Protein 7NH1 (pdb70)

Sequence (2138 aa):
PGKQISNTIKQLSNLPEEELPTYLNNIYEWRCAKTDLLYWVDVLDRFDEILKAVVTEYGLGQFQNKPMKESDKEMVYAILKFQKLLVENSSNKSMFSSFDVVEPFIYSFELDLAIEALYLVSFFASKIHIQRSIKTSMALMKMETLKTLIERVKEKPQSMYTYYDETTNNCKRVSIKKAVKKGIYQEIRRFIHAIRLHEMAEQHEKLKIIRMLAFSALVYYNYTDLPIDSEFISRDLPETLAIINTESYQMREAAVTMIDAIFRMRIRHSAVIAAMNAQSHEGMIMNLLKKVVNEDVPEHFAIVFFNFLSSCFASGPCVSALFSAGIVQYVCNTLRDQPDISYRKRMRLVMGANTFLFTLPAPFTWFISENGIRILSKELLLAVDVALGNIKDHDLLMYINSIMKIISQLFKNAGTAEAMRGFLEGEFPRAISLILFHSEEFTPSILAYLFSAVGDYIHNEPSNLPFIIEAGIFDGFVMCMKKELPESPDFLLELPNLIEAFFLNSELIKKIDEENILDRIFESFEIVNLSNIILMYDIGRAYGIFLENLVRHYPIISLTVKEKIYNTMKNLESMIPNTDPELMRLLLGNLFRMMHRAVYRKTTNNQLITDKGLLNNRIISMLMLIEIPTETELYTDVMNILMEVFDEDQTYVISYIAKVIDRVMKNKVTLENIEKIKRILLIVNYLIFKNEETCEEFIKHCTSKGFLQIVKRISQYFDNLKKDTALVSVAKNESLTNLYYSFTMGILKTVYRYSKTNAKEYLKIFGLLVEDLLSKTEQIDHLYYTQRMHGLKNYIMVDKSPQQYPQKNEFVVTQEYLMGINLSETLMEHAKNSVSMLKDEKITMDAHKKVVSSILEVLSIYVRGIKNLFVPVKEPKKKVCEIEEHVLIIVELLMDYIDKSSIEHLLNIVKTAFFVTLRKQITKEMDRENEGSAEYKRRNILGSFFISVFLNLPKEETEAVLKSDIFTILVKNKKTFKQVYNKNCFGLLQYAAIKESRVFSHLVSFIPKMTKQVGASTDPAFLKLYAVGLVFVAMRDTLKKTTVLSRFIGNIVFAESTCPAVVEAQGIVILAIVKLKIEYNLAITIEDPIIHLNRIYAIVETAEQKEGLVILANLLIRRVIESKEAAKEAVDTIIKNKHLGKSRMYTVHTVCSNLRNALFYSISSFLEYLSSNFECISAGWEEIRHKIKIYSGLNAELFRTLFVHRATGKMEQIVRIHSLCLLVVSFPQLISTLVPEDYSFFMYFLENHAAYSKSLKPSAFQQEDKTLAYWSGHFIMLIFNHTTYVEVKKYILEKVLELLPTSINATVIFSELIQEILTMRFSKNTFDENTALVKEMNCLEVMIRSTMQIDNRRKDYGSIMEILTKPMEYITRILAVDEKEAFYEEVTQQSSSEQSEKNEFLKSLCILPISKLIGKEMEIFNADERMPFVQKILEGSIISNLQIAEREAAASVPIDIVFGLIHMVLQCGNRRNLYRIIHNISANKEVRIFSVETLVNSIYQAVVEGVIAPEVITKRGFEALTYLCTKSSDFTTVFSYNTELINKILQATNKRTISESVKLLSTVGDCFNNDKVAEPENIEVRKYIGFLEYDMTDDTFKHFCEFIKKTDRFYRPMYLLYLMGGSKKSLEECLDKKAEFNSHTHHKGIIKLVRMLSLVNIMGITETYLDSLMELREMPFWEYYFNIILPKEKESLYASSILPLFKAFVIVHTIQMYIGRNENINEFSEIPNSDSSIYYSVVEKEKDLINTFIQADPDLLFHAFAGLQKKILDFDNKRIYFYKKIREDVQLRPTISLMVQRGAVFEDTFHQLMRLNGEQVRNAKFNIKFAGEEGVDAGGLTREWYSELSKEMFNANYALFTPIGSSYQPNHISHINPEHLVYFKFIGRIIGKAVYDEMTVDCHFTRAFYKRVLSIPVDLTDVEALDPEFHRSLVWILENDIENVLDMTFSIEQDRFGITEIIDLKENGRNIAVTNENKREYVELVCRFKLVRVIERQLSAFAEGFFEILDVDMLKMFNEKELELLISGLPEIDVDDWRNNTIYFGYTSDSQVIRWYWRAVRNFSMEERAKLLQFATGTSKLPLEGFAGLRCQNGNQKFQIHKASGGSSRLPTAHTCFNQLDLPEYDSYEQLVKALLFSLEE

Secondary structure (DSSP, 8-state):
--SHHHHHHHHHHHS-TTTHHHHHHT-----S----GGGGHHHHHHHHHHHHHHHHHH-SSS----S--HHHHHHHHHHHHHHHHHHTT-S-GGG--GGGG-HHHHT-S-HHHHHHHHHHHHHHHHGGGTT--THHHHTTS-SGGGGGG-SPP-SS--S-EEEEETTTTEEEEE--S--SSSS---HHHHHHHHHHHHT--TTHHHHHHHHHHHHHHHHHH-SSSS--SHHHHHHHHHHHHHHHHSS-HHHHHHHHHHHHHHHHS-SSHHHHHHHH--SSTT-HHHHHHHHHHHS---HHHHHHHHHHHHHHHHSHHHHHHHHHHTHHHHHHHHHHH-S-S-HHHHHHHHHHHHHHHHH-HHHHHHHHHHTHHHHHHHHHHHHHHHHTTS---HHHHHHHHHHHHHHHHHHHSGGGGGGGSSTTTTTHHHHHHHHHHTGGGS-HHHHHHHHHHHHHHHHH-GGGHHHHHTTTHHHHHHHHHHSPP-S-HHHHHHHHHHHHHHHTSHHHHHHHHHHT-HHHHHHGGG-HHHHHHHHHTTHHHHHHHHHHHHHHH--TTHHHHHHHHHHHHHHHHHTSTTS-HHHHHHHHHHHHHHHHHHSS-SSTTSGGG--HHHHHHHHHHHHHHS---SSSHHHHHHHHHHHHHHHH-HHHHHHHHHHHHHHHHTS---HHHHHHHHHHHHHHHHHHHH--S--HHHHHHHHSHHHHHHHHHHHHHHHHHTT-TTTS-HHHHHHHHHHHHHHHHHHHHHHHHSTT--HHHHHHHHHHHHHHHHHHHTSS--TTHHHHHHHHHHHHHHS-----STT----SSHHHHHHTTTHHHHHHHHHHHHHHHHHTT-S-HHHHHHHHHHHHHHHHHHHHS-TTTT---TTGGGTHHHHHHHHHHHHHHTTT---HHHHHHHHHHHHHHTHHHHTT-S-SSHHHHTTSSHHHHHHHHHHHHHHHHHHTS-HHHHHHTSS-TTHHHHTTSHHHHHHHHTTT-HHHHHHHHHH-HHHHHHHHHHHHHHSGGGTT---HHHHHHHHHHHHHHHHHHHTTT--TGGG-EEE------SSHHHHHHHHHHHHHHHHHHHHS--EEE---THHHHHHHHHHHTT-S-HHHHHHHHHHHHHHHH--HHHHHHHHHHHHHHHHTT------HHHHHHHTHHHHHH-HHHHHHHHHHS--S--TTSS----------S--HHHHHHHHT----SHHHHHHHHHHHHHHHHH-GGGGGGS-TTGGGGHHHHHHHHTT--SSS--SS--HHHHHHHHHHHHHHHHHHHT---SHHHHHHHHHHHHHGGG-HHHHHHHHHHHHHHHHS-S-HHHHHHHHHHHHHTTHHHHHHHHHHHT----TTHHHHHHHHHHHHHHHHHHHHS-HHHHTT--S---HHHHHHHHHHHHHH-----HHHHHHHHHHHHHTT-S--HHHHHHHHHHHHH-----------S-TTHHHHHHHHHHT-S-THHHHHHHHHHTTSHHHHHHHHHHHHHHHHHHHT-----HHHHHHHHHHHHHHHHHSSS-TTHHHHHHSSHHHHHHHS--TTTHHHHHHHHHHHTHHHHTTTTS-TT---THHHHHGGGS---HHHHHHHHHHHHHHHHHHHHHHHHHHHHHHHHHHHHHHHHGGG--TTTTHHHHHHHHHHHHHHHHH---STTHHHHHHHTT-THHHHIIIIIHHHHHHHS-HHHHHHHHHHHHHHHH--EE----SSS---EE----SS--HHHHHHHTHHHHHHHHHH-TTHHHHTGGGS-TTTS-HHHHHHHHHHHHHH------EEEEEEBTTBHHHHHHHHHSSS-HHHHHH-EEEEEESS---S-HHHHHHHHHHHHHHHHTSTTT-SEEE-SSSEEEPPTTTS-GGGHHHHHHHHHHHHHHHHTT------B-HHHHHHHTTPPPPHHHHHHH-HHHHHHHHHHHHTTGGGG---BSS-----TT------SSTT-TT-B--STTHHHHHHHHHHHHHTHHHHHHHHHHHHHHHTTS-HHHHTTS-HHHHHHHHT------HHHHHHTEEESSS-TT-HHHHHHHHHHHH--HHHHHHHHHHHHS-----SSGGGG-EETTEE--EEEEE----TTPPPEEETTTTEEEE---S-HHHHHHHHHHHHH-

Nearest PDB structures (foldseek):
  7nh3-assembly1_A  TM=9.073E-01  e=0.000E+00  Nematocida sp. ERTm5
  7bii-assembly1_A  TM=7.679E-01  e=0.000E+00  Nematocida sp. ERTm5
  7bii-assembly2_B  TM=7.652E-01  e=0.000E+00  Nematocida sp. ERTm5
  5c7m-assembly1_A  TM=9.321E-01  e=1.668E-23  Homo sapiens
  1zvd-assembly1_A  TM=6.441E-01  e=3.960E-22  Homo sapiens

Radius of gyration: 53.53 Å; Cα contacts (8 Å, |Δi|>4): 2107; chains: 1; bounding box: 110×142×131 Å

B-factor: mean 488.47, std 326.7, range [296.39, 1296.3]

Structure (mmCIF, N/CA/C/O backbone):
data_7NH1
#
_entry.id   7NH1
#
_cell.length_a   1.00
_cell.length_b   1.00
_cell.length_c   1.00
_cell.angle_alpha   90.00
_cell.angle_beta   90.00
_cell.angle_gamma   90.00
#
_symmetry.space_group_name_H-M   'P 1'
#
loop_
_atom_site.group_PDB
_atom_site.id
_atom_site.type_symbol
_atom_site.label_atom_id
_atom_site.label_alt_id
_atom_site.label_comp_id
_atom_site.label_asym_id
_atom_site.label_entity_id
_atom_site.label_seq_id
_atom_site.pdbx_PDB_ins_code
_atom_site.Cartn_x
_atom_site.Cartn_y
_atom_site.Cartn_z
_atom_site.occupancy
_atom_site.B_iso_or_equiv
_atom_site.auth_seq_id
_atom_site.auth_comp_id
_atom_site.auth_asym_id
_atom_site.auth_atom_id
_atom_site.pdbx_PDB_model_num
ATOM 1 N N . PRO A 1 14 ? 195.272 166.263 198.750 1.00 409.99 14 PRO A N 1
ATOM 2 C CA . PRO A 1 14 ? 196.731 166.375 198.667 1.00 409.99 14 PRO A CA 1
ATOM 3 C C . PRO A 1 14 ? 197.432 165.057 198.985 1.00 409.99 14 PRO A C 1
ATOM 4 O O . PRO A 1 14 ? 197.543 164.194 198.113 1.00 409.99 14 PRO A O 1
ATOM 8 N N . GLY A 1 15 ? 197.899 164.912 200.217 1.00 420.08 15 GLY A N 1
ATOM 9 C CA . GLY A 1 15 ? 198.541 163.702 200.673 1.00 420.08 15 GLY A CA 1
ATOM 10 C C . GLY A 1 15 ? 199.617 164.020 201.686 1.00 420.08 15 GLY A C 1
ATOM 11 O O . GLY A 1 15 ? 199.854 165.177 202.030 1.00 420.08 15 GLY A O 1
ATOM 12 N N . LYS A 1 16 ? 200.275 162.968 202.172 1.00 397.06 16 LYS A N 1
ATOM 13 C CA . LYS A 1 16 ? 201.356 163.114 203.141 1.00 397.06 16 LYS A CA 1
ATOM 14 C C . LYS A 1 16 ? 202.716 163.172 202.451 1.00 397.06 16 LYS A C 1
ATOM 15 O O . LYS A 1 16 ? 203.440 164.166 202.569 1.00 397.06 16 LYS A O 1
ATOM 21 N N . GLN A 1 17 ? 203.071 162.113 201.722 1.00 398.70 17 GLN A N 1
ATOM 22 C CA . GLN A 1 17 ? 204.256 162.161 200.874 1.00 398.70 17 GLN A CA 1
ATOM 23 C C . GLN A 1 17 ? 204.029 163.089 199.688 1.00 398.70 17 GLN A C 1
ATOM 24 O O . GLN A 1 17 ? 204.983 163.675 199.162 1.00 398.70 17 GLN A O 1
ATOM 30 N N . ILE A 1 18 ? 202.769 163.242 199.276 1.00 418.93 18 ILE A N 1
ATOM 31 C CA . ILE A 1 18 ? 202.417 164.200 198.231 1.00 418.93 18 ILE A CA 1
ATOM 32 C C . ILE A 1 18 ? 202.762 165.618 198.669 1.00 418.93 18 ILE A C 1
ATOM 33 O O . ILE A 1 18 ? 203.368 166.390 197.917 1.00 418.93 18 ILE A O 1
ATOM 38 N N . SER A 1 19 ? 202.377 165.982 199.895 1.00 415.77 19 SER A N 1
ATOM 39 C CA . SER A 1 19 ? 202.682 167.317 200.401 1.00 415.77 19 SER A CA 1
ATOM 40 C C . SER A 1 19 ? 204.184 167.521 200.544 1.00 415.77 19 SER A C 1
ATOM 41 O O . SER A 1 19 ? 204.700 168.613 200.272 1.00 415.77 19 SER A O 1
ATOM 44 N N . ASN A 1 20 ? 204.900 166.485 200.986 1.00 436.48 20 ASN A N 1
ATOM 45 C CA . ASN A 1 20 ? 206.351 166.581 201.095 1.00 436.48 20 ASN A CA 1
ATOM 46 C C . ASN A 1 20 ? 206.983 166.833 199.733 1.00 436.48 20 ASN A C 1
ATOM 47 O O . ASN A 1 20 ? 207.869 167.682 199.595 1.00 436.48 20 ASN A O 1
ATOM 52 N N . THR A 1 21 ? 206.530 166.106 198.708 1.00 441.85 21 THR A N 1
ATOM 53 C CA . THR A 1 21 ? 207.045 166.339 197.363 1.00 441.85 21 THR A CA 1
ATOM 54 C C . THR A 1 21 ? 206.712 167.743 196.879 1.00 441.85 21 THR A C 1
ATOM 55 O O . THR A 1 21 ? 207.548 168.403 196.253 1.00 441.85 21 THR A O 1
ATOM 59 N N . ILE A 1 22 ? 205.494 168.214 197.157 1.00 424.88 22 ILE A N 1
ATOM 60 C CA . ILE A 1 22 ? 205.095 169.552 196.726 1.00 424.88 22 ILE A CA 1
ATOM 61 C C . ILE A 1 22 ? 206.013 170.600 197.343 1.00 424.88 22 ILE A C 1
ATOM 62 O O . ILE A 1 22 ? 206.566 171.461 196.646 1.00 424.88 22 ILE A O 1
ATOM 67 N N . LYS A 1 23 ? 206.202 170.529 198.662 1.00 437.29 23 LYS A N 1
ATOM 68 C CA . LYS A 1 23 ? 207.015 171.533 199.339 1.00 437.29 23 LYS A CA 1
ATOM 69 C C . LYS A 1 23 ? 208.479 171.429 198.930 1.00 437.29 23 LYS A C 1
ATOM 70 O O . LYS A 1 23 ? 209.161 172.451 198.798 1.00 437.29 23 LYS A O 1
ATOM 76 N N . GLN A 1 24 ? 208.979 170.209 198.706 1.00 432.84 24 GLN A N 1
ATOM 77 C CA . GLN A 1 24 ? 210.369 170.055 198.289 1.00 432.84 24 GLN A CA 1
ATOM 78 C C . GLN A 1 24 ? 210.590 170.605 196.887 1.00 432.84 24 GLN A C 1
ATOM 79 O O . GLN A 1 24 ? 211.602 171.265 196.627 1.00 432.84 24 GLN A O 1
ATOM 85 N N . LEU A 1 25 ? 209.654 170.352 195.969 1.00 431.76 25 LEU A N 1
ATOM 86 C CA . LEU A 1 25 ? 209.746 170.948 194.643 1.00 431.76 25 LEU A CA 1
ATOM 87 C C . LEU A 1 25 ? 209.657 172.464 194.710 1.00 431.76 25 LEU A C 1
ATOM 88 O O . LEU A 1 25 ? 210.306 173.159 193.920 1.00 431.76 25 LEU A O 1
ATOM 93 N N . SER A 1 26 ? 208.858 172.993 195.638 1.00 451.71 26 SER A N 1
ATOM 94 C CA . SER A 1 26 ? 208.719 174.440 195.747 1.00 451.71 26 SER A CA 1
ATOM 95 C C . SER A 1 26 ? 209.983 175.090 196.301 1.00 451.71 26 SER A C 1
ATOM 96 O O . SER A 1 26 ? 210.408 176.142 195.811 1.00 451.71 26 SER A O 1
ATOM 99 N N . ASN A 1 27 ? 210.605 174.478 197.311 1.00 455.86 27 ASN A N 1
ATOM 100 C CA . ASN A 1 27 ? 211.646 175.155 198.079 1.00 455.86 27 ASN A CA 1
ATOM 101 C C . ASN A 1 27 ? 213.069 174.789 197.677 1.00 455.86 27 ASN A C 1
ATOM 102 O O . ASN A 1 27 ? 213.972 175.613 197.850 1.00 455.86 27 ASN A O 1
ATOM 107 N N . LEU A 1 28 ? 213.297 173.583 197.160 1.00 405.01 28 LEU A N 1
ATOM 108 C CA . LEU A 1 28 ? 214.658 173.129 196.921 1.00 405.01 28 LEU A CA 1
ATOM 109 C C . LEU A 1 28 ? 215.342 173.999 195.867 1.00 405.01 28 LEU A C 1
ATOM 110 O O . LEU A 1 28 ? 214.687 174.524 194.963 1.00 405.01 28 LEU A O 1
ATOM 115 N N . PRO A 1 29 ? 216.659 174.177 195.974 1.00 420.91 29 PRO A N 1
ATOM 116 C CA . PRO A 1 29 ? 217.372 174.999 194.990 1.00 420.91 29 PRO A CA 1
ATOM 117 C C . PRO A 1 29 ? 217.246 174.426 193.588 1.00 420.91 29 PRO A C 1
ATOM 118 O O . PRO A 1 29 ? 217.211 173.210 193.388 1.00 420.91 29 PRO A O 1
ATOM 122 N N . GLU A 1 30 ? 217.180 175.329 192.609 1.00 417.21 30 GLU A N 1
ATOM 123 C CA . GLU A 1 30 ? 216.976 174.923 191.224 1.00 417.21 30 GLU A CA 1
ATOM 124 C C . GLU A 1 30 ? 218.175 174.176 190.654 1.00 417.21 30 GLU A C 1
ATOM 125 O O . GLU A 1 30 ? 218.046 173.521 189.615 1.00 417.21 30 GLU A O 1
ATOM 131 N N . GLU A 1 31 ? 219.338 174.263 191.305 1.00 443.38 31 GLU A N 1
ATOM 132 C CA . GLU A 1 31 ? 220.458 173.411 190.921 1.00 443.38 31 GLU A CA 1
ATOM 133 C C . GLU A 1 31 ? 220.238 171.976 191.384 1.00 443.38 31 GLU A C 1
ATOM 134 O O . GLU A 1 31 ? 220.544 171.027 190.653 1.00 443.38 31 GLU A O 1
ATOM 140 N N . GLU A 1 32 ? 219.710 171.800 192.593 1.00 426.21 32 GLU A N 1
ATOM 141 C CA . GLU A 1 32 ? 219.417 170.483 193.142 1.00 426.21 32 GLU A CA 1
ATOM 142 C C . GLU A 1 32 ? 218.036 169.973 192.752 1.00 426.21 32 GLU A C 1
ATOM 143 O O . GLU A 1 32 ? 217.696 168.834 193.089 1.00 426.21 32 GLU A O 1
ATOM 149 N N . LEU A 1 33 ? 217.232 170.787 192.067 1.00 421.10 33 LEU A N 1
ATOM 150 C CA . LEU A 1 33 ? 215.918 170.325 191.624 1.00 421.10 33 LEU A CA 1
ATOM 151 C C . LEU A 1 33 ? 215.994 169.129 190.682 1.00 421.10 33 LEU A C 1
ATOM 152 O O . LEU A 1 33 ? 215.263 168.150 190.913 1.00 421.10 33 LEU A O 1
ATOM 157 N N . PRO A 1 34 ? 216.808 169.127 189.617 1.00 405.51 34 PRO A N 1
ATOM 158 C CA . PRO A 1 34 ? 216.859 167.929 188.762 1.00 405.51 34 PRO A CA 1
ATOM 159 C C . PRO A 1 34 ? 217.328 166.687 189.494 1.00 405.51 34 PRO A C 1
ATOM 160 O O . PRO A 1 34 ? 216.810 165.593 189.237 1.00 405.51 34 PRO A O 1
ATOM 164 N N . THR A 1 35 ? 218.280 166.826 190.418 1.00 402.87 35 THR A N 1
ATOM 165 C CA . THR A 1 35 ? 218.795 165.666 191.139 1.00 402.87 35 THR A CA 1
ATOM 166 C C . THR A 1 35 ? 217.715 165.037 192.010 1.00 402.87 35 THR A C 1
ATOM 167 O O . THR A 1 35 ? 217.518 163.817 191.991 1.00 402.87 35 THR A O 1
ATOM 171 N N . TYR A 1 36 ? 217.008 165.859 192.790 1.00 399.58 36 TYR A N 1
ATOM 172 C CA . TYR A 1 36 ? 215.916 165.341 193.607 1.00 399.58 36 TYR A CA 1
ATOM 173 C C . TYR A 1 36 ? 214.795 164.784 192.741 1.00 399.58 36 TYR A C 1
ATOM 174 O O . TYR A 1 36 ? 214.188 163.762 193.080 1.00 399.58 36 TYR A O 1
ATOM 183 N N . LEU A 1 37 ? 214.502 165.452 191.624 1.00 422.40 37 LEU A N 1
ATOM 184 C CA . LEU A 1 37 ? 213.453 164.984 190.728 1.00 422.40 37 LEU A CA 1
ATOM 185 C C . LEU A 1 37 ? 213.781 163.610 190.164 1.00 422.40 37 LEU A C 1
ATOM 186 O O . LEU A 1 37 ? 212.897 162.754 190.043 1.00 422.40 37 LEU A O 1
ATOM 191 N N . ASN A 1 38 ? 215.055 163.372 189.842 1.00 389.89 38 ASN A N 1
ATOM 192 C CA . ASN A 1 38 ? 215.458 162.131 189.192 1.00 389.89 38 ASN A CA 1
ATOM 193 C C . ASN A 1 38 ? 215.146 160.912 190.056 1.00 389.89 38 ASN A C 1
ATOM 194 O O . ASN A 1 38 ? 215.030 159.800 189.531 1.00 389.89 38 ASN A O 1
ATOM 199 N N . ASN A 1 39 ? 214.957 161.102 191.364 1.00 417.34 39 ASN A N 1
ATOM 200 C CA . ASN A 1 39 ? 214.647 159.983 192.245 1.00 417.34 39 ASN A CA 1
ATOM 201 C C . ASN A 1 39 ? 213.230 159.456 192.053 1.00 417.34 39 ASN A C 1
ATOM 202 O O . ASN A 1 39 ? 212.943 158.329 192.468 1.00 417.34 39 ASN A O 1
ATOM 207 N N . ILE A 1 40 ? 212.341 160.237 191.439 1.00 417.29 40 ILE A N 1
ATOM 208 C CA . ILE A 1 40 ? 210.953 159.829 191.244 1.00 417.29 40 ILE A CA 1
ATOM 209 C C . ILE A 1 40 ? 210.854 158.946 190.008 1.00 417.29 40 ILE A C 1
ATOM 210 O O . ILE A 1 40 ? 210.768 159.445 188.882 1.00 417.29 40 ILE A O 1
ATOM 215 N N . TYR A 1 41 ? 210.853 157.629 190.205 1.00 393.00 41 TYR A N 1
ATOM 216 C CA . TYR A 1 41 ? 210.933 156.705 189.081 1.00 393.00 41 TYR A CA 1
ATOM 217 C C . TYR A 1 41 ? 209.578 156.190 188.613 1.00 393.00 41 TYR A C 1
ATOM 218 O O . TYR A 1 41 ? 209.394 155.974 187.409 1.00 393.00 41 TYR A O 1
ATOM 227 N N . GLU A 1 42 ? 208.623 155.990 189.519 1.00 375.20 42 GLU A N 1
ATOM 228 C CA . GLU A 1 42 ? 207.343 155.413 189.136 1.00 375.20 42 GLU A CA 1
ATOM 229 C C . GLU A 1 42 ? 206.255 155.898 190.081 1.00 375.20 42 GLU A C 1
ATOM 230 O O . GLU A 1 42 ? 206.528 156.435 191.158 1.00 375.20 42 GLU A O 1
ATOM 236 N N . TRP A 1 43 ? 205.008 155.698 189.658 1.00 400.54 43 TRP A N 1
ATOM 237 C CA . TRP A 1 43 ? 203.828 156.167 190.383 1.00 400.54 43 TRP A CA 1
ATOM 238 C C . TRP A 1 43 ? 203.089 154.949 190.930 1.00 400.54 43 TRP A C 1
ATOM 239 O O . TRP A 1 43 ? 202.163 154.429 190.307 1.00 400.54 43 TRP A O 1
ATOM 250 N N . ARG A 1 44 ? 203.504 154.493 192.106 1.00 386.32 44 ARG A N 1
ATOM 251 C CA . ARG A 1 44 ? 202.809 153.412 192.806 1.00 386.32 44 ARG A CA 1
ATOM 252 C C . ARG A 1 44 ? 201.850 153.982 193.850 1.00 386.32 44 ARG A C 1
ATOM 253 O O . ARG A 1 44 ? 201.962 153.720 195.048 1.00 386.32 44 ARG A O 1
ATOM 261 N N . CYS A 1 45 ? 200.889 154.773 193.379 1.00 433.24 45 CYS A N 1
ATOM 262 C CA . CYS A 1 45 ? 199.960 155.444 194.279 1.00 433.24 45 CYS A CA 1
ATOM 263 C C . CYS A 1 45 ? 198.698 155.814 193.513 1.00 433.24 45 CYS A C 1
ATOM 264 O O . CYS A 1 45 ? 198.599 155.621 192.299 1.00 433.24 45 CYS A O 1
ATOM 267 N N . ALA A 1 46 ? 197.730 156.353 194.250 1.00 436.67 46 ALA A N 1
ATOM 268 C CA . ALA A 1 46 ? 196.431 156.697 193.698 1.00 436.67 46 ALA A CA 1
ATOM 269 C C . ALA A 1 46 ? 196.494 158.004 192.911 1.00 436.67 46 ALA A C 1
ATOM 270 O O . ALA A 1 46 ? 197.463 158.764 192.985 1.00 436.67 46 ALA A O 1
ATOM 272 N N . LYS A 1 47 ? 195.433 158.255 192.147 1.00 412.57 47 LYS A N 1
ATOM 273 C CA . LYS A 1 47 ? 195.344 159.470 191.350 1.00 412.57 47 LYS A CA 1
ATOM 274 C C . LYS A 1 47 ? 195.067 160.677 192.237 1.00 412.57 47 LYS A C 1
ATOM 275 O O . LYS A 1 47 ? 194.598 160.544 193.371 1.00 412.57 47 LYS A O 1
ATOM 281 N N . THR A 1 48 ? 195.362 161.860 191.712 1.00 420.55 48 THR A N 1
ATOM 282 C CA . THR A 1 48 ? 195.262 163.114 192.445 1.00 420.55 48 THR A CA 1
ATOM 283 C C . THR A 1 48 ? 194.637 164.192 191.563 1.00 420.55 48 THR A C 1
ATOM 284 O O . THR A 1 48 ? 194.164 163.928 190.455 1.00 420.55 48 THR A O 1
ATOM 288 N N . ASP A 1 49 ? 194.641 165.422 192.074 1.00 415.10 49 ASP A N 1
ATOM 289 C CA . ASP A 1 49 ? 194.182 166.593 191.343 1.00 415.10 49 ASP A CA 1
ATOM 290 C C . ASP A 1 49 ? 195.328 167.586 191.201 1.00 415.10 49 ASP A C 1
ATOM 291 O O . ASP A 1 49 ? 196.162 167.727 192.099 1.00 415.10 49 ASP A O 1
ATOM 296 N N . LEU A 1 50 ? 195.354 168.286 190.066 1.00 417.90 50 LEU A N 1
ATOM 297 C CA . LEU A 1 50 ? 196.451 169.200 189.765 1.00 417.90 50 LEU A CA 1
ATOM 298 C C . LEU A 1 50 ? 196.456 170.446 190.641 1.00 417.90 50 LEU A C 1
ATOM 299 O O . LEU A 1 50 ? 197.427 171.209 190.588 1.00 417.90 50 LEU A O 1
ATOM 304 N N . LEU A 1 51 ? 195.406 170.676 191.432 1.00 415.36 51 LEU A N 1
ATOM 305 C CA . LEU A 1 51 ? 195.332 171.896 192.230 1.00 415.36 51 LEU A CA 1
ATOM 306 C C . LEU A 1 51 ? 196.429 171.956 193.287 1.00 415.36 51 LEU A C 1
ATOM 307 O O . LEU A 1 51 ? 196.818 173.049 193.716 1.00 415.36 51 LEU A O 1
ATOM 312 N N . TYR A 1 52 ? 196.938 170.802 193.723 1.00 394.29 52 TYR A N 1
ATOM 313 C CA . TYR A 1 52 ? 197.956 170.788 194.768 1.00 394.29 52 TYR A CA 1
ATOM 314 C C . TYR A 1 52 ? 199.333 171.187 194.254 1.00 394.29 52 TYR A C 1
ATOM 315 O O . TYR A 1 52 ? 200.218 171.489 195.062 1.00 394.29 52 TYR A O 1
ATOM 324 N N . TRP A 1 53 ? 199.536 171.198 192.936 1.00 414.38 53 TRP A N 1
ATOM 325 C CA . TRP A 1 53 ? 200.816 171.550 192.335 1.00 414.38 53 TRP A CA 1
ATOM 326 C C . TRP A 1 53 ? 200.768 172.868 191.575 1.00 414.38 53 TRP A C 1
ATOM 327 O O . TRP A 1 53 ? 201.595 173.097 190.686 1.00 414.38 53 TRP A O 1
ATOM 338 N N . VAL A 1 54 ? 199.814 173.741 191.904 1.00 422.71 54 VAL A N 1
ATOM 339 C CA . VAL A 1 54 ? 199.768 175.052 191.263 1.00 422.71 54 VAL A CA 1
ATOM 340 C C . VAL A 1 54 ? 201.077 175.799 191.492 1.00 422.71 54 VAL A C 1
ATOM 341 O O . VAL A 1 54 ? 201.624 176.420 190.572 1.00 422.71 54 VAL A O 1
ATOM 345 N N . ASP A 1 55 ? 201.616 175.724 192.712 1.00 423.13 55 ASP A N 1
ATOM 346 C CA . ASP A 1 55 ? 202.904 176.348 192.996 1.00 423.13 55 ASP A CA 1
ATOM 347 C C . ASP A 1 55 ? 204.010 175.734 192.150 1.00 423.13 55 ASP A C 1
ATOM 348 O O . ASP A 1 55 ? 204.808 176.454 191.539 1.00 423.13 55 ASP A O 1
ATOM 353 N N . VAL A 1 56 ? 204.064 174.402 192.092 1.00 391.93 56 VAL A N 1
ATOM 354 C CA . VAL A 1 56 ? 205.120 173.729 191.345 1.00 391.93 56 VAL A CA 1
ATOM 355 C C . VAL A 1 56 ? 204.968 173.986 189.852 1.00 391.93 56 VAL A C 1
ATOM 356 O O . VAL A 1 56 ? 205.954 174.251 189.152 1.00 391.93 56 VAL A O 1
ATOM 360 N N . LEU A 1 57 ? 203.736 173.912 189.339 1.00 389.33 57 LEU A N 1
ATOM 361 C CA . LEU A 1 57 ? 203.505 174.180 187.923 1.00 389.33 57 LEU A CA 1
ATOM 362 C C . LEU A 1 57 ? 203.923 175.597 187.556 1.00 389.33 57 LEU A C 1
ATOM 363 O O . LEU A 1 57 ? 204.614 175.809 186.552 1.00 389.33 57 LEU A O 1
ATOM 368 N N . ASP A 1 58 ? 203.520 176.580 188.364 1.00 402.47 58 ASP A N 1
ATOM 369 C CA . ASP A 1 58 ? 203.871 177.965 188.072 1.00 402.47 58 ASP A CA 1
ATOM 370 C C . ASP A 1 58 ? 205.374 178.193 188.169 1.00 402.47 58 ASP A C 1
ATOM 371 O O . ASP A 1 58 ? 205.953 178.893 187.331 1.00 402.47 58 ASP A O 1
ATOM 376 N N . ARG A 1 59 ? 206.024 177.616 189.186 1.00 406.07 59 ARG A N 1
ATOM 377 C CA . ARG A 1 59 ? 207.467 177.779 189.327 1.00 406.07 59 ARG A CA 1
ATOM 378 C C . ARG A 1 59 ? 208.207 177.174 188.143 1.00 406.07 59 ARG A C 1
ATOM 379 O O . ARG A 1 59 ? 209.147 177.777 187.611 1.00 406.07 59 ARG A O 1
ATOM 387 N N . PHE A 1 60 ? 207.795 175.981 187.712 1.00 402.54 60 PHE A N 1
ATOM 388 C CA . PHE A 1 60 ? 208.443 175.361 186.564 1.00 402.54 60 PHE A CA 1
ATOM 389 C C . PHE A 1 60 ? 208.200 176.168 185.297 1.00 402.54 60 PHE A C 1
ATOM 390 O O . PHE A 1 60 ? 209.114 176.340 184.483 1.00 402.54 60 PHE A O 1
ATOM 398 N N . ASP A 1 61 ? 206.985 176.692 185.121 1.00 421.48 61 ASP A N 1
ATOM 399 C CA . ASP A 1 61 ? 206.705 177.504 183.942 1.00 421.48 61 ASP A CA 1
ATOM 400 C C . ASP A 1 61 ? 207.561 178.763 183.920 1.00 421.48 61 ASP A C 1
ATOM 401 O O . ASP A 1 61 ? 208.127 179.119 182.879 1.00 421.48 61 ASP A O 1
ATOM 406 N N . GLU A 1 62 ? 207.687 179.443 185.062 1.00 411.64 62 GLU A N 1
ATOM 407 C CA . GLU A 1 62 ? 208.454 180.684 185.076 1.00 411.64 62 GLU A CA 1
ATOM 408 C C . GLU A 1 62 ? 209.946 180.416 184.921 1.00 411.64 62 GLU A C 1
ATOM 409 O O . GLU A 1 62 ? 210.654 181.205 184.287 1.00 411.64 62 GLU A O 1
ATOM 415 N N . ILE A 1 63 ? 210.450 179.311 185.479 1.00 408.87 63 ILE A N 1
ATOM 416 C CA . ILE A 1 63 ? 211.868 179.015 185.296 1.00 408.87 63 ILE A CA 1
ATOM 417 C C . ILE A 1 63 ? 212.149 178.610 183.853 1.00 408.87 63 ILE A C 1
ATOM 418 O O . ILE A 1 63 ? 213.197 178.958 183.295 1.00 408.87 63 ILE A O 1
ATOM 423 N N . LEU A 1 64 ? 211.222 177.888 183.216 1.00 412.29 64 LEU A N 1
ATOM 424 C CA . LEU A 1 64 ? 211.382 177.586 181.798 1.00 412.29 64 LEU A CA 1
ATOM 425 C C . LEU A 1 64 ? 211.367 178.861 180.965 1.00 412.29 64 LEU A C 1
ATOM 426 O O . LEU A 1 64 ? 212.150 179.004 180.019 1.00 412.29 64 LEU A O 1
ATOM 431 N N . LYS A 1 65 ? 210.481 179.801 181.305 1.00 401.98 65 LYS A N 1
ATOM 432 C CA . LYS A 1 65 ? 210.452 181.081 180.604 1.00 401.98 65 LYS A CA 1
ATOM 433 C C . LYS A 1 65 ? 211.761 181.839 180.786 1.00 401.98 65 LYS A C 1
ATOM 434 O O . LYS A 1 65 ? 212.297 182.406 179.827 1.00 401.98 65 LYS A O 1
ATOM 440 N N . ALA A 1 66 ? 212.290 181.857 182.010 1.00 408.24 66 ALA A N 1
ATOM 441 C CA . ALA A 1 66 ? 213.555 182.539 182.261 1.00 408.24 66 ALA A CA 1
ATOM 442 C C . ALA A 1 66 ? 214.688 181.900 181.471 1.00 408.24 66 ALA A C 1
ATOM 443 O O . ALA A 1 66 ? 215.512 182.601 180.873 1.00 408.24 66 ALA A O 1
ATOM 445 N N . VAL A 1 67 ? 214.732 180.567 181.442 1.00 405.08 67 VAL A N 1
ATOM 446 C CA . VAL A 1 67 ? 215.782 179.870 180.704 1.00 405.08 67 VAL A CA 1
ATOM 447 C C . VAL A 1 67 ? 215.679 180.177 179.215 1.00 405.08 67 VAL A C 1
ATOM 448 O O . VAL A 1 67 ? 216.676 180.502 178.559 1.00 405.08 67 VAL A O 1
ATOM 452 N N . VAL A 1 68 ? 214.467 180.098 178.660 1.00 416.11 68 VAL A N 1
ATOM 453 C CA . VAL A 1 68 ? 214.313 180.296 177.223 1.00 416.11 68 VAL A CA 1
ATOM 454 C C . VAL A 1 68 ? 214.574 181.749 176.840 1.00 416.11 68 VAL A C 1
ATOM 455 O O . VAL A 1 68 ? 215.048 182.027 175.732 1.00 416.11 68 VAL A O 1
ATOM 459 N N . THR A 1 69 ? 214.276 182.697 177.733 1.00 417.61 69 THR A N 1
ATOM 460 C CA . THR A 1 69 ? 214.646 184.084 177.473 1.00 417.61 69 THR A CA 1
ATOM 461 C C . THR A 1 69 ? 216.155 184.267 177.552 1.00 417.61 69 THR A C 1
ATOM 462 O O . THR A 1 69 ? 216.729 185.075 176.813 1.00 417.61 69 THR A O 1
ATOM 466 N N . GLU A 1 70 ? 216.812 183.526 178.448 1.00 437.98 70 GLU A N 1
ATOM 467 C CA . GLU A 1 70 ? 218.270 183.496 178.454 1.00 437.98 70 GLU A CA 1
ATOM 468 C C . GLU A 1 70 ? 218.813 182.947 177.143 1.00 437.98 70 GLU A C 1
ATOM 469 O O . GLU A 1 70 ? 219.886 183.362 176.690 1.00 437.98 70 GLU A O 1
ATOM 475 N N . TYR A 1 71 ? 218.089 182.018 176.520 1.00 411.07 71 TYR A N 1
ATOM 476 C CA . TYR A 1 71 ? 218.481 181.483 175.222 1.00 411.07 71 TYR A CA 1
ATOM 477 C C . TYR A 1 71 ? 218.009 182.359 174.067 1.00 411.07 71 TYR A C 1
ATOM 478 O O . TYR A 1 71 ? 218.742 182.538 173.089 1.00 411.07 71 TYR A O 1
ATOM 487 N N . GLY A 1 72 ? 216.799 182.907 174.157 1.00 422.94 72 GLY A N 1
ATOM 488 C CA . GLY A 1 72 ? 216.318 183.842 173.158 1.00 422.94 72 GLY A CA 1
ATOM 489 C C . GLY A 1 72 ? 214.949 183.517 172.594 1.00 422.94 72 GLY A C 1
ATOM 490 O O . GLY A 1 72 ? 214.163 184.428 172.317 1.00 422.94 72 GLY A O 1
ATOM 491 N N . LEU A 1 73 ? 214.675 182.226 172.381 1.00 398.51 73 LEU A N 1
ATOM 492 C CA . LEU A 1 73 ? 213.365 181.722 171.970 1.00 398.51 73 LEU A CA 1
ATOM 493 C C . LEU A 1 73 ? 213.037 182.094 170.525 1.00 398.51 73 LEU A C 1
ATOM 494 O O . LEU A 1 73 ? 212.062 181.592 169.955 1.00 398.51 73 LEU A O 1
ATOM 499 N N . GLY A 1 74 ? 213.862 182.933 169.904 1.00 414.99 74 GLY A N 1
ATOM 500 C CA . GLY A 1 74 ? 213.558 183.408 168.569 1.00 414.99 74 GLY A CA 1
ATOM 501 C C . GLY A 1 74 ? 214.451 182.849 167.483 1.00 414.99 74 GLY A C 1
ATOM 502 O O . GLY A 1 74 ? 213.984 182.559 166.378 1.00 414.99 74 GLY A O 1
ATOM 503 N N . GLN A 1 75 ? 215.739 182.689 167.782 1.00 393.73 75 GLN A N 1
ATOM 504 C CA . GLN A 1 75 ? 216.696 182.196 166.804 1.00 393.73 75 GLN A CA 1
ATOM 505 C C . GLN A 1 75 ? 217.664 181.160 167.352 1.00 393.73 75 GLN A C 1
ATOM 506 O O . GLN A 1 75 ? 218.461 180.625 166.572 1.00 393.73 75 GLN A O 1
ATOM 512 N N . PHE A 1 76 ? 217.623 180.860 168.651 1.00 418.41 76 PHE A N 1
ATOM 513 C CA . PHE A 1 76 ? 218.539 179.913 169.284 1.00 418.41 76 PHE A CA 1
ATOM 514 C C . PHE A 1 76 ? 219.994 180.310 169.022 1.00 418.41 76 PHE A C 1
ATOM 515 O O . PHE A 1 76 ? 220.810 179.527 168.530 1.00 418.41 76 PHE A O 1
ATOM 523 N N . GLN A 1 77 ? 220.298 181.566 169.358 1.00 429.26 77 GLN A N 1
ATOM 524 C CA . GLN A 1 77 ? 221.650 182.083 169.176 1.00 429.26 77 GLN A CA 1
ATOM 525 C C . GLN A 1 77 ? 222.654 181.323 170.031 1.00 429.26 77 GLN A C 1
ATOM 526 O O . GLN A 1 77 ? 223.779 181.057 169.594 1.00 429.26 77 GLN A O 1
ATOM 532 N N . ASN A 1 78 ? 222.264 180.959 171.253 1.00 460.39 78 ASN A N 1
ATOM 533 C CA . ASN A 1 78 ? 223.160 180.277 172.187 1.00 460.39 78 ASN A CA 1
ATOM 534 C C . ASN A 1 78 ? 223.331 178.818 171.757 1.00 460.39 78 ASN A C 1
ATOM 535 O O . ASN A 1 78 ? 222.813 177.881 172.368 1.00 460.39 78 ASN A O 1
ATOM 540 N N . LYS A 1 79 ? 224.075 178.640 170.663 1.00 466.98 79 LYS A N 1
ATOM 541 C CA . LYS A 1 79 ? 224.379 177.288 170.195 1.00 466.98 79 LYS A CA 1
ATOM 542 C C . LYS A 1 79 ? 225.211 176.502 171.201 1.00 466.98 79 LYS A C 1
ATOM 543 O O . LYS A 1 79 ? 224.846 175.352 171.500 1.00 466.98 79 LYS A O 1
ATOM 549 N N . PRO A 1 80 ? 226.320 177.031 171.763 1.00 481.31 80 PRO A N 1
ATOM 550 C CA . PRO A 1 80 ? 226.947 176.355 172.908 1.00 481.31 80 PRO A CA 1
ATOM 551 C C . PRO A 1 80 ? 226.110 176.589 174.154 1.00 481.31 80 PRO A C 1
ATOM 552 O O . PRO A 1 80 ? 226.125 177.676 174.740 1.00 481.31 80 PRO A O 1
ATOM 556 N N . MET A 1 81 ? 225.376 175.563 174.566 1.00 452.02 81 MET A N 1
ATOM 557 C CA . MET A 1 81 ? 224.330 175.719 175.560 1.00 452.02 81 MET A CA 1
ATOM 558 C C . MET A 1 81 ? 224.686 174.954 176.826 1.00 452.02 81 MET A C 1
ATOM 559 O O . MET A 1 81 ? 225.381 173.934 176.783 1.00 452.02 81 MET A O 1
ATOM 564 N N . LYS A 1 82 ? 224.213 175.469 177.957 1.00 460.11 82 LYS A N 1
ATOM 565 C CA . LYS A 1 82 ? 224.578 174.905 179.248 1.00 460.11 82 LYS A CA 1
ATOM 566 C C . LYS A 1 82 ? 223.979 173.515 179.421 1.00 460.11 82 LYS A C 1
ATOM 567 O O . LYS A 1 82 ? 222.787 173.297 179.186 1.00 460.11 82 LYS A O 1
ATOM 573 N N . GLU A 1 83 ? 224.824 172.569 179.835 1.00 489.49 83 GLU A N 1
ATOM 574 C CA . GLU A 1 83 ? 224.357 171.210 180.091 1.00 489.49 83 GLU A CA 1
ATOM 575 C C . GLU A 1 83 ? 223.421 171.168 181.291 1.00 489.49 83 GLU A C 1
ATOM 576 O O . GLU A 1 83 ? 222.477 170.367 181.328 1.00 489.49 83 GLU A O 1
ATOM 582 N N . SER A 1 84 ? 223.668 172.026 182.282 1.00 514.94 84 SER A N 1
ATOM 583 C CA . SER A 1 84 ? 222.768 172.109 183.424 1.00 514.94 84 SER A CA 1
ATOM 584 C C . SER A 1 84 ? 221.371 172.528 182.987 1.00 514.94 84 SER A C 1
ATOM 585 O O . SER A 1 84 ? 220.374 172.005 183.493 1.00 514.94 84 SER A O 1
ATOM 588 N N . ASP A 1 85 ? 221.279 173.463 182.037 1.00 477.46 85 ASP A N 1
ATOM 589 C CA . ASP A 1 85 ? 219.973 173.914 181.563 1.00 477.46 85 ASP A CA 1
ATOM 590 C C . ASP A 1 85 ? 219.206 172.787 180.881 1.00 477.46 85 ASP A C 1
ATOM 591 O O . ASP A 1 85 ? 218.011 172.590 181.141 1.00 477.46 85 ASP A O 1
ATOM 596 N N . LYS A 1 86 ? 219.869 172.046 179.986 1.00 454.23 86 LYS A N 1
ATOM 597 C CA . LYS A 1 86 ? 219.169 170.967 179.296 1.00 454.23 86 LYS A CA 1
ATOM 598 C C . LYS A 1 86 ? 218.779 169.859 180.261 1.00 454.23 86 LYS A C 1
ATOM 599 O O . LYS A 1 86 ? 217.690 169.293 180.143 1.00 454.23 86 LYS A O 1
ATOM 605 N N . GLU A 1 87 ? 219.646 169.533 181.224 1.00 468.44 87 GLU A N 1
ATOM 606 C CA . GLU A 1 87 ? 219.267 168.541 182.226 1.00 468.44 87 GLU A CA 1
ATOM 607 C C . GLU A 1 87 ? 218.077 169.023 183.048 1.00 468.44 87 GLU A C 1
ATOM 608 O O . GLU A 1 87 ? 217.151 168.250 183.330 1.00 468.44 87 GLU A O 1
ATOM 614 N N . MET A 1 88 ? 218.075 170.307 183.415 1.00 497.73 88 MET A N 1
ATOM 615 C CA . MET A 1 88 ? 216.963 170.887 184.159 1.00 497.73 88 MET A CA 1
ATOM 616 C C . MET A 1 88 ? 215.654 170.728 183.402 1.00 497.73 88 MET A C 1
ATOM 617 O O . MET A 1 88 ? 214.686 170.168 183.926 1.00 497.73 88 MET A O 1
ATOM 622 N N . VAL A 1 89 ? 215.618 171.190 182.151 1.00 452.39 89 VAL A N 1
ATOM 623 C CA . VAL A 1 89 ? 214.364 171.157 181.403 1.00 452.39 89 VAL A CA 1
ATOM 624 C C . VAL A 1 89 ? 213.978 169.723 181.045 1.00 452.39 89 VAL A C 1
ATOM 625 O O . VAL A 1 89 ? 212.789 169.388 181.007 1.00 452.39 89 VAL A O 1
ATOM 629 N N . TYR A 1 90 ? 214.960 168.852 180.799 1.00 415.13 90 TYR A N 1
ATOM 630 C CA . TYR A 1 90 ? 214.671 167.450 180.523 1.00 415.13 90 TYR A CA 1
ATOM 631 C C . TYR A 1 90 ? 213.981 166.791 181.709 1.00 415.13 90 TYR A C 1
ATOM 632 O O . TYR A 1 90 ? 212.947 166.129 181.553 1.00 415.13 90 TYR A O 1
ATOM 641 N N . ALA A 1 91 ? 214.533 166.976 182.912 1.00 438.05 91 ALA A N 1
ATOM 642 C CA . ALA A 1 91 ? 213.889 166.434 184.103 1.00 438.05 91 ALA A CA 1
ATOM 643 C C . ALA A 1 91 ? 212.522 167.069 184.323 1.00 438.05 91 ALA A C 1
ATOM 644 O O . ALA A 1 91 ? 211.560 166.382 184.691 1.00 438.05 91 ALA A O 1
ATOM 646 N N . ILE A 1 92 ? 212.415 168.382 184.101 1.00 456.52 92 ILE A N 1
ATOM 647 C CA . ILE A 1 92 ? 211.138 169.063 184.287 1.00 456.52 92 ILE A CA 1
ATOM 648 C C . ILE A 1 92 ? 210.071 168.428 183.408 1.00 456.52 92 ILE A C 1
ATOM 649 O O . ILE A 1 92 ? 208.992 168.063 183.882 1.00 456.52 92 ILE A O 1
ATOM 654 N N . LEU A 1 93 ? 210.369 168.262 182.118 1.00 438.69 93 LEU A N 1
ATOM 655 C CA . LEU A 1 93 ? 209.398 167.675 181.200 1.00 438.69 93 LEU A CA 1
ATOM 656 C C . LEU A 1 93 ? 209.098 166.225 181.562 1.00 438.69 93 LEU A C 1
ATOM 657 O O . LEU A 1 93 ? 207.941 165.791 181.520 1.00 438.69 93 LEU A O 1
ATOM 662 N N . LYS A 1 94 ? 210.130 165.460 181.931 1.00 413.86 94 LYS A N 1
ATOM 663 C CA . LYS A 1 94 ? 209.928 164.048 182.243 1.00 413.86 94 LYS A CA 1
ATOM 664 C C . LYS A 1 94 ? 208.980 163.873 183.420 1.00 413.86 94 LYS A C 1
ATOM 665 O O . LYS A 1 94 ? 207.999 163.122 183.344 1.00 413.86 94 LYS A O 1
ATOM 671 N N . PHE A 1 95 ? 209.244 164.572 184.517 1.00 415.56 95 PHE A N 1
ATOM 672 C CA . PHE A 1 95 ? 208.402 164.382 185.686 1.00 415.56 95 PHE A CA 1
ATOM 673 C C . PHE A 1 95 ? 207.104 165.169 185.598 1.00 415.56 95 PHE A C 1
ATOM 674 O O . PHE A 1 95 ? 206.135 164.808 186.270 1.00 415.56 95 PHE A O 1
ATOM 682 N N . GLN A 1 96 ? 207.031 166.179 184.727 1.00 433.84 96 GLN A N 1
ATOM 683 C CA . GLN A 1 96 ? 205.739 166.751 184.374 1.00 433.84 96 GLN A CA 1
ATOM 684 C C . GLN A 1 96 ? 204.867 165.715 183.684 1.00 433.84 96 GLN A C 1
ATOM 685 O O . GLN A 1 96 ? 203.679 165.586 183.998 1.00 433.84 96 GLN A O 1
ATOM 691 N N . LYS A 1 97 ? 205.444 164.964 182.741 1.00 414.11 97 LYS A N 1
ATOM 692 C CA . LYS A 1 97 ? 204.714 163.867 182.115 1.00 414.11 97 LYS A CA 1
ATOM 693 C C . LYS A 1 97 ? 204.302 162.831 183.147 1.00 414.11 97 LYS A C 1
ATOM 694 O O . LYS A 1 97 ? 203.163 162.350 183.137 1.00 414.11 97 LYS A O 1
ATOM 700 N N . LEU A 1 98 ? 205.221 162.475 184.047 1.00 384.42 98 LEU A N 1
ATOM 701 C CA . LEU A 1 98 ? 204.904 161.494 185.080 1.00 384.42 98 LEU A CA 1
ATOM 702 C C . LEU A 1 98 ? 203.730 161.951 185.937 1.00 384.42 98 LEU A C 1
ATOM 703 O O . LEU A 1 98 ? 202.825 161.163 186.237 1.00 384.42 98 LEU A O 1
ATOM 708 N N . LEU A 1 99 ? 203.728 163.222 186.341 1.00 396.65 99 LEU A N 1
ATOM 709 C CA . LEU A 1 99 ? 202.654 163.728 187.189 1.00 396.65 99 LEU A CA 1
ATOM 710 C C . LEU A 1 99 ? 201.334 163.806 186.431 1.00 396.65 99 LEU A C 1
ATOM 711 O O . LEU A 1 99 ? 200.304 163.321 186.913 1.00 396.65 99 LEU A O 1
ATOM 716 N N . VAL A 1 100 ? 201.343 164.402 185.234 1.00 421.46 100 VAL A N 1
ATOM 717 C CA . VAL A 1 100 ? 200.094 164.610 184.510 1.00 421.46 100 VAL A CA 1
ATOM 718 C C . VAL A 1 100 ? 199.530 163.309 183.962 1.00 421.46 100 VAL A C 1
ATOM 719 O O . VAL A 1 100 ? 198.334 163.237 183.659 1.00 421.46 100 VAL A O 1
ATOM 723 N N . GLU A 1 101 ? 200.356 162.270 183.825 1.00 411.52 101 GLU A N 1
ATOM 724 C CA . GLU A 1 101 ? 199.857 161.000 183.319 1.00 411.52 101 GLU A CA 1
ATOM 725 C C . GLU A 1 101 ? 199.012 160.262 184.345 1.00 411.52 101 GLU A C 1
ATOM 726 O O . GLU A 1 101 ? 198.363 159.270 183.998 1.00 411.52 101 GLU A O 1
ATOM 732 N N . ASN A 1 102 ? 198.999 160.726 185.590 1.00 398.51 102 ASN A N 1
ATOM 733 C CA . ASN A 1 102 ? 198.222 160.107 186.657 1.00 398.51 102 ASN A CA 1
ATOM 734 C C . ASN A 1 102 ? 197.538 161.188 187.489 1.00 398.51 102 ASN A C 1
ATOM 735 O O . ASN A 1 102 ? 197.513 161.139 188.719 1.00 398.51 102 ASN A O 1
ATOM 740 N N . SER A 1 103 ? 196.968 162.183 186.813 1.00 441.63 103 SER A N 1
ATOM 741 C CA . SER A 1 103 ? 196.413 163.353 187.475 1.00 441.63 103 SER A CA 1
ATOM 742 C C . SER A 1 103 ? 195.005 163.631 186.965 1.00 441.63 103 SER A C 1
ATOM 743 O O . SER A 1 103 ? 194.505 162.977 186.046 1.00 441.63 103 SER A O 1
ATOM 746 N N . SER A 1 104 ? 194.368 164.619 187.589 1.00 441.18 104 SER A N 1
ATOM 747 C CA . SER A 1 104 ? 193.051 165.099 187.206 1.00 441.18 104 SER A CA 1
ATOM 748 C C . SER A 1 104 ? 193.069 166.621 187.142 1.00 441.18 104 SER A C 1
ATOM 749 O O . SER A 1 104 ? 193.970 167.273 187.677 1.00 441.18 104 SER A O 1
ATOM 752 N N . ASN A 1 105 ? 192.057 167.179 186.475 1.00 444.18 105 ASN A N 1
ATOM 753 C CA . ASN A 1 105 ? 191.971 168.615 186.204 1.00 444.18 105 ASN A CA 1
ATOM 754 C C . ASN A 1 105 ? 193.198 169.091 185.425 1.00 444.18 105 ASN A C 1
ATOM 755 O O . ASN A 1 105 ? 193.953 169.962 185.860 1.00 444.18 105 ASN A O 1
ATOM 760 N N . LYS A 1 106 ? 193.386 168.488 184.252 1.00 481.35 106 LYS A N 1
ATOM 761 C CA . LYS A 1 106 ? 194.516 168.819 183.395 1.00 481.35 106 LYS A CA 1
ATOM 762 C C . LYS A 1 106 ? 194.270 170.051 182.534 1.00 481.35 106 LYS A C 1
ATOM 763 O O . LYS A 1 106 ? 195.215 170.550 181.913 1.00 481.35 106 LYS A O 1
ATOM 769 N N . SER A 1 107 ? 193.034 170.551 182.478 1.00 460.03 107 SER A N 1
ATOM 770 C CA . SER A 1 107 ? 192.729 171.725 181.669 1.00 460.03 107 SER A CA 1
ATOM 771 C C . SER A 1 107 ? 193.382 172.994 182.197 1.00 460.03 107 SER A C 1
ATOM 772 O O . SER A 1 107 ? 193.456 173.984 181.461 1.00 460.03 107 SER A O 1
ATOM 775 N N . MET A 1 108 ? 193.856 172.990 183.440 1.00 435.27 108 MET A N 1
ATOM 776 C CA . MET A 1 108 ? 194.495 174.152 184.041 1.00 435.27 108 MET A CA 1
ATOM 777 C C . MET A 1 108 ? 195.999 174.200 183.806 1.00 435.27 108 MET A C 1
ATOM 778 O O . MET A 1 108 ? 196.660 175.111 184.315 1.00 435.27 108 MET A O 1
ATOM 783 N N . PHE A 1 109 ? 196.553 173.251 183.056 1.00 444.85 109 PHE A N 1
ATOM 784 C CA . PHE A 1 109 ? 197.993 173.199 182.816 1.00 444.85 109 PHE A CA 1
ATOM 785 C C . PHE A 1 109 ? 198.395 174.415 181.994 1.00 444.85 109 PHE A C 1
ATOM 786 O O . PHE A 1 109 ? 198.148 174.478 180.789 1.00 444.85 109 PHE A O 1
ATOM 794 N N . SER A 1 110 ? 199.022 175.390 182.649 1.00 418.83 110 SER A N 1
ATOM 795 C CA . SER A 1 110 ? 199.371 176.657 182.024 1.00 418.83 110 SER A CA 1
ATOM 796 C C . SER A 1 110 ? 200.833 176.730 181.603 1.00 418.83 110 SER A C 1
ATOM 797 O O . SER A 1 110 ? 201.276 177.778 181.123 1.00 418.83 110 SER A O 1
ATOM 800 N N . SER A 1 111 ? 201.590 175.647 181.762 1.00 423.02 111 SER A N 1
ATOM 801 C CA . SER A 1 111 ? 202.992 175.618 181.373 1.00 423.02 111 SER A CA 1
ATOM 802 C C . SER A 1 111 ? 203.186 175.247 179.908 1.00 423.02 111 SER A C 1
ATOM 803 O O . SER A 1 111 ? 204.328 175.172 179.445 1.00 423.02 111 SER A O 1
ATOM 806 N N . PHE A 1 112 ? 202.095 175.016 179.174 1.00 448.56 112 PHE A N 1
ATOM 807 C CA . PHE A 1 112 ? 202.187 174.691 177.756 1.00 448.56 112 PHE A CA 1
ATOM 808 C C . PHE A 1 112 ? 202.750 175.842 176.933 1.00 448.56 112 PHE A C 1
ATOM 809 O O . PHE A 1 112 ? 203.251 175.611 175.828 1.00 448.56 112 PHE A O 1
ATOM 817 N N . ASP A 1 113 ? 202.700 177.064 177.455 1.00 428.85 113 ASP A N 1
ATOM 818 C CA . ASP A 1 113 ? 203.009 178.271 176.697 1.00 428.85 113 ASP A CA 1
ATOM 819 C C . ASP A 1 113 ? 204.474 178.384 176.293 1.00 428.85 113 ASP A C 1
ATOM 820 O O . ASP A 1 113 ? 204.807 179.266 175.494 1.00 428.85 113 ASP A O 1
ATOM 825 N N . VAL A 1 114 ? 205.358 177.543 176.827 1.00 421.33 114 VAL A N 1
ATOM 826 C CA . VAL A 1 114 ? 206.788 177.672 176.586 1.00 421.33 114 VAL A CA 1
ATOM 827 C C . VAL A 1 114 ? 207.392 176.409 175.986 1.00 421.33 114 VAL A C 1
ATOM 828 O O . VAL A 1 114 ? 208.608 176.233 176.030 1.00 421.33 114 VAL A O 1
ATOM 832 N N . VAL A 1 115 ? 206.575 175.531 175.409 1.00 424.33 115 VAL A N 1
ATOM 833 C CA . VAL A 1 115 ? 207.054 174.198 175.060 1.00 424.33 115 VAL A CA 1
ATOM 834 C C . VAL A 1 115 ? 207.481 174.106 173.599 1.00 424.33 115 VAL A C 1
ATOM 835 O O . VAL A 1 115 ? 208.346 173.294 173.256 1.00 424.33 115 VAL A O 1
ATOM 839 N N . GLU A 1 116 ? 206.884 174.918 172.725 1.00 449.20 116 GLU A N 1
ATOM 840 C CA . GLU A 1 116 ? 207.288 174.886 171.321 1.00 449.20 116 GLU A CA 1
ATOM 841 C C . GLU A 1 116 ? 208.757 175.238 171.117 1.00 449.20 116 GLU A C 1
ATOM 842 O O . GLU A 1 116 ? 209.400 174.591 170.272 1.00 449.20 116 GLU A O 1
ATOM 848 N N . PRO A 1 117 ? 209.340 176.230 171.801 1.00 459.54 117 PRO A N 1
ATOM 849 C CA . PRO A 1 117 ? 210.800 176.386 171.719 1.00 459.54 117 PRO A CA 1
ATOM 850 C C . PRO A 1 117 ? 211.550 175.135 172.136 1.00 459.54 117 PRO A C 1
ATOM 851 O O . PRO A 1 117 ? 212.593 174.827 171.546 1.00 459.54 117 PRO A O 1
ATOM 855 N N . PHE A 1 118 ? 211.050 174.399 173.132 1.00 443.52 118 PHE A N 1
ATOM 856 C CA . PHE A 1 118 ? 211.621 173.090 173.432 1.00 443.52 118 PHE A CA 1
ATOM 857 C C . PHE A 1 118 ? 211.370 172.101 172.301 1.00 443.52 118 PHE A C 1
ATOM 858 O O . PHE A 1 118 ? 212.230 171.261 172.014 1.00 443.52 118 PHE A O 1
ATOM 866 N N . ILE A 1 119 ? 210.202 172.180 171.658 1.00 437.92 119 ILE A N 1
ATOM 867 C CA . ILE A 1 119 ? 209.906 171.296 170.533 1.00 437.92 119 ILE A CA 1
ATOM 868 C C . ILE A 1 119 ? 210.880 171.544 169.389 1.00 437.92 119 ILE A C 1
ATOM 869 O O . ILE A 1 119 ? 211.384 170.602 168.766 1.00 437.92 119 ILE A O 1
ATOM 874 N N . TYR A 1 120 ? 211.162 172.810 169.097 1.00 463.10 120 TYR A N 1
ATOM 875 C CA . TYR A 1 120 ? 212.067 173.173 168.018 1.00 463.10 120 TYR A CA 1
ATOM 876 C C . TYR A 1 120 ? 213.496 173.404 168.492 1.00 463.10 120 TYR A C 1
ATOM 877 O O . TYR A 1 120 ? 214.322 173.889 167.712 1.00 463.10 120 TYR A O 1
ATOM 886 N N . SER A 1 121 ? 213.805 173.070 169.742 1.00 452.23 121 SER A N 1
ATOM 887 C CA . SER A 1 121 ? 215.150 173.261 170.259 1.00 452.23 121 SER A CA 1
ATOM 888 C C . SER A 1 121 ? 216.140 172.342 169.551 1.00 452.23 121 SER A C 1
ATOM 889 O O . SER A 1 121 ? 215.801 171.250 169.087 1.00 452.23 121 SER A O 1
ATOM 892 N N . PHE A 1 122 ? 217.388 172.809 169.468 1.00 425.44 122 PHE A N 1
ATOM 893 C CA . PHE A 1 122 ? 218.452 171.994 168.897 1.00 425.44 122 PHE A CA 1
ATOM 894 C C . PHE A 1 122 ? 218.734 170.751 169.730 1.00 425.44 122 PHE A C 1
ATOM 895 O O . PHE A 1 122 ? 219.195 169.745 169.182 1.00 425.44 122 PHE A O 1
ATOM 903 N N . GLU A 1 123 ? 218.465 170.796 171.033 1.00 474.82 123 GLU A N 1
ATOM 904 C CA . GLU A 1 123 ? 218.668 169.649 171.908 1.00 474.82 123 GLU A CA 1
ATOM 905 C C . GLU A 1 123 ? 217.553 168.639 171.663 1.00 474.82 123 GLU A C 1
ATOM 906 O O . GLU A 1 123 ? 216.369 168.990 171.708 1.00 474.82 123 GLU A O 1
ATOM 912 N N . LEU A 1 124 ? 217.934 167.388 171.404 1.00 477.69 124 LEU A N 1
ATOM 913 C CA . LEU A 1 124 ? 216.955 166.381 171.016 1.00 477.69 124 LEU A CA 1
ATOM 914 C C . LEU A 1 124 ? 216.298 165.710 172.214 1.00 477.69 124 LEU A C 1
ATOM 915 O O . LEU A 1 124 ? 215.167 165.229 172.097 1.00 477.69 124 LEU A O 1
ATOM 920 N N . ASP A 1 125 ? 216.978 165.656 173.362 1.00 469.87 125 ASP A N 1
ATOM 921 C CA . ASP A 1 125 ? 216.313 165.200 174.579 1.00 469.87 125 ASP A CA 1
ATOM 922 C C . ASP A 1 125 ? 215.167 166.134 174.944 1.00 469.87 125 ASP A C 1
ATOM 923 O O . ASP A 1 125 ? 214.063 165.683 175.281 1.00 469.87 125 ASP A O 1
ATOM 928 N N . LEU A 1 126 ? 215.409 167.442 174.858 1.00 464.89 126 LEU A N 1
ATOM 929 C CA . LEU A 1 126 ? 214.356 168.420 175.097 1.00 464.89 126 LEU A CA 1
ATOM 930 C C . LEU A 1 126 ? 213.185 168.186 174.155 1.00 464.89 126 LEU A C 1
ATOM 931 O O . LEU A 1 126 ? 212.020 168.199 174.571 1.00 464.89 126 LEU A O 1
ATOM 936 N N . ALA A 1 127 ? 213.485 167.956 172.876 1.00 473.23 127 ALA A N 1
ATOM 937 C CA . ALA A 1 127 ? 212.435 167.797 171.880 1.00 473.23 127 ALA A CA 1
ATOM 938 C C . ALA A 1 127 ? 211.631 166.522 172.108 1.00 473.23 127 ALA A C 1
ATOM 939 O O . ALA A 1 127 ? 210.397 166.549 172.039 1.00 473.23 127 ALA A O 1
ATOM 941 N N . ILE A 1 128 ? 212.301 165.397 172.384 1.00 441.98 128 ILE A N 1
ATOM 942 C CA . ILE A 1 128 ? 211.567 164.154 172.618 1.00 441.98 128 ILE A CA 1
ATOM 943 C C . ILE A 1 128 ? 210.687 164.288 173.854 1.00 441.98 128 ILE A C 1
ATOM 944 O O . ILE A 1 128 ? 209.517 163.886 173.843 1.00 441.98 128 ILE A O 1
ATOM 949 N N . GLU A 1 129 ? 211.222 164.879 174.929 1.00 430.34 129 GLU A N 1
ATOM 950 C CA . GLU A 1 129 ? 210.436 165.036 176.148 1.00 430.34 129 GLU A CA 1
ATOM 951 C C . GLU A 1 129 ? 209.217 165.921 175.910 1.00 430.34 129 GLU A C 1
ATOM 952 O O . GLU A 1 129 ? 208.088 165.557 176.275 1.00 430.34 129 GLU A O 1
ATOM 958 N N . ALA A 1 130 ? 209.426 167.086 175.289 1.00 461.30 130 ALA A N 1
ATOM 959 C CA . ALA A 1 130 ? 208.328 168.016 175.060 1.00 461.30 130 ALA A CA 1
ATOM 960 C C . ALA A 1 130 ? 207.275 167.413 174.141 1.00 461.30 130 ALA A C 1
ATOM 961 O O . ALA A 1 130 ? 206.072 167.562 174.385 1.00 461.30 130 ALA A O 1
ATOM 963 N N . LEU A 1 131 ? 207.703 166.731 173.077 1.00 454.46 131 LEU A N 1
ATOM 964 C CA . LEU A 1 131 ? 206.734 166.157 172.155 1.00 454.46 131 LEU A CA 1
ATOM 965 C C . LEU A 1 131 ? 205.978 165.001 172.791 1.00 454.46 131 LEU A C 1
ATOM 966 O O . LEU A 1 131 ? 204.793 164.810 172.511 1.00 454.46 131 LEU A O 1
ATOM 971 N N . TYR A 1 132 ? 206.634 164.222 173.654 1.00 463.97 132 TYR A N 1
ATOM 972 C CA . TYR A 1 132 ? 205.919 163.171 174.368 1.00 463.97 132 TYR A CA 1
ATOM 973 C C . TYR A 1 132 ? 204.859 163.768 175.286 1.00 463.97 132 TYR A C 1
ATOM 974 O O . TYR A 1 132 ? 203.728 163.271 175.360 1.00 463.97 132 TYR A O 1
ATOM 983 N N . LEU A 1 133 ? 205.209 164.850 175.986 1.00 453.45 133 LEU A N 1
ATOM 984 C CA . LEU A 1 133 ? 204.233 165.515 176.847 1.00 453.45 133 LEU A CA 1
ATOM 985 C C . LEU A 1 133 ? 203.061 166.055 176.036 1.00 453.45 133 LEU A C 1
ATOM 986 O O . LEU A 1 133 ? 201.894 165.895 176.422 1.00 453.45 133 LEU A O 1
ATOM 991 N N . VAL A 1 134 ? 203.357 166.696 174.903 1.00 460.43 134 VAL A N 1
ATOM 992 C CA . VAL A 1 134 ? 202.306 167.262 174.063 1.00 460.43 134 VAL A CA 1
ATOM 993 C C . VAL A 1 134 ? 201.419 166.158 173.506 1.00 460.43 134 VAL A C 1
ATOM 994 O O . VAL A 1 134 ? 200.193 166.301 173.435 1.00 460.43 134 VAL A O 1
ATOM 998 N N . SER A 1 135 ? 202.024 165.041 173.097 1.00 475.70 135 SER A N 1
ATOM 999 C CA . SER A 1 135 ? 201.250 163.918 172.590 1.00 475.70 135 SER A CA 1
ATOM 1000 C C . SER A 1 135 ? 200.331 163.355 173.664 1.00 475.70 135 SER A C 1
ATOM 1001 O O . SER A 1 135 ? 199.160 163.068 173.396 1.00 475.70 135 SER A O 1
ATOM 1004 N N . PHE A 1 136 ? 200.835 163.198 174.891 1.00 448.51 136 PHE A N 1
ATOM 1005 C CA . PHE A 1 136 ? 199.968 162.703 175.954 1.00 448.51 136 PHE A CA 1
ATOM 1006 C C . PHE A 1 136 ? 198.811 163.660 176.208 1.00 448.51 136 PHE A C 1
ATOM 1007 O O . PHE A 1 136 ? 197.661 163.229 176.352 1.00 448.51 136 PHE A O 1
ATOM 1015 N N . PHE A 1 137 ? 199.096 164.963 176.274 1.00 444.47 137 PHE A N 1
ATOM 1016 C CA . PHE A 1 137 ? 198.030 165.930 176.516 1.00 444.47 137 PHE A CA 1
ATOM 1017 C C . PHE A 1 137 ? 196.992 165.904 175.403 1.00 444.47 137 PHE A C 1
ATOM 1018 O O . PHE A 1 137 ? 195.785 165.943 175.669 1.00 444.47 137 PHE A O 1
ATOM 1026 N N . ALA A 1 138 ? 197.440 165.830 174.149 1.00 464.92 138 ALA A N 1
ATOM 1027 C CA . ALA A 1 138 ? 196.516 165.838 173.024 1.00 464.92 138 ALA A CA 1
ATOM 1028 C C . ALA A 1 138 ? 195.828 164.494 172.825 1.00 464.92 138 ALA A C 1
ATOM 1029 O O . ALA A 1 138 ? 194.871 164.413 172.049 1.00 464.92 138 ALA A O 1
ATOM 1031 N N . SER A 1 139 ? 196.300 163.440 173.495 1.00 471.36 139 SER A N 1
ATOM 1032 C CA . SER A 1 139 ? 195.647 162.141 173.381 1.00 471.36 139 SER A CA 1
ATOM 1033 C C . SER A 1 139 ? 194.217 162.177 173.901 1.00 471.36 139 SER A C 1
ATOM 1034 O O . SER A 1 139 ? 193.332 161.538 173.320 1.00 471.36 139 SER A O 1
ATOM 1037 N N . LYS A 1 140 ? 193.968 162.912 174.984 1.00 449.01 140 LYS A N 1
ATOM 1038 C CA . LYS A 1 140 ? 192.648 162.985 175.591 1.00 449.01 140 LYS A CA 1
ATOM 1039 C C . LYS A 1 140 ? 191.806 164.122 175.024 1.00 449.01 140 LYS A C 1
ATOM 1040 O O . LYS A 1 140 ? 190.860 164.569 175.679 1.00 449.01 140 LYS A O 1
ATOM 1046 N N . ILE A 1 141 ? 192.137 164.604 173.823 1.00 481.97 141 ILE A N 1
ATOM 1047 C CA . ILE A 1 141 ? 191.316 165.631 173.187 1.00 481.97 141 ILE A CA 1
ATOM 1048 C C . ILE A 1 141 ? 189.917 165.097 172.915 1.00 481.97 141 ILE A C 1
ATOM 1049 O O . ILE A 1 141 ? 188.915 165.778 173.168 1.00 481.97 141 ILE A O 1
ATOM 1054 N N . HIS A 1 142 ? 189.823 163.867 172.410 1.00 473.79 142 HIS A N 1
ATOM 1055 C CA . HIS A 1 142 ? 188.530 163.280 172.082 1.00 473.79 142 HIS A CA 1
ATOM 1056 C C . HIS A 1 142 ? 187.707 162.921 173.314 1.00 473.79 142 HIS A C 1
ATOM 1057 O O . HIS A 1 142 ? 186.522 162.605 173.168 1.00 473.79 142 HIS A O 1
ATOM 1064 N N . ILE A 1 143 ? 188.292 162.959 174.511 1.00 462.10 143 ILE A N 1
ATOM 1065 C CA . ILE A 1 143 ? 187.572 162.568 175.719 1.00 462.10 143 ILE A CA 1
ATOM 1066 C C . ILE A 1 143 ? 187.284 163.789 176.583 1.00 462.10 143 ILE A C 1
ATOM 1067 O O . ILE A 1 143 ? 186.121 164.147 176.802 1.00 462.10 143 ILE A O 1
ATOM 1072 N N . GLN A 1 144 ? 188.339 164.437 177.078 1.00 486.24 144 GLN A N 1
ATOM 1073 C CA . GLN A 1 144 ? 188.188 165.559 177.997 1.00 486.24 144 GLN A CA 1
ATOM 1074 C C . GLN A 1 144 ? 187.697 166.825 177.306 1.00 486.24 144 GLN A C 1
ATOM 1075 O O . GLN A 1 144 ? 186.791 167.494 177.817 1.00 486.24 144 GLN A O 1
ATOM 1081 N N . ARG A 1 145 ? 188.289 167.177 176.164 1.00 499.05 145 ARG A N 1
ATOM 1082 C CA . ARG A 1 145 ? 187.903 168.297 175.309 1.00 499.05 145 ARG A CA 1
ATOM 1083 C C . ARG A 1 145 ? 188.089 169.660 175.968 1.00 499.05 145 ARG A C 1
ATOM 1084 O O . ARG A 1 145 ? 187.761 170.678 175.346 1.00 499.05 145 ARG A O 1
ATOM 1092 N N . SER A 1 146 ? 188.604 169.725 177.197 1.00 486.70 146 SER A N 1
ATOM 1093 C CA . SER A 1 146 ? 188.719 170.985 177.920 1.00 486.70 146 SER A CA 1
ATOM 1094 C C . SER A 1 146 ? 190.140 171.532 177.966 1.00 486.70 146 SER A C 1
ATOM 1095 O O . SER A 1 146 ? 190.325 172.691 178.353 1.00 486.70 146 SER A O 1
ATOM 1098 N N . ILE A 1 147 ? 191.143 170.736 177.582 1.00 516.11 147 ILE A N 1
ATOM 1099 C CA . ILE A 1 147 ? 192.532 171.185 177.600 1.00 516.11 147 ILE A CA 1
ATOM 1100 C C . ILE A 1 147 ? 192.863 172.054 176.390 1.00 516.11 147 ILE A C 1
ATOM 1101 O O . ILE A 1 147 ? 193.923 172.698 176.362 1.00 516.11 147 ILE A O 1
ATOM 1106 N N . LYS A 1 148 ? 191.963 172.128 175.406 1.00 506.15 148 LYS A N 1
ATOM 1107 C CA . LYS A 1 148 ? 192.240 172.885 174.188 1.00 506.15 148 LYS A CA 1
ATOM 1108 C C . LYS A 1 148 ? 192.486 174.360 174.485 1.00 506.15 148 LYS A C 1
ATOM 1109 O O . LYS A 1 148 ? 193.173 175.044 173.718 1.00 506.15 148 LYS A O 1
ATOM 1115 N N . THR A 1 149 ? 191.933 174.870 175.589 1.00 488.27 149 THR A N 1
ATOM 1116 C CA . THR A 1 149 ? 192.185 176.259 175.960 1.00 488.27 149 THR A CA 1
ATOM 1117 C C . THR A 1 149 ? 193.663 176.493 176.242 1.00 488.27 149 THR A C 1
ATOM 1118 O O . THR A 1 149 ? 194.243 177.483 175.780 1.00 488.27 149 THR A O 1
ATOM 1122 N N . SER A 1 150 ? 194.289 175.592 177.003 1.00 484.17 150 SER A N 1
ATOM 1123 C CA . SER A 1 150 ? 195.734 175.661 177.191 1.00 484.17 150 SER A CA 1
ATOM 1124 C C . SER A 1 150 ? 196.468 175.342 175.896 1.00 484.17 150 SER A C 1
ATOM 1125 O O . SER A 1 150 ? 197.493 175.958 175.584 1.00 484.17 150 SER A O 1
ATOM 1128 N N . MET A 1 151 ? 195.955 174.377 175.129 1.00 471.72 151 MET A N 1
ATOM 1129 C CA . MET A 1 151 ? 196.573 174.021 173.856 1.00 471.72 151 MET A CA 1
ATOM 1130 C C . MET A 1 151 ? 196.492 175.176 172.864 1.00 471.72 151 MET A C 1
ATOM 1131 O O . MET A 1 151 ? 197.426 175.387 172.082 1.00 471.72 151 MET A O 1
ATOM 1136 N N . ALA A 1 152 ? 195.422 175.973 172.925 1.00 484.96 152 ALA A N 1
ATOM 1137 C CA . ALA A 1 152 ? 195.210 177.049 171.962 1.00 484.96 152 ALA A CA 1
ATOM 1138 C C . ALA A 1 152 ? 196.241 178.164 172.070 1.00 484.96 152 ALA A C 1
ATOM 1139 O O . ALA A 1 152 ? 196.282 179.025 171.185 1.00 484.96 152 ALA A O 1
ATOM 1141 N N . LEU A 1 153 ? 197.060 178.179 173.125 1.00 478.80 153 LEU A N 1
ATOM 1142 C CA . LEU A 1 153 ? 198.101 179.194 173.238 1.00 478.80 153 LEU A CA 1
ATOM 1143 C C . LEU A 1 153 ? 199.079 179.150 172.072 1.00 478.80 153 LEU A C 1
ATOM 1144 O O . LEU A 1 153 ? 199.732 180.160 171.788 1.00 478.80 153 LEU A O 1
ATOM 1149 N N . MET A 1 154 ? 199.197 178.012 171.391 1.00 462.39 154 MET A N 1
ATOM 1150 C CA . MET A 1 154 ? 200.166 177.845 170.321 1.00 462.39 154 MET A CA 1
ATOM 1151 C C . MET A 1 154 ? 199.479 177.221 169.113 1.00 462.39 154 MET A C 1
ATOM 1152 O O . MET A 1 154 ? 198.516 176.460 169.244 1.00 462.39 154 MET A O 1
ATOM 1157 N N . LYS A 1 155 ? 199.987 177.553 167.929 1.00 450.98 155 LYS A N 1
ATOM 1158 C CA . LYS A 1 155 ? 199.355 177.140 166.682 1.00 450.98 155 LYS A CA 1
ATOM 1159 C C . LYS A 1 155 ? 199.747 175.706 166.345 1.00 450.98 155 LYS A C 1
ATOM 1160 O O . LYS A 1 155 ? 200.934 175.360 166.348 1.00 450.98 155 LYS A O 1
ATOM 1166 N N . MET A 1 156 ? 198.745 174.876 166.054 1.00 470.49 156 MET A N 1
ATOM 1167 C CA . MET A 1 156 ? 198.979 173.472 165.739 1.00 470.49 156 MET A CA 1
ATOM 1168 C C . MET A 1 156 ? 199.491 173.268 164.317 1.00 470.49 156 MET A C 1
ATOM 1169 O O . MET A 1 156 ? 200.267 172.339 164.073 1.00 470.49 156 MET A O 1
ATOM 1174 N N . GLU A 1 157 ? 199.070 174.116 163.374 1.00 491.82 157 GLU A N 1
ATOM 1175 C CA . GLU A 1 157 ? 199.432 173.925 161.972 1.00 491.82 157 GLU A CA 1
ATOM 1176 C C . GLU A 1 157 ? 200.931 174.081 161.747 1.00 491.82 157 GLU A C 1
ATOM 1177 O O . GLU A 1 157 ? 201.473 173.534 160.779 1.00 491.82 157 GLU A O 1
ATOM 1183 N N . THR A 1 158 ? 201.617 174.807 162.631 1.00 502.91 158 THR A N 1
ATOM 1184 C CA . THR A 1 158 ? 203.049 175.031 162.473 1.00 502.91 158 THR A CA 1
ATOM 1185 C C . THR A 1 158 ? 203.852 173.738 162.528 1.00 502.91 158 THR A C 1
ATOM 1186 O O . THR A 1 158 ? 204.975 173.698 162.015 1.00 502.91 158 THR A O 1
ATOM 1190 N N . LEU A 1 159 ? 203.304 172.682 163.132 1.00 528.23 159 LEU A N 1
ATOM 1191 C CA . LEU A 1 159 ? 204.023 171.417 163.237 1.00 528.23 159 LEU A CA 1
ATOM 1192 C C . LEU A 1 159 ? 203.982 170.604 161.950 1.00 528.23 159 LEU A C 1
ATOM 1193 O O . LEU A 1 159 ? 204.538 169.501 161.921 1.00 528.23 159 LEU A O 1
ATOM 1198 N N . LYS A 1 160 ? 203.340 171.110 160.895 1.00 535.35 160 LYS A N 1
ATOM 1199 C CA . LYS A 1 160 ? 203.377 170.429 159.606 1.00 535.35 160 LYS A CA 1
ATOM 1200 C C . LYS A 1 160 ? 204.765 170.455 158.983 1.00 535.35 160 LYS A C 1
ATOM 1201 O O . LYS A 1 160 ? 205.001 169.752 157.995 1.00 535.35 160 LYS A O 1
ATOM 1207 N N . THR A 1 161 ? 205.680 171.260 159.528 1.00 545.25 161 THR A N 1
ATOM 1208 C CA . THR A 1 161 ? 207.056 171.274 159.050 1.00 545.25 161 THR A CA 1
ATOM 1209 C C . THR A 1 161 ? 207.745 169.927 159.228 1.00 545.25 161 THR A C 1
ATOM 1210 O O . THR A 1 161 ? 208.621 169.583 158.429 1.00 545.25 161 THR A O 1
ATOM 1214 N N . LEU A 1 162 ? 207.359 169.157 160.243 1.00 564.36 162 LEU A N 1
ATOM 1215 C CA . LEU A 1 162 ? 207.994 167.887 160.567 1.00 564.36 162 LEU A CA 1
ATOM 1216 C C . LEU A 1 162 ? 207.340 166.697 159.877 1.00 564.36 162 LEU A C 1
ATOM 1217 O O . LEU A 1 162 ? 207.700 165.554 160.176 1.00 564.36 162 LEU A O 1
ATOM 1222 N N . ILE A 1 163 ? 206.385 166.935 158.974 1.00 527.42 163 ILE A N 1
ATOM 1223 C CA . ILE A 1 163 ? 205.707 165.834 158.296 1.00 527.42 163 ILE A CA 1
ATOM 1224 C C . ILE A 1 163 ? 206.667 165.069 157.395 1.00 527.42 163 ILE A C 1
ATOM 1225 O O . ILE A 1 163 ? 206.582 163.838 157.290 1.00 527.42 163 ILE A O 1
ATOM 1230 N N . GLU A 1 164 ? 207.588 165.768 156.734 1.00 503.65 164 GLU A N 1
ATOM 1231 C CA . GLU A 1 164 ? 208.549 165.107 155.861 1.00 503.65 164 GLU A CA 1
ATOM 1232 C C . GLU A 1 164 ? 209.378 164.097 156.646 1.00 503.65 164 GLU A C 1
ATOM 1233 O O . GLU A 1 164 ? 209.846 164.383 157.752 1.00 503.65 164 GLU A O 1
ATOM 1239 N N . ARG A 1 165 ? 209.552 162.911 156.069 1.00 512.31 165 ARG A N 1
ATOM 1240 C CA . ARG A 1 165 ? 210.275 161.848 156.749 1.00 512.31 165 ARG A CA 1
ATOM 1241 C C . ARG A 1 165 ? 211.751 162.199 156.895 1.00 512.31 165 ARG A C 1
ATOM 1242 O O . ARG A 1 165 ? 212.317 162.961 156.107 1.00 512.31 165 ARG A O 1
ATOM 1250 N N . VAL A 1 166 ? 212.370 161.634 157.925 1.00 502.22 166 VAL A N 1
ATOM 1251 C CA . VAL A 1 166 ? 213.780 161.876 158.204 1.00 502.22 166 VAL A CA 1
ATOM 1252 C C . VAL A 1 166 ? 214.624 160.926 157.369 1.00 502.22 166 VAL A C 1
ATOM 1253 O O . VAL A 1 166 ? 214.445 159.703 157.419 1.00 502.22 166 VAL A O 1
ATOM 1257 N N . LYS A 1 167 ? 215.548 161.488 156.598 1.00 557.17 167 LYS A N 1
ATOM 1258 C CA . LYS A 1 167 ? 216.451 160.712 155.768 1.00 557.17 167 LYS A CA 1
ATOM 1259 C C . LYS A 1 167 ? 217.881 161.141 156.060 1.00 557.17 167 LYS A C 1
ATOM 1260 O O . LYS A 1 167 ? 218.126 162.181 156.676 1.00 557.17 167 LYS A O 1
ATOM 1266 N N . GLU A 1 168 ? 218.829 160.322 155.611 1.00 573.67 168 GLU A N 1
ATOM 1267 C CA . GLU A 1 168 ? 220.239 160.631 155.807 1.00 573.67 168 GLU A CA 1
ATOM 1268 C C . GLU A 1 168 ? 220.676 161.746 154.861 1.00 573.67 168 GLU A C 1
ATOM 1269 O O . GLU A 1 168 ? 221.119 161.489 153.737 1.00 573.67 168 GLU A O 1
ATOM 1275 N N . LYS A 1 169 ? 220.551 162.997 155.322 1.00 560.16 169 LYS A N 1
ATOM 1276 C CA . LYS A 1 169 ? 220.832 164.189 154.529 1.00 560.16 169 LYS A CA 1
ATOM 1277 C C . LYS A 1 169 ? 220.056 164.136 153.218 1.00 560.16 169 LYS A C 1
ATOM 1278 O O . LYS A 1 169 ? 220.653 163.947 152.150 1.00 560.16 169 LYS A O 1
ATOM 1284 N N . PRO A 1 170 ? 218.730 164.291 153.256 1.00 545.64 170 PRO A N 1
ATOM 1285 C CA . PRO A 1 170 ? 217.933 164.122 152.032 1.00 545.64 170 PRO A CA 1
ATOM 1286 C C . PRO A 1 170 ? 218.190 165.212 151.004 1.00 545.64 170 PRO A C 1
ATOM 1287 O O . PRO A 1 170 ? 218.457 164.920 149.834 1.00 545.64 170 PRO A O 1
ATOM 1291 N N . GLN A 1 171 ? 218.111 166.471 151.428 1.00 525.64 171 GLN A N 1
ATOM 1292 C CA . GLN A 1 171 ? 218.349 167.602 150.543 1.00 525.64 171 GLN A CA 1
ATOM 1293 C C . GLN A 1 171 ? 219.169 168.651 151.274 1.00 525.64 171 GLN A C 1
ATOM 1294 O O . GLN A 1 171 ? 218.877 168.979 152.427 1.00 525.64 171 GLN A O 1
ATOM 1300 N N . SER A 1 172 ? 220.193 169.169 150.601 1.00 528.73 172 SER A N 1
ATOM 1301 C CA . SER A 1 172 ? 220.999 170.261 151.125 1.00 528.73 172 SER A CA 1
ATOM 1302 C C . SER A 1 172 ? 220.441 171.627 150.754 1.00 528.73 172 SER A C 1
ATOM 1303 O O . SER A 1 172 ? 220.985 172.645 151.195 1.00 528.73 172 SER A O 1
ATOM 1306 N N . MET A 1 173 ? 219.374 171.671 149.961 1.00 534.30 173 MET A N 1
ATOM 1307 C CA . MET A 1 173 ? 218.739 172.910 149.541 1.00 534.30 173 MET A CA 1
ATOM 1308 C C . MET A 1 173 ? 217.355 173.003 150.169 1.00 534.30 173 MET A C 1
ATOM 1309 O O . MET A 1 173 ? 216.635 172.004 150.269 1.00 534.30 173 MET A O 1
ATOM 1314 N N . TYR A 1 174 ? 217.001 174.206 150.614 1.00 521.81 174 TYR A N 1
ATOM 1315 C CA . TYR A 1 174 ? 215.751 174.463 151.318 1.00 521.81 174 TYR A CA 1
ATOM 1316 C C . TYR A 1 174 ? 215.085 175.698 150.734 1.00 521.81 174 TYR A C 1
ATOM 1317 O O . TYR A 1 174 ? 215.727 176.744 150.597 1.00 521.81 174 TYR A O 1
ATOM 1326 N N . THR A 1 175 ? 213.798 175.586 150.415 1.00 506.64 175 THR A N 1
ATOM 1327 C CA . THR A 1 175 ? 213.047 176.667 149.791 1.00 506.64 175 THR A CA 1
ATOM 1328 C C . THR A 1 175 ? 212.187 177.373 150.831 1.00 506.64 175 THR A C 1
ATOM 1329 O O . THR A 1 175 ? 211.475 176.722 151.602 1.00 506.64 175 THR A O 1
ATOM 1333 N N . TYR A 1 176 ? 212.253 178.702 150.844 1.00 463.95 176 TYR A N 1
ATOM 1334 C CA . TYR A 1 176 ? 211.462 179.524 151.746 1.00 463.95 176 TYR A CA 1
ATOM 1335 C C . TYR A 1 176 ? 210.508 180.391 150.938 1.00 463.95 176 TYR A C 1
ATOM 1336 O O . TYR A 1 176 ? 210.787 180.745 149.788 1.00 463.95 176 TYR A O 1
ATOM 1345 N N . TYR A 1 177 ? 209.378 180.733 151.549 1.00 460.94 177 TYR A N 1
ATOM 1346 C CA . TYR A 1 177 ? 208.342 181.529 150.905 1.00 460.94 177 TYR A CA 1
ATOM 1347 C C . TYR A 1 177 ? 208.313 182.917 151.531 1.00 460.94 177 TYR A C 1
ATOM 1348 O O . TYR A 1 177 ? 208.130 183.051 152.745 1.00 460.94 177 TYR A O 1
ATOM 1357 N N . ASP A 1 178 ? 208.495 183.942 150.701 1.00 474.79 178 ASP A N 1
ATOM 1358 C CA . ASP A 1 178 ? 208.394 185.330 151.121 1.00 474.79 178 ASP A CA 1
ATOM 1359 C C . ASP A 1 178 ? 207.420 186.066 150.209 1.00 474.79 178 ASP A C 1
ATOM 1360 O O . ASP A 1 178 ? 207.412 185.865 148.991 1.00 474.79 178 ASP A O 1
ATOM 1365 N N . GLU A 1 179 ? 206.598 186.921 150.812 1.00 479.41 179 GLU A N 1
ATOM 1366 C CA . GLU A 1 179 ? 205.537 187.604 150.090 1.00 479.41 179 GLU A CA 1
ATOM 1367 C C . GLU A 1 179 ? 206.111 188.710 149.205 1.00 479.41 179 GLU A C 1
ATOM 1368 O O . GLU A 1 179 ? 207.326 188.906 149.112 1.00 479.41 179 GLU A O 1
ATOM 1374 N N . THR A 1 180 ? 205.210 189.433 148.531 1.00 471.00 180 THR A N 1
ATOM 1375 C CA . THR A 1 180 ? 205.544 190.540 147.637 1.00 471.00 180 THR A CA 1
ATOM 1376 C C . THR A 1 180 ? 206.408 190.081 146.468 1.00 471.00 180 THR A C 1
ATOM 1377 O O . THR A 1 180 ? 206.000 190.194 145.308 1.00 471.00 180 THR A O 1
ATOM 1381 N N . THR A 1 181 ? 207.607 189.571 146.764 1.00 485.06 181 THR A N 1
ATOM 1382 C CA . THR A 1 181 ? 208.508 189.125 145.706 1.00 485.06 181 THR A CA 1
ATOM 1383 C C . THR A 1 181 ? 207.893 187.993 144.892 1.00 485.06 181 THR A C 1
ATOM 1384 O O . THR A 1 181 ? 208.159 187.869 143.690 1.00 485.06 181 THR A O 1
ATOM 1388 N N . ASN A 1 182 ? 207.073 187.156 145.531 1.00 475.38 182 ASN A N 1
ATOM 1389 C CA . ASN A 1 182 ? 206.378 186.048 144.874 1.00 475.38 182 ASN A CA 1
ATOM 1390 C C . ASN A 1 182 ? 207.373 185.066 144.251 1.00 475.38 182 ASN A C 1
ATOM 1391 O O . ASN A 1 182 ? 207.272 184.686 143.082 1.00 475.38 182 ASN A O 1
ATOM 1396 N N . ASN A 1 183 ? 208.346 184.658 145.063 1.00 467.56 183 ASN A N 1
ATOM 1397 C CA . ASN A 1 183 ? 209.363 183.707 144.641 1.00 467.56 183 ASN A CA 1
ATOM 1398 C C . ASN A 1 183 ? 209.737 182.815 145.816 1.00 467.56 183 ASN A C 1
ATOM 1399 O O . ASN A 1 183 ? 209.564 183.179 146.981 1.00 467.56 183 ASN A O 1
ATOM 1404 N N . CYS A 1 184 ? 210.250 181.630 145.491 1.00 487.54 184 CYS A N 1
ATOM 1405 C CA . CYS A 1 184 ? 210.747 180.683 146.483 1.00 487.54 184 CYS A CA 1
ATOM 1406 C C . CYS A 1 184 ? 212.047 180.089 145.966 1.00 487.54 184 CYS A C 1
ATOM 1407 O O . CYS A 1 184 ? 212.051 179.401 144.939 1.00 487.54 184 CYS A O 1
ATOM 1410 N N . LYS A 1 185 ? 213.145 180.350 146.672 1.00 501.94 185 LYS A N 1
ATOM 1411 C CA . LYS A 1 185 ? 214.461 179.917 146.227 1.00 501.94 185 LYS A CA 1
ATOM 1412 C C . LYS A 1 185 ? 215.236 179.329 147.397 1.00 501.94 185 LYS A C 1
ATOM 1413 O O . LYS A 1 185 ? 214.895 179.527 148.565 1.00 501.94 185 LYS A O 1
ATOM 1419 N N . ARG A 1 186 ? 216.292 178.597 147.056 1.00 509.20 186 ARG A N 1
ATOM 1420 C CA . ARG A 1 186 ? 217.114 177.923 148.046 1.00 509.20 186 ARG A CA 1
ATOM 1421 C C . ARG A 1 186 ? 217.846 178.928 148.930 1.00 509.20 186 ARG A C 1
ATOM 1422 O O . ARG A 1 186 ? 218.152 180.053 148.527 1.00 509.20 186 ARG A O 1
ATOM 1430 N N . VAL A 1 187 ? 218.115 178.503 150.161 1.00 499.24 187 VAL A N 1
ATOM 1431 C CA . VAL A 1 187 ? 218.886 179.275 151.125 1.00 499.24 187 VAL A CA 1
ATOM 1432 C C . VAL A 1 187 ? 220.150 178.484 151.436 1.00 499.24 187 VAL A C 1
ATOM 1433 O O . VAL A 1 187 ? 220.202 177.268 151.232 1.00 499.24 187 VAL A O 1
ATOM 1437 N N . SER A 1 188 ? 221.182 179.181 151.901 1.00 474.07 188 SER A N 1
ATOM 1438 C CA . SER A 1 188 ? 222.433 178.523 152.253 1.00 474.07 188 SER A CA 1
ATOM 1439 C C . SER A 1 188 ? 222.304 177.843 153.610 1.00 474.07 188 SER A C 1
ATOM 1440 O O . SER A 1 188 ? 221.991 178.492 154.613 1.00 474.07 188 SER A O 1
ATOM 1443 N N . ILE A 1 189 ? 222.544 176.534 153.639 1.00 490.56 189 ILE A N 1
ATOM 1444 C CA . ILE A 1 189 ? 222.559 175.765 154.873 1.00 490.56 189 ILE A CA 1
ATOM 1445 C C . ILE A 1 189 ? 223.969 175.318 155.236 1.00 490.56 189 ILE A C 1
ATOM 1446 O O . ILE A 1 189 ? 224.354 175.354 156.407 1.00 490.56 189 ILE A O 1
ATOM 1451 N N . LYS A 1 190 ? 224.763 174.917 154.240 1.00 492.50 190 LYS A N 1
ATOM 1452 C CA . LYS A 1 190 ? 226.099 174.386 154.485 1.00 492.50 190 LYS A CA 1
ATOM 1453 C C . LYS A 1 190 ? 227.078 175.431 155.004 1.00 492.50 190 LYS A C 1
ATOM 1454 O O . LYS A 1 190 ? 228.177 175.059 155.429 1.00 492.50 190 LYS A O 1
ATOM 1460 N N . LYS A 1 191 ? 226.721 176.715 154.970 1.00 449.04 191 LYS A N 1
ATOM 1461 C CA . LYS A 1 191 ? 227.618 177.762 155.444 1.00 449.04 191 LYS A CA 1
ATOM 1462 C C . LYS A 1 191 ? 227.947 177.570 156.918 1.00 449.04 191 LYS A C 1
ATOM 1463 O O . LYS A 1 191 ? 229.096 177.279 157.268 1.00 449.04 191 LYS A O 1
ATOM 1469 N N . ALA A 1 192 ? 226.939 177.716 157.782 1.00 449.96 192 ALA A N 1
ATOM 1470 C CA . ALA A 1 192 ? 227.078 177.508 159.227 1.00 449.96 192 ALA A CA 1
ATOM 1471 C C . ALA A 1 192 ? 228.268 178.269 159.810 1.00 449.96 192 ALA A C 1
ATOM 1472 O O . ALA A 1 192 ? 228.823 177.881 160.841 1.00 449.96 192 ALA A O 1
ATOM 1474 N N . VAL A 1 193 ? 228.672 179.358 159.153 1.00 437.40 193 VAL A N 1
ATOM 1475 C CA . VAL A 1 193 ? 229.816 180.127 159.630 1.00 437.40 193 VAL A CA 1
ATOM 1476 C C . VAL A 1 193 ? 229.489 180.803 160.954 1.00 437.40 193 VAL A C 1
ATOM 1477 O O . VAL A 1 193 ? 230.295 180.787 161.893 1.00 437.40 193 VAL A O 1
ATOM 1481 N N . LYS A 1 194 ? 228.303 181.395 161.058 1.00 438.91 194 LYS A N 1
ATOM 1482 C CA . LYS A 1 194 ? 227.858 182.039 162.282 1.00 438.91 194 LYS A CA 1
ATOM 1483 C C . LYS A 1 194 ? 226.529 181.439 162.716 1.00 438.91 194 LYS A C 1
ATOM 1484 O O . LYS A 1 194 ? 225.675 181.110 161.888 1.00 438.91 194 LYS A O 1
ATOM 1490 N N . LYS A 1 195 ? 226.367 181.299 164.032 1.00 419.69 195 LYS A N 1
ATOM 1491 C CA . LYS A 1 195 ? 225.178 180.675 164.598 1.00 419.69 195 LYS A CA 1
ATOM 1492 C C . LYS A 1 195 ? 223.939 181.557 164.506 1.00 419.69 195 LYS A C 1
ATOM 1493 O O . LYS A 1 195 ? 222.845 181.090 164.838 1.00 419.69 195 LYS A O 1
ATOM 1499 N N . GLY A 1 196 ? 224.080 182.808 164.075 1.00 415.55 196 GLY A N 1
ATOM 1500 C CA . GLY A 1 196 ? 222.939 183.690 163.928 1.00 415.55 196 GLY A CA 1
ATOM 1501 C C . GLY A 1 196 ? 222.334 183.669 162.540 1.00 415.55 196 GLY A C 1
ATOM 1502 O O . GLY A 1 196 ? 221.115 183.547 162.390 1.00 415.55 196 GLY A O 1
ATOM 1503 N N . ILE A 1 197 ? 223.175 183.787 161.516 1.00 422.06 197 ILE A N 1
ATOM 1504 C CA . ILE A 1 197 ? 222.739 183.802 160.126 1.00 422.06 197 ILE A CA 1
ATOM 1505 C C . ILE A 1 197 ? 223.375 182.621 159.408 1.00 422.06 197 ILE A C 1
ATOM 1506 O O . ILE A 1 197 ? 224.595 182.430 159.476 1.00 422.06 197 ILE A O 1
ATOM 1511 N N . TYR A 1 198 ? 222.552 181.836 158.722 1.00 444.39 198 TYR A N 1
ATOM 1512 C CA . TYR A 1 198 ? 223.040 180.670 157.997 1.00 444.39 198 TYR A CA 1
ATOM 1513 C C . TYR A 1 198 ? 222.830 180.830 156.496 1.00 444.39 198 TYR A C 1
ATOM 1514 O O . TYR A 1 198 ? 223.734 180.569 155.703 1.00 444.39 198 TYR A O 1
ATOM 1523 N N . GLN A 1 208 ? 207.312 183.047 159.973 1.00 435.73 208 GLN A N 1
ATOM 1524 C CA . GLN A 1 208 ? 206.854 181.702 160.303 1.00 435.73 208 GLN A CA 1
ATOM 1525 C C . GLN A 1 208 ? 207.773 180.646 159.700 1.00 435.73 208 GLN A C 1
ATOM 1526 O O . GLN A 1 208 ? 207.838 179.514 160.180 1.00 435.73 208 GLN A O 1
ATOM 1532 N N . GLU A 1 209 ? 208.487 181.029 158.641 1.00 506.38 209 GLU A N 1
ATOM 1533 C CA . GLU A 1 209 ? 209.403 180.116 157.970 1.00 506.38 209 GLU A CA 1
ATOM 1534 C C . GLU A 1 209 ? 210.653 179.825 158.788 1.00 506.38 209 GLU A C 1
ATOM 1535 O O . GLU A 1 209 ? 211.430 178.944 158.402 1.00 506.38 209 GLU A O 1
ATOM 1541 N N . ILE A 1 210 ? 210.871 180.544 159.891 1.00 524.57 210 ILE A N 1
ATOM 1542 C CA . ILE A 1 210 ? 212.093 180.363 160.669 1.00 524.57 210 ILE A CA 1
ATOM 1543 C C . ILE A 1 210 ? 212.125 178.981 161.314 1.00 524.57 210 ILE A C 1
ATOM 1544 O O . ILE A 1 210 ? 213.174 178.324 161.353 1.00 524.57 210 ILE A O 1
ATOM 1549 N N . ARG A 1 211 ? 210.983 178.511 161.821 1.00 504.48 211 ARG A N 1
ATOM 1550 C CA . ARG A 1 211 ? 210.936 177.177 162.410 1.00 504.48 211 ARG A CA 1
ATOM 1551 C C . ARG A 1 211 ? 211.182 176.102 161.359 1.00 504.48 211 ARG A C 1
ATOM 1552 O O . ARG A 1 211 ? 211.880 175.115 161.620 1.00 504.48 211 ARG A O 1
ATOM 1560 N N . ARG A 1 212 ? 210.620 176.279 160.161 1.00 530.22 212 ARG A N 1
ATOM 1561 C CA . ARG A 1 212 ? 210.851 175.326 159.080 1.00 530.22 212 ARG A CA 1
ATOM 1562 C C . ARG A 1 212 ? 212.319 175.307 158.666 1.00 530.22 212 ARG A C 1
ATOM 1563 O O . ARG A 1 212 ? 212.889 174.238 158.411 1.00 530.22 212 ARG A O 1
ATOM 1571 N N . PHE A 1 213 ? 212.950 176.482 158.600 1.00 526.57 213 PHE A N 1
ATOM 1572 C CA . PHE A 1 213 ? 214.371 176.544 158.267 1.00 526.57 213 PHE A CA 1
ATOM 1573 C C . PHE A 1 213 ? 215.218 175.873 159.343 1.00 526.57 213 PHE A C 1
ATOM 1574 O O . PHE A 1 213 ? 216.187 175.169 159.032 1.00 526.57 213 PHE A O 1
ATOM 1582 N N . ILE A 1 214 ? 214.871 176.083 160.615 1.00 547.87 214 ILE A N 1
ATOM 1583 C CA . ILE A 1 214 ? 215.591 175.427 161.704 1.00 547.87 214 ILE A CA 1
ATOM 1584 C C . ILE A 1 214 ? 215.421 173.915 161.616 1.00 547.87 214 ILE A C 1
ATOM 1585 O O . ILE A 1 214 ? 216.362 173.150 161.868 1.00 547.87 214 ILE A O 1
ATOM 1590 N N . HIS A 1 215 ? 214.221 173.460 161.247 1.00 557.98 215 HIS A N 1
ATOM 1591 C CA . HIS A 1 215 ? 213.994 172.033 161.050 1.00 557.98 215 HIS A CA 1
ATOM 1592 C C . HIS A 1 215 ? 214.861 171.484 159.923 1.00 557.98 215 HIS A C 1
ATOM 1593 O O . HIS A 1 215 ? 215.430 170.393 160.042 1.00 557.98 215 HIS A O 1
ATOM 1600 N N . ALA A 1 216 ? 214.967 172.225 158.818 1.00 535.25 216 ALA A N 1
ATOM 1601 C CA . ALA A 1 216 ? 215.823 171.791 157.717 1.00 535.25 216 ALA A CA 1
ATOM 1602 C C . ALA A 1 216 ? 217.283 171.724 158.149 1.00 535.25 216 ALA A C 1
ATOM 1603 O O . ALA A 1 216 ? 218.010 170.793 157.775 1.00 535.25 216 ALA A O 1
ATOM 1605 N N . ILE A 1 217 ? 217.731 172.709 158.930 1.00 539.47 217 ILE A N 1
ATOM 1606 C CA . ILE A 1 217 ? 219.101 172.698 159.438 1.00 539.47 217 ILE A CA 1
ATOM 1607 C C . ILE A 1 217 ? 219.332 171.479 160.321 1.00 539.47 217 ILE A C 1
ATOM 1608 O O . ILE A 1 217 ? 220.366 170.807 160.221 1.00 539.47 217 ILE A O 1
ATOM 1613 N N . ARG A 1 218 ? 218.376 171.174 161.200 1.00 503.57 218 ARG A N 1
ATOM 1614 C CA . ARG A 1 218 ? 218.526 170.013 162.072 1.00 503.57 218 ARG A CA 1
ATOM 1615 C C . ARG A 1 218 ? 218.519 168.717 161.272 1.00 503.57 218 ARG A C 1
ATOM 1616 O O . ARG A 1 218 ? 219.190 167.746 161.641 1.00 503.57 218 ARG A O 1
ATOM 1624 N N . LEU A 1 219 ? 217.760 168.679 160.175 1.00 514.53 219 LEU A N 1
ATOM 1625 C CA . LEU A 1 219 ? 217.785 167.511 159.301 1.00 514.53 219 LEU A CA 1
ATOM 1626 C C . LEU A 1 219 ? 219.144 167.345 158.635 1.00 514.53 219 LEU A C 1
ATOM 1627 O O . LEU A 1 219 ? 219.689 166.236 158.581 1.00 514.53 219 LEU A O 1
ATOM 1632 N N . HIS A 1 220 ? 219.709 168.440 158.126 1.00 537.58 220 HIS A N 1
ATOM 1633 C CA . HIS A 1 220 ? 220.855 168.361 157.224 1.00 537.58 220 HIS A CA 1
ATOM 1634 C C . HIS A 1 220 ? 222.196 168.383 157.956 1.00 537.58 220 HIS A C 1
ATOM 1635 O O . HIS A 1 220 ? 223.015 167.474 157.784 1.00 537.58 220 HIS A O 1
ATOM 1642 N N . GLU A 1 221 ? 222.434 169.419 158.764 1.00 545.97 221 GLU A N 1
ATOM 1643 C CA . GLU A 1 221 ? 223.780 169.673 159.275 1.00 545.97 221 GLU A CA 1
ATOM 1644 C C . GLU A 1 221 ? 224.285 168.526 160.141 1.00 545.97 221 GLU A C 1
ATOM 1645 O O . GLU A 1 221 ? 225.368 167.981 159.895 1.00 545.97 221 GLU A O 1
ATOM 1651 N N . MET A 1 222 ? 223.516 168.134 161.152 1.00 495.56 222 MET A N 1
ATOM 1652 C CA . MET A 1 222 ? 223.890 167.024 162.021 1.00 495.56 222 MET A CA 1
ATOM 1653 C C . MET A 1 222 ? 223.000 165.827 161.699 1.00 495.56 222 MET A C 1
ATOM 1654 O O . MET A 1 222 ? 221.772 165.949 161.638 1.00 495.56 222 MET A O 1
ATOM 1659 N N . ALA A 1 223 ? 223.634 164.682 161.442 1.00 466.14 223 ALA A N 1
ATOM 1660 C CA . ALA A 1 223 ? 222.932 163.441 161.160 1.00 466.14 223 ALA A CA 1
ATOM 1661 C C . ALA A 1 223 ? 223.395 162.276 162.020 1.00 466.14 223 ALA A C 1
ATOM 1662 O O . ALA A 1 223 ? 222.819 161.189 161.918 1.00 466.14 223 ALA A O 1
ATOM 1664 N N . GLU A 1 224 ? 224.428 162.468 162.843 1.00 469.98 224 GLU A N 1
ATOM 1665 C CA . GLU A 1 224 ? 224.859 161.413 163.754 1.00 469.98 224 GLU A CA 1
ATOM 1666 C C . GLU A 1 224 ? 223.747 161.057 164.733 1.00 469.98 224 GLU A C 1
ATOM 1667 O O . GLU A 1 224 ? 223.428 159.879 164.931 1.00 469.98 224 GLU A O 1
ATOM 1673 N N . GLN A 1 225 ? 223.146 162.066 165.354 1.00 484.71 225 GLN A N 1
ATOM 1674 C CA . GLN A 1 225 ? 221.980 161.872 166.215 1.00 484.71 225 GLN A CA 1
ATOM 1675 C C . GLN A 1 225 ? 220.697 162.141 165.431 1.00 484.71 225 GLN A C 1
ATOM 1676 O O . GLN A 1 225 ? 219.879 162.988 165.785 1.00 484.71 225 GLN A O 1
ATOM 1682 N N . HIS A 1 226 ? 220.529 161.409 164.331 1.00 476.60 226 HIS A N 1
ATOM 1683 C CA . HIS A 1 226 ? 219.331 161.567 163.519 1.00 476.60 226 HIS A CA 1
ATOM 1684 C C . HIS A 1 226 ? 218.176 160.700 163.995 1.00 476.60 226 HIS A C 1
ATOM 1685 O O . HIS A 1 226 ? 217.026 160.995 163.657 1.00 476.60 226 HIS A O 1
ATOM 1692 N N . GLU A 1 227 ? 218.453 159.652 164.775 1.00 491.46 227 GLU A N 1
ATOM 1693 C CA . GLU A 1 227 ? 217.384 158.792 165.274 1.00 491.46 227 GLU A CA 1
ATOM 1694 C C . GLU A 1 227 ? 216.433 159.561 166.183 1.00 491.46 227 GLU A C 1
ATOM 1695 O O . GLU A 1 227 ? 215.208 159.404 166.091 1.00 491.46 227 GLU A O 1
ATOM 1701 N N . LYS A 1 228 ? 216.978 160.399 167.068 1.00 464.04 228 LYS A N 1
ATOM 1702 C CA . LYS A 1 228 ? 216.123 161.181 167.954 1.00 464.04 228 LYS A CA 1
ATOM 1703 C C . LYS A 1 228 ? 215.236 162.131 167.161 1.00 464.04 228 LYS A C 1
ATOM 1704 O O . LYS A 1 228 ? 214.039 162.238 167.431 1.00 464.04 228 LYS A O 1
ATOM 1710 N N . LEU A 1 229 ? 215.789 162.809 166.156 1.00 485.15 229 LEU A N 1
ATOM 1711 C CA . LEU A 1 229 ? 214.938 163.636 165.305 1.00 485.15 229 LEU A CA 1
ATOM 1712 C C . LEU A 1 229 ? 214.100 162.784 164.354 1.00 485.15 229 LEU A C 1
ATOM 1713 O O . LEU A 1 229 ? 213.008 163.205 163.936 1.00 485.15 229 LEU A O 1
ATOM 1718 N N . LYS A 1 230 ? 214.570 161.572 164.038 1.00 489.48 230 LYS A N 1
ATOM 1719 C CA . LYS A 1 230 ? 213.754 160.629 163.279 1.00 489.48 230 LYS A CA 1
ATOM 1720 C C . LYS A 1 230 ? 212.493 160.244 164.041 1.00 489.48 230 LYS A C 1
ATOM 1721 O O . LYS A 1 230 ? 211.495 159.850 163.428 1.00 489.48 230 LYS A O 1
ATOM 1727 N N . ILE A 1 231 ? 212.516 160.330 165.372 1.00 513.71 231 ILE A N 1
ATOM 1728 C CA . ILE A 1 231 ? 211.281 160.137 166.125 1.00 513.71 231 ILE A CA 1
ATOM 1729 C C . ILE A 1 231 ? 210.636 161.458 166.538 1.00 513.71 231 ILE A C 1
ATOM 1730 O O . ILE A 1 231 ? 209.465 161.463 166.934 1.00 513.71 231 ILE A O 1
ATOM 1735 N N . ILE A 1 232 ? 211.360 162.577 166.453 1.00 519.37 232 ILE A N 1
ATOM 1736 C CA . ILE A 1 232 ? 210.719 163.888 166.588 1.00 519.37 232 ILE A CA 1
ATOM 1737 C C . ILE A 1 232 ? 209.711 164.112 165.472 1.00 519.37 232 ILE A C 1
ATOM 1738 O O . ILE A 1 232 ? 208.588 164.576 165.712 1.00 519.37 232 ILE A O 1
ATOM 1743 N N . ARG A 1 233 ? 210.102 163.814 164.232 1.00 508.99 233 ARG A N 1
ATOM 1744 C CA . ARG A 1 233 ? 209.137 163.912 163.139 1.00 508.99 233 ARG A CA 1
ATOM 1745 C C . ARG A 1 233 ? 207.932 163.020 163.408 1.00 508.99 233 ARG A C 1
ATOM 1746 O O . ARG A 1 233 ? 206.786 163.398 163.132 1.00 508.99 233 ARG A O 1
ATOM 1754 N N . MET A 1 234 ? 208.175 161.849 163.997 1.00 507.92 234 MET A N 1
ATOM 1755 C CA . MET A 1 234 ? 207.112 160.889 164.259 1.00 507.92 234 MET A CA 1
ATOM 1756 C C . MET A 1 234 ? 206.165 161.408 165.335 1.00 507.92 234 MET A C 1
ATOM 1757 O O . MET A 1 234 ? 204.940 161.300 165.204 1.00 507.92 234 MET A O 1
ATOM 1762 N N . LEU A 1 235 ? 206.720 161.991 166.401 1.00 500.48 235 LEU A N 1
ATOM 1763 C CA . LEU A 1 235 ? 205.905 162.557 167.471 1.00 500.48 235 LEU A CA 1
ATOM 1764 C C . LEU A 1 235 ? 205.112 163.764 166.988 1.00 500.48 235 LEU A C 1
ATOM 1765 O O . LEU A 1 235 ? 203.969 163.970 167.408 1.00 500.48 235 LEU A O 1
ATOM 1770 N N . ALA A 1 236 ? 205.707 164.587 166.121 1.00 508.42 236 ALA A N 1
ATOM 1771 C CA . ALA A 1 236 ? 204.968 165.712 165.555 1.00 508.42 236 ALA A CA 1
ATOM 1772 C C . ALA A 1 236 ? 203.828 165.228 164.667 1.00 508.42 236 ALA A C 1
ATOM 1773 O O . ALA A 1 236 ? 202.728 165.803 164.680 1.00 508.42 236 ALA A O 1
ATOM 1775 N N . PHE A 1 237 ? 204.073 164.171 163.889 1.00 483.90 237 PHE A N 1
ATOM 1776 C CA . PHE A 1 237 ? 202.997 163.557 163.121 1.00 483.90 237 PHE A CA 1
ATOM 1777 C C . PHE A 1 237 ? 201.893 163.057 164.045 1.00 483.90 237 PHE A C 1
ATOM 1778 O O . PHE A 1 237 ? 200.706 163.230 163.755 1.00 483.90 237 PHE A O 1
ATOM 1786 N N . SER A 1 238 ? 202.271 162.446 165.170 1.00 514.17 238 SER A N 1
ATOM 1787 C CA . SER A 1 238 ? 201.287 161.972 166.141 1.00 514.17 238 SER A CA 1
ATOM 1788 C C . SER A 1 238 ? 200.472 163.127 166.710 1.00 514.17 238 SER A C 1
ATOM 1789 O O . SER A 1 238 ? 199.257 163.010 166.913 1.00 514.17 238 SER A O 1
ATOM 1792 N N . ALA A 1 239 ? 201.136 164.245 167.004 1.00 525.68 239 ALA A N 1
ATOM 1793 C CA . ALA A 1 239 ? 200.435 165.410 167.532 1.00 525.68 239 ALA A CA 1
ATOM 1794 C C . ALA A 1 239 ? 199.431 165.950 166.524 1.00 525.68 239 ALA A C 1
ATOM 1795 O O . ALA A 1 239 ? 198.299 166.300 166.885 1.00 525.68 239 ALA A O 1
ATOM 1797 N N . LEU A 1 240 ? 199.827 166.027 165.252 1.00 533.16 240 LEU A N 1
ATOM 1798 C CA . LEU A 1 240 ? 198.889 166.480 164.229 1.00 533.16 240 LEU A CA 1
ATOM 1799 C C . LEU A 1 240 ? 197.759 165.478 164.024 1.00 533.16 240 LEU A C 1
ATOM 1800 O O . LEU A 1 240 ? 196.642 165.870 163.669 1.00 533.16 240 LEU A O 1
ATOM 1805 N N . VAL A 1 241 ? 198.026 164.189 164.244 1.00 515.69 241 VAL A N 1
ATOM 1806 C CA . VAL A 1 241 ? 196.953 163.199 164.289 1.00 515.69 241 VAL A CA 1
ATOM 1807 C C . VAL A 1 241 ? 195.969 163.540 165.399 1.00 515.69 241 VAL A C 1
ATOM 1808 O O . VAL A 1 241 ? 194.750 163.553 165.194 1.00 515.69 241 VAL A O 1
ATOM 1812 N N . TYR A 1 242 ? 196.493 163.832 166.589 1.00 515.88 242 TYR A N 1
ATOM 1813 C CA . TYR A 1 242 ? 195.637 164.096 167.741 1.00 515.88 242 TYR A CA 1
ATOM 1814 C C . TYR A 1 242 ? 194.797 165.353 167.552 1.00 515.88 242 TYR A C 1
ATOM 1815 O O . TYR A 1 242 ? 193.621 165.380 167.935 1.00 515.88 242 TYR A O 1
ATOM 1824 N N . TYR A 1 243 ? 195.382 166.407 166.979 1.00 492.17 243 TYR A N 1
ATOM 1825 C CA . TYR A 1 243 ? 194.642 167.656 166.816 1.00 492.17 243 TYR A CA 1
ATOM 1826 C C . TYR A 1 243 ? 193.395 167.450 165.966 1.00 492.17 243 TYR A C 1
ATOM 1827 O O . TYR A 1 243 ? 192.267 167.659 166.429 1.00 492.17 243 TYR A O 1
ATOM 1836 N N . ASN A 1 244 ? 193.581 167.047 164.712 1.00 508.67 244 ASN A N 1
ATOM 1837 C CA . ASN A 1 244 ? 192.458 166.840 163.804 1.00 508.67 244 ASN A CA 1
ATOM 1838 C C . ASN A 1 244 ? 192.922 165.914 162.690 1.00 508.67 244 ASN A C 1
ATOM 1839 O O . ASN A 1 244 ? 193.813 166.274 161.916 1.00 508.67 244 ASN A O 1
ATOM 1844 N N . TYR A 1 245 ? 192.314 164.729 162.609 1.00 505.39 245 TYR A N 1
ATOM 1845 C CA . TYR A 1 245 ? 192.700 163.761 161.591 1.00 505.39 245 TYR A CA 1
ATOM 1846 C C . TYR A 1 245 ? 192.258 164.180 160.195 1.00 505.39 245 TYR A C 1
ATOM 1847 O O . TYR A 1 245 ? 192.784 163.656 159.208 1.00 505.39 245 TYR A O 1
ATOM 1856 N N . THR A 1 246 ? 191.299 165.100 160.088 1.00 519.18 246 THR A N 1
ATOM 1857 C CA . THR A 1 246 ? 190.930 165.621 158.776 1.00 519.18 246 THR A CA 1
ATOM 1858 C C . THR A 1 246 ? 192.077 166.413 158.158 1.00 519.18 246 THR A C 1
ATOM 1859 O O . THR A 1 246 ? 192.388 166.247 156.973 1.00 519.18 246 THR A O 1
ATOM 1863 N N . ASP A 1 247 ? 192.722 167.269 158.949 1.00 510.94 247 ASP A N 1
ATOM 1864 C CA . ASP A 1 247 ? 193.883 168.033 158.496 1.00 510.94 247 ASP A CA 1
ATOM 1865 C C . ASP A 1 247 ? 195.156 167.205 158.667 1.00 510.94 247 ASP A C 1
ATOM 1866 O O . ASP A 1 247 ? 196.071 167.548 159.414 1.00 510.94 247 ASP A O 1
ATOM 1871 N N . LEU A 1 248 ? 195.191 166.088 157.951 1.00 530.06 248 LEU A N 1
ATOM 1872 C CA . LEU A 1 248 ? 196.263 165.114 158.059 1.00 530.06 248 LEU A CA 1
ATOM 1873 C C . LEU A 1 248 ? 196.502 164.494 156.691 1.00 530.06 248 LEU A C 1
ATOM 1874 O O . LEU A 1 248 ? 195.566 164.374 155.891 1.00 530.06 248 LEU A O 1
ATOM 1879 N N . PRO A 1 249 ? 197.745 164.094 156.391 1.00 520.26 249 PRO A N 1
ATOM 1880 C CA . PRO A 1 249 ? 198.042 163.542 155.060 1.00 520.26 249 PRO A CA 1
ATOM 1881 C C . PRO A 1 249 ? 197.677 162.073 154.903 1.00 520.26 249 PRO A C 1
ATOM 1882 O O . PRO A 1 249 ? 198.191 161.406 153.999 1.00 520.26 249 PRO A O 1
ATOM 1886 N N . ILE A 1 250 ? 196.819 161.550 155.781 1.00 518.56 250 ILE A N 1
ATOM 1887 C CA . ILE A 1 250 ? 196.433 160.143 155.727 1.00 518.56 250 ILE A CA 1
ATOM 1888 C C . ILE A 1 250 ? 195.815 159.808 154.377 1.00 518.56 250 ILE A C 1
ATOM 1889 O O . ILE A 1 250 ? 194.784 160.367 153.985 1.00 518.56 250 ILE A O 1
ATOM 1894 N N . ASP A 1 251 ? 196.459 158.898 153.656 1.00 488.53 251 ASP A N 1
ATOM 1895 C CA . ASP A 1 251 ? 195.968 158.387 152.386 1.00 488.53 251 ASP A CA 1
ATOM 1896 C C . ASP A 1 251 ? 196.468 156.956 152.243 1.00 488.53 251 ASP A C 1
ATOM 1897 O O . ASP A 1 251 ? 196.893 156.330 153.219 1.00 488.53 251 ASP A O 1
ATOM 1902 N N . SER A 1 252 ? 196.415 156.433 151.019 1.00 499.91 252 SER A N 1
ATOM 1903 C CA . SER A 1 252 ? 196.926 155.089 150.781 1.00 499.91 252 SER A CA 1
ATOM 1904 C C . SER A 1 252 ? 198.427 155.013 151.036 1.00 499.91 252 SER A C 1
ATOM 1905 O O . SER A 1 252 ? 198.914 154.027 151.602 1.00 499.91 252 SER A O 1
ATOM 1908 N N . GLU A 1 253 ? 199.173 156.048 150.638 1.00 506.07 253 GLU A N 1
ATOM 1909 C CA . GLU A 1 253 ? 200.629 155.989 150.741 1.00 506.07 253 GLU A CA 1
ATOM 1910 C C . GLU A 1 253 ? 201.093 155.984 152.195 1.00 506.07 253 GLU A C 1
ATOM 1911 O O . GLU A 1 253 ? 201.997 155.221 152.557 1.00 506.07 253 GLU A O 1
ATOM 1917 N N . PHE A 1 254 ? 200.486 156.814 153.047 1.00 525.21 254 PHE A N 1
ATOM 1918 C CA . PHE A 1 254 ? 200.909 156.865 154.443 1.00 525.21 254 PHE A CA 1
ATOM 1919 C C . PHE A 1 254 ? 200.639 155.540 155.141 1.00 525.21 254 PHE A C 1
ATOM 1920 O O . PHE A 1 254 ? 201.528 154.972 155.785 1.00 525.21 254 PHE A O 1
ATOM 1928 N N . ILE A 1 255 ? 199.417 155.021 155.000 1.00 517.08 255 ILE A N 1
ATOM 1929 C CA . ILE A 1 255 ? 199.063 153.746 155.617 1.00 517.08 255 ILE A CA 1
ATOM 1930 C C . ILE A 1 255 ? 199.931 152.622 155.072 1.00 517.08 255 ILE A C 1
ATOM 1931 O O . ILE A 1 255 ? 200.308 151.704 155.810 1.00 517.08 255 ILE A O 1
ATOM 1936 N N . SER A 1 256 ? 200.263 152.671 153.781 1.00 555.81 256 SER A N 1
ATOM 1937 C CA . SER A 1 256 ? 201.006 151.583 153.159 1.00 555.81 256 SER A CA 1
ATOM 1938 C C . SER A 1 256 ? 202.506 151.660 153.423 1.00 555.81 256 SER A C 1
ATOM 1939 O O . SER A 1 256 ? 203.208 150.660 153.240 1.00 555.81 256 SER A O 1
ATOM 1942 N N . ARG A 1 257 ? 203.025 152.820 153.828 1.00 552.61 257 ARG A N 1
ATOM 1943 C CA . ARG A 1 257 ? 204.461 152.952 154.049 1.00 552.61 257 ARG A CA 1
ATOM 1944 C C . ARG A 1 257 ? 204.837 153.182 155.504 1.00 552.61 257 ARG A C 1
ATOM 1945 O O . ARG A 1 257 ? 205.630 152.411 156.059 1.00 552.61 257 ARG A O 1
ATOM 1953 N N . ASP A 1 258 ? 204.299 154.221 156.145 1.00 543.91 258 ASP A N 1
ATOM 1954 C CA . ASP A 1 258 ? 204.774 154.580 157.477 1.00 543.91 258 ASP A CA 1
ATOM 1955 C C . ASP A 1 258 ? 204.316 153.569 158.519 1.00 543.91 258 ASP A C 1
ATOM 1956 O O . ASP A 1 258 ? 205.103 153.150 159.376 1.00 543.91 258 ASP A O 1
ATOM 1961 N N . LEU A 1 259 ? 203.047 153.164 158.461 1.00 492.39 259 LEU A N 1
ATOM 1962 C CA . LEU A 1 259 ? 202.560 152.133 159.376 1.00 492.39 259 LEU A CA 1
ATOM 1963 C C . LEU A 1 259 ? 203.386 150.855 159.296 1.00 492.39 259 LEU A C 1
ATOM 1964 O O . LEU A 1 259 ? 203.794 150.344 160.355 1.00 492.39 259 LEU A O 1
ATOM 1969 N N . PRO A 1 260 ? 203.681 150.294 158.113 1.00 500.57 260 PRO A N 1
ATOM 1970 C CA . PRO A 1 260 ? 204.634 149.174 158.075 1.00 500.57 260 PRO A CA 1
ATOM 1971 C C . PRO A 1 260 ? 205.998 149.531 158.629 1.00 500.57 260 PRO A C 1
ATOM 1972 O O . PRO A 1 260 ? 206.629 148.699 159.289 1.00 500.57 260 PRO A O 1
ATOM 1976 N N . GLU A 1 261 ? 206.469 150.757 158.392 1.00 500.20 261 GLU A N 1
ATOM 1977 C CA . GLU A 1 261 ? 207.775 151.152 158.907 1.00 500.20 261 GLU A CA 1
ATOM 1978 C C . GLU A 1 261 ? 207.758 151.225 160.430 1.00 500.20 261 GLU A C 1
ATOM 1979 O O . GLU A 1 261 ? 208.694 150.766 161.094 1.00 500.20 261 GLU A O 1
ATOM 1985 N N . THR A 1 262 ? 206.683 151.776 161.002 1.00 487.26 262 THR A N 1
ATOM 1986 C CA . THR A 1 262 ? 206.557 151.831 162.456 1.00 487.26 262 THR A CA 1
ATOM 1987 C C . THR A 1 262 ? 206.481 150.436 163.065 1.00 487.26 262 THR A C 1
ATOM 1988 O O . THR A 1 262 ? 207.114 150.160 164.093 1.00 487.26 262 THR A O 1
ATOM 1992 N N . LEU A 1 263 ? 205.700 149.541 162.455 1.00 468.62 263 LEU A N 1
ATOM 1993 C CA . LEU A 1 263 ? 205.592 148.198 163.015 1.00 468.62 263 LEU A CA 1
ATOM 1994 C C . LEU A 1 263 ? 206.896 147.421 162.853 1.00 468.62 263 LEU A C 1
ATOM 1995 O O . LEU A 1 263 ? 207.246 146.602 163.710 1.00 468.62 263 LEU A O 1
ATOM 2000 N N . ALA A 1 264 ? 207.646 147.683 161.780 1.00 469.38 264 ALA A N 1
ATOM 2001 C CA . ALA A 1 264 ? 208.978 147.100 161.654 1.00 469.38 264 ALA A CA 1
ATOM 2002 C C . ALA A 1 264 ? 209.913 147.633 162.732 1.00 469.38 264 ALA A C 1
ATOM 2003 O O . ALA A 1 264 ? 210.751 146.892 163.261 1.00 469.38 264 ALA A O 1
ATOM 2005 N N . ILE A 1 265 ? 209.794 148.924 163.059 1.00 438.41 265 ILE A N 1
ATOM 2006 C CA . ILE A 1 265 ? 210.554 149.483 164.175 1.00 438.41 265 ILE A CA 1
ATOM 2007 C C . ILE A 1 265 ? 210.226 148.740 165.460 1.00 438.41 265 ILE A C 1
ATOM 2008 O O . ILE A 1 265 ? 211.119 148.375 166.234 1.00 438.41 265 ILE A O 1
ATOM 2013 N N . ILE A 1 266 ? 208.936 148.515 165.706 1.00 428.68 266 ILE A N 1
ATOM 2014 C CA . ILE A 1 266 ? 208.517 147.766 166.887 1.00 428.68 266 ILE A CA 1
ATOM 2015 C C . ILE A 1 266 ? 209.127 146.370 166.868 1.00 428.68 266 ILE A C 1
ATOM 2016 O O . ILE A 1 266 ? 209.556 145.846 167.904 1.00 428.68 266 ILE A O 1
ATOM 2021 N N . ASN A 1 267 ? 209.184 145.754 165.687 1.00 425.70 267 ASN A N 1
ATOM 2022 C CA . ASN A 1 267 ? 209.737 144.409 165.569 1.00 425.70 267 ASN A CA 1
ATOM 2023 C C . ASN A 1 267 ? 211.221 144.372 165.915 1.00 425.70 267 ASN A C 1
ATOM 2024 O O . ASN A 1 267 ? 211.656 143.531 166.711 1.00 425.70 267 ASN A O 1
ATOM 2029 N N . THR A 1 268 ? 212.012 145.275 165.334 1.00 415.26 268 THR A N 1
ATOM 2030 C CA . THR A 1 268 ? 213.460 145.093 165.265 1.00 415.26 268 THR A CA 1
ATOM 2031 C C . THR A 1 268 ? 214.239 146.073 166.136 1.00 415.26 268 THR A C 1
ATOM 2032 O O . THR A 1 268 ? 215.070 145.657 166.948 1.00 415.26 268 THR A O 1
ATOM 2036 N N . GLU A 1 269 ? 213.989 147.370 165.978 1.00 404.01 269 GLU A N 1
ATOM 2037 C CA . GLU A 1 269 ? 214.860 148.400 166.530 1.00 404.01 269 GLU A CA 1
ATOM 2038 C C . GLU A 1 269 ? 214.827 148.392 168.059 1.00 404.01 269 GLU A C 1
ATOM 2039 O O . GLU A 1 269 ? 214.056 147.667 168.693 1.00 404.01 269 GLU A O 1
ATOM 2045 N N . SER A 1 270 ? 215.676 149.221 168.664 1.00 362.53 270 SER A N 1
ATOM 2046 C CA . SER A 1 270 ? 215.915 149.175 170.097 1.00 362.53 270 SER A CA 1
ATOM 2047 C C . SER A 1 270 ? 214.718 149.724 170.870 1.00 362.53 270 SER A C 1
ATOM 2048 O O . SER A 1 270 ? 213.792 150.318 170.311 1.00 362.53 270 SER A O 1
ATOM 2051 N N . TYR A 1 271 ? 214.763 149.524 172.189 1.00 372.64 271 TYR A N 1
ATOM 2052 C CA . TYR A 1 271 ? 213.634 149.868 173.046 1.00 372.64 271 TYR A CA 1
ATOM 2053 C C . TYR A 1 271 ? 213.344 151.364 173.028 1.00 372.64 271 TYR A C 1
ATOM 2054 O O . TYR A 1 271 ? 212.177 151.771 172.995 1.00 372.64 271 TYR A O 1
ATOM 2063 N N . GLN A 1 272 ? 214.391 152.192 173.037 1.00 375.22 272 GLN A N 1
ATOM 2064 C CA . GLN A 1 272 ? 214.212 153.625 173.254 1.00 375.22 272 GLN A CA 1
ATOM 2065 C C . GLN A 1 272 ? 213.304 154.249 172.202 1.00 375.22 272 GLN A C 1
ATOM 2066 O O . GLN A 1 272 ? 212.374 154.992 172.537 1.00 375.22 272 GLN A O 1
ATOM 2072 N N . MET A 1 273 ? 213.548 153.955 170.927 1.00 365.63 273 MET A N 1
ATOM 2073 C CA . MET A 1 273 ? 212.769 154.571 169.861 1.00 365.63 273 MET A CA 1
ATOM 2074 C C . MET A 1 273 ? 211.638 153.679 169.359 1.00 365.63 273 MET A C 1
ATOM 2075 O O . MET A 1 273 ? 210.656 154.187 168.797 1.00 365.63 273 MET A O 1
ATOM 2080 N N . ARG A 1 274 ? 211.714 152.366 169.585 1.00 384.20 274 ARG A N 1
ATOM 2081 C CA . ARG A 1 274 ? 210.515 151.566 169.381 1.00 384.20 274 ARG A CA 1
ATOM 2082 C C . ARG A 1 274 ? 209.433 151.922 170.392 1.00 384.20 274 ARG A C 1
ATOM 2083 O O . ARG A 1 274 ? 208.259 151.661 170.133 1.00 384.20 274 ARG A O 1
ATOM 2091 N N . GLU A 1 275 ? 209.797 152.534 171.524 1.00 380.37 275 GLU A N 1
ATOM 2092 C CA . GLU A 1 275 ? 208.791 153.084 172.430 1.00 380.37 275 GLU A CA 1
ATOM 2093 C C . GLU A 1 275 ? 207.989 154.188 171.748 1.00 380.37 275 GLU A C 1
ATOM 2094 O O . GLU A 1 275 ? 206.754 154.224 171.830 1.00 380.37 275 GLU A O 1
ATOM 2100 N N . ALA A 1 276 ? 208.684 155.106 171.072 1.00 421.53 276 ALA A N 1
ATOM 2101 C CA . ALA A 1 276 ? 207.997 156.144 170.313 1.00 421.53 276 ALA A CA 1
ATOM 2102 C C . ALA A 1 276 ? 207.182 155.538 169.179 1.00 421.53 276 ALA A C 1
ATOM 2103 O O . ALA A 1 276 ? 206.080 156.010 168.871 1.00 421.53 276 ALA A O 1
ATOM 2105 N N . ALA A 1 277 ? 207.715 154.495 168.540 1.00 410.45 277 ALA A N 1
ATOM 2106 C CA . ALA A 1 277 ? 206.947 153.800 167.511 1.00 410.45 277 ALA A CA 1
ATOM 2107 C C . ALA A 1 277 ? 205.660 153.216 168.084 1.00 410.45 277 ALA A C 1
ATOM 2108 O O . ALA A 1 277 ? 204.601 153.290 167.453 1.00 410.45 277 ALA A O 1
ATOM 2110 N N . VAL A 1 278 ? 205.737 152.632 169.280 1.00 407.63 278 VAL A N 1
ATOM 2111 C CA . VAL A 1 278 ? 204.555 152.089 169.944 1.00 407.63 278 VAL A CA 1
ATOM 2112 C C . VAL A 1 278 ? 203.555 153.195 170.248 1.00 407.63 278 VAL A C 1
ATOM 2113 O O . VAL A 1 278 ? 202.341 153.022 170.080 1.00 407.63 278 VAL A O 1
ATOM 2117 N N . THR A 1 279 ? 204.046 154.339 170.724 1.00 390.50 279 THR A N 1
ATOM 2118 C CA . THR A 1 279 ? 203.154 155.459 171.005 1.00 390.50 279 THR A CA 1
ATOM 2119 C C . THR A 1 279 ? 202.446 155.926 169.738 1.00 390.50 279 THR A C 1
ATOM 2120 O O . THR A 1 279 ? 201.239 156.203 169.751 1.00 390.50 279 THR A O 1
ATOM 2124 N N . MET A 1 280 ? 203.178 156.001 168.626 1.00 436.77 280 MET A N 1
ATOM 2125 C CA . MET A 1 280 ? 202.562 156.421 167.373 1.00 436.77 280 MET A CA 1
ATOM 2126 C C . MET A 1 280 ? 201.577 155.369 166.875 1.00 436.77 280 MET A C 1
ATOM 2127 O O . MET A 1 280 ? 200.564 155.703 166.254 1.00 436.77 280 MET A O 1
ATOM 2132 N N . ILE A 1 281 ? 201.865 154.091 167.131 1.00 420.31 281 ILE A N 1
ATOM 2133 C CA . ILE A 1 281 ? 200.938 153.021 166.772 1.00 420.31 281 ILE A CA 1
ATOM 2134 C C . ILE A 1 281 ? 199.641 153.152 167.556 1.00 420.31 281 ILE A C 1
ATOM 2135 O O . ILE A 1 281 ? 198.545 152.960 167.015 1.00 420.31 281 ILE A O 1
ATOM 2140 N N . ASP A 1 282 ? 199.748 153.456 168.850 1.00 415.74 282 ASP A N 1
ATOM 2141 C CA . ASP A 1 282 ? 198.560 153.734 169.650 1.00 415.74 282 ASP A CA 1
ATOM 2142 C C . ASP A 1 282 ? 197.786 154.914 169.075 1.00 415.74 282 ASP A C 1
ATOM 2143 O O . ASP A 1 282 ? 196.554 154.863 168.948 1.00 415.74 282 ASP A O 1
ATOM 2148 N N . ALA A 1 283 ? 198.504 155.978 168.708 1.00 415.53 283 ALA A N 1
ATOM 2149 C CA . ALA A 1 283 ? 197.873 157.136 168.083 1.00 415.53 283 ALA A CA 1
ATOM 2150 C C . ALA A 1 283 ? 197.121 156.735 166.820 1.00 415.53 283 ALA A C 1
ATOM 2151 O O . ALA A 1 283 ? 196.004 157.201 166.570 1.00 415.53 283 ALA A O 1
ATOM 2153 N N . ILE A 1 284 ? 197.729 155.868 166.012 1.00 422.27 284 ILE A N 1
ATOM 2154 C CA . ILE A 1 284 ? 197.120 155.435 164.759 1.00 422.27 284 ILE A CA 1
ATOM 2155 C C . ILE A 1 284 ? 195.870 154.609 165.022 1.00 422.27 284 ILE A C 1
ATOM 2156 O O . ILE A 1 284 ? 194.826 154.821 164.394 1.00 422.27 284 ILE A O 1
ATOM 2161 N N . PHE A 1 285 ? 195.951 153.648 165.941 1.00 398.24 285 PHE A N 1
ATOM 2162 C CA . PHE A 1 285 ? 194.857 152.694 166.061 1.00 398.24 285 PHE A CA 1
ATOM 2163 C C . PHE A 1 285 ? 193.715 153.258 166.897 1.00 398.24 285 PHE A C 1
ATOM 2164 O O . PHE A 1 285 ? 192.605 152.712 166.875 1.00 398.24 285 PHE A O 1
ATOM 2172 N N . ARG A 1 286 ? 193.958 154.344 167.635 1.00 389.90 286 ARG A N 1
ATOM 2173 C CA . ARG A 1 286 ? 192.852 155.009 168.317 1.00 389.90 286 ARG A CA 1
ATOM 2174 C C . ARG A 1 286 ? 192.019 155.836 167.342 1.00 389.90 286 ARG A C 1
ATOM 2175 O O . ARG A 1 286 ? 190.891 156.231 167.660 1.00 389.90 286 ARG A O 1
ATOM 2183 N N . MET A 1 287 ? 192.562 156.108 166.151 1.00 417.14 287 MET A N 1
ATOM 2184 C CA . MET A 1 287 ? 191.857 156.899 165.147 1.00 417.14 287 MET A CA 1
ATOM 2185 C C . MET A 1 287 ? 190.586 156.227 164.646 1.00 417.14 287 MET A C 1
ATOM 2186 O O . MET A 1 287 ? 189.601 156.924 164.384 1.00 417.14 287 MET A O 1
ATOM 2191 N N . ARG A 1 288 ? 190.593 154.900 164.494 1.00 428.99 288 ARG A N 1
ATOM 2192 C CA . ARG A 1 288 ? 189.458 154.145 163.952 1.00 428.99 288 ARG A CA 1
ATOM 2193 C C . ARG A 1 288 ? 189.057 154.659 162.567 1.00 428.99 288 ARG A C 1
ATOM 2194 O O . ARG A 1 288 ? 187.919 155.071 162.334 1.00 428.99 288 ARG A O 1
ATOM 2202 N N . ILE A 1 289 ? 190.016 154.644 161.646 1.00 443.62 289 ILE A N 1
ATOM 2203 C CA . ILE A 1 289 ? 189.777 154.902 160.229 1.00 443.62 289 ILE A CA 1
ATOM 2204 C C . ILE A 1 289 ? 190.601 153.902 159.431 1.00 443.62 289 ILE A C 1
ATOM 2205 O O . ILE A 1 289 ? 191.693 153.510 159.862 1.00 443.62 289 ILE A O 1
ATOM 2210 N N . ARG A 1 290 ? 190.069 153.469 158.285 1.00 442.28 290 ARG A N 1
ATOM 2211 C CA . ARG A 1 290 ? 190.678 152.390 157.503 1.00 442.28 290 ARG A CA 1
ATOM 2212 C C . ARG A 1 290 ? 190.866 151.148 158.371 1.00 442.28 290 ARG A C 1
ATOM 2213 O O . ARG A 1 290 ? 191.822 150.387 158.211 1.00 442.28 290 ARG A O 1
ATOM 2221 N N . HIS A 1 291 ? 189.923 150.941 159.296 1.00 420.59 291 HIS A N 1
ATOM 2222 C CA . HIS A 1 291 ? 190.137 150.012 160.402 1.00 420.59 291 HIS A CA 1
ATOM 2223 C C . HIS A 1 291 ? 190.323 148.581 159.914 1.00 420.59 291 HIS A C 1
ATOM 2224 O O . HIS A 1 291 ? 191.186 147.855 160.422 1.00 420.59 291 HIS A O 1
ATOM 2231 N N . SER A 1 292 ? 189.522 148.155 158.935 1.00 449.10 292 SER A N 1
ATOM 2232 C CA . SER A 1 292 ? 189.700 146.819 158.376 1.00 449.10 292 SER A CA 1
ATOM 2233 C C . SER A 1 292 ? 191.075 146.673 157.738 1.00 449.10 292 SER A C 1
ATOM 2234 O O . SER A 1 292 ? 191.759 145.663 157.943 1.00 449.10 292 SER A O 1
ATOM 2237 N N . ALA A 1 293 ? 191.498 147.679 156.968 1.00 459.54 293 ALA A N 1
ATOM 2238 C CA . ALA A 1 293 ? 192.821 147.641 156.355 1.00 459.54 293 ALA A CA 1
ATOM 2239 C C . ALA A 1 293 ? 193.919 147.638 157.411 1.00 459.54 293 ALA A C 1
ATOM 2240 O O . ALA A 1 293 ? 194.909 146.909 157.284 1.00 459.54 293 ALA A O 1
ATOM 2242 N N . VAL A 1 294 ? 193.759 148.444 158.464 1.00 477.31 294 VAL A N 1
ATOM 2243 C CA . VAL A 1 294 ? 194.759 148.488 159.527 1.00 477.31 294 VAL A CA 1
ATOM 2244 C C . VAL A 1 294 ? 194.888 147.126 160.198 1.00 477.31 294 VAL A C 1
ATOM 2245 O O . VAL A 1 294 ? 196.001 146.637 160.434 1.00 477.31 294 VAL A O 1
ATOM 2249 N N . ILE A 1 295 ? 193.757 146.491 160.515 1.00 470.97 295 ILE A N 1
ATOM 2250 C CA . ILE A 1 295 ? 193.804 145.186 161.169 1.00 470.97 295 ILE A CA 1
ATOM 2251 C C . ILE A 1 295 ? 194.424 144.146 160.245 1.00 470.97 295 ILE A C 1
ATOM 2252 O O . ILE A 1 295 ? 195.272 143.348 160.666 1.00 470.97 295 ILE A O 1
ATOM 2257 N N . ALA A 1 296 ? 194.021 144.137 158.972 1.00 461.49 296 ALA A N 1
ATOM 2258 C CA . ALA A 1 296 ? 194.568 143.169 158.031 1.00 461.49 296 ALA A CA 1
ATOM 2259 C C . ALA A 1 296 ? 196.050 143.394 157.756 1.00 461.49 296 ALA A C 1
ATOM 2260 O O . ALA A 1 296 ? 196.745 142.448 157.371 1.00 461.49 296 ALA A O 1
ATOM 2262 N N . ALA A 1 297 ? 196.548 144.618 157.940 1.00 466.85 297 ALA A N 1
ATOM 2263 C CA . ALA A 1 297 ? 197.950 144.897 157.651 1.00 466.85 297 ALA A CA 1
ATOM 2264 C C . ALA A 1 297 ? 198.842 144.635 158.859 1.00 466.85 297 ALA A C 1
ATOM 2265 O O . ALA A 1 297 ? 199.953 144.114 158.715 1.00 466.85 297 ALA A O 1
ATOM 2267 N N . MET A 1 298 ? 198.378 144.994 160.059 1.00 464.95 298 MET A N 1
ATOM 2268 C CA . MET A 1 298 ? 199.222 144.866 161.242 1.00 464.95 298 MET A CA 1
ATOM 2269 C C . MET A 1 298 ? 199.505 143.412 161.604 1.00 464.95 298 MET A C 1
ATOM 2270 O O . MET A 1 298 ? 200.509 143.144 162.274 1.00 464.95 298 MET A O 1
ATOM 2275 N N . ASN A 1 299 ? 198.649 142.479 161.179 1.00 447.10 299 ASN A N 1
ATOM 2276 C CA . ASN A 1 299 ? 198.975 141.051 161.113 1.00 447.10 299 ASN A CA 1
ATOM 2277 C C . ASN A 1 299 ? 199.292 140.437 162.475 1.00 447.10 299 ASN A C 1
ATOM 2278 O O . ASN A 1 299 ? 200.309 139.758 162.636 1.00 447.10 299 ASN A O 1
ATOM 2283 N N . ALA A 1 300 ? 198.435 140.661 163.472 1.00 410.15 300 ALA A N 1
ATOM 2284 C CA . ALA A 1 300 ? 198.506 139.840 164.675 1.00 410.15 300 ALA A CA 1
ATOM 2285 C C . ALA A 1 300 ? 197.596 138.624 164.596 1.00 410.15 300 ALA A C 1
ATOM 2286 O O . ALA A 1 300 ? 197.582 137.820 165.534 1.00 410.15 300 ALA A O 1
ATOM 2288 N N . GLN A 1 301 ? 196.841 138.474 163.503 1.00 419.58 301 GLN A N 1
ATOM 2289 C CA . GLN A 1 301 ? 195.909 137.358 163.379 1.00 419.58 301 GLN A CA 1
ATOM 2290 C C . GLN A 1 301 ? 196.628 136.015 163.342 1.00 419.58 301 GLN A C 1
ATOM 2291 O O . GLN A 1 301 ? 196.038 134.989 163.698 1.00 419.58 301 GLN A O 1
ATOM 2297 N N . SER A 1 302 ? 197.884 135.994 162.907 1.00 454.06 302 SER A N 1
ATOM 2298 C CA . SER A 1 302 ? 198.655 134.760 162.922 1.00 454.06 302 SER A CA 1
ATOM 2299 C C . SER A 1 302 ? 199.063 134.407 164.348 1.00 454.06 302 SER A C 1
ATOM 2300 O O . SER A 1 302 ? 199.171 135.273 165.220 1.00 454.06 302 SER A O 1
ATOM 2303 N N . HIS A 1 303 ? 199.287 133.111 164.582 1.00 487.98 303 HIS A N 1
ATOM 2304 C CA . HIS A 1 303 ? 199.740 132.667 165.896 1.00 487.98 303 HIS A CA 1
ATOM 2305 C C . HIS A 1 303 ? 201.123 133.205 166.234 1.00 487.98 303 HIS A C 1
ATOM 2306 O O . HIS A 1 303 ? 201.471 133.287 167.416 1.00 487.98 303 HIS A O 1
ATOM 2313 N N . GLU A 1 304 ? 201.912 133.571 165.227 1.00 474.79 304 GLU A N 1
ATOM 2314 C CA . GLU A 1 304 ? 203.178 134.268 165.418 1.00 474.79 304 GLU A CA 1
ATOM 2315 C C . GLU A 1 304 ? 203.029 135.741 165.052 1.00 474.79 304 GLU A C 1
ATOM 2316 O O . GLU A 1 304 ? 203.968 136.388 164.583 1.00 474.79 304 GLU A O 1
ATOM 2322 N N . GLY A 1 305 ? 201.833 136.282 165.282 1.00 417.97 305 GLY A N 1
ATOM 2323 C CA . GLY A 1 305 ? 201.563 137.692 165.086 1.00 417.97 305 GLY A CA 1
ATOM 2324 C C . GLY A 1 305 ? 202.428 138.564 165.969 1.00 417.97 305 GLY A C 1
ATOM 2325 O O . GLY A 1 305 ? 203.246 138.058 166.738 1.00 417.97 305 GLY A O 1
ATOM 2326 N N . MET A 1 306 ? 202.251 139.876 165.882 1.00 385.58 306 MET A N 1
ATOM 2327 C CA . MET A 1 306 ? 203.225 140.790 166.459 1.00 385.58 306 MET A CA 1
ATOM 2328 C C . MET A 1 306 ? 203.223 140.863 167.980 1.00 385.58 306 MET A C 1
ATOM 2329 O O . MET A 1 306 ? 204.252 140.606 168.611 1.00 385.58 306 MET A O 1
ATOM 2334 N N . ILE A 1 307 ? 202.095 141.242 168.581 1.00 371.17 307 ILE A N 1
ATOM 2335 C CA . ILE A 1 307 ? 202.123 141.619 169.991 1.00 371.17 307 ILE A CA 1
ATOM 2336 C C . ILE A 1 307 ? 202.356 140.404 170.884 1.00 371.17 307 ILE A C 1
ATOM 2337 O O . ILE A 1 307 ? 203.084 140.485 171.878 1.00 371.17 307 ILE A O 1
ATOM 2342 N N . MET A 1 308 ? 201.751 139.261 170.558 1.00 348.86 308 MET A N 1
ATOM 2343 C CA . MET A 1 308 ? 202.069 138.060 171.320 1.00 348.86 308 MET A CA 1
ATOM 2344 C C . MET A 1 308 ? 203.489 137.578 171.048 1.00 348.86 308 MET A C 1
ATOM 2345 O O . MET A 1 308 ? 204.095 136.945 171.915 1.00 348.86 308 MET A O 1
ATOM 2350 N N . ASN A 1 309 ? 204.048 137.871 169.871 1.00 353.87 309 ASN A N 1
ATOM 2351 C CA . ASN A 1 309 ? 205.472 137.616 169.661 1.00 353.87 309 ASN A CA 1
ATOM 2352 C C . ASN A 1 309 ? 206.323 138.459 170.604 1.00 353.87 309 ASN A C 1
ATOM 2353 O O . ASN A 1 309 ? 207.293 137.966 171.197 1.00 353.87 309 ASN A O 1
ATOM 2358 N N . LEU A 1 310 ? 205.971 139.735 170.756 1.00 369.93 310 LEU A N 1
ATOM 2359 C CA . LEU A 1 310 ? 206.678 140.594 171.697 1.00 369.93 310 LEU A CA 1
ATOM 2360 C C . LEU A 1 310 ? 206.511 140.087 173.122 1.00 369.93 310 LEU A C 1
ATOM 2361 O O . LEU A 1 310 ? 207.437 140.170 173.934 1.00 369.93 310 LEU A O 1
ATOM 2366 N N . LEU A 1 311 ? 205.326 139.566 173.442 1.00 334.18 311 LEU A N 1
ATOM 2367 C CA . LEU A 1 311 ? 205.100 138.968 174.753 1.00 334.18 311 LEU A CA 1
ATOM 2368 C C . LEU A 1 311 ? 205.971 137.734 174.953 1.00 334.18 311 LEU A C 1
ATOM 2369 O O . LEU A 1 311 ? 206.495 137.506 176.049 1.00 334.18 311 LEU A O 1
ATOM 2374 N N . LYS A 1 312 ? 206.113 136.911 173.911 1.00 324.96 312 LYS A N 1
ATOM 2375 C CA . LYS A 1 312 ? 207.008 135.761 173.985 1.00 324.96 312 LYS A CA 1
ATOM 2376 C C . LYS A 1 312 ? 208.437 136.207 174.247 1.00 324.96 312 LYS A C 1
ATOM 2377 O O . LYS A 1 312 ? 209.154 135.592 175.044 1.00 324.96 312 LYS A O 1
ATOM 2383 N N . LYS A 1 313 ? 208.869 137.274 173.577 1.00 368.42 313 LYS A N 1
ATOM 2384 C CA . LYS A 1 313 ? 210.178 137.846 173.876 1.00 368.42 313 LYS A CA 1
ATOM 2385 C C . LYS A 1 313 ? 210.265 138.259 175.340 1.00 368.42 313 LYS A C 1
ATOM 2386 O O . LYS A 1 313 ? 211.183 137.851 176.061 1.00 368.42 313 LYS A O 1
ATOM 2392 N N . VAL A 1 314 ? 209.285 139.033 175.806 1.00 343.97 314 VAL A N 1
ATOM 2393 C CA . VAL A 1 314 ? 209.337 139.597 177.153 1.00 343.97 314 VAL A CA 1
ATOM 2394 C C . VAL A 1 314 ? 209.419 138.488 178.194 1.00 343.97 314 VAL A C 1
ATOM 2395 O O . VAL A 1 314 ? 210.218 138.554 179.137 1.00 343.97 314 VAL A O 1
ATOM 2399 N N . VAL A 1 315 ? 208.597 137.448 178.038 1.00 350.12 315 VAL A N 1
ATOM 2400 C CA . VAL A 1 315 ? 208.651 136.333 178.978 1.00 350.12 315 VAL A CA 1
ATOM 2401 C C . VAL A 1 315 ? 209.962 135.569 178.830 1.00 350.12 315 VAL A C 1
ATOM 2402 O O . VAL A 1 315 ? 210.507 135.064 179.819 1.00 350.12 315 VAL A O 1
ATOM 2406 N N . ASN A 1 316 ? 210.498 135.480 177.612 1.00 363.68 316 ASN A N 1
ATOM 2407 C CA . ASN A 1 316 ? 211.720 134.712 177.400 1.00 363.68 316 ASN A CA 1
ATOM 2408 C C . ASN A 1 316 ? 212.966 135.544 177.685 1.00 363.68 316 ASN A C 1
ATOM 2409 O O . ASN A 1 316 ? 213.808 135.147 178.497 1.00 363.68 316 ASN A O 1
ATOM 2414 N N . GLU A 1 317 ? 213.103 136.698 177.036 1.00 394.14 317 GLU A N 1
ATOM 2415 C CA . GLU A 1 317 ? 214.256 137.565 177.237 1.00 394.14 317 GLU A CA 1
ATOM 2416 C C . GLU A 1 317 ? 213.881 138.736 178.136 1.00 394.14 317 GLU A C 1
ATOM 2417 O O . GLU A 1 317 ? 212.790 139.303 178.017 1.00 394.14 317 GLU A O 1
ATOM 2423 N N . ASP A 1 318 ? 214.792 139.078 179.044 1.00 425.16 318 ASP A N 1
ATOM 2424 C CA . ASP A 1 318 ? 214.544 140.135 180.015 1.00 425.16 318 ASP A CA 1
ATOM 2425 C C . ASP A 1 318 ? 214.412 141.487 179.326 1.00 425.16 318 ASP A C 1
ATOM 2426 O O . ASP A 1 318 ? 215.136 141.795 178.376 1.00 425.16 318 ASP A O 1
ATOM 2431 N N . VAL A 1 319 ? 213.484 142.300 179.821 1.00 388.24 319 VAL A N 1
ATOM 2432 C CA . VAL A 1 319 ? 213.215 143.616 179.247 1.00 388.24 319 VAL A CA 1
ATOM 2433 C C . VAL A 1 319 ? 213.232 144.643 180.371 1.00 388.24 319 VAL A C 1
ATOM 2434 O O . VAL A 1 319 ? 212.980 144.311 181.540 1.00 388.24 319 VAL A O 1
ATOM 2438 N N . PRO A 1 320 ? 213.547 145.900 180.053 1.00 363.68 320 PRO A N 1
ATOM 2439 C CA . PRO A 1 320 ? 213.534 146.943 181.087 1.00 363.68 320 PRO A CA 1
ATOM 2440 C C . PRO A 1 320 ? 212.152 147.095 181.705 1.00 363.68 320 PRO A C 1
ATOM 2441 O O . PRO A 1 320 ? 211.130 146.961 181.029 1.00 363.68 320 PRO A O 1
ATOM 2445 N N . GLU A 1 321 ? 212.134 147.376 183.011 1.00 347.27 321 GLU A N 1
ATOM 2446 C CA . GLU A 1 321 ? 210.874 147.440 183.745 1.00 347.27 321 GLU A CA 1
ATOM 2447 C C . GLU A 1 321 ? 209.967 148.536 183.200 1.00 347.27 321 GLU A C 1
ATOM 2448 O O . GLU A 1 321 ? 208.776 148.309 182.966 1.00 347.27 321 GLU A O 1
ATOM 2454 N N . HIS A 1 322 ? 210.513 149.737 182.995 1.00 372.84 322 HIS A N 1
ATOM 2455 C CA . HIS A 1 322 ? 209.714 150.815 182.421 1.00 372.84 322 HIS A CA 1
ATOM 2456 C C . HIS A 1 322 ? 209.304 150.489 180.990 1.00 372.84 322 HIS A C 1
ATOM 2457 O O . HIS A 1 322 ? 208.167 150.759 180.583 1.00 372.84 322 HIS A O 1
ATOM 2464 N N . PHE A 1 323 ? 210.220 149.909 180.212 1.00 360.12 323 PHE A N 1
ATOM 2465 C CA . PHE A 1 323 ? 209.880 149.488 178.858 1.00 360.12 323 PHE A CA 1
ATOM 2466 C C . PHE A 1 323 ? 208.799 148.417 178.876 1.00 360.12 323 PHE A C 1
ATOM 2467 O O . PHE A 1 323 ? 207.873 148.445 178.057 1.00 360.12 323 PHE A O 1
ATOM 2475 N N . ALA A 1 324 ? 208.899 147.464 179.805 1.00 355.94 324 ALA A N 1
ATOM 2476 C CA . ALA A 1 324 ? 207.870 146.438 179.926 1.00 355.94 324 ALA A CA 1
ATOM 2477 C C . ALA A 1 324 ? 206.526 147.048 180.298 1.00 355.94 324 ALA A C 1
ATOM 2478 O O . ALA A 1 324 ? 205.483 146.629 179.786 1.00 355.94 324 ALA A O 1
ATOM 2480 N N . ILE A 1 325 ? 206.531 148.034 181.196 1.00 351.57 325 ILE A N 1
ATOM 2481 C CA . ILE A 1 325 ? 205.287 148.686 181.594 1.00 351.57 325 ILE A CA 1
ATOM 2482 C C . ILE A 1 325 ? 204.666 149.415 180.411 1.00 351.57 325 ILE A C 1
ATOM 2483 O O . ILE A 1 325 ? 203.452 149.343 180.189 1.00 351.57 325 ILE A O 1
ATOM 2488 N N . VAL A 1 326 ? 205.485 150.129 179.635 1.00 339.44 326 VAL A N 1
ATOM 2489 C CA . VAL A 1 326 ? 204.975 150.819 178.451 1.00 339.44 326 VAL A CA 1
ATOM 2490 C C . VAL A 1 326 ? 204.396 149.815 177.464 1.00 339.44 326 VAL A C 1
ATOM 2491 O O . VAL A 1 326 ? 203.305 150.015 176.911 1.00 339.44 326 VAL A O 1
ATOM 2495 N N . PHE A 1 327 ? 205.113 148.712 177.242 1.00 348.16 327 PHE A N 1
ATOM 2496 C CA . PHE A 1 327 ? 204.642 147.672 176.336 1.00 348.16 327 PHE A CA 1
ATOM 2497 C C . PHE A 1 327 ? 203.308 147.100 176.795 1.00 348.16 327 PHE A C 1
ATOM 2498 O O . PHE A 1 327 ? 202.400 146.893 175.984 1.00 348.16 327 PHE A O 1
ATOM 2506 N N . PHE A 1 328 ? 203.166 146.842 178.094 1.00 343.99 328 PHE A N 1
ATOM 2507 C CA . PHE A 1 328 ? 201.945 146.210 178.576 1.00 343.99 328 PHE A CA 1
ATOM 2508 C C . PHE A 1 328 ? 200.781 147.191 178.624 1.00 343.99 328 PHE A C 1
ATOM 2509 O O . PHE A 1 328 ? 199.628 146.786 178.443 1.00 343.99 328 PHE A O 1
ATOM 2517 N N . ASN A 1 329 ? 201.053 148.477 178.849 1.00 347.02 329 ASN A N 1
ATOM 2518 C CA . ASN A 1 329 ? 200.005 149.480 178.691 1.00 347.02 329 ASN A CA 1
ATOM 2519 C C . ASN A 1 329 ? 199.543 149.552 177.242 1.00 347.02 329 ASN A C 1
ATOM 2520 O O . ASN A 1 329 ? 198.342 149.664 176.966 1.00 347.02 329 ASN A O 1
ATOM 2525 N N . PHE A 1 330 ? 200.485 149.473 176.300 1.00 368.11 330 PHE A N 1
ATOM 2526 C CA . PHE A 1 330 ? 200.113 149.394 174.892 1.00 368.11 330 PHE A CA 1
ATOM 2527 C C . PHE A 1 330 ? 199.261 148.163 174.620 1.00 368.11 330 PHE A C 1
ATOM 2528 O O . PHE A 1 330 ? 198.272 148.230 173.882 1.00 368.11 330 PHE A O 1
ATOM 2536 N N . LEU A 1 331 ? 199.641 147.025 175.202 1.00 367.52 331 LEU A N 1
ATOM 2537 C CA . LEU A 1 331 ? 198.854 145.807 175.041 1.00 367.52 331 LEU A CA 1
ATOM 2538 C C . LEU A 1 331 ? 197.436 145.998 175.558 1.00 367.52 331 LEU A C 1
ATOM 2539 O O . LEU A 1 331 ? 196.465 145.663 174.871 1.00 367.52 331 LEU A O 1
ATOM 2544 N N . SER A 1 332 ? 197.301 146.544 176.769 1.00 371.49 332 SER A N 1
ATOM 2545 C CA . SER A 1 332 ? 195.980 146.814 177.325 1.00 371.49 332 SER A CA 1
ATOM 2546 C C . SER A 1 332 ? 195.186 147.745 176.418 1.00 371.49 332 SER A C 1
ATOM 2547 O O . SER A 1 332 ? 193.962 147.618 176.302 1.00 371.49 332 SER A O 1
ATOM 2550 N N . SER A 1 333 ? 195.870 148.688 175.768 1.00 353.70 333 SER A N 1
ATOM 2551 C CA . SER A 1 333 ? 195.210 149.519 174.768 1.00 353.70 333 SER A CA 1
ATOM 2552 C C . SER A 1 333 ? 194.723 148.680 173.593 1.00 353.70 333 SER A C 1
ATOM 2553 O O . SER A 1 333 ? 193.650 148.942 173.035 1.00 353.70 333 SER A O 1
ATOM 2556 N N . CYS A 1 334 ? 195.504 147.672 173.197 1.00 352.89 334 CYS A N 1
ATOM 2557 C CA . CYS A 1 334 ? 195.108 146.823 172.076 1.00 352.89 334 CYS A CA 1
ATOM 2558 C C . CYS A 1 334 ? 193.833 146.046 172.384 1.00 352.89 334 CYS A C 1
ATOM 2559 O O . CYS A 1 334 ? 192.906 146.015 171.565 1.00 352.89 334 CYS A O 1
ATOM 2562 N N . PHE A 1 335 ? 193.763 145.411 173.558 1.00 379.79 335 PHE A N 1
ATOM 2563 C CA . PHE A 1 335 ? 192.599 144.588 173.871 1.00 379.79 335 PHE A CA 1
ATOM 2564 C C . PHE A 1 335 ? 191.337 145.426 174.031 1.00 379.79 335 PHE A C 1
ATOM 2565 O O . PHE A 1 335 ? 190.227 144.889 173.945 1.00 379.79 335 PHE A O 1
ATOM 2573 N N . ALA A 1 336 ? 191.482 146.732 174.265 1.00 383.29 336 ALA A N 1
ATOM 2574 C CA . ALA A 1 336 ? 190.321 147.588 174.476 1.00 383.29 336 ALA A CA 1
ATOM 2575 C C . ALA A 1 336 ? 189.431 147.684 173.243 1.00 383.29 336 ALA A C 1
ATOM 2576 O O . ALA A 1 336 ? 188.214 147.838 173.386 1.00 383.29 336 ALA A O 1
ATOM 2578 N N . SER A 1 337 ? 190.002 147.597 172.046 1.00 396.18 337 SER A N 1
ATOM 2579 C CA . SER A 1 337 ? 189.216 147.691 170.825 1.00 396.18 337 SER A CA 1
ATOM 2580 C C . SER A 1 337 ? 188.518 146.370 170.530 1.00 396.18 337 SER A C 1
ATOM 2581 O O . SER A 1 337 ? 189.077 145.293 170.752 1.00 396.18 337 SER A O 1
ATOM 2584 N N . GLY A 1 338 ? 187.292 146.464 170.019 1.00 406.96 338 GLY A N 1
ATOM 2585 C CA . GLY A 1 338 ? 186.479 145.305 169.730 1.00 406.96 338 GLY A CA 1
ATOM 2586 C C . GLY A 1 338 ? 187.056 144.399 168.658 1.00 406.96 338 GLY A C 1
ATOM 2587 O O . GLY A 1 338 ? 187.402 143.242 168.916 1.00 406.96 338 GLY A O 1
ATOM 2588 N N . PRO A 1 339 ? 187.143 144.899 167.422 1.00 420.96 339 PRO A N 1
ATOM 2589 C CA . PRO A 1 339 ? 187.722 144.075 166.346 1.00 420.96 339 PRO A CA 1
ATOM 2590 C C . PRO A 1 339 ? 189.160 143.659 166.608 1.00 420.96 339 PRO A C 1
ATOM 2591 O O . PRO A 1 339 ? 189.562 142.560 166.200 1.00 420.96 339 PRO A O 1
ATOM 2595 N N . CYS A 1 340 ? 189.948 144.499 167.284 1.00 428.35 340 CYS A N 1
ATOM 2596 C CA . CYS A 1 340 ? 191.325 144.132 167.597 1.00 428.35 340 CYS A CA 1
ATOM 2597 C C . CYS A 1 340 ? 191.374 142.897 168.487 1.00 428.35 340 CYS A C 1
ATOM 2598 O O . CYS A 1 340 ? 192.071 141.923 168.179 1.00 428.35 340 CYS A O 1
ATOM 2601 N N . VAL A 1 341 ? 190.627 142.914 169.594 1.00 417.68 341 VAL A N 1
ATOM 2602 C CA . VAL A 1 341 ? 190.634 141.763 170.489 1.00 417.68 341 VAL A CA 1
ATOM 2603 C C . VAL A 1 341 ? 189.959 140.569 169.824 1.00 417.68 341 VAL A C 1
ATOM 2604 O O . VAL A 1 341 ? 190.298 139.419 170.117 1.00 417.68 341 VAL A O 1
ATOM 2608 N N . SER A 1 342 ? 189.010 140.811 168.915 1.00 405.91 342 SER A N 1
ATOM 2609 C CA . SER A 1 342 ? 188.419 139.712 168.156 1.00 405.91 342 SER A CA 1
ATOM 2610 C C . SER A 1 342 ? 189.475 138.999 167.321 1.00 405.91 342 SER A C 1
ATOM 2611 O O . SER A 1 342 ? 189.565 137.764 167.326 1.00 405.91 342 SER A O 1
ATOM 2614 N N . ALA A 1 343 ? 190.295 139.769 166.603 1.00 412.33 343 ALA A N 1
ATOM 2615 C CA . ALA A 1 343 ? 191.376 139.178 165.820 1.00 412.33 343 ALA A CA 1
ATOM 2616 C C . ALA A 1 343 ? 192.388 138.477 166.718 1.00 412.33 343 ALA A C 1
ATOM 2617 O O . ALA A 1 343 ? 192.881 137.392 166.385 1.00 412.33 343 ALA A O 1
ATOM 2619 N N . LEU A 1 344 ? 192.714 139.086 167.861 1.00 416.98 344 LEU A N 1
ATOM 2620 C CA . LEU A 1 344 ? 193.674 138.477 168.777 1.00 416.98 344 LEU A CA 1
ATOM 2621 C C . LEU A 1 344 ? 193.167 137.141 169.304 1.00 416.98 344 LEU A C 1
ATOM 2622 O O . LEU A 1 344 ? 193.924 136.167 169.384 1.00 416.98 344 LEU A O 1
ATOM 2627 N N . PHE A 1 345 ? 191.887 137.081 169.675 1.00 363.81 345 PHE A N 1
ATOM 2628 C CA . PHE A 1 345 ? 191.294 135.825 170.117 1.00 363.81 345 PHE A CA 1
ATOM 2629 C C . PHE A 1 345 ? 191.277 134.799 168.991 1.00 363.81 345 PHE A C 1
ATOM 2630 O O . PHE A 1 345 ? 191.553 133.615 169.217 1.00 363.81 345 PHE A O 1
ATOM 2638 N N . SER A 1 346 ? 190.951 135.234 167.770 1.00 398.36 346 SER A N 1
ATOM 2639 C CA . SER A 1 346 ? 190.994 134.322 166.632 1.00 398.36 346 SER A CA 1
ATOM 2640 C C . SER A 1 346 ? 192.406 133.805 166.385 1.00 398.36 346 SER A C 1
ATOM 2641 O O . SER A 1 346 ? 192.580 132.721 165.815 1.00 398.36 346 SER A O 1
ATOM 2644 N N . ALA A 1 347 ? 193.423 134.562 166.804 1.00 405.09 347 ALA A N 1
ATOM 2645 C CA . ALA A 1 347 ? 194.799 134.096 166.661 1.00 405.09 347 ALA A CA 1
ATOM 2646 C C . ALA A 1 347 ? 195.105 132.935 167.599 1.00 405.09 347 ALA A C 1
ATOM 2647 O O . ALA A 1 347 ? 195.911 132.063 167.258 1.00 405.09 347 ALA A O 1
ATOM 2649 N N . GLY A 1 348 ? 194.483 132.903 168.775 1.00 346.33 348 GLY A N 1
ATOM 2650 C CA . GLY A 1 348 ? 194.721 131.831 169.721 1.00 346.33 348 GLY A CA 1
ATOM 2651 C C . GLY A 1 348 ? 195.476 132.271 170.958 1.00 346.33 348 GLY A C 1
ATOM 2652 O O . GLY A 1 348 ? 196.273 131.510 171.513 1.00 346.33 348 GLY A O 1
ATOM 2653 N N . ILE A 1 349 ? 195.233 133.508 171.395 1.00 304.57 349 ILE A N 1
ATOM 2654 C CA . ILE A 1 349 ? 195.894 134.018 172.591 1.00 304.57 349 ILE A CA 1
ATOM 2655 C C . ILE A 1 349 ? 195.417 133.279 173.834 1.00 304.57 349 ILE A C 1
ATOM 2656 O O . ILE A 1 349 ? 196.174 133.124 174.802 1.00 304.57 349 ILE A O 1
ATOM 2661 N N . VAL A 1 350 ? 194.159 132.833 173.841 1.00 296.39 350 VAL A N 1
ATOM 2662 C CA . VAL A 1 350 ? 193.619 132.130 175.002 1.00 296.39 350 VAL A CA 1
ATOM 2663 C C . VAL A 1 350 ? 194.409 130.857 175.265 1.00 296.39 350 VAL A C 1
ATOM 2664 O O . VAL A 1 350 ? 194.778 130.560 176.408 1.00 296.39 350 VAL A O 1
ATOM 2668 N N . GLN A 1 351 ? 194.685 130.087 174.212 1.00 297.19 351 GLN A N 1
ATOM 2669 C CA . GLN A 1 351 ? 195.500 128.890 174.374 1.00 297.19 351 GLN A CA 1
ATOM 2670 C C . GLN A 1 351 ? 196.894 129.245 174.870 1.00 297.19 351 GLN A C 1
ATOM 2671 O O . GLN A 1 351 ? 197.452 128.548 175.726 1.00 297.19 351 GLN A O 1
ATOM 2677 N N . TYR A 1 352 ? 197.472 130.328 174.344 1.00 296.39 352 TYR A N 1
ATOM 2678 C CA . TYR A 1 352 ? 198.803 130.735 174.782 1.00 296.39 352 TYR A CA 1
ATOM 2679 C C . TYR A 1 352 ? 198.828 131.016 176.276 1.00 296.39 352 TYR A C 1
ATOM 2680 O O . TYR A 1 352 ? 199.703 130.523 176.993 1.00 296.39 352 TYR A O 1
ATOM 2689 N N . VAL A 1 353 ? 197.879 131.816 176.765 1.00 296.39 353 VAL A N 1
ATOM 2690 C CA . VAL A 1 353 ? 197.899 132.173 178.179 1.00 296.39 353 VAL A CA 1
ATOM 2691 C C . VAL A 1 353 ? 197.593 130.955 179.042 1.00 296.39 353 VAL A C 1
ATOM 2692 O O . VAL A 1 353 ? 198.199 130.767 180.106 1.00 296.39 353 VAL A O 1
ATOM 2696 N N . CYS A 1 354 ? 196.671 130.098 178.596 1.00 296.39 354 CYS A N 1
ATOM 2697 C CA . CYS A 1 354 ? 196.365 128.894 179.358 1.00 296.39 354 CYS A CA 1
ATOM 2698 C C . CYS A 1 354 ? 197.600 128.017 179.508 1.00 296.39 354 CYS A C 1
ATOM 2699 O O . CYS A 1 354 ? 197.933 127.581 180.615 1.00 296.39 354 CYS A O 1
ATOM 2702 N N . ASN A 1 355 ? 198.302 127.760 178.400 1.00 296.39 355 ASN A N 1
ATOM 2703 C CA . ASN A 1 355 ? 199.513 126.948 178.462 1.00 296.39 355 ASN A CA 1
ATOM 2704 C C . ASN A 1 355 ? 200.587 127.623 179.302 1.00 296.39 355 ASN A C 1
ATOM 2705 O O . ASN A 1 355 ? 201.265 126.967 180.102 1.00 296.39 355 ASN A O 1
ATOM 2710 N N . THR A 1 356 ? 200.753 128.935 179.135 1.00 296.39 356 THR A N 1
ATOM 2711 C CA . THR A 1 356 ? 201.751 129.668 179.901 1.00 296.39 356 THR A CA 1
ATOM 2712 C C . THR A 1 356 ? 201.515 129.507 181.394 1.00 296.39 356 THR A C 1
ATOM 2713 O O . THR A 1 356 ? 202.464 129.339 182.169 1.00 296.39 356 THR A O 1
ATOM 2717 N N . LEU A 1 357 ? 200.252 129.548 181.814 1.00 296.39 357 LEU A N 1
ATOM 2718 C CA . LEU A 1 357 ? 199.948 129.367 183.228 1.00 296.39 357 LEU A CA 1
ATOM 2719 C C . LEU A 1 357 ? 200.143 127.920 183.666 1.00 296.39 357 LEU A C 1
ATOM 2720 O O . LEU A 1 357 ? 200.760 127.660 184.705 1.00 296.39 357 LEU A O 1
ATOM 2725 N N . ARG A 1 358 ? 199.639 126.962 182.886 1.00 296.39 358 ARG A N 1
ATOM 2726 C CA . ARG A 1 358 ? 199.541 125.585 183.356 1.00 296.39 358 ARG A CA 1
ATOM 2727 C C . ARG A 1 358 ? 200.784 124.748 183.090 1.00 296.39 358 ARG A C 1
ATOM 2728 O O . ARG A 1 358 ? 200.824 123.588 183.514 1.00 296.39 358 ARG A O 1
ATOM 2736 N N . ASP A 1 359 ? 201.792 125.284 182.411 1.00 305.30 359 ASP A N 1
ATOM 2737 C CA . ASP A 1 359 ? 202.964 124.487 182.071 1.00 305.30 359 ASP A CA 1
ATOM 2738 C C . ASP A 1 359 ? 204.219 124.880 182.831 1.00 305.30 359 ASP A C 1
ATOM 2739 O O . ASP A 1 359 ? 205.025 124.008 183.161 1.00 305.30 359 ASP A O 1
ATOM 2744 N N . GLN A 1 360 ? 204.417 126.161 183.125 1.00 296.39 360 GLN A N 1
ATOM 2745 C CA . GLN A 1 360 ? 205.615 126.598 183.830 1.00 296.39 360 GLN A CA 1
ATOM 2746 C C . GLN A 1 360 ? 205.245 127.521 184.983 1.00 296.39 360 GLN A C 1
ATOM 2747 O O . GLN A 1 360 ? 204.493 128.491 184.783 1.00 296.39 360 GLN A O 1
ATOM 2753 N N . PRO A 1 361 ? 205.698 127.240 186.204 1.00 296.39 361 PRO A N 1
ATOM 2754 C CA . PRO A 1 361 ? 205.498 128.167 187.329 1.00 296.39 361 PRO A CA 1
ATOM 2755 C C . PRO A 1 361 ? 206.680 129.082 187.626 1.00 296.39 361 PRO A C 1
ATOM 2756 O O . PRO A 1 361 ? 206.562 129.927 188.520 1.00 296.39 361 PRO A O 1
ATOM 2760 N N . ASP A 1 362 ? 207.797 128.938 186.910 1.00 296.39 362 ASP A N 1
ATOM 2761 C CA . ASP A 1 362 ? 208.990 129.722 187.207 1.00 296.39 362 ASP A CA 1
ATOM 2762 C C . ASP A 1 362 ? 208.889 131.156 186.707 1.00 296.39 362 ASP A C 1
ATOM 2763 O O . ASP A 1 362 ? 209.765 131.969 187.021 1.00 296.39 362 ASP A O 1
ATOM 2768 N N . ILE A 1 363 ? 207.854 131.480 185.932 1.00 296.39 363 ILE A N 1
ATOM 2769 C CA . ILE A 1 363 ? 207.668 132.843 185.454 1.00 296.39 363 ILE A CA 1
ATOM 2770 C C . ILE A 1 363 ? 207.480 133.786 186.637 1.00 296.39 363 ILE A C 1
ATOM 2771 O O . ILE A 1 363 ? 206.863 133.435 187.652 1.00 296.39 363 ILE A O 1
ATOM 2776 N N . SER A 1 364 ? 208.025 134.995 186.510 1.00 296.39 364 SER A N 1
ATOM 2777 C CA . SER A 1 364 ? 207.994 135.960 187.597 1.00 296.39 364 SER A CA 1
ATOM 2778 C C . SER A 1 364 ? 206.558 136.328 187.959 1.00 296.39 364 SER A C 1
ATOM 2779 O O . SER A 1 364 ? 205.640 136.276 187.135 1.00 296.39 364 SER A O 1
ATOM 2782 N N . TYR A 1 365 ? 206.376 136.696 189.229 1.00 296.39 365 TYR A N 1
ATOM 2783 C CA . TYR A 1 365 ? 205.042 136.997 189.736 1.00 296.39 365 TYR A CA 1
ATOM 2784 C C . TYR A 1 365 ? 204.442 138.207 189.030 1.00 296.39 365 TYR A C 1
ATOM 2785 O O . TYR A 1 365 ? 203.257 138.203 188.682 1.00 296.39 365 TYR A O 1
ATOM 2794 N N . ARG A 1 366 ? 205.245 139.250 188.812 1.00 296.39 366 ARG A N 1
ATOM 2795 C CA . ARG A 1 366 ? 204.744 140.445 188.141 1.00 296.39 366 ARG A CA 1
ATOM 2796 C C . ARG A 1 366 ? 204.407 140.162 186.683 1.00 296.39 366 ARG A C 1
ATOM 2797 O O . ARG A 1 366 ? 203.504 140.787 186.112 1.00 296.39 366 ARG A O 1
ATOM 2805 N N . LYS A 1 367 ? 205.130 139.235 186.056 1.00 296.39 367 LYS A N 1
ATOM 2806 C CA . LYS A 1 367 ? 204.790 138.856 184.690 1.00 296.39 367 LYS A CA 1
ATOM 2807 C C . LYS A 1 367 ? 203.429 138.177 184.640 1.00 296.39 367 LYS A C 1
ATOM 2808 O O . LYS A 1 367 ? 202.611 138.472 183.761 1.00 296.39 367 LYS A O 1
ATOM 2814 N N . ARG A 1 368 ? 203.161 137.278 185.589 1.00 296.39 368 ARG A N 1
ATOM 2815 C CA . ARG A 1 368 ? 201.833 136.685 185.676 1.00 296.39 368 ARG A CA 1
ATOM 2816 C C . ARG A 1 368 ? 200.786 137.736 186.019 1.00 296.39 368 ARG A C 1
ATOM 2817 O O . ARG A 1 368 ? 199.632 137.625 185.596 1.00 296.39 368 ARG A O 1
ATOM 2825 N N . MET A 1 369 ? 201.169 138.757 186.787 1.00 296.39 369 MET A N 1
ATOM 2826 C CA . MET A 1 369 ? 200.281 139.890 187.024 1.00 296.39 369 MET A CA 1
ATOM 2827 C C . MET A 1 369 ? 199.887 140.566 185.721 1.00 296.39 369 MET A C 1
ATOM 2828 O O . MET A 1 369 ? 198.709 140.846 185.478 1.00 296.39 369 MET A O 1
ATOM 2833 N N . ARG A 1 370 ? 200.872 140.875 184.887 1.00 296.39 370 ARG A N 1
ATOM 2834 C CA . ARG A 1 370 ? 200.570 141.501 183.607 1.00 296.39 370 ARG A CA 1
ATOM 2835 C C . ARG A 1 370 ? 199.710 140.579 182.754 1.00 296.39 370 ARG A C 1
ATOM 2836 O O . ARG A 1 370 ? 198.785 141.030 182.062 1.00 296.39 370 ARG A O 1
ATOM 2844 N N . LEU A 1 371 ? 199.971 139.274 182.837 1.00 296.39 371 LEU A N 1
ATOM 2845 C CA . LEU A 1 371 ? 199.110 138.292 182.189 1.00 296.39 371 LEU A CA 1
ATOM 2846 C C . LEU A 1 371 ? 197.668 138.420 182.666 1.00 296.39 371 LEU A C 1
ATOM 2847 O O . LEU A 1 371 ? 196.731 138.369 181.862 1.00 296.39 371 LEU A O 1
ATOM 2852 N N . VAL A 1 372 ? 197.467 138.580 183.972 1.00 296.39 372 VAL A N 1
ATOM 2853 C CA . VAL A 1 372 ? 196.095 138.570 184.466 1.00 296.39 372 VAL A CA 1
ATOM 2854 C C . VAL A 1 372 ? 195.405 139.913 184.237 1.00 296.39 372 VAL A C 1
ATOM 2855 O O . VAL A 1 372 ? 194.178 139.958 184.150 1.00 296.39 372 VAL A O 1
ATOM 2859 N N . MET A 1 373 ? 196.143 141.023 184.112 1.00 296.39 373 MET A N 1
ATOM 2860 C CA . MET A 1 373 ? 195.483 142.224 183.591 1.00 296.39 373 MET A CA 1
ATOM 2861 C C . MET A 1 373 ? 195.079 142.038 182.134 1.00 296.39 373 MET A C 1
ATOM 2862 O O . MET A 1 373 ? 194.002 142.489 181.718 1.00 296.39 373 MET A O 1
ATOM 2867 N N . GLY A 1 374 ? 195.928 141.386 181.338 1.00 296.39 374 GLY A N 1
ATOM 2868 C CA . GLY A 1 374 ? 195.515 141.048 179.987 1.00 296.39 374 GLY A CA 1
ATOM 2869 C C . GLY A 1 374 ? 194.245 140.218 179.978 1.00 296.39 374 GLY A C 1
ATOM 2870 O O . GLY A 1 374 ? 193.353 140.428 179.148 1.00 296.39 374 GLY A O 1
ATOM 2871 N N . ALA A 1 375 ? 194.150 139.268 180.908 1.00 296.39 375 ALA A N 1
ATOM 2872 C CA . ALA A 1 375 ? 192.926 138.490 181.069 1.00 296.39 375 ALA A CA 1
ATOM 2873 C C . ALA A 1 375 ? 191.753 139.387 181.443 1.00 296.39 375 ALA A C 1
ATOM 2874 O O . ALA A 1 375 ? 190.691 139.336 180.814 1.00 296.39 375 ALA A O 1
ATOM 2876 N N . ASN A 1 376 ? 191.946 140.246 182.447 1.00 296.39 376 ASN A N 1
ATOM 2877 C CA . ASN A 1 376 ? 190.905 141.159 182.901 1.00 296.39 376 ASN A CA 1
ATOM 2878 C C . ASN A 1 376 ? 190.381 142.019 181.768 1.00 296.39 376 ASN A C 1
ATOM 2879 O O . ASN A 1 376 ? 189.222 142.444 181.802 1.00 296.39 376 ASN A O 1
ATOM 2884 N N . THR A 1 377 ? 191.216 142.293 180.770 1.00 306.71 377 THR A N 1
ATOM 2885 C CA . THR A 1 377 ? 190.772 143.008 179.581 1.00 306.71 377 THR A CA 1
ATOM 2886 C C . THR A 1 377 ? 190.006 142.099 178.623 1.00 306.71 377 THR A C 1
ATOM 2887 O O . THR A 1 377 ? 188.817 142.322 178.362 1.00 306.71 377 THR A O 1
ATOM 2891 N N . PHE A 1 378 ? 190.664 141.058 178.104 1.00 330.15 378 PHE A N 1
ATOM 2892 C CA . PHE A 1 378 ? 190.085 140.357 176.962 1.00 330.15 378 PHE A CA 1
ATOM 2893 C C . PHE A 1 378 ? 188.943 139.424 177.349 1.00 330.15 378 PHE A C 1
ATOM 2894 O O . PHE A 1 378 ? 188.023 139.240 176.544 1.00 330.15 378 PHE A O 1
ATOM 2902 N N . LEU A 1 379 ? 188.977 138.823 178.543 1.00 313.81 379 LEU A N 1
ATOM 2903 C CA . LEU A 1 379 ? 187.883 137.961 178.974 1.00 313.81 379 LEU A CA 1
ATOM 2904 C C . LEU A 1 379 ? 186.548 138.687 178.999 1.00 313.81 379 LEU A C 1
ATOM 2905 O O . LEU A 1 379 ? 185.515 138.073 178.715 1.00 313.81 379 LEU A O 1
ATOM 2910 N N . PHE A 1 380 ? 186.546 139.978 179.330 1.00 299.18 380 PHE A N 1
ATOM 2911 C CA . PHE A 1 380 ? 185.320 140.754 179.382 1.00 299.18 380 PHE A CA 1
ATOM 2912 C C . PHE A 1 380 ? 185.081 141.603 178.145 1.00 299.18 380 PHE A C 1
ATOM 2913 O O . PHE A 1 380 ? 183.957 142.079 177.958 1.00 299.18 380 PHE A O 1
ATOM 2921 N N . THR A 1 381 ? 186.098 141.808 177.305 1.00 350.29 381 THR A N 1
ATOM 2922 C CA . THR A 1 381 ? 185.902 142.644 176.125 1.00 350.29 381 THR A CA 1
ATOM 2923 C C . THR A 1 381 ? 184.879 142.036 175.170 1.00 350.29 381 THR A C 1
ATOM 2924 O O . THR A 1 381 ? 184.035 142.753 174.619 1.00 350.29 381 THR A O 1
ATOM 2928 N N . LEU A 1 382 ? 184.930 140.722 174.963 1.00 373.61 382 LEU A N 1
ATOM 2929 C CA . LEU A 1 382 ? 184.033 140.059 174.028 1.00 373.61 382 LEU A CA 1
ATOM 2930 C C . LEU A 1 382 ? 183.517 138.749 174.607 1.00 373.61 382 LEU A C 1
ATOM 2931 O O . LEU A 1 382 ? 184.165 138.146 175.468 1.00 373.61 382 LEU A O 1
ATOM 2936 N N . PRO A 1 383 ? 182.340 138.285 174.149 1.00 371.61 383 PRO A N 1
ATOM 2937 C CA . PRO A 1 383 ? 181.767 137.047 174.697 1.00 371.61 383 PRO A CA 1
ATOM 2938 C C . PRO A 1 383 ? 182.307 135.772 174.064 1.00 371.61 383 PRO A C 1
ATOM 2939 O O . PRO A 1 383 ? 182.300 134.717 174.705 1.00 371.61 383 PRO A O 1
ATOM 2943 N N . ALA A 1 384 ? 182.741 135.839 172.805 1.00 368.05 384 ALA A N 1
ATOM 2944 C CA . ALA A 1 384 ? 183.278 134.648 172.147 1.00 368.05 384 ALA A CA 1
ATOM 2945 C C . ALA A 1 384 ? 184.523 134.102 172.839 1.00 368.05 384 ALA A C 1
ATOM 2946 O O . ALA A 1 384 ? 184.604 132.874 173.033 1.00 368.05 384 ALA A O 1
ATOM 2948 N N . PRO A 1 385 ? 185.524 134.915 173.211 1.00 365.52 385 PRO A N 1
ATOM 2949 C CA . PRO A 1 385 ? 186.623 134.362 174.019 1.00 365.52 385 PRO A CA 1
ATOM 2950 C C . PRO A 1 385 ? 186.147 133.785 175.338 1.00 365.52 385 PRO A C 1
ATOM 2951 O O . PRO A 1 385 ? 186.720 132.803 175.821 1.00 365.52 385 PRO A O 1
ATOM 2955 N N . PHE A 1 386 ? 185.107 134.372 175.934 1.00 353.94 386 PHE A N 1
ATOM 2956 C CA . PHE A 1 386 ? 184.550 133.826 177.168 1.00 353.94 386 PHE A CA 1
ATOM 2957 C C . PHE A 1 386 ? 183.989 132.427 176.949 1.00 353.94 386 PHE A C 1
ATOM 2958 O O . PHE A 1 386 ? 184.249 131.513 177.742 1.00 353.94 386 PHE A O 1
ATOM 2966 N N . THR A 1 387 ? 183.221 132.240 175.874 1.00 359.40 387 THR A N 1
ATOM 2967 C CA . THR A 1 387 ? 182.675 130.920 175.575 1.00 359.40 387 THR A CA 1
ATOM 2968 C C . THR A 1 387 ? 183.787 129.921 175.290 1.00 359.40 387 THR A C 1
ATOM 2969 O O . THR A 1 387 ? 183.724 128.767 175.731 1.00 359.40 387 THR A O 1
ATOM 2973 N N . TRP A 1 388 ? 184.813 130.345 174.549 1.00 334.98 388 TRP A N 1
ATOM 2974 C CA . TRP A 1 388 ? 185.932 129.450 174.268 1.00 334.98 388 TRP A CA 1
ATOM 2975 C C . TRP A 1 388 ? 186.663 129.055 175.546 1.00 334.98 388 TRP A C 1
ATOM 2976 O O . TRP A 1 388 ? 187.033 127.888 175.724 1.00 334.98 388 TRP A O 1
ATOM 2987 N N . PHE A 1 389 ? 186.886 130.017 176.443 1.00 349.61 389 PHE A N 1
ATOM 2988 C CA . PHE A 1 389 ? 187.556 129.729 177.705 1.00 349.61 389 PHE A CA 1
ATOM 2989 C C . PHE A 1 389 ? 186.736 128.770 178.557 1.00 349.61 389 PHE A C 1
ATOM 2990 O O . PHE A 1 389 ? 187.287 127.855 179.180 1.00 349.61 389 PHE A O 1
ATOM 2998 N N . ILE A 1 390 ? 185.416 128.971 178.604 1.00 326.58 390 ILE A N 1
ATOM 2999 C CA . ILE A 1 390 ? 184.550 128.033 179.312 1.00 326.58 390 ILE A CA 1
ATOM 3000 C C . ILE A 1 390 ? 184.666 126.645 178.698 1.00 326.58 390 ILE A C 1
ATOM 3001 O O . ILE A 1 390 ? 184.732 125.635 179.410 1.00 326.58 390 ILE A O 1
ATOM 3006 N N . SER A 1 391 ? 184.698 126.574 177.365 1.00 340.56 391 SER A N 1
ATOM 3007 C CA . SER A 1 391 ? 184.889 125.293 176.694 1.00 340.56 391 SER A CA 1
ATOM 3008 C C . SER A 1 391 ? 186.258 124.703 177.010 1.00 340.56 391 SER A C 1
ATOM 3009 O O . SER A 1 391 ? 186.393 123.487 177.191 1.00 340.56 391 SER A O 1
ATOM 3012 N N . GLU A 1 392 ? 187.286 125.548 177.082 1.00 319.08 392 GLU A N 1
ATOM 3013 C CA . GLU A 1 392 ? 188.644 125.088 177.341 1.00 319.08 392 GLU A CA 1
ATOM 3014 C C . GLU A 1 392 ? 188.877 124.690 178.792 1.00 319.08 392 GLU A C 1
ATOM 3015 O O . GLU A 1 392 ? 189.932 124.121 179.094 1.00 319.08 392 GLU A O 1
ATOM 3021 N N . ASN A 1 393 ? 187.927 124.971 179.686 1.00 331.96 393 ASN A N 1
ATOM 3022 C CA . ASN A 1 393 ? 188.030 124.600 181.099 1.00 331.96 393 ASN A CA 1
ATOM 3023 C C . ASN A 1 393 ? 189.287 125.182 181.743 1.00 331.96 393 ASN A C 1
ATOM 3024 O O . ASN A 1 393 ? 189.979 124.515 182.515 1.00 331.96 393 ASN A O 1
ATOM 3029 N N . GLY A 1 394 ? 189.591 126.440 181.421 1.00 310.23 394 GLY A N 1
ATOM 3030 C CA . GLY A 1 394 ? 190.695 127.113 182.080 1.00 310.23 394 GLY A CA 1
ATOM 3031 C C . GLY A 1 394 ? 190.393 127.520 183.505 1.00 310.23 394 GLY A C 1
ATOM 3032 O O . GLY A 1 394 ? 191.311 127.900 184.239 1.00 310.23 394 GLY A O 1
ATOM 3033 N N . ILE A 1 395 ? 189.123 127.449 183.910 1.00 296.39 395 ILE A N 1
ATOM 3034 C CA . ILE A 1 395 ? 188.748 127.790 185.279 1.00 296.39 395 ILE A CA 1
ATOM 3035 C C . ILE A 1 395 ? 189.405 126.836 186.267 1.00 296.39 395 ILE A C 1
ATOM 3036 O O . ILE A 1 395 ? 189.799 127.234 187.369 1.00 296.39 395 ILE A O 1
ATOM 3041 N N . ARG A 1 396 ? 189.520 125.559 185.898 1.00 296.39 396 ARG A N 1
ATOM 3042 C CA . ARG A 1 396 ? 190.190 124.598 186.768 1.00 296.39 396 ARG A CA 1
ATOM 3043 C C . ARG A 1 396 ? 191.667 124.936 186.920 1.00 296.39 396 ARG A C 1
ATOM 3044 O O . ARG A 1 396 ? 192.230 124.826 188.017 1.00 296.39 396 ARG A O 1
ATOM 3052 N N . ILE A 1 397 ? 192.309 125.346 185.825 1.00 296.39 397 ILE A N 1
ATOM 3053 C CA . ILE A 1 397 ? 193.692 125.805 185.893 1.00 296.39 397 ILE A CA 1
ATOM 3054 C C . ILE A 1 397 ? 193.803 127.013 186.811 1.00 296.39 397 ILE A C 1
ATOM 3055 O O . ILE A 1 397 ? 194.748 127.128 187.602 1.00 296.39 397 ILE A O 1
ATOM 3060 N N . LEU A 1 398 ? 192.846 127.939 186.706 1.00 296.39 398 LEU A N 1
ATOM 3061 C CA . LEU A 1 398 ? 192.839 129.101 187.587 1.00 296.39 398 LEU A CA 1
ATOM 3062 C C . LEU A 1 398 ? 192.719 128.680 189.043 1.00 296.39 398 LEU A C 1
ATOM 3063 O O . LEU A 1 398 ? 193.408 129.219 189.913 1.00 296.39 398 LEU A O 1
ATOM 3068 N N . SER A 1 399 ? 191.848 127.713 189.324 1.00 296.39 399 SER A N 1
ATOM 3069 C CA . SER A 1 399 ? 191.710 127.207 190.684 1.00 296.39 399 SER A CA 1
ATOM 3070 C C . SER A 1 399 ? 193.025 126.627 191.185 1.00 296.39 399 SER A C 1
ATOM 3071 O O . SER A 1 399 ? 193.456 126.907 192.309 1.00 296.39 399 SER A O 1
ATOM 3074 N N . LYS A 1 400 ? 193.680 125.814 190.355 1.00 296.39 400 LYS A N 1
ATOM 3075 C CA . LYS A 1 400 ? 194.928 125.183 190.771 1.00 296.39 400 LYS A CA 1
ATOM 3076 C C . LYS A 1 400 ? 196.001 126.224 191.063 1.00 296.39 400 LYS A C 1
ATOM 3077 O O . LYS A 1 400 ? 196.670 126.172 192.104 1.00 296.39 400 LYS A O 1
ATOM 3083 N N . GLU A 1 401 ? 196.177 127.186 190.154 1.00 296.39 401 GLU A N 1
ATOM 3084 C CA . GLU A 1 401 ? 197.202 128.198 190.377 1.00 296.39 401 GLU A CA 1
ATOM 3085 C C . GLU A 1 401 ? 196.852 129.088 191.559 1.00 296.39 401 GLU A C 1
ATOM 3086 O O . GLU A 1 401 ? 197.751 129.566 192.254 1.00 296.39 401 GLU A O 1
ATOM 3092 N N . LEU A 1 402 ? 195.562 129.321 191.805 1.00 296.39 402 LEU A N 1
ATOM 3093 C CA . LEU A 1 402 ? 195.166 130.069 192.989 1.00 296.39 402 LEU A CA 1
ATOM 3094 C C . LEU A 1 402 ? 195.542 129.319 194.257 1.00 296.39 402 LEU A C 1
ATOM 3095 O O . LEU A 1 402 ? 196.047 129.917 195.214 1.00 296.39 402 LEU A O 1
ATOM 3100 N N . LEU A 1 403 ? 195.294 128.007 194.284 1.00 296.39 403 LEU A N 1
ATOM 3101 C CA . LEU A 1 403 ? 195.710 127.206 195.430 1.00 296.39 403 LEU A CA 1
ATOM 3102 C C . LEU A 1 403 ? 197.215 127.293 195.636 1.00 296.39 403 LEU A C 1
ATOM 3103 O O . LEU A 1 403 ? 197.689 127.462 196.767 1.00 296.39 403 LEU A O 1
ATOM 3108 N N . LEU A 1 404 ? 197.981 127.182 194.550 1.00 296.39 404 LEU A N 1
ATOM 3109 C CA . LEU A 1 404 ? 199.433 127.272 194.670 1.00 296.39 404 LEU A CA 1
ATOM 3110 C C . LEU A 1 404 ? 199.858 128.637 195.197 1.00 296.39 404 LEU A C 1
ATOM 3111 O O . LEU A 1 404 ? 200.702 128.732 196.095 1.00 296.39 404 LEU A O 1
ATOM 3116 N N . ALA A 1 405 ? 199.267 129.706 194.666 1.00 296.39 405 ALA A N 1
ATOM 3117 C CA . ALA A 1 405 ? 199.628 131.045 195.112 1.00 296.39 405 ALA A CA 1
ATOM 3118 C C . ALA A 1 405 ? 199.312 131.239 196.588 1.00 296.39 405 ALA A C 1
ATOM 3119 O O . ALA A 1 405 ? 200.131 131.781 197.338 1.00 296.39 405 ALA A O 1
ATOM 3121 N N . VAL A 1 406 ? 198.134 130.794 197.029 1.00 296.39 406 VAL A N 1
ATOM 3122 C CA . VAL A 1 406 ? 197.743 131.047 198.411 1.00 296.39 406 VAL A CA 1
ATOM 3123 C C . VAL A 1 406 ? 198.571 130.204 199.374 1.00 296.39 406 VAL A C 1
ATOM 3124 O O . VAL A 1 406 ? 199.034 130.707 200.404 1.00 296.39 406 VAL A O 1
ATOM 3128 N N . ASP A 1 407 ? 198.794 128.922 199.063 1.00 296.39 407 ASP A N 1
ATOM 3129 C CA . ASP A 1 407 ? 199.556 128.109 200.002 1.00 296.39 407 ASP A CA 1
ATOM 3130 C C . ASP A 1 407 ? 201.048 128.409 199.945 1.00 296.39 407 ASP A C 1
ATOM 3131 O O . ASP A 1 407 ? 201.777 128.034 200.869 1.00 296.39 407 ASP A O 1
ATOM 3136 N N . VAL A 1 408 ? 201.518 129.076 198.887 1.00 296.39 408 VAL A N 1
ATOM 3137 C CA . VAL A 1 408 ? 202.831 129.706 198.950 1.00 296.39 408 VAL A CA 1
ATOM 3138 C C . VAL A 1 408 ? 202.786 130.922 199.867 1.00 296.39 408 VAL A C 1
ATOM 3139 O O . VAL A 1 408 ? 203.690 131.137 200.683 1.00 296.39 408 VAL A O 1
ATOM 3143 N N . ALA A 1 409 ? 201.735 131.736 199.749 1.00 296.39 409 ALA A N 1
ATOM 3144 C CA . ALA A 1 409 ? 201.570 132.865 200.657 1.00 296.39 409 ALA A CA 1
ATOM 3145 C C . ALA A 1 409 ? 201.301 132.394 202.080 1.00 296.39 409 ALA A C 1
ATOM 3146 O O . ALA A 1 409 ? 201.878 132.926 203.036 1.00 296.39 409 ALA A O 1
ATOM 3148 N N . LEU A 1 410 ? 200.430 131.401 202.240 1.00 296.39 410 LEU A N 1
ATOM 3149 C CA . LEU A 1 410 ? 200.127 130.876 203.564 1.00 296.39 410 LEU A CA 1
ATOM 3150 C C . LEU A 1 410 ? 201.323 130.125 204.133 1.00 296.39 410 LEU A C 1
ATOM 3151 O O . LEU A 1 410 ? 202.085 129.487 203.401 1.00 296.39 410 LEU A O 1
ATOM 3156 N N . GLY A 1 411 ? 201.483 130.205 205.451 1.00 296.39 411 GLY A N 1
ATOM 3157 C CA . GLY A 1 411 ? 202.634 129.619 206.102 1.00 296.39 411 GLY A CA 1
ATOM 3158 C C . GLY A 1 411 ? 203.938 130.323 205.819 1.00 296.39 411 GLY A C 1
ATOM 3159 O O . GLY A 1 411 ? 205.002 129.767 206.114 1.00 296.39 411 GLY A O 1
ATOM 3160 N N . ASN A 1 412 ? 203.890 131.530 205.259 1.00 296.39 412 ASN A N 1
ATOM 3161 C CA . ASN A 1 412 ? 205.081 132.254 204.843 1.00 296.39 412 ASN A CA 1
ATOM 3162 C C . ASN A 1 412 ? 204.847 133.745 205.035 1.00 296.39 412 ASN A C 1
ATOM 3163 O O . ASN A 1 412 ? 203.712 134.206 205.182 1.00 296.39 412 ASN A O 1
ATOM 3168 N N . ILE A 1 413 ? 205.947 134.504 205.032 1.00 296.39 413 ILE A N 1
ATOM 3169 C CA . ILE A 1 413 ? 205.874 135.928 205.345 1.00 296.39 413 ILE A CA 1
ATOM 3170 C C . ILE A 1 413 ? 205.142 136.681 204.239 1.00 296.39 413 ILE A C 1
ATOM 3171 O O . ILE A 1 413 ? 204.902 136.169 203.139 1.00 296.39 413 ILE A O 1
ATOM 3176 N N . LYS A 1 414 ? 204.787 137.927 204.543 1.00 296.39 414 LYS A N 1
ATOM 3177 C CA . LYS A 1 414 ? 204.063 138.758 203.592 1.00 296.39 414 LYS A CA 1
ATOM 3178 C C . LYS A 1 414 ? 204.978 139.192 202.454 1.00 296.39 414 LYS A C 1
ATOM 3179 O O . LYS A 1 414 ? 206.083 139.691 202.683 1.00 296.39 414 LYS A O 1
ATOM 3185 N N . ASP A 1 415 ? 204.511 138.999 201.224 1.00 296.39 415 ASP A N 1
ATOM 3186 C CA . ASP A 1 415 ? 205.194 139.476 200.032 1.00 296.39 415 ASP A CA 1
ATOM 3187 C C . ASP A 1 415 ? 204.292 140.478 199.329 1.00 296.39 415 ASP A C 1
ATOM 3188 O O . ASP A 1 415 ? 203.113 140.197 199.092 1.00 296.39 415 ASP A O 1
ATOM 3193 N N . HIS A 1 416 ? 204.851 141.645 199.006 1.00 296.39 416 HIS A N 1
ATOM 3194 C CA . HIS A 1 416 ? 204.073 142.689 198.349 1.00 296.39 416 HIS A CA 1
ATOM 3195 C C . HIS A 1 416 ? 203.521 142.210 197.012 1.00 296.39 416 HIS A C 1
ATOM 3196 O O . HIS A 1 416 ? 202.303 142.227 196.785 1.00 296.39 416 HIS A O 1
ATOM 3203 N N . ASP A 1 417 ? 204.405 141.744 196.127 1.00 296.39 417 ASP A N 1
ATOM 3204 C CA . ASP A 1 417 ? 203.975 141.336 194.794 1.00 296.39 417 ASP A CA 1
ATOM 3205 C C . ASP A 1 417 ? 203.036 140.141 194.858 1.00 296.39 417 ASP A C 1
ATOM 3206 O O . ASP A 1 417 ? 202.029 140.097 194.144 1.00 296.39 417 ASP A O 1
ATOM 3211 N N . LEU A 1 418 ? 203.347 139.165 195.713 1.00 296.39 418 LEU A N 1
ATOM 3212 C CA . LEU A 1 418 ? 202.478 138.003 195.854 1.00 296.39 418 LEU A CA 1
ATOM 3213 C C . LEU A 1 418 ? 201.093 138.409 196.337 1.00 296.39 418 LEU A C 1
ATOM 3214 O O . LEU A 1 418 ? 200.079 137.920 195.824 1.00 296.39 418 LEU A O 1
ATOM 3219 N N . LEU A 1 419 ? 201.029 139.306 197.324 1.00 296.39 419 LEU A N 1
ATOM 3220 C CA . LEU A 1 419 ? 199.736 139.730 197.844 1.00 296.39 419 LEU A CA 1
ATOM 3221 C C . LEU A 1 419 ? 198.928 140.468 196.785 1.00 296.39 419 LEU A C 1
ATOM 3222 O O . LEU A 1 419 ? 197.728 140.214 196.622 1.00 296.39 419 LEU A O 1
ATOM 3227 N N . MET A 1 420 ? 199.564 141.371 196.033 1.00 296.39 420 MET A N 1
ATOM 3228 C CA . MET A 1 420 ? 198.779 142.088 195.035 1.00 296.39 420 MET A CA 1
ATOM 3229 C C . MET A 1 420 ? 198.406 141.179 193.871 1.00 296.39 420 MET A C 1
ATOM 3230 O O . MET A 1 420 ? 197.386 141.405 193.213 1.00 296.39 420 MET A O 1
ATOM 3235 N N . TYR A 1 421 ? 199.195 140.136 193.610 1.00 296.39 421 TYR A N 1
ATOM 3236 C CA . TYR A 1 421 ? 198.807 139.181 192.577 1.00 296.39 421 TYR A CA 1
ATOM 3237 C C . TYR A 1 421 ? 197.620 138.340 193.027 1.00 296.39 421 TYR A C 1
ATOM 3238 O O . TYR A 1 421 ? 196.735 138.017 192.224 1.00 296.39 421 TYR A O 1
ATOM 3247 N N . ILE A 1 422 ? 197.585 137.975 194.308 1.00 296.39 422 ILE A N 1
ATOM 3248 C CA . ILE A 1 422 ? 196.396 137.330 194.857 1.00 296.39 422 ILE A CA 1
ATOM 3249 C C . ILE A 1 422 ? 195.199 138.264 194.736 1.00 296.39 422 ILE A C 1
ATOM 3250 O O . ILE A 1 422 ? 194.076 137.832 194.452 1.00 296.39 422 ILE A O 1
ATOM 3255 N N . ASN A 1 423 ? 195.428 139.563 194.940 1.00 296.39 423 ASN A N 1
ATOM 3256 C CA . ASN A 1 423 ? 194.373 140.550 194.729 1.00 296.39 423 ASN A CA 1
ATOM 3257 C C . ASN A 1 423 ? 193.894 140.537 193.282 1.00 296.39 423 ASN A C 1
ATOM 3258 O O . ASN A 1 423 ? 192.691 140.640 193.014 1.00 296.39 423 ASN A O 1
ATOM 3263 N N . SER A 1 424 ? 194.826 140.437 192.336 1.00 296.39 424 SER A N 1
ATOM 3264 C CA . SER A 1 424 ? 194.454 140.376 190.926 1.00 296.39 424 SER A CA 1
ATOM 3265 C C . SER A 1 424 ? 193.623 139.134 190.632 1.00 296.39 424 SER A C 1
ATOM 3266 O O . SER A 1 424 ? 192.658 139.185 189.860 1.00 296.39 424 SER A O 1
ATOM 3269 N N . ILE A 1 425 ? 193.991 138.004 191.233 1.00 296.39 425 ILE A N 1
ATOM 3270 C CA . ILE A 1 425 ? 193.197 136.787 191.081 1.00 296.39 425 ILE A CA 1
ATOM 3271 C C . ILE A 1 425 ? 191.794 137.000 191.635 1.00 296.39 425 ILE A C 1
ATOM 3272 O O . ILE A 1 425 ? 190.792 136.609 191.018 1.00 296.39 425 ILE A O 1
ATOM 3277 N N . MET A 1 426 ? 191.702 137.615 192.813 1.00 296.39 426 MET A N 1
ATOM 3278 C CA . MET A 1 426 ? 190.397 137.851 193.415 1.00 296.39 426 MET A CA 1
ATOM 3279 C C . MET A 1 426 ? 189.542 138.752 192.538 1.00 296.39 426 MET A C 1
ATOM 3280 O O . MET A 1 426 ? 188.347 138.500 192.360 1.00 296.39 426 MET A O 1
ATOM 3285 N N . LYS A 1 427 ? 190.134 139.802 191.969 1.00 296.39 427 LYS A N 1
ATOM 3286 C CA . LYS A 1 427 ? 189.333 140.695 191.141 1.00 296.39 427 LYS A CA 1
ATOM 3287 C C . LYS A 1 427 ? 188.915 140.016 189.842 1.00 296.39 427 LYS A C 1
ATOM 3288 O O . LYS A 1 427 ? 187.763 140.150 189.416 1.00 296.39 427 LYS A O 1
ATOM 3294 N N . ILE A 1 428 ? 189.815 139.263 189.202 1.00 296.39 428 ILE A N 1
ATOM 3295 C CA . ILE A 1 428 ? 189.410 138.583 187.974 1.00 296.39 428 ILE A CA 1
ATOM 3296 C C . ILE A 1 428 ? 188.263 137.620 188.250 1.00 296.39 428 ILE A C 1
ATOM 3297 O O . ILE A 1 428 ? 187.259 137.623 187.530 1.00 296.39 428 ILE A O 1
ATOM 3302 N N . ILE A 1 429 ? 188.350 136.833 189.327 1.00 296.39 429 ILE A N 1
ATOM 3303 C CA . ILE A 1 429 ? 187.258 135.898 189.587 1.00 296.39 429 ILE A CA 1
ATOM 3304 C C . ILE A 1 429 ? 185.984 136.642 189.980 1.00 296.39 429 ILE A C 1
ATOM 3305 O O . ILE A 1 429 ? 184.880 136.242 189.586 1.00 296.39 429 ILE A O 1
ATOM 3310 N N . SER A 1 430 ? 186.105 137.743 190.727 1.00 296.39 430 SER A N 1
ATOM 3311 C CA . SER A 1 430 ? 184.919 138.462 191.178 1.00 296.39 430 SER A CA 1
ATOM 3312 C C . SER A 1 430 ? 184.176 139.093 190.009 1.00 296.39 430 SER A C 1
ATOM 3313 O O . SER A 1 430 ? 182.960 138.918 189.873 1.00 296.39 430 SER A O 1
ATOM 3316 N N . GLN A 1 431 ? 184.883 139.832 189.148 1.00 296.39 431 GLN A N 1
ATOM 3317 C CA . GLN A 1 431 ? 184.200 140.391 187.987 1.00 296.39 431 GLN A CA 1
ATOM 3318 C C . GLN A 1 431 ? 183.790 139.329 186.975 1.00 296.39 431 GLN A C 1
ATOM 3319 O O . GLN A 1 431 ? 182.826 139.550 186.234 1.00 296.39 431 GLN A O 1
ATOM 3325 N N . LEU A 1 432 ? 184.475 138.183 186.923 1.00 296.39 432 LEU A N 1
ATOM 3326 C CA . LEU A 1 432 ? 183.980 137.092 186.092 1.00 296.39 432 LEU A CA 1
ATOM 3327 C C . LEU A 1 432 ? 182.637 136.590 186.598 1.00 296.39 432 LEU A C 1
ATOM 3328 O O . LEU A 1 432 ? 181.735 136.300 185.805 1.00 296.39 432 LEU A O 1
ATOM 3333 N N . PHE A 1 433 ? 182.486 136.483 187.916 1.00 296.39 433 PHE A N 1
ATOM 3334 C CA . PHE A 1 433 ? 181.207 136.066 188.476 1.00 296.39 433 PHE A CA 1
ATOM 3335 C C . PHE A 1 433 ? 180.178 137.189 188.451 1.00 296.39 433 PHE A C 1
ATOM 3336 O O . PHE A 1 433 ? 178.980 136.929 188.603 1.00 296.39 433 PHE A O 1
ATOM 3344 N N . LYS A 1 434 ? 180.622 138.434 188.260 1.00 296.39 434 LYS A N 1
ATOM 3345 C CA . LYS A 1 434 ? 179.724 139.578 188.387 1.00 296.39 434 LYS A CA 1
ATOM 3346 C C . LYS A 1 434 ? 178.624 139.550 187.332 1.00 296.39 434 LYS A C 1
ATOM 3347 O O . LYS A 1 434 ? 177.435 139.640 187.656 1.00 296.39 434 LYS A O 1
ATOM 3353 N N . ASN A 1 435 ? 179.001 139.421 186.064 1.00 331.44 435 ASN A N 1
ATOM 3354 C CA . ASN A 1 435 ? 178.042 139.559 184.977 1.00 331.44 435 ASN A CA 1
ATOM 3355 C C . ASN A 1 435 ? 177.277 138.258 184.772 1.00 331.44 435 ASN A C 1
ATOM 3356 O O . ASN A 1 435 ? 177.867 137.173 184.762 1.00 331.44 435 ASN A O 1
ATOM 3361 N N . ALA A 1 436 ? 175.955 138.372 184.613 1.00 344.68 436 ALA A N 1
ATOM 3362 C CA . ALA A 1 436 ? 175.138 137.197 184.325 1.00 344.68 436 ALA A CA 1
ATOM 3363 C C . ALA A 1 436 ? 175.483 136.595 182.970 1.00 344.68 436 ALA A C 1
ATOM 3364 O O . ALA A 1 436 ? 175.333 135.383 182.775 1.00 344.68 436 ALA A O 1
ATOM 3366 N N . GLY A 1 437 ? 175.932 137.418 182.021 1.00 373.35 437 GLY A N 1
ATOM 3367 C CA . GLY A 1 437 ? 176.443 136.889 180.770 1.00 373.35 437 GLY A CA 1
ATOM 3368 C C . GLY A 1 437 ? 177.758 136.157 180.921 1.00 373.35 437 GLY A C 1
ATOM 3369 O O . GLY A 1 437 ? 178.129 135.378 180.036 1.00 373.35 437 GLY A O 1
ATOM 3370 N N . THR A 1 438 ? 178.475 136.401 182.018 1.00 373.21 438 THR A N 1
ATOM 3371 C CA . THR A 1 438 ? 179.682 135.665 182.365 1.00 373.21 438 THR A CA 1
ATOM 3372 C C . THR A 1 438 ? 179.425 134.642 183.466 1.00 373.21 438 THR A C 1
ATOM 3373 O O . THR A 1 438 ? 180.373 134.115 184.056 1.00 373.21 438 THR A O 1
ATOM 3377 N N . ALA A 1 439 ? 178.156 134.351 183.751 1.00 358.48 439 ALA A N 1
ATOM 3378 C CA . ALA A 1 439 ? 177.779 133.456 184.838 1.00 358.48 439 ALA A CA 1
ATOM 3379 C C . ALA A 1 439 ? 177.808 131.987 184.443 1.00 358.48 439 ALA A C 1
ATOM 3380 O O . ALA A 1 439 ? 177.485 131.134 185.277 1.00 358.48 439 ALA A O 1
ATOM 3382 N N . GLU A 1 440 ? 178.178 131.669 183.201 1.00 368.40 440 GLU A N 1
ATOM 3383 C CA . GLU A 1 440 ? 178.231 130.276 182.770 1.00 368.40 440 GLU A CA 1
ATOM 3384 C C . GLU A 1 440 ? 179.301 129.481 183.508 1.00 368.40 440 GLU A C 1
ATOM 3385 O O . GLU A 1 440 ? 179.284 128.247 183.457 1.00 368.40 440 GLU A O 1
ATOM 3391 N N . ALA A 1 441 ? 180.227 130.156 184.191 1.00 340.43 441 ALA A N 1
ATOM 3392 C CA . ALA A 1 441 ? 181.294 129.469 184.907 1.00 340.43 441 ALA A CA 1
ATOM 3393 C C . ALA A 1 441 ? 180.860 128.948 186.270 1.00 340.43 441 ALA A C 1
ATOM 3394 O O . ALA A 1 441 ? 181.645 128.253 186.923 1.00 340.43 441 ALA A O 1
ATOM 3396 N N . MET A 1 442 ? 179.644 129.260 186.716 1.00 322.74 442 MET A N 1
ATOM 3397 C CA . MET A 1 442 ? 179.167 128.822 188.023 1.00 322.74 442 MET A CA 1
ATOM 3398 C C . MET A 1 442 ? 178.688 127.376 188.036 1.00 322.74 442 MET A C 1
ATOM 3399 O O . MET A 1 442 ? 178.059 126.959 189.014 1.00 322.74 442 MET A O 1
ATOM 3404 N N . ARG A 1 443 ? 178.962 126.606 186.983 1.00 344.55 443 ARG A N 1
ATOM 3405 C CA . ARG A 1 443 ? 178.595 125.195 186.985 1.00 344.55 443 ARG A CA 1
ATOM 3406 C C . ARG A 1 443 ? 179.675 124.347 187.648 1.00 344.55 443 ARG A C 1
ATOM 3407 O O . ARG A 1 443 ? 179.375 123.491 188.487 1.00 344.55 443 ARG A O 1
ATOM 3415 N N . GLY A 1 444 ? 180.934 124.573 187.282 1.00 328.56 444 GLY A N 1
ATOM 3416 C CA . GLY A 1 444 ? 182.035 123.809 187.834 1.00 328.56 444 GLY A CA 1
ATOM 3417 C C . GLY A 1 444 ? 182.687 124.461 189.035 1.00 328.56 444 GLY A C 1
ATOM 3418 O O . GLY A 1 444 ? 183.890 124.302 189.259 1.00 328.56 444 GLY A O 1
ATOM 3419 N N . PHE A 1 445 ? 181.901 125.198 189.820 1.00 296.39 445 PHE A N 1
ATOM 3420 C CA . PHE A 1 445 ? 182.441 125.882 190.990 1.00 296.39 445 PHE A CA 1
ATOM 3421 C C . PHE A 1 445 ? 182.804 124.893 192.091 1.00 296.39 445 PHE A C 1
ATOM 3422 O O . PHE A 1 445 ? 183.967 124.797 192.497 1.00 296.39 445 PHE A O 1
ATOM 3430 N N . LEU A 1 446 ? 181.812 124.151 192.589 1.00 301.34 446 LEU A N 1
ATOM 3431 C CA . LEU A 1 446 ? 182.063 123.207 193.672 1.00 301.34 446 LEU A CA 1
ATOM 3432 C C . LEU A 1 446 ? 182.948 122.054 193.222 1.00 301.34 446 LEU A C 1
ATOM 3433 O O . LEU A 1 446 ? 183.668 121.471 194.041 1.00 301.34 446 LEU A O 1
ATOM 3438 N N . GLU A 1 447 ? 182.904 121.712 191.932 1.00 317.44 447 GLU A N 1
ATOM 3439 C CA . GLU A 1 447 ? 183.701 120.601 191.425 1.00 317.44 447 GLU A CA 1
ATOM 3440 C C . GLU A 1 447 ? 185.188 120.849 191.634 1.00 317.44 447 GLU A C 1
ATOM 3441 O O . GLU A 1 447 ? 185.941 119.923 191.955 1.00 317.44 447 GLU A O 1
ATOM 3447 N N . GLY A 1 448 ? 185.629 122.092 191.461 1.00 304.31 448 GLY A N 1
ATOM 3448 C CA . GLY A 1 448 ? 187.010 122.443 191.696 1.00 304.31 448 GLY A CA 1
ATOM 3449 C C . GLY A 1 448 ? 187.313 122.624 193.170 1.00 304.31 448 GLY A C 1
ATOM 3450 O O . GLY A 1 448 ? 186.503 122.343 194.053 1.00 304.31 448 GLY A O 1
ATOM 3451 N N . GLU A 1 449 ? 188.525 123.111 193.434 1.00 296.39 449 GLU A N 1
ATOM 3452 C CA . GLU A 1 449 ? 188.996 123.339 194.791 1.00 296.39 449 GLU A CA 1
ATOM 3453 C C . GLU A 1 449 ? 188.879 124.799 195.215 1.00 296.39 449 GLU A C 1
ATOM 3454 O O . GLU A 1 449 ? 189.570 125.221 196.150 1.00 296.39 449 GLU A O 1
ATOM 3460 N N . PHE A 1 450 ? 188.030 125.577 194.544 1.00 296.39 450 PHE A N 1
ATOM 3461 C CA . PHE A 1 450 ? 187.723 126.932 195.001 1.00 296.39 450 PHE A CA 1
ATOM 3462 C C . PHE A 1 450 ? 187.311 126.988 196.467 1.00 296.39 450 PHE A C 1
ATOM 3463 O O . PHE A 1 450 ? 187.812 127.866 197.189 1.00 296.39 450 PHE A O 1
ATOM 3471 N N . PRO A 1 451 ? 186.411 126.124 196.966 1.00 296.39 451 PRO A N 1
ATOM 3472 C CA . PRO A 1 451 ? 186.038 126.223 198.387 1.00 296.39 451 PRO A CA 1
ATOM 3473 C C . PRO A 1 451 ? 187.214 126.096 199.334 1.00 296.39 451 PRO A C 1
ATOM 3474 O O . PRO A 1 451 ? 187.281 126.831 200.325 1.00 296.39 451 PRO A O 1
ATOM 3478 N N . ARG A 1 452 ? 188.157 125.196 199.052 1.00 296.39 452 ARG A N 1
ATOM 3479 C CA . ARG A 1 452 ? 189.297 125.033 199.946 1.00 296.39 452 ARG A CA 1
ATOM 3480 C C . ARG A 1 452 ? 190.136 126.303 200.003 1.00 296.39 452 ARG A C 1
ATOM 3481 O O . ARG A 1 452 ? 190.510 126.764 201.088 1.00 296.39 452 ARG A O 1
ATOM 3489 N N . ALA A 1 453 ? 190.417 126.897 198.842 1.00 296.39 453 ALA A N 1
ATOM 3490 C CA . ALA A 1 453 ? 191.224 128.112 198.811 1.00 296.39 453 ALA A CA 1
ATOM 3491 C C . ALA A 1 453 ? 190.516 129.268 199.502 1.00 296.39 453 ALA A C 1
ATOM 3492 O O . ALA A 1 453 ? 191.132 130.006 200.280 1.00 296.39 453 ALA A O 1
ATOM 3494 N N . ILE A 1 454 ? 189.223 129.451 199.226 1.00 296.39 454 ILE A N 1
ATOM 3495 C CA . ILE A 1 454 ? 188.520 130.581 199.822 1.00 296.39 454 ILE A CA 1
ATOM 3496 C C . ILE A 1 454 ? 188.389 130.390 201.328 1.00 296.39 454 ILE A C 1
ATOM 3497 O O . ILE A 1 454 ? 188.466 131.354 202.098 1.00 296.39 454 ILE A O 1
ATOM 3502 N N . SER A 1 455 ? 188.205 129.144 201.777 1.00 296.39 455 SER A N 1
ATOM 3503 C CA . SER A 1 455 ? 188.168 128.869 203.207 1.00 296.39 455 SER A CA 1
ATOM 3504 C C . SER A 1 455 ? 189.513 129.159 203.856 1.00 296.39 455 SER A C 1
ATOM 3505 O O . SER A 1 455 ? 189.570 129.704 204.963 1.00 296.39 455 SER A O 1
ATOM 3508 N N . LEU A 1 456 ? 190.607 128.791 203.186 1.00 296.39 456 LEU A N 1
ATOM 3509 C CA . LEU A 1 456 ? 191.929 129.124 203.706 1.00 296.39 456 LEU A CA 1
ATOM 3510 C C . LEU A 1 456 ? 192.106 130.631 203.811 1.00 296.39 456 LEU A C 1
ATOM 3511 O O . LEU A 1 456 ? 192.670 131.133 204.791 1.00 296.39 456 LEU A O 1
ATOM 3516 N N . ILE A 1 457 ? 191.633 131.366 202.804 1.00 296.39 457 ILE A N 1
ATOM 3517 C CA . ILE A 1 457 ? 191.728 132.822 202.835 1.00 296.39 457 ILE A CA 1
ATOM 3518 C C . ILE A 1 457 ? 190.946 133.380 204.016 1.00 296.39 457 ILE A C 1
ATOM 3519 O O . ILE A 1 457 ? 191.441 134.233 204.763 1.00 296.39 457 ILE A O 1
ATOM 3524 N N . LEU A 1 458 ? 189.714 132.904 204.205 1.00 296.39 458 LEU A N 1
ATOM 3525 C CA . LEU A 1 458 ? 188.877 133.409 205.290 1.00 296.39 458 LEU A CA 1
ATOM 3526 C C . LEU A 1 458 ? 189.475 133.087 206.652 1.00 296.39 458 LEU A C 1
ATOM 3527 O O . LEU A 1 458 ? 189.471 133.930 207.556 1.00 296.39 458 LEU A O 1
ATOM 3532 N N . PHE A 1 459 ? 190.000 131.873 206.816 1.00 296.39 459 PHE A N 1
ATOM 3533 C CA . PHE A 1 459 ? 190.583 131.462 208.085 1.00 296.39 459 PHE A CA 1
ATOM 3534 C C . PHE A 1 459 ? 191.921 132.133 208.357 1.00 296.39 459 PHE A C 1
ATOM 3535 O O . PHE A 1 459 ? 192.463 131.977 209.456 1.00 296.39 459 PHE A O 1
ATOM 3543 N N . HIS A 1 460 ? 192.463 132.872 207.389 1.00 296.39 460 HIS A N 1
ATOM 3544 C CA . HIS A 1 460 ? 193.762 133.517 207.525 1.00 296.39 460 HIS A CA 1
ATOM 3545 C C . HIS A 1 460 ? 193.729 134.935 206.969 1.00 296.39 460 HIS A C 1
ATOM 3546 O O . HIS A 1 460 ? 194.758 135.466 206.544 1.00 296.39 460 HIS A O 1
ATOM 3553 N N . SER A 1 461 ? 192.551 135.563 206.975 1.00 296.39 461 SER A N 1
ATOM 3554 C CA . SER A 1 461 ? 192.381 136.866 206.341 1.00 296.39 461 SER A CA 1
ATOM 3555 C C . SER A 1 461 ? 193.174 137.968 207.028 1.00 296.39 461 SER A C 1
ATOM 3556 O O . SER A 1 461 ? 193.315 139.056 206.460 1.00 296.39 461 SER A O 1
ATOM 3559 N N . GLU A 1 462 ? 193.694 137.713 208.230 1.00 296.39 462 GLU A N 1
ATOM 3560 C CA . GLU A 1 462 ? 194.435 138.728 208.969 1.00 296.39 462 GLU A CA 1
ATOM 3561 C C . GLU A 1 462 ? 195.664 139.224 208.219 1.00 296.39 462 GLU A C 1
ATOM 3562 O O . GLU A 1 462 ? 196.148 140.325 208.505 1.00 296.39 462 GLU A O 1
ATOM 3568 N N . GLU A 1 463 ? 196.178 138.447 207.268 1.00 296.39 463 GLU A N 1
ATOM 3569 C CA . GLU A 1 463 ? 197.418 138.767 206.577 1.00 296.39 463 GLU A CA 1
ATOM 3570 C C . GLU A 1 463 ? 197.198 139.315 205.173 1.00 296.39 463 GLU A C 1
ATOM 3571 O O . GLU A 1 463 ? 198.170 139.490 204.433 1.00 296.39 463 GLU A O 1
ATOM 3577 N N . PHE A 1 464 ? 195.956 139.587 204.785 1.00 296.39 464 PHE A N 1
ATOM 3578 C CA . PHE A 1 464 ? 195.636 139.884 203.398 1.00 296.39 464 PHE A CA 1
ATOM 3579 C C . PHE A 1 464 ? 195.126 141.312 203.249 1.00 296.39 464 PHE A C 1
ATOM 3580 O O . PHE A 1 464 ? 194.659 141.938 204.205 1.00 296.39 464 PHE A O 1
ATOM 3588 N N . THR A 1 465 ? 195.228 141.815 202.022 1.00 296.39 465 THR A N 1
ATOM 3589 C CA . THR A 1 465 ? 194.732 143.144 201.707 1.00 296.39 465 THR A CA 1
ATOM 3590 C C . THR A 1 465 ? 193.210 143.177 201.833 1.00 296.39 465 THR A C 1
ATOM 3591 O O . THR A 1 465 ? 192.536 142.207 201.472 1.00 296.39 465 THR A O 1
ATOM 3595 N N . PRO A 1 466 ? 192.643 144.263 202.362 1.00 296.39 466 PRO A N 1
ATOM 3596 C CA . PRO A 1 466 ? 191.176 144.351 202.449 1.00 296.39 466 PRO A CA 1
ATOM 3597 C C . PRO A 1 466 ? 190.468 144.243 201.108 1.00 296.39 466 PRO A C 1
ATOM 3598 O O . PRO A 1 466 ? 189.353 143.709 201.056 1.00 296.39 466 PRO A O 1
ATOM 3602 N N . SER A 1 467 ? 191.068 144.744 200.025 1.00 296.39 467 SER A N 1
ATOM 3603 C CA . SER A 1 467 ? 190.439 144.616 198.713 1.00 296.39 467 SER A CA 1
ATOM 3604 C C . SER A 1 467 ? 190.309 143.154 198.308 1.00 296.39 467 SER A C 1
ATOM 3605 O O . SER A 1 467 ? 189.329 142.763 197.660 1.00 296.39 467 SER A O 1
ATOM 3608 N N . ILE A 1 468 ? 191.296 142.334 198.678 1.00 296.39 468 ILE A N 1
ATOM 3609 C CA . ILE A 1 468 ? 191.196 140.893 198.469 1.00 296.39 468 ILE A CA 1
ATOM 3610 C C . ILE A 1 468 ? 189.933 140.358 199.124 1.00 296.39 468 ILE A C 1
ATOM 3611 O O . ILE A 1 468 ? 189.146 139.627 198.508 1.00 296.39 468 ILE A O 1
ATOM 3616 N N . LEU A 1 469 ? 189.719 140.730 200.387 1.00 296.39 469 LEU A N 1
ATOM 3617 C CA . LEU A 1 469 ? 188.551 140.259 201.117 1.00 296.39 469 LEU A CA 1
ATOM 3618 C C . LEU A 1 469 ? 187.268 140.751 200.467 1.00 296.39 469 LEU A C 1
ATOM 3619 O O . LEU A 1 469 ? 186.291 140.004 200.365 1.00 296.39 469 LEU A O 1
ATOM 3624 N N . ALA A 1 470 ? 187.255 142.007 200.019 1.00 296.39 470 ALA A N 1
ATOM 3625 C CA . ALA A 1 470 ? 186.058 142.561 199.396 1.00 296.39 470 ALA A CA 1
ATOM 3626 C C . ALA A 1 470 ? 185.696 141.799 198.129 1.00 296.39 470 ALA A C 1
ATOM 3627 O O . ALA A 1 470 ? 184.534 141.426 197.924 1.00 296.39 470 ALA A O 1
ATOM 3629 N N . TYR A 1 471 ? 186.683 141.560 197.263 1.00 296.39 471 TYR A N 1
ATOM 3630 C CA . TYR A 1 471 ? 186.419 140.800 196.045 1.00 296.39 471 TYR A CA 1
ATOM 3631 C C . TYR A 1 471 ? 185.958 139.386 196.369 1.00 296.39 471 TYR A C 1
ATOM 3632 O O . TYR A 1 471 ? 185.025 138.868 195.740 1.00 296.39 471 TYR A O 1
ATOM 3641 N N . LEU A 1 472 ? 186.601 138.747 197.350 1.00 296.39 472 LEU A N 1
ATOM 3642 C CA . LEU A 1 472 ? 186.201 137.402 197.751 1.00 296.39 472 LEU A CA 1
ATOM 3643 C C . LEU A 1 472 ? 184.749 137.372 198.200 1.00 296.39 472 LEU A C 1
ATOM 3644 O O . LEU A 1 472 ? 183.972 136.505 197.784 1.00 296.39 472 LEU A O 1
ATOM 3649 N N . PHE A 1 473 ? 184.368 138.316 199.056 1.00 296.39 473 PHE A N 1
ATOM 3650 C CA . PHE A 1 473 ? 183.010 138.338 199.579 1.00 296.39 473 PHE A CA 1
ATOM 3651 C C . PHE A 1 473 ? 182.003 138.621 198.476 1.00 296.39 473 PHE A C 1
ATOM 3652 O O . PHE A 1 473 ? 180.922 138.021 198.447 1.00 296.39 473 PHE A O 1
ATOM 3660 N N . SER A 1 474 ? 182.334 139.541 197.567 1.00 296.39 474 SER A N 1
ATOM 3661 C CA . SER A 1 474 ? 181.432 139.838 196.461 1.00 296.39 474 SER A CA 1
ATOM 3662 C C . SER A 1 474 ? 181.212 138.605 195.597 1.00 296.39 474 SER A C 1
ATOM 3663 O O . SER A 1 474 ? 180.076 138.288 195.223 1.00 296.39 474 SER A O 1
ATOM 3666 N N . ALA A 1 475 ? 182.292 137.886 195.284 1.00 296.39 475 ALA A N 1
ATOM 3667 C CA . ALA A 1 475 ? 182.158 136.673 194.485 1.00 296.39 475 ALA A CA 1
ATOM 3668 C C . ALA A 1 475 ? 181.333 135.620 195.214 1.00 296.39 475 ALA A C 1
ATOM 3669 O O . ALA A 1 475 ? 180.475 134.965 194.610 1.00 296.39 475 ALA A O 1
ATOM 3671 N N . VAL A 1 476 ? 181.578 135.446 196.516 1.00 296.39 476 VAL A N 1
ATOM 3672 C CA . VAL A 1 476 ? 180.840 134.450 197.289 1.00 296.39 476 VAL A CA 1
ATOM 3673 C C . VAL A 1 476 ? 179.352 134.771 197.281 1.00 296.39 476 VAL A C 1
ATOM 3674 O O . VAL A 1 476 ? 178.509 133.902 197.022 1.00 296.39 476 VAL A O 1
ATOM 3678 N N . GLY A 1 477 ? 179.011 136.031 197.554 1.00 296.39 477 GLY A N 1
ATOM 3679 C CA . GLY A 1 477 ? 177.612 136.419 197.575 1.00 296.39 477 GLY A CA 1
ATOM 3680 C C . GLY A 1 477 ? 176.945 136.278 196.221 1.00 296.39 477 GLY A C 1
ATOM 3681 O O . GLY A 1 477 ? 175.805 135.817 196.127 1.00 296.39 477 GLY A O 1
ATOM 3682 N N . ASP A 1 478 ? 177.645 136.673 195.154 1.00 318.71 478 ASP A N 1
ATOM 3683 C CA . ASP A 1 478 ? 177.064 136.556 193.822 1.00 318.71 478 ASP A CA 1
ATOM 3684 C C . ASP A 1 478 ? 176.826 135.098 193.450 1.00 318.71 478 ASP A C 1
ATOM 3685 O O . ASP A 1 478 ? 175.778 134.760 192.889 1.00 318.71 478 ASP A O 1
ATOM 3690 N N . TYR A 1 479 ? 177.782 134.218 193.761 1.00 303.64 479 TYR A N 1
ATOM 3691 C CA . TYR A 1 479 ? 177.587 132.802 193.466 1.00 303.64 479 TYR A CA 1
ATOM 3692 C C . TYR A 1 479 ? 176.436 132.221 194.276 1.00 303.64 479 TYR A C 1
ATOM 3693 O O . TYR A 1 479 ? 175.644 131.425 193.758 1.00 303.64 479 TYR A O 1
ATOM 3702 N N . ILE A 1 480 ? 176.330 132.599 195.552 1.00 296.39 480 ILE A N 1
ATOM 3703 C CA . ILE A 1 480 ? 175.239 132.092 196.380 1.00 296.39 480 ILE A CA 1
ATOM 3704 C C . ILE A 1 480 ? 173.896 132.551 195.827 1.00 296.39 480 ILE A C 1
ATOM 3705 O O . ILE A 1 480 ? 172.945 131.766 195.734 1.00 296.39 480 ILE A O 1
ATOM 3710 N N . HIS A 1 481 ? 173.799 133.826 195.443 1.00 307.29 481 HIS A N 1
ATOM 3711 C CA . HIS A 1 481 ? 172.557 134.332 194.866 1.00 307.29 481 HIS A CA 1
ATOM 3712 C C . HIS A 1 481 ? 172.270 133.719 193.501 1.00 307.29 481 HIS A C 1
ATOM 3713 O O . HIS A 1 481 ? 171.110 133.680 193.076 1.00 307.29 481 HIS A O 1
ATOM 3720 N N . ASN A 1 482 ? 173.304 133.251 192.799 1.00 314.20 482 ASN A N 1
ATOM 3721 C CA . ASN A 1 482 ? 173.081 132.620 191.502 1.00 314.20 482 ASN A CA 1
ATOM 3722 C C . ASN A 1 482 ? 172.243 131.355 191.644 1.00 314.20 482 ASN A C 1
ATOM 3723 O O . ASN A 1 482 ? 171.360 131.090 190.820 1.00 314.20 482 ASN A O 1
ATOM 3728 N N . GLU A 1 483 ? 172.503 130.566 192.685 1.00 304.95 483 GLU A N 1
ATOM 3729 C CA . GLU A 1 483 ? 171.723 129.359 192.956 1.00 304.95 483 GLU A CA 1
ATOM 3730 C C . GLU A 1 483 ? 171.868 129.010 194.429 1.00 304.95 483 GLU A C 1
ATOM 3731 O O . GLU A 1 483 ? 172.754 128.239 194.819 1.00 304.95 483 GLU A O 1
ATOM 3737 N N . PRO A 1 484 ? 171.000 129.559 195.285 1.00 301.70 484 PRO A N 1
ATOM 3738 C CA . PRO A 1 484 ? 171.085 129.260 196.724 1.00 301.70 484 PRO A CA 1
ATOM 3739 C C . PRO A 1 484 ? 170.790 127.811 197.078 1.00 301.70 484 PRO A C 1
ATOM 3740 O O . PRO A 1 484 ? 170.803 127.470 198.266 1.00 301.70 484 PRO A O 1
ATOM 3744 N N . SER A 1 485 ? 170.510 126.954 196.094 1.00 297.94 485 SER A N 1
ATOM 3745 C CA . SER A 1 485 ? 170.330 125.535 196.377 1.00 297.94 485 SER A CA 1
ATOM 3746 C C . SER A 1 485 ? 171.616 124.913 196.902 1.00 297.94 485 SER A C 1
ATOM 3747 O O . SER A 1 485 ? 171.585 124.065 197.800 1.00 297.94 485 SER A O 1
ATOM 3750 N N . ASN A 1 486 ? 172.757 125.321 196.354 1.00 305.98 486 ASN A N 1
ATOM 3751 C CA . ASN A 1 486 ? 174.044 124.783 196.769 1.00 305.98 486 ASN A CA 1
ATOM 3752 C C . ASN A 1 486 ? 174.562 125.414 198.053 1.00 305.98 486 ASN A C 1
ATOM 3753 O O . ASN A 1 486 ? 175.661 125.065 198.497 1.00 305.98 486 ASN A O 1
ATOM 3758 N N . LEU A 1 487 ? 173.804 126.339 198.640 1.00 299.90 487 LEU A N 1
ATOM 3759 C CA . LEU A 1 487 ? 174.256 127.019 199.850 1.00 299.90 487 LEU A CA 1
ATOM 3760 C C . LEU A 1 487 ? 174.639 126.075 200.984 1.00 299.90 487 LEU A C 1
ATOM 3761 O O . LEU A 1 487 ? 175.688 126.308 201.610 1.00 299.90 487 LEU A O 1
ATOM 3766 N N . PRO A 1 488 ? 173.870 125.028 201.312 1.00 303.14 488 PRO A N 1
ATOM 3767 C CA . PRO A 1 488 ? 174.332 124.107 202.365 1.00 303.14 488 PRO A CA 1
ATOM 3768 C C . PRO A 1 488 ? 175.687 123.487 202.078 1.00 303.14 488 PRO A C 1
ATOM 3769 O O . PRO A 1 488 ? 176.510 123.360 202.994 1.00 303.14 488 PRO A O 1
ATOM 3773 N N . PHE A 1 489 ? 175.961 123.133 200.821 1.00 307.04 489 PHE A N 1
ATOM 3774 C CA . PHE A 1 489 ? 177.259 122.553 200.488 1.00 307.04 489 PHE A CA 1
ATOM 3775 C C . PHE A 1 489 ? 178.392 123.459 200.947 1.00 307.04 489 PHE A C 1
ATOM 3776 O O . PHE A 1 489 ? 179.417 122.984 201.450 1.00 307.04 489 PHE A O 1
ATOM 3784 N N . ILE A 1 490 ? 178.215 124.770 200.793 1.00 331.16 490 ILE A N 1
ATOM 3785 C CA . ILE A 1 490 ? 179.142 125.726 201.382 1.00 331.16 490 ILE A CA 1
ATOM 3786 C C . ILE A 1 490 ? 179.040 125.706 202.904 1.00 331.16 490 ILE A C 1
ATOM 3787 O O . ILE A 1 490 ? 180.048 125.840 203.609 1.00 331.16 490 ILE A O 1
ATOM 3792 N N . ILE A 1 491 ? 177.825 125.535 203.436 1.00 296.39 491 ILE A N 1
ATOM 3793 C CA . ILE A 1 491 ? 177.608 125.716 204.872 1.00 296.39 491 ILE A CA 1
ATOM 3794 C C . ILE A 1 491 ? 178.383 124.681 205.682 1.00 296.39 491 ILE A C 1
ATOM 3795 O O . ILE A 1 491 ? 179.139 125.031 206.595 1.00 296.39 491 ILE A O 1
ATOM 3800 N N . GLU A 1 492 ? 178.229 123.395 205.354 1.00 304.23 492 GLU A N 1
ATOM 3801 C CA . GLU A 1 492 ? 179.032 122.400 206.066 1.00 304.23 492 GLU A CA 1
ATOM 3802 C C . GLU A 1 492 ? 180.493 122.385 205.629 1.00 304.23 492 GLU A C 1
ATOM 3803 O O . GLU A 1 492 ? 181.277 121.613 206.192 1.00 304.23 492 GLU A O 1
ATOM 3809 N N . ALA A 1 493 ? 180.884 123.207 204.655 1.00 296.39 493 ALA A N 1
ATOM 3810 C CA . ALA A 1 493 ? 182.297 123.285 204.301 1.00 296.39 493 ALA A CA 1
ATOM 3811 C C . ALA A 1 493 ? 183.116 124.067 205.318 1.00 296.39 493 ALA A C 1
ATOM 3812 O O . ALA A 1 493 ? 184.333 124.191 205.139 1.00 296.39 493 ALA A O 1
ATOM 3814 N N . GLY A 1 494 ? 182.492 124.592 206.371 1.00 296.39 494 GLY A N 1
ATOM 3815 C CA . GLY A 1 494 ? 183.208 125.358 207.369 1.00 296.39 494 GLY A CA 1
ATOM 3816 C C . GLY A 1 494 ? 183.543 126.773 206.966 1.00 296.39 494 GLY A C 1
ATOM 3817 O O . GLY A 1 494 ? 184.326 127.430 207.663 1.00 296.39 494 GLY A O 1
ATOM 3818 N N . ILE A 1 495 ? 182.976 127.263 205.862 1.00 296.39 495 ILE A N 1
ATOM 3819 C CA . ILE A 1 495 ? 183.302 128.598 205.373 1.00 296.39 495 ILE A CA 1
ATOM 3820 C C . ILE A 1 495 ? 182.800 129.669 206.333 1.00 296.39 495 ILE A C 1
ATOM 3821 O O . ILE A 1 495 ? 183.525 130.618 206.661 1.00 296.39 495 ILE A O 1
ATOM 3826 N N . PHE A 1 496 ? 181.555 129.541 206.799 1.00 296.39 496 PHE A N 1
ATOM 3827 C CA . PHE A 1 496 ? 181.008 130.552 207.698 1.00 296.39 496 PHE A CA 1
ATOM 3828 C C . PHE A 1 496 ? 181.784 130.617 209.004 1.00 296.39 496 PHE A C 1
ATOM 3829 O O . PHE A 1 496 ? 181.882 131.688 209.611 1.00 296.39 496 PHE A O 1
ATOM 3837 N N . ASP A 1 497 ? 182.347 129.493 209.451 1.00 296.39 497 ASP A N 1
ATOM 3838 C CA . ASP A 1 497 ? 183.213 129.532 210.623 1.00 296.39 497 ASP A CA 1
ATOM 3839 C C . ASP A 1 497 ? 184.424 130.420 210.371 1.00 296.39 497 ASP A C 1
ATOM 3840 O O . ASP A 1 497 ? 184.784 131.245 211.219 1.00 296.39 497 ASP A O 1
ATOM 3845 N N . GLY A 1 498 ? 185.053 130.275 209.203 1.00 296.39 498 GLY A N 1
ATOM 3846 C CA . GLY A 1 498 ? 186.160 131.151 208.857 1.00 296.39 498 GLY A CA 1
ATOM 3847 C C . GLY A 1 498 ? 185.738 132.603 208.759 1.00 296.39 498 GLY A C 1
ATOM 3848 O O . GLY A 1 498 ? 186.497 133.507 209.115 1.00 296.39 498 GLY A O 1
ATOM 3849 N N . PHE A 1 499 ? 184.518 132.846 208.276 1.00 296.39 499 PHE A N 1
ATOM 3850 C CA . PHE A 1 499 ? 183.996 134.208 208.263 1.00 296.39 499 PHE A CA 1
ATOM 3851 C C . PHE A 1 499 ? 183.869 134.753 209.679 1.00 296.39 499 PHE A C 1
ATOM 3852 O O . PHE A 1 499 ? 184.159 135.927 209.932 1.00 296.39 499 PHE A O 1
ATOM 3860 N N . VAL A 1 500 ? 183.432 133.910 210.614 1.00 296.39 500 VAL A N 1
ATOM 3861 C CA . VAL A 1 500 ? 183.358 134.321 212.013 1.00 296.39 500 VAL A CA 1
ATOM 3862 C C . VAL A 1 500 ? 184.743 134.675 212.538 1.00 296.39 500 VAL A C 1
ATOM 3863 O O . VAL A 1 500 ? 184.927 135.707 213.197 1.00 296.39 500 VAL A O 1
ATOM 3867 N N . MET A 1 501 ? 185.740 133.830 212.251 1.00 296.39 501 MET A N 1
ATOM 3868 C CA . MET A 1 501 ? 187.102 134.138 212.686 1.00 296.39 501 MET A CA 1
ATOM 3869 C C . MET A 1 501 ? 187.577 135.462 212.104 1.00 296.39 501 MET A C 1
ATOM 3870 O O . MET A 1 501 ? 188.224 136.257 212.795 1.00 296.39 501 MET A O 1
ATOM 3875 N N . CYS A 1 502 ? 187.267 135.715 210.831 1.00 296.39 502 CYS A N 1
ATOM 3876 C CA . CYS A 1 502 ? 187.612 136.999 210.229 1.00 296.39 502 CYS A CA 1
ATOM 3877 C C . CYS A 1 502 ? 186.930 138.147 210.961 1.00 296.39 502 CYS A C 1
ATOM 3878 O O . CYS A 1 502 ? 187.540 139.198 211.192 1.00 296.39 502 CYS A O 1
ATOM 3881 N N . MET A 1 503 ? 185.662 137.964 211.329 1.00 296.39 503 MET A N 1
ATOM 3882 C CA . MET A 1 503 ? 184.944 139.015 212.040 1.00 296.39 503 MET A CA 1
ATOM 3883 C C . MET A 1 503 ? 185.521 139.257 213.428 1.00 296.39 503 MET A C 1
ATOM 3884 O O . MET A 1 503 ? 185.393 140.365 213.960 1.00 296.39 503 MET A O 1
ATOM 3889 N N . LYS A 1 504 ? 186.145 138.241 214.036 1.00 296.39 504 LYS A N 1
ATOM 3890 C CA . LYS A 1 504 ? 186.850 138.479 215.294 1.00 296.39 504 LYS A CA 1
ATOM 3891 C C . LYS A 1 504 ? 187.873 139.595 215.140 1.00 296.39 504 LYS A C 1
ATOM 3892 O O . LYS A 1 504 ? 188.007 140.452 216.021 1.00 296.39 504 LYS A O 1
ATOM 3898 N N . LYS A 1 505 ? 188.603 139.601 214.029 1.00 296.39 505 LYS A N 1
ATOM 3899 C CA . LYS A 1 505 ? 189.447 140.739 213.707 1.00 296.39 505 LYS A CA 1
ATOM 3900 C C . LYS A 1 505 ? 188.577 141.946 213.383 1.00 296.39 505 LYS A C 1
ATOM 3901 O O . LYS A 1 505 ? 187.574 141.836 212.673 1.00 296.39 505 LYS A O 1
ATOM 3907 N N . GLU A 1 506 ? 188.961 143.101 213.915 1.00 296.39 506 GLU A N 1
ATOM 3908 C CA . GLU A 1 506 ? 188.190 144.312 213.683 1.00 296.39 506 GLU A CA 1
ATOM 3909 C C . GLU A 1 506 ? 188.357 144.786 212.245 1.00 296.39 506 GLU A C 1
ATOM 3910 O O . GLU A 1 506 ? 189.401 144.593 211.617 1.00 296.39 506 GLU A O 1
ATOM 3916 N N . LEU A 1 507 ? 187.303 145.409 211.726 1.00 296.39 507 LEU A N 1
ATOM 3917 C CA . LEU A 1 507 ? 187.278 145.796 210.327 1.00 296.39 507 LEU A CA 1
ATOM 3918 C C . LEU A 1 507 ? 188.352 146.843 210.033 1.00 296.39 507 LEU A C 1
ATOM 3919 O O . LEU A 1 507 ? 188.663 147.686 210.879 1.00 296.39 507 LEU A O 1
ATOM 3924 N N . PRO A 1 508 ? 188.943 146.798 208.841 1.00 296.39 508 PRO A N 1
ATOM 3925 C CA . PRO A 1 508 ? 189.971 147.781 208.484 1.00 296.39 508 PRO A CA 1
ATOM 3926 C C . PRO A 1 508 ? 189.389 149.043 207.872 1.00 296.39 508 PRO A C 1
ATOM 3927 O O . PRO A 1 508 ? 188.167 149.198 207.780 1.00 296.39 508 PRO A O 1
ATOM 3931 N N . GLU A 1 509 ? 190.264 149.947 207.444 1.00 296.39 509 GLU A N 1
ATOM 3932 C CA . GLU A 1 509 ? 189.861 151.216 206.840 1.00 296.39 509 GLU A CA 1
ATOM 3933 C C . GLU A 1 509 ? 189.580 151.056 205.349 1.00 296.39 509 GLU A C 1
ATOM 3934 O O . GLU A 1 509 ? 190.122 151.778 204.514 1.00 296.39 509 GLU A O 1
ATOM 3940 N N . SER A 1 510 ? 188.717 150.103 205.004 1.00 296.39 510 SER A N 1
ATOM 3941 C CA . SER A 1 510 ? 188.449 149.775 203.611 1.00 296.39 510 SER A CA 1
ATOM 3942 C C . SER A 1 510 ? 187.070 150.269 203.210 1.00 296.39 510 SER A C 1
ATOM 3943 O O . SER A 1 510 ? 186.071 149.850 203.813 1.00 296.39 510 SER A O 1
ATOM 3946 N N . PRO A 1 511 ? 186.962 151.146 202.215 1.00 296.39 511 PRO A N 1
ATOM 3947 C CA . PRO A 1 511 ? 185.638 151.592 201.763 1.00 296.39 511 PRO A CA 1
ATOM 3948 C C . PRO A 1 511 ? 184.801 150.468 201.169 1.00 296.39 511 PRO A C 1
ATOM 3949 O O . PRO A 1 511 ? 183.671 150.232 201.607 1.00 296.39 511 PRO A O 1
ATOM 3953 N N . ASP A 1 512 ? 185.353 149.760 200.181 1.00 296.39 512 ASP A N 1
ATOM 3954 C CA . ASP A 1 512 ? 184.556 148.802 199.420 1.00 296.39 512 ASP A CA 1
ATOM 3955 C C . ASP A 1 512 ? 184.212 147.569 200.248 1.00 296.39 512 ASP A C 1
ATOM 3956 O O . ASP A 1 512 ? 183.121 147.004 200.103 1.00 296.39 512 ASP A O 1
ATOM 3961 N N . PHE A 1 513 ? 185.136 147.124 201.101 1.00 296.39 513 PHE A N 1
ATOM 3962 C CA . PHE A 1 513 ? 184.851 145.992 201.977 1.00 296.39 513 PHE A CA 1
ATOM 3963 C C . PHE A 1 513 ? 183.648 146.280 202.863 1.00 296.39 513 PHE A C 1
ATOM 3964 O O . PHE A 1 513 ? 182.727 145.462 202.970 1.00 296.39 513 PHE A O 1
ATOM 3972 N N . LEU A 1 514 ? 183.637 147.451 203.498 1.00 296.39 514 LEU A N 1
ATOM 3973 C CA . LEU A 1 514 ? 182.503 147.832 204.327 1.00 296.39 514 LEU A CA 1
ATOM 3974 C C . LEU A 1 514 ? 181.255 148.063 203.487 1.00 296.39 514 LEU A C 1
ATOM 3975 O O . LEU A 1 514 ? 180.138 147.818 203.956 1.00 296.39 514 LEU A O 1
ATOM 3980 N N . LEU A 1 515 ? 181.425 148.529 202.248 1.00 296.39 515 LEU A N 1
ATOM 3981 C CA . LEU A 1 515 ? 180.282 148.734 201.366 1.00 296.39 515 LEU A CA 1
ATOM 3982 C C . LEU A 1 515 ? 179.592 147.417 201.039 1.00 296.39 515 LEU A C 1
ATOM 3983 O O . LEU A 1 515 ? 178.358 147.345 201.013 1.00 296.39 515 LEU A O 1
ATOM 3988 N N . GLU A 1 516 ? 180.370 146.370 200.783 1.00 296.39 516 GLU A N 1
ATOM 3989 C CA . GLU A 1 516 ? 179.824 145.114 200.290 1.00 296.39 516 GLU A CA 1
ATOM 3990 C C . GLU A 1 516 ? 179.527 144.112 201.401 1.00 296.39 516 GLU A C 1
ATOM 3991 O O . GLU A 1 516 ? 178.761 143.172 201.171 1.00 296.39 516 GLU A O 1
ATOM 3997 N N . LEU A 1 517 ? 180.076 144.306 202.600 1.00 296.39 517 LEU A N 1
ATOM 3998 C CA . LEU A 1 517 ? 179.785 143.405 203.713 1.00 296.39 517 LEU A CA 1
ATOM 3999 C C . LEU A 1 517 ? 178.294 143.160 203.939 1.00 296.39 517 LEU A C 1
ATOM 4000 O O . LEU A 1 517 ? 177.913 141.991 204.131 1.00 296.39 517 LEU A O 1
ATOM 4005 N N . PRO A 1 518 ? 177.412 144.164 203.921 1.00 296.39 518 PRO A N 1
ATOM 4006 C CA . PRO A 1 518 ? 175.979 143.855 204.038 1.00 296.39 518 PRO A CA 1
ATOM 4007 C C . PRO A 1 518 ? 175.472 142.934 202.944 1.00 296.39 518 PRO A C 1
ATOM 4008 O O . PRO A 1 518 ? 174.519 142.182 203.179 1.00 296.39 518 PRO A O 1
ATOM 4012 N N . ASN A 1 519 ? 176.078 142.961 201.756 1.00 296.39 519 ASN A N 1
ATOM 4013 C CA . ASN A 1 519 ? 175.646 142.059 200.693 1.00 296.39 519 ASN A CA 1
ATOM 4014 C C . ASN A 1 519 ? 175.903 140.604 201.069 1.00 296.39 519 ASN A C 1
ATOM 4015 O O . ASN A 1 519 ? 175.027 139.746 200.908 1.00 296.39 519 ASN A O 1
ATOM 4020 N N . LEU A 1 520 ? 177.102 140.304 201.578 1.00 296.39 520 LEU A N 1
ATOM 4021 C CA . LEU A 1 520 ? 177.376 138.936 202.006 1.00 296.39 520 LEU A CA 1
ATOM 4022 C C . LEU A 1 520 ? 176.499 138.563 203.189 1.00 296.39 520 LEU A C 1
ATOM 4023 O O . LEU A 1 520 ? 176.067 137.411 203.313 1.00 296.39 520 LEU A O 1
ATOM 4028 N N . ILE A 1 521 ? 176.231 139.523 204.075 1.00 296.39 521 ILE A N 1
ATOM 4029 C CA . ILE A 1 521 ? 175.380 139.228 205.222 1.00 296.39 521 ILE A CA 1
ATOM 4030 C C . ILE A 1 521 ? 173.975 138.859 204.758 1.00 296.39 521 ILE A C 1
ATOM 4031 O O . ILE A 1 521 ? 173.370 137.904 205.257 1.00 296.39 521 ILE A O 1
ATOM 4036 N N . GLU A 1 522 ? 173.443 139.595 203.781 1.00 299.69 522 GLU A N 1
ATOM 4037 C CA . GLU A 1 522 ? 172.137 139.259 203.220 1.00 299.69 522 GLU A CA 1
ATOM 4038 C C . GLU A 1 522 ? 172.166 137.902 202.524 1.00 299.69 522 GLU A C 1
ATOM 4039 O O . GLU A 1 522 ? 171.221 137.108 202.646 1.00 299.69 522 GLU A O 1
ATOM 4045 N N . ALA A 1 523 ? 173.240 137.621 201.782 1.00 296.39 523 ALA A N 1
ATOM 4046 C CA . ALA A 1 523 ? 173.387 136.304 201.172 1.00 296.39 523 ALA A CA 1
ATOM 4047 C C . ALA A 1 523 ? 173.377 135.207 202.226 1.00 296.39 523 ALA A C 1
ATOM 4048 O O . ALA A 1 523 ? 172.918 134.091 201.961 1.00 296.39 523 ALA A O 1
ATOM 4050 N N . PHE A 1 524 ? 173.896 135.500 203.419 1.00 303.53 524 PHE A N 1
ATOM 4051 C CA . PHE A 1 524 ? 173.740 134.574 204.535 1.00 303.53 524 PHE A CA 1
ATOM 4052 C C . PHE A 1 524 ? 172.287 134.495 204.983 1.00 303.53 524 PHE A C 1
ATOM 4053 O O . PHE A 1 524 ? 171.782 133.406 205.277 1.00 303.53 524 PHE A O 1
ATOM 4061 N N . PHE A 1 525 ? 171.591 135.635 205.023 1.00 299.93 525 PHE A N 1
ATOM 4062 C CA . PHE A 1 525 ? 170.170 135.600 205.364 1.00 299.93 525 PHE A CA 1
ATOM 4063 C C . PHE A 1 525 ? 169.358 134.784 204.372 1.00 299.93 525 PHE A C 1
ATOM 4064 O O . PHE A 1 525 ? 168.226 134.403 204.688 1.00 299.93 525 PHE A O 1
ATOM 4072 N N . LEU A 1 526 ? 169.899 134.514 203.181 1.00 308.54 526 LEU A N 1
ATOM 4073 C CA . LEU A 1 526 ? 169.219 133.595 202.273 1.00 308.54 526 LEU A CA 1
ATOM 4074 C C . LEU A 1 526 ? 168.936 132.250 202.933 1.00 308.54 526 LEU A C 1
ATOM 4075 O O . LEU A 1 526 ? 167.962 131.585 202.564 1.00 308.54 526 LEU A O 1
ATOM 4080 N N . ASN A 1 527 ? 169.759 131.838 203.893 1.00 318.81 527 ASN A N 1
ATOM 4081 C CA . ASN A 1 527 ? 169.503 130.661 204.711 1.00 318.81 527 ASN A CA 1
ATOM 4082 C C . ASN A 1 527 ? 169.007 131.106 206.079 1.00 318.81 527 ASN A C 1
ATOM 4083 O O . ASN A 1 527 ? 169.652 131.928 206.740 1.00 318.81 527 ASN A O 1
ATOM 4088 N N . SER A 1 528 ? 167.864 130.559 206.500 1.00 356.32 528 SER A N 1
ATOM 4089 C CA . SER A 1 528 ? 167.275 130.947 207.779 1.00 356.32 528 SER A CA 1
ATOM 4090 C C . SER A 1 528 ? 168.162 130.545 208.952 1.00 356.32 528 SER A C 1
ATOM 4091 O O . SER A 1 528 ? 168.269 131.286 209.938 1.00 356.32 528 SER A O 1
ATOM 4094 N N . GLU A 1 529 ? 168.791 129.369 208.876 1.00 328.02 529 GLU A N 1
ATOM 4095 C CA . GLU A 1 529 ? 169.684 128.951 209.950 1.00 328.02 529 GLU A CA 1
ATOM 4096 C C . GLU A 1 529 ? 170.858 129.907 210.097 1.00 328.02 529 GLU A C 1
ATOM 4097 O O . GLU A 1 529 ? 171.348 130.128 211.211 1.00 328.02 529 GLU A O 1
ATOM 4103 N N . LEU A 1 530 ? 171.321 130.487 208.989 1.00 338.37 530 LEU A N 1
ATOM 4104 C CA . LEU A 1 530 ? 172.362 131.503 209.079 1.00 338.37 530 LEU A CA 1
ATOM 4105 C C . LEU A 1 530 ? 171.852 132.749 209.793 1.00 338.37 530 LEU A C 1
ATOM 4106 O O . LEU A 1 530 ? 172.600 133.389 210.536 1.00 338.37 530 LEU A O 1
ATOM 4111 N N . ILE A 1 531 ? 170.583 133.108 209.579 1.00 325.13 531 ILE A N 1
ATOM 4112 C CA . ILE A 1 531 ? 169.977 134.195 210.347 1.00 325.13 531 ILE A CA 1
ATOM 4113 C C . ILE A 1 531 ? 169.993 133.861 211.832 1.00 325.13 531 ILE A C 1
ATOM 4114 O O . ILE A 1 531 ? 170.351 134.693 212.678 1.00 325.13 531 ILE A O 1
ATOM 4119 N N . LYS A 1 532 ? 169.603 132.629 212.165 1.00 327.65 532 LYS A N 1
ATOM 4120 C CA . LYS A 1 532 ? 169.611 132.190 213.556 1.00 327.65 532 LYS A CA 1
ATOM 4121 C C . LYS A 1 532 ? 171.000 132.306 214.166 1.00 327.65 532 LYS A C 1
ATOM 4122 O O . LYS A 1 532 ? 171.158 132.800 215.288 1.00 327.65 532 LYS A O 1
ATOM 4128 N N . LYS A 1 533 ? 172.024 131.871 213.433 1.00 302.88 533 LYS A N 1
ATOM 4129 C CA . LYS A 1 533 ? 173.374 131.881 213.984 1.00 302.88 533 LYS A CA 1
ATOM 4130 C C . LYS A 1 533 ? 173.935 133.296 214.081 1.00 302.88 533 LYS A C 1
ATOM 4131 O O . LYS A 1 533 ? 174.631 133.623 215.048 1.00 302.88 533 LYS A O 1
ATOM 4137 N N . ILE A 1 534 ? 173.650 134.151 213.095 1.00 307.29 534 ILE A N 1
ATOM 4138 C CA . ILE A 1 534 ? 174.171 135.513 213.143 1.00 307.29 534 ILE A CA 1
ATOM 4139 C C . ILE A 1 534 ? 173.511 136.295 214.271 1.00 307.29 534 ILE A C 1
ATOM 4140 O O . ILE A 1 534 ? 174.153 137.130 214.919 1.00 307.29 534 ILE A O 1
ATOM 4145 N N . ASP A 1 535 ? 172.225 136.043 214.530 1.00 302.35 535 ASP A N 1
ATOM 4146 C CA . ASP A 1 535 ? 171.622 136.594 215.738 1.00 302.35 535 ASP A CA 1
ATOM 4147 C C . ASP A 1 535 ? 172.265 135.992 216.979 1.00 302.35 535 ASP A C 1
ATOM 4148 O O . ASP A 1 535 ? 172.460 136.683 217.986 1.00 302.35 535 ASP A O 1
ATOM 4153 N N . GLU A 1 536 ? 172.598 134.702 216.922 1.00 296.39 536 GLU A N 1
ATOM 4154 C CA . GLU A 1 536 ? 173.269 134.048 218.038 1.00 296.39 536 GLU A CA 1
ATOM 4155 C C . GLU A 1 536 ? 174.645 134.652 218.293 1.00 296.39 536 GLU A C 1
ATOM 4156 O O . GLU A 1 536 ? 175.017 134.893 219.447 1.00 296.39 536 GLU A O 1
ATOM 4162 N N . GLU A 1 537 ? 175.412 134.907 217.234 1.00 296.39 537 GLU A N 1
ATOM 4163 C CA . GLU A 1 537 ? 176.776 135.392 217.393 1.00 296.39 537 GLU A CA 1
ATOM 4164 C C . GLU A 1 537 ? 176.880 136.911 217.398 1.00 296.39 537 GLU A C 1
ATOM 4165 O O . GLU A 1 537 ? 177.910 137.442 217.828 1.00 296.39 537 GLU A O 1
ATOM 4171 N N . ASN A 1 538 ? 175.846 137.615 216.933 1.00 296.39 538 ASN A N 1
ATOM 4172 C CA . ASN A 1 538 ? 175.757 139.073 217.028 1.00 296.39 538 ASN A CA 1
ATOM 4173 C C . ASN A 1 538 ? 176.921 139.763 216.310 1.00 296.39 538 ASN A C 1
ATOM 4174 O O . ASN A 1 538 ? 177.753 140.441 216.916 1.00 296.39 538 ASN A O 1
ATOM 4179 N N . ILE A 1 539 ? 176.962 139.575 214.990 1.00 296.39 539 ILE A N 1
ATOM 4180 C CA . ILE A 1 539 ? 177.954 140.261 214.168 1.00 296.39 539 ILE A CA 1
ATOM 4181 C C . ILE A 1 539 ? 177.520 141.682 213.822 1.00 296.39 539 ILE A C 1
ATOM 4182 O O . ILE A 1 539 ? 178.375 142.565 213.670 1.00 296.39 539 ILE A O 1
ATOM 4187 N N . LEU A 1 540 ? 176.212 141.939 213.738 1.00 296.39 540 LEU A N 1
ATOM 4188 C CA . LEU A 1 540 ? 175.687 143.263 213.410 1.00 296.39 540 LEU A CA 1
ATOM 4189 C C . LEU A 1 540 ? 176.188 144.349 214.356 1.00 296.39 540 LEU A C 1
ATOM 4190 O O . LEU A 1 540 ? 176.035 145.542 214.050 1.00 296.39 540 LEU A O 1
ATOM 4195 N N . ASP A 1 541 ? 176.769 143.963 215.495 1.00 296.39 541 ASP A N 1
ATOM 4196 C CA . ASP A 1 541 ? 177.404 144.928 216.383 1.00 296.39 541 ASP A CA 1
ATOM 4197 C C . ASP A 1 541 ? 178.459 145.741 215.646 1.00 296.39 541 ASP A C 1
ATOM 4198 O O . ASP A 1 541 ? 178.639 146.931 215.921 1.00 296.39 541 ASP A O 1
ATOM 4203 N N . ARG A 1 542 ? 179.172 145.112 214.709 1.00 296.39 542 ARG A N 1
ATOM 4204 C CA . ARG A 1 542 ? 180.200 145.827 213.960 1.00 296.39 542 ARG A CA 1
ATOM 4205 C C . ARG A 1 542 ? 179.595 146.923 213.092 1.00 296.39 542 ARG A C 1
ATOM 4206 O O . ARG A 1 542 ? 180.102 148.051 213.061 1.00 296.39 542 ARG A O 1
ATOM 4214 N N . ILE A 1 543 ? 178.506 146.617 212.383 1.00 296.39 543 ILE A N 1
ATOM 4215 C CA . ILE A 1 543 ? 177.846 147.638 211.574 1.00 296.39 543 ILE A CA 1
ATOM 4216 C C . ILE A 1 543 ? 177.314 148.752 212.461 1.00 296.39 543 ILE A C 1
ATOM 4217 O O . ILE A 1 543 ? 177.414 149.938 212.123 1.00 296.39 543 ILE A O 1
ATOM 4222 N N . PHE A 1 544 ? 176.740 148.393 213.611 1.00 296.39 544 PHE A N 1
ATOM 4223 C CA . PHE A 1 544 ? 176.222 149.416 214.514 1.00 296.39 544 PHE A CA 1
ATOM 4224 C C . PHE A 1 544 ? 177.335 150.318 215.036 1.00 296.39 544 PHE A C 1
ATOM 4225 O O . PHE A 1 544 ? 177.166 151.540 215.120 1.00 296.39 544 PHE A O 1
ATOM 4233 N N . GLU A 1 545 ? 178.484 149.738 215.382 1.00 296.39 545 GLU A N 1
ATOM 4234 C CA . GLU A 1 545 ? 179.597 150.496 215.937 1.00 296.39 545 GLU A CA 1
ATOM 4235 C C . GLU A 1 545 ? 180.436 151.191 214.874 1.00 296.39 545 GLU A C 1
ATOM 4236 O O . GLU A 1 545 ? 181.329 151.969 215.224 1.00 296.39 545 GLU A O 1
ATOM 4242 N N . SER A 1 546 ? 180.195 150.912 213.594 1.00 296.39 546 SER A N 1
ATOM 4243 C CA . SER A 1 546 ? 180.939 151.591 212.541 1.00 296.39 546 SER A CA 1
ATOM 4244 C C . SER A 1 546 ? 180.650 153.086 212.479 1.00 296.39 546 SER A C 1
ATOM 4245 O O . SER A 1 546 ? 181.457 153.835 211.920 1.00 296.39 546 SER A O 1
ATOM 4248 N N . PHE A 1 547 ? 179.529 153.538 213.040 1.00 296.39 547 PHE A N 1
ATOM 4249 C CA . PHE A 1 547 ? 179.047 154.885 212.763 1.00 296.39 547 PHE A CA 1
ATOM 4250 C C . PHE A 1 547 ? 179.643 155.956 213.667 1.00 296.39 547 PHE A C 1
ATOM 4251 O O . PHE A 1 547 ? 179.476 157.145 213.377 1.00 296.39 547 PHE A O 1
ATOM 4259 N N . GLU A 1 548 ? 180.332 155.582 214.743 1.00 296.39 548 GLU A N 1
ATOM 4260 C CA . GLU A 1 548 ? 180.897 156.558 215.665 1.00 296.39 548 GLU A CA 1
ATOM 4261 C C . GLU A 1 548 ? 182.392 156.769 215.463 1.00 296.39 548 GLU A C 1
ATOM 4262 O O . GLU A 1 548 ? 183.046 157.357 216.330 1.00 296.39 548 GLU A O 1
ATOM 4268 N N . ILE A 1 549 ? 182.944 156.320 214.342 1.00 296.39 549 ILE A N 1
ATOM 4269 C CA . ILE A 1 549 ? 184.382 156.355 214.107 1.00 296.39 549 ILE A CA 1
ATOM 4270 C C . ILE A 1 549 ? 184.717 157.597 213.293 1.00 296.39 549 ILE A C 1
ATOM 4271 O O . ILE A 1 549 ? 184.257 157.749 212.155 1.00 296.39 549 ILE A O 1
ATOM 4276 N N . VAL A 1 550 ? 185.528 158.481 213.879 1.00 296.39 550 VAL A N 1
ATOM 4277 C CA . VAL A 1 550 ? 185.947 159.695 213.185 1.00 296.39 550 VAL A CA 1
ATOM 4278 C C . VAL A 1 550 ? 186.781 159.352 211.959 1.00 296.39 550 VAL A C 1
ATOM 4279 O O . VAL A 1 550 ? 186.637 159.972 210.899 1.00 296.39 550 VAL A O 1
ATOM 4283 N N . ASN A 1 551 ? 187.676 158.371 212.088 1.00 296.39 551 ASN A N 1
ATOM 4284 C CA . ASN A 1 551 ? 188.512 157.971 210.962 1.00 296.39 551 ASN A CA 1
ATOM 4285 C C . ASN A 1 551 ? 187.659 157.528 209.781 1.00 296.39 551 ASN A C 1
ATOM 4286 O O . ASN A 1 551 ? 187.846 157.995 208.652 1.00 296.39 551 ASN A O 1
ATOM 4291 N N . LEU A 1 552 ? 186.706 156.632 210.028 1.00 296.39 552 LEU A N 1
ATOM 4292 C CA . LEU A 1 552 ? 185.793 156.192 208.984 1.00 296.39 552 LEU A CA 1
ATOM 4293 C C . LEU A 1 552 ? 184.742 157.235 208.645 1.00 296.39 552 LEU A C 1
ATOM 4294 O O . LEU A 1 552 ? 184.111 157.128 207.588 1.00 296.39 552 LEU A O 1
ATOM 4299 N N . SER A 1 553 ? 184.536 158.230 209.511 1.00 296.39 553 SER A N 1
ATOM 4300 C CA . SER A 1 553 ? 183.583 159.291 209.206 1.00 296.39 553 SER A CA 1
ATOM 4301 C C . SER A 1 553 ? 183.955 160.004 207.915 1.00 296.39 553 SER A C 1
ATOM 4302 O O . SER A 1 553 ? 183.079 160.393 207.134 1.00 296.39 553 SER A O 1
ATOM 4305 N N . ASN A 1 554 ? 185.254 160.180 207.673 1.00 296.39 554 ASN A N 1
ATOM 4306 C CA . ASN A 1 554 ? 185.697 160.790 206.426 1.00 296.39 554 ASN A CA 1
ATOM 4307 C C . ASN A 1 554 ? 185.233 159.976 205.227 1.00 296.39 554 ASN A C 1
ATOM 4308 O O . ASN A 1 554 ? 184.681 160.526 204.266 1.00 296.39 554 ASN A O 1
ATOM 4313 N N . ILE A 1 555 ? 185.432 158.658 205.275 1.00 296.39 555 ILE A N 1
ATOM 4314 C CA . ILE A 1 555 ? 185.023 157.799 204.168 1.00 296.39 555 ILE A CA 1
ATOM 4315 C C . ILE A 1 555 ? 183.512 157.836 203.995 1.00 296.39 555 ILE A C 1
ATOM 4316 O O . ILE A 1 555 ? 183.002 157.902 202.869 1.00 296.39 555 ILE A O 1
ATOM 4321 N N . ILE A 1 556 ? 182.772 157.799 205.105 1.00 296.39 556 ILE A N 1
ATOM 4322 C CA . ILE A 1 556 ? 181.316 157.859 205.026 1.00 296.39 556 ILE A CA 1
ATOM 4323 C C . ILE A 1 556 ? 180.876 159.163 204.377 1.00 296.39 556 ILE A C 1
ATOM 4324 O O . ILE A 1 556 ? 179.893 159.200 203.629 1.00 296.39 556 ILE A O 1
ATOM 4329 N N . LEU A 1 557 ? 181.596 160.251 204.648 1.00 296.39 557 LEU A N 1
ATOM 4330 C CA . LEU A 1 557 ? 181.356 161.488 203.915 1.00 296.39 557 LEU A CA 1
ATOM 4331 C C . LEU A 1 557 ? 181.648 161.314 202.430 1.00 296.39 557 LEU A C 1
ATOM 4332 O O . LEU A 1 557 ? 180.902 161.816 201.582 1.00 296.39 557 LEU A O 1
ATOM 4337 N N . MET A 1 558 ? 182.732 160.608 202.101 1.00 296.39 558 MET A N 1
ATOM 4338 C CA . MET A 1 558 ? 183.179 160.533 200.713 1.00 296.39 558 MET A CA 1
ATOM 4339 C C . MET A 1 558 ? 182.156 159.829 199.828 1.00 296.39 558 MET A C 1
ATOM 4340 O O . MET A 1 558 ? 181.859 160.289 198.719 1.00 296.39 558 MET A O 1
ATOM 4345 N N . TYR A 1 559 ? 181.607 158.712 200.295 1.00 296.39 559 TYR A N 1
ATOM 4346 C CA . TYR A 1 559 ? 180.723 157.884 199.485 1.00 296.39 559 TYR A CA 1
ATOM 4347 C C . TYR A 1 559 ? 179.353 157.766 200.148 1.00 296.39 559 TYR A C 1
ATOM 4348 O O . TYR A 1 559 ? 179.078 158.372 201.185 1.00 296.39 559 TYR A O 1
ATOM 4357 N N . ASP A 1 560 ? 178.487 156.969 199.530 1.00 296.39 560 ASP A N 1
ATOM 4358 C CA . ASP A 1 560 ? 177.096 156.829 199.967 1.00 296.39 560 ASP A CA 1
ATOM 4359 C C . ASP A 1 560 ? 176.923 155.596 200.854 1.00 296.39 560 ASP A C 1
ATOM 4360 O O . ASP A 1 560 ? 176.119 154.704 200.584 1.00 296.39 560 ASP A O 1
ATOM 4365 N N . ILE A 1 561 ? 177.697 155.562 201.939 1.00 296.39 561 ILE A N 1
ATOM 4366 C CA . ILE A 1 561 ? 177.649 154.422 202.849 1.00 296.39 561 ILE A CA 1
ATOM 4367 C C . ILE A 1 561 ? 176.340 154.400 203.629 1.00 296.39 561 ILE A C 1
ATOM 4368 O O . ILE A 1 561 ? 175.716 153.341 203.792 1.00 296.39 561 ILE A O 1
ATOM 4373 N N . GLY A 1 562 ? 175.908 155.558 204.133 1.00 296.39 562 GLY A N 1
ATOM 4374 C CA . GLY A 1 562 ? 174.718 155.592 204.967 1.00 296.39 562 GLY A CA 1
ATOM 4375 C C . GLY A 1 562 ? 173.479 155.115 204.236 1.00 296.39 562 GLY A C 1
ATOM 4376 O O . GLY A 1 562 ? 172.676 154.355 204.783 1.00 296.39 562 GLY A O 1
ATOM 4377 N N . ARG A 1 563 ? 173.315 155.547 202.985 1.00 296.39 563 ARG A N 1
ATOM 4378 C CA . ARG A 1 563 ? 172.180 155.104 202.184 1.00 296.39 563 ARG A CA 1
ATOM 4379 C C . ARG A 1 563 ? 172.209 153.596 201.977 1.00 296.39 563 ARG A C 1
ATOM 4380 O O . ARG A 1 563 ? 171.174 152.925 202.080 1.00 296.39 563 ARG A O 1
ATOM 4388 N N . ALA A 1 564 ? 173.391 153.044 201.692 1.00 296.39 564 ALA A N 1
ATOM 4389 C CA . ALA A 1 564 ? 173.503 151.607 201.469 1.00 296.39 564 ALA A CA 1
ATOM 4390 C C . ALA A 1 564 ? 173.148 150.818 202.723 1.00 296.39 564 ALA A C 1
ATOM 4391 O O . ALA A 1 564 ? 172.370 149.856 202.658 1.00 296.39 564 ALA A O 1
ATOM 4393 N N . TYR A 1 565 ? 173.704 151.208 203.874 1.00 296.39 565 TYR A N 1
ATOM 4394 C CA . TYR A 1 565 ? 173.367 150.506 205.110 1.00 296.39 565 TYR A CA 1
ATOM 4395 C C . TYR A 1 565 ? 171.888 150.634 205.435 1.00 296.39 565 TYR A C 1
ATOM 4396 O O . TYR A 1 565 ? 171.252 149.653 205.836 1.00 296.39 565 TYR A O 1
ATOM 4405 N N . GLY A 1 566 ? 171.318 151.828 205.269 1.00 296.39 566 GLY A N 1
ATOM 4406 C CA . GLY A 1 566 ? 169.894 151.972 205.507 1.00 296.39 566 GLY A CA 1
ATOM 4407 C C . GLY A 1 566 ? 169.084 151.014 204.658 1.00 296.39 566 GLY A C 1
ATOM 4408 O O . GLY A 1 566 ? 168.309 150.208 205.185 1.00 296.39 566 GLY A O 1
ATOM 4409 N N . ILE A 1 567 ? 169.319 151.038 203.340 1.00 296.39 567 ILE A N 1
ATOM 4410 C CA . ILE A 1 567 ? 168.566 150.194 202.416 1.00 296.39 567 ILE A CA 1
ATOM 4411 C C . ILE A 1 567 ? 168.703 148.728 202.798 1.00 296.39 567 ILE A C 1
ATOM 4412 O O . ILE A 1 567 ? 167.718 147.977 202.801 1.00 296.39 567 ILE A O 1
ATOM 4417 N N . PHE A 1 568 ? 169.921 148.302 203.138 1.00 296.39 568 PHE A N 1
ATOM 4418 C CA . PHE A 1 568 ? 170.117 146.923 203.569 1.00 296.39 568 PHE A CA 1
ATOM 4419 C C . PHE A 1 568 ? 169.303 146.619 204.819 1.00 296.39 568 PHE A C 1
ATOM 4420 O O . PHE A 1 568 ? 168.752 145.521 204.955 1.00 296.39 568 PHE A O 1
ATOM 4428 N N . LEU A 1 569 ? 169.217 147.577 205.745 1.00 296.39 569 LEU A N 1
ATOM 4429 C CA . LEU A 1 569 ? 168.406 147.367 206.940 1.00 296.39 569 LEU A CA 1
ATOM 4430 C C . LEU A 1 569 ? 166.935 147.166 206.601 1.00 296.39 569 LEU A C 1
ATOM 4431 O O . LEU A 1 569 ? 166.285 146.278 207.168 1.00 296.39 569 LEU A O 1
ATOM 4436 N N . GLU A 1 570 ? 166.377 147.981 205.698 1.00 296.39 570 GLU A N 1
ATOM 4437 C CA . GLU A 1 570 ? 164.957 147.770 205.406 1.00 296.39 570 GLU A CA 1
ATOM 4438 C C . GLU A 1 570 ? 164.748 146.456 204.673 1.00 296.39 570 GLU A C 1
ATOM 4439 O O . GLU A 1 570 ? 163.752 145.765 204.906 1.00 296.39 570 GLU A O 1
ATOM 4445 N N . ASN A 1 571 ? 165.675 146.088 203.785 1.00 296.39 571 ASN A N 1
ATOM 4446 C CA . ASN A 1 571 ? 165.547 144.796 203.117 1.00 296.39 571 ASN A CA 1
ATOM 4447 C C . ASN A 1 571 ? 165.570 143.658 204.129 1.00 296.39 571 ASN A C 1
ATOM 4448 O O . ASN A 1 571 ? 164.755 142.729 204.054 1.00 296.39 571 ASN A O 1
ATOM 4453 N N . LEU A 1 572 ? 166.480 143.733 205.103 1.00 296.39 572 LEU A N 1
ATOM 4454 C CA . LEU A 1 572 ? 166.557 142.708 206.137 1.00 296.39 572 LEU A CA 1
ATOM 4455 C C . LEU A 1 572 ? 165.263 142.631 206.937 1.00 296.39 572 LEU A C 1
ATOM 4456 O O . LEU A 1 572 ? 164.686 141.550 207.099 1.00 296.39 572 LEU A O 1
ATOM 4461 N N . VAL A 1 573 ? 164.792 143.769 207.449 1.00 296.39 573 VAL A N 1
ATOM 4462 C CA . VAL A 1 573 ? 163.630 143.734 208.331 1.00 296.39 573 VAL A CA 1
ATOM 4463 C C . VAL A 1 573 ? 162.380 143.319 207.562 1.00 296.39 573 VAL A C 1
ATOM 4464 O O . VAL A 1 573 ? 161.544 142.566 208.076 1.00 296.39 573 VAL A O 1
ATOM 4468 N N . ARG A 1 574 ? 162.234 143.784 206.318 1.00 296.39 574 ARG A N 1
ATOM 4469 C CA . ARG A 1 574 ? 161.073 143.429 205.515 1.00 296.39 574 ARG A CA 1
ATOM 4470 C C . ARG A 1 574 ? 161.070 141.957 205.132 1.00 296.39 574 ARG A C 1
ATOM 4471 O O . ARG A 1 574 ? 160.025 141.304 205.222 1.00 296.39 574 ARG A O 1
ATOM 4479 N N . HIS A 1 575 ? 162.210 141.416 204.708 1.00 296.39 575 HIS A N 1
ATOM 4480 C CA . HIS A 1 575 ? 162.213 140.027 204.275 1.00 296.39 575 HIS A CA 1
ATOM 4481 C C . HIS A 1 575 ? 162.375 139.066 205.445 1.00 296.39 575 HIS A C 1
ATOM 4482 O O . HIS A 1 575 ? 161.836 137.955 205.412 1.00 296.39 575 HIS A O 1
ATOM 4489 N N . TYR A 1 576 ? 163.101 139.476 206.484 1.00 296.39 576 TYR A N 1
ATOM 4490 C CA . TYR A 1 576 ? 163.368 138.642 207.655 1.00 296.39 576 TYR A CA 1
ATOM 4491 C C . TYR A 1 576 ? 163.116 139.454 208.917 1.00 296.39 576 TYR A C 1
ATOM 4492 O O . TYR A 1 576 ? 164.057 139.940 209.558 1.00 296.39 576 TYR A O 1
ATOM 4501 N N . PRO A 1 577 ? 161.851 139.624 209.304 1.00 296.39 577 PRO A N 1
ATOM 4502 C CA . PRO A 1 577 ? 161.531 140.345 210.539 1.00 296.39 577 PRO A CA 1
ATOM 4503 C C . PRO A 1 577 ? 161.622 139.506 211.803 1.00 296.39 577 PRO A C 1
ATOM 4504 O O . PRO A 1 577 ? 161.083 139.919 212.834 1.00 296.39 577 PRO A O 1
ATOM 4508 N N . ILE A 1 578 ? 162.280 138.346 211.748 1.00 296.39 578 ILE A N 1
ATOM 4509 C CA . ILE A 1 578 ? 162.272 137.419 212.877 1.00 296.39 578 ILE A CA 1
ATOM 4510 C C . ILE A 1 578 ? 162.936 138.045 214.097 1.00 296.39 578 ILE A C 1
ATOM 4511 O O . ILE A 1 578 ? 162.416 137.962 215.216 1.00 296.39 578 ILE A O 1
ATOM 4516 N N . ILE A 1 579 ? 164.086 138.681 213.905 1.00 296.39 579 ILE A N 1
ATOM 4517 C CA . ILE A 1 579 ? 164.847 139.258 215.004 1.00 296.39 579 ILE A CA 1
ATOM 4518 C C . ILE A 1 579 ? 164.679 140.777 215.066 1.00 296.39 579 ILE A C 1
ATOM 4519 O O . ILE A 1 579 ? 165.559 141.477 215.566 1.00 296.39 579 ILE A O 1
ATOM 4524 N N . SER A 1 580 ? 163.555 141.295 214.565 1.00 296.39 580 SER A N 1
ATOM 4525 C CA . SER A 1 580 ? 163.366 142.740 214.484 1.00 296.39 580 SER A CA 1
ATOM 4526 C C . SER A 1 580 ? 163.425 143.396 215.859 1.00 296.39 580 SER A C 1
ATOM 4527 O O . SER A 1 580 ? 163.846 144.552 215.982 1.00 296.39 580 SER A O 1
ATOM 4530 N N . LEU A 1 581 ? 163.000 142.682 216.905 1.00 296.39 581 LEU A N 1
ATOM 4531 C CA . LEU A 1 581 ? 163.047 143.249 218.250 1.00 296.39 581 LEU A CA 1
ATOM 4532 C C . LEU A 1 581 ? 164.483 143.519 218.684 1.00 296.39 581 LEU A C 1
ATOM 4533 O O . LEU A 1 581 ? 164.785 144.583 219.241 1.00 296.39 581 LEU A O 1
ATOM 4538 N N . THR A 1 582 ? 165.382 142.563 218.440 1.00 296.39 582 THR A N 1
ATOM 4539 C CA . THR A 1 582 ? 166.785 142.763 218.782 1.00 296.39 582 THR A CA 1
ATOM 4540 C C . THR A 1 582 ? 167.376 143.924 217.997 1.00 296.39 582 THR A C 1
ATOM 4541 O O . THR A 1 582 ? 168.141 144.727 218.543 1.00 296.39 582 THR A O 1
ATOM 4545 N N . VAL A 1 583 ? 167.028 144.029 216.714 1.00 296.39 583 VAL A N 1
ATOM 4546 C CA . VAL A 1 583 ? 167.525 145.123 215.886 1.00 296.39 583 VAL A CA 1
ATOM 4547 C C . VAL A 1 583 ? 167.044 146.462 216.429 1.00 296.39 583 VAL A C 1
ATOM 4548 O O . VAL A 1 583 ? 167.804 147.435 216.492 1.00 296.39 583 VAL A O 1
ATOM 4552 N N . LYS A 1 584 ? 165.769 146.532 216.817 1.00 296.39 584 LYS A N 1
ATOM 4553 C CA . LYS A 1 584 ? 165.215 147.750 217.398 1.00 296.39 584 LYS A CA 1
ATOM 4554 C C . LYS A 1 584 ? 165.957 148.128 218.674 1.00 296.39 584 LYS A C 1
ATOM 4555 O O . LYS A 1 584 ? 166.325 149.293 218.882 1.00 296.39 584 LYS A O 1
ATOM 4561 N N . GLU A 1 585 ? 166.195 147.139 219.537 1.00 296.39 585 GLU A N 1
ATOM 4562 C CA . GLU A 1 585 ? 166.945 147.378 220.764 1.00 296.39 585 GLU A CA 1
ATOM 4563 C C . GLU A 1 585 ? 168.326 147.942 220.461 1.00 296.39 585 GLU A C 1
ATOM 4564 O O . GLU A 1 585 ? 168.741 148.954 221.041 1.00 296.39 585 GLU A O 1
ATOM 4570 N N . LYS A 1 586 ? 169.050 147.300 219.540 1.00 296.39 586 LYS A N 1
ATOM 4571 C CA . LYS A 1 586 ? 170.407 147.734 219.228 1.00 296.39 586 LYS A CA 1
ATOM 4572 C C . LYS A 1 586 ? 170.424 149.133 218.627 1.00 296.39 586 LYS A C 1
ATOM 4573 O O . LYS A 1 586 ? 171.283 149.950 218.978 1.00 296.39 586 LYS A O 1
ATOM 4579 N N . ILE A 1 587 ? 169.493 149.432 217.719 1.00 296.39 587 ILE A N 1
ATOM 4580 C CA . ILE A 1 587 ? 169.521 150.740 217.074 1.00 296.39 587 ILE A CA 1
ATOM 4581 C C . ILE A 1 587 ? 169.190 151.837 218.077 1.00 296.39 587 ILE A C 1
ATOM 4582 O O . ILE A 1 587 ? 169.800 152.912 218.056 1.00 296.39 587 ILE A O 1
ATOM 4587 N N . TYR A 1 588 ? 168.244 151.588 218.988 1.00 296.39 588 TYR A N 1
ATOM 4588 C CA . TYR A 1 588 ? 167.936 152.616 219.980 1.00 296.39 588 TYR A CA 1
ATOM 4589 C C . TYR A 1 588 ? 169.090 152.791 220.961 1.00 296.39 588 TYR A C 1
ATOM 4590 O O . TYR A 1 588 ? 169.391 153.916 221.388 1.00 296.39 588 TYR A O 1
ATOM 4599 N N . ASN A 1 589 ? 169.759 151.691 221.316 1.00 296.39 589 ASN A N 1
ATOM 4600 C CA . ASN A 1 589 ? 170.949 151.795 222.151 1.00 296.39 589 ASN A CA 1
ATOM 4601 C C . ASN A 1 589 ? 172.021 152.632 221.468 1.00 296.39 589 ASN A C 1
ATOM 4602 O O . ASN A 1 589 ? 172.658 153.477 222.105 1.00 296.39 589 ASN A O 1
ATOM 4607 N N . THR A 1 590 ? 172.227 152.416 220.167 1.00 296.39 590 THR A N 1
ATOM 4608 C CA . THR A 1 590 ? 173.206 153.206 219.427 1.00 296.39 590 THR A CA 1
ATOM 4609 C C . THR A 1 590 ? 172.803 154.673 219.367 1.00 296.39 590 THR A C 1
ATOM 4610 O O . THR A 1 590 ? 173.661 155.562 219.436 1.00 296.39 590 THR A O 1
ATOM 4614 N N . MET A 1 591 ? 171.506 154.945 219.211 1.00 296.39 591 MET A N 1
ATOM 4615 C CA . MET A 1 591 ? 171.037 156.327 219.228 1.00 296.39 591 MET A CA 1
ATOM 4616 C C . MET A 1 591 ? 171.397 156.998 220.544 1.00 296.39 591 MET A C 1
ATOM 4617 O O . MET A 1 591 ? 171.938 158.110 220.563 1.00 296.39 591 MET A O 1
ATOM 4622 N N . LYS A 1 592 ? 171.112 156.324 221.661 1.00 296.39 592 LYS A N 1
ATOM 4623 C CA . LYS A 1 592 ? 171.446 156.892 222.963 1.00 296.39 592 LYS A CA 1
ATOM 4624 C C . LYS A 1 592 ? 172.952 157.073 223.115 1.00 296.39 592 LYS A C 1
ATOM 4625 O O . LYS A 1 592 ? 173.415 158.094 223.643 1.00 296.39 592 LYS A O 1
ATOM 4631 N N . ASN A 1 593 ? 173.731 156.091 222.659 1.00 296.39 593 ASN A N 1
ATOM 4632 C CA . ASN A 1 593 ? 175.182 156.199 222.742 1.00 296.39 593 ASN A CA 1
ATOM 4633 C C . ASN A 1 593 ? 175.677 157.435 222.007 1.00 296.39 593 ASN A C 1
ATOM 4634 O O . ASN A 1 593 ? 176.394 158.264 222.577 1.00 296.39 593 ASN A O 1
ATOM 4639 N N . LEU A 1 594 ? 175.273 157.594 220.745 1.00 296.39 594 LEU A N 1
ATOM 4640 C CA . LEU A 1 594 ? 175.727 158.746 219.975 1.00 296.39 594 LEU A CA 1
ATOM 4641 C C . LEU A 1 594 ? 175.218 160.046 220.580 1.00 296.39 594 LEU A C 1
ATOM 4642 O O . LEU A 1 594 ? 175.894 161.076 220.486 1.00 296.39 594 LEU A O 1
ATOM 4647 N N . GLU A 1 595 ? 174.042 160.017 221.209 1.00 296.39 595 GLU A N 1
ATOM 4648 C CA . GLU A 1 595 ? 173.584 161.171 221.973 1.00 296.39 595 GLU A CA 1
ATOM 4649 C C . GLU A 1 595 ? 174.549 161.521 223.095 1.00 296.39 595 GLU A C 1
ATOM 4650 O O . GLU A 1 595 ? 174.787 162.705 223.365 1.00 296.39 595 GLU A O 1
ATOM 4656 N N . SER A 1 596 ? 175.106 160.505 223.757 1.00 296.39 596 SER A N 1
ATOM 4657 C CA . SER A 1 596 ? 175.789 160.720 225.031 1.00 296.39 596 SER A CA 1
ATOM 4658 C C . SER A 1 596 ? 176.945 161.712 224.910 1.00 296.39 596 SER A C 1
ATOM 4659 O O . SER A 1 596 ? 177.023 162.679 225.676 1.00 296.39 596 SER A O 1
ATOM 4662 N N . MET A 1 597 ? 177.850 161.499 223.957 1.00 296.39 597 MET A N 1
ATOM 4663 C CA . MET A 1 597 ? 179.096 162.257 223.921 1.00 296.39 597 MET A CA 1
ATOM 4664 C C . MET A 1 597 ? 179.013 163.541 223.101 1.00 296.39 597 MET A C 1
ATOM 4665 O O . MET A 1 597 ? 180.054 164.131 222.797 1.00 296.39 597 MET A O 1
ATOM 4670 N N . ILE A 1 598 ? 177.812 163.988 222.734 1.00 296.39 598 ILE A N 1
ATOM 4671 C CA . ILE A 1 598 ? 177.688 165.238 221.979 1.00 296.39 598 ILE A CA 1
ATOM 4672 C C . ILE A 1 598 ? 178.190 166.449 222.759 1.00 296.39 598 ILE A C 1
ATOM 4673 O O . ILE A 1 598 ? 179.031 167.193 222.225 1.00 296.39 598 ILE A O 1
ATOM 4678 N N . PRO A 1 599 ? 177.735 166.719 223.991 1.00 296.39 599 PRO A N 1
ATOM 4679 C CA . PRO A 1 599 ? 178.046 168.022 224.608 1.00 296.39 599 PRO A CA 1
ATOM 4680 C C . PRO A 1 599 ? 179.526 168.281 224.833 1.00 296.39 599 PRO A C 1
ATOM 4681 O O . PRO A 1 599 ? 179.955 169.440 224.764 1.00 296.39 599 PRO A O 1
ATOM 4685 N N . ASN A 1 600 ? 180.322 167.250 225.095 1.00 296.39 600 ASN A N 1
ATOM 4686 C CA . ASN A 1 600 ? 181.727 167.409 225.454 1.00 296.39 600 ASN A CA 1
ATOM 4687 C C . ASN A 1 600 ? 182.644 167.183 224.254 1.00 296.39 600 ASN A C 1
ATOM 4688 O O . ASN A 1 600 ? 183.743 166.642 224.384 1.00 296.39 600 ASN A O 1
ATOM 4693 N N . THR A 1 601 ? 182.196 167.596 223.071 1.00 296.39 601 THR A N 1
ATOM 4694 C CA . THR A 1 601 ? 182.948 167.370 221.847 1.00 296.39 601 THR A CA 1
ATOM 4695 C C . THR A 1 601 ? 182.947 168.652 221.024 1.00 296.39 601 THR A C 1
ATOM 4696 O O . THR A 1 601 ? 182.104 169.532 221.214 1.00 296.39 601 THR A O 1
ATOM 4700 N N . ASP A 1 602 ? 183.915 168.751 220.117 1.00 296.39 602 ASP A N 1
ATOM 4701 C CA . ASP A 1 602 ? 183.997 169.900 219.228 1.00 296.39 602 ASP A CA 1
ATOM 4702 C C . ASP A 1 602 ? 182.719 170.015 218.398 1.00 296.39 602 ASP A C 1
ATOM 4703 O O . ASP A 1 602 ? 182.187 169.000 217.931 1.00 296.39 602 ASP A O 1
ATOM 4708 N N . PRO A 1 603 ? 182.193 171.229 218.210 1.00 296.39 603 PRO A N 1
ATOM 4709 C CA . PRO A 1 603 ? 180.909 171.374 217.502 1.00 296.39 603 PRO A CA 1
ATOM 4710 C C . PRO A 1 603 ? 180.906 170.835 216.082 1.00 296.39 603 PRO A C 1
ATOM 4711 O O . PRO A 1 603 ? 179.899 170.258 215.659 1.00 296.39 603 PRO A O 1
ATOM 4715 N N . GLU A 1 604 ? 181.993 171.005 215.328 1.00 296.39 604 GLU A N 1
ATOM 4716 C CA . GLU A 1 604 ? 181.978 170.621 213.919 1.00 296.39 604 GLU A CA 1
ATOM 4717 C C . GLU A 1 604 ? 181.933 169.108 213.755 1.00 296.39 604 GLU A C 1
ATOM 4718 O O . GLU A 1 604 ? 181.231 168.588 212.874 1.00 296.39 604 GLU A O 1
ATOM 4724 N N . LEU A 1 605 ? 182.694 168.388 214.585 1.00 296.39 605 LEU A N 1
ATOM 4725 C CA . LEU A 1 605 ? 182.673 166.931 214.539 1.00 296.39 605 LEU A CA 1
ATOM 4726 C C . LEU A 1 605 ? 181.264 166.400 214.747 1.00 296.39 605 LEU A C 1
ATOM 4727 O O . LEU A 1 605 ? 180.781 165.579 213.959 1.00 296.39 605 LEU A O 1
ATOM 4732 N N . MET A 1 606 ? 180.588 166.861 215.801 1.00 296.39 606 MET A N 1
ATOM 4733 C CA . MET A 1 606 ? 179.218 166.425 216.038 1.00 296.39 606 MET A CA 1
ATOM 4734 C C . MET A 1 606 ? 178.277 166.896 214.940 1.00 296.39 606 MET A C 1
ATOM 4735 O O . MET A 1 606 ? 177.362 166.163 214.561 1.00 296.39 606 MET A O 1
ATOM 4740 N N . ARG A 1 607 ? 178.487 168.098 214.403 1.00 296.39 607 ARG A N 1
ATOM 4741 C CA . ARG A 1 607 ? 177.638 168.556 213.309 1.00 296.39 607 ARG A CA 1
ATOM 4742 C C . ARG A 1 607 ? 177.672 167.570 212.149 1.00 296.39 607 ARG A C 1
ATOM 4743 O O . ARG A 1 607 ? 176.629 167.081 211.699 1.00 296.39 607 ARG A O 1
ATOM 4751 N N . LEU A 1 608 ? 178.873 167.221 211.689 1.00 296.39 608 LEU A N 1
ATOM 4752 C CA . LEU A 1 608 ? 178.975 166.343 210.526 1.00 296.39 608 LEU A CA 1
ATOM 4753 C C . LEU A 1 608 ? 178.563 164.913 210.862 1.00 296.39 608 LEU A C 1
ATOM 4754 O O . LEU A 1 608 ? 177.899 164.245 210.056 1.00 296.39 608 LEU A O 1
ATOM 4759 N N . LEU A 1 609 ? 178.947 164.422 212.043 1.00 296.39 609 LEU A N 1
ATOM 4760 C CA . LEU A 1 609 ? 178.583 163.065 212.430 1.00 296.39 609 LEU A CA 1
ATOM 4761 C C . LEU A 1 609 ? 177.074 162.912 212.546 1.00 296.39 609 LEU A C 1
ATOM 4762 O O . LEU A 1 609 ? 176.508 161.923 212.071 1.00 296.39 609 LEU A O 1
ATOM 4767 N N . LEU A 1 610 ? 176.407 163.883 213.173 1.00 296.39 610 LEU A N 1
ATOM 4768 C CA . LEU A 1 610 ? 174.955 163.873 213.243 1.00 296.39 610 LEU A CA 1
ATOM 4769 C C . LEU A 1 610 ? 174.339 164.002 211.861 1.00 296.39 610 LEU A C 1
ATOM 4770 O O . LEU A 1 610 ? 173.302 163.388 211.591 1.00 296.39 610 LEU A O 1
ATOM 4775 N N . GLY A 1 611 ? 174.954 164.793 210.978 1.00 296.39 611 GLY A N 1
ATOM 4776 C CA . GLY A 1 611 ? 174.459 164.871 209.616 1.00 296.39 611 GLY A CA 1
ATOM 4777 C C . GLY A 1 611 ? 174.437 163.518 208.938 1.00 296.39 611 GLY A C 1
ATOM 4778 O O . GLY A 1 611 ? 173.434 163.122 208.346 1.00 296.39 611 GLY A O 1
ATOM 4779 N N . ASN A 1 612 ? 175.534 162.772 209.052 1.00 296.39 612 ASN A N 1
ATOM 4780 C CA . ASN A 1 612 ? 175.587 161.449 208.432 1.00 296.39 612 ASN A CA 1
ATOM 4781 C C . ASN A 1 612 ? 174.628 160.478 209.118 1.00 296.39 612 ASN A C 1
ATOM 4782 O O . ASN A 1 612 ? 173.928 159.692 208.457 1.00 296.39 612 ASN A O 1
ATOM 4787 N N . LEU A 1 613 ? 174.577 160.525 210.451 1.00 296.39 613 LEU A N 1
ATOM 4788 C CA . LEU A 1 613 ? 173.710 159.618 211.191 1.00 296.39 613 LEU A CA 1
ATOM 4789 C C . LEU A 1 613 ? 172.250 159.828 210.821 1.00 296.39 613 LEU A C 1
ATOM 4790 O O . LEU A 1 613 ? 171.515 158.862 210.605 1.00 296.39 613 LEU A O 1
ATOM 4795 N N . PHE A 1 614 ? 171.809 161.083 210.738 1.00 296.39 614 PHE A N 1
ATOM 4796 C CA . PHE A 1 614 ? 170.439 161.349 210.323 1.00 296.39 614 PHE A CA 1
ATOM 4797 C C . PHE A 1 614 ? 170.245 161.136 208.831 1.00 296.39 614 PHE A C 1
ATOM 4798 O O . PHE A 1 614 ? 169.131 160.837 208.401 1.00 296.39 614 PHE A O 1
ATOM 4806 N N . ARG A 1 615 ? 171.310 161.249 208.035 1.00 296.39 615 ARG A N 1
ATOM 4807 C CA . ARG A 1 615 ? 171.227 160.862 206.632 1.00 296.39 615 ARG A CA 1
ATOM 4808 C C . ARG A 1 615 ? 170.817 159.404 206.497 1.00 296.39 615 ARG A C 1
ATOM 4809 O O . ARG A 1 615 ? 169.982 159.059 205.654 1.00 296.39 615 ARG A O 1
ATOM 4817 N N . MET A 1 616 ? 171.387 158.536 207.330 1.00 296.39 616 MET A N 1
ATOM 4818 C CA . MET A 1 616 ? 171.008 157.125 207.267 1.00 296.39 616 MET A CA 1
ATOM 4819 C C . MET A 1 616 ? 169.755 156.786 208.090 1.00 296.39 616 MET A C 1
ATOM 4820 O O . MET A 1 616 ? 169.037 155.843 207.737 1.00 296.39 616 MET A O 1
ATOM 4825 N N . MET A 1 617 ? 169.464 157.528 209.165 1.00 296.39 617 MET A N 1
ATOM 4826 C CA . MET A 1 617 ? 168.128 157.496 209.765 1.00 296.39 617 MET A CA 1
ATOM 4827 C C . MET A 1 617 ? 167.029 157.822 208.765 1.00 296.39 617 MET A C 1
ATOM 4828 O O . MET A 1 617 ? 165.943 157.236 208.835 1.00 296.39 617 MET A O 1
ATOM 4833 N N . HIS A 1 618 ? 167.282 158.751 207.837 1.00 296.39 618 HIS A N 1
ATOM 4834 C CA . HIS A 1 618 ? 166.247 159.179 206.899 1.00 296.39 618 HIS A CA 1
ATOM 4835 C C . HIS A 1 618 ? 165.629 157.985 206.192 1.00 296.39 618 HIS A C 1
ATOM 4836 O O . HIS A 1 618 ? 164.404 157.880 206.063 1.00 296.39 618 HIS A O 1
ATOM 4843 N N . ARG A 1 619 ? 166.473 157.074 205.720 1.00 296.39 619 ARG A N 1
ATOM 4844 C CA . ARG A 1 619 ? 165.975 155.805 205.225 1.00 296.39 619 ARG A CA 1
ATOM 4845 C C . ARG A 1 619 ? 165.554 154.873 206.349 1.00 296.39 619 ARG A C 1
ATOM 4846 O O . ARG A 1 619 ? 164.485 154.266 206.249 1.00 296.39 619 ARG A O 1
ATOM 4854 N N . ALA A 1 620 ? 166.334 154.810 207.437 1.00 296.39 620 ALA A N 1
ATOM 4855 C CA . ALA A 1 620 ? 166.283 153.677 208.361 1.00 296.39 620 ALA A CA 1
ATOM 4856 C C . ALA A 1 620 ? 164.864 153.361 208.822 1.00 296.39 620 ALA A C 1
ATOM 4857 O O . ALA A 1 620 ? 164.458 152.193 208.839 1.00 296.39 620 ALA A O 1
ATOM 4859 N N . VAL A 1 621 ? 164.095 154.377 209.201 1.00 296.39 621 VAL A N 1
ATOM 4860 C CA . VAL A 1 621 ? 162.738 154.188 209.683 1.00 296.39 621 VAL A CA 1
ATOM 4861 C C . VAL A 1 621 ? 161.791 155.025 208.829 1.00 296.39 621 VAL A C 1
ATOM 4862 O O . VAL A 1 621 ? 162.207 155.724 207.904 1.00 296.39 621 VAL A O 1
ATOM 4866 N N . TYR A 1 622 ? 160.500 154.933 209.151 1.00 296.39 622 TYR A N 1
ATOM 4867 C CA . TYR A 1 622 ? 159.451 155.714 208.491 1.00 296.39 622 TYR A CA 1
ATOM 4868 C C . TYR A 1 622 ? 159.416 155.458 206.986 1.00 296.39 622 TYR A C 1
ATOM 4869 O O . TYR A 1 622 ? 159.164 156.363 206.188 1.00 296.39 622 TYR A O 1
ATOM 4878 N N . ARG A 1 623 ? 159.668 154.214 206.594 1.00 309.46 623 ARG A N 1
ATOM 4879 C CA . ARG A 1 623 ? 159.546 153.790 205.208 1.00 309.46 623 ARG A CA 1
ATOM 4880 C C . ARG A 1 623 ? 158.116 153.366 204.903 1.00 309.46 623 ARG A C 1
ATOM 4881 O O . ARG A 1 623 ? 157.403 152.845 205.765 1.00 309.46 623 ARG A O 1
ATOM 4889 N N . LYS A 1 624 ? 157.704 153.598 203.657 1.00 351.33 624 LYS A N 1
ATOM 4890 C CA . LYS A 1 624 ? 156.382 153.186 203.208 1.00 351.33 624 LYS A CA 1
ATOM 4891 C C . LYS A 1 624 ? 156.248 151.673 203.103 1.00 351.33 624 LYS A C 1
ATOM 4892 O O . LYS A 1 624 ? 155.121 151.167 203.086 1.00 351.33 624 LYS A O 1
ATOM 4898 N N . THR A 1 625 ? 157.361 150.949 203.037 1.00 320.60 625 THR A N 1
ATOM 4899 C CA . THR A 1 625 ? 157.321 149.501 202.909 1.00 320.60 625 THR A CA 1
ATOM 4900 C C . THR A 1 625 ? 156.873 148.867 204.224 1.00 320.60 625 THR A C 1
ATOM 4901 O O . THR A 1 625 ? 157.124 149.393 205.312 1.00 320.60 625 THR A O 1
ATOM 4905 N N . THR A 1 626 ? 156.197 147.725 204.114 1.00 297.97 626 THR A N 1
ATOM 4906 C CA . THR A 1 626 ? 155.683 147.031 205.283 1.00 297.97 626 THR A CA 1
ATOM 4907 C C . THR A 1 626 ? 156.824 146.531 206.166 1.00 297.97 626 THR A C 1
ATOM 4908 O O . THR A 1 626 ? 157.969 146.383 205.730 1.00 297.97 626 THR A O 1
ATOM 4912 N N . ASN A 1 627 ? 156.491 146.293 207.435 1.00 296.39 627 ASN A N 1
ATOM 4913 C CA . ASN A 1 627 ? 157.384 145.869 208.511 1.00 296.39 627 ASN A CA 1
ATOM 4914 C C . ASN A 1 627 ? 158.367 146.957 208.922 1.00 296.39 627 ASN A C 1
ATOM 4915 O O . ASN A 1 627 ? 159.117 146.760 209.886 1.00 296.39 627 ASN A O 1
ATOM 4920 N N . ASN A 1 628 ? 158.389 148.101 208.234 1.00 296.39 628 ASN A N 1
ATOM 4921 C CA . ASN A 1 628 ? 159.191 149.222 208.706 1.00 296.39 628 ASN A CA 1
ATOM 4922 C C . ASN A 1 628 ? 158.548 149.888 209.912 1.00 296.39 628 ASN A C 1
ATOM 4923 O O . ASN A 1 628 ? 159.251 150.430 210.771 1.00 296.39 628 ASN A O 1
ATOM 4928 N N . GLN A 1 629 ? 157.217 149.852 209.993 1.00 296.39 629 GLN A N 1
ATOM 4929 C CA . GLN A 1 629 ? 156.517 150.396 211.148 1.00 296.39 629 GLN A CA 1
ATOM 4930 C C . GLN A 1 629 ? 156.892 149.676 212.435 1.00 296.39 629 GLN A C 1
ATOM 4931 O O . GLN A 1 629 ? 156.677 150.221 213.523 1.00 296.39 629 GLN A O 1
ATOM 4937 N N . LEU A 1 630 ? 157.445 148.466 212.335 1.00 296.39 630 LEU A N 1
ATOM 4938 C CA . LEU A 1 630 ? 157.873 147.732 213.518 1.00 296.39 630 LEU A CA 1
ATOM 4939 C C . LEU A 1 630 ? 159.032 148.410 214.236 1.00 296.39 630 LEU A C 1
ATOM 4940 O O . LEU A 1 630 ? 159.267 148.119 215.414 1.00 296.39 630 LEU A O 1
ATOM 4945 N N . ILE A 1 631 ? 159.756 149.300 213.564 1.00 296.39 631 ILE A N 1
ATOM 4946 C CA . ILE A 1 631 ? 160.921 149.955 214.143 1.00 296.39 631 ILE A CA 1
ATOM 4947 C C . ILE A 1 631 ? 160.739 151.472 214.204 1.00 296.39 631 ILE A C 1
ATOM 4948 O O . ILE A 1 631 ? 161.720 152.209 214.277 1.00 296.39 631 ILE A O 1
ATOM 4953 N N . THR A 1 632 ? 159.501 151.952 214.179 1.00 296.39 632 THR A N 1
ATOM 4954 C CA . THR A 1 632 ? 159.209 153.381 214.264 1.00 296.39 632 THR A CA 1
ATOM 4955 C C . THR A 1 632 ? 158.545 153.648 215.615 1.00 296.39 632 THR A C 1
ATOM 4956 O O . THR A 1 632 ? 157.318 153.667 215.729 1.00 296.39 632 THR A O 1
ATOM 4960 N N . ASP A 1 633 ? 159.369 153.860 216.639 1.00 296.39 633 ASP A N 1
ATOM 4961 C CA . ASP A 1 633 ? 158.899 154.178 217.982 1.00 296.39 633 ASP A CA 1
ATOM 4962 C C . ASP A 1 633 ? 158.819 155.692 218.124 1.00 296.39 633 ASP A C 1
ATOM 4963 O O . ASP A 1 633 ? 159.830 156.387 217.982 1.00 296.39 633 ASP A O 1
ATOM 4968 N N . LYS A 1 634 ? 157.618 156.197 218.402 1.00 296.39 634 LYS A N 1
ATOM 4969 C CA . LYS A 1 634 ? 157.459 157.635 218.584 1.00 296.39 634 LYS A CA 1
ATOM 4970 C C . LYS A 1 634 ? 158.062 158.100 219.906 1.00 296.39 634 LYS A C 1
ATOM 4971 O O . LYS A 1 634 ? 158.746 159.127 219.949 1.00 296.39 634 LYS A O 1
ATOM 4977 N N . GLY A 1 635 ? 157.859 157.342 220.981 1.00 296.39 635 GLY A N 1
ATOM 4978 C CA . GLY A 1 635 ? 158.241 157.790 222.306 1.00 296.39 635 GLY A CA 1
ATOM 4979 C C . GLY A 1 635 ? 159.731 157.930 222.541 1.00 296.39 635 GLY A C 1
ATOM 4980 O O . GLY A 1 635 ? 160.230 159.037 222.780 1.00 296.39 635 GLY A O 1
ATOM 4981 N N . LEU A 1 636 ? 160.449 156.807 222.494 1.00 296.39 636 LEU A N 1
ATOM 4982 C CA . LEU A 1 636 ? 161.877 156.829 222.789 1.00 296.39 636 LEU A CA 1
ATOM 4983 C C . LEU A 1 636 ? 162.627 157.709 221.799 1.00 296.39 636 LEU A C 1
ATOM 4984 O O . LEU A 1 636 ? 163.423 158.569 222.194 1.00 296.39 636 LEU A O 1
ATOM 4989 N N . LEU A 1 637 ? 162.375 157.511 220.503 1.00 296.39 637 LEU A N 1
ATOM 4990 C CA . LEU A 1 637 ? 163.068 158.294 219.487 1.00 296.39 637 LEU A CA 1
ATOM 4991 C C . LEU A 1 637 ? 162.716 159.770 219.594 1.00 296.39 637 LEU A C 1
ATOM 4992 O O . LEU A 1 637 ? 163.571 160.634 219.374 1.00 296.39 637 LEU A O 1
ATOM 4997 N N . ASN A 1 638 ? 161.460 160.079 219.921 1.00 296.39 638 ASN A N 1
ATOM 4998 C CA . ASN A 1 638 ? 161.069 161.468 220.113 1.00 296.39 638 ASN A CA 1
ATOM 4999 C C . ASN A 1 638 ? 161.844 162.096 221.260 1.00 296.39 638 ASN A C 1
ATOM 5000 O O . ASN A 1 638 ? 162.358 163.213 221.135 1.00 296.39 638 ASN A O 1
ATOM 5005 N N . ASN A 1 639 ? 161.948 161.387 222.385 1.00 296.39 639 ASN A N 1
ATOM 5006 C CA . ASN A 1 639 ? 162.709 161.919 223.510 1.00 296.39 639 ASN A CA 1
ATOM 5007 C C . ASN A 1 639 ? 164.167 162.131 223.130 1.00 296.39 639 ASN A C 1
ATOM 5008 O O . ASN A 1 639 ? 164.758 163.168 223.455 1.00 296.39 639 ASN A O 1
ATOM 5013 N N . ARG A 1 640 ? 164.756 161.166 222.419 1.00 296.39 640 ARG A N 1
ATOM 5014 C CA . ARG A 1 640 ? 166.157 161.292 222.029 1.00 296.39 640 ARG A CA 1
ATOM 5015 C C . ARG A 1 640 ? 166.373 162.480 221.098 1.00 296.39 640 ARG A C 1
ATOM 5016 O O . ARG A 1 640 ? 167.311 163.263 221.289 1.00 296.39 640 ARG A O 1
ATOM 5024 N N . ILE A 1 641 ? 165.516 162.636 220.087 1.00 296.39 641 ILE A N 1
ATOM 5025 C CA . ILE A 1 641 ? 165.706 163.715 219.123 1.00 296.39 641 ILE A CA 1
ATOM 5026 C C . ILE A 1 641 ? 165.456 165.069 219.775 1.00 296.39 641 ILE A C 1
ATOM 5027 O O . ILE A 1 641 ? 166.137 166.054 219.466 1.00 296.39 641 ILE A O 1
ATOM 5032 N N . ILE A 1 642 ? 164.487 165.144 220.690 1.00 296.39 642 ILE A N 1
ATOM 5033 C CA . ILE A 1 642 ? 164.234 166.402 221.382 1.00 296.39 642 ILE A CA 1
ATOM 5034 C C . ILE A 1 642 ? 165.415 166.769 222.267 1.00 296.39 642 ILE A C 1
ATOM 5035 O O . ILE A 1 642 ? 165.835 167.931 222.310 1.00 296.39 642 ILE A O 1
ATOM 5040 N N . SER A 1 643 ? 165.975 165.791 222.983 1.00 296.39 643 SER A N 1
ATOM 5041 C CA . SER A 1 643 ? 167.158 166.067 223.789 1.00 296.39 643 SER A CA 1
ATOM 5042 C C . SER A 1 643 ? 168.327 166.502 222.916 1.00 296.39 643 SER A C 1
ATOM 5043 O O . SER A 1 643 ? 169.077 167.416 223.279 1.00 296.39 643 SER A O 1
ATOM 5046 N N . MET A 1 644 ? 168.501 165.856 221.760 1.00 296.39 644 MET A N 1
ATOM 5047 C CA . MET A 1 644 ? 169.556 166.258 220.835 1.00 296.39 644 MET A CA 1
ATOM 5048 C C . MET A 1 644 ? 169.382 167.705 220.399 1.00 296.39 644 MET A C 1
ATOM 5049 O O . MET A 1 644 ? 170.319 168.507 220.486 1.00 296.39 644 MET A O 1
ATOM 5054 N N . LEU A 1 645 ? 168.187 168.053 219.922 1.00 296.39 645 LEU A N 1
ATOM 5055 C CA . LEU A 1 645 ? 167.935 169.416 219.469 1.00 296.39 645 LEU A CA 1
ATOM 5056 C C . LEU A 1 645 ? 168.103 170.410 220.607 1.00 296.39 645 LEU A C 1
ATOM 5057 O O . LEU A 1 645 ? 168.523 171.552 220.392 1.00 296.39 645 LEU A O 1
ATOM 5062 N N . MET A 1 646 ? 167.791 169.987 221.828 1.00 296.39 646 MET A N 1
ATOM 5063 C CA . MET A 1 646 ? 167.850 170.840 223.004 1.00 296.39 646 MET A CA 1
ATOM 5064 C C . MET A 1 646 ? 169.266 171.047 223.521 1.00 296.39 646 MET A C 1
ATOM 5065 O O . MET A 1 646 ? 169.461 171.865 224.426 1.00 296.39 646 MET A O 1
ATOM 5070 N N . LEU A 1 647 ? 170.255 170.339 222.976 1.00 296.39 647 LEU A N 1
ATOM 5071 C CA . LEU A 1 647 ? 171.629 170.443 223.448 1.00 296.39 647 LEU A CA 1
ATOM 5072 C C . LEU A 1 647 ? 172.586 171.079 222.452 1.00 296.39 647 LEU A C 1
ATOM 5073 O O . LEU A 1 647 ? 173.536 171.741 222.874 1.00 296.39 647 LEU A O 1
ATOM 5078 N N . ILE A 1 648 ? 172.368 170.903 221.152 1.00 296.39 648 ILE A N 1
ATOM 5079 C CA . ILE A 1 648 ? 173.291 171.402 220.142 1.00 296.39 648 ILE A CA 1
ATOM 5080 C C . ILE A 1 648 ? 172.570 172.392 219.237 1.00 296.39 648 ILE A C 1
ATOM 5081 O O . ILE A 1 648 ? 171.354 172.312 219.036 1.00 296.39 648 ILE A O 1
ATOM 5086 N N . GLU A 1 649 ? 173.332 173.345 218.707 1.00 296.39 649 GLU A N 1
ATOM 5087 C CA . GLU A 1 649 ? 172.843 174.291 217.717 1.00 296.39 649 GLU A CA 1
ATOM 5088 C C . GLU A 1 649 ? 173.083 173.730 216.323 1.00 296.39 649 GLU A C 1
ATOM 5089 O O . GLU A 1 649 ? 174.154 173.186 216.038 1.00 296.39 649 GLU A O 1
ATOM 5095 N N . ILE A 1 650 ? 172.081 173.865 215.453 1.00 296.39 650 ILE A N 1
ATOM 5096 C CA . ILE A 1 650 ? 172.105 173.263 214.129 1.00 296.39 650 ILE A CA 1
ATOM 5097 C C . ILE A 1 650 ? 171.900 174.334 213.066 1.00 296.39 650 ILE A C 1
ATOM 5098 O O . ILE A 1 650 ? 170.977 175.147 213.176 1.00 296.39 650 ILE A O 1
ATOM 5103 N N . PRO A 1 651 ? 172.749 174.408 212.044 1.00 296.39 651 PRO A N 1
ATOM 5104 C CA . PRO A 1 651 ? 172.511 175.357 210.954 1.00 296.39 651 PRO A CA 1
ATOM 5105 C C . PRO A 1 651 ? 171.283 174.978 210.142 1.00 296.39 651 PRO A C 1
ATOM 5106 O O . PRO A 1 651 ? 170.916 173.806 210.032 1.00 296.39 651 PRO A O 1
ATOM 5110 N N . THR A 1 652 ? 170.646 175.998 209.569 1.00 296.39 652 THR A N 1
ATOM 5111 C CA . THR A 1 652 ? 169.431 175.788 208.790 1.00 296.39 652 THR A CA 1
ATOM 5112 C C . THR A 1 652 ? 169.712 175.230 207.401 1.00 296.39 652 THR A C 1
ATOM 5113 O O . THR A 1 652 ? 168.936 174.408 206.900 1.00 296.39 652 THR A O 1
ATOM 5117 N N . GLU A 1 653 ? 170.805 175.655 206.766 1.00 296.39 653 GLU A N 1
ATOM 5118 C CA . GLU A 1 653 ? 171.012 175.351 205.355 1.00 296.39 653 GLU A CA 1
ATOM 5119 C C . GLU A 1 653 ? 171.392 173.896 205.106 1.00 296.39 653 GLU A C 1
ATOM 5120 O O . GLU A 1 653 ? 171.159 173.393 204.002 1.00 296.39 653 GLU A O 1
ATOM 5126 N N . THR A 1 654 ? 171.966 173.216 206.093 1.00 299.92 654 THR A N 1
ATOM 5127 C CA . THR A 1 654 ? 172.446 171.855 205.893 1.00 299.92 654 THR A CA 1
ATOM 5128 C C . THR A 1 654 ? 171.295 170.899 205.597 1.00 299.92 654 THR A C 1
ATOM 5129 O O . THR A 1 654 ? 170.168 171.077 206.067 1.00 299.92 654 THR A O 1
ATOM 5133 N N . GLU A 1 655 ? 171.591 169.875 204.792 1.00 296.39 655 GLU A N 1
ATOM 5134 C CA . GLU A 1 655 ? 170.593 168.850 204.500 1.00 296.39 655 GLU A CA 1
ATOM 5135 C C . GLU A 1 655 ? 170.268 168.019 205.734 1.00 296.39 655 GLU A C 1
ATOM 5136 O O . GLU A 1 655 ? 169.189 167.418 205.812 1.00 296.39 655 GLU A O 1
ATOM 5142 N N . LEU A 1 656 ? 171.201 167.943 206.687 1.00 298.10 656 LEU A N 1
ATOM 5143 C CA . LEU A 1 656 ? 170.886 167.400 208.003 1.00 298.10 656 LEU A CA 1
ATOM 5144 C C . LEU A 1 656 ? 169.661 168.090 208.580 1.00 298.10 656 LEU A C 1
ATOM 5145 O O . LEU A 1 656 ? 168.736 167.443 209.087 1.00 298.10 656 LEU A O 1
ATOM 5150 N N . TYR A 1 657 ? 169.637 169.417 208.496 1.00 296.39 657 TYR A N 1
ATOM 5151 C CA . TYR A 1 657 ? 168.456 170.145 208.929 1.00 296.39 657 TYR A CA 1
ATOM 5152 C C . TYR A 1 657 ? 167.231 169.693 208.149 1.00 296.39 657 TYR A C 1
ATOM 5153 O O . TYR A 1 657 ? 166.175 169.454 208.736 1.00 296.39 657 TYR A O 1
ATOM 5162 N N . THR A 1 658 ? 167.370 169.515 206.835 1.00 296.39 658 THR A N 1
ATOM 5163 C CA . THR A 1 658 ? 166.221 169.160 206.010 1.00 296.39 658 THR A CA 1
ATOM 5164 C C . THR A 1 658 ? 165.617 167.824 206.433 1.00 296.39 658 THR A C 1
ATOM 5165 O O . THR A 1 658 ? 164.408 167.726 206.686 1.00 296.39 658 THR A O 1
ATOM 5169 N N . ASP A 1 659 ? 166.440 166.778 206.519 1.00 296.39 659 ASP A N 1
ATOM 5170 C CA . ASP A 1 659 ? 165.872 165.463 206.793 1.00 296.39 659 ASP A CA 1
ATOM 5171 C C . ASP A 1 659 ? 165.434 165.342 208.249 1.00 296.39 659 ASP A C 1
ATOM 5172 O O . ASP A 1 659 ? 164.485 164.607 208.553 1.00 296.39 659 ASP A O 1
ATOM 5177 N N . VAL A 1 660 ? 166.095 166.056 209.171 1.00 296.39 660 VAL A N 1
ATOM 5178 C CA . VAL A 1 660 ? 165.597 166.037 210.542 1.00 296.39 660 VAL A CA 1
ATOM 5179 C C . VAL A 1 660 ? 164.241 166.734 210.620 1.00 296.39 660 VAL A C 1
ATOM 5180 O O . VAL A 1 660 ? 163.338 166.277 211.336 1.00 296.39 660 VAL A O 1
ATOM 5184 N N . MET A 1 661 ? 164.054 167.817 209.849 1.00 296.39 661 MET A N 1
ATOM 5185 C CA . MET A 1 661 ? 162.733 168.431 209.774 1.00 296.39 661 MET A CA 1
ATOM 5186 C C . MET A 1 661 ? 161.720 167.429 209.253 1.00 296.39 661 MET A C 1
ATOM 5187 O O . MET A 1 661 ? 160.610 167.318 209.785 1.00 296.39 661 MET A O 1
ATOM 5192 N N . ASN A 1 662 ? 162.096 166.680 208.215 1.00 296.39 662 ASN A N 1
ATOM 5193 C CA . ASN A 1 662 ? 161.175 165.706 207.640 1.00 296.39 662 ASN A CA 1
ATOM 5194 C C . ASN A 1 662 ? 160.743 164.681 208.680 1.00 296.39 662 ASN A C 1
ATOM 5195 O O . ASN A 1 662 ? 159.542 164.506 208.936 1.00 296.39 662 ASN A O 1
ATOM 5200 N N . ILE A 1 663 ? 161.716 164.040 209.331 1.00 296.39 663 ILE A N 1
ATOM 5201 C CA . ILE A 1 663 ? 161.397 162.953 210.249 1.00 296.39 663 ILE A CA 1
ATOM 5202 C C . ILE A 1 663 ? 160.587 163.470 211.429 1.00 296.39 663 ILE A C 1
ATOM 5203 O O . ILE A 1 663 ? 159.647 162.807 211.888 1.00 296.39 663 ILE A O 1
ATOM 5208 N N . LEU A 1 664 ? 160.907 164.669 211.927 1.00 296.39 664 LEU A N 1
ATOM 5209 C CA . LEU A 1 664 ? 160.100 165.212 213.012 1.00 296.39 664 LEU A CA 1
ATOM 5210 C C . LEU A 1 664 ? 158.693 165.541 212.534 1.00 296.39 664 LEU A C 1
ATOM 5211 O O . LEU A 1 664 ? 157.738 165.468 213.315 1.00 296.39 664 LEU A O 1
ATOM 5216 N N . MET A 1 665 ? 158.534 165.897 211.255 1.00 296.39 665 MET A N 1
ATOM 5217 C CA . MET A 1 665 ? 157.180 166.112 210.758 1.00 296.39 665 MET A CA 1
ATOM 5218 C C . MET A 1 665 ? 156.372 164.821 210.721 1.00 296.39 665 MET A C 1
ATOM 5219 O O . MET A 1 665 ? 155.202 164.833 211.116 1.00 296.39 665 MET A O 1
ATOM 5224 N N . GLU A 1 666 ? 156.953 163.701 210.275 1.00 296.39 666 GLU A N 1
ATOM 5225 C CA . GLU A 1 666 ? 156.181 162.457 210.375 1.00 296.39 666 GLU A CA 1
ATOM 5226 C C . GLU A 1 666 ? 155.893 162.116 211.833 1.00 296.39 666 GLU A C 1
ATOM 5227 O O . GLU A 1 666 ? 154.794 161.655 212.170 1.00 296.39 666 GLU A O 1
ATOM 5233 N N . VAL A 1 667 ? 156.871 162.339 212.715 1.00 296.39 667 VAL A N 1
ATOM 5234 C CA . VAL A 1 667 ? 156.685 162.020 214.128 1.00 296.39 667 VAL A CA 1
ATOM 5235 C C . VAL A 1 667 ? 155.508 162.800 214.702 1.00 296.39 667 VAL A C 1
ATOM 5236 O O . VAL A 1 667 ? 154.634 162.239 215.373 1.00 296.39 667 VAL A O 1
ATOM 5240 N N . PHE A 1 668 ? 155.463 164.107 214.436 1.00 296.39 668 PHE A N 1
ATOM 5241 C CA . PHE A 1 668 ? 154.381 164.926 214.969 1.00 296.39 668 PHE A CA 1
ATOM 5242 C C . PHE A 1 668 ? 153.054 164.623 214.288 1.00 296.39 668 PHE A C 1
ATOM 5243 O O . PHE A 1 668 ? 152.001 164.690 214.932 1.00 296.39 668 PHE A O 1
ATOM 5251 N N . ASP A 1 669 ? 153.078 164.296 212.994 1.00 300.28 669 ASP A N 1
ATOM 5252 C CA . ASP A 1 669 ? 151.844 163.984 212.290 1.00 300.28 669 ASP A CA 1
ATOM 5253 C C . ASP A 1 669 ? 151.234 162.672 212.758 1.00 300.28 669 ASP A C 1
ATOM 5254 O O . ASP A 1 669 ? 150.010 162.515 212.689 1.00 300.28 669 ASP A O 1
ATOM 5259 N N . GLU A 1 670 ? 152.054 161.729 213.225 1.00 296.39 670 GLU A N 1
ATOM 5260 C CA . GLU A 1 670 ? 151.510 160.488 213.769 1.00 296.39 670 GLU A CA 1
ATOM 5261 C C . GLU A 1 670 ? 150.664 160.755 215.008 1.00 296.39 670 GLU A C 1
ATOM 5262 O O . GLU A 1 670 ? 149.573 160.194 215.162 1.00 296.39 670 GLU A O 1
ATOM 5268 N N . ASP A 1 671 ? 151.151 161.614 215.906 1.00 296.39 671 ASP A N 1
ATOM 5269 C CA . ASP A 1 671 ? 150.424 161.918 217.138 1.00 296.39 671 ASP A CA 1
ATOM 5270 C C . ASP A 1 671 ? 150.820 163.328 217.575 1.00 296.39 671 ASP A C 1
ATOM 5271 O O . ASP A 1 671 ? 151.875 163.513 218.187 1.00 296.39 671 ASP A O 1
ATOM 5276 N N . GLN A 1 672 ? 149.968 164.301 217.262 1.00 296.39 672 GLN A N 1
ATOM 5277 C CA . GLN A 1 672 ? 150.221 165.690 217.622 1.00 296.39 672 GLN A CA 1
ATOM 5278 C C . GLN A 1 672 ? 150.158 165.899 219.131 1.00 296.39 672 GLN A C 1
ATOM 5279 O O . GLN A 1 672 ? 151.024 166.563 219.713 1.00 296.39 672 GLN A O 1
ATOM 5285 N N . THR A 1 673 ? 149.134 165.327 219.763 1.00 296.39 673 THR A N 1
ATOM 5286 C CA . THR A 1 673 ? 148.801 165.608 221.155 1.00 296.39 673 THR A CA 1
ATOM 5287 C C . THR A 1 673 ? 149.904 165.201 222.124 1.00 296.39 673 THR A C 1
ATOM 5288 O O . THR A 1 673 ? 150.330 166.002 222.963 1.00 296.39 673 THR A O 1
ATOM 5292 N N . TYR A 1 674 ? 150.360 163.951 222.033 1.00 296.39 674 TYR A N 1
ATOM 5293 C CA . TYR A 1 674 ? 151.387 163.493 222.959 1.00 296.39 674 TYR A CA 1
ATOM 5294 C C . TYR A 1 674 ? 152.690 164.250 222.753 1.00 296.39 674 TYR A C 1
ATOM 5295 O O . TYR A 1 674 ? 153.377 164.578 223.726 1.00 296.39 674 TYR A O 1
ATOM 5304 N N . VAL A 1 675 ? 153.038 164.544 221.500 1.00 296.39 675 VAL A N 1
ATOM 5305 C CA . VAL A 1 675 ? 154.267 165.279 221.218 1.00 296.39 675 VAL A CA 1
ATOM 5306 C C . VAL A 1 675 ? 154.207 166.677 221.821 1.00 296.39 675 VAL A C 1
ATOM 5307 O O . VAL A 1 675 ? 155.167 167.142 222.450 1.00 296.39 675 VAL A O 1
ATOM 5311 N N . ILE A 1 676 ? 153.084 167.375 221.629 1.00 296.39 676 ILE A N 1
ATOM 5312 C CA . ILE A 1 676 ? 153.001 168.732 222.158 1.00 296.39 676 ILE A CA 1
ATOM 5313 C C . ILE A 1 676 ? 152.964 168.709 223.681 1.00 296.39 676 ILE A C 1
ATOM 5314 O O . ILE A 1 676 ? 153.554 169.579 224.333 1.00 296.39 676 ILE A O 1
ATOM 5319 N N . SER A 1 677 ? 152.309 167.711 224.279 1.00 296.39 677 SER A N 1
ATOM 5320 C CA . SER A 1 677 ? 152.345 167.586 225.732 1.00 296.39 677 SER A CA 1
ATOM 5321 C C . SER A 1 677 ? 153.767 167.360 226.229 1.00 296.39 677 SER A C 1
ATOM 5322 O O . SER A 1 677 ? 154.188 167.952 227.233 1.00 296.39 677 SER A O 1
ATOM 5325 N N . TYR A 1 678 ? 154.521 166.503 225.538 1.00 296.39 678 TYR A N 1
ATOM 5326 C CA . TYR A 1 678 ? 155.889 166.218 225.951 1.00 296.39 678 TYR A CA 1
ATOM 5327 C C . TYR A 1 678 ? 156.764 167.458 225.853 1.00 296.39 678 TYR A C 1
ATOM 5328 O O . TYR A 1 678 ? 157.532 167.756 226.775 1.00 296.39 678 TYR A O 1
ATOM 5337 N N . ILE A 1 679 ? 156.661 168.197 224.748 1.00 296.39 679 ILE A N 1
ATOM 5338 C CA . ILE A 1 679 ? 157.488 169.392 224.620 1.00 296.39 679 ILE A CA 1
ATOM 5339 C C . ILE A 1 679 ? 157.067 170.439 225.641 1.00 296.39 679 ILE A C 1
ATOM 5340 O O . ILE A 1 679 ? 157.910 171.183 226.156 1.00 296.39 679 ILE A O 1
ATOM 5345 N N . ALA A 1 680 ? 155.774 170.510 225.967 1.00 296.39 680 ALA A N 1
ATOM 5346 C CA . ALA A 1 680 ? 155.320 171.453 226.982 1.00 296.39 680 ALA A CA 1
ATOM 5347 C C . ALA A 1 680 ? 155.912 171.123 228.347 1.00 296.39 680 ALA A C 1
ATOM 5348 O O . ALA A 1 680 ? 156.416 172.010 229.047 1.00 296.39 680 ALA A O 1
ATOM 5350 N N . LYS A 1 681 ? 155.862 169.850 228.751 1.00 296.39 681 LYS A N 1
ATOM 5351 C CA . LYS A 1 681 ? 156.432 169.521 230.053 1.00 296.39 681 LYS A CA 1
ATOM 5352 C C . LYS A 1 681 ? 157.945 169.694 230.051 1.00 296.39 681 LYS A C 1
ATOM 5353 O O . LYS A 1 681 ? 158.520 170.097 231.068 1.00 296.39 681 LYS A O 1
ATOM 5359 N N . VAL A 1 682 ? 158.601 169.420 228.921 1.00 296.39 682 VAL A N 1
ATOM 5360 C CA . VAL A 1 682 ? 160.040 169.644 228.833 1.00 296.39 682 VAL A CA 1
ATOM 5361 C C . VAL A 1 682 ? 160.367 171.119 229.017 1.00 296.39 682 VAL A C 1
ATOM 5362 O O . VAL A 1 682 ? 161.282 171.479 229.771 1.00 296.39 682 VAL A O 1
ATOM 5366 N N . ILE A 1 683 ? 159.632 171.997 228.330 1.00 296.39 683 ILE A N 1
ATOM 5367 C CA . ILE A 1 683 ? 159.926 173.422 228.427 1.00 296.39 683 ILE A CA 1
ATOM 5368 C C . ILE A 1 683 ? 159.623 173.932 229.829 1.00 296.39 683 ILE A C 1
ATOM 5369 O O . ILE A 1 683 ? 160.347 174.779 230.360 1.00 296.39 683 ILE A O 1
ATOM 5374 N N . ASP A 1 684 ? 158.579 173.401 230.470 1.00 296.39 684 ASP A N 1
ATOM 5375 C CA . ASP A 1 684 ? 158.306 173.790 231.850 1.00 296.39 684 ASP A CA 1
ATOM 5376 C C . ASP A 1 684 ? 159.437 173.361 232.778 1.00 296.39 684 ASP A C 1
ATOM 5377 O O . ASP A 1 684 ? 159.917 174.154 233.601 1.00 296.39 684 ASP A O 1
ATOM 5382 N N . ARG A 1 685 ? 159.883 172.109 232.653 1.00 296.39 685 ARG A N 1
ATOM 5383 C CA . ARG A 1 685 ? 160.937 171.610 233.528 1.00 296.39 685 ARG A CA 1
ATOM 5384 C C . ARG A 1 685 ? 162.224 172.402 233.349 1.00 296.39 685 ARG A C 1
ATOM 5385 O O . ARG A 1 685 ? 162.881 172.761 234.333 1.00 296.39 685 ARG A O 1
ATOM 5393 N N . VAL A 1 686 ? 162.600 172.695 232.101 1.00 296.39 686 VAL A N 1
ATOM 5394 C CA . VAL A 1 686 ? 163.803 173.489 231.885 1.00 296.39 686 VAL A CA 1
ATOM 5395 C C . VAL A 1 686 ? 163.592 174.938 232.303 1.00 296.39 686 VAL A C 1
ATOM 5396 O O . VAL A 1 686 ? 164.562 175.637 232.616 1.00 296.39 686 VAL A O 1
ATOM 5400 N N . MET A 1 687 ? 162.343 175.410 232.317 1.00 296.39 687 MET A N 1
ATOM 5401 C CA . MET A 1 687 ? 162.045 176.705 232.916 1.00 296.39 687 MET A CA 1
ATOM 5402 C C . MET A 1 687 ? 162.370 176.714 234.399 1.00 296.39 687 MET A C 1
ATOM 5403 O O . MET A 1 687 ? 162.939 177.685 234.913 1.00 296.39 687 MET A O 1
ATOM 5408 N N . LYS A 1 688 ? 162.015 175.641 235.107 1.00 296.39 688 LYS A N 1
ATOM 5409 C CA . LYS A 1 688 ? 162.271 175.597 236.542 1.00 296.39 688 LYS A CA 1
ATOM 5410 C C . LYS A 1 688 ? 163.757 175.581 236.878 1.00 296.39 688 LYS A C 1
ATOM 5411 O O . LYS A 1 688 ? 164.112 175.777 238.046 1.00 296.39 688 LYS A O 1
ATOM 5417 N N . ASN A 1 689 ? 164.626 175.356 235.896 1.00 296.39 689 ASN A N 1
ATOM 5418 C CA . ASN A 1 689 ? 166.060 175.324 236.131 1.00 296.39 689 ASN A CA 1
ATOM 5419 C C . ASN A 1 689 ? 166.599 176.738 236.359 1.00 296.39 689 ASN A C 1
ATOM 5420 O O . ASN A 1 689 ? 165.865 177.731 236.352 1.00 296.39 689 ASN A O 1
ATOM 5425 N N . LYS A 1 690 ? 167.911 176.818 236.564 1.00 296.39 690 LYS A N 1
ATOM 5426 C CA . LYS A 1 690 ? 168.574 178.087 236.828 1.00 296.39 690 LYS A CA 1
ATOM 5427 C C . LYS A 1 690 ? 168.548 178.984 235.594 1.00 296.39 690 LYS A C 1
ATOM 5428 O O . LYS A 1 690 ? 168.569 178.515 234.453 1.00 296.39 690 LYS A O 1
ATOM 5434 N N . VAL A 1 691 ? 168.497 180.291 235.837 1.00 296.39 691 VAL A N 1
ATOM 5435 C CA . VAL A 1 691 ? 168.487 181.287 234.769 1.00 296.39 691 VAL A CA 1
ATOM 5436 C C . VAL A 1 691 ? 169.895 181.378 234.186 1.00 296.39 691 VAL A C 1
ATOM 5437 O O . VAL A 1 691 ? 170.804 181.920 234.820 1.00 296.39 691 VAL A O 1
ATOM 5441 N N . THR A 1 692 ? 170.080 180.851 232.975 1.00 304.94 692 THR A N 1
ATOM 5442 C CA . THR A 1 692 ? 171.381 180.848 232.317 1.00 304.94 692 THR A CA 1
ATOM 5443 C C . THR A 1 692 ? 171.221 181.233 230.852 1.00 304.94 692 THR A C 1
ATOM 5444 O O . THR A 1 692 ? 170.156 181.064 230.255 1.00 304.94 692 THR A O 1
ATOM 5448 N N . LEU A 1 693 ? 172.311 181.753 230.278 1.00 307.11 693 LEU A N 1
ATOM 5449 C CA . LEU A 1 693 ? 172.293 182.193 228.885 1.00 307.11 693 LEU A CA 1
ATOM 5450 C C . LEU A 1 693 ? 172.049 181.027 227.933 1.00 307.11 693 LEU A C 1
ATOM 5451 O O . LEU A 1 693 ? 171.274 181.146 226.974 1.00 307.11 693 LEU A O 1
ATOM 5456 N N . GLU A 1 694 ? 172.718 179.896 228.170 1.00 319.77 694 GLU A N 1
ATOM 5457 C CA . GLU A 1 694 ? 172.490 178.722 227.336 1.00 319.77 694 GLU A CA 1
ATOM 5458 C C . GLU A 1 694 ? 171.044 178.259 227.426 1.00 319.77 694 GLU A C 1
ATOM 5459 O O . GLU A 1 694 ? 170.476 177.789 226.433 1.00 319.77 694 GLU A O 1
ATOM 5465 N N . ASN A 1 695 ? 170.421 178.415 228.595 1.00 296.39 695 ASN A N 1
ATOM 5466 C CA . ASN A 1 695 ? 168.991 178.160 228.689 1.00 296.39 695 ASN A CA 1
ATOM 5467 C C . ASN A 1 695 ? 168.222 179.090 227.762 1.00 296.39 695 ASN A C 1
ATOM 5468 O O . ASN A 1 695 ? 167.311 178.652 227.054 1.00 296.39 695 ASN A O 1
ATOM 5473 N N . ILE A 1 696 ? 168.597 180.372 227.736 1.00 310.82 696 ILE A N 1
ATOM 5474 C CA . ILE A 1 696 ? 167.931 181.326 226.852 1.00 310.82 696 ILE A CA 1
ATOM 5475 C C . ILE A 1 696 ? 168.037 180.869 225.406 1.00 310.82 696 ILE A C 1
ATOM 5476 O O . ILE A 1 696 ? 167.068 180.945 224.643 1.00 310.82 696 ILE A O 1
ATOM 5481 N N . GLU A 1 697 ? 169.211 180.378 225.010 1.00 302.70 697 GLU A N 1
ATOM 5482 C CA . GLU A 1 697 ? 169.357 179.844 223.660 1.00 302.70 697 GLU A CA 1
ATOM 5483 C C . GLU A 1 697 ? 168.457 178.631 223.448 1.00 302.70 697 GLU A C 1
ATOM 5484 O O . GLU A 1 697 ? 167.913 178.435 222.355 1.00 302.70 697 GLU A O 1
ATOM 5490 N N . LYS A 1 698 ? 168.290 177.807 224.485 1.00 296.39 698 LYS A N 1
ATOM 5491 C CA . LYS A 1 698 ? 167.420 176.636 224.379 1.00 296.39 698 LYS A CA 1
ATOM 5492 C C . LYS A 1 698 ? 165.971 177.040 224.117 1.00 296.39 698 LYS A C 1
ATOM 5493 O O . LYS A 1 698 ? 165.304 176.471 223.245 1.00 296.39 698 LYS A O 1
ATOM 5499 N N . ILE A 1 699 ? 165.461 178.006 224.885 1.00 296.39 699 ILE A N 1
ATOM 5500 C CA . ILE A 1 699 ? 164.132 178.552 224.598 1.00 296.39 699 ILE A CA 1
ATOM 5501 C C . ILE A 1 699 ? 164.080 179.163 223.202 1.00 296.39 699 ILE A C 1
ATOM 5502 O O . ILE A 1 699 ? 163.106 178.969 222.460 1.00 296.39 699 ILE A O 1
ATOM 5507 N N . LYS A 1 700 ? 165.124 179.890 222.811 1.00 296.39 700 LYS A N 1
ATOM 5508 C CA . LYS A 1 700 ? 165.162 180.457 221.467 1.00 296.39 700 LYS A CA 1
ATOM 5509 C C . LYS A 1 700 ? 164.930 179.380 220.416 1.00 296.39 700 LYS A C 1
ATOM 5510 O O . LYS A 1 700 ? 164.057 179.512 219.548 1.00 296.39 700 LYS A O 1
ATOM 5516 N N . ARG A 1 701 ? 165.666 178.276 220.515 1.00 296.39 701 ARG A N 1
ATOM 5517 C CA . ARG A 1 701 ? 165.565 177.254 219.481 1.00 296.39 701 ARG A CA 1
ATOM 5518 C C . ARG A 1 701 ? 164.280 176.442 219.595 1.00 296.39 701 ARG A C 1
ATOM 5519 O O . ARG A 1 701 ? 163.763 175.974 218.575 1.00 296.39 701 ARG A O 1
ATOM 5527 N N . ILE A 1 702 ? 163.750 176.246 220.806 1.00 296.39 702 ILE A N 1
ATOM 5528 C CA . ILE A 1 702 ? 162.516 175.472 220.909 1.00 296.39 702 ILE A CA 1
ATOM 5529 C C . ILE A 1 702 ? 161.349 176.249 220.307 1.00 296.39 702 ILE A C 1
ATOM 5530 O O . ILE A 1 702 ? 160.508 175.679 219.601 1.00 296.39 702 ILE A O 1
ATOM 5535 N N . LEU A 1 703 ? 161.286 177.565 220.524 1.00 296.39 703 LEU A N 1
ATOM 5536 C CA . LEU A 1 703 ? 160.284 178.310 219.763 1.00 296.39 703 LEU A CA 1
ATOM 5537 C C . LEU A 1 703 ? 160.622 178.397 218.278 1.00 296.39 703 LEU A C 1
ATOM 5538 O O . LEU A 1 703 ? 159.709 178.451 217.450 1.00 296.39 703 LEU A O 1
ATOM 5543 N N . LEU A 1 704 ? 161.901 178.376 217.905 1.00 296.39 704 LEU A N 1
ATOM 5544 C CA . LEU A 1 704 ? 162.219 178.282 216.483 1.00 296.39 704 LEU A CA 1
ATOM 5545 C C . LEU A 1 704 ? 161.576 177.045 215.858 1.00 296.39 704 LEU A C 1
ATOM 5546 O O . LEU A 1 704 ? 160.911 177.130 214.816 1.00 296.39 704 LEU A O 1
ATOM 5551 N N . ILE A 1 705 ? 161.736 175.889 216.503 1.00 296.39 705 ILE A N 1
ATOM 5552 C CA . ILE A 1 705 ? 161.207 174.655 215.929 1.00 296.39 705 ILE A CA 1
ATOM 5553 C C . ILE A 1 705 ? 159.683 174.632 215.979 1.00 296.39 705 ILE A C 1
ATOM 5554 O O . ILE A 1 705 ? 159.031 174.144 215.044 1.00 296.39 705 ILE A O 1
ATOM 5559 N N . VAL A 1 706 ? 159.078 175.152 217.051 1.00 296.39 706 VAL A N 1
ATOM 5560 C CA . VAL A 1 706 ? 157.618 175.136 217.086 1.00 296.39 706 VAL A CA 1
ATOM 5561 C C . VAL A 1 706 ? 157.050 176.079 216.030 1.00 296.39 706 VAL A C 1
ATOM 5562 O O . VAL A 1 706 ? 156.037 175.770 215.393 1.00 296.39 706 VAL A O 1
ATOM 5566 N N . ASN A 1 707 ? 157.698 177.226 215.805 1.00 296.39 707 ASN A N 1
ATOM 5567 C CA . ASN A 1 707 ? 157.264 178.112 214.732 1.00 296.39 707 ASN A CA 1
ATOM 5568 C C . ASN A 1 707 ? 157.388 177.426 213.383 1.00 296.39 707 ASN A C 1
ATOM 5569 O O . ASN A 1 707 ? 156.492 177.538 212.536 1.00 296.39 707 ASN A O 1
ATOM 5574 N N . TYR A 1 708 ? 158.491 176.706 213.165 1.00 296.39 708 TYR A N 1
ATOM 5575 C CA . TYR A 1 708 ? 158.637 175.959 211.922 1.00 296.39 708 TYR A CA 1
ATOM 5576 C C . TYR A 1 708 ? 157.484 174.983 211.733 1.00 296.39 708 TYR A C 1
ATOM 5577 O O . TYR A 1 708 ? 156.827 174.973 210.686 1.00 296.39 708 TYR A O 1
ATOM 5586 N N . LEU A 1 709 ? 157.219 174.153 212.744 1.00 296.39 709 LEU A N 1
ATOM 5587 C CA . LEU A 1 709 ? 156.218 173.106 212.576 1.00 296.39 709 LEU A CA 1
ATOM 5588 C C . LEU A 1 709 ? 154.813 173.681 212.443 1.00 296.39 709 LEU A C 1
ATOM 5589 O O . LEU A 1 709 ? 153.972 173.096 211.752 1.00 296.39 709 LEU A O 1
ATOM 5594 N N . ILE A 1 710 ? 154.535 174.814 213.089 1.00 296.39 710 ILE A N 1
ATOM 5595 C CA . ILE A 1 710 ? 153.227 175.444 212.931 1.00 296.39 710 ILE A CA 1
ATOM 5596 C C . ILE A 1 710 ? 153.083 176.034 211.534 1.00 296.39 710 ILE A C 1
ATOM 5597 O O . ILE A 1 710 ? 152.043 175.878 210.882 1.00 296.39 710 ILE A O 1
ATOM 5602 N N . PHE A 1 711 ? 154.121 176.722 211.052 1.00 303.76 711 PHE A N 1
ATOM 5603 C CA . PHE A 1 711 ? 154.034 177.360 209.742 1.00 303.76 711 PHE A CA 1
ATOM 5604 C C . PHE A 1 711 ? 153.874 176.329 208.631 1.00 303.76 711 PHE A C 1
ATOM 5605 O O . PHE A 1 711 ? 153.087 176.532 207.699 1.00 303.76 711 PHE A O 1
ATOM 5613 N N . LYS A 1 712 ? 154.609 175.219 208.711 1.00 296.39 712 LYS A N 1
ATOM 5614 C CA . LYS A 1 712 ? 154.497 174.181 207.694 1.00 296.39 712 LYS A CA 1
ATOM 5615 C C . LYS A 1 712 ? 153.164 173.448 207.757 1.00 296.39 712 LYS A C 1
ATOM 5616 O O . LYS A 1 712 ? 152.691 172.965 206.723 1.00 296.39 712 LYS A O 1
ATOM 5622 N N . ASN A 1 713 ? 152.563 173.341 208.941 1.00 323.54 713 ASN A N 1
ATOM 5623 C CA . ASN A 1 713 ? 151.337 172.570 209.093 1.00 323.54 713 ASN A CA 1
ATOM 5624 C C . ASN A 1 713 ? 150.220 173.167 208.248 1.00 323.54 713 ASN A C 1
ATOM 5625 O O . ASN A 1 713 ? 149.920 174.361 208.344 1.00 323.54 713 ASN A O 1
ATOM 5630 N N . GLU A 1 714 ? 149.605 172.329 207.413 1.00 340.74 714 GLU A N 1
ATOM 5631 C CA . GLU A 1 714 ? 148.521 172.760 206.536 1.00 340.74 714 GLU A CA 1
ATOM 5632 C C . GLU A 1 714 ? 147.154 172.503 207.159 1.00 340.74 714 GLU A C 1
ATOM 5633 O O . GLU A 1 714 ? 146.375 173.439 207.363 1.00 340.74 714 GLU A O 1
ATOM 5639 N N . GLU A 1 715 ? 146.847 171.248 207.471 1.00 333.28 715 GLU A N 1
ATOM 5640 C CA . GLU A 1 715 ? 145.609 170.895 208.146 1.00 333.28 715 GLU A CA 1
ATOM 5641 C C . GLU A 1 715 ? 145.895 170.588 209.609 1.00 333.28 715 GLU A C 1
ATOM 5642 O O . GLU A 1 715 ? 146.967 170.087 209.961 1.00 333.28 715 GLU A O 1
ATOM 5648 N N . THR A 1 716 ? 144.925 170.901 210.462 1.00 302.80 716 THR A N 1
ATOM 5649 C CA . THR A 1 716 ? 145.070 170.742 211.901 1.00 302.80 716 THR A CA 1
ATOM 5650 C C . THR A 1 716 ? 143.815 170.099 212.465 1.00 302.80 716 THR A C 1
ATOM 5651 O O . THR A 1 716 ? 142.699 170.481 212.100 1.00 302.80 716 THR A O 1
ATOM 5655 N N . CYS A 1 717 ? 143.998 169.114 213.338 1.00 296.39 717 CYS A N 1
ATOM 5656 C CA . CYS A 1 717 ? 142.877 168.566 214.081 1.00 296.39 717 CYS A CA 1
ATOM 5657 C C . CYS A 1 717 ? 142.418 169.558 215.144 1.00 296.39 717 CYS A C 1
ATOM 5658 O O . CYS A 1 717 ? 143.217 170.305 215.715 1.00 296.39 717 CYS A O 1
ATOM 5661 N N . GLU A 1 718 ? 141.108 169.567 215.400 1.00 321.62 718 GLU A N 1
ATOM 5662 C CA . GLU A 1 718 ? 140.567 170.450 216.428 1.00 321.62 718 GLU A CA 1
ATOM 5663 C C . GLU A 1 718 ? 141.137 170.124 217.802 1.00 321.62 718 GLU A C 1
ATOM 5664 O O . GLU A 1 718 ? 141.223 171.006 218.664 1.00 321.62 718 GLU A O 1
ATOM 5670 N N . GLU A 1 719 ? 141.540 168.871 218.021 1.00 326.89 719 GLU A N 1
ATOM 5671 C CA . GLU A 1 719 ? 142.127 168.490 219.302 1.00 326.89 719 GLU A CA 1
ATOM 5672 C C . GLU A 1 719 ? 143.439 169.226 219.549 1.00 326.89 719 GLU A C 1
ATOM 5673 O O . GLU A 1 719 ? 143.745 169.606 220.687 1.00 326.89 719 GLU A O 1
ATOM 5679 N N . PHE A 1 720 ? 144.232 169.433 218.496 1.00 296.39 720 PHE A N 1
ATOM 5680 C CA . PHE A 1 720 ? 145.453 170.215 218.645 1.00 296.39 720 PHE A CA 1
ATOM 5681 C C . PHE A 1 720 ? 145.136 171.645 219.060 1.00 296.39 720 PHE A C 1
ATOM 5682 O O . PHE A 1 720 ? 145.828 172.224 219.905 1.00 296.39 720 PHE A O 1
ATOM 5690 N N . ILE A 1 721 ? 144.094 172.233 218.468 1.00 296.39 721 ILE A N 1
ATOM 5691 C CA . ILE A 1 721 ? 143.674 173.575 218.858 1.00 296.39 721 ILE A CA 1
ATOM 5692 C C . ILE A 1 721 ? 143.210 173.584 220.308 1.00 296.39 721 ILE A C 1
ATOM 5693 O O . ILE A 1 721 ? 143.459 174.541 221.052 1.00 296.39 721 ILE A O 1
ATOM 5698 N N . LYS A 1 722 ? 142.531 172.517 220.733 1.00 308.05 722 LYS A N 1
ATOM 5699 C CA . LYS A 1 722 ? 142.116 172.408 222.128 1.00 308.05 722 LYS A CA 1
ATOM 5700 C C . LYS A 1 722 ? 143.322 172.378 223.054 1.00 308.05 722 LYS A C 1
ATOM 5701 O O . LYS A 1 722 ? 143.308 172.992 224.127 1.00 308.05 722 LYS A O 1
ATOM 5707 N N . HIS A 1 723 ? 144.373 171.660 222.659 1.00 312.60 723 HIS A N 1
ATOM 5708 C CA . HIS A 1 723 ? 145.614 171.695 223.427 1.00 312.60 723 HIS A CA 1
ATOM 5709 C C . HIS A 1 723 ? 146.223 173.090 223.431 1.00 312.60 723 HIS A C 1
ATOM 5710 O O . HIS A 1 723 ? 146.777 173.526 224.445 1.00 312.60 723 HIS A O 1
ATOM 5717 N N . CYS A 1 724 ? 146.138 173.801 222.306 1.00 296.39 724 CYS A N 1
ATOM 5718 C CA . CYS A 1 724 ? 146.594 175.187 222.282 1.00 296.39 724 CYS A CA 1
ATOM 5719 C C . CYS A 1 724 ? 145.807 176.038 223.269 1.00 296.39 724 CYS A C 1
ATOM 5720 O O . CYS A 1 724 ? 146.384 176.856 223.994 1.00 296.39 724 CYS A O 1
ATOM 5723 N N . THR A 1 725 ? 144.490 175.859 223.319 1.00 311.60 725 THR A N 1
ATOM 5724 C CA . THR A 1 725 ? 143.674 176.571 224.291 1.00 311.60 725 THR A CA 1
ATOM 5725 C C . THR A 1 725 ? 143.570 175.835 225.618 1.00 311.60 725 THR A C 1
ATOM 5726 O O . THR A 1 725 ? 142.902 176.329 226.533 1.00 311.60 725 THR A O 1
ATOM 5730 N N . SER A 1 726 ? 144.206 174.675 225.745 1.00 315.89 726 SER A N 1
ATOM 5731 C CA . SER A 1 726 ? 144.275 174.003 227.032 1.00 315.89 726 SER A CA 1
ATOM 5732 C C . SER A 1 726 ? 145.054 174.857 228.023 1.00 315.89 726 SER A C 1
ATOM 5733 O O . SER A 1 726 ? 145.908 175.664 227.644 1.00 315.89 726 SER A O 1
ATOM 5736 N N . LYS A 1 727 ? 144.739 174.680 229.309 1.00 338.22 727 LYS A N 1
ATOM 5737 C CA . LYS A 1 727 ? 145.351 175.510 230.341 1.00 338.22 727 LYS A CA 1
ATOM 5738 C C . LYS A 1 727 ? 146.869 175.388 230.331 1.00 338.22 727 LYS A C 1
ATOM 5739 O O . LYS A 1 727 ? 147.571 176.368 230.610 1.00 338.22 727 LYS A O 1
ATOM 5745 N N . GLY A 1 728 ? 147.391 174.207 229.997 1.00 308.60 728 GLY A N 1
ATOM 5746 C CA . GLY A 1 728 ? 148.834 174.032 229.966 1.00 308.60 728 GLY A CA 1
ATOM 5747 C C . GLY A 1 728 ? 149.512 174.919 228.940 1.00 308.60 728 GLY A C 1
ATOM 5748 O O . GLY A 1 728 ? 150.518 175.569 229.231 1.00 308.60 728 GLY A O 1
ATOM 5749 N N . PHE A 1 729 ? 148.971 174.959 227.721 1.00 296.39 729 PHE A N 1
ATOM 5750 C CA . PHE A 1 729 ? 149.602 175.755 226.673 1.00 296.39 729 PHE A CA 1
ATOM 5751 C C . PHE A 1 729 ? 149.551 177.241 227.000 1.00 296.39 729 PHE A C 1
ATOM 5752 O O . PHE A 1 729 ? 150.551 177.952 226.846 1.00 296.39 729 PHE A O 1
ATOM 5760 N N . LEU A 1 730 ? 148.397 177.732 227.448 1.00 309.29 730 LEU A N 1
ATOM 5761 C CA . LEU A 1 730 ? 148.306 179.146 227.786 1.00 309.29 730 LEU A CA 1
ATOM 5762 C C . LEU A 1 730 ? 149.207 179.497 228.964 1.00 309.29 730 LEU A C 1
ATOM 5763 O O . LEU A 1 730 ? 149.834 180.563 228.960 1.00 309.29 730 LEU A O 1
ATOM 5768 N N . GLN A 1 731 ? 149.307 178.617 229.965 1.00 307.76 731 GLN A N 1
ATOM 5769 C CA . GLN A 1 731 ? 150.153 178.935 231.109 1.00 307.76 731 GLN A CA 1
ATOM 5770 C C . GLN A 1 731 ? 151.630 178.898 230.733 1.00 307.76 731 GLN A C 1
ATOM 5771 O O . GLN A 1 731 ? 152.411 179.729 231.207 1.00 307.76 731 GLN A O 1
ATOM 5777 N N . ILE A 1 732 ? 152.038 177.968 229.866 1.00 296.39 732 ILE A N 1
ATOM 5778 C CA . ILE A 1 732 ? 153.440 177.956 229.461 1.00 296.39 732 ILE A CA 1
ATOM 5779 C C . ILE A 1 732 ? 153.752 179.173 228.600 1.00 296.39 732 ILE A C 1
ATOM 5780 O O . ILE A 1 732 ? 154.829 179.764 228.718 1.00 296.39 732 ILE A O 1
ATOM 5785 N N . VAL A 1 733 ? 152.816 179.587 227.741 1.00 296.39 733 VAL A N 1
ATOM 5786 C CA . VAL A 1 733 ? 153.046 180.781 226.933 1.00 296.39 733 VAL A CA 1
ATOM 5787 C C . VAL A 1 733 ? 153.153 182.020 227.817 1.00 296.39 733 VAL A C 1
ATOM 5788 O O . VAL A 1 733 ? 154.039 182.864 227.623 1.00 296.39 733 VAL A O 1
ATOM 5792 N N . LYS A 1 734 ? 152.259 182.153 228.801 1.00 296.39 734 LYS A N 1
ATOM 5793 C CA . LYS A 1 734 ? 152.324 183.315 229.679 1.00 296.39 734 LYS A CA 1
ATOM 5794 C C . LYS A 1 734 ? 153.583 183.294 230.538 1.00 296.39 734 LYS A C 1
ATOM 5795 O O . LYS A 1 734 ? 154.168 184.350 230.801 1.00 296.39 734 LYS A O 1
ATOM 5801 N N . ARG A 1 735 ? 154.030 182.111 230.968 1.00 296.39 735 ARG A N 1
ATOM 5802 C CA . ARG A 1 735 ? 155.288 182.033 231.699 1.00 296.39 735 ARG A CA 1
ATOM 5803 C C . ARG A 1 735 ? 156.463 182.405 230.806 1.00 296.39 735 ARG A C 1
ATOM 5804 O O . ARG A 1 735 ? 157.410 183.054 231.257 1.00 296.39 735 ARG A O 1
ATOM 5812 N N . ILE A 1 736 ? 156.420 182.000 229.536 1.00 296.39 736 ILE A N 1
ATOM 5813 C CA . ILE A 1 736 ? 157.454 182.408 228.589 1.00 296.39 736 ILE A CA 1
ATOM 5814 C C . ILE A 1 736 ? 157.491 183.923 228.472 1.00 296.39 736 ILE A C 1
ATOM 5815 O O . ILE A 1 736 ? 158.564 184.535 228.453 1.00 296.39 736 ILE A O 1
ATOM 5820 N N . SER A 1 737 ? 156.317 184.550 228.389 1.00 296.39 737 SER A N 1
ATOM 5821 C CA . SER A 1 737 ? 156.261 186.008 228.348 1.00 296.39 737 SER A CA 1
ATOM 5822 C C . SER A 1 737 ? 156.849 186.618 229.615 1.00 296.39 737 SER A C 1
ATOM 5823 O O . SER A 1 737 ? 157.593 187.605 229.554 1.00 296.39 737 SER A O 1
ATOM 5826 N N . GLN A 1 738 ? 156.520 186.045 230.775 1.00 296.39 738 GLN A N 1
ATOM 5827 C CA . GLN A 1 738 ? 157.061 186.547 232.036 1.00 296.39 738 GLN A CA 1
ATOM 5828 C C . GLN A 1 738 ? 158.579 186.438 232.064 1.00 296.39 738 GLN A C 1
ATOM 5829 O O . GLN A 1 738 ? 159.270 187.368 232.493 1.00 296.39 738 GLN A O 1
ATOM 5835 N N . TYR A 1 739 ? 159.110 185.305 231.609 1.00 296.39 739 TYR A N 1
ATOM 5836 C CA . TYR A 1 739 ? 160.554 185.114 231.545 1.00 296.39 739 TYR A CA 1
ATOM 5837 C C . TYR A 1 739 ? 161.194 186.115 230.594 1.00 296.39 739 TYR A C 1
ATOM 5838 O O . TYR A 1 739 ? 162.263 186.665 230.880 1.00 296.39 739 TYR A O 1
ATOM 5847 N N . PHE A 1 740 ? 160.548 186.360 229.455 1.00 296.39 740 PHE A N 1
ATOM 5848 C CA . PHE A 1 740 ? 161.060 187.330 228.495 1.00 296.39 740 PHE A CA 1
ATOM 5849 C C . PHE A 1 740 ? 161.119 188.722 229.109 1.00 296.39 740 PHE A C 1
ATOM 5850 O O . PHE A 1 740 ? 162.092 189.458 228.909 1.00 296.39 740 PHE A O 1
ATOM 5858 N N . ASP A 1 741 ? 160.083 189.097 229.863 1.00 325.96 741 ASP A N 1
ATOM 5859 C CA . ASP A 1 741 ? 160.108 190.372 230.573 1.00 325.96 741 ASP A CA 1
ATOM 5860 C C . ASP A 1 741 ? 161.223 190.403 231.609 1.00 325.96 741 ASP A C 1
ATOM 5861 O O . ASP A 1 741 ? 161.910 191.420 231.764 1.00 325.96 741 ASP A O 1
ATOM 5866 N N . ASN A 1 742 ? 161.412 189.297 232.334 1.00 307.59 742 ASN A N 1
ATOM 5867 C CA . ASN A 1 742 ? 162.489 189.224 233.316 1.00 307.59 742 ASN A CA 1
ATOM 5868 C C . ASN A 1 742 ? 163.851 189.384 232.658 1.00 307.59 742 ASN A C 1
ATOM 5869 O O . ASN A 1 742 ? 164.790 189.887 233.285 1.00 307.59 742 ASN A O 1
ATOM 5874 N N . LEU A 1 743 ? 163.977 188.949 231.405 1.00 315.33 743 LEU A N 1
ATOM 5875 C CA . LEU A 1 743 ? 165.236 189.101 230.685 1.00 315.33 743 LEU A CA 1
ATOM 5876 C C . LEU A 1 743 ? 165.629 190.562 230.509 1.00 315.33 743 LEU A C 1
ATOM 5877 O O . LEU A 1 743 ? 166.822 190.861 230.394 1.00 315.33 743 LEU A O 1
ATOM 5882 N N . LYS A 1 744 ? 164.659 191.478 230.485 1.00 304.59 744 LYS A N 1
ATOM 5883 C CA . LYS A 1 744 ? 164.976 192.898 230.400 1.00 304.59 744 LYS A CA 1
ATOM 5884 C C . LYS A 1 744 ? 165.506 193.466 231.709 1.00 304.59 744 LYS A C 1
ATOM 5885 O O . LYS A 1 744 ? 165.984 194.605 231.717 1.00 304.59 744 LYS A O 1
ATOM 5891 N N . LYS A 1 745 ? 165.429 192.711 232.808 1.00 304.48 745 LYS A N 1
ATOM 5892 C CA . LYS A 1 745 ? 165.860 193.240 234.099 1.00 304.48 745 LYS A CA 1
ATOM 5893 C C . LYS A 1 745 ? 167.360 193.507 234.126 1.00 304.48 745 LYS A C 1
ATOM 5894 O O . LYS A 1 745 ? 167.800 194.546 234.631 1.00 304.48 745 LYS A O 1
ATOM 5900 N N . ASP A 1 746 ? 168.160 192.589 233.588 1.00 369.33 746 ASP A N 1
ATOM 5901 C CA . ASP A 1 746 ? 169.616 192.696 233.624 1.00 369.33 746 ASP A CA 1
ATOM 5902 C C . ASP A 1 746 ? 170.141 192.868 232.204 1.00 369.33 746 ASP A C 1
ATOM 5903 O O . ASP A 1 746 ? 170.010 191.963 231.373 1.00 369.33 746 ASP A O 1
ATOM 5908 N N . THR A 1 747 ? 170.736 194.031 231.933 1.00 364.26 747 THR A N 1
ATOM 5909 C CA . THR A 1 747 ? 171.380 194.249 230.642 1.00 364.26 747 THR A CA 1
ATOM 5910 C C . THR A 1 747 ? 172.679 193.458 230.538 1.00 364.26 747 THR A C 1
ATOM 5911 O O . THR A 1 747 ? 173.050 193.001 229.450 1.00 364.26 747 THR A O 1
ATOM 5915 N N . ALA A 1 748 ? 173.381 193.285 231.661 1.00 400.99 748 ALA A N 1
ATOM 5916 C CA . ALA A 1 748 ? 174.663 192.586 231.635 1.00 400.99 748 ALA A CA 1
ATOM 5917 C C . ALA A 1 748 ? 174.496 191.125 231.236 1.00 400.99 748 ALA A C 1
ATOM 5918 O O . ALA A 1 748 ? 175.248 190.614 230.398 1.00 400.99 748 ALA A O 1
ATOM 5920 N N . LEU A 1 749 ? 173.520 190.433 231.827 1.00 381.59 749 LEU A N 1
ATOM 5921 C CA . LEU A 1 749 ? 173.317 189.024 231.505 1.00 381.59 749 LEU A CA 1
ATOM 5922 C C . LEU A 1 749 ? 172.742 188.858 230.104 1.00 381.59 749 LEU A C 1
ATOM 5923 O O . LEU A 1 749 ? 173.157 187.970 229.351 1.00 381.59 749 LEU A O 1
ATOM 5928 N N . VAL A 1 750 ? 171.780 189.703 229.739 1.00 411.13 750 VAL A N 1
ATOM 5929 C CA . VAL A 1 750 ? 171.156 189.680 228.421 1.00 411.13 750 VAL A CA 1
ATOM 5930 C C . VAL A 1 750 ? 171.165 191.099 227.872 1.00 411.13 750 VAL A C 1
ATOM 5931 O O . VAL A 1 750 ? 170.590 192.007 228.482 1.00 411.13 750 VAL A O 1
ATOM 5935 N N . SER A 1 751 ? 171.801 191.285 226.718 1.00 379.52 751 SER A N 1
ATOM 5936 C CA . SER A 1 751 ? 171.950 192.614 226.150 1.00 379.52 751 SER A CA 1
ATOM 5937 C C . SER A 1 751 ? 170.605 193.159 225.675 1.00 379.52 751 SER A C 1
ATOM 5938 O O . SER A 1 751 ? 169.655 192.415 225.416 1.00 379.52 751 SER A O 1
ATOM 5941 N N . VAL A 1 752 ? 170.541 194.488 225.564 1.00 330.55 752 VAL A N 1
ATOM 5942 C CA . VAL A 1 752 ? 169.304 195.149 225.154 1.00 330.55 752 VAL A CA 1
ATOM 5943 C C . VAL A 1 752 ? 168.924 194.752 223.733 1.00 330.55 752 VAL A C 1
ATOM 5944 O O . VAL A 1 752 ? 167.743 194.550 223.426 1.00 330.55 752 VAL A O 1
ATOM 5948 N N . ALA A 1 753 ? 169.912 194.641 222.842 1.00 332.85 753 ALA A N 1
ATOM 5949 C CA . ALA A 1 753 ? 169.631 194.181 221.486 1.00 332.85 753 ALA A CA 1
ATOM 5950 C C . ALA A 1 753 ? 169.099 192.754 221.495 1.00 332.85 753 ALA A C 1
ATOM 5951 O O . ALA A 1 753 ? 168.194 192.412 220.723 1.00 332.85 753 ALA A O 1
ATOM 5953 N N . LYS A 1 754 ? 169.655 191.907 222.363 1.00 362.29 754 LYS A N 1
ATOM 5954 C CA . LYS A 1 754 ? 169.127 190.558 222.523 1.00 362.29 754 LYS A CA 1
ATOM 5955 C C . LYS A 1 754 ? 167.689 190.594 223.024 1.00 362.29 754 LYS A C 1
ATOM 5956 O O . LYS A 1 754 ? 166.856 189.784 222.599 1.00 362.29 754 LYS A O 1
ATOM 5962 N N . ASN A 1 755 ? 167.382 191.527 223.930 1.00 331.72 755 ASN A N 1
ATOM 5963 C CA . ASN A 1 755 ? 166.006 191.691 224.384 1.00 331.72 755 ASN A CA 1
ATOM 5964 C C . ASN A 1 755 ? 165.089 192.077 223.232 1.00 331.72 755 ASN A C 1
ATOM 5965 O O . ASN A 1 755 ? 163.981 191.545 223.104 1.00 331.72 755 ASN A O 1
ATOM 5970 N N . GLU A 1 756 ? 165.536 192.999 222.378 1.00 315.02 756 GLU A N 1
ATOM 5971 C CA . GLU A 1 756 ? 164.729 193.392 221.228 1.00 315.02 756 GLU A CA 1
ATOM 5972 C C . GLU A 1 756 ? 164.487 192.210 220.301 1.00 315.02 756 GLU A C 1
ATOM 5973 O O . GLU A 1 756 ? 163.366 192.006 219.817 1.00 315.02 756 GLU A O 1
ATOM 5979 N N . SER A 1 757 ? 165.528 191.414 220.048 1.00 330.85 757 SER A N 1
ATOM 5980 C CA . SER A 1 757 ? 165.384 190.261 219.165 1.00 330.85 757 SER A CA 1
ATOM 5981 C C . SER A 1 757 ? 164.427 189.227 219.749 1.00 330.85 757 SER A C 1
ATOM 5982 O O . SER A 1 757 ? 163.595 188.660 219.027 1.00 330.85 757 SER A O 1
ATOM 5985 N N . LEU A 1 758 ? 164.534 188.958 221.053 1.00 323.42 758 LEU A N 1
ATOM 5986 C CA . LEU A 1 758 ? 163.640 187.983 221.668 1.00 323.42 758 LEU A CA 1
ATOM 5987 C C . LEU A 1 758 ? 162.200 188.478 221.671 1.00 323.42 758 LEU A C 1
ATOM 5988 O O . LEU A 1 758 ? 161.272 187.691 221.452 1.00 323.42 758 LEU A O 1
ATOM 5993 N N . THR A 1 759 ? 161.988 189.776 221.900 1.00 296.39 759 THR A N 1
ATOM 5994 C CA . THR A 1 759 ? 160.637 190.315 221.786 1.00 296.39 759 THR A CA 1
ATOM 5995 C C . THR A 1 759 ? 160.109 190.180 220.365 1.00 296.39 759 THR A C 1
ATOM 5996 O O . THR A 1 759 ? 158.939 189.836 220.163 1.00 296.39 759 THR A O 1
ATOM 6000 N N . ASN A 1 760 ? 160.956 190.444 219.369 1.00 296.39 760 ASN A N 1
ATOM 6001 C CA . ASN A 1 760 ? 160.524 190.315 217.983 1.00 296.39 760 ASN A CA 1
ATOM 6002 C C . ASN A 1 760 ? 160.109 188.885 217.667 1.00 296.39 760 ASN A C 1
ATOM 6003 O O . ASN A 1 760 ? 159.062 188.654 217.051 1.00 296.39 760 ASN A O 1
ATOM 6008 N N . LEU A 1 761 ? 160.914 187.909 218.091 1.00 296.39 761 LEU A N 1
ATOM 6009 C CA . LEU A 1 761 ? 160.584 186.519 217.790 1.00 296.39 761 LEU A CA 1
ATOM 6010 C C . LEU A 1 761 ? 159.353 186.061 218.564 1.00 296.39 761 LEU A C 1
ATOM 6011 O O . LEU A 1 761 ? 158.535 185.296 218.040 1.00 296.39 761 LEU A O 1
ATOM 6016 N N . TYR A 1 762 ? 159.202 186.513 219.813 1.00 296.39 762 TYR A N 1
ATOM 6017 C CA . TYR A 1 762 ? 158.004 186.181 220.575 1.00 296.39 762 TYR A CA 1
ATOM 6018 C C . TYR A 1 762 ? 156.764 186.748 219.904 1.00 296.39 762 TYR A C 1
ATOM 6019 O O . TYR A 1 762 ? 155.727 186.078 219.822 1.00 296.39 762 TYR A O 1
ATOM 6028 N N . TYR A 1 763 ? 156.854 187.986 219.417 1.00 296.39 763 TYR A N 1
ATOM 6029 C CA . TYR A 1 763 ? 155.736 188.589 218.706 1.00 296.39 763 TYR A CA 1
ATOM 6030 C C . TYR A 1 763 ? 155.421 187.823 217.431 1.00 296.39 763 TYR A C 1
ATOM 6031 O O . TYR A 1 763 ? 154.249 187.609 217.102 1.00 296.39 763 TYR A O 1
ATOM 6040 N N . SER A 1 764 ? 156.455 187.406 216.697 1.00 296.39 764 SER A N 1
ATOM 6041 C CA . SER A 1 764 ? 156.231 186.627 215.484 1.00 296.39 764 SER A CA 1
ATOM 6042 C C . SER A 1 764 ? 155.526 185.313 215.797 1.00 296.39 764 SER A C 1
ATOM 6043 O O . SER A 1 764 ? 154.563 184.938 215.120 1.00 296.39 764 SER A O 1
ATOM 6046 N N . PHE A 1 765 ? 155.989 184.607 216.829 1.00 296.39 765 PHE A N 1
ATOM 6047 C CA . PHE A 1 765 ? 155.341 183.366 217.243 1.00 296.39 765 PHE A CA 1
ATOM 6048 C C . PHE A 1 765 ? 153.886 183.594 217.629 1.00 296.39 765 PHE A C 1
ATOM 6049 O O . PHE A 1 765 ? 152.995 182.840 217.208 1.00 296.39 765 PHE A O 1
ATOM 6057 N N . THR A 1 766 ? 153.627 184.621 218.441 1.00 296.39 766 THR A N 1
ATOM 6058 C CA . THR A 1 766 ? 152.269 184.870 218.910 1.00 296.39 766 THR A CA 1
ATOM 6059 C C . THR A 1 766 ? 151.343 185.239 217.758 1.00 296.39 766 THR A C 1
ATOM 6060 O O . THR A 1 766 ? 150.212 184.745 217.679 1.00 296.39 766 THR A O 1
ATOM 6064 N N . MET A 1 767 ? 151.804 186.099 216.846 1.00 296.39 767 MET A N 1
ATOM 6065 C CA . MET A 1 767 ? 150.957 186.455 215.716 1.00 296.39 767 MET A CA 1
ATOM 6066 C C . MET A 1 767 ? 150.743 185.264 214.795 1.00 296.39 767 MET A C 1
ATOM 6067 O O . MET A 1 767 ? 149.654 185.109 214.238 1.00 296.39 767 MET A O 1
ATOM 6072 N N . GLY A 1 768 ? 151.751 184.406 214.636 1.00 296.39 768 GLY A N 1
ATOM 6073 C CA . GLY A 1 768 ? 151.566 183.221 213.817 1.00 296.39 768 GLY A CA 1
ATOM 6074 C C . GLY A 1 768 ? 150.521 182.282 214.387 1.00 296.39 768 GLY A C 1
ATOM 6075 O O . GLY A 1 768 ? 149.643 181.798 213.668 1.00 296.39 768 GLY A O 1
ATOM 6076 N N . ILE A 1 769 ? 150.593 182.019 215.694 1.00 309.55 769 ILE A N 1
ATOM 6077 C CA . ILE A 1 769 ? 149.629 181.099 216.292 1.00 309.55 769 ILE A CA 1
ATOM 6078 C C . ILE A 1 769 ? 148.235 181.716 216.294 1.00 309.55 769 ILE A C 1
ATOM 6079 O O . ILE A 1 769 ? 147.233 181.017 216.088 1.00 309.55 769 ILE A O 1
ATOM 6084 N N . LEU A 1 770 ? 148.143 183.030 216.518 1.00 305.55 770 LEU A N 1
ATOM 6085 C CA . LEU A 1 770 ? 146.846 183.694 216.441 1.00 305.55 770 LEU A CA 1
ATOM 6086 C C . LEU A 1 770 ? 146.278 183.624 215.030 1.00 305.55 770 LEU A C 1
ATOM 6087 O O . LEU A 1 770 ? 145.074 183.414 214.848 1.00 305.55 770 LEU A O 1
ATOM 6092 N N . LYS A 1 771 ? 147.130 183.795 214.018 1.00 296.39 771 LYS A N 1
ATOM 6093 C CA . LYS A 1 771 ? 146.679 183.674 212.637 1.00 296.39 771 LYS A CA 1
ATOM 6094 C C . LYS A 1 771 ? 146.192 182.264 212.343 1.00 296.39 771 LYS A C 1
ATOM 6095 O O . LYS A 1 771 ? 145.192 182.079 211.642 1.00 296.39 771 LYS A O 1
ATOM 6101 N N . THR A 1 772 ? 146.890 181.256 212.867 1.00 296.39 772 THR A N 1
ATOM 6102 C CA . THR A 1 772 ? 146.448 179.880 212.666 1.00 296.39 772 THR A CA 1
ATOM 6103 C C . THR A 1 772 ? 145.087 179.635 213.304 1.00 296.39 772 THR A C 1
ATOM 6104 O O . THR A 1 772 ? 144.188 179.074 212.667 1.00 296.39 772 THR A O 1
ATOM 6108 N N . VAL A 1 773 ? 144.913 180.050 214.561 1.00 296.39 773 VAL A N 1
ATOM 6109 C CA . VAL A 1 773 ? 143.663 179.748 215.254 1.00 296.39 773 VAL A CA 1
ATOM 6110 C C . VAL A 1 773 ? 142.505 180.539 214.652 1.00 296.39 773 VAL A C 1
ATOM 6111 O O . VAL A 1 773 ? 141.395 180.014 214.499 1.00 296.39 773 VAL A O 1
ATOM 6115 N N . TYR A 1 774 ? 142.736 181.805 214.297 1.00 296.39 774 TYR A N 1
ATOM 6116 C CA . TYR A 1 774 ? 141.682 182.605 213.682 1.00 296.39 774 TYR A CA 1
ATOM 6117 C C . TYR A 1 774 ? 141.331 182.078 212.297 1.00 296.39 774 TYR A C 1
ATOM 6118 O O . TYR A 1 774 ? 140.151 181.972 211.946 1.00 296.39 774 TYR A O 1
ATOM 6127 N N . ARG A 1 775 ? 142.346 181.738 211.499 1.00 296.39 775 ARG A N 1
ATOM 6128 C CA . ARG A 1 775 ? 142.108 181.190 210.170 1.00 296.39 775 ARG A CA 1
ATOM 6129 C C . ARG A 1 775 ? 141.468 179.811 210.245 1.00 296.39 775 ARG A C 1
ATOM 6130 O O . ARG A 1 775 ? 140.806 179.381 209.293 1.00 296.39 775 ARG A O 1
ATOM 6138 N N . TYR A 1 776 ? 141.649 179.109 211.362 1.00 296.39 776 TYR A N 1
ATOM 6139 C CA . TYR A 1 776 ? 140.989 177.826 211.552 1.00 296.39 776 TYR A CA 1
ATOM 6140 C C . TYR A 1 776 ? 139.479 178.011 211.474 1.00 296.39 776 TYR A C 1
ATOM 6141 O O . TYR A 1 776 ? 138.915 178.902 212.116 1.00 296.39 776 TYR A O 1
ATOM 6150 N N . SER A 1 777 ? 138.827 177.167 210.681 1.00 297.68 777 SER A N 1
ATOM 6151 C CA . SER A 1 777 ? 137.424 177.372 210.356 1.00 297.68 777 SER A CA 1
ATOM 6152 C C . SER A 1 777 ? 136.526 177.109 211.560 1.00 297.68 777 SER A C 1
ATOM 6153 O O . SER A 1 777 ? 136.737 176.170 212.333 1.00 297.68 777 SER A O 1
ATOM 6156 N N . LYS A 1 778 ? 135.508 177.961 211.704 1.00 296.39 778 LYS A N 1
ATOM 6157 C CA . LYS A 1 778 ? 134.459 177.810 212.713 1.00 296.39 778 LYS A CA 1
ATOM 6158 C C . LYS A 1 778 ? 135.024 177.719 214.127 1.00 296.39 778 LYS A C 1
ATOM 6159 O O . LYS A 1 778 ? 134.533 176.948 214.954 1.00 296.39 778 LYS A O 1
ATOM 6165 N N . THR A 1 779 ? 136.063 178.498 214.414 1.00 296.39 779 THR A N 1
ATOM 6166 C CA . THR A 1 779 ? 136.580 178.568 215.772 1.00 296.39 779 THR A CA 1
ATOM 6167 C C . THR A 1 779 ? 135.538 179.177 216.702 1.00 296.39 779 THR A C 1
ATOM 6168 O O . THR A 1 779 ? 134.766 180.056 216.308 1.00 296.39 779 THR A O 1
ATOM 6172 N N . ASN A 1 780 ? 135.494 178.679 217.936 1.00 296.39 780 ASN A N 1
ATOM 6173 C CA . ASN A 1 780 ? 134.626 179.284 218.935 1.00 296.39 780 ASN A CA 1
ATOM 6174 C C . ASN A 1 780 ? 135.058 180.722 219.179 1.00 296.39 780 ASN A C 1
ATOM 6175 O O . ASN A 1 780 ? 136.230 180.991 219.460 1.00 296.39 780 ASN A O 1
ATOM 6180 N N . ALA A 1 781 ? 134.104 181.646 219.055 1.00 296.39 781 ALA A N 1
ATOM 6181 C CA . ALA A 1 781 ? 134.425 183.064 219.164 1.00 296.39 781 ALA A CA 1
ATOM 6182 C C . ALA A 1 781 ? 135.051 183.384 220.514 1.00 296.39 781 ALA A C 1
ATOM 6183 O O . ALA A 1 781 ? 136.102 184.027 220.584 1.00 296.39 781 ALA A O 1
ATOM 6185 N N . LYS A 1 782 ? 134.440 182.901 221.598 1.00 296.39 782 LYS A N 1
ATOM 6186 C CA . LYS A 1 782 ? 134.966 183.180 222.930 1.00 296.39 782 LYS A CA 1
ATOM 6187 C C . LYS A 1 782 ? 136.301 182.481 223.153 1.00 296.39 782 LYS A C 1
ATOM 6188 O O . LYS A 1 782 ? 137.143 182.977 223.913 1.00 296.39 782 LYS A O 1
ATOM 6194 N N . GLU A 1 783 ? 136.508 181.338 222.496 1.00 296.39 783 GLU A N 1
ATOM 6195 C CA . GLU A 1 783 ? 137.792 180.651 222.575 1.00 296.39 783 GLU A CA 1
ATOM 6196 C C . GLU A 1 783 ? 138.909 181.527 222.026 1.00 296.39 783 GLU A C 1
ATOM 6197 O O . GLU A 1 783 ? 139.969 181.666 222.647 1.00 296.39 783 GLU A O 1
ATOM 6203 N N . TYR A 1 784 ? 138.687 182.128 220.855 1.00 296.39 784 TYR A N 1
ATOM 6204 C CA . TYR A 1 784 ? 139.647 183.082 220.311 1.00 296.39 784 TYR A CA 1
ATOM 6205 C C . TYR A 1 784 ? 139.768 184.309 221.204 1.00 296.39 784 TYR A C 1
ATOM 6206 O O . TYR A 1 784 ? 140.870 184.845 221.397 1.00 296.39 784 TYR A O 1
ATOM 6215 N N . LEU A 1 785 ? 138.636 184.774 221.743 1.00 296.39 785 LEU A N 1
ATOM 6216 C CA . LEU A 1 785 ? 138.625 185.998 222.536 1.00 296.39 785 LEU A CA 1
ATOM 6217 C C . LEU A 1 785 ? 139.465 185.883 223.791 1.00 296.39 785 LEU A C 1
ATOM 6218 O O . LEU A 1 785 ? 140.177 186.822 224.139 1.00 296.39 785 LEU A O 1
ATOM 6223 N N . LYS A 1 786 ? 139.359 184.774 224.518 1.00 296.39 786 LYS A N 1
ATOM 6224 C CA . LYS A 1 786 ? 140.108 184.686 225.767 1.00 296.39 786 LYS A CA 1
ATOM 6225 C C . LYS A 1 786 ? 141.600 184.868 225.512 1.00 296.39 786 LYS A C 1
ATOM 6226 O O . LYS A 1 786 ? 142.251 185.712 226.141 1.00 296.39 786 LYS A O 1
ATOM 6232 N N . ILE A 1 787 ? 142.135 184.154 224.521 1.00 296.39 787 ILE A N 1
ATOM 6233 C CA . ILE A 1 787 ? 143.551 184.271 224.191 1.00 296.39 787 ILE A CA 1
ATOM 6234 C C . ILE A 1 787 ? 143.875 185.685 223.730 1.00 296.39 787 ILE A C 1
ATOM 6235 O O . ILE A 1 787 ? 144.810 186.323 224.232 1.00 296.39 787 ILE A O 1
ATOM 6240 N N . PHE A 1 788 ? 143.102 186.201 222.770 1.00 296.39 788 PHE A N 1
ATOM 6241 C CA . PHE A 1 788 ? 143.443 187.485 222.171 1.00 296.39 788 PHE A CA 1
ATOM 6242 C C . PHE A 1 788 ? 143.328 188.617 223.181 1.00 296.39 788 PHE A C 1
ATOM 6243 O O . PHE A 1 788 ? 144.223 189.464 223.282 1.00 296.39 788 PHE A O 1
ATOM 6251 N N . GLY A 1 789 ? 142.225 188.654 223.926 1.00 296.39 789 GLY A N 1
ATOM 6252 C CA . GLY A 1 789 ? 142.043 189.682 224.929 1.00 296.39 789 GLY A CA 1
ATOM 6253 C C . GLY A 1 789 ? 143.069 189.604 226.038 1.00 296.39 789 GLY A C 1
ATOM 6254 O O . GLY A 1 789 ? 143.571 190.632 226.490 1.00 296.39 789 GLY A O 1
ATOM 6255 N N . LEU A 1 790 ? 143.398 188.391 226.495 1.00 296.39 790 LEU A N 1
ATOM 6256 C CA . LEU A 1 790 ? 144.444 188.251 227.499 1.00 296.39 790 LEU A CA 1
ATOM 6257 C C . LEU A 1 790 ? 145.760 188.820 226.988 1.00 296.39 790 LEU A C 1
ATOM 6258 O O . LEU A 1 790 ? 146.428 189.598 227.682 1.00 296.39 790 LEU A O 1
ATOM 6263 N N . LEU A 1 791 ? 146.132 188.464 225.756 1.00 296.39 791 LEU A N 1
ATOM 6264 C CA . LEU A 1 791 ? 147.377 188.964 225.185 1.00 296.39 791 LEU A CA 1
ATOM 6265 C C . LEU A 1 791 ? 147.370 190.485 225.095 1.00 296.39 791 LEU A C 1
ATOM 6266 O O . LEU A 1 791 ? 148.329 191.150 225.509 1.00 296.39 791 LEU A O 1
ATOM 6271 N N . VAL A 1 792 ? 146.286 191.055 224.566 1.00 309.73 792 VAL A N 1
ATOM 6272 C CA . VAL A 1 792 ? 146.268 192.493 224.325 1.00 309.73 792 VAL A CA 1
ATOM 6273 C C . VAL A 1 792 ? 146.229 193.259 225.641 1.00 309.73 792 VAL A C 1
ATOM 6274 O O . VAL A 1 792 ? 146.881 194.300 225.780 1.00 309.73 792 VAL A O 1
ATOM 6278 N N . GLU A 1 793 ? 145.483 192.762 226.633 1.00 309.65 793 GLU A N 1
ATOM 6279 C CA . GLU A 1 793 ? 145.431 193.463 227.910 1.00 309.65 793 GLU A CA 1
ATOM 6280 C C . GLU A 1 793 ? 146.770 193.375 228.625 1.00 309.65 793 GLU A C 1
ATOM 6281 O O . GLU A 1 793 ? 147.214 194.353 229.237 1.00 309.65 793 GLU A O 1
ATOM 6287 N N . ASP A 1 794 ? 147.442 192.223 228.539 1.00 313.97 794 ASP A N 1
ATOM 6288 C CA . ASP A 1 794 ? 148.777 192.118 229.110 1.00 313.97 794 ASP A CA 1
ATOM 6289 C C . ASP A 1 794 ? 149.728 193.108 228.455 1.00 313.97 794 ASP A C 1
ATOM 6290 O O . ASP A 1 794 ? 150.475 193.815 229.144 1.00 313.97 794 ASP A O 1
ATOM 6295 N N . LEU A 1 795 ? 149.699 193.189 227.124 1.00 296.39 795 LEU A N 1
ATOM 6296 C CA . LEU A 1 795 ? 150.619 194.083 226.431 1.00 296.39 795 LEU A CA 1
ATOM 6297 C C . LEU A 1 795 ? 150.327 195.539 226.776 1.00 296.39 795 LEU A C 1
ATOM 6298 O O . LEU A 1 795 ? 151.247 196.322 227.038 1.00 296.39 795 LEU A O 1
ATOM 6303 N N . LEU A 1 796 ? 149.048 195.924 226.790 1.00 327.37 796 LEU A N 1
ATOM 6304 C CA . LEU A 1 796 ? 148.724 197.316 227.085 1.00 327.37 796 LEU A CA 1
ATOM 6305 C C . LEU A 1 796 ? 149.025 197.663 228.536 1.00 327.37 796 LEU A C 1
ATOM 6306 O O . LEU A 1 796 ? 149.391 198.805 228.830 1.00 327.37 796 LEU A O 1
ATOM 6311 N N . SER A 1 797 ? 148.874 196.707 229.455 1.00 314.38 797 SER A N 1
ATOM 6312 C CA . SER A 1 797 ? 149.310 196.939 230.826 1.00 314.38 797 SER A CA 1
ATOM 6313 C C . SER A 1 797 ? 150.815 197.148 230.888 1.00 314.38 797 SER A C 1
ATOM 6314 O O . SER A 1 797 ? 151.302 198.019 231.617 1.00 314.38 797 SER A O 1
ATOM 6317 N N . LYS A 1 798 ? 151.569 196.359 230.120 1.00 337.71 798 LYS A N 1
ATOM 6318 C CA . LYS A 1 798 ? 153.021 196.502 230.120 1.00 337.71 798 LYS A CA 1
ATOM 6319 C C . LYS A 1 798 ? 153.471 197.772 229.407 1.00 337.71 798 LYS A C 1
ATOM 6320 O O . LYS A 1 798 ? 154.618 198.197 229.575 1.00 337.71 798 LYS A O 1
ATOM 6326 N N . THR A 1 799 ? 152.601 198.374 228.593 1.00 348.70 799 THR A N 1
ATOM 6327 C CA . THR A 1 799 ? 153.013 199.546 227.821 1.00 348.70 799 THR A CA 1
ATOM 6328 C C . THR A 1 799 ? 153.410 200.721 228.708 1.00 348.70 799 THR A C 1
ATOM 6329 O O . THR A 1 799 ? 154.365 201.438 228.388 1.00 348.70 799 THR A O 1
ATOM 6333 N N . GLU A 1 800 ? 152.705 200.941 229.816 1.00 335.13 800 GLU A N 1
ATOM 6334 C CA . GLU A 1 800 ? 152.882 202.144 230.625 1.00 335.13 800 GLU A CA 1
ATOM 6335 C C . GLU A 1 800 ? 153.808 201.902 231.813 1.00 335.13 800 GLU A C 1
ATOM 6336 O O . GLU A 1 800 ? 153.618 202.469 232.891 1.00 335.13 800 GLU A O 1
ATOM 6342 N N . GLN A 1 801 ? 154.820 201.059 231.635 1.00 367.09 801 GLN A N 1
ATOM 6343 C CA . GLN A 1 801 ? 155.774 200.785 232.695 1.00 367.09 801 GLN A CA 1
ATOM 6344 C C . GLN A 1 801 ? 157.008 201.668 232.528 1.00 367.09 801 GLN A C 1
ATOM 6345 O O . GLN A 1 801 ? 157.080 202.531 231.649 1.00 367.09 801 GLN A O 1
ATOM 6351 N N . ILE A 1 802 ? 157.994 201.443 233.397 1.00 361.03 802 ILE A N 1
ATOM 6352 C CA . ILE A 1 802 ? 159.242 202.195 233.327 1.00 361.03 802 ILE A CA 1
ATOM 6353 C C . ILE A 1 802 ? 160.000 201.854 232.049 1.00 361.03 802 ILE A C 1
ATOM 6354 O O . ILE A 1 802 ? 160.648 202.717 231.445 1.00 361.03 802 ILE A O 1
ATOM 6359 N N . ASP A 1 803 ? 159.918 200.599 231.609 1.00 345.18 803 ASP A N 1
ATOM 6360 C CA . ASP A 1 803 ? 160.671 200.137 230.450 1.00 345.18 803 ASP A CA 1
ATOM 6361 C C . ASP A 1 803 ? 160.081 200.688 229.158 1.00 345.18 803 ASP A C 1
ATOM 6362 O O . ASP A 1 803 ? 159.336 199.992 228.460 1.00 345.18 803 ASP A O 1
ATOM 6367 N N . HIS A 1 804 ? 160.413 201.935 228.833 1.00 296.39 804 HIS A N 1
ATOM 6368 C CA . HIS A 1 804 ? 159.941 202.575 227.613 1.00 296.39 804 HIS A CA 1
ATOM 6369 C C . HIS A 1 804 ? 160.848 202.319 226.418 1.00 296.39 804 HIS A C 1
ATOM 6370 O O . HIS A 1 804 ? 160.511 202.733 225.304 1.00 296.39 804 HIS A O 1
ATOM 6377 N N . LEU A 1 805 ? 161.990 201.658 226.622 1.00 322.44 805 LEU A N 1
ATOM 6378 C CA . LEU A 1 805 ? 162.856 201.317 225.498 1.00 322.44 805 LEU A CA 1
ATOM 6379 C C . LEU A 1 805 ? 162.146 200.380 224.532 1.00 322.44 805 LEU A C 1
ATOM 6380 O O . LEU A 1 805 ? 162.190 200.573 223.311 1.00 322.44 805 LEU A O 1
ATOM 6385 N N . TYR A 1 806 ? 161.480 199.359 225.062 1.00 310.22 806 TYR A N 1
ATOM 6386 C CA . TYR A 1 806 ? 160.722 198.414 224.257 1.00 310.22 806 TYR A CA 1
ATOM 6387 C C . TYR A 1 806 ? 159.262 198.816 224.104 1.00 310.22 806 TYR A C 1
ATOM 6388 O O . TYR A 1 806 ? 158.487 198.070 223.499 1.00 310.22 806 TYR A O 1
ATOM 6397 N N . TYR A 1 807 ? 158.875 199.979 224.635 1.00 299.38 807 TYR A N 1
ATOM 6398 C CA . TYR A 1 807 ? 157.501 200.445 224.489 1.00 299.38 807 TYR A CA 1
ATOM 6399 C C . TYR A 1 807 ? 157.111 200.597 223.026 1.00 299.38 807 TYR A C 1
ATOM 6400 O O . TYR A 1 807 ? 156.017 200.180 222.629 1.00 299.38 807 TYR A O 1
ATOM 6409 N N . THR A 1 808 ? 157.987 201.190 222.212 1.00 296.39 808 THR A N 1
ATOM 6410 C CA . THR A 1 808 ? 157.715 201.280 220.782 1.00 296.39 808 THR A CA 1
ATOM 6411 C C . THR A 1 808 ? 157.591 199.894 220.166 1.00 296.39 808 THR A C 1
ATOM 6412 O O . THR A 1 808 ? 156.707 199.650 219.338 1.00 296.39 808 THR A O 1
ATOM 6416 N N . GLN A 1 809 ? 158.467 198.971 220.564 1.00 299.10 809 GLN A N 1
ATOM 6417 C CA . GLN A 1 809 ? 158.376 197.601 220.071 1.00 299.10 809 GLN A CA 1
ATOM 6418 C C . GLN A 1 809 ? 157.075 196.941 220.508 1.00 299.10 809 GLN A C 1
ATOM 6419 O O . GLN A 1 809 ? 156.433 196.239 219.720 1.00 299.10 809 GLN A O 1
ATOM 6425 N N . ARG A 1 810 ? 156.667 197.155 221.760 1.00 296.39 810 ARG A N 1
ATOM 6426 C CA . ARG A 1 810 ? 155.418 196.566 222.232 1.00 296.39 810 ARG A CA 1
ATOM 6427 C C . ARG A 1 810 ? 154.220 197.116 221.468 1.00 296.39 810 ARG A C 1
ATOM 6428 O O . ARG A 1 810 ? 153.285 196.372 221.140 1.00 296.39 810 ARG A O 1
ATOM 6436 N N . MET A 1 811 ? 154.222 198.415 221.173 1.00 296.39 811 MET A N 1
ATOM 6437 C CA . MET A 1 811 ? 153.070 198.963 220.471 1.00 296.39 811 MET A CA 1
ATOM 6438 C C . MET A 1 811 ? 153.098 198.575 218.997 1.00 296.39 811 MET A C 1
ATOM 6439 O O . MET A 1 811 ? 152.046 198.441 218.367 1.00 296.39 811 MET A O 1
ATOM 6444 N N . HIS A 1 812 ? 154.287 198.362 218.432 1.00 296.39 812 HIS A N 1
ATOM 6445 C CA . HIS A 1 812 ? 154.357 197.739 217.114 1.00 296.39 812 HIS A CA 1
ATOM 6446 C C . HIS A 1 812 ? 153.818 196.317 217.162 1.00 296.39 812 HIS A C 1
ATOM 6447 O O . HIS A 1 812 ? 153.216 195.836 216.196 1.00 296.39 812 HIS A O 1
ATOM 6454 N N . GLY A 1 813 ? 154.029 195.628 218.283 1.00 296.39 813 GLY A N 1
ATOM 6455 C CA . GLY A 1 813 ? 153.453 194.304 218.444 1.00 296.39 813 GLY A CA 1
ATOM 6456 C C . GLY A 1 813 ? 151.938 194.331 218.457 1.00 296.39 813 GLY A C 1
ATOM 6457 O O . GLY A 1 813 ? 151.287 193.509 217.809 1.00 296.39 813 GLY A O 1
ATOM 6458 N N . LEU A 1 814 ? 151.352 195.276 219.194 1.00 296.39 814 LEU A N 1
ATOM 6459 C CA . LEU A 1 814 ? 149.895 195.385 219.148 1.00 296.39 814 LEU A CA 1
ATOM 6460 C C . LEU A 1 814 ? 149.423 195.857 217.777 1.00 296.39 814 LEU A C 1
ATOM 6461 O O . LEU A 1 814 ? 148.316 195.515 217.352 1.00 296.39 814 LEU A O 1
ATOM 6466 N N . LYS A 1 815 ? 150.245 196.640 217.075 1.00 296.39 815 LYS A N 1
ATOM 6467 C CA . LYS A 1 815 ? 149.925 197.011 215.702 1.00 296.39 815 LYS A CA 1
ATOM 6468 C C . LYS A 1 815 ? 149.853 195.780 214.811 1.00 296.39 815 LYS A C 1
ATOM 6469 O O . LYS A 1 815 ? 148.948 195.654 213.983 1.00 296.39 815 LYS A O 1
ATOM 6475 N N . ASN A 1 816 ? 150.803 194.860 214.966 1.00 296.39 816 ASN A N 1
ATOM 6476 C CA . ASN A 1 816 ? 150.749 193.611 214.214 1.00 296.39 816 ASN A CA 1
ATOM 6477 C C . ASN A 1 816 ? 149.573 192.747 214.654 1.00 296.39 816 ASN A C 1
ATOM 6478 O O . ASN A 1 816 ? 149.013 192.000 213.844 1.00 296.39 816 ASN A O 1
ATOM 6483 N N . TYR A 1 817 ? 149.198 192.827 215.930 1.00 296.39 817 TYR A N 1
ATOM 6484 C CA . TYR A 1 817 ? 147.981 192.161 216.383 1.00 296.39 817 TYR A CA 1
ATOM 6485 C C . TYR A 1 817 ? 146.761 192.717 215.664 1.00 296.39 817 TYR A C 1
ATOM 6486 O O . TYR A 1 817 ? 145.854 191.968 215.288 1.00 296.39 817 TYR A O 1
ATOM 6495 N N . ILE A 1 818 ? 146.718 194.037 215.486 1.00 296.39 818 ILE A N 1
ATOM 6496 C CA . ILE A 1 818 ? 145.667 194.659 214.691 1.00 296.39 818 ILE A CA 1
ATOM 6497 C C . ILE A 1 818 ? 145.778 194.221 213.237 1.00 296.39 818 ILE A C 1
ATOM 6498 O O . ILE A 1 818 ? 144.768 194.105 212.531 1.00 296.39 818 ILE A O 1
ATOM 6503 N N . MET A 1 819 ? 147.000 193.980 212.765 1.00 296.39 819 MET A N 1
ATOM 6504 C CA . MET A 1 819 ? 147.182 193.498 211.402 1.00 296.39 819 MET A CA 1
ATOM 6505 C C . MET A 1 819 ? 146.516 192.141 211.222 1.00 296.39 819 MET A C 1
ATOM 6506 O O . MET A 1 819 ? 145.767 191.926 210.262 1.00 296.39 819 MET A O 1
ATOM 6511 N N . VAL A 1 820 ? 146.772 191.216 212.152 1.00 296.39 820 VAL A N 1
ATOM 6512 C CA . VAL A 1 820 ? 146.399 189.819 211.943 1.00 296.39 820 VAL A CA 1
ATOM 6513 C C . VAL A 1 820 ? 144.898 189.613 212.117 1.00 296.39 820 VAL A C 1
ATOM 6514 O O . VAL A 1 820 ? 144.273 188.872 211.350 1.00 296.39 820 VAL A O 1
ATOM 6518 N N . ASP A 1 821 ? 144.287 190.259 213.114 1.00 296.39 821 ASP A N 1
ATOM 6519 C CA . ASP A 1 821 ? 142.865 190.043 213.394 1.00 296.39 821 ASP A CA 1
ATOM 6520 C C . ASP A 1 821 ? 142.039 190.815 212.364 1.00 296.39 821 ASP A C 1
ATOM 6521 O O . ASP A 1 821 ? 141.215 191.676 212.677 1.00 296.39 821 ASP A O 1
ATOM 6526 N N . LYS A 1 822 ? 142.267 190.470 211.103 1.00 296.39 822 LYS A N 1
ATOM 6527 C CA . LYS A 1 822 ? 141.721 191.206 209.979 1.00 296.39 822 LYS A CA 1
ATOM 6528 C C . LYS A 1 822 ? 140.570 190.436 209.353 1.00 296.39 822 LYS A C 1
ATOM 6529 O O . LYS A 1 822 ? 140.576 189.202 209.302 1.00 296.39 822 LYS A O 1
ATOM 6535 N N . SER A 1 823 ? 139.576 191.184 208.889 1.00 296.39 823 SER A N 1
ATOM 6536 C CA . SER A 1 823 ? 138.495 190.594 208.127 1.00 296.39 823 SER A CA 1
ATOM 6537 C C . SER A 1 823 ? 139.037 190.043 206.810 1.00 296.39 823 SER A C 1
ATOM 6538 O O . SER A 1 823 ? 140.038 190.540 206.288 1.00 296.39 823 SER A O 1
ATOM 6541 N N . PRO A 1 824 ? 138.404 189.002 206.261 1.00 296.39 824 PRO A N 1
ATOM 6542 C CA . PRO A 1 824 ? 138.934 188.408 205.021 1.00 296.39 824 PRO A CA 1
ATOM 6543 C C . PRO A 1 824 ? 139.064 189.402 203.883 1.00 296.39 824 PRO A C 1
ATOM 6544 O O . PRO A 1 824 ? 140.049 189.347 203.136 1.00 296.39 824 PRO A O 1
ATOM 6548 N N . GLN A 1 825 ? 138.106 190.321 203.742 1.00 296.39 825 GLN A N 1
ATOM 6549 C CA . GLN A 1 825 ? 138.120 191.314 202.668 1.00 296.39 825 GLN A CA 1
ATOM 6550 C C . GLN A 1 825 ? 138.283 190.639 201.310 1.00 296.39 825 GLN A C 1
ATOM 6551 O O . GLN A 1 825 ? 139.026 191.102 200.442 1.00 296.39 825 GLN A O 1
ATOM 6557 N N . GLN A 1 826 ? 137.578 189.519 201.133 1.00 296.39 826 GLN A N 1
ATOM 6558 C CA . GLN A 1 826 ? 137.778 188.691 199.949 1.00 296.39 826 GLN A CA 1
ATOM 6559 C C . GLN A 1 826 ? 137.358 189.424 198.682 1.00 296.39 826 GLN A C 1
ATOM 6560 O O . GLN A 1 826 ? 138.002 189.287 197.635 1.00 296.39 826 GLN A O 1
ATOM 6566 N N . TYR A 1 827 ? 136.281 190.197 198.754 1.00 339.67 827 TYR A N 1
ATOM 6567 C CA . TYR A 1 827 ? 135.856 190.997 197.614 1.00 339.67 827 TYR A CA 1
ATOM 6568 C C . TYR A 1 827 ? 136.934 192.026 197.282 1.00 339.67 827 TYR A C 1
ATOM 6569 O O . TYR A 1 827 ? 137.450 192.689 198.191 1.00 339.67 827 TYR A O 1
ATOM 6578 N N . PRO A 1 828 ? 137.322 192.166 196.014 1.00 347.09 828 PRO A N 1
ATOM 6579 C CA . PRO A 1 828 ? 138.345 193.160 195.664 1.00 347.09 828 PRO A CA 1
ATOM 6580 C C . PRO A 1 828 ? 137.900 194.572 196.018 1.00 347.09 828 PRO A C 1
ATOM 6581 O O . PRO A 1 828 ? 136.722 194.917 195.909 1.00 347.09 828 PRO A O 1
ATOM 6585 N N . GLN A 1 829 ? 138.867 195.390 196.440 1.00 331.93 829 GLN A N 1
ATOM 6586 C CA . GLN A 1 829 ? 138.614 196.763 196.885 1.00 331.93 829 GLN A CA 1
ATOM 6587 C C . GLN A 1 829 ? 137.588 196.796 198.018 1.00 331.93 829 GLN A C 1
ATOM 6588 O O . GLN A 1 829 ? 136.621 197.560 197.990 1.00 331.93 829 GLN A O 1
ATOM 6594 N N . LYS A 1 830 ? 137.797 195.948 199.022 1.00 296.39 830 LYS A N 1
ATOM 6595 C CA . LYS A 1 830 ? 136.953 195.906 200.210 1.00 296.39 830 LYS A CA 1
ATOM 6596 C C . LYS A 1 830 ? 137.840 196.058 201.436 1.00 296.39 830 LYS A C 1
ATOM 6597 O O . LYS A 1 830 ? 138.754 195.255 201.645 1.00 296.39 830 LYS A O 1
ATOM 6603 N N . ASN A 1 831 ? 137.577 197.092 202.238 1.00 296.39 831 ASN A N 1
ATOM 6604 C CA . ASN A 1 831 ? 138.292 197.326 203.495 1.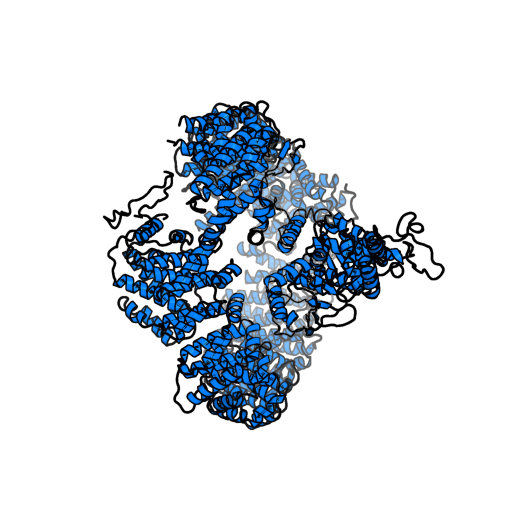00 296.39 831 ASN A CA 1
ATOM 6605 C C . ASN A 1 831 ? 137.247 197.576 204.581 1.00 296.39 831 ASN A C 1
ATOM 6606 O O . ASN A 1 831 ? 136.931 198.721 204.911 1.00 296.39 831 ASN A O 1
ATOM 6611 N N . GLU A 1 832 ? 136.725 196.492 205.149 1.00 296.39 832 GLU A N 1
ATOM 6612 C CA . GLU A 1 832 ? 135.690 196.577 206.169 1.00 296.39 832 GLU A CA 1
ATOM 6613 C C . GLU A 1 832 ? 135.811 195.377 207.094 1.00 296.39 832 GLU A C 1
ATOM 6614 O O . GLU A 1 832 ? 136.105 194.267 206.643 1.00 296.39 832 GLU A O 1
ATOM 6620 N N . PHE A 1 833 ? 135.587 195.607 208.384 1.00 296.39 833 PHE A N 1
ATOM 6621 C CA . PHE A 1 833 ? 135.544 194.507 209.336 1.00 296.39 833 PHE A CA 1
ATOM 6622 C C . PHE A 1 833 ? 134.329 193.631 209.067 1.00 296.39 833 PHE A C 1
ATOM 6623 O O . PHE A 1 833 ? 133.232 194.127 208.800 1.00 296.39 833 PHE A O 1
ATOM 6631 N N . VAL A 1 834 ? 134.529 192.321 209.135 1.00 296.39 834 VAL A N 1
ATOM 6632 C CA . VAL A 1 834 ? 133.449 191.358 208.970 1.00 296.39 834 VAL A CA 1
ATOM 6633 C C . VAL A 1 834 ? 132.872 190.940 210.312 1.00 296.39 834 VAL A C 1
ATOM 6634 O O . VAL A 1 834 ? 131.660 190.996 210.521 1.00 296.39 834 VAL A O 1
ATOM 6638 N N . VAL A 1 835 ? 133.729 190.524 211.241 1.00 296.39 835 VAL A N 1
ATOM 6639 C CA . VAL A 1 835 ? 133.263 190.081 212.551 1.00 296.39 835 VAL A CA 1
ATOM 6640 C C . VAL A 1 835 ? 133.933 190.807 213.707 1.00 296.39 835 VAL A C 1
ATOM 6641 O O . VAL A 1 835 ? 133.315 190.951 214.777 1.00 296.39 835 VAL A O 1
ATOM 6645 N N . THR A 1 836 ? 135.149 191.330 213.546 1.00 296.39 836 THR A N 1
ATOM 6646 C CA . THR A 1 836 ? 135.939 191.813 214.670 1.00 296.39 836 THR A CA 1
ATOM 6647 C C . THR A 1 836 ? 135.535 193.197 215.165 1.00 296.39 836 THR A C 1
ATOM 6648 O O . THR A 1 836 ? 135.981 193.592 216.245 1.00 296.39 836 THR A O 1
ATOM 6652 N N . GLN A 1 837 ? 134.716 193.939 214.416 1.00 296.39 837 GLN A N 1
ATOM 6653 C CA . GLN A 1 837 ? 134.392 195.313 214.797 1.00 296.39 837 GLN A CA 1
ATOM 6654 C C . GLN A 1 837 ? 133.699 195.373 216.154 1.00 296.39 837 GLN A C 1
ATOM 6655 O O . GLN A 1 837 ? 134.069 196.176 217.028 1.00 296.39 837 GLN A O 1
ATOM 6661 N N . GLU A 1 838 ? 132.670 194.540 216.337 1.00 296.39 838 GLU A N 1
ATOM 6662 C CA . GLU A 1 838 ? 131.938 194.555 217.595 1.00 296.39 838 GLU A CA 1
ATOM 6663 C C . GLU A 1 838 ? 132.838 194.117 218.737 1.00 296.39 838 GLU A C 1
ATOM 6664 O O . GLU A 1 838 ? 132.757 194.652 219.851 1.00 296.39 838 GLU A O 1
ATOM 6670 N N . TYR A 1 839 ? 133.731 193.166 218.463 1.00 296.39 839 TYR A N 1
ATOM 6671 C CA . TYR A 1 839 ? 134.678 192.737 219.479 1.00 296.39 839 TYR A CA 1
ATOM 6672 C C . TYR A 1 839 ? 135.553 193.906 219.899 1.00 296.39 839 TYR A C 1
ATOM 6673 O O . TYR A 1 839 ? 135.765 194.143 221.093 1.00 296.39 839 TYR A O 1
ATOM 6682 N N . LEU A 1 840 ? 136.050 194.663 218.917 1.00 296.39 840 LEU A N 1
ATOM 6683 C CA . LEU A 1 840 ? 136.996 195.735 219.195 1.00 296.39 840 LEU A CA 1
ATOM 6684 C C . LEU A 1 840 ? 136.360 196.839 220.024 1.00 296.39 840 LEU A C 1
ATOM 6685 O O . LEU A 1 840 ? 136.917 197.244 221.051 1.00 296.39 840 LEU A O 1
ATOM 6690 N N . MET A 1 841 ? 135.191 197.343 219.615 1.00 296.39 841 MET A N 1
ATOM 6691 C CA . MET A 1 841 ? 134.684 198.394 220.496 1.00 296.39 841 MET A CA 1
ATOM 6692 C C . MET A 1 841 ? 134.007 197.815 221.731 1.00 296.39 841 MET A C 1
ATOM 6693 O O . MET A 1 841 ? 133.581 198.580 222.602 1.00 296.39 841 MET A O 1
ATOM 6698 N N . GLY A 1 842 ? 133.909 196.486 221.832 1.00 296.39 842 GLY A N 1
ATOM 6699 C CA . GLY A 1 842 ? 133.593 195.875 223.110 1.00 296.39 842 GLY A CA 1
ATOM 6700 C C . GLY A 1 842 ? 134.746 195.901 224.092 1.00 296.39 842 GLY A C 1
ATOM 6701 O O . GLY A 1 842 ? 134.575 195.489 225.243 1.00 296.39 842 GLY A O 1
ATOM 6702 N N . ILE A 1 843 ? 135.920 196.377 223.660 1.00 296.39 843 ILE A N 1
ATOM 6703 C CA . ILE A 1 843 ? 137.081 196.468 224.538 1.00 296.39 843 ILE A CA 1
ATOM 6704 C C . ILE A 1 843 ? 137.341 197.896 225.002 1.00 296.39 843 ILE A C 1
ATOM 6705 O O . ILE A 1 843 ? 138.112 198.100 225.950 1.00 296.39 843 ILE A O 1
ATOM 6710 N N . ASN A 1 844 ? 136.704 198.888 224.376 1.00 296.39 844 ASN A N 1
ATOM 6711 C CA . ASN A 1 844 ? 136.864 200.301 224.727 1.00 296.39 844 ASN A CA 1
ATOM 6712 C C . ASN A 1 844 ? 138.308 200.757 224.505 1.00 296.39 844 ASN A C 1
ATOM 6713 O O . ASN A 1 844 ? 138.988 201.243 225.409 1.00 296.39 844 ASN A O 1
ATOM 6718 N N . LEU A 1 845 ? 138.768 200.580 223.266 1.00 296.39 845 LEU A N 1
ATOM 6719 C CA . LEU A 1 845 ? 140.141 200.936 222.930 1.00 296.39 845 LEU A CA 1
ATOM 6720 C C . LEU A 1 845 ? 140.347 202.444 222.948 1.00 296.39 845 LEU A C 1
ATOM 6721 O O . LEU A 1 845 ? 141.387 202.927 223.408 1.00 296.39 845 LEU A O 1
ATOM 6726 N N . SER A 1 846 ? 139.355 203.201 222.472 1.00 296.39 846 SER A N 1
ATOM 6727 C CA . SER A 1 846 ? 139.559 204.623 222.213 1.00 296.39 846 SER A CA 1
ATOM 6728 C C . SER A 1 846 ? 139.976 205.372 223.472 1.00 296.39 846 SER A C 1
ATOM 6729 O O . SER A 1 846 ? 140.811 206.281 223.409 1.00 296.39 846 SER A O 1
ATOM 6732 N N . GLU A 1 847 ? 139.391 205.024 224.620 1.00 296.39 847 GLU A N 1
ATOM 6733 C CA . GLU A 1 847 ? 139.761 205.699 225.859 1.00 296.39 847 GLU A CA 1
ATOM 6734 C C . GLU A 1 847 ? 141.211 205.415 226.232 1.00 296.39 847 GLU A C 1
ATOM 6735 O O . GLU A 1 847 ? 141.931 206.315 226.678 1.00 296.39 847 GLU A O 1
ATOM 6741 N N . THR A 1 848 ? 141.664 204.174 226.039 1.00 296.39 848 THR A N 1
ATOM 6742 C CA . THR A 1 848 ? 143.078 203.878 226.232 1.00 296.39 848 THR A CA 1
ATOM 6743 C C . THR A 1 848 ? 143.933 204.702 225.283 1.00 296.39 848 THR A C 1
ATOM 6744 O O . THR A 1 848 ? 144.992 205.210 225.669 1.00 296.39 848 THR A O 1
ATOM 6748 N N . LEU A 1 849 ? 143.494 204.835 224.031 1.00 296.39 849 LEU A N 1
ATOM 6749 C CA . LEU A 1 849 ? 144.274 205.602 223.069 1.00 296.39 849 LEU A CA 1
ATOM 6750 C C . LEU A 1 849 ? 144.370 207.070 223.465 1.00 296.39 849 LEU A C 1
ATOM 6751 O O . LEU A 1 849 ? 145.448 207.663 223.373 1.00 296.39 849 LEU A O 1
ATOM 6756 N N . MET A 1 850 ? 143.270 207.681 223.916 1.00 296.39 850 MET A N 1
ATOM 6757 C CA . MET A 1 850 ? 143.389 209.075 224.342 1.00 296.39 850 MET A CA 1
ATOM 6758 C C . MET A 1 850 ? 144.199 209.203 225.624 1.00 296.39 850 MET A C 1
ATOM 6759 O O . MET A 1 850 ? 144.893 210.209 225.815 1.00 296.39 850 MET A O 1
ATOM 6764 N N . GLU A 1 851 ? 144.126 208.213 226.515 1.00 296.39 851 GLU A N 1
ATOM 6765 C CA . GLU A 1 851 ? 144.968 208.244 227.705 1.00 296.39 851 GLU A CA 1
ATOM 6766 C C . GLU A 1 851 ? 146.440 208.229 227.320 1.00 296.39 851 GLU A C 1
ATOM 6767 O O . GLU A 1 851 ? 147.240 209.025 227.825 1.00 296.39 851 GLU A O 1
ATOM 6773 N N . HIS A 1 852 ? 146.812 207.340 226.400 1.00 296.39 852 HIS A N 1
ATOM 6774 C CA . HIS A 1 852 ? 148.196 207.290 225.946 1.00 296.39 852 HIS A CA 1
ATOM 6775 C C . HIS A 1 852 ? 148.566 208.553 225.180 1.00 296.39 852 HIS A C 1
ATOM 6776 O O . HIS A 1 852 ? 149.715 209.000 225.226 1.00 296.39 852 HIS A O 1
ATOM 6783 N N . ALA A 1 853 ? 147.597 209.155 224.491 1.00 296.39 853 ALA A N 1
ATOM 6784 C CA . ALA A 1 853 ? 147.855 210.397 223.772 1.00 296.39 853 ALA A CA 1
ATOM 6785 C C . ALA A 1 853 ? 148.187 211.529 224.735 1.00 296.39 853 ALA A C 1
ATOM 6786 O O . ALA A 1 853 ? 149.165 212.260 224.541 1.00 296.39 853 ALA A O 1
ATOM 6788 N N . LYS A 1 854 ? 147.377 211.694 225.781 1.00 296.39 854 LYS A N 1
ATOM 6789 C CA . LYS A 1 854 ? 147.659 212.748 226.748 1.00 296.39 854 LYS A CA 1
ATOM 6790 C C . LYS A 1 854 ? 148.918 212.443 227.547 1.00 296.39 854 LYS A C 1
ATOM 6791 O O . LYS A 1 854 ? 149.640 213.366 227.937 1.00 296.39 854 LYS A O 1
ATOM 6797 N N . ASN A 1 855 ? 149.216 211.161 227.774 1.00 296.39 855 ASN A N 1
ATOM 6798 C CA . ASN A 1 855 ? 150.486 210.804 228.395 1.00 296.39 855 ASN A CA 1
ATOM 6799 C C . ASN A 1 855 ? 151.660 211.207 227.513 1.00 296.39 855 ASN A C 1
ATOM 6800 O O . ASN A 1 855 ? 152.669 211.727 228.005 1.00 296.39 855 ASN A O 1
ATOM 6805 N N . SER A 1 856 ? 151.545 210.970 226.204 1.00 296.39 856 SER A N 1
ATOM 6806 C CA . SER A 1 856 ? 152.590 211.377 225.273 1.00 296.39 856 SER A CA 1
ATOM 6807 C C . SER A 1 856 ? 152.749 212.891 225.262 1.00 296.39 856 SER A C 1
ATOM 6808 O O . SER A 1 856 ? 153.873 213.407 225.250 1.00 296.39 856 SER A O 1
ATOM 6811 N N . VAL A 1 857 ? 151.630 213.617 225.284 1.00 296.39 857 VAL A N 1
ATOM 6812 C CA . VAL A 1 857 ? 151.683 215.075 225.332 1.00 296.39 857 VAL A CA 1
ATOM 6813 C C . VAL A 1 857 ? 152.399 215.539 226.592 1.00 296.39 857 VAL A C 1
ATOM 6814 O O . VAL A 1 857 ? 153.260 216.426 226.547 1.00 296.39 857 VAL A O 1
ATOM 6818 N N . SER A 1 858 ? 152.062 214.939 227.735 1.00 296.39 858 SER A N 1
ATOM 6819 C CA . SER A 1 858 ? 152.687 215.336 228.992 1.00 296.39 858 SER A CA 1
ATOM 6820 C C . SER A 1 858 ? 154.181 215.049 228.991 1.00 296.39 858 SER A C 1
ATOM 6821 O O . SER A 1 858 ? 154.980 215.884 229.431 1.00 296.39 858 SER A O 1
ATOM 6824 N N . MET A 1 859 ? 154.578 213.863 228.526 1.00 296.39 859 MET A N 1
ATOM 6825 C CA . MET A 1 859 ? 155.995 213.515 228.531 1.00 296.39 859 MET A CA 1
ATOM 6826 C C . MET A 1 859 ? 156.768 214.368 227.529 1.00 296.39 859 MET A C 1
ATOM 6827 O O . MET A 1 859 ? 157.952 214.663 227.736 1.00 296.39 859 MET A O 1
ATOM 6832 N N . LEU A 1 860 ? 156.110 214.792 226.445 1.00 296.39 860 LEU A N 1
ATOM 6833 C CA . LEU A 1 860 ? 156.655 215.867 225.622 1.00 296.39 860 LEU A CA 1
ATOM 6834 C C . LEU A 1 860 ? 156.851 217.139 226.436 1.00 296.39 860 LEU A C 1
ATOM 6835 O O . LEU A 1 860 ? 157.899 217.788 226.343 1.00 296.39 860 LEU A O 1
ATOM 6840 N N . LYS A 1 861 ? 155.849 217.514 227.236 1.00 296.39 861 LYS A N 1
ATOM 6841 C CA . LYS A 1 861 ? 155.986 218.684 228.097 1.00 296.39 861 LYS A CA 1
ATOM 6842 C C . LYS A 1 861 ? 157.082 218.473 229.132 1.00 296.39 861 LYS A C 1
ATOM 6843 O O . LYS A 1 861 ? 157.736 219.431 229.562 1.00 296.39 861 LYS A O 1
ATOM 6849 N N . ASP A 1 862 ? 157.291 217.228 229.548 1.00 302.76 862 ASP A N 1
ATOM 6850 C CA . ASP A 1 862 ? 158.293 216.900 230.552 1.00 302.76 862 ASP A CA 1
ATOM 6851 C C . ASP A 1 862 ? 159.702 216.830 229.967 1.00 302.76 862 ASP A C 1
ATOM 6852 O O . ASP A 1 862 ? 160.630 216.426 230.673 1.00 302.76 862 ASP A O 1
ATOM 6857 N N . GLU A 1 863 ? 159.856 217.208 228.694 1.00 296.39 863 GLU A N 1
ATOM 6858 C CA . GLU A 1 863 ? 161.150 217.325 228.005 1.00 296.39 863 GLU A CA 1
ATOM 6859 C C . GLU A 1 863 ? 162.060 216.118 228.239 1.00 296.39 863 GLU A C 1
ATOM 6860 O O . GLU A 1 863 ? 163.284 216.246 228.308 1.00 296.39 863 GLU A O 1
ATOM 6866 N N . LYS A 1 864 ? 161.473 214.928 228.334 1.00 296.39 864 LYS A N 1
ATOM 6867 C CA . LYS A 1 864 ? 162.245 213.696 228.389 1.00 296.39 864 LYS A CA 1
ATOM 6868 C C . LYS A 1 864 ? 162.252 212.944 227.067 1.00 296.39 864 LYS A C 1
ATOM 6869 O O . LYS A 1 864 ? 162.748 211.816 227.012 1.00 296.39 864 LYS A O 1
ATOM 6875 N N . ILE A 1 865 ? 161.710 213.537 226.006 1.00 296.39 865 ILE A N 1
ATOM 6876 C CA . ILE A 1 865 ? 161.627 212.898 224.699 1.00 296.39 865 ILE A CA 1
ATOM 6877 C C . ILE A 1 865 ? 162.247 213.810 223.654 1.00 296.39 865 ILE A C 1
ATOM 6878 O O . ILE A 1 865 ? 162.080 215.033 223.703 1.00 296.39 865 ILE A O 1
ATOM 6883 N N . THR A 1 866 ? 163.012 213.216 222.745 1.00 320.19 866 THR A N 1
ATOM 6884 C CA . THR A 1 866 ? 163.426 213.926 221.547 1.00 320.19 866 THR A CA 1
ATOM 6885 C C . THR A 1 866 ? 162.212 214.171 220.663 1.00 320.19 866 THR A C 1
ATOM 6886 O O . THR A 1 866 ? 161.308 213.335 220.581 1.00 320.19 866 THR A O 1
ATOM 6890 N N . MET A 1 867 ? 162.187 215.333 220.005 1.00 301.40 867 MET A N 1
ATOM 6891 C CA . MET A 1 867 ? 161.070 215.639 219.117 1.00 301.40 867 MET A CA 1
ATOM 6892 C C . MET A 1 867 ? 160.959 214.618 217.994 1.00 301.40 867 MET A C 1
ATOM 6893 O O . MET A 1 867 ? 159.860 214.368 217.491 1.00 301.40 867 MET A O 1
ATOM 6898 N N . ASP A 1 868 ? 162.077 214.002 217.603 1.00 311.24 868 ASP A N 1
ATOM 6899 C CA . ASP A 1 868 ? 162.037 212.968 216.574 1.00 311.24 868 ASP A CA 1
ATOM 6900 C C . ASP A 1 868 ? 161.339 211.712 217.084 1.00 311.24 868 ASP A C 1
ATOM 6901 O O . ASP A 1 868 ? 160.473 211.150 216.403 1.00 311.24 868 ASP A O 1
ATOM 6906 N N . ALA A 1 869 ? 161.714 211.251 218.280 1.00 315.94 869 ALA A N 1
ATOM 6907 C CA . ALA A 1 869 ? 161.084 210.063 218.847 1.00 315.94 869 ALA A CA 1
ATOM 6908 C C . ALA A 1 869 ? 159.616 210.314 219.161 1.00 315.94 869 ALA A C 1
ATOM 6909 O O . ALA A 1 869 ? 158.766 209.446 218.931 1.00 315.94 869 ALA A O 1
ATOM 6911 N N . HIS A 1 870 ? 159.298 211.497 219.687 1.00 296.39 870 HIS A N 1
ATOM 6912 C CA . HIS A 1 870 ? 157.901 211.851 219.904 1.00 296.39 870 HIS A CA 1
ATOM 6913 C C . HIS A 1 870 ? 157.134 211.867 218.589 1.00 296.39 870 HIS A C 1
ATOM 6914 O O . HIS A 1 870 ? 155.998 211.384 218.515 1.00 296.39 870 HIS A O 1
ATOM 6921 N N . LYS A 1 871 ? 157.747 212.415 217.537 1.00 296.39 871 LYS A N 1
ATOM 6922 C CA . LYS A 1 871 ? 157.106 212.459 216.229 1.00 296.39 871 LYS A CA 1
ATOM 6923 C C . LYS A 1 871 ? 156.828 211.055 215.708 1.00 296.39 871 LYS A C 1
ATOM 6924 O O . LYS A 1 871 ? 155.746 210.782 215.172 1.00 296.39 871 LYS A O 1
ATOM 6930 N N . LYS A 1 872 ? 157.800 210.151 215.852 1.00 296.39 872 LYS A N 1
ATOM 6931 C CA . LYS A 1 872 ? 157.604 208.784 215.380 1.00 296.39 872 LYS A CA 1
ATOM 6932 C C . LYS A 1 872 ? 156.539 208.067 216.203 1.00 296.39 872 LYS A C 1
ATOM 6933 O O . LYS A 1 872 ? 155.767 207.269 215.662 1.00 296.39 872 LYS A O 1
ATOM 6939 N N . VAL A 1 873 ? 156.470 208.352 217.506 1.00 296.39 873 VAL A N 1
ATOM 6940 C CA . VAL A 1 873 ? 155.412 207.779 218.333 1.00 296.39 873 VAL A CA 1
ATOM 6941 C C . VAL A 1 873 ? 154.051 208.264 217.855 1.00 296.39 873 VAL A C 1
ATOM 6942 O O . VAL A 1 873 ? 153.094 207.483 217.746 1.00 296.39 873 VAL A O 1
ATOM 6946 N N . VAL A 1 874 ? 153.947 209.560 217.559 1.00 296.39 874 VAL A N 1
ATOM 6947 C CA . VAL A 1 874 ? 152.699 210.117 217.047 1.00 296.39 874 VAL A CA 1
ATOM 6948 C C . VAL A 1 874 ? 152.308 209.433 215.745 1.00 296.39 874 VAL A C 1
ATOM 6949 O O . VAL A 1 874 ? 151.154 209.040 215.555 1.00 296.39 874 VAL A O 1
ATOM 6953 N N . SER A 1 875 ? 153.266 209.286 214.827 1.00 296.39 875 SER A N 1
ATOM 6954 C CA . SER A 1 875 ? 152.968 208.668 213.536 1.00 296.39 875 SER A CA 1
ATOM 6955 C C . SER A 1 875 ? 152.535 207.217 213.702 1.00 296.39 875 SER A C 1
ATOM 6956 O O . SER A 1 875 ? 151.613 206.749 213.021 1.00 296.39 875 SER A O 1
ATOM 6959 N N . SER A 1 876 ? 153.198 206.487 214.598 1.00 296.39 876 SER A N 1
ATOM 6960 C CA . SER A 1 876 ? 152.851 205.092 214.838 1.00 296.39 876 SER A CA 1
ATOM 6961 C C . SER A 1 876 ? 151.442 204.958 215.407 1.00 296.39 876 SER A C 1
ATOM 6962 O O . SER A 1 876 ? 150.648 204.125 214.948 1.00 296.39 876 SER A O 1
ATOM 6965 N N . ILE A 1 877 ? 151.106 205.782 216.401 1.00 296.39 877 ILE A N 1
ATOM 6966 C CA . ILE A 1 877 ? 149.755 205.742 216.953 1.00 296.39 877 ILE A CA 1
ATOM 6967 C C . ILE A 1 877 ? 148.742 206.161 215.896 1.00 296.39 877 ILE A C 1
ATOM 6968 O O . ILE A 1 877 ? 147.620 205.641 215.843 1.00 296.39 877 ILE A O 1
ATOM 6973 N N . LEU A 1 878 ? 149.123 207.107 215.039 1.00 296.39 878 LEU A N 1
ATOM 6974 C CA . LEU A 1 878 ? 148.238 207.539 213.966 1.00 296.39 878 LEU A CA 1
ATOM 6975 C C . LEU A 1 878 ? 147.930 206.392 213.018 1.00 296.39 878 LEU A C 1
ATOM 6976 O O . LEU A 1 878 ? 146.779 206.199 212.620 1.00 296.39 878 LEU A O 1
ATOM 6981 N N . GLU A 1 879 ? 148.952 205.621 212.644 1.00 296.39 879 GLU A N 1
ATOM 6982 C CA . GLU A 1 879 ? 148.726 204.439 211.818 1.00 296.39 879 GLU A CA 1
ATOM 6983 C C . GLU A 1 879 ? 147.837 203.431 212.533 1.00 296.39 879 GLU A C 1
ATOM 6984 O O . GLU A 1 879 ? 146.966 202.802 211.910 1.00 296.39 879 GLU A O 1
ATOM 6990 N N . VAL A 1 880 ? 148.057 203.255 213.838 1.00 296.39 880 VAL A N 1
ATOM 6991 C CA . VAL A 1 880 ? 147.237 202.328 214.612 1.00 296.39 880 VAL A CA 1
ATOM 6992 C C . VAL A 1 880 ? 145.769 202.717 214.509 1.00 296.39 880 VAL A C 1
ATOM 6993 O O . VAL A 1 880 ? 144.910 201.895 214.166 1.00 296.39 880 VAL A O 1
ATOM 6997 N N . LEU A 1 881 ? 145.468 203.990 214.770 1.00 296.39 881 LEU A N 1
ATOM 6998 C CA . LEU A 1 881 ? 144.090 204.463 214.664 1.00 296.39 881 LEU A CA 1
ATOM 6999 C C . LEU A 1 881 ? 143.573 204.347 213.239 1.00 296.39 881 LEU A C 1
ATOM 7000 O O . LEU A 1 881 ? 142.407 203.997 213.022 1.00 296.39 881 LEU A O 1
ATOM 7005 N N . SER A 1 882 ? 144.419 204.655 212.256 1.00 296.39 882 SER A N 1
ATOM 7006 C CA . SER A 1 882 ? 143.989 204.631 210.865 1.00 296.39 882 SER A CA 1
ATOM 7007 C C . SER A 1 882 ? 143.487 203.251 210.477 1.00 296.39 882 SER A C 1
ATOM 7008 O O . SER A 1 882 ? 142.370 203.101 209.967 1.00 296.39 882 SER A O 1
ATOM 7011 N N . ILE A 1 883 ? 144.290 202.220 210.734 1.00 296.39 883 ILE A N 1
ATOM 7012 C CA . ILE A 1 883 ? 143.843 200.893 210.334 1.00 296.39 883 ILE A CA 1
ATOM 7013 C C . ILE A 1 883 ? 142.804 200.335 211.299 1.00 296.39 883 ILE A C 1
ATOM 7014 O O . ILE A 1 883 ? 142.018 199.463 210.909 1.00 296.39 883 ILE A O 1
ATOM 7019 N N . TYR A 1 884 ? 142.754 200.825 212.540 1.00 296.39 884 TYR A N 1
ATOM 7020 C CA . TYR A 1 884 ? 141.677 200.424 213.438 1.00 296.39 884 TYR A CA 1
ATOM 7021 C C . TYR A 1 884 ? 140.329 200.892 212.908 1.00 296.39 884 TYR A C 1
ATOM 7022 O O . TYR A 1 884 ? 139.349 200.139 212.914 1.00 296.39 884 TYR A O 1
ATOM 7031 N N . VAL A 1 885 ? 140.265 202.139 212.432 1.00 296.39 885 VAL A N 1
ATOM 7032 C CA . VAL A 1 885 ? 139.018 202.681 211.896 1.00 296.39 885 VAL A CA 1
ATOM 7033 C C . VAL A 1 885 ? 138.816 202.350 210.429 1.00 296.39 885 VAL A C 1
ATOM 7034 O O . VAL A 1 885 ? 137.752 202.662 209.880 1.00 296.39 885 VAL A O 1
ATOM 7038 N N . ARG A 1 886 ? 139.806 201.740 209.772 1.00 296.39 886 ARG A N 1
ATOM 7039 C CA . ARG A 1 886 ? 139.640 201.382 208.367 1.00 296.39 886 ARG A CA 1
ATOM 7040 C C . ARG A 1 886 ? 138.502 200.388 208.179 1.00 296.39 886 ARG A C 1
ATOM 7041 O O . ARG A 1 886 ? 137.706 200.514 207.242 1.00 296.39 886 ARG A O 1
ATOM 7049 N N . GLY A 1 887 ? 138.409 199.393 209.058 1.00 296.39 887 GLY A N 1
ATOM 7050 C CA . GLY A 1 887 ? 137.388 198.374 208.935 1.00 296.39 887 GLY A CA 1
ATOM 7051 C C . GLY A 1 887 ? 136.082 198.659 209.634 1.00 296.39 887 GLY A C 1
ATOM 7052 O O . GLY A 1 887 ? 135.116 197.915 209.441 1.00 296.39 887 GLY A O 1
ATOM 7053 N N . ILE A 1 888 ? 136.014 199.718 210.442 1.00 296.39 888 ILE A N 1
ATOM 7054 C CA . ILE A 1 888 ? 134.798 200.002 211.191 1.00 296.39 888 ILE A CA 1
ATOM 7055 C C . ILE A 1 888 ? 133.709 200.476 210.238 1.00 296.39 888 ILE A C 1
ATOM 7056 O O . ILE A 1 888 ? 133.914 201.397 209.437 1.00 296.39 888 ILE A O 1
ATOM 7061 N N . LYS A 1 889 ? 132.541 199.845 210.326 1.00 296.39 889 LYS A N 1
ATOM 7062 C CA . LYS A 1 889 ? 131.459 200.093 209.386 1.00 296.39 889 LYS A CA 1
ATOM 7063 C C . LYS A 1 889 ? 130.842 201.470 209.608 1.00 296.39 889 LYS A C 1
ATOM 7064 O O . LYS A 1 889 ? 131.028 202.096 210.654 1.00 296.39 889 LYS A O 1
ATOM 7070 N N . ASN A 1 890 ? 130.139 201.944 208.576 1.00 296.39 890 ASN A N 1
ATOM 7071 C CA . ASN A 1 890 ? 129.293 203.145 208.589 1.00 296.39 890 ASN A CA 1
ATOM 7072 C C . ASN A 1 890 ? 129.891 204.278 209.421 1.00 296.39 890 ASN A C 1
ATOM 7073 O O . ASN A 1 890 ? 129.212 204.942 210.209 1.00 296.39 890 ASN A O 1
ATOM 7078 N N . LEU A 1 891 ? 131.181 204.514 209.215 1.00 296.39 891 LEU A N 1
ATOM 7079 C CA . LEU A 1 891 ? 131.860 205.618 209.872 1.00 296.39 891 LEU A CA 1
ATOM 7080 C C . LEU A 1 891 ? 131.560 206.916 209.133 1.00 296.39 891 LEU A C 1
ATOM 7081 O O . LEU A 1 891 ? 131.641 206.977 207.902 1.00 296.39 891 LEU A O 1
ATOM 7086 N N . PHE A 1 892 ? 131.211 207.956 209.893 1.00 296.39 892 PHE A N 1
ATOM 7087 C CA . PHE A 1 892 ? 130.829 209.254 209.333 1.00 296.39 892 PHE A CA 1
ATOM 7088 C C . PHE A 1 892 ? 129.664 209.118 208.355 1.00 296.39 892 PHE A C 1
ATOM 7089 O O . PHE A 1 892 ? 129.615 209.791 207.324 1.00 296.39 892 PHE A O 1
ATOM 7097 N N . VAL A 1 893 ? 128.719 208.241 208.675 1.00 296.39 893 VAL A N 1
ATOM 7098 C CA . VAL A 1 893 ? 127.595 207.935 207.801 1.00 296.39 893 VAL A CA 1
ATOM 7099 C C . VAL A 1 893 ? 126.306 208.316 208.521 1.00 296.39 893 VAL A C 1
ATOM 7100 O O . VAL A 1 893 ? 125.895 207.627 209.457 1.00 296.39 893 VAL A O 1
ATOM 7104 N N . PRO A 1 894 ? 125.611 209.372 208.101 1.00 296.39 894 PRO A N 1
ATOM 7105 C CA . PRO A 1 894 ? 124.456 209.884 208.874 1.00 296.39 894 PRO A CA 1
ATOM 7106 C C . PRO A 1 894 ? 123.236 208.966 208.843 1.00 296.39 894 PRO A C 1
ATOM 7107 O O . PRO A 1 894 ? 122.277 209.142 208.091 1.00 296.39 894 PRO A O 1
ATOM 7111 N N . VAL A 1 895 ? 123.276 207.944 209.695 1.00 318.89 895 VAL A N 1
ATOM 7112 C CA . VAL A 1 895 ? 122.166 207.019 209.892 1.00 318.89 895 VAL A CA 1
ATOM 7113 C C . VAL A 1 895 ? 121.780 207.055 211.365 1.00 318.89 895 VAL A C 1
ATOM 7114 O O . VAL A 1 895 ? 122.641 207.214 212.238 1.00 318.89 895 VAL A O 1
ATOM 7118 N N . LYS A 1 896 ? 120.478 206.925 211.636 1.00 335.46 896 LYS A N 1
ATOM 7119 C CA . LYS A 1 896 ? 119.960 207.187 212.976 1.00 335.46 896 LYS A CA 1
ATOM 7120 C C . LYS A 1 896 ? 120.415 206.141 213.990 1.00 335.46 896 LYS A C 1
ATOM 7121 O O . LYS A 1 896 ? 120.789 206.490 215.116 1.00 335.46 896 LYS A O 1
ATOM 7127 N N . GLU A 1 897 ? 120.388 204.860 213.624 1.00 344.59 897 GLU A N 1
ATOM 7128 C CA . GLU A 1 897 ? 120.608 203.815 214.621 1.00 344.59 897 GLU A CA 1
ATOM 7129 C C . GLU A 1 897 ? 122.069 203.562 215.009 1.00 344.59 897 GLU A C 1
ATOM 7130 O O . GLU A 1 897 ? 122.341 203.386 216.204 1.00 344.59 897 GLU A O 1
ATOM 7136 N N . PRO A 1 898 ? 123.038 203.531 214.090 1.00 344.58 898 PRO A N 1
ATOM 7137 C CA . PRO A 1 898 ? 124.357 202.990 214.445 1.00 344.58 898 PRO A CA 1
ATOM 7138 C C . PRO A 1 898 ? 125.331 203.976 215.075 1.00 344.58 898 PRO A C 1
ATOM 7139 O O . PRO A 1 898 ? 126.447 203.566 215.416 1.00 344.58 898 PRO A O 1
ATOM 7143 N N . LYS A 1 899 ? 124.964 205.243 215.245 1.00 326.04 899 LYS A N 1
ATOM 7144 C CA . LYS A 1 899 ? 125.869 206.238 215.807 1.00 326.04 899 LYS A CA 1
ATOM 7145 C C . LYS A 1 899 ? 125.765 206.358 217.322 1.00 326.04 899 LYS A C 1
ATOM 7146 O O . LYS A 1 899 ? 126.178 207.381 217.879 1.00 326.04 899 LYS A O 1
ATOM 7152 N N . LYS A 1 900 ? 125.220 205.347 218.000 1.00 309.47 900 LYS A N 1
ATOM 7153 C CA . LYS A 1 900 ? 125.238 205.348 219.458 1.00 309.47 900 LYS A CA 1
ATOM 7154 C C . LYS A 1 900 ? 126.666 205.332 219.986 1.00 309.47 900 LYS A C 1
ATOM 7155 O O . LYS A 1 900 ? 126.991 206.037 220.948 1.00 309.47 900 LYS A O 1
ATOM 7161 N N . LYS A 1 901 ? 127.532 204.532 219.368 1.00 296.39 901 LYS A N 1
ATOM 7162 C CA . LYS A 1 901 ? 128.946 204.493 219.712 1.00 296.39 901 LYS A CA 1
ATOM 7163 C C . LYS A 1 901 ? 129.854 205.016 218.611 1.00 296.39 901 LYS A C 1
ATOM 7164 O O . LYS A 1 901 ? 130.920 205.559 218.912 1.00 296.39 901 LYS A O 1
ATOM 7170 N N . VAL A 1 902 ? 129.451 204.876 217.346 1.00 299.11 902 VAL A N 1
ATOM 7171 C CA . VAL A 1 902 ? 130.309 205.285 216.237 1.00 299.11 902 VAL A CA 1
ATOM 7172 C C . VAL A 1 902 ? 130.524 206.793 216.255 1.00 299.11 902 VAL A C 1
ATOM 7173 O O . VAL A 1 902 ? 131.632 207.279 216.000 1.00 299.11 902 VAL A O 1
ATOM 7177 N N . CYS A 1 903 ? 129.469 207.558 216.546 1.00 324.39 903 CYS A N 1
ATOM 7178 C CA . CYS A 1 903 ? 129.618 209.005 216.680 1.00 324.39 903 CYS A CA 1
ATOM 7179 C C . CYS A 1 903 ? 130.568 209.358 217.817 1.00 324.39 903 CYS A C 1
ATOM 7180 O O . CYS A 1 903 ? 131.372 210.294 217.705 1.00 324.39 903 CYS A O 1
ATOM 7183 N N . GLU A 1 904 ? 130.481 208.622 218.926 1.00 296.39 904 GLU A N 1
ATOM 7184 C CA . GLU A 1 904 ? 131.399 208.838 220.037 1.00 296.39 904 GLU A CA 1
ATOM 7185 C C . GLU A 1 904 ? 132.839 208.598 219.604 1.00 296.39 904 GLU A C 1
ATOM 7186 O O . GLU A 1 904 ? 133.741 209.371 219.951 1.00 296.39 904 GLU A O 1
ATOM 7192 N N . ILE A 1 905 ? 133.067 207.540 218.826 1.00 296.39 905 ILE A N 1
ATOM 7193 C CA . ILE A 1 905 ? 134.410 207.258 218.330 1.00 296.39 905 ILE A CA 1
ATOM 7194 C C . ILE A 1 905 ? 134.872 208.352 217.376 1.00 296.39 905 ILE A C 1
ATOM 7195 O O . ILE A 1 905 ? 136.051 208.722 217.362 1.00 296.39 905 ILE A O 1
ATOM 7200 N N . GLU A 1 906 ? 133.960 208.876 216.554 1.00 296.39 906 GLU A N 1
ATOM 7201 C CA . GLU A 1 906 ? 134.315 209.981 215.667 1.00 296.39 906 GLU A CA 1
ATOM 7202 C C . GLU A 1 906 ? 134.768 211.192 216.467 1.00 296.39 906 GLU A C 1
ATOM 7203 O O . GLU A 1 906 ? 135.764 211.843 216.125 1.00 296.39 906 GLU A O 1
ATOM 7209 N N . GLU A 1 907 ? 134.040 211.508 217.539 1.00 296.39 907 GLU A N 1
ATOM 7210 C CA . GLU A 1 907 ? 134.432 212.622 218.393 1.00 296.39 907 GLU A CA 1
ATOM 7211 C C . GLU A 1 907 ? 135.786 212.364 219.040 1.00 296.39 907 GLU A C 1
ATOM 7212 O O . GLU A 1 907 ? 136.619 213.274 219.138 1.00 296.39 907 GLU A O 1
ATOM 7218 N N . HIS A 1 908 ? 136.029 211.127 219.479 1.00 296.39 908 HIS A N 1
ATOM 7219 C CA . HIS A 1 908 ? 137.333 210.790 220.044 1.00 296.39 908 HIS A CA 1
ATOM 7220 C C . HIS A 1 908 ? 138.442 211.011 219.023 1.00 296.39 908 HIS A C 1
ATOM 7221 O O . HIS A 1 908 ? 139.496 211.572 219.343 1.00 296.39 908 HIS A O 1
ATOM 7228 N N . VAL A 1 909 ? 138.219 210.566 217.786 1.00 296.39 909 VAL A N 1
ATOM 7229 C CA . VAL A 1 909 ? 139.228 210.704 216.741 1.00 296.39 909 VAL A CA 1
ATOM 7230 C C . VAL A 1 909 ? 139.505 212.173 216.461 1.00 296.39 909 VAL A C 1
ATOM 7231 O O . VAL A 1 909 ? 140.661 212.583 216.292 1.00 296.39 909 VAL A O 1
ATOM 7235 N N . LEU A 1 910 ? 138.448 212.982 216.387 1.00 296.39 910 LEU A N 1
ATOM 7236 C CA . LEU A 1 910 ? 138.627 214.412 216.166 1.00 296.39 910 LEU A CA 1
ATOM 7237 C C . LEU A 1 910 ? 139.425 215.041 217.299 1.00 296.39 910 LEU A C 1
ATOM 7238 O O . LEU A 1 910 ? 140.327 215.854 217.064 1.00 296.39 910 LEU A O 1
ATOM 7243 N N . ILE A 1 911 ? 139.111 214.665 218.540 1.00 296.39 911 ILE A N 1
ATOM 7244 C CA . ILE A 1 911 ? 139.862 215.178 219.681 1.00 296.39 911 ILE A CA 1
ATOM 7245 C C . ILE A 1 911 ? 141.332 214.807 219.557 1.00 296.39 911 ILE A C 1
ATOM 7246 O O . ILE A 1 911 ? 142.218 215.646 219.753 1.00 296.39 911 ILE A O 1
ATOM 7251 N N . ILE A 1 912 ? 141.612 213.550 219.210 1.00 296.39 912 ILE A N 1
ATOM 7252 C CA . ILE A 1 912 ? 142.996 213.090 219.125 1.00 296.39 912 ILE A CA 1
ATOM 7253 C C . ILE A 1 912 ? 143.753 213.861 218.053 1.00 296.39 912 ILE A C 1
ATOM 7254 O O . ILE A 1 912 ? 144.857 214.366 218.291 1.00 296.39 912 ILE A O 1
ATOM 7259 N N . VAL A 1 913 ? 143.172 213.965 216.856 1.00 296.39 913 VAL A N 1
ATOM 7260 C CA . VAL A 1 913 ? 143.887 214.632 215.772 1.00 296.39 913 VAL A CA 1
ATOM 7261 C C . VAL A 1 913 ? 144.076 216.111 216.085 1.00 296.39 913 VAL A C 1
ATOM 7262 O O . VAL A 1 913 ? 145.117 216.693 215.752 1.00 296.39 913 VAL A O 1
ATOM 7266 N N . GLU A 1 914 ? 143.097 216.742 216.738 1.00 296.39 914 GLU A N 1
ATOM 7267 C CA . GLU A 1 914 ? 143.267 218.129 217.154 1.00 296.39 914 GLU A CA 1
ATOM 7268 C C . GLU A 1 914 ? 144.382 218.264 218.183 1.00 296.39 914 GLU A C 1
ATOM 7269 O O . GLU A 1 914 ? 145.133 219.246 218.167 1.00 296.39 914 GLU A O 1
ATOM 7275 N N . LEU A 1 915 ? 144.507 217.285 219.083 1.00 296.39 915 LEU A N 1
ATOM 7276 C CA . LEU A 1 915 ? 145.534 217.357 220.118 1.00 296.39 915 LEU A CA 1
ATOM 7277 C C . LEU A 1 915 ? 146.930 217.361 219.514 1.00 296.39 915 LEU A C 1
ATOM 7278 O O . LEU A 1 915 ? 147.824 218.063 220.000 1.00 296.39 915 LEU A O 1
ATOM 7283 N N . LEU A 1 916 ? 147.138 216.587 218.453 1.00 296.39 916 LEU A N 1
ATOM 7284 C CA . LEU A 1 916 ? 148.465 216.397 217.875 1.00 296.39 916 LEU A CA 1
ATOM 7285 C C . LEU A 1 916 ? 148.649 217.228 216.613 1.00 296.39 916 LEU A C 1
ATOM 7286 O O . LEU A 1 916 ? 149.222 216.763 215.625 1.00 296.39 916 LEU A O 1
ATOM 7291 N N . MET A 1 917 ? 148.157 218.468 216.627 1.00 296.39 917 MET A N 1
ATOM 7292 C CA . MET A 1 917 ? 148.254 219.320 215.448 1.00 296.39 917 MET A CA 1
ATOM 7293 C C . MET A 1 917 ? 149.704 219.613 215.083 1.00 296.39 917 MET A C 1
ATOM 7294 O O . MET A 1 917 ? 150.154 219.277 213.982 1.00 296.39 917 MET A O 1
ATOM 7299 N N . ASP A 1 918 ? 150.455 220.213 216.002 1.00 296.39 918 ASP A N 1
ATOM 7300 C CA . ASP A 1 918 ? 151.787 220.726 215.716 1.00 296.39 918 ASP A CA 1
ATOM 7301 C C . ASP A 1 918 ? 152.858 219.645 215.750 1.00 296.39 918 ASP A C 1
ATOM 7302 O O . ASP A 1 918 ? 154.045 219.965 215.869 1.00 296.39 918 ASP A O 1
ATOM 7307 N N . TYR A 1 919 ? 152.470 218.378 215.649 1.00 296.39 919 TYR A N 1
ATOM 7308 C CA . TYR A 1 919 ? 153.428 217.289 215.759 1.00 296.39 919 TYR A CA 1
ATOM 7309 C C . TYR A 1 919 ? 153.242 216.307 214.612 1.00 296.39 919 TYR A C 1
ATOM 7310 O O . TYR A 1 919 ? 153.255 215.089 214.816 1.00 296.39 919 TYR A O 1
ATOM 7319 N N . ILE A 1 920 ? 153.075 216.832 213.401 1.00 296.39 920 ILE A N 1
ATOM 7320 C CA . ILE A 1 920 ? 152.873 216.028 212.203 1.00 296.39 920 ILE A CA 1
ATOM 7321 C C . ILE A 1 920 ? 153.979 216.357 211.212 1.00 296.39 920 ILE A C 1
ATOM 7322 O O . ILE A 1 920 ? 154.247 217.534 210.942 1.00 296.39 920 ILE A O 1
ATOM 7327 N N . ASP A 1 921 ? 154.614 215.321 210.673 1.00 296.39 921 ASP A N 1
ATOM 7328 C CA . ASP A 1 921 ? 155.657 215.485 209.673 1.00 296.39 921 ASP A CA 1
ATOM 7329 C C . ASP A 1 921 ? 155.476 214.401 208.616 1.00 296.39 921 ASP A C 1
ATOM 7330 O O . ASP A 1 921 ? 154.434 213.743 208.543 1.00 296.39 921 ASP A O 1
ATOM 7335 N N . LYS A 1 922 ? 156.512 214.217 207.794 1.00 296.39 922 LYS A N 1
ATOM 7336 C CA . LYS A 1 922 ? 156.444 213.305 206.659 1.00 296.39 922 LYS A CA 1
ATOM 7337 C C . LYS A 1 922 ? 156.100 211.878 207.071 1.00 296.39 922 LYS A C 1
ATOM 7338 O O . LYS A 1 922 ? 155.529 211.133 206.267 1.00 296.39 922 LYS A O 1
ATOM 7344 N N . SER A 1 923 ? 156.412 211.485 208.307 1.00 296.39 923 SER A N 1
ATOM 7345 C CA . SER A 1 923 ? 156.167 210.109 208.725 1.00 296.39 923 SER A CA 1
ATOM 7346 C C . SER A 1 923 ? 154.701 209.860 209.058 1.00 296.39 923 SER A C 1
ATOM 7347 O O . SER A 1 923 ? 154.298 208.704 209.229 1.00 296.39 923 SER A O 1
ATOM 7350 N N . SER A 1 924 ? 153.892 210.914 209.157 1.00 296.39 924 SER A N 1
ATOM 7351 C CA . SER A 1 924 ? 152.498 210.777 209.560 1.00 296.39 924 SER A CA 1
ATOM 7352 C C . SER A 1 924 ? 151.514 211.073 208.439 1.00 296.39 924 SER A C 1
ATOM 7353 O O . SER A 1 924 ? 150.339 210.689 208.541 1.00 296.39 924 SER A O 1
ATOM 7356 N N . ILE A 1 925 ? 151.972 211.742 207.380 1.00 296.39 925 ILE A N 1
ATOM 7357 C CA . ILE A 1 925 ? 151.071 212.218 206.337 1.00 296.39 925 ILE A CA 1
ATOM 7358 C C . ILE A 1 925 ? 150.332 211.055 205.692 1.00 296.39 925 ILE A C 1
ATOM 7359 O O . ILE A 1 925 ? 149.131 211.143 205.418 1.00 296.39 925 ILE A O 1
ATOM 7364 N N . GLU A 1 926 ? 151.032 209.949 205.435 1.00 296.39 926 GLU A N 1
ATOM 7365 C CA . GLU A 1 926 ? 150.393 208.814 204.775 1.00 296.39 926 GLU A CA 1
ATOM 7366 C C . GLU A 1 926 ? 149.264 208.232 205.623 1.00 296.39 926 GLU A C 1
ATOM 7367 O O . GLU A 1 926 ? 148.163 207.989 205.114 1.00 296.39 926 GLU A O 1
ATOM 7373 N N . HIS A 1 927 ? 149.505 208.030 206.920 1.00 296.39 927 HIS A N 1
ATOM 7374 C CA . HIS A 1 927 ? 148.469 207.474 207.784 1.00 296.39 927 HIS A CA 1
ATOM 7375 C C . HIS A 1 927 ? 147.291 208.428 207.880 1.00 296.39 927 HIS A C 1
ATOM 7376 O O . HIS A 1 927 ? 146.125 208.011 207.872 1.00 296.39 927 HIS A O 1
ATOM 7383 N N . LEU A 1 928 ? 147.586 209.721 207.975 1.00 296.39 928 LEU A N 1
ATOM 7384 C CA . LEU A 1 928 ? 146.539 210.713 208.166 1.00 296.39 928 LEU A CA 1
ATOM 7385 C C . LEU A 1 928 ? 145.677 210.827 206.905 1.00 296.39 928 LEU A C 1
ATOM 7386 O O . LEU A 1 928 ? 144.443 210.936 206.978 1.00 296.39 928 LEU A O 1
ATOM 7391 N N . LEU A 1 929 ? 146.310 210.737 205.730 1.00 296.39 929 LEU A N 1
ATOM 7392 C CA . LEU A 1 929 ? 145.568 210.666 204.475 1.00 296.39 929 LEU A CA 1
ATOM 7393 C C . LEU A 1 929 ? 144.752 209.388 204.363 1.00 296.39 929 LEU A C 1
ATOM 7394 O O . LEU A 1 929 ? 143.658 209.409 203.793 1.00 296.39 929 LEU A O 1
ATOM 7399 N N . ASN A 1 930 ? 145.270 208.265 204.862 1.00 296.39 930 ASN A N 1
ATOM 7400 C CA . ASN A 1 930 ? 144.461 207.050 204.886 1.00 296.39 930 ASN A CA 1
ATOM 7401 C C . ASN A 1 930 ? 143.229 207.240 205.758 1.00 296.39 930 ASN A C 1
ATOM 7402 O O . ASN A 1 930 ? 142.146 206.729 205.444 1.00 296.39 930 ASN A O 1
ATOM 7407 N N . ILE A 1 931 ? 143.381 207.971 206.862 1.00 296.39 931 ILE A N 1
ATOM 7408 C CA . ILE A 1 931 ? 142.227 208.310 207.690 1.00 296.39 931 ILE A CA 1
ATOM 7409 C C . ILE A 1 931 ? 141.216 209.117 206.886 1.00 296.39 931 ILE A C 1
ATOM 7410 O O . ILE A 1 931 ? 140.005 208.872 206.962 1.00 296.39 931 ILE A O 1
ATOM 7415 N N . VAL A 1 932 ? 141.693 210.088 206.103 1.00 296.39 932 VAL A N 1
ATOM 7416 C CA . VAL A 1 932 ? 140.782 210.825 205.221 1.00 296.39 932 VAL A CA 1
ATOM 7417 C C . VAL A 1 932 ? 140.056 209.872 204.283 1.00 296.39 932 VAL A C 1
ATOM 7418 O O . VAL A 1 932 ? 138.827 209.916 204.150 1.00 296.39 932 VAL A O 1
ATOM 7422 N N . LYS A 1 933 ? 140.814 209.007 203.610 1.00 296.39 933 LYS A N 1
ATOM 7423 C CA . LYS A 1 933 ? 140.229 208.113 202.617 1.00 296.39 933 LYS A CA 1
ATOM 7424 C C . LYS A 1 933 ? 139.154 207.237 203.241 1.00 296.39 933 LYS A C 1
ATOM 7425 O O . LYS A 1 933 ? 138.107 206.994 202.630 1.00 296.39 933 LYS A O 1
ATOM 7431 N N . THR A 1 934 ? 139.395 206.760 204.463 1.00 296.39 934 THR A N 1
ATOM 7432 C CA . THR A 1 934 ? 138.357 206.037 205.188 1.00 296.39 934 THR A CA 1
ATOM 7433 C C . THR A 1 934 ? 137.160 206.934 205.470 1.00 296.39 934 THR A C 1
ATOM 7434 O O . THR A 1 934 ? 136.008 206.499 205.358 1.00 296.39 934 THR A O 1
ATOM 7438 N N . ALA A 1 935 ? 137.414 208.193 205.833 1.00 296.39 935 ALA A N 1
ATOM 7439 C CA . ALA A 1 935 ? 136.329 209.086 206.228 1.00 296.39 935 ALA A CA 1
ATOM 7440 C C . ALA A 1 935 ? 135.375 209.365 205.072 1.00 296.39 935 ALA A C 1
ATOM 7441 O O . ALA A 1 935 ? 134.164 209.502 205.280 1.00 296.39 935 ALA A O 1
ATOM 7443 N N . PHE A 1 936 ? 135.896 209.455 203.849 1.00 296.39 936 PHE A N 1
ATOM 7444 C CA . PHE A 1 936 ? 135.105 209.862 202.694 1.00 296.39 936 PHE A CA 1
ATOM 7445 C C . PHE A 1 936 ? 134.907 208.731 201.692 1.00 296.39 936 PHE A C 1
ATOM 7446 O O . PHE A 1 936 ? 134.858 208.982 200.484 1.00 296.39 936 PHE A O 1
ATOM 7454 N N . PHE A 1 937 ? 134.776 207.491 202.172 1.00 296.39 937 PHE A N 1
ATOM 7455 C CA . PHE A 1 937 ? 134.747 206.340 201.274 1.00 296.39 937 PHE A CA 1
ATOM 7456 C C . PHE A 1 937 ? 133.612 206.442 200.263 1.00 296.39 937 PHE A C 1
ATOM 7457 O O . PHE A 1 937 ? 133.816 206.234 199.062 1.00 296.39 937 PHE A O 1
ATOM 7465 N N . VAL A 1 938 ? 132.403 206.755 200.734 1.00 296.39 938 VAL A N 1
ATOM 7466 C CA . VAL A 1 938 ? 131.243 206.754 199.847 1.00 296.39 938 VAL A CA 1
ATOM 7467 C C . VAL A 1 938 ? 131.408 207.796 198.750 1.00 296.39 938 VAL A C 1
ATOM 7468 O O . VAL A 1 938 ? 131.078 207.548 197.584 1.00 296.39 938 VAL A O 1
ATOM 7472 N N . THR A 1 939 ? 131.923 208.973 199.101 1.00 296.39 939 THR A N 1
ATOM 7473 C CA . THR A 1 939 ? 132.117 210.021 198.107 1.00 296.39 939 THR A CA 1
ATOM 7474 C C . THR A 1 939 ? 133.174 209.621 197.086 1.00 296.39 939 THR A C 1
ATOM 7475 O O . THR A 1 939 ? 132.943 209.703 195.874 1.00 296.39 939 THR A O 1
ATOM 7479 N N . LEU A 1 940 ? 134.340 209.174 197.557 1.00 296.39 940 LEU A N 1
ATOM 7480 C CA . LEU A 1 940 ? 135.433 208.879 196.636 1.00 296.39 940 LEU A CA 1
ATOM 7481 C C . LEU A 1 940 ? 135.179 207.586 195.870 1.00 296.39 940 LEU A C 1
ATOM 7482 O O . LEU A 1 940 ? 135.666 207.421 194.745 1.00 296.39 940 LEU A O 1
ATOM 7487 N N . ARG A 1 941 ? 134.420 206.658 196.454 1.00 296.39 941 ARG A N 1
ATOM 7488 C CA . ARG A 1 941 ? 133.978 205.467 195.742 1.00 296.39 941 ARG A CA 1
ATOM 7489 C C . ARG A 1 941 ? 132.562 205.600 195.202 1.00 296.39 941 ARG A C 1
ATOM 7490 O O . ARG A 1 941 ? 131.924 204.581 194.914 1.00 296.39 941 ARG A O 1
ATOM 7498 N N . LYS A 1 942 ? 132.067 206.833 195.065 1.00 296.39 942 LYS A N 1
ATOM 7499 C CA . LYS A 1 942 ? 130.802 207.175 194.415 1.00 296.39 942 LYS A CA 1
ATOM 7500 C C . LYS A 1 942 ? 129.671 206.197 194.722 1.00 296.39 942 LYS A C 1
ATOM 7501 O O . LYS A 1 942 ? 128.897 205.835 193.831 1.00 296.39 942 LYS A O 1
ATOM 7507 N N . GLN A 1 943 ? 129.557 205.774 195.983 1.00 296.39 943 GLN A N 1
ATOM 7508 C CA . GLN A 1 943 ? 128.414 204.965 196.389 1.00 296.39 943 GLN A CA 1
ATOM 7509 C C . GLN A 1 943 ? 127.112 205.752 196.370 1.00 296.39 943 GLN A C 1
ATOM 7510 O O . GLN A 1 943 ? 126.038 205.147 196.458 1.00 296.39 943 GLN A O 1
ATOM 7516 N N . ILE A 1 944 ? 127.186 207.077 196.262 1.00 296.39 944 ILE A N 1
ATOM 7517 C CA . ILE A 1 944 ? 126.017 207.944 196.185 1.00 296.39 944 ILE A CA 1
ATOM 7518 C C . ILE A 1 944 ? 125.491 207.963 194.758 1.00 296.39 944 ILE A C 1
ATOM 7519 O O . ILE A 1 944 ? 126.166 207.509 193.828 1.00 296.39 944 ILE A O 1
ATOM 7524 N N . THR A 1 945 ? 124.280 208.490 194.576 1.00 296.39 945 THR A N 1
ATOM 7525 C CA . THR A 1 945 ? 123.748 208.779 193.253 1.00 296.39 945 THR A CA 1
ATOM 7526 C C . THR A 1 945 ? 123.808 210.267 192.933 1.00 296.39 945 THR A C 1
ATOM 7527 O O . THR A 1 945 ? 123.025 210.750 192.108 1.00 296.39 945 THR A O 1
ATOM 7531 N N . LYS A 1 946 ? 124.709 211.000 193.590 1.00 296.39 946 LYS A N 1
ATOM 7532 C CA . LYS A 1 946 ? 124.917 212.439 193.461 1.00 296.39 946 LYS A CA 1
ATOM 7533 C C . LYS A 1 946 ? 123.732 213.230 194.010 1.00 296.39 946 LYS A C 1
ATOM 7534 O O . LYS A 1 946 ? 123.673 214.451 193.824 1.00 296.39 946 LYS A O 1
ATOM 7540 N N . GLU A 1 947 ? 122.792 212.581 194.696 1.00 296.39 947 GLU A N 1
ATOM 7541 C CA . GLU A 1 947 ? 121.591 213.240 195.190 1.00 296.39 947 GL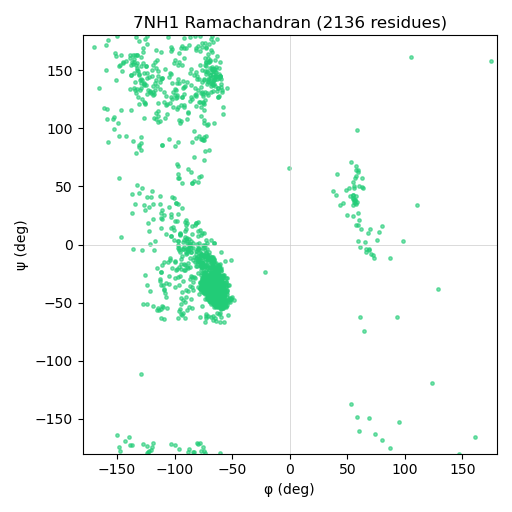U A CA 1
ATOM 7542 C C . GLU A 1 947 ? 121.469 213.207 196.707 1.00 296.39 947 GLU A C 1
ATOM 7543 O O . GLU A 1 947 ? 121.280 214.254 197.334 1.00 296.39 947 GLU A O 1
ATOM 7549 N N . MET A 1 948 ? 121.567 212.025 197.324 1.00 296.39 948 MET A N 1
ATOM 7550 C CA . MET A 1 948 ? 121.457 211.956 198.778 1.00 296.39 948 MET A CA 1
ATOM 7551 C C . MET A 1 948 ? 122.611 212.675 199.461 1.00 296.39 948 MET A C 1
ATOM 7552 O O . MET A 1 948 ? 122.444 213.208 200.564 1.00 296.39 948 MET A O 1
ATOM 7557 N N . ASP A 1 949 ? 123.789 212.693 198.835 1.00 296.39 949 ASP A N 1
ATOM 7558 C CA . ASP A 1 949 ? 124.887 213.487 199.373 1.00 296.39 949 ASP A CA 1
ATOM 7559 C C . ASP A 1 949 ? 124.546 214.969 199.341 1.00 296.39 949 ASP A C 1
ATOM 7560 O O . ASP A 1 949 ? 124.837 215.703 200.293 1.00 296.39 949 ASP A O 1
ATOM 7565 N N . ARG A 1 950 ? 123.919 215.427 198.255 1.00 296.39 950 ARG A N 1
ATOM 7566 C CA . ARG A 1 950 ? 123.447 216.803 198.177 1.00 296.39 950 ARG A CA 1
ATOM 7567 C C . ARG A 1 950 ? 122.239 217.055 199.069 1.00 296.39 950 ARG A C 1
ATOM 7568 O O . ARG A 1 950 ? 121.832 218.212 199.219 1.00 296.39 950 ARG A O 1
ATOM 7576 N N . GLU A 1 951 ? 121.649 216.008 199.642 1.00 296.39 951 GLU A N 1
ATOM 7577 C CA . GLU A 1 951 ? 120.608 216.177 200.648 1.00 296.39 951 GLU A CA 1
ATOM 7578 C C . GLU A 1 951 ? 121.157 216.252 202.065 1.00 296.39 951 GLU A C 1
ATOM 7579 O O . GLU A 1 951 ? 120.660 217.042 202.876 1.00 296.39 951 GLU A O 1
ATOM 7585 N N . ASN A 1 952 ? 122.167 215.446 202.377 1.00 296.39 952 ASN A N 1
ATOM 7586 C CA . ASN A 1 952 ? 122.556 215.171 203.754 1.00 296.39 952 ASN A CA 1
ATOM 7587 C C . ASN A 1 952 ? 123.588 216.145 204.312 1.00 296.39 952 ASN A C 1
ATOM 7588 O O . ASN A 1 952 ? 124.234 215.822 205.313 1.00 296.39 952 ASN A O 1
ATOM 7593 N N . GLU A 1 953 ? 123.760 217.321 203.703 1.00 298.69 953 GLU A N 1
ATOM 7594 C CA . GLU A 1 953 ? 124.709 218.289 204.250 1.00 298.69 953 GLU A CA 1
ATOM 7595 C C . GLU A 1 953 ? 124.339 218.709 205.666 1.00 298.69 953 GLU A C 1
ATOM 7596 O O . GLU A 1 953 ? 125.223 219.039 206.465 1.00 298.69 953 GLU A O 1
ATOM 7602 N N . GLY A 1 954 ? 123.051 218.705 205.997 1.00 296.39 954 GLY A N 1
ATOM 7603 C CA . GLY A 1 954 ? 122.620 219.051 207.337 1.00 296.39 954 GLY A CA 1
ATOM 7604 C C . GLY A 1 954 ? 122.786 217.915 208.326 1.00 296.39 954 GLY A C 1
ATOM 7605 O O . GLY A 1 954 ? 121.830 217.530 209.005 1.00 296.39 954 GLY A O 1
ATOM 7606 N N . SER A 1 955 ? 123.998 217.370 208.417 1.00 296.39 955 SER A N 1
ATOM 7607 C CA . SER A 1 955 ? 124.280 216.249 209.299 1.00 296.39 955 SER A CA 1
ATOM 7608 C C . SER A 1 955 ? 125.531 216.543 210.112 1.00 296.39 955 SER A C 1
ATOM 7609 O O . SER A 1 955 ? 126.434 217.251 209.659 1.00 296.39 955 SER A O 1
ATOM 7612 N N . ALA A 1 956 ? 125.570 215.988 211.325 1.00 296.39 956 ALA A N 1
ATOM 7613 C CA . ALA A 1 956 ? 126.725 216.187 212.193 1.00 296.39 956 ALA A CA 1
ATOM 7614 C C . ALA A 1 956 ? 127.968 215.519 211.622 1.00 296.39 956 ALA A C 1
ATOM 7615 O O . ALA A 1 956 ? 129.085 216.022 211.791 1.00 296.39 956 ALA A O 1
ATOM 7617 N N . GLU A 1 957 ? 127.796 214.381 210.946 1.00 296.39 957 GLU A N 1
ATOM 7618 C CA . GLU A 1 957 ? 128.931 213.722 210.310 1.00 296.39 957 GLU A CA 1
ATOM 7619 C C . GLU A 1 957 ? 129.566 214.628 209.265 1.00 296.39 957 GLU A C 1
ATOM 7620 O O . GLU A 1 957 ? 130.795 214.666 209.124 1.00 296.39 957 GLU A O 1
ATOM 7626 N N . TYR A 1 958 ? 128.738 215.360 208.516 1.00 296.39 958 TYR A N 1
ATOM 7627 C CA . TYR A 1 958 ? 129.256 216.273 207.506 1.00 296.39 958 TYR A CA 1
ATOM 7628 C C . TYR A 1 958 ? 130.100 217.373 208.135 1.00 296.39 958 TYR A C 1
ATOM 7629 O O . TYR A 1 958 ? 131.198 217.673 207.655 1.00 296.39 958 TYR A O 1
ATOM 7638 N N . LYS A 1 959 ? 129.614 217.980 209.219 1.00 296.39 959 LYS A N 1
ATOM 7639 C CA . LYS A 1 959 ? 130.398 219.025 209.867 1.00 296.39 959 LYS A CA 1
ATOM 7640 C C . LYS A 1 959 ? 131.674 218.461 210.480 1.00 296.39 959 LYS A C 1
ATOM 7641 O O . LYS A 1 959 ? 132.717 219.126 210.460 1.00 296.39 959 LYS A O 1
ATOM 7647 N N . ARG A 1 960 ? 131.622 217.234 211.003 1.00 296.39 960 ARG A N 1
ATOM 7648 C CA . ARG A 1 960 ? 132.813 216.631 211.589 1.00 296.39 960 ARG A CA 1
ATOM 7649 C C . ARG A 1 960 ? 133.871 216.365 210.525 1.00 296.39 960 ARG A C 1
ATOM 7650 O O . ARG A 1 960 ? 135.050 216.687 210.709 1.00 296.39 960 ARG A O 1
ATOM 7658 N N . ARG A 1 961 ? 133.465 215.786 209.395 1.00 296.39 961 ARG A N 1
ATOM 7659 C CA . ARG A 1 961 ? 134.427 215.549 208.325 1.00 296.39 961 ARG A CA 1
ATOM 7660 C C . ARG A 1 961 ? 134.930 216.859 207.730 1.00 296.39 961 ARG A C 1
ATOM 7661 O O . ARG A 1 961 ? 136.093 216.945 207.319 1.00 296.39 961 ARG A O 1
ATOM 7669 N N . ASN A 1 962 ? 134.090 217.897 207.707 1.00 296.39 962 ASN A N 1
ATOM 7670 C CA . ASN A 1 962 ? 134.524 219.185 207.180 1.00 296.39 962 ASN A CA 1
ATOM 7671 C C . ASN A 1 962 ? 135.567 219.831 208.085 1.00 296.39 962 ASN A C 1
ATOM 7672 O O . ASN A 1 962 ? 136.576 220.360 207.604 1.00 296.39 962 ASN A O 1
ATOM 7677 N N . ILE A 1 963 ? 135.343 219.806 209.400 1.00 296.39 963 ILE A N 1
ATOM 7678 C CA . ILE A 1 963 ? 136.353 220.358 210.298 1.00 296.39 963 ILE A CA 1
ATOM 7679 C C . ILE A 1 963 ? 137.617 219.509 210.263 1.00 296.39 963 ILE A C 1
ATOM 7680 O O . ILE A 1 963 ? 138.730 220.039 210.377 1.00 296.39 963 ILE A O 1
ATOM 7685 N N . LEU A 1 964 ? 137.478 218.191 210.093 1.00 296.39 964 LEU A N 1
ATOM 7686 C CA . LEU A 1 964 ? 138.654 217.349 209.905 1.00 296.39 964 LEU A CA 1
ATOM 7687 C C . LEU A 1 964 ? 139.460 217.797 208.695 1.00 296.39 964 LEU A C 1
ATOM 7688 O O . LEU A 1 964 ? 140.681 217.973 208.782 1.00 296.39 964 LEU A O 1
ATOM 7693 N N . GLY A 1 965 ? 138.790 218.002 207.560 1.00 296.39 965 GLY A N 1
ATOM 7694 C CA . GLY A 1 965 ? 139.477 218.493 206.380 1.00 296.39 965 GLY A CA 1
ATOM 7695 C C . GLY A 1 965 ? 140.081 219.868 206.572 1.00 296.39 965 GLY A C 1
ATOM 7696 O O . GLY A 1 965 ? 141.120 220.180 205.986 1.00 296.39 965 GLY A O 1
ATOM 7697 N N . SER A 1 966 ? 139.432 220.717 207.370 1.00 296.39 966 SER A N 1
ATOM 7698 C CA . SER A 1 966 ? 140.013 222.017 207.687 1.00 296.39 966 SER A CA 1
ATOM 7699 C C . SER A 1 966 ? 141.331 221.857 208.432 1.00 296.39 966 SER A C 1
ATOM 7700 O O . SER A 1 966 ? 142.332 222.504 208.092 1.00 296.39 966 SER A O 1
ATOM 7703 N N . PHE A 1 967 ? 141.352 220.984 209.444 1.00 296.39 967 PHE A N 1
ATOM 7704 C CA . PHE A 1 967 ? 142.603 220.689 210.140 1.00 296.39 967 PHE A CA 1
ATOM 7705 C C . PHE A 1 967 ? 143.642 220.164 209.164 1.00 296.39 967 PHE A C 1
ATOM 7706 O O . PHE A 1 967 ? 144.823 220.529 209.230 1.00 296.39 967 PHE A O 1
ATOM 7714 N N . PHE A 1 968 ? 143.206 219.305 208.245 1.00 296.39 968 PHE A N 1
ATOM 7715 C CA . PHE A 1 968 ? 144.113 218.725 207.265 1.00 296.39 968 PHE A CA 1
ATOM 7716 C C . PHE A 1 968 ? 144.757 219.797 206.404 1.00 296.39 968 PHE A C 1
ATOM 7717 O O . PHE A 1 968 ? 145.985 219.854 206.296 1.00 296.39 968 PHE A O 1
ATOM 7725 N N . ILE A 1 969 ? 143.945 220.677 205.819 1.00 296.39 969 ILE A N 1
ATOM 7726 C CA . ILE A 1 969 ? 144.469 221.713 204.935 1.00 296.39 969 ILE A CA 1
ATOM 7727 C C . ILE A 1 969 ? 145.371 222.664 205.708 1.00 296.39 969 ILE A C 1
ATOM 7728 O O . ILE A 1 969 ? 146.397 223.131 205.191 1.00 296.39 969 ILE A O 1
ATOM 7733 N N . SER A 1 970 ? 145.015 222.955 206.961 1.00 296.39 970 SER A N 1
ATOM 7734 C CA . SER A 1 970 ? 145.908 223.740 207.805 1.00 296.39 970 SER A CA 1
ATOM 7735 C C . SER A 1 970 ? 147.261 223.056 207.947 1.00 296.39 970 SER A C 1
ATOM 7736 O O . SER A 1 970 ? 148.307 223.712 207.886 1.00 296.39 970 SER A O 1
ATOM 7739 N N . VAL A 1 971 ? 147.258 221.735 208.131 1.00 296.39 971 VAL A N 1
ATOM 7740 C CA . VAL A 1 971 ? 148.514 220.995 208.242 1.00 296.39 971 VAL A CA 1
ATOM 7741 C C . VAL A 1 971 ? 149.298 221.066 206.934 1.00 296.39 971 VAL A C 1
ATOM 7742 O O . VAL A 1 971 ? 150.511 221.306 206.929 1.00 296.39 971 VAL A O 1
ATOM 7746 N N . PHE A 1 972 ? 148.615 220.852 205.806 1.00 296.39 972 PHE A N 1
ATOM 7747 C CA . PHE A 1 972 ? 149.310 220.830 204.519 1.00 296.39 972 PHE A CA 1
ATOM 7748 C C . PHE A 1 972 ? 149.947 222.172 204.201 1.00 296.39 972 PHE A C 1
ATOM 7749 O O . PHE A 1 972 ? 151.087 222.224 203.726 1.00 296.39 972 PHE A O 1
ATOM 7757 N N . LEU A 1 973 ? 149.230 223.270 204.442 1.00 296.39 973 LEU A N 1
ATOM 7758 C CA . LEU A 1 973 ? 149.793 224.573 204.115 1.00 296.39 973 LEU A CA 1
ATOM 7759 C C . LEU A 1 973 ? 150.949 224.943 205.034 1.00 296.39 973 LEU A C 1
ATOM 7760 O O . LEU A 1 973 ? 151.671 225.903 204.748 1.00 296.39 973 LEU A O 1
ATOM 7765 N N . ASN A 1 974 ? 151.141 224.203 206.128 1.00 296.39 974 ASN A N 1
ATOM 7766 C CA . ASN A 1 974 ? 152.311 224.352 206.983 1.00 296.39 974 ASN A CA 1
ATOM 7767 C C . ASN A 1 974 ? 153.459 223.444 206.561 1.00 296.39 974 ASN A C 1
ATOM 7768 O O . ASN A 1 974 ? 154.393 223.222 207.344 1.00 296.39 974 ASN A O 1
ATOM 7773 N N . LEU A 1 975 ? 153.415 222.911 205.342 1.00 296.39 975 LEU A N 1
ATOM 7774 C CA . LEU A 1 975 ? 154.449 222.024 204.845 1.00 296.39 975 LEU A CA 1
ATOM 7775 C C . LEU A 1 975 ? 155.217 222.685 203.708 1.00 296.39 975 LEU A C 1
ATOM 7776 O O . LEU A 1 975 ? 154.606 223.257 202.798 1.00 296.39 975 LEU A O 1
ATOM 7781 N N . PRO A 1 976 ? 156.549 222.624 203.728 1.00 299.86 976 PRO A N 1
ATOM 7782 C CA . PRO A 1 976 ? 157.327 223.190 202.618 1.00 299.86 976 PRO A CA 1
ATOM 7783 C C . PRO A 1 976 ? 157.139 222.407 201.328 1.00 299.86 976 PRO A C 1
ATOM 7784 O O . PRO A 1 976 ? 156.410 221.410 201.300 1.00 299.86 976 PRO A O 1
ATOM 7788 N N . LYS A 1 977 ? 157.803 222.848 200.257 1.00 328.11 977 LYS A N 1
ATOM 7789 C CA . LYS A 1 977 ? 157.553 222.274 198.938 1.00 328.11 977 LYS A CA 1
ATOM 7790 C C . LYS A 1 977 ? 157.909 220.793 198.891 1.00 328.11 977 LYS A C 1
ATOM 7791 O O . LYS A 1 977 ? 157.221 220.003 198.233 1.00 328.11 977 LYS A O 1
ATOM 7797 N N . GLU A 1 978 ? 158.983 220.399 199.580 1.00 354.68 978 GLU A N 1
ATOM 7798 C CA . GLU A 1 978 ? 159.419 219.006 199.549 1.00 354.68 978 GLU A CA 1
ATOM 7799 C C . GLU A 1 978 ? 158.318 218.071 200.035 1.00 354.68 978 GLU A C 1
ATOM 7800 O O . GLU A 1 978 ? 158.023 217.054 199.397 1.00 354.68 978 GLU A O 1
ATOM 7806 N N . GLU A 1 979 ? 157.697 218.402 201.168 1.00 343.26 979 GLU A N 1
ATOM 7807 C CA . GLU A 1 979 ? 156.635 217.558 201.702 1.00 343.26 979 GLU A CA 1
ATOM 7808 C C . GLU A 1 979 ? 155.381 217.608 200.838 1.00 343.26 979 GLU A C 1
ATOM 7809 O O . GLU A 1 979 ? 154.693 216.591 200.691 1.00 343.26 979 GLU A O 1
ATOM 7815 N N . THR A 1 980 ? 155.066 218.771 200.263 1.00 359.03 980 THR A N 1
ATOM 7816 C CA . THR A 1 980 ? 153.881 218.876 199.415 1.00 359.03 980 THR A CA 1
ATOM 7817 C C . THR A 1 980 ? 154.018 218.020 198.162 1.00 359.03 980 THR A C 1
ATOM 7818 O O . THR A 1 980 ? 153.041 217.411 197.712 1.00 359.03 980 THR A O 1
ATOM 7822 N N . GLU A 1 981 ? 155.222 217.964 197.584 1.00 366.75 981 GLU A N 1
ATOM 7823 C CA . GLU A 1 981 ? 155.422 217.196 196.359 1.00 366.75 981 GLU A CA 1
ATOM 7824 C C . GLU A 1 981 ? 155.168 215.707 196.552 1.00 366.75 981 GLU A C 1
ATOM 7825 O O . GLU A 1 981 ? 154.950 214.996 195.565 1.00 366.75 981 GLU A O 1
ATOM 7831 N N . ALA A 1 982 ? 155.195 215.217 197.793 1.00 308.43 982 ALA A N 1
ATOM 7832 C CA . ALA A 1 982 ? 155.016 213.788 198.029 1.00 308.43 982 ALA A CA 1
ATOM 7833 C C . ALA A 1 982 ? 153.622 213.322 197.627 1.00 308.43 982 ALA A C 1
ATOM 7834 O O . ALA A 1 982 ? 153.473 212.276 196.984 1.00 308.43 982 ALA A O 1
ATOM 7836 N N . VAL A 1 983 ? 152.590 214.080 197.992 1.00 296.39 983 VAL A N 1
ATOM 7837 C CA . VAL A 1 983 ? 151.212 213.672 197.749 1.00 296.39 983 VAL A CA 1
ATOM 7838 C C . VAL A 1 983 ? 150.570 214.711 196.837 1.00 296.39 983 VAL A C 1
ATOM 7839 O O . VAL A 1 983 ? 149.381 215.027 196.961 1.00 296.39 983 VAL A O 1
ATOM 7843 N N . LEU A 1 984 ? 151.366 215.263 195.918 1.00 296.39 984 LEU A N 1
ATOM 7844 C CA . LEU A 1 984 ? 150.880 216.328 195.047 1.00 296.39 984 LEU A CA 1
ATOM 7845 C C . LEU A 1 984 ? 149.717 215.881 194.170 1.00 296.39 984 LEU A C 1
ATOM 7846 O O . LEU A 1 984 ? 148.983 216.731 193.654 1.00 296.39 984 LEU A O 1
ATOM 7851 N N . LYS A 1 985 ? 149.529 214.577 193.987 1.00 296.39 985 LYS A N 1
ATOM 7852 C CA . LYS A 1 985 ? 148.433 214.054 193.174 1.00 296.39 985 LYS A CA 1
ATOM 7853 C C . LYS A 1 985 ? 147.684 212.999 193.983 1.00 296.39 985 LYS A C 1
ATOM 7854 O O . LYS A 1 985 ? 148.047 211.820 193.967 1.00 296.39 985 LYS A O 1
ATOM 7860 N N . SER A 1 986 ? 146.643 213.428 194.693 1.00 296.39 986 SER A N 1
ATOM 7861 C CA . SER A 1 986 ? 145.752 212.528 195.408 1.00 296.39 986 SER A CA 1
ATOM 7862 C C . SER A 1 986 ? 144.312 212.883 195.072 1.00 296.39 986 SER A C 1
ATOM 7863 O O . SER A 1 986 ? 143.975 214.052 194.866 1.00 296.39 986 SER A O 1
ATOM 7866 N N . ASP A 1 987 ? 143.463 211.855 195.023 1.00 296.39 987 ASP A N 1
ATOM 7867 C CA . ASP A 1 987 ? 142.093 212.043 194.557 1.00 296.39 987 ASP A CA 1
ATOM 7868 C C . ASP A 1 987 ? 141.285 212.939 195.487 1.00 296.39 987 ASP A C 1
ATOM 7869 O O . ASP A 1 987 ? 140.406 213.674 195.025 1.00 296.39 987 ASP A O 1
ATOM 7874 N N . ILE A 1 988 ? 141.560 212.889 196.792 1.00 296.39 988 ILE A N 1
ATOM 7875 C CA . ILE A 1 988 ? 140.738 213.613 197.754 1.00 296.39 988 ILE A CA 1
ATOM 7876 C C . ILE A 1 988 ? 140.819 215.123 197.567 1.00 296.39 988 ILE A C 1
ATOM 7877 O O . ILE A 1 988 ? 139.870 215.838 197.912 1.00 296.39 988 ILE A O 1
ATOM 7882 N N . PHE A 1 989 ? 141.924 215.634 197.021 1.00 296.39 989 PHE A N 1
ATOM 7883 C CA . PHE A 1 989 ? 142.041 217.072 196.811 1.00 296.39 989 PHE A CA 1
ATOM 7884 C C . PHE A 1 989 ? 140.974 217.604 195.867 1.00 296.39 989 PHE A C 1
ATOM 7885 O O . PHE A 1 989 ? 140.678 218.802 195.900 1.00 296.39 989 PHE A O 1
ATOM 7893 N N . THR A 1 990 ? 140.390 216.744 195.030 1.00 296.39 990 THR A N 1
ATOM 7894 C CA . THR A 1 990 ? 139.246 217.152 194.225 1.00 296.39 990 THR A CA 1
ATOM 7895 C C . THR A 1 990 ? 138.057 217.552 195.087 1.00 296.39 990 THR A C 1
ATOM 7896 O O . THR A 1 990 ? 137.179 218.284 194.618 1.00 296.39 990 THR A O 1
ATOM 7900 N N . ILE A 1 991 ? 138.011 217.086 196.333 1.00 296.39 991 ILE A N 1
ATOM 7901 C CA . ILE A 1 991 ? 136.926 217.412 197.238 1.00 296.39 991 ILE A CA 1
ATOM 7902 C C . ILE A 1 991 ? 137.356 218.382 198.333 1.00 296.39 991 ILE A C 1
ATOM 7903 O O . ILE A 1 991 ? 136.543 219.205 198.770 1.00 296.39 991 ILE A O 1
ATOM 7908 N N . LEU A 1 992 ? 138.610 218.313 198.783 1.00 296.39 992 LEU A N 1
ATOM 7909 C CA . LEU A 1 992 ? 139.056 219.158 199.885 1.00 296.39 992 LEU A CA 1
ATOM 7910 C C . LEU A 1 992 ? 138.946 220.637 199.540 1.00 296.39 992 LEU A C 1
ATOM 7911 O O . LEU A 1 992 ? 138.462 221.437 200.349 1.00 296.39 992 LEU A O 1
ATOM 7916 N N . VAL A 1 993 ? 139.381 221.017 198.343 1.00 296.39 993 VAL A N 1
ATOM 7917 C CA . VAL A 1 993 ? 139.489 222.424 197.975 1.00 296.39 993 VAL A CA 1
ATOM 7918 C C . VAL A 1 993 ? 138.185 222.864 197.318 1.00 296.39 993 VAL A C 1
ATOM 7919 O O . VAL A 1 993 ? 138.100 223.955 196.743 1.00 296.39 993 VAL A O 1
ATOM 7923 N N . LYS A 1 994 ? 137.153 222.021 197.411 1.00 296.39 994 LYS A N 1
ATOM 7924 C CA . LYS A 1 994 ? 135.889 222.329 196.750 1.00 296.39 994 LYS A CA 1
ATOM 7925 C C . LYS A 1 994 ? 135.291 223.638 197.252 1.00 296.39 994 LYS A C 1
ATOM 7926 O O . LYS A 1 994 ? 134.590 224.327 196.502 1.00 296.39 994 LYS A O 1
ATOM 7932 N N . ASN A 1 995 ? 135.560 224.003 198.502 1.00 296.39 995 ASN A N 1
ATOM 7933 C CA . ASN A 1 995 ? 135.135 225.297 199.014 1.00 296.39 995 ASN A CA 1
ATOM 7934 C C . ASN A 1 995 ? 136.008 226.390 198.414 1.00 296.39 995 ASN A C 1
ATOM 7935 O O . ASN A 1 995 ? 137.237 226.347 198.528 1.00 296.39 995 ASN A O 1
ATOM 7940 N N . LYS A 1 996 ? 135.370 227.373 197.774 1.00 296.39 996 LYS A N 1
ATOM 7941 C CA . LYS A 1 996 ? 136.118 228.458 197.152 1.00 296.39 996 LYS A CA 1
ATOM 7942 C C . LYS A 1 996 ? 136.891 229.285 198.169 1.00 296.39 996 LYS A C 1
ATOM 7943 O O . LYS A 1 996 ? 137.887 229.920 197.804 1.00 296.39 996 LYS A O 1
ATOM 7949 N N . LYS A 1 997 ? 136.460 229.296 199.431 1.00 296.39 997 LYS A N 1
ATOM 7950 C CA . LYS A 1 997 ? 137.272 229.915 200.471 1.00 296.39 997 LYS A CA 1
ATOM 7951 C C . LYS A 1 997 ? 138.610 229.201 200.593 1.00 296.39 997 LYS A C 1
ATOM 7952 O O . LYS A 1 997 ? 139.673 229.834 200.569 1.00 296.39 997 LYS A O 1
ATOM 7958 N N . THR A 1 998 ? 138.576 227.873 200.719 1.00 296.39 998 THR A N 1
ATOM 7959 C CA . THR A 1 998 ? 139.811 227.101 200.698 1.00 296.39 998 THR A CA 1
ATOM 7960 C C . THR A 1 998 ? 140.545 227.274 199.379 1.00 296.39 998 THR A C 1
ATOM 7961 O O . THR A 1 998 ? 141.779 227.231 199.346 1.00 296.39 998 THR A O 1
ATOM 7965 N N . PHE A 1 999 ? 139.805 227.479 198.286 1.00 296.39 999 PHE A N 1
ATOM 7966 C CA . PHE A 1 999 ? 140.438 227.708 196.992 1.00 296.39 999 PHE A CA 1
ATOM 7967 C C . PHE A 1 999 ? 141.321 228.947 197.021 1.00 296.39 999 PHE A C 1
ATOM 7968 O O . PHE A 1 999 ? 142.501 228.889 196.661 1.00 296.39 999 PHE A O 1
ATOM 7976 N N . LYS A 1 1000 ? 140.769 230.081 197.454 1.00 296.39 1000 LYS A N 1
ATOM 7977 C CA . LYS A 1 1000 ? 141.580 231.292 197.512 1.00 296.39 1000 LYS A CA 1
ATOM 7978 C C . LYS A 1 1000 ? 142.643 231.194 198.597 1.00 296.39 1000 LYS A C 1
ATOM 7979 O O . LYS A 1 1000 ? 143.719 231.789 198.464 1.00 296.39 1000 LYS A O 1
ATOM 7985 N N . GLN A 1 1001 ? 142.371 230.437 199.662 1.00 296.39 1001 GLN A N 1
ATOM 7986 C CA . GLN A 1 1001 ? 143.368 230.241 200.707 1.00 296.39 1001 GLN A CA 1
ATOM 7987 C C . GLN A 1 1001 ? 144.603 229.538 200.160 1.00 296.39 1001 GLN A C 1
ATOM 7988 O O . GLN A 1 1001 ? 145.735 229.987 200.375 1.00 296.39 1001 GLN A O 1
ATOM 7994 N N . VAL A 1 1002 ? 144.405 228.434 199.440 1.00 296.39 1002 VAL A N 1
ATOM 7995 C CA . VAL A 1 1002 ? 145.545 227.709 198.890 1.00 296.39 1002 VAL A CA 1
ATOM 7996 C C . VAL A 1 1002 ? 146.169 228.473 197.727 1.00 296.39 1002 VAL A C 1
ATOM 7997 O O . VAL A 1 1002 ? 147.385 228.396 197.515 1.00 296.39 1002 VAL A O 1
ATOM 8001 N N . TYR A 1 1003 ? 145.365 229.214 196.958 1.00 296.39 1003 TYR A N 1
ATOM 8002 C CA . TYR A 1 1003 ? 145.918 230.029 195.883 1.00 296.39 1003 TYR A CA 1
ATOM 8003 C C . TYR A 1 1003 ? 146.860 231.086 196.437 1.00 296.39 1003 TYR A C 1
ATOM 8004 O O . TYR A 1 1003 ? 147.930 231.338 195.870 1.00 296.39 1003 TYR A O 1
ATOM 8013 N N . ASN A 1 1004 ? 146.479 231.713 197.549 1.00 296.39 1004 ASN A N 1
ATOM 8014 C CA . ASN A 1 1004 ? 147.370 232.636 198.233 1.00 296.39 1004 ASN A CA 1
ATOM 8015 C C . ASN A 1 1004 ? 148.517 231.924 198.934 1.00 296.39 1004 ASN A C 1
ATOM 8016 O O . ASN A 1 1004 ? 149.448 232.592 199.396 1.00 296.39 1004 ASN A O 1
ATOM 8021 N N . LYS A 1 1005 ? 148.473 230.597 199.029 1.00 296.39 1005 LYS A N 1
ATOM 8022 C CA . LYS A 1 1005 ? 149.546 229.823 199.635 1.00 296.39 1005 LYS A CA 1
ATOM 8023 C C . LYS A 1 1005 ? 150.573 229.335 198.621 1.00 296.39 1005 LYS A C 1
ATOM 8024 O O . LYS A 1 1005 ? 151.572 228.726 199.019 1.00 296.39 1005 LYS A O 1
ATOM 8030 N N . ASN A 1 1006 ? 150.350 229.586 197.330 1.00 296.39 1006 ASN A N 1
ATOM 8031 C CA . ASN A 1 1006 ? 151.304 229.264 196.269 1.00 296.39 1006 ASN A CA 1
ATOM 8032 C C . ASN A 1 1006 ? 151.620 227.766 196.231 1.00 296.39 1006 ASN A C 1
ATOM 8033 O O . ASN A 1 1006 ? 152.753 227.329 196.439 1.00 296.39 1006 ASN A O 1
ATOM 8038 N N . CYS A 1 1007 ? 150.580 226.983 195.960 1.00 296.39 1007 CYS A N 1
ATOM 8039 C CA . CYS A 1 1007 ? 150.675 225.548 195.710 1.00 296.39 1007 CYS A CA 1
ATOM 8040 C C . CYS A 1 1007 ? 149.872 225.197 194.466 1.00 296.39 1007 CYS A C 1
ATOM 8041 O O . CYS A 1 1007 ? 149.039 224.288 194.458 1.00 296.39 1007 CYS A O 1
ATOM 8044 N N . PHE A 1 1008 ? 150.133 225.939 193.386 1.00 296.39 1008 PHE A N 1
ATOM 8045 C CA . PHE A 1 1008 ? 149.232 225.949 192.239 1.00 296.39 1008 PHE A CA 1
ATOM 8046 C C . PHE A 1 1008 ? 149.149 224.600 191.537 1.00 296.39 1008 PHE A C 1
ATOM 8047 O O . PHE A 1 1008 ? 148.175 224.346 190.825 1.00 296.39 1008 PHE A O 1
ATOM 8055 N N . GLY A 1 1009 ? 150.150 223.732 191.702 1.00 296.39 1009 GLY A N 1
ATOM 8056 C CA . GLY A 1 1009 ? 150.098 222.436 191.039 1.00 296.39 1009 GLY A CA 1
ATOM 8057 C C . GLY A 1 1009 ? 148.894 221.615 191.461 1.00 296.39 1009 GLY A C 1
ATOM 8058 O O . GLY A 1 1009 ? 148.254 220.953 190.633 1.00 296.39 1009 GLY A O 1
ATOM 8059 N N . LEU A 1 1010 ? 148.575 221.642 192.757 1.00 296.39 1010 LEU A N 1
ATOM 8060 C CA . LEU A 1 1010 ? 147.338 221.038 193.235 1.00 296.39 1010 LEU A CA 1
ATOM 8061 C C . LEU A 1 1010 ? 146.142 221.598 192.485 1.00 296.39 1010 LEU A C 1
ATOM 8062 O O . LEU A 1 1010 ? 145.230 220.856 192.104 1.00 296.39 1010 LEU A O 1
ATOM 8067 N N . LEU A 1 1011 ? 146.130 222.912 192.275 1.00 296.39 1011 LEU A N 1
ATOM 8068 C CA . LEU A 1 1011 ? 145.019 223.543 191.579 1.00 296.39 1011 LEU A CA 1
ATOM 8069 C C . LEU A 1 1011 ? 144.947 223.072 190.134 1.00 296.39 1011 LEU A C 1
ATOM 8070 O O . LEU A 1 1011 ? 143.856 222.866 189.592 1.00 296.39 1011 LEU A O 1
ATOM 8075 N N . GLN A 1 1012 ? 146.105 222.902 189.493 1.00 296.39 1012 GLN A N 1
ATOM 8076 C CA . GLN A 1 1012 ? 146.140 222.385 188.130 1.00 296.39 1012 GLN A CA 1
ATOM 8077 C C . GLN A 1 1012 ? 145.525 220.997 188.064 1.00 296.39 1012 GLN A C 1
ATOM 8078 O O . GLN A 1 1012 ? 144.686 220.717 187.202 1.00 296.39 1012 GLN A O 1
ATOM 8084 N N . TYR A 1 1013 ? 145.929 220.113 188.977 1.00 296.39 1013 TYR A N 1
ATOM 8085 C CA . TYR A 1 1013 ? 145.381 218.759 188.966 1.00 296.39 1013 TYR A CA 1
ATOM 8086 C C . TYR A 1 1013 ? 143.884 218.766 189.253 1.00 296.39 1013 TYR A C 1
ATOM 8087 O O . TYR A 1 1013 ? 143.121 218.006 188.642 1.00 296.39 1013 TYR A O 1
ATOM 8096 N N . ALA A 1 1014 ? 143.445 219.623 190.177 1.00 296.39 1014 ALA A N 1
ATOM 8097 C CA . ALA A 1 1014 ? 142.020 219.721 190.473 1.00 296.39 1014 ALA A CA 1
ATOM 8098 C C . ALA A 1 1014 ? 141.235 220.191 189.256 1.00 296.39 1014 ALA A C 1
ATOM 8099 O O . ALA A 1 1014 ? 140.165 219.653 188.952 1.00 296.39 1014 ALA A O 1
ATOM 8101 N N . ALA A 1 1015 ? 141.751 221.197 188.547 1.00 296.39 1015 ALA A N 1
ATOM 8102 C CA . ALA A 1 1015 ? 141.093 221.658 187.330 1.00 296.39 1015 ALA A CA 1
ATOM 8103 C C . ALA A 1 1015 ? 141.079 220.566 186.272 1.00 296.39 1015 ALA A C 1
ATOM 8104 O O . ALA A 1 1015 ? 140.121 220.450 185.499 1.00 296.39 1015 ALA A O 1
ATOM 8106 N N . ILE A 1 1016 ? 142.139 219.759 186.221 1.00 296.39 1016 ILE A N 1
ATOM 8107 C CA . ILE A 1 1016 ? 142.173 218.629 185.299 1.00 296.39 1016 ILE A CA 1
ATOM 8108 C C . ILE A 1 1016 ? 141.047 217.655 185.612 1.00 296.39 1016 ILE A C 1
ATOM 8109 O O . ILE A 1 1016 ? 140.345 217.181 184.711 1.00 296.39 1016 ILE A O 1
ATOM 8114 N N . LYS A 1 1017 ? 140.848 217.350 186.892 1.00 296.39 1017 LYS A N 1
ATOM 8115 C CA . LYS A 1 1017 ? 139.898 216.308 187.258 1.00 296.39 1017 LYS A CA 1
ATOM 8116 C C . LYS A 1 1017 ? 138.512 216.841 187.603 1.00 296.39 1017 LYS A C 1
ATOM 8117 O O . LYS A 1 1017 ? 137.526 216.115 187.438 1.00 296.39 1017 LYS A O 1
ATOM 8123 N N . GLU A 1 1018 ? 138.403 218.082 188.070 1.00 296.39 1018 GLU A N 1
ATOM 8124 C CA . GLU A 1 1018 ? 137.117 218.664 188.429 1.00 296.39 1018 GLU A CA 1
ATOM 8125 C C . GLU A 1 1018 ? 136.938 220.010 187.737 1.00 296.39 1018 GLU A C 1
ATOM 8126 O O . GLU A 1 1018 ? 137.883 220.796 187.617 1.00 296.39 1018 GLU A O 1
ATOM 8132 N N . SER A 1 1019 ? 135.709 220.270 187.290 1.00 296.39 1019 SER A N 1
ATOM 8133 C CA . SER A 1 1019 ? 135.409 221.444 186.483 1.00 296.39 1019 SER A CA 1
ATOM 8134 C C . SER A 1 1019 ? 134.970 222.658 187.293 1.00 296.39 1019 SER A C 1
ATOM 8135 O O . SER A 1 1019 ? 135.059 223.779 186.784 1.00 296.39 1019 SER A O 1
ATOM 8138 N N . ARG A 1 1020 ? 134.477 222.473 188.520 1.00 296.39 1020 ARG A N 1
ATOM 8139 C CA . ARG A 1 1020 ? 134.008 223.620 189.296 1.00 296.39 1020 ARG A CA 1
ATOM 8140 C C . ARG A 1 1020 ? 135.166 224.526 189.701 1.00 296.39 1020 ARG A C 1
ATOM 8141 O O . ARG A 1 1020 ? 135.065 225.760 189.618 1.00 296.39 1020 ARG A O 1
ATOM 8149 N N . VAL A 1 1021 ? 136.274 223.933 190.147 1.00 296.39 1021 VAL A N 1
ATOM 8150 C CA . VAL A 1 1021 ? 137.464 224.720 190.447 1.00 296.39 1021 VAL A CA 1
ATOM 8151 C C . VAL A 1 1021 ? 137.980 225.395 189.185 1.00 296.39 1021 VAL A C 1
ATOM 8152 O O . VAL A 1 1021 ? 138.505 226.513 189.236 1.00 296.39 1021 VAL A O 1
ATOM 8156 N N . PHE A 1 1022 ? 137.829 224.739 188.034 1.00 296.39 1022 PHE A N 1
ATOM 8157 C CA . PHE A 1 1022 ? 138.183 225.376 186.774 1.00 296.39 1022 PHE A CA 1
ATOM 8158 C C . PHE A 1 1022 ? 137.293 226.580 186.490 1.00 296.39 1022 PHE A C 1
ATOM 8159 O O . PHE A 1 1022 ? 137.770 227.599 185.981 1.00 296.39 1022 PHE A O 1
ATOM 8167 N N . SER A 1 1023 ? 136.002 226.483 186.814 1.00 296.39 1023 SER A N 1
ATOM 8168 C CA . SER A 1 1023 ? 135.111 227.627 186.659 1.00 296.39 1023 SER A CA 1
ATOM 8169 C C . SER A 1 1023 ? 135.535 228.776 187.565 1.00 296.39 1023 SER A C 1
ATOM 8170 O O . SER A 1 1023 ? 135.461 229.947 187.175 1.00 296.39 1023 SER A O 1
ATOM 8173 N N . HIS A 1 1024 ? 135.964 228.459 188.786 1.00 296.39 1024 HIS A N 1
ATOM 8174 C CA . HIS A 1 1024 ? 136.514 229.493 189.661 1.00 296.39 1024 HIS A CA 1
ATOM 8175 C C . HIS A 1 1024 ? 137.757 230.130 189.044 1.00 296.39 1024 HIS A C 1
ATOM 8176 O O . HIS A 1 1024 ? 137.921 231.358 189.064 1.00 296.39 1024 HIS A O 1
ATOM 8183 N N . LEU A 1 1025 ? 138.646 229.303 188.493 1.00 296.39 1025 LEU A N 1
ATOM 8184 C CA . LEU A 1 1025 ? 139.821 229.822 187.803 1.00 296.39 1025 LEU A CA 1
ATOM 8185 C C . LEU A 1 1025 ? 139.437 230.711 186.631 1.00 296.39 1025 LEU A C 1
ATOM 8186 O O . LEU A 1 1025 ? 140.187 231.623 186.271 1.00 296.39 1025 LEU A O 1
ATOM 8191 N N . VAL A 1 1026 ? 138.290 230.442 186.007 1.00 296.39 1026 VAL A N 1
ATOM 8192 C CA . VAL A 1 1026 ? 137.836 231.282 184.902 1.00 296.39 1026 VAL A CA 1
ATOM 8193 C C . VAL A 1 1026 ? 137.673 232.722 185.368 1.00 296.39 1026 VAL A C 1
ATOM 8194 O O . VAL A 1 1026 ? 138.136 233.661 184.710 1.00 296.39 1026 VAL A O 1
ATOM 8198 N N . SER A 1 1027 ? 137.023 232.919 186.515 1.00 296.39 1027 SER A N 1
ATOM 8199 C CA . SER A 1 1027 ? 136.935 234.257 187.087 1.00 296.39 1027 SER A CA 1
ATOM 8200 C C . SER A 1 1027 ? 138.306 234.759 187.521 1.00 296.39 1027 SER A C 1
ATOM 8201 O O . SER A 1 1027 ? 138.609 235.951 187.391 1.00 296.39 1027 SER A O 1
ATOM 8204 N N . PHE A 1 1028 ? 139.143 233.863 188.047 1.00 296.39 1028 PHE A N 1
ATOM 8205 C CA . PHE A 1 1028 ? 140.462 234.273 188.527 1.00 296.39 1028 PHE A CA 1
ATOM 8206 C C . PHE A 1 1028 ? 141.348 234.825 187.415 1.00 296.39 1028 PHE A C 1
ATOM 8207 O O . PHE A 1 1028 ? 142.169 235.714 187.670 1.00 296.39 1028 PHE A O 1
ATOM 8215 N N . ILE A 1 1029 ? 141.202 234.312 186.191 1.00 296.39 1029 ILE A N 1
ATOM 8216 C CA . ILE A 1 1029 ? 142.214 234.546 185.153 1.00 296.39 1029 ILE A CA 1
ATOM 8217 C C . ILE A 1 1029 ? 142.470 236.027 184.883 1.00 296.39 1029 ILE A C 1
ATOM 8218 O O . ILE A 1 1029 ? 143.640 236.443 184.924 1.00 296.39 1029 ILE A O 1
ATOM 8223 N N . PRO A 1 1030 ? 141.462 236.866 184.604 1.00 296.39 1030 PRO A N 1
ATOM 8224 C CA . PRO A 1 1030 ? 141.772 238.254 184.217 1.00 296.39 1030 PRO A CA 1
ATOM 8225 C C . PRO A 1 1030 ? 142.555 239.019 185.267 1.00 296.39 1030 PRO A C 1
ATOM 8226 O O . PRO A 1 1030 ? 143.389 239.862 184.914 1.00 296.39 1030 PRO A O 1
ATOM 8230 N N . LYS A 1 1031 ? 142.312 238.746 186.549 1.00 296.39 1031 LYS A N 1
ATOM 8231 C CA . LYS A 1 1031 ? 143.040 239.437 187.608 1.00 296.39 1031 LYS A CA 1
ATOM 8232 C C . LYS A 1 1031 ? 144.527 239.117 187.553 1.00 296.39 1031 LYS A C 1
ATOM 8233 O O . LYS A 1 1031 ? 145.369 239.999 187.759 1.00 296.39 1031 LYS A O 1
ATOM 8239 N N . MET A 1 1032 ? 144.868 237.864 187.276 1.00 296.39 1032 MET A N 1
ATOM 8240 C CA . MET A 1 1032 ? 146.252 237.414 187.227 1.00 296.39 1032 MET A CA 1
ATOM 8241 C C . MET A 1 1032 ? 146.860 237.475 185.832 1.00 296.39 1032 MET A C 1
ATOM 8242 O O . MET A 1 1032 ? 148.013 237.068 185.660 1.00 296.39 1032 MET A O 1
ATOM 8247 N N . THR A 1 1033 ? 146.117 237.966 184.836 1.00 296.39 1033 THR A N 1
ATOM 8248 C CA . THR A 1 1033 ? 146.679 238.105 183.496 1.00 296.39 1033 THR A CA 1
ATOM 8249 C C . THR A 1 1033 ? 147.880 239.042 183.476 1.00 296.39 1033 THR A C 1
ATOM 8250 O O . THR A 1 1033 ? 148.826 238.821 182.712 1.00 296.39 1033 THR A O 1
ATOM 8254 N N . LYS A 1 1034 ? 147.861 240.092 184.297 1.00 296.39 1034 LYS A N 1
ATOM 8255 C CA . LYS A 1 1034 ? 148.931 241.083 184.247 1.00 296.39 1034 LYS A CA 1
ATOM 8256 C C . LYS A 1 1034 ? 150.210 240.580 184.905 1.00 296.39 1034 LYS A C 1
ATOM 8257 O O . LYS A 1 1034 ? 151.309 240.926 184.458 1.00 296.39 1034 LYS A O 1
ATOM 8263 N N . GLN A 1 1035 ? 150.096 239.768 185.953 1.00 296.39 1035 GLN A N 1
ATOM 8264 C CA . GLN A 1 1035 ? 151.269 239.254 186.650 1.00 296.39 1035 GLN A CA 1
ATOM 8265 C C . GLN A 1 1035 ? 152.008 238.186 185.857 1.00 296.39 1035 GLN A C 1
ATOM 8266 O O . GLN A 1 1035 ? 153.019 237.669 186.345 1.00 296.39 1035 GLN A O 1
ATOM 8272 N N . VAL A 1 1036 ? 151.522 237.841 184.664 1.00 296.39 1036 VAL A N 1
ATOM 8273 C CA . VAL A 1 1036 ? 152.154 236.795 183.864 1.00 296.39 1036 VAL A CA 1
ATOM 8274 C C . VAL A 1 1036 ? 153.606 237.149 183.573 1.00 296.39 1036 VAL A C 1
ATOM 8275 O O . VAL A 1 1036 ? 154.514 236.330 183.762 1.00 296.39 1036 VAL A O 1
ATOM 8279 N N . GLY A 1 1037 ? 153.847 238.373 183.115 1.00 296.39 1037 GLY A N 1
ATOM 8280 C CA . GLY A 1 1037 ? 155.192 238.803 182.792 1.00 296.39 1037 GLY A CA 1
ATOM 8281 C C . GLY A 1 1037 ? 156.134 238.791 183.977 1.00 296.39 1037 GLY A C 1
ATOM 8282 O O . GLY A 1 1037 ? 155.828 239.361 185.029 1.00 296.39 1037 GLY A O 1
ATOM 8283 N N . ALA A 1 1038 ? 157.282 238.132 183.811 1.00 296.39 1038 ALA A N 1
ATOM 8284 C CA . ALA A 1 1038 ? 158.353 238.130 184.809 1.00 296.39 1038 ALA A CA 1
ATOM 8285 C C . ALA A 1 1038 ? 157.866 237.627 186.165 1.00 296.39 1038 ALA A C 1
ATOM 8286 O O . ALA A 1 1038 ? 158.299 238.096 187.219 1.00 296.39 1038 ALA A O 1
ATOM 8288 N N . SER A 1 1039 ? 156.951 236.658 186.140 1.00 296.39 1039 SER A N 1
ATOM 8289 C CA . SER A 1 1039 ? 156.479 236.074 187.389 1.00 296.39 1039 SER A CA 1
ATOM 8290 C C . SER A 1 1039 ? 157.514 235.142 188.006 1.00 296.39 1039 SER A C 1
ATOM 8291 O O . SER A 1 1039 ? 157.479 234.904 189.218 1.00 296.39 1039 SER A O 1
ATOM 8294 N N . THR A 1 1040 ? 158.426 234.608 187.193 1.00 296.39 1040 THR A N 1
ATOM 8295 C CA . THR A 1 1040 ? 159.509 233.727 187.632 1.00 296.39 1040 THR A CA 1
ATOM 8296 C C . THR A 1 1040 ? 159.002 232.487 188.360 1.00 296.39 1040 THR A C 1
ATOM 8297 O O . THR A 1 1040 ? 159.771 231.818 189.058 1.00 296.39 1040 THR A O 1
ATOM 8301 N N . ASP A 1 1041 ? 157.721 232.164 188.216 1.00 296.39 1041 ASP A N 1
ATOM 8302 C CA . ASP A 1 1041 ? 157.133 230.977 188.839 1.00 296.39 1041 ASP A CA 1
ATOM 8303 C C . ASP A 1 1041 ? 156.713 230.006 187.747 1.00 296.39 1041 ASP A C 1
ATOM 8304 O O . ASP A 1 1041 ? 155.705 230.243 187.058 1.00 296.39 1041 ASP A O 1
ATOM 8309 N N . PRO A 1 1042 ? 157.445 228.908 187.545 1.00 296.39 1042 PRO A N 1
ATOM 8310 C CA . PRO A 1 1042 ? 157.057 227.965 186.483 1.00 296.39 1042 PRO A CA 1
ATOM 8311 C C . PRO A 1 1042 ? 155.650 227.429 186.651 1.00 296.39 1042 PRO A C 1
ATOM 8312 O O . PRO A 1 1042 ? 154.895 227.347 185.672 1.00 296.39 1042 PRO A O 1
ATOM 8316 N N . ALA A 1 1043 ? 155.272 227.080 187.882 1.00 296.39 1043 ALA A N 1
ATOM 8317 C CA . ALA A 1 1043 ? 153.942 226.538 188.125 1.00 296.39 1043 ALA A CA 1
ATOM 8318 C C . ALA A 1 1043 ? 152.865 227.548 187.765 1.00 296.39 1043 ALA A C 1
ATOM 8319 O O . ALA A 1 1043 ? 151.858 227.196 187.143 1.00 296.39 1043 ALA A O 1
ATOM 8321 N N . PHE A 1 1044 ? 153.065 228.812 188.139 1.00 296.39 1044 PHE A N 1
ATOM 8322 C CA . PHE A 1 1044 ? 152.081 229.845 187.836 1.00 296.39 1044 PHE A CA 1
ATOM 8323 C C . PHE A 1 1044 ? 151.864 229.960 186.333 1.00 296.39 1044 PHE A C 1
ATOM 8324 O O . PHE A 1 1044 ? 150.724 230.003 185.854 1.00 296.39 1044 PHE A O 1
ATOM 8332 N N . LEU A 1 1045 ? 152.957 229.982 185.570 1.00 296.39 1045 LEU A N 1
ATOM 8333 C CA . LEU A 1 1045 ? 152.851 230.175 184.129 1.00 296.39 1045 LEU A CA 1
ATOM 8334 C C . LEU A 1 1045 ? 152.225 228.967 183.448 1.00 296.39 1045 LEU A C 1
ATOM 8335 O O . LEU A 1 1045 ? 151.368 229.121 182.566 1.00 296.39 1045 LEU A O 1
ATOM 8340 N N . LYS A 1 1046 ? 152.645 227.756 183.825 1.00 296.39 1046 LYS A N 1
ATOM 8341 C CA . LYS A 1 1046 ? 152.027 226.584 183.218 1.00 296.39 1046 LYS A CA 1
ATOM 8342 C C . LYS A 1 1046 ? 150.555 226.494 183.587 1.00 296.39 1046 LYS A C 1
ATOM 8343 O O . LYS A 1 1046 ? 149.734 226.094 182.753 1.00 296.39 1046 LYS A O 1
ATOM 8349 N N . LEU A 1 1047 ? 150.202 226.875 184.818 1.00 296.39 1047 LEU A N 1
ATOM 8350 C CA . LEU A 1 1047 ? 148.802 226.923 185.208 1.00 296.39 1047 LEU A CA 1
ATOM 8351 C C . LEU A 1 1047 ? 148.034 227.894 184.332 1.00 296.39 1047 LEU A C 1
ATOM 8352 O O . LEU A 1 1047 ? 146.925 227.591 183.882 1.00 296.39 1047 LEU A O 1
ATOM 8357 N N . TYR A 1 1048 ? 148.615 229.063 184.070 1.00 296.39 1048 TYR A N 1
ATOM 8358 C CA . TYR A 1 1048 ? 147.974 230.020 183.177 1.00 296.39 1048 TYR A CA 1
ATOM 8359 C C . TYR A 1 1048 ? 147.739 229.408 181.803 1.00 296.39 1048 TYR A C 1
ATOM 8360 O O . TYR A 1 1048 ? 146.625 229.452 181.269 1.00 296.39 1048 TYR A O 1
ATOM 8369 N N . ALA A 1 1049 ? 148.779 228.817 181.222 1.00 296.39 1049 ALA A N 1
ATOM 8370 C CA . ALA A 1 1049 ? 148.656 228.295 179.866 1.00 296.39 1049 ALA A CA 1
ATOM 8371 C C . ALA A 1 1049 ? 147.605 227.194 179.794 1.00 296.39 1049 ALA A C 1
ATOM 8372 O O . ALA A 1 1049 ? 146.751 227.184 178.897 1.00 296.39 1049 ALA A O 1
ATOM 8374 N N . VAL A 1 1050 ? 147.638 226.268 180.752 1.00 296.39 1050 VAL A N 1
ATOM 8375 C CA . VAL A 1 1050 ? 146.726 225.132 180.715 1.00 296.39 1050 VAL A CA 1
ATOM 8376 C C . VAL A 1 1050 ? 145.294 225.591 180.982 1.00 296.39 1050 VAL A C 1
ATOM 8377 O O . VAL A 1 1050 ? 144.335 225.086 180.378 1.00 296.39 1050 VAL A O 1
ATOM 8381 N N . GLY A 1 1051 ? 145.125 226.575 181.868 1.00 296.39 1051 GLY A N 1
ATOM 8382 C CA . GLY A 1 1051 ? 143.807 227.130 182.089 1.00 296.39 1051 GLY A CA 1
ATOM 8383 C C . GLY A 1 1051 ? 143.248 227.757 180.832 1.00 296.39 1051 GLY A C 1
ATOM 8384 O O . GLY A 1 1051 ? 142.079 227.559 180.499 1.00 296.39 1051 GLY A O 1
ATOM 8385 N N . LEU A 1 1052 ? 144.083 228.505 180.106 1.00 296.39 1052 LEU A N 1
ATOM 8386 C CA . LEU A 1 1052 ? 143.638 229.065 178.833 1.00 296.39 1052 LEU A CA 1
ATOM 8387 C C . LEU A 1 1052 ? 143.261 227.984 177.829 1.00 296.39 1052 LEU A C 1
ATOM 8388 O O . LEU A 1 1052 ? 142.243 228.109 177.140 1.00 296.39 1052 LEU A O 1
ATOM 8393 N N . VAL A 1 1053 ? 144.063 226.924 177.706 1.00 296.39 1053 VAL A N 1
ATOM 8394 C CA . VAL A 1 1053 ? 143.739 225.934 176.677 1.00 296.39 1053 VAL A CA 1
ATOM 8395 C C . VAL A 1 1053 ? 142.410 225.243 176.986 1.00 296.39 1053 VAL A C 1
ATOM 8396 O O . VAL A 1 1053 ? 141.542 225.119 176.105 1.00 296.39 1053 VAL A O 1
ATOM 8400 N N . PHE A 1 1054 ? 142.204 224.819 178.240 1.00 296.39 1054 PHE A N 1
ATOM 8401 C CA . PHE A 1 1054 ? 140.910 224.229 178.582 1.00 296.39 1054 PHE A CA 1
ATOM 8402 C C . PHE A 1 1054 ? 139.763 225.223 178.459 1.00 296.39 1054 PHE A C 1
ATOM 8403 O O . PHE A 1 1054 ? 138.686 224.856 177.980 1.00 296.39 1054 PHE A O 1
ATOM 8411 N N . VAL A 1 1055 ? 139.953 226.479 178.871 1.00 306.63 1055 VAL A N 1
ATOM 8412 C CA . VAL A 1 1055 ? 138.808 227.379 178.812 1.00 306.63 1055 VAL A CA 1
ATOM 8413 C C . VAL A 1 1055 ? 138.446 227.659 177.365 1.00 306.63 1055 VAL A C 1
ATOM 8414 O O . VAL A 1 1055 ? 137.263 227.722 177.019 1.00 306.63 1055 VAL A O 1
ATOM 8418 N N . ALA A 1 1056 ? 139.443 227.782 176.488 1.00 317.08 1056 ALA A N 1
ATOM 8419 C CA . ALA A 1 1056 ? 139.156 228.019 175.080 1.00 317.08 1056 ALA A CA 1
ATOM 8420 C C . ALA A 1 1056 ? 138.419 226.839 174.462 1.00 317.08 1056 ALA A C 1
ATOM 8421 O O . ALA A 1 1056 ? 137.380 227.018 173.809 1.00 317.08 1056 ALA A O 1
ATOM 8423 N N . MET A 1 1057 ? 138.918 225.616 174.674 1.00 338.10 1057 MET A N 1
ATOM 8424 C CA . MET A 1 1057 ? 138.261 224.496 174.011 1.00 338.10 1057 MET A CA 1
ATOM 8425 C C . MET A 1 1057 ? 136.945 224.112 174.679 1.00 338.10 1057 MET A C 1
ATOM 8426 O O . MET A 1 1057 ? 136.119 223.445 174.047 1.00 338.10 1057 MET A O 1
ATOM 8431 N N . ARG A 1 1058 ? 136.726 224.506 175.936 1.00 341.48 1058 ARG A N 1
ATOM 8432 C CA . ARG A 1 1058 ? 135.420 224.306 176.551 1.00 341.48 1058 ARG A CA 1
ATOM 8433 C C . ARG A 1 1058 ? 134.421 225.351 176.071 1.00 341.48 1058 ARG A C 1
ATOM 8434 O O . ARG A 1 1058 ? 133.243 225.040 175.869 1.00 341.48 1058 ARG A O 1
ATOM 8442 N N . ASP A 1 1059 ? 134.873 226.595 175.883 1.00 369.17 1059 ASP A N 1
ATOM 8443 C CA . ASP A 1 1059 ? 133.988 227.635 175.377 1.00 369.17 1059 ASP A CA 1
ATOM 8444 C C . ASP A 1 1059 ? 133.613 227.379 173.928 1.00 369.17 1059 ASP A C 1
ATOM 8445 O O . ASP A 1 1059 ? 132.515 227.752 173.499 1.00 369.17 1059 ASP A O 1
ATOM 8450 N N . THR A 1 1060 ? 134.506 226.738 173.166 1.00 376.46 1060 THR A N 1
ATOM 8451 C CA . THR A 1 1060 ? 134.137 226.302 171.824 1.00 376.46 1060 THR A CA 1
ATOM 8452 C C . THR A 1 1060 ? 132.861 225.474 171.856 1.00 376.46 1060 THR A C 1
ATOM 8453 O O . THR A 1 1060 ? 132.033 225.561 170.942 1.00 376.46 1060 THR A O 1
ATOM 8457 N N . LEU A 1 1061 ? 132.669 224.690 172.917 1.00 362.76 1061 LEU A N 1
ATOM 8458 C CA . LEU A 1 1061 ? 131.405 223.996 173.141 1.00 362.76 1061 LEU A CA 1
ATOM 8459 C C . LEU A 1 1061 ? 130.374 225.036 173.570 1.00 362.76 1061 LEU A C 1
ATOM 8460 O O . LEU A 1 1061 ? 130.280 225.431 174.734 1.00 362.76 1061 LEU A O 1
ATOM 8465 N N . LYS A 1 1062 ? 129.650 225.542 172.570 1.00 348.16 1062 LYS A N 1
ATOM 8466 C CA . LYS A 1 1062 ? 128.401 226.300 172.666 1.00 348.16 1062 LYS A CA 1
ATOM 8467 C C . LYS A 1 1062 ? 128.495 227.612 173.443 1.00 348.16 1062 LYS A C 1
ATOM 8468 O O . LYS A 1 1062 ? 127.494 228.327 173.543 1.00 348.16 1062 LYS A O 1
ATOM 8474 N N . LYS A 1 1063 ? 129.658 227.958 174.000 1.00 349.25 1063 LYS A N 1
ATOM 8475 C CA . LYS A 1 1063 ? 129.797 229.248 174.671 1.00 349.25 1063 LYS A CA 1
ATOM 8476 C C . LYS A 1 1063 ? 130.427 230.301 173.764 1.00 349.25 1063 LYS A C 1
ATOM 8477 O O . LYS A 1 1063 ? 129.796 231.320 173.465 1.00 349.25 1063 LYS A O 1
ATOM 8483 N N . THR A 1 1064 ? 131.675 230.080 173.343 1.00 395.96 1064 THR A N 1
ATOM 8484 C CA . THR A 1 1064 ? 132.337 230.850 172.291 1.00 395.96 1064 THR A CA 1
ATOM 8485 C C . THR A 1 1064 ? 132.570 232.309 172.694 1.00 395.96 1064 THR A C 1
ATOM 8486 O O . THR A 1 1064 ? 133.222 233.065 171.966 1.00 395.96 1064 THR A O 1
ATOM 8490 N N . THR A 1 1065 ? 132.084 232.713 173.871 1.00 340.75 1065 THR A N 1
ATOM 8491 C CA . THR A 1 1065 ? 132.063 234.136 174.200 1.00 340.75 1065 THR A CA 1
ATOM 8492 C C . THR A 1 1065 ? 133.030 234.512 175.317 1.00 340.75 1065 THR A C 1
ATOM 8493 O O . THR A 1 1065 ? 133.435 235.677 175.397 1.00 340.75 1065 THR A O 1
ATOM 8497 N N . VAL A 1 1066 ? 133.403 233.565 176.180 1.00 296.39 1066 VAL A N 1
ATOM 8498 C CA . VAL A 1 1066 ? 134.209 233.908 177.350 1.00 296.39 1066 VAL A CA 1
ATOM 8499 C C . VAL A 1 1066 ? 135.580 234.425 176.931 1.00 296.39 1066 VAL A C 1
ATOM 8500 O O . VAL A 1 1066 ? 136.079 235.417 177.478 1.00 296.39 1066 VAL A O 1
ATOM 8504 N N . LEU A 1 1067 ? 136.207 233.767 175.953 1.00 296.39 1067 LEU A N 1
ATOM 8505 C CA . LEU A 1 1067 ? 137.559 234.144 175.549 1.00 296.39 1067 LEU A CA 1
ATOM 8506 C C . LEU A 1 1067 ? 137.613 235.555 174.978 1.00 296.39 1067 LEU A C 1
ATOM 8507 O O . LEU A 1 1067 ? 138.645 236.226 175.089 1.00 296.39 1067 LEU A O 1
ATOM 8512 N N . SER A 1 1068 ? 136.522 236.018 174.366 1.00 296.39 1068 SER A N 1
ATOM 8513 C CA . SER A 1 1068 ? 136.525 237.332 173.733 1.00 296.39 1068 SER A CA 1
ATOM 8514 C C . SER A 1 1068 ? 136.759 238.443 174.749 1.00 296.39 1068 SER A C 1
ATOM 8515 O O . SER A 1 1068 ? 137.411 239.447 174.440 1.00 296.39 1068 SER A O 1
ATOM 8518 N N . ARG A 1 1069 ? 136.242 238.278 175.968 1.00 296.39 1069 ARG A N 1
ATOM 8519 C CA . ARG A 1 1069 ? 136.325 239.325 176.978 1.00 296.39 1069 ARG A CA 1
ATOM 8520 C C . ARG A 1 1069 ? 137.742 239.575 177.474 1.00 296.39 1069 ARG A C 1
ATOM 8521 O O . ARG A 1 1069 ? 137.968 240.578 178.160 1.00 296.39 1069 ARG A O 1
ATOM 8529 N N . PHE A 1 1070 ? 138.693 238.704 177.154 1.00 296.39 1070 PHE A N 1
ATOM 8530 C CA . PHE A 1 1070 ? 140.038 238.791 177.706 1.00 296.39 1070 PHE A CA 1
ATOM 8531 C C . PHE A 1 1070 ? 140.935 239.585 176.765 1.00 296.39 1070 PHE A C 1
ATOM 8532 O O . PHE A 1 1070 ? 141.019 239.277 175.571 1.00 296.39 1070 PHE A O 1
ATOM 8540 N N . ILE A 1 1071 ? 141.599 240.607 177.304 1.00 296.39 1071 ILE A N 1
ATOM 8541 C CA . ILE A 1 1071 ? 142.493 241.475 176.548 1.00 296.39 1071 ILE A CA 1
ATOM 8542 C C . ILE A 1 1071 ? 143.787 241.634 177.333 1.00 296.39 1071 ILE A C 1
ATOM 8543 O O . ILE A 1 1071 ? 143.817 241.458 178.555 1.00 296.39 1071 ILE A O 1
ATOM 8548 N N . GLY A 1 1072 ? 144.863 241.965 176.626 1.00 296.39 1072 GLY A N 1
ATOM 8549 C CA . GLY A 1 1072 ? 146.121 242.240 177.287 1.00 296.39 1072 GLY A CA 1
ATOM 8550 C C . GLY A 1 1072 ? 147.286 242.145 176.322 1.00 296.39 1072 GLY A C 1
ATOM 8551 O O . GLY A 1 1072 ? 147.112 242.130 175.101 1.00 296.39 1072 GLY A O 1
ATOM 8552 N N . ASN A 1 1073 ? 148.482 242.088 176.906 1.00 296.39 1073 ASN A N 1
ATOM 8553 C CA . ASN A 1 1073 ? 149.738 241.957 176.181 1.00 296.39 1073 ASN A CA 1
ATOM 8554 C C . ASN A 1 1073 ? 150.819 241.576 177.179 1.00 296.39 1073 ASN A C 1
ATOM 8555 O O . ASN A 1 1073 ? 150.902 242.161 178.261 1.00 296.39 1073 ASN A O 1
ATOM 8560 N N . ILE A 1 1074 ? 151.645 240.602 176.807 1.00 296.39 1074 ILE A N 1
ATOM 8561 C CA . ILE A 1 1074 ? 152.663 240.055 177.695 1.00 296.39 1074 ILE A CA 1
ATOM 8562 C C . ILE A 1 1074 ? 154.002 240.060 176.974 1.00 296.39 1074 ILE A C 1
ATOM 8563 O O . ILE A 1 1074 ? 154.087 239.668 175.806 1.00 296.39 1074 ILE A O 1
ATOM 8568 N N . VAL A 1 1075 ? 155.042 240.507 177.672 1.00 296.39 1075 VAL A N 1
ATOM 8569 C CA . VAL A 1 1075 ? 156.416 240.436 177.196 1.00 296.39 1075 VAL A CA 1
ATOM 8570 C C . VAL A 1 1075 ? 157.233 239.700 178.245 1.00 296.39 1075 VAL A C 1
ATOM 8571 O O . VAL A 1 1075 ? 156.877 239.697 179.429 1.00 296.39 1075 VAL A O 1
ATOM 8575 N N . PHE A 1 1076 ? 158.320 239.071 177.815 1.00 296.39 1076 PHE A N 1
ATOM 8576 C CA . PHE A 1 1076 ? 159.124 238.233 178.690 1.00 296.39 1076 PHE A CA 1
ATOM 8577 C C . PHE A 1 1076 ? 160.484 238.870 178.938 1.00 296.39 1076 PHE A C 1
ATOM 8578 O O . PHE A 1 1076 ? 161.071 239.481 178.039 1.00 296.39 1076 PHE A O 1
ATOM 8586 N N . ALA A 1 1077 ? 160.976 238.724 180.163 1.00 296.39 1077 ALA A N 1
ATOM 8587 C CA . ALA A 1 1077 ? 162.311 239.168 180.525 1.00 296.39 1077 ALA A CA 1
ATOM 8588 C C . ALA A 1 1077 ? 163.299 238.013 180.406 1.00 296.39 1077 ALA A C 1
ATOM 8589 O O . ALA A 1 1077 ? 162.919 236.851 180.247 1.00 296.39 1077 ALA A O 1
ATOM 8591 N N . GLU A 1 1078 ? 164.583 238.348 180.483 1.00 296.39 1078 GLU A N 1
ATOM 8592 C CA . GLU A 1 1078 ? 165.616 237.328 180.385 1.00 296.39 1078 GLU A CA 1
ATOM 8593 C C . GLU A 1 1078 ? 165.630 236.468 181.642 1.00 296.39 1078 GLU A C 1
ATOM 8594 O O . GLU A 1 1078 ? 165.430 236.960 182.755 1.00 296.39 1078 GLU A O 1
ATOM 8600 N N . SER A 1 1079 ? 165.869 235.173 181.456 1.00 296.39 1079 SER A N 1
ATOM 8601 C CA . SER A 1 1079 ? 165.971 234.241 182.566 1.00 296.39 1079 SER A CA 1
ATOM 8602 C C . SER A 1 1079 ? 167.131 233.288 182.328 1.00 296.39 1079 SER A C 1
ATOM 8603 O O . SER A 1 1079 ? 167.425 232.914 181.190 1.00 296.39 1079 SER A O 1
ATOM 8606 N N . THR A 1 1080 ? 167.788 232.899 183.419 1.00 296.39 1080 THR A N 1
ATOM 8607 C CA . THR A 1 1080 ? 168.839 231.894 183.363 1.00 296.39 1080 THR A CA 1
ATOM 8608 C C . THR A 1 1080 ? 168.357 230.509 183.770 1.00 296.39 1080 THR A C 1
ATOM 8609 O O . THR A 1 1080 ? 168.986 229.516 183.390 1.00 296.39 1080 THR A O 1
ATOM 8613 N N . CYS A 1 1081 ? 167.271 230.421 184.528 1.00 296.39 1081 CYS A N 1
ATOM 8614 C CA . CYS A 1 1081 ? 166.699 229.127 184.877 1.00 296.39 1081 CYS A CA 1
ATOM 8615 C C . CYS A 1 1081 ? 165.965 228.549 183.673 1.00 296.39 1081 CYS A C 1
ATOM 8616 O O . CYS A 1 1081 ? 165.057 229.196 183.140 1.00 296.39 1081 CYS A O 1
ATOM 8619 N N . PRO A 1 1082 ? 166.326 227.347 183.217 1.00 296.39 1082 PRO A N 1
ATOM 8620 C CA . PRO A 1 1082 ? 165.679 226.795 182.016 1.00 296.39 1082 PRO A CA 1
ATOM 8621 C C . PRO A 1 1082 ? 164.181 226.621 182.163 1.00 296.39 1082 PRO A C 1
ATOM 8622 O O . PRO A 1 1082 ? 163.445 226.783 181.179 1.00 296.39 1082 PRO A O 1
ATOM 8626 N N . ALA A 1 1083 ? 163.707 226.294 183.367 1.00 296.39 1083 ALA A N 1
ATOM 8627 C CA . ALA A 1 1083 ? 162.278 226.097 183.571 1.00 296.39 1083 ALA A CA 1
ATOM 8628 C C . ALA A 1 1083 ? 161.496 227.348 183.202 1.00 296.39 1083 ALA A C 1
ATOM 8629 O O . ALA A 1 1083 ? 160.436 227.264 182.572 1.00 296.39 1083 ALA A O 1
ATOM 8631 N N . VAL A 1 1084 ? 162.013 228.519 183.571 1.00 296.39 1084 VAL A N 1
ATOM 8632 C CA . VAL A 1 1084 ? 161.312 229.765 183.281 1.00 296.39 1084 VAL A CA 1
ATOM 8633 C C . VAL A 1 1084 ? 161.173 229.962 181.777 1.00 296.39 1084 VAL A C 1
ATOM 8634 O O . VAL A 1 1084 ? 160.088 230.272 181.271 1.00 296.39 1084 VAL A O 1
ATOM 8638 N N . VAL A 1 1085 ? 162.270 229.785 181.040 1.00 296.39 1085 VAL A N 1
ATOM 8639 C CA . VAL A 1 1085 ? 162.234 230.074 179.611 1.00 296.39 1085 VAL A CA 1
ATOM 8640 C C . VAL A 1 1085 ? 161.362 229.060 178.880 1.00 296.39 1085 VAL A C 1
ATOM 8641 O O . VAL A 1 1085 ? 160.624 229.417 177.953 1.00 296.39 1085 VAL A O 1
ATOM 8645 N N . GLU A 1 1086 ? 161.400 227.789 179.294 1.00 296.39 1086 GLU A N 1
ATOM 8646 C CA . GLU A 1 1086 ? 160.531 226.822 178.630 1.00 296.39 1086 GLU A CA 1
ATOM 8647 C C . GLU A 1 1086 ? 159.068 227.057 178.985 1.00 296.39 1086 GLU A C 1
ATOM 8648 O O . GLU A 1 1086 ? 158.189 226.838 178.146 1.00 296.39 1086 GLU A O 1
ATOM 8654 N N . ALA A 1 1087 ? 158.784 227.510 180.208 1.00 296.39 1087 ALA A N 1
ATOM 8655 C CA . ALA A 1 1087 ? 157.414 227.871 180.550 1.00 296.39 1087 ALA A CA 1
ATOM 8656 C C . ALA A 1 1087 ? 156.928 229.030 179.694 1.00 296.39 1087 ALA A C 1
ATOM 8657 O O . ALA A 1 1087 ? 155.789 229.024 179.212 1.00 296.39 1087 ALA A O 1
ATOM 8659 N N . GLN A 1 1088 ? 157.780 230.038 179.497 1.00 296.39 1088 GLN A N 1
ATOM 8660 C CA . GLN A 1 1088 ? 157.421 231.141 178.612 1.00 296.39 1088 GLN A CA 1
ATOM 8661 C C . GLN A 1 1088 ? 157.164 230.639 177.200 1.00 296.39 1088 GLN A C 1
ATOM 8662 O O . GLN A 1 1088 ? 156.219 231.081 176.534 1.00 296.39 1088 GLN A O 1
ATOM 8668 N N . GLY A 1 1089 ? 157.999 229.715 176.726 1.00 296.39 1089 GLY A N 1
ATOM 8669 C CA . GLY A 1 1089 ? 157.766 229.128 175.420 1.00 296.39 1089 GLY A CA 1
ATOM 8670 C C . GLY A 1 1089 ? 156.427 228.423 175.336 1.00 296.39 1089 GLY A C 1
ATOM 8671 O O . GLY A 1 1089 ? 155.722 228.532 174.334 1.00 296.39 1089 GLY A O 1
ATOM 8672 N N . ILE A 1 1090 ? 156.058 227.693 176.389 1.00 296.39 1090 ILE A N 1
ATOM 8673 C CA . ILE A 1 1090 ? 154.770 227.003 176.407 1.00 296.39 1090 ILE A CA 1
ATOM 8674 C C . ILE A 1 1090 ? 153.627 228.008 176.382 1.00 296.39 1090 ILE A C 1
ATOM 8675 O O . ILE A 1 1090 ? 152.591 227.786 175.740 1.00 296.39 1090 ILE A O 1
ATOM 8680 N N . VAL A 1 1091 ? 153.787 229.117 177.103 1.00 296.39 1091 VAL A N 1
ATOM 8681 C CA . VAL A 1 1091 ? 152.778 230.171 177.071 1.00 296.39 1091 VAL A CA 1
ATOM 8682 C C . VAL A 1 1091 ? 152.624 230.705 175.655 1.00 296.39 1091 VAL A C 1
ATOM 8683 O O . VAL A 1 1091 ? 151.504 230.916 175.168 1.00 296.39 1091 VAL A O 1
ATOM 8687 N N . ILE A 1 1092 ? 153.748 230.935 174.978 1.00 296.39 1092 ILE A N 1
ATOM 8688 C CA . ILE A 1 1092 ? 153.700 231.366 173.585 1.00 296.39 1092 ILE A CA 1
ATOM 8689 C C . ILE A 1 1092 ? 152.981 230.325 172.740 1.00 296.39 1092 ILE A C 1
ATOM 8690 O O . ILE A 1 1092 ? 152.180 230.661 171.861 1.00 296.39 1092 ILE A O 1
ATOM 8695 N N . LEU A 1 1093 ? 153.263 229.046 172.994 1.00 296.39 1093 LEU A N 1
ATOM 8696 C CA . LEU A 1 1093 ? 152.603 227.966 172.271 1.00 296.39 1093 LEU A CA 1
ATOM 8697 C C . LEU A 1 1093 ? 151.096 228.083 172.385 1.00 296.39 1093 LEU A C 1
ATOM 8698 O O . LEU A 1 1093 ? 150.377 228.092 171.380 1.00 296.39 1093 LEU A O 1
ATOM 8703 N N . ALA A 1 1094 ? 150.606 228.182 173.619 1.00 296.39 1094 ALA A N 1
ATOM 8704 C CA . ALA A 1 1094 ? 149.169 228.244 173.836 1.00 296.39 1094 ALA A CA 1
ATOM 8705 C C . ALA A 1 1094 ? 148.570 229.473 173.174 1.00 296.39 1094 ALA A C 1
ATOM 8706 O O . ALA A 1 1094 ? 147.544 229.380 172.486 1.00 296.39 1094 ALA A O 1
ATOM 8708 N N . ILE A 1 1095 ? 149.209 230.632 173.344 1.00 296.39 1095 ILE A N 1
ATOM 8709 C CA . ILE A 1 1095 ? 148.610 231.860 172.836 1.00 296.39 1095 ILE A CA 1
ATOM 8710 C C . ILE A 1 1095 ? 148.559 231.844 171.312 1.00 296.39 1095 ILE A C 1
ATOM 8711 O O . ILE A 1 1095 ? 147.539 232.206 170.717 1.00 296.39 1095 ILE A O 1
ATOM 8716 N N . VAL A 1 1096 ? 149.629 231.391 170.652 1.00 296.39 1096 VAL A N 1
ATOM 8717 C CA . VAL A 1 1096 ? 149.622 231.391 169.193 1.00 296.39 1096 VAL A CA 1
ATOM 8718 C C . VAL A 1 1096 ? 148.676 230.322 168.661 1.00 296.39 1096 VAL A C 1
ATOM 8719 O O . VAL A 1 1096 ? 147.982 230.536 167.659 1.00 296.39 1096 VAL A O 1
ATOM 8723 N N . LYS A 1 1097 ? 148.628 229.157 169.313 1.00 296.39 1097 LYS A N 1
ATOM 8724 C CA . LYS A 1 1097 ? 147.744 228.101 168.843 1.00 296.39 1097 LYS A CA 1
ATOM 8725 C C . LYS A 1 1097 ? 146.286 228.499 168.991 1.00 296.39 1097 LYS A C 1
ATOM 8726 O O . LYS A 1 1097 ? 145.444 228.076 168.191 1.00 296.39 1097 LYS A O 1
ATOM 8732 N N . LEU A 1 1098 ? 145.962 229.298 170.006 1.00 296.39 1098 LEU A N 1
ATOM 8733 C CA . LEU A 1 1098 ? 144.601 229.802 170.110 1.00 296.39 1098 LEU A CA 1
ATOM 8734 C C . LEU A 1 1098 ? 144.339 230.942 169.135 1.00 296.39 1098 LEU A C 1
ATOM 8735 O O . LEU A 1 1098 ? 143.245 231.022 168.566 1.00 296.39 1098 LEU A O 1
ATOM 8740 N N . LYS A 1 1099 ? 145.322 231.822 168.923 1.00 296.39 1099 LYS A N 1
ATOM 8741 C CA . LYS A 1 1099 ? 145.128 232.951 168.020 1.00 296.39 1099 LYS A CA 1
ATOM 8742 C C . LYS A 1 1099 ? 144.936 232.504 166.578 1.00 296.39 1099 LYS A C 1
ATOM 8743 O O . LYS A 1 1099 ? 144.113 233.081 165.860 1.00 296.39 1099 LYS A O 1
ATOM 8749 N N . ILE A 1 1100 ? 145.686 231.492 166.135 1.00 296.39 1100 ILE A N 1
ATOM 8750 C CA . ILE A 1 1100 ? 145.587 231.064 164.743 1.00 296.39 1100 ILE A CA 1
ATOM 8751 C C . ILE A 1 1100 ? 144.190 230.551 164.428 1.00 296.39 1100 ILE A C 1
ATOM 8752 O O . ILE A 1 1100 ? 143.722 230.662 163.289 1.00 296.39 1100 ILE A O 1
ATOM 8757 N N . GLU A 1 1101 ? 143.501 229.988 165.418 1.00 296.39 1101 GLU A N 1
ATOM 8758 C CA . GLU A 1 1101 ? 142.142 229.503 165.222 1.00 296.39 1101 GLU A CA 1
ATOM 8759 C C . GLU A 1 1101 ? 141.082 230.467 165.734 1.00 296.39 1101 GLU A C 1
ATOM 8760 O O . GLU A 1 1101 ? 140.025 230.603 165.110 1.00 296.39 1101 GLU A O 1
ATOM 8766 N N . TYR A 1 1102 ? 141.339 231.149 166.845 1.00 296.39 1102 TYR A N 1
ATOM 8767 C CA . TYR A 1 1102 ? 140.327 231.954 167.509 1.00 296.39 1102 TYR A CA 1
ATOM 8768 C C . TYR A 1 1102 ? 140.812 233.386 167.676 1.00 296.39 1102 TYR A C 1
ATOM 8769 O O . TYR A 1 1102 ? 142.014 233.656 167.750 1.00 296.39 1102 TYR A O 1
ATOM 87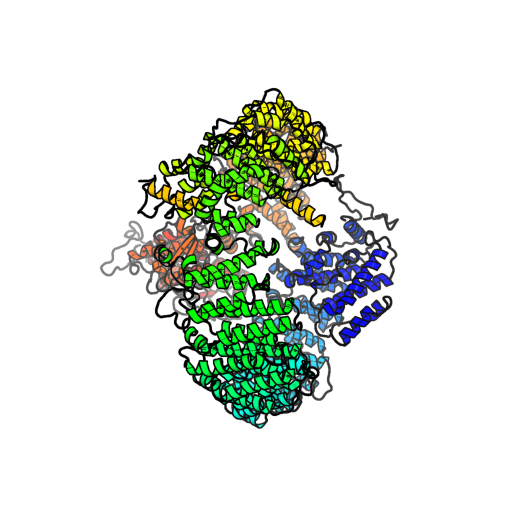78 N N . ASN A 1 1103 ? 139.854 234.307 167.736 1.00 296.39 1103 ASN A N 1
ATOM 8779 C CA . ASN A 1 1103 ? 140.156 235.725 167.888 1.00 296.39 1103 ASN A CA 1
ATOM 8780 C C . ASN A 1 1103 ? 140.527 235.998 169.340 1.00 296.39 1103 ASN A C 1
ATOM 8781 O O . ASN A 1 1103 ? 139.675 235.926 170.231 1.00 296.39 1103 ASN A O 1
ATOM 8786 N N . LEU A 1 1104 ? 141.797 236.308 169.580 1.00 296.39 1104 LEU A N 1
ATOM 8787 C CA . LEU A 1 1104 ? 142.291 236.632 170.908 1.00 296.39 1104 LEU A CA 1
ATOM 8788 C C . LEU A 1 1104 ? 142.787 238.070 170.930 1.00 296.39 1104 LEU A C 1
ATOM 8789 O O . LEU A 1 1104 ? 143.388 238.552 169.966 1.00 296.39 1104 LEU A O 1
ATOM 8794 N N . ALA A 1 1105 ? 142.531 238.751 172.043 1.00 296.39 1105 ALA A N 1
ATOM 8795 C CA . ALA A 1 1105 ? 142.877 240.156 172.192 1.00 296.39 1105 ALA A CA 1
ATOM 8796 C C . ALA A 1 1105 ? 144.215 240.360 172.886 1.00 296.39 1105 ALA A C 1
ATOM 8797 O O . ALA A 1 1105 ? 144.553 241.494 173.237 1.00 296.39 1105 ALA A O 1
ATOM 8799 N N . ILE A 1 1106 ? 144.979 239.295 173.094 1.00 296.39 1106 ILE A N 1
ATOM 8800 C CA . ILE A 1 1106 ? 146.319 239.404 173.655 1.00 296.39 1106 ILE A CA 1
ATOM 8801 C C . ILE A 1 1106 ? 147.310 239.458 172.501 1.00 296.39 1106 ILE A C 1
ATOM 8802 O O . ILE A 1 1106 ? 147.387 238.526 171.693 1.00 296.39 1106 ILE A O 1
ATOM 8807 N N . THR A 1 1107 ? 148.066 240.546 172.423 1.00 296.39 1107 THR A N 1
ATOM 8808 C CA . THR A 1 1107 ? 149.005 240.771 171.333 1.00 296.39 1107 THR A CA 1
ATOM 8809 C C . THR A 1 1107 ? 150.372 240.227 171.718 1.00 296.39 1107 THR A C 1
ATOM 8810 O O . THR A 1 1107 ? 150.836 240.438 172.843 1.00 296.39 1107 THR A O 1
ATOM 8814 N N . ILE A 1 1108 ? 151.006 239.521 170.787 1.00 296.39 1108 ILE A N 1
ATOM 8815 C CA . ILE A 1 1108 ? 152.311 238.912 171.003 1.00 296.39 1108 ILE A CA 1
ATOM 8816 C C . ILE A 1 1108 ? 153.190 239.212 169.798 1.00 296.39 1108 ILE A C 1
ATOM 8817 O O . ILE A 1 1108 ? 152.723 239.184 168.654 1.00 296.39 1108 ILE A O 1
ATOM 8822 N N . GLU A 1 1109 ? 154.461 239.504 170.058 1.00 296.39 1109 GLU A N 1
ATOM 8823 C CA . GLU A 1 1109 ? 155.406 239.826 169.003 1.00 296.39 1109 GLU A CA 1
ATOM 8824 C C . GLU A 1 1109 ? 155.865 238.549 168.298 1.00 296.39 1109 GLU A C 1
ATOM 8825 O O . GLU A 1 1109 ? 155.338 237.455 168.518 1.00 296.39 1109 GLU A O 1
ATOM 8831 N N . ASP A 1 1110 ? 156.863 238.694 167.439 1.00 296.39 1110 ASP A N 1
ATOM 8832 C CA . ASP A 1 1110 ? 157.394 237.548 166.712 1.00 296.39 1110 ASP A CA 1
ATOM 8833 C C . ASP A 1 1110 ? 158.254 236.707 167.646 1.00 296.39 1110 ASP A C 1
ATOM 8834 O O . ASP A 1 1110 ? 159.234 237.219 168.203 1.00 296.39 1110 ASP A O 1
ATOM 8839 N N . PRO A 1 1111 ? 157.937 235.425 167.843 1.00 296.39 1111 PRO A N 1
ATOM 8840 C CA . PRO A 1 1111 ? 158.635 234.639 168.873 1.00 296.39 1111 PRO A CA 1
ATOM 8841 C C . PRO A 1 1111 ? 160.070 234.282 168.528 1.00 296.39 1111 PRO A C 1
ATOM 8842 O O . PRO A 1 1111 ? 160.718 233.603 169.335 1.00 296.39 1111 PRO A O 1
ATOM 8846 N N . ILE A 1 1112 ? 160.589 234.717 167.377 1.00 296.39 1112 ILE A N 1
ATOM 8847 C CA . ILE A 1 1112 ? 161.925 234.303 166.951 1.00 296.39 1112 ILE A CA 1
ATOM 8848 C C . ILE A 1 1112 ? 162.975 234.713 167.973 1.00 296.39 1112 ILE A C 1
ATOM 8849 O O . ILE A 1 1112 ? 164.006 234.041 168.127 1.00 296.39 1112 ILE A O 1
ATOM 8854 N N . ILE A 1 1113 ? 162.740 235.818 168.682 1.00 296.39 1113 ILE A N 1
ATOM 8855 C CA . ILE A 1 1113 ? 163.644 236.224 169.753 1.00 296.39 1113 ILE A CA 1
ATOM 8856 C C . ILE A 1 1113 ? 163.711 235.139 170.818 1.00 296.39 1113 ILE A C 1
ATOM 8857 O O . ILE A 1 1113 ? 164.795 234.708 171.230 1.00 296.39 1113 ILE A O 1
ATOM 8862 N N . HIS A 1 1114 ? 162.548 234.663 171.260 1.00 296.39 1114 HIS A N 1
ATOM 8863 C CA . HIS A 1 1114 ? 162.525 233.575 172.227 1.00 296.39 1114 HIS A CA 1
ATOM 8864 C C . HIS A 1 1114 ? 163.127 232.307 171.644 1.00 296.39 1114 HIS A C 1
ATOM 8865 O O . HIS A 1 1114 ? 163.737 231.518 172.371 1.00 296.39 1114 HIS A O 1
ATOM 8872 N N . LEU A 1 1115 ? 162.975 232.097 170.337 1.00 296.39 1115 LEU A N 1
ATOM 8873 C CA . LEU A 1 1115 ? 163.539 230.903 169.720 1.00 296.39 1115 LEU A CA 1
ATOM 8874 C C . LEU A 1 1115 ? 165.058 230.911 169.800 1.00 296.39 1115 LEU A C 1
ATOM 8875 O O . LEU A 1 1115 ? 165.672 229.912 170.193 1.00 296.39 1115 LEU A O 1
ATOM 8880 N N . ASN A 1 1116 ? 165.682 232.033 169.441 1.00 296.39 1116 ASN A N 1
ATOM 8881 C CA . ASN A 1 1116 ? 167.135 232.104 169.550 1.00 296.39 1116 ASN A CA 1
ATOM 8882 C C . ASN A 1 1116 ? 167.581 232.123 171.006 1.00 296.39 1116 ASN A C 1
ATOM 8883 O O . ASN A 1 1116 ? 168.679 231.651 171.317 1.00 296.39 1116 ASN A O 1
ATOM 8888 N N . ARG A 1 1117 ? 166.744 232.632 171.914 1.00 296.39 1117 ARG A N 1
ATOM 8889 C CA . ARG A 1 1117 ? 167.029 232.464 173.336 1.00 296.39 1117 ARG A CA 1
ATOM 8890 C C . ARG A 1 1117 ? 167.091 230.990 173.711 1.00 296.39 1117 ARG A C 1
ATOM 8891 O O . ARG A 1 1117 ? 167.983 230.565 174.455 1.00 296.39 1117 ARG A O 1
ATOM 8899 N N . ILE A 1 1118 ? 166.140 230.201 173.214 1.00 296.39 1118 ILE A N 1
ATOM 8900 C CA . ILE A 1 1118 ? 166.146 228.764 173.468 1.00 296.39 1118 ILE A CA 1
ATOM 8901 C C . ILE A 1 1118 ? 167.405 228.135 172.896 1.00 296.39 1118 ILE A C 1
ATOM 8902 O O . ILE A 1 1118 ? 168.054 227.302 173.539 1.00 296.39 1118 ILE A O 1
ATOM 8907 N N . TYR A 1 1119 ? 167.758 228.513 171.669 1.00 296.39 1119 TYR A N 1
ATOM 8908 C CA . TYR A 1 1119 ? 168.934 227.934 171.030 1.00 296.39 1119 TYR A CA 1
ATOM 8909 C C . TYR A 1 1119 ? 170.208 228.299 171.777 1.00 296.39 1119 TYR A C 1
ATOM 8910 O O . TYR A 1 1119 ? 171.154 227.505 171.820 1.00 296.39 1119 TYR A O 1
ATOM 8919 N N . ALA A 1 1120 ? 170.257 229.494 172.362 1.00 296.39 1120 ALA A N 1
ATOM 8920 C CA . ALA A 1 1120 ? 171.407 229.867 173.174 1.00 296.39 1120 ALA A CA 1
ATOM 8921 C C . ALA A 1 1120 ? 171.441 229.078 174.476 1.00 296.39 1120 ALA A C 1
ATOM 8922 O O . ALA A 1 1120 ? 172.487 228.540 174.856 1.00 296.39 1120 ALA A O 1
ATOM 8924 N N . ILE A 1 1121 ? 170.305 228.993 175.170 1.00 296.39 1121 ILE A N 1
ATOM 8925 C CA . ILE A 1 1121 ? 170.286 228.367 176.487 1.00 296.39 1121 ILE A CA 1
ATOM 8926 C C . ILE A 1 1121 ? 170.487 226.857 176.423 1.00 296.39 1121 ILE A C 1
ATOM 8927 O O . ILE A 1 1121 ? 171.057 226.281 177.359 1.00 296.39 1121 ILE A O 1
ATOM 8932 N N . VAL A 1 1122 ? 170.048 226.194 175.350 1.00 296.39 1122 VAL A N 1
ATOM 8933 C CA . VAL A 1 1122 ? 170.243 224.749 175.265 1.00 296.39 1122 VAL A CA 1
ATOM 8934 C C . VAL A 1 1122 ? 171.723 224.415 175.170 1.00 296.39 1122 VAL A C 1
ATOM 8935 O O . VAL A 1 1122 ? 172.150 223.330 175.583 1.00 296.39 1122 VAL A O 1
ATOM 8939 N N . GLU A 1 1123 ? 172.527 225.330 174.623 1.00 296.39 1123 GLU A N 1
ATOM 8940 C CA . GLU A 1 1123 ? 173.971 225.132 174.589 1.00 296.39 1123 GLU A CA 1
ATOM 8941 C C . GLU A 1 1123 ? 174.542 224.973 175.991 1.00 296.39 1123 GLU A C 1
ATOM 8942 O O . GLU A 1 1123 ? 175.577 224.321 176.172 1.00 296.39 1123 GLU A O 1
ATOM 8948 N N . THR A 1 1124 ? 173.878 225.546 176.993 1.00 296.39 1124 THR A N 1
ATOM 8949 C CA . THR A 1 1124 ? 174.316 225.470 178.380 1.00 296.39 1124 THR A CA 1
ATOM 8950 C C . THR A 1 1124 ? 173.437 224.570 179.237 1.00 296.39 1124 THR A C 1
ATOM 8951 O O . THR A 1 1124 ? 173.957 223.801 180.052 1.00 296.39 1124 THR A O 1
ATOM 8955 N N . ALA A 1 1125 ? 172.120 224.644 179.072 1.00 296.39 1125 ALA A N 1
ATOM 8956 C CA . ALA A 1 1125 ? 171.208 223.939 179.958 1.00 296.39 1125 ALA A CA 1
ATOM 8957 C C . ALA A 1 1125 ? 171.234 222.436 179.687 1.00 296.39 1125 ALA A C 1
ATOM 8958 O O . ALA A 1 1125 ? 171.802 221.957 178.702 1.00 296.39 1125 ALA A O 1
ATOM 8960 N N . GLU A 1 1126 ? 170.614 221.689 180.596 1.00 296.39 1126 GLU A N 1
ATOM 8961 C CA . GLU A 1 1126 ? 170.467 220.247 180.498 1.00 296.39 1126 GLU A CA 1
ATOM 8962 C C . GLU A 1 1126 ? 169.042 219.901 180.063 1.00 296.39 1126 GLU A C 1
ATOM 8963 O O . GLU A 1 1126 ? 168.251 220.780 179.705 1.00 296.39 1126 GLU A O 1
ATOM 8969 N N . GLN A 1 1127 ? 168.714 218.608 180.100 1.00 296.39 1127 GLN A N 1
ATOM 8970 C CA . GLN A 1 1127 ? 167.405 218.056 179.726 1.00 296.39 1127 GLN A CA 1
ATOM 8971 C C . GLN A 1 1127 ? 166.852 218.733 178.471 1.00 296.39 1127 GLN A C 1
ATOM 8972 O O . GLN A 1 1127 ? 165.789 219.352 178.464 1.00 296.39 1127 GLN A O 1
ATOM 8978 N N . LYS A 1 1128 ? 167.612 218.586 177.387 1.00 296.39 1128 LYS A N 1
ATOM 8979 C CA . LYS A 1 1128 ? 167.303 219.246 176.127 1.00 296.39 1128 LYS A CA 1
ATOM 8980 C C . LYS A 1 1128 ? 166.025 218.728 175.481 1.00 296.39 1128 LYS A C 1
ATOM 8981 O O . LYS A 1 1128 ? 165.471 219.419 174.620 1.00 296.39 1128 LYS A O 1
ATOM 8987 N N . GLU A 1 1129 ? 165.549 217.543 175.875 1.00 296.39 1129 GLU A N 1
ATOM 8988 C CA . GLU A 1 1129 ? 164.475 216.879 175.141 1.00 296.39 1129 GLU A CA 1
ATOM 8989 C C . GLU A 1 1129 ? 163.226 217.746 175.068 1.00 296.39 1129 GLU A C 1
ATOM 8990 O O . GLU A 1 1129 ? 162.677 217.976 173.984 1.00 296.39 1129 GLU A O 1
ATOM 8996 N N . GLY A 1 1130 ? 162.764 218.242 176.216 1.00 296.39 1130 GLY A N 1
ATOM 8997 C CA . GLY A 1 1130 ? 161.603 219.114 176.210 1.00 296.39 1130 GLY A CA 1
ATOM 8998 C C . GLY A 1 1130 ? 161.833 220.371 175.397 1.00 296.39 1130 GLY A C 1
ATOM 8999 O O . GLY A 1 1130 ? 160.970 220.792 174.624 1.00 296.39 1130 GLY A O 1
ATOM 9000 N N . LEU A 1 1131 ? 163.011 220.974 175.545 1.00 296.39 1131 LEU A N 1
ATOM 9001 C CA . LEU A 1 1131 ? 163.317 222.204 174.824 1.00 296.39 1131 LEU A CA 1
ATOM 9002 C C . LEU A 1 1131 ? 163.291 221.979 173.317 1.00 296.39 1131 LEU A C 1
ATOM 9003 O O . LEU A 1 1131 ? 162.636 222.721 172.574 1.00 296.39 1131 LEU A O 1
ATOM 9008 N N . VAL A 1 1132 ? 163.995 220.950 172.847 1.00 296.39 1132 VAL A N 1
ATOM 9009 C CA . VAL A 1 1132 ? 164.063 220.712 171.411 1.00 296.39 1132 VAL A CA 1
ATOM 9010 C C . VAL A 1 1132 ? 162.696 220.320 170.865 1.00 296.39 1132 VAL A C 1
ATOM 9011 O O . VAL A 1 1132 ? 162.304 220.754 169.774 1.00 296.39 1132 VAL A O 1
ATOM 9015 N N . ILE A 1 1133 ? 161.940 219.507 171.609 1.00 296.39 1133 ILE A N 1
ATOM 9016 C CA . ILE A 1 1133 ? 160.644 219.077 171.101 1.00 296.39 1133 ILE A CA 1
ATOM 9017 C C . ILE A 1 1133 ? 159.690 220.260 171.021 1.00 296.39 1133 ILE A C 1
ATOM 9018 O O . ILE A 1 1133 ? 158.945 220.404 170.042 1.00 296.39 1133 ILE A O 1
ATOM 9023 N N . LEU A 1 1134 ? 159.710 221.141 172.027 1.00 296.39 1134 LEU A N 1
ATOM 9024 C CA . LEU A 1 1134 ? 158.854 222.315 171.967 1.00 296.39 1134 LEU A CA 1
ATOM 9025 C C . LEU A 1 1134 ? 159.265 223.226 170.821 1.00 296.39 1134 LEU A C 1
ATOM 9026 O O . LEU A 1 1134 ? 158.405 223.777 170.127 1.00 296.39 1134 LEU A O 1
ATOM 9031 N N . ALA A 1 1135 ? 160.570 223.381 170.590 1.00 296.39 1135 ALA A N 1
ATOM 9032 C CA . ALA A 1 1135 ? 161.024 224.212 169.480 1.00 296.39 1135 ALA A CA 1
ATOM 9033 C C . ALA A 1 1135 ? 160.527 223.666 168.146 1.00 296.39 1135 ALA A C 1
ATOM 9034 O O . ALA A 1 1135 ? 160.013 224.414 167.301 1.00 296.39 1135 ALA A O 1
ATOM 9036 N N . ASN A 1 1136 ? 160.669 222.357 167.940 1.00 296.39 1136 ASN A N 1
ATOM 9037 C CA . ASN A 1 1136 ? 160.236 221.765 166.678 1.00 296.39 1136 ASN A CA 1
ATOM 9038 C C . ASN A 1 1136 ? 158.729 221.892 166.496 1.00 296.39 1136 ASN A C 1
ATOM 9039 O O . ASN A 1 1136 ? 158.250 222.248 165.408 1.00 296.39 1136 ASN A O 1
ATOM 9044 N N . LEU A 1 1137 ? 157.961 221.610 167.548 1.00 296.39 1137 LEU A N 1
ATOM 9045 C CA . LEU A 1 1137 ? 156.514 221.681 167.404 1.00 296.39 1137 LEU A CA 1
ATOM 9046 C C . LEU A 1 1137 ? 156.060 223.116 167.178 1.00 296.39 1137 LEU A C 1
ATOM 9047 O O . LEU A 1 1137 ? 155.132 223.357 166.400 1.00 296.39 1137 LEU A O 1
ATOM 9052 N N . LEU A 1 1138 ? 156.721 224.089 167.815 1.00 296.39 1138 LEU A N 1
ATOM 9053 C CA . LEU A 1 1138 ? 156.325 225.476 167.601 1.00 296.39 1138 LEU A CA 1
ATOM 9054 C C . LEU A 1 1138 ? 156.648 225.927 166.188 1.00 296.39 1138 LEU A C 1
ATOM 9055 O O . LEU A 1 1138 ? 155.850 226.636 165.567 1.00 296.39 1138 LEU A O 1
ATOM 9060 N N . ILE A 1 1139 ? 157.814 225.545 165.660 1.00 296.39 1139 ILE A N 1
ATOM 9061 C CA . ILE A 1 1139 ? 158.137 225.996 164.312 1.00 296.39 1139 ILE A CA 1
ATOM 9062 C C . ILE A 1 1139 ? 157.183 225.364 163.308 1.00 296.39 1139 ILE A C 1
ATOM 9063 O O . ILE A 1 1139 ? 156.686 226.041 162.396 1.00 296.39 1139 ILE A O 1
ATOM 9068 N N . ARG A 1 1140 ? 156.866 224.076 163.481 1.00 296.39 1140 ARG A N 1
ATOM 9069 C CA . ARG A 1 1140 ? 155.907 223.465 162.568 1.00 296.39 1140 ARG A CA 1
ATOM 9070 C C . ARG A 1 1140 ? 154.540 224.125 162.688 1.00 296.39 1140 ARG A C 1
ATOM 9071 O O . ARG A 1 1140 ? 153.892 224.408 161.675 1.00 296.39 1140 ARG A O 1
ATOM 9079 N N . ARG A 1 1141 ? 154.093 224.398 163.918 1.00 296.39 1141 ARG A N 1
ATOM 9080 C CA . ARG A 1 1141 ? 152.797 225.040 164.110 1.00 296.39 1141 ARG A CA 1
ATOM 9081 C C . ARG A 1 1141 ? 152.756 226.406 163.442 1.00 296.39 1141 ARG A C 1
ATOM 9082 O O . ARG A 1 1141 ? 151.765 226.758 162.791 1.00 296.39 1141 ARG A O 1
ATOM 9090 N N . VAL A 1 1142 ? 153.824 227.190 163.595 1.00 296.39 1142 VAL A N 1
ATOM 9091 C CA . VAL A 1 1142 ? 153.868 228.513 162.982 1.00 296.39 1142 VAL A CA 1
ATOM 9092 C C . VAL A 1 1142 ? 153.806 228.397 161.466 1.00 296.39 1142 VAL A C 1
ATOM 9093 O O . VAL A 1 1142 ? 153.053 229.122 160.804 1.00 296.39 1142 VAL A O 1
ATOM 9097 N N . ILE A 1 1143 ? 154.586 227.481 160.891 1.00 296.39 1143 ILE A N 1
ATOM 9098 C CA . ILE A 1 1143 ? 154.580 227.341 159.439 1.00 296.39 1143 ILE A CA 1
ATOM 9099 C C . ILE A 1 1143 ? 153.264 226.741 158.957 1.00 296.39 1143 ILE A C 1
ATOM 9100 O O . ILE A 1 1143 ? 152.700 227.182 157.948 1.00 296.39 1143 ILE A O 1
ATOM 9105 N N . GLU A 1 1144 ? 152.749 225.742 159.668 1.00 296.39 1144 GLU A N 1
ATOM 9106 C CA . GLU A 1 1144 ? 151.573 225.020 159.203 1.00 296.39 1144 GLU A CA 1
ATOM 9107 C C . GLU A 1 1144 ? 150.320 225.887 159.295 1.00 296.39 1144 GLU A C 1
ATOM 9108 O O . GLU A 1 1144 ? 150.291 226.922 159.967 1.00 296.39 1144 GLU A O 1
ATOM 9114 N N . SER A 1 1145 ? 149.276 225.446 158.603 1.00 307.85 1145 SER A N 1
ATOM 9115 C CA . SER A 1 1145 ? 148.009 226.158 158.510 1.00 307.85 1145 SER A CA 1
ATOM 9116 C C . SER A 1 1145 ? 146.865 225.257 158.968 1.00 307.85 1145 SER A C 1
ATOM 9117 O O . SER A 1 1145 ? 147.063 224.102 159.355 1.00 307.85 1145 SER A O 1
ATOM 9120 N N . LYS A 1 1146 ? 145.650 225.809 158.914 1.00 313.59 1146 LYS A N 1
ATOM 9121 C CA . LYS A 1 1146 ? 144.481 225.116 159.447 1.00 313.59 1146 LYS A CA 1
ATOM 9122 C C . LYS A 1 1146 ? 144.093 223.915 158.591 1.00 313.59 1146 LYS A C 1
ATOM 9123 O O . LYS A 1 1146 ? 143.835 222.826 159.120 1.00 313.59 1146 LYS A O 1
ATOM 9129 N N . GLU A 1 1147 ? 144.036 224.096 157.269 1.00 328.72 1147 GLU A N 1
ATOM 9130 C CA . GLU A 1 1147 ? 143.646 223.000 156.387 1.00 328.72 1147 GLU A CA 1
ATOM 9131 C C . GLU A 1 1147 ? 144.641 221.849 156.467 1.00 328.72 1147 GLU A C 1
ATOM 9132 O O . GLU A 1 1147 ? 144.248 220.675 156.465 1.00 328.72 1147 GLU A O 1
ATOM 9138 N N . ALA A 1 1148 ? 145.935 222.169 156.537 1.00 320.97 1148 ALA A N 1
ATOM 9139 C CA . ALA A 1 1148 ? 146.948 221.133 156.687 1.00 320.97 1148 ALA A CA 1
ATOM 9140 C C . ALA A 1 1148 ? 146.737 220.346 157.970 1.00 320.97 1148 ALA A C 1
ATOM 9141 O O . ALA A 1 1148 ? 146.810 219.112 157.970 1.00 320.97 1148 ALA A O 1
ATOM 9143 N N . ALA A 1 1149 ? 146.471 221.047 159.074 1.00 352.85 1149 ALA A N 1
ATOM 9144 C CA . ALA A 1 1149 ? 146.244 220.368 160.343 1.00 352.85 1149 ALA A CA 1
ATOM 9145 C C . ALA A 1 1149 ? 145.023 219.464 160.273 1.00 352.85 1149 ALA A C 1
ATOM 9146 O O . ALA A 1 1149 ? 145.061 218.320 160.741 1.00 352.85 1149 ALA A O 1
ATOM 9148 N N . LYS A 1 1150 ? 143.932 219.956 159.682 1.00 369.48 1150 LYS A N 1
ATOM 9149 C CA . LYS A 1 1150 ? 142.721 219.146 159.586 1.00 369.48 1150 LYS A CA 1
ATOM 9150 C C . LYS A 1 1150 ? 142.958 217.896 158.746 1.00 369.48 1150 LYS A C 1
ATOM 9151 O O . LYS A 1 1150 ? 142.550 216.789 159.131 1.00 369.48 1150 LYS A O 1
ATOM 9157 N N . GLU A 1 1151 ? 143.626 218.050 157.601 1.00 393.77 1151 GLU A N 1
ATOM 9158 C CA . GLU A 1 1151 ? 143.899 216.900 156.747 1.00 393.77 1151 GLU A CA 1
ATOM 9159 C C . GLU A 1 1151 ? 144.806 215.896 157.449 1.00 393.77 1151 GLU A C 1
ATOM 9160 O O . GLU A 1 1151 ? 144.591 214.681 157.354 1.00 393.77 1151 GLU A O 1
ATOM 9166 N N . ALA A 1 1152 ? 145.825 216.385 158.160 1.00 397.78 1152 ALA A N 1
ATOM 9167 C CA . ALA A 1 1152 ? 146.717 215.485 158.882 1.00 397.78 1152 ALA A CA 1
ATOM 9168 C C . ALA A 1 1152 ? 145.971 214.725 159.970 1.00 397.78 1152 ALA A C 1
ATOM 9169 O O . ALA A 1 1152 ? 146.192 213.524 160.159 1.00 397.78 1152 ALA A O 1
ATOM 9171 N N . VAL A 1 1153 ? 145.083 215.409 160.696 1.00 416.47 1153 VAL A N 1
ATOM 9172 C CA . VAL A 1 1153 ? 144.301 214.738 161.731 1.00 416.47 1153 VAL A CA 1
ATOM 9173 C C . VAL A 1 1153 ? 143.425 213.653 161.119 1.00 416.47 1153 VAL A C 1
ATOM 9174 O O . VAL A 1 1153 ? 143.326 212.541 161.653 1.00 416.47 1153 VAL A O 1
ATOM 9178 N N . ASP A 1 1154 ? 142.778 213.955 159.991 1.00 422.28 1154 ASP A N 1
ATOM 9179 C CA . ASP A 1 1154 ? 141.958 212.943 159.330 1.00 422.28 1154 ASP A CA 1
ATOM 9180 C C . ASP A 1 1154 ? 142.802 211.747 158.899 1.00 422.28 1154 ASP A C 1
ATOM 9181 O O . ASP A 1 1154 ? 142.400 210.588 159.083 1.00 422.28 1154 ASP A O 1
ATOM 9186 N N . THR A 1 1155 ? 143.985 212.012 158.340 1.00 384.45 1155 THR A N 1
ATOM 9187 C CA . THR A 1 1155 ? 144.866 210.930 157.912 1.00 384.45 1155 THR A CA 1
ATOM 9188 C C . THR A 1 1155 ? 145.280 210.057 159.089 1.00 384.45 1155 THR A C 1
ATOM 9189 O O . THR A 1 1155 ? 145.326 208.827 158.974 1.00 384.45 1155 THR A O 1
ATOM 9193 N N . ILE A 1 1156 ? 145.591 210.677 160.229 1.00 419.63 1156 ILE A N 1
ATOM 9194 C CA . ILE A 1 1156 ? 145.973 209.907 161.410 1.00 419.63 1156 ILE A CA 1
ATOM 9195 C C . ILE A 1 1156 ? 144.805 209.062 161.902 1.00 419.63 1156 ILE A C 1
ATOM 9196 O O . ILE A 1 1156 ? 144.973 207.883 162.238 1.00 419.63 1156 ILE A O 1
ATOM 9201 N N . ILE A 1 1157 ? 143.604 209.646 161.956 1.00 445.24 1157 ILE A N 1
ATOM 9202 C CA . ILE A 1 1157 ? 142.443 208.890 162.424 1.00 445.24 1157 ILE A CA 1
ATOM 9203 C C . ILE A 1 1157 ? 142.154 207.714 161.501 1.00 445.24 1157 ILE A C 1
ATOM 9204 O O . ILE A 1 1157 ? 141.635 206.679 161.944 1.00 445.24 1157 ILE A O 1
ATOM 9209 N N . LYS A 1 1158 ? 142.500 207.837 160.214 1.00 450.11 1158 LYS A N 1
ATOM 9210 C CA . LYS A 1 1158 ? 142.273 206.729 159.288 1.00 450.11 1158 LYS A CA 1
ATOM 9211 C C . LYS A 1 1158 ? 142.971 205.450 159.745 1.00 450.11 1158 LYS A C 1
ATOM 9212 O O . LYS A 1 1158 ? 142.519 204.346 159.412 1.00 450.11 1158 LYS A O 1
ATOM 9218 N N . ASN A 1 1159 ? 144.056 205.578 160.516 1.00 486.96 1159 ASN A N 1
ATOM 9219 C CA . ASN A 1 1159 ? 144.788 204.404 160.985 1.00 486.96 1159 ASN A CA 1
ATOM 9220 C C . ASN A 1 1159 ? 143.894 203.486 161.810 1.00 486.96 1159 ASN A C 1
ATOM 9221 O O . ASN A 1 1159 ? 143.820 202.279 161.554 1.00 486.96 1159 ASN A O 1
ATOM 9226 N N . LYS A 1 1160 ? 143.211 204.038 162.813 1.00 502.89 1160 LYS A N 1
ATOM 9227 C CA . LYS A 1 1160 ? 142.260 203.242 163.578 1.00 502.89 1160 LYS A CA 1
ATOM 9228 C C . LYS A 1 1160 ? 140.919 203.104 162.872 1.00 502.89 1160 LYS A C 1
ATOM 9229 O O . LYS A 1 1160 ? 140.118 202.244 163.254 1.00 502.89 1160 LYS A O 1
ATOM 9235 N N . HIS A 1 1161 ? 140.658 203.931 161.857 1.00 499.44 1161 HIS A N 1
ATOM 9236 C CA . HIS A 1 1161 ? 139.424 203.784 161.095 1.00 499.44 1161 HIS A CA 1
ATOM 9237 C C . HIS A 1 1161 ? 139.437 202.510 160.261 1.00 499.44 1161 HIS A C 1
ATOM 9238 O O . HIS A 1 1161 ? 138.401 201.853 160.105 1.00 499.44 1161 HIS A O 1
ATOM 9245 N N . LEU A 1 1162 ? 140.599 202.139 159.722 1.00 493.80 1162 LEU A N 1
ATOM 9246 C CA . LEU A 1 1162 ? 140.687 200.959 158.870 1.00 493.80 1162 LEU A CA 1
ATOM 9247 C C . LEU A 1 1162 ? 140.701 199.650 159.652 1.00 493.80 1162 LEU A C 1
ATOM 9248 O O . LEU A 1 1162 ? 140.688 198.581 159.031 1.00 493.80 1162 LEU A O 1
ATOM 9253 N N . GLY A 1 1163 ? 140.729 199.701 160.985 1.00 488.37 1163 GLY A N 1
ATOM 9254 C CA . GLY A 1 1163 ? 140.871 198.490 161.777 1.00 488.37 1163 GLY A CA 1
ATOM 9255 C C . GLY A 1 1163 ? 139.639 197.608 161.820 1.00 488.37 1163 GLY A C 1
ATOM 9256 O O . GLY A 1 1163 ? 139.763 196.414 162.109 1.00 488.37 1163 GLY A O 1
ATOM 9257 N N . LYS A 1 1164 ? 138.456 198.175 161.555 1.00 470.38 1164 LYS A N 1
ATOM 9258 C CA . LYS A 1 1164 ? 137.169 197.477 161.537 1.00 470.38 1164 LYS A CA 1
ATOM 9259 C C . LYS A 1 1164 ? 136.993 196.511 162.709 1.00 470.38 1164 LYS A C 1
ATOM 9260 O O . LYS A 1 1164 ? 136.328 195.478 162.578 1.00 470.38 1164 LYS A O 1
ATOM 9266 N N . SER A 1 1165 ? 137.552 196.855 163.866 1.00 479.40 1165 SER A N 1
ATOM 9267 C CA . SER A 1 1165 ? 137.488 195.993 165.039 1.00 479.40 1165 SER A CA 1
ATOM 9268 C C . SER A 1 1165 ? 136.134 196.158 165.727 1.00 479.40 1165 SER A C 1
ATOM 9269 O O . SER A 1 1165 ? 135.212 196.787 165.199 1.00 479.40 1165 SER A O 1
ATOM 9272 N N . ARG A 1 1166 ? 135.997 195.583 166.924 1.00 493.63 1166 ARG A N 1
ATOM 9273 C CA . ARG A 1 1166 ? 134.761 195.739 167.684 1.00 493.63 1166 ARG A CA 1
ATOM 9274 C C . ARG A 1 1166 ? 134.596 197.179 168.154 1.00 493.63 1166 ARG A C 1
ATOM 9275 O O . ARG A 1 1166 ? 133.646 197.867 167.764 1.00 493.63 1166 ARG A O 1
ATOM 9283 N N . MET A 1 1167 ? 135.525 197.652 168.989 1.00 515.10 1167 MET A N 1
ATOM 9284 C CA . MET A 1 1167 ? 135.638 199.065 169.351 1.00 515.10 1167 MET A CA 1
ATOM 9285 C C . MET A 1 1167 ? 134.314 199.576 169.929 1.00 515.10 1167 MET A C 1
ATOM 9286 O O . MET A 1 1167 ? 133.757 200.593 169.509 1.00 515.10 1167 MET A O 1
ATOM 9291 N N . TYR A 1 1168 ? 133.803 198.824 170.907 1.00 554.84 1168 TYR A N 1
ATOM 9292 C CA . TYR A 1 1168 ? 132.457 199.075 171.413 1.00 554.84 1168 TYR A CA 1
ATOM 9293 C C . TYR A 1 1168 ? 132.398 200.309 172.306 1.00 554.84 1168 TYR A C 1
ATOM 9294 O O . TYR A 1 1168 ? 131.384 201.016 172.320 1.00 554.84 1168 TYR A O 1
ATOM 9303 N N . THR A 1 1169 ? 133.461 200.588 173.054 1.00 537.52 1169 THR A N 1
ATOM 9304 C CA . THR A 1 1169 ? 133.457 201.662 174.037 1.00 537.52 1169 THR A CA 1
ATOM 9305 C C . THR A 1 1169 ? 134.064 202.933 173.455 1.00 537.52 1169 THR A C 1
ATOM 9306 O O . THR A 1 1169 ? 135.052 202.886 172.716 1.00 537.52 1169 THR A O 1
ATOM 9310 N N . VAL A 1 1170 ? 133.438 204.069 173.770 1.00 507.37 1170 VAL A N 1
ATOM 9311 C CA . VAL A 1 1170 ? 133.975 205.361 173.355 1.00 507.37 1170 VAL A CA 1
ATOM 9312 C C . VAL A 1 1170 ? 135.249 205.680 174.127 1.00 507.37 1170 VAL A C 1
ATOM 9313 O O . VAL A 1 1170 ? 136.076 206.484 173.675 1.00 507.37 1170 VAL A O 1
ATOM 9317 N N . HIS A 1 1171 ? 135.431 205.060 175.297 1.00 494.90 1171 HIS A N 1
ATOM 9318 C CA . HIS A 1 1171 ? 136.609 205.335 176.114 1.00 494.90 1171 HIS A CA 1
ATOM 9319 C C . HIS A 1 1171 ? 137.891 204.976 175.375 1.00 494.90 1171 HIS A C 1
ATOM 9320 O O . HIS A 1 1171 ? 138.856 205.749 175.383 1.00 494.90 1171 HIS A O 1
ATOM 9327 N N . THR A 1 1172 ? 137.920 203.806 174.733 1.00 477.07 1172 THR A N 1
ATOM 9328 C CA . THR A 1 1172 ? 139.092 203.415 173.956 1.00 477.07 1172 THR A CA 1
ATOM 9329 C C . THR A 1 1172 ? 139.302 204.356 172.776 1.00 477.07 1172 THR A C 1
ATOM 9330 O O . THR A 1 1172 ? 140.440 204.735 172.466 1.00 477.07 1172 THR A O 1
ATOM 9334 N N . VAL A 1 1173 ? 138.210 204.752 172.116 1.00 467.55 1173 VAL A N 1
ATOM 9335 C CA . VAL A 1 1173 ? 138.300 205.684 170.995 1.00 467.55 1173 VAL A CA 1
ATOM 9336 C C . VAL A 1 1173 ? 138.989 206.968 171.432 1.00 467.55 1173 VAL A C 1
ATOM 9337 O O . VAL A 1 1173 ? 139.915 207.455 170.774 1.00 467.55 1173 VAL A O 1
ATOM 9341 N N . CYS A 1 1174 ? 138.547 207.532 172.556 1.00 456.56 1174 CYS A N 1
ATOM 9342 C CA . CYS A 1 1174 ? 139.136 208.778 173.031 1.00 456.56 1174 CYS A CA 1
ATOM 9343 C C . CYS A 1 1174 ? 140.578 208.577 173.479 1.00 456.56 1174 CYS A C 1
ATOM 9344 O O . CYS A 1 1174 ? 141.457 209.366 173.116 1.00 456.56 1174 CYS A O 1
ATOM 9347 N N . SER A 1 1175 ? 140.843 207.518 174.248 1.00 462.85 1175 SER A N 1
ATOM 9348 C CA . SER A 1 1175 ? 142.178 207.318 174.803 1.00 462.85 1175 SER A CA 1
ATOM 9349 C C . SER A 1 1175 ? 143.215 207.124 173.706 1.00 462.85 1175 SER A C 1
ATOM 9350 O O . SER A 1 1175 ? 144.291 207.732 173.745 1.00 462.85 1175 SER A O 1
ATOM 9353 N N . ASN A 1 1176 ? 142.911 206.285 172.713 1.00 438.52 1176 ASN A N 1
ATOM 9354 C CA . ASN A 1 1176 ? 143.866 206.062 171.635 1.00 438.52 1176 ASN A CA 1
ATOM 9355 C C . ASN A 1 1176 ? 143.950 207.245 170.681 1.00 438.52 1176 ASN A C 1
ATOM 9356 O O . ASN A 1 1176 ? 144.869 207.296 169.857 1.00 438.52 1176 ASN A O 1
ATOM 9361 N N . LEU A 1 1177 ? 143.019 208.194 170.772 1.00 402.63 1177 LEU A N 1
ATOM 9362 C CA . LEU A 1 1177 ? 143.000 209.359 169.897 1.00 402.63 1177 LEU A CA 1
ATOM 9363 C C . LEU A 1 1177 ? 142.970 210.658 170.697 1.00 402.63 1177 LEU A C 1
ATOM 9364 O O . LEU A 1 1177 ? 142.423 211.664 170.240 1.00 402.63 1177 LEU A O 1
ATOM 9369 N N . ARG A 1 1178 ? 143.552 210.645 171.899 1.00 381.43 1178 ARG A N 1
ATOM 9370 C CA . ARG A 1 1178 ? 143.631 211.864 172.697 1.00 381.43 1178 ARG A CA 1
ATOM 9371 C C . ARG A 1 1178 ? 144.457 212.934 171.996 1.00 381.43 1178 ARG A C 1
ATOM 9372 O O . ARG A 1 1178 ? 144.221 214.132 172.194 1.00 381.43 1178 ARG A O 1
ATOM 9380 N N . ASN A 1 1179 ? 145.427 212.522 171.177 1.00 334.28 1179 ASN A N 1
ATOM 9381 C CA . ASN A 1 1179 ? 146.208 213.483 170.406 1.00 334.28 1179 ASN A CA 1
ATOM 9382 C C . ASN A 1 1179 ? 145.320 214.274 169.455 1.00 334.28 1179 ASN A C 1
ATOM 9383 O O . ASN A 1 1179 ? 145.441 215.500 169.355 1.00 334.28 1179 ASN A O 1
ATOM 9388 N N . ALA A 1 1180 ? 144.421 213.588 168.747 1.00 341.73 1180 ALA A N 1
ATOM 9389 C CA . ALA A 1 1180 ? 143.482 214.282 167.874 1.00 341.73 1180 ALA A CA 1
ATOM 9390 C C . ALA A 1 1180 ? 142.518 215.141 168.681 1.00 341.73 1180 ALA A C 1
ATOM 9391 O O . ALA A 1 1180 ? 142.127 216.229 168.240 1.00 341.73 1180 ALA A O 1
ATOM 9393 N N . LEU A 1 1181 ? 142.117 214.662 169.860 1.00 368.98 1181 LEU A N 1
ATOM 9394 C CA . LEU A 1 1181 ? 141.258 215.451 170.736 1.00 368.98 1181 LEU A CA 1
ATOM 9395 C C . LEU A 1 1181 ? 141.904 216.789 171.068 1.00 368.98 1181 LEU A C 1
ATOM 9396 O O . LEU A 1 1181 ? 141.278 217.847 170.939 1.00 368.98 1181 LEU A O 1
ATOM 9401 N N . PHE A 1 1182 ? 143.166 216.760 171.492 1.00 361.12 1182 PHE A N 1
ATOM 9402 C CA . PHE A 1 1182 ? 143.834 217.979 171.928 1.00 361.12 1182 PHE A CA 1
ATOM 9403 C C . PHE A 1 1182 ? 144.260 218.862 170.761 1.00 361.12 1182 PHE A C 1
ATOM 9404 O O . PHE A 1 1182 ? 144.246 220.091 170.889 1.00 361.12 1182 PHE A O 1
ATOM 9412 N N . TYR A 1 1183 ? 144.646 218.265 169.629 1.00 304.60 1183 TYR A N 1
ATOM 9413 C CA . TYR A 1 1183 ? 145.174 219.052 168.518 1.00 304.60 1183 TYR A CA 1
ATOM 9414 C C . TYR A 1 1183 ? 144.131 220.017 167.972 1.00 304.60 1183 TYR A C 1
ATOM 9415 O O . TYR A 1 1183 ? 144.379 221.223 167.861 1.00 304.60 1183 TYR A O 1
ATOM 9424 N N . SER A 1 1184 ? 142.954 219.503 167.625 1.00 353.07 1184 SER A N 1
ATOM 9425 C CA . SER A 1 1184 ? 141.891 220.339 167.075 1.00 353.07 1184 SER A CA 1
ATOM 9426 C C . SER A 1 1184 ? 140.575 219.605 167.280 1.00 353.07 1184 SER A C 1
ATOM 9427 O O . SER A 1 1184 ? 140.319 218.600 166.611 1.00 353.07 1184 SER A O 1
ATOM 9430 N N . ILE A 1 1185 ? 139.750 220.104 168.201 1.00 373.95 1185 ILE A N 1
ATOM 9431 C CA . ILE A 1 1185 ? 138.478 219.446 168.475 1.00 373.95 1185 ILE A CA 1
ATOM 9432 C C . ILE A 1 1185 ? 137.542 219.550 167.279 1.00 373.95 1185 ILE A C 1
ATOM 9433 O O . ILE A 1 1185 ? 136.708 218.665 167.061 1.00 373.95 1185 ILE A O 1
ATOM 9438 N N . SER A 1 1186 ? 137.657 220.620 166.487 1.00 405.71 1186 SER A N 1
ATOM 9439 C CA . SER A 1 1186 ? 136.789 220.773 165.324 1.00 405.71 1186 SER A CA 1
ATOM 9440 C C . SER A 1 1186 ? 137.035 219.673 164.297 1.00 405.71 1186 SER A C 1
ATOM 9441 O O . SER A 1 1186 ? 136.084 219.078 163.774 1.00 405.71 1186 SER A O 1
ATOM 9444 N N . SER A 1 1187 ? 138.305 219.391 163.997 1.00 419.44 1187 SER A N 1
ATOM 9445 C CA . SER A 1 1187 ? 138.627 218.374 163.001 1.00 419.44 1187 SER A CA 1
ATOM 9446 C C . SER A 1 1187 ? 138.111 217.007 163.430 1.00 419.44 1187 SER A C 1
ATOM 9447 O O . SER A 1 1187 ? 137.450 216.307 162.654 1.00 419.44 1187 SER A O 1
ATOM 9450 N N . PHE A 1 1188 ? 138.402 216.615 164.671 1.00 486.57 1188 PHE A N 1
ATOM 9451 C CA . PHE A 1 1188 ? 137.971 215.310 165.160 1.00 486.57 1188 PHE A CA 1
ATOM 9452 C C . PHE A 1 1188 ? 136.452 215.229 165.235 1.00 486.57 1188 PHE A C 1
ATOM 9453 O O . PHE A 1 1188 ? 135.859 214.198 164.894 1.00 486.57 1188 PHE A O 1
ATOM 9461 N N . LEU A 1 1189 ? 135.805 216.313 165.669 1.00 469.13 1189 LEU A N 1
ATOM 9462 C CA . LEU A 1 1189 ? 134.350 216.334 165.765 1.00 469.13 1189 LEU A CA 1
ATOM 9463 C C . LEU A 1 1189 ? 133.703 216.156 164.397 1.00 469.13 1189 LEU A C 1
ATOM 9464 O O . LEU A 1 1189 ? 132.776 215.353 164.236 1.00 469.13 1189 LEU A O 1
ATOM 9469 N N . GLU A 1 1190 ? 134.182 216.893 163.392 1.00 448.81 1190 GLU A N 1
ATOM 9470 C CA . GLU A 1 1190 ? 133.592 216.752 162.066 1.00 448.81 1190 GLU A CA 1
ATOM 9471 C C . GLU A 1 1190 ? 133.924 215.400 161.448 1.00 448.81 1190 GLU A C 1
ATOM 9472 O O . GLU A 1 1190 ? 133.098 214.836 160.720 1.00 448.81 1190 GLU A O 1
ATOM 9478 N N . TYR A 1 1191 ? 135.109 214.855 161.738 1.00 490.75 1191 TYR A N 1
ATOM 9479 C CA . TYR A 1 1191 ? 135.445 213.528 161.238 1.00 490.75 1191 TYR A CA 1
ATOM 9480 C C . TYR A 1 1191 ? 134.514 212.472 161.817 1.00 490.75 1191 TYR A C 1
ATOM 9481 O O . TYR A 1 1191 ? 134.024 211.603 161.089 1.00 490.75 1191 TYR A O 1
ATOM 9490 N N . LEU A 1 1192 ? 134.249 212.533 163.124 1.00 499.24 1192 LEU A N 1
ATOM 9491 C CA . LEU A 1 1192 ? 133.372 211.535 163.728 1.00 499.24 1192 LEU A CA 1
ATOM 9492 C C . LEU A 1 1192 ? 131.918 211.748 163.331 1.00 499.24 1192 LEU A C 1
ATOM 9493 O O . LEU A 1 1192 ? 131.154 210.781 163.253 1.00 499.24 1192 LEU A O 1
ATOM 9498 N N . SER A 1 1193 ? 131.509 212.996 163.089 1.00 494.62 1193 SER A N 1
ATOM 9499 C CA . SER A 1 1193 ? 130.144 213.226 162.633 1.00 494.62 1193 SER A CA 1
ATOM 9500 C C . SER A 1 1193 ? 129.943 212.735 161.206 1.00 494.62 1193 SER A C 1
ATOM 9501 O O . SER A 1 1193 ? 128.873 212.210 160.879 1.00 494.62 1193 SER A O 1
ATOM 9504 N N . SER A 1 1194 ? 130.951 212.890 160.347 1.00 501.13 1194 SER A N 1
ATOM 9505 C CA . SER A 1 1194 ? 130.842 212.444 158.961 1.00 501.13 1194 SER A CA 1
ATOM 9506 C C . SER A 1 1194 ? 131.343 211.011 158.790 1.00 501.13 1194 SER A C 1
ATOM 9507 O O . SER A 1 1194 ? 130.574 210.118 158.419 1.00 501.13 1194 SER A O 1
ATOM 9510 N N . ASN A 1 1195 ? 132.626 210.779 159.056 1.00 512.35 1195 ASN A N 1
ATOM 9511 C CA . ASN A 1 1195 ? 133.208 209.440 158.968 1.00 512.35 1195 ASN A CA 1
ATOM 9512 C C . ASN A 1 1195 ? 133.256 208.811 160.360 1.00 512.35 1195 ASN A C 1
ATOM 9513 O O . ASN A 1 1195 ? 134.312 208.620 160.965 1.00 512.35 1195 ASN A O 1
ATOM 9518 N N . PHE A 1 1196 ? 132.067 208.494 160.862 1.00 485.15 1196 PHE A N 1
ATOM 9519 C CA . PHE A 1 1196 ? 131.937 207.866 162.167 1.00 485.15 1196 PHE A CA 1
ATOM 9520 C C . PHE A 1 1196 ? 132.578 206.482 162.184 1.00 485.15 1196 PHE A C 1
ATOM 9521 O O . PHE A 1 1196 ? 132.547 205.742 161.197 1.00 485.15 1196 PHE A O 1
ATOM 9529 N N . GLU A 1 1197 ? 133.167 206.144 163.328 1.00 469.93 1197 GLU A N 1
ATOM 9530 C CA . GLU A 1 1197 ? 133.924 204.915 163.494 1.00 469.93 1197 GLU A CA 1
ATOM 9531 C C . GLU A 1 1197 ? 132.995 203.748 163.820 1.00 469.93 1197 GLU A C 1
ATOM 9532 O O . GLU A 1 1197 ? 131.771 203.887 163.885 1.00 469.93 1197 GLU A O 1
ATOM 9538 N N . CYS A 1 1198 ? 133.590 202.578 164.031 1.00 514.94 1198 CYS A N 1
ATOM 9539 C CA . CYS A 1 1198 ? 132.851 201.384 164.442 1.00 514.94 1198 CYS A CA 1
ATOM 9540 C C . CYS A 1 1198 ? 132.628 201.367 165.951 1.00 514.94 1198 CYS A C 1
ATOM 9541 O O . CYS A 1 1198 ? 132.982 200.414 166.644 1.00 514.94 1198 CYS A O 1
ATOM 9544 N N . ILE A 1 1199 ? 132.034 202.435 166.470 1.00 537.14 1199 ILE A N 1
ATOM 9545 C CA . ILE A 1 1199 ? 131.804 202.578 167.902 1.00 537.14 1199 ILE A CA 1
ATOM 9546 C C . ILE A 1 1199 ? 130.371 202.166 168.208 1.00 537.14 1199 ILE A C 1
ATOM 9547 O O . ILE A 1 1199 ? 129.425 202.668 167.590 1.00 537.14 1199 ILE A O 1
ATOM 9552 N N . SER A 1 1200 ? 130.211 201.244 169.159 1.00 583.97 1200 SER A N 1
ATOM 9553 C CA . SER A 1 1200 ? 128.874 200.857 169.595 1.00 583.97 1200 SER A CA 1
ATOM 9554 C C . SER A 1 1200 ? 128.170 202.012 170.297 1.00 583.97 1200 SER A C 1
ATOM 9555 O O . SER A 1 1200 ? 126.943 202.146 170.212 1.00 583.97 1200 SER A O 1
ATOM 9558 N N . ALA A 1 1201 ? 128.933 202.849 171.004 1.00 599.08 1201 ALA A N 1
ATOM 9559 C CA . ALA A 1 1201 ? 128.433 204.034 171.702 1.00 599.08 1201 ALA A CA 1
ATOM 9560 C C . ALA A 1 1201 ? 127.391 203.693 172.761 1.00 599.08 1201 ALA A C 1
ATOM 9561 O O . ALA A 1 1201 ? 126.599 204.554 173.157 1.00 599.08 1201 ALA A O 1
ATOM 9563 N N . GLY A 1 1202 ? 127.375 202.448 173.233 1.00 621.88 1202 GLY A N 1
ATOM 9564 C CA . GLY A 1 1202 ? 126.426 202.034 174.243 1.00 621.88 1202 GLY A CA 1
ATOM 9565 C C . GLY A 1 1202 ? 125.019 201.807 173.746 1.00 621.88 1202 GLY A C 1
ATOM 9566 O O . GLY A 1 1202 ? 124.130 201.529 174.559 1.00 621.88 1202 GLY A O 1
ATOM 9567 N N . TRP A 1 1203 ? 124.783 201.917 172.437 1.00 604.20 1203 TRP A N 1
ATOM 9568 C CA . TRP A 1 1203 ? 123.450 201.736 171.854 1.00 604.20 1203 TRP A CA 1
ATOM 9569 C C . TRP A 1 1203 ? 123.624 201.015 170.518 1.00 604.20 1203 TRP A C 1
ATOM 9570 O O . TRP A 1 1203 ? 123.834 201.652 169.482 1.00 604.20 1203 TRP A O 1
ATOM 9581 N N . GLU A 1 1204 ? 123.525 199.685 170.555 1.00 570.33 1204 GLU A N 1
ATOM 9582 C CA . GLU A 1 1204 ? 123.644 198.814 169.376 1.00 570.33 1204 GLU A CA 1
ATOM 9583 C C . GLU A 1 1204 ? 124.960 199.148 168.672 1.00 570.33 1204 GLU A C 1
ATOM 9584 O O . GLU A 1 1204 ? 125.982 199.322 169.349 1.00 570.33 1204 GLU A O 1
ATOM 9590 N N . GLU A 1 1205 ? 124.985 199.248 167.345 1.00 552.23 1205 GLU A N 1
ATOM 9591 C CA . GLU A 1 1205 ? 126.185 199.631 166.619 1.00 552.23 1205 GLU A CA 1
ATOM 9592 C C . GLU A 1 1205 ? 125.785 200.520 165.453 1.00 552.23 1205 GLU A C 1
ATOM 9593 O O . GLU A 1 1205 ? 124.641 200.495 164.992 1.00 552.23 1205 GLU A O 1
ATOM 9599 N N . ILE A 1 1206 ? 126.738 201.310 164.983 1.00 549.11 1206 ILE A N 1
ATOM 9600 C CA . ILE A 1 1206 ? 126.506 202.211 163.861 1.00 549.11 1206 ILE A CA 1
ATOM 9601 C C . ILE A 1 1206 ? 126.923 201.497 162.581 1.00 549.11 1206 ILE A C 1
ATOM 9602 O O . ILE A 1 1206 ? 127.764 200.592 162.596 1.00 549.11 1206 ILE A O 1
ATOM 9607 N N . ARG A 1 1207 ? 126.323 201.905 161.458 1.00 537.22 1207 ARG A N 1
ATOM 9608 C CA . ARG A 1 1207 ? 126.463 201.152 160.213 1.00 537.22 1207 ARG A CA 1
ATOM 9609 C C . ARG A 1 1207 ? 127.902 201.115 159.707 1.00 537.22 1207 ARG A C 1
ATOM 9610 O O . ARG A 1 1207 ? 128.328 200.097 159.148 1.00 537.22 1207 ARG A O 1
ATOM 9618 N N . HIS A 1 1208 ? 128.653 202.198 159.881 1.00 500.94 1208 HIS A N 1
ATOM 9619 C CA . HIS A 1 1208 ? 130.033 202.312 159.387 1.00 500.94 1208 HIS A CA 1
ATOM 9620 C C . HIS A 1 1208 ? 130.017 202.117 157.867 1.00 500.94 1208 HIS A C 1
ATOM 9621 O O . HIS A 1 1208 ? 129.038 202.469 157.196 1.00 500.94 1208 HIS A O 1
ATOM 9628 N N . LYS A 1 1209 ? 131.089 201.562 157.312 1.00 489.20 1209 LYS A N 1
ATOM 9629 C CA . LYS A 1 1209 ? 131.172 201.334 155.873 1.00 489.20 1209 LYS A CA 1
ATOM 9630 C C . LYS A 1 1209 ? 131.582 199.897 155.566 1.00 489.20 1209 LYS A C 1
ATOM 9631 O O . LYS A 1 1209 ? 132.283 199.260 156.352 1.00 489.20 1209 LYS A O 1
ATOM 9637 N N . ILE A 1 1240 ? 151.113 211.410 148.240 1.00 350.82 1240 ILE A N 1
ATOM 9638 C CA . ILE A 1 1240 ? 150.762 212.664 147.586 1.00 350.82 1240 ILE A CA 1
ATOM 9639 C C . ILE A 1 1240 ? 149.976 213.568 148.527 1.00 350.82 1240 ILE A C 1
ATOM 9640 O O . ILE A 1 1240 ? 148.768 213.402 148.694 1.00 350.82 1240 ILE A O 1
ATOM 9645 N N . LYS A 1 1241 ? 150.666 214.525 149.141 1.00 349.70 1241 LYS A N 1
ATOM 9646 C CA . LYS A 1 1241 ? 150.043 215.502 150.028 1.00 349.70 1241 LYS A CA 1
ATOM 9647 C C . LYS A 1 1241 ? 150.182 216.884 149.398 1.00 349.70 1241 LYS A C 1
ATOM 9648 O O . LYS A 1 1241 ? 151.238 217.226 148.856 1.00 349.70 1241 LYS A O 1
ATOM 9654 N N . ILE A 1 1242 ? 149.107 217.662 149.439 1.00 368.29 1242 ILE A N 1
ATOM 9655 C CA . ILE A 1 1242 ? 149.124 219.056 149.015 1.00 368.29 1242 ILE A CA 1
ATOM 9656 C C . ILE A 1 1242 ? 148.590 219.887 150.172 1.00 368.29 1242 ILE A C 1
ATOM 9657 O O . ILE A 1 1242 ? 147.456 219.682 150.624 1.00 368.29 1242 ILE A O 1
ATOM 9662 N N . TYR A 1 1243 ? 149.398 220.830 150.646 1.00 337.56 1243 TYR A N 1
ATOM 9663 C CA . TYR A 1 1243 ? 149.031 221.696 151.755 1.00 337.56 1243 TYR A CA 1
ATOM 9664 C C . TYR A 1 1243 ? 149.201 223.155 151.357 1.00 337.56 1243 TYR A C 1
ATOM 9665 O O . TYR A 1 1243 ? 150.082 223.503 150.565 1.00 337.56 1243 TYR A O 1
ATOM 9674 N N . SER A 1 1244 ? 148.344 224.006 151.917 1.00 324.57 1244 SER A N 1
ATOM 9675 C CA . SER A 1 1244 ? 148.361 225.435 151.649 1.00 324.57 1244 SER A CA 1
ATOM 9676 C C . SER A 1 1244 ? 148.404 226.196 152.966 1.00 324.57 1244 SER A C 1
ATOM 9677 O O . SER A 1 1244 ? 148.216 225.627 154.044 1.00 324.57 1244 SER A O 1
ATOM 9680 N N . GLY A 1 1245 ? 148.651 227.500 152.865 1.00 304.57 1245 GLY A N 1
ATOM 9681 C CA . GLY A 1 1245 ? 148.753 228.336 154.043 1.00 304.57 1245 GLY A CA 1
ATOM 9682 C C . GLY A 1 1245 ? 150.081 228.272 154.759 1.00 304.57 1245 GLY A C 1
ATOM 9683 O O . GLY A 1 1245 ? 150.166 228.707 155.914 1.00 304.57 1245 GLY A O 1
ATOM 9684 N N . LEU A 1 1246 ? 151.118 227.742 154.118 1.00 296.39 1246 LEU A N 1
ATOM 9685 C CA . LEU A 1 1246 ? 152.421 227.636 154.752 1.00 296.39 1246 LEU A CA 1
ATOM 9686 C C . LEU A 1 1246 ? 153.153 228.974 154.703 1.00 296.39 1246 LEU A C 1
ATOM 9687 O O . LEU A 1 1246 ? 152.729 229.925 154.041 1.00 296.39 1246 LEU A O 1
ATOM 9692 N N . ASN A 1 1247 ? 154.269 229.038 155.423 1.00 296.39 1247 ASN A N 1
ATOM 9693 C CA . ASN A 1 1247 ? 155.049 230.264 155.574 1.00 296.39 1247 ASN A CA 1
ATOM 9694 C C . ASN A 1 1247 ? 156.503 229.947 155.234 1.00 296.39 1247 ASN A C 1
ATOM 9695 O O . ASN A 1 1247 ? 157.302 229.623 156.115 1.00 296.39 1247 ASN A O 1
ATOM 9700 N N . ALA A 1 1248 ? 156.845 230.052 153.950 1.00 296.39 1248 ALA A N 1
ATOM 9701 C CA . ALA A 1 1248 ? 158.197 229.751 153.498 1.00 296.39 1248 ALA A CA 1
ATOM 9702 C C . ALA A 1 1248 ? 159.189 230.865 153.800 1.00 296.39 1248 ALA A C 1
ATOM 9703 O O . ALA A 1 1248 ? 160.399 230.614 153.790 1.00 296.39 1248 ALA A O 1
ATOM 9705 N N . GLU A 1 1249 ? 158.707 232.080 154.065 1.00 296.39 1249 GLU A N 1
ATOM 9706 C CA . GLU A 1 1249 ? 159.604 233.198 154.330 1.00 296.39 1249 GLU A CA 1
ATOM 9707 C C . GLU A 1 1249 ? 160.437 232.947 155.579 1.00 296.39 1249 GLU A C 1
ATOM 9708 O O . GLU A 1 1249 ? 161.645 233.212 155.597 1.00 296.39 1249 GLU A O 1
ATOM 9714 N N . LEU A 1 1250 ? 159.805 232.431 156.634 1.00 296.39 1250 LEU A N 1
ATOM 9715 C CA . LEU A 1 1250 ? 160.539 232.094 157.847 1.00 296.39 1250 LEU A CA 1
ATOM 9716 C C . LEU A 1 1250 ? 161.556 230.994 157.591 1.00 296.39 1250 LEU A C 1
ATOM 9717 O O . LEU A 1 1250 ? 162.649 231.015 158.164 1.00 296.39 1250 LEU A O 1
ATOM 9722 N N . PHE A 1 1251 ? 161.210 230.022 156.745 1.00 296.39 1251 PHE A N 1
ATOM 9723 C CA . PHE A 1 1251 ? 162.173 229.002 156.347 1.00 296.39 1251 PHE A CA 1
ATOM 9724 C C . PHE A 1 1251 ? 163.381 229.635 155.672 1.00 296.39 1251 PHE A C 1
ATOM 9725 O O . PHE A 1 1251 ? 164.531 229.284 155.966 1.00 296.39 1251 PHE A O 1
ATOM 9733 N N . ARG A 1 1252 ? 163.134 230.581 154.765 1.00 296.39 1252 ARG A N 1
ATOM 9734 C CA . ARG A 1 1252 ? 164.227 231.264 154.083 1.00 296.39 1252 ARG A CA 1
ATOM 9735 C C . ARG A 1 1252 ? 165.103 232.021 155.072 1.00 296.39 1252 ARG A C 1
ATOM 9736 O O . ARG A 1 1252 ? 166.335 231.972 154.987 1.00 296.39 1252 ARG A O 1
ATOM 9744 N N . THR A 1 1253 ? 164.482 232.723 156.022 1.00 296.39 1253 THR A N 1
ATOM 9745 C CA . THR A 1 1253 ? 165.251 233.462 157.018 1.00 296.39 1253 THR A CA 1
ATOM 9746 C C . THR A 1 1253 ? 166.084 232.523 157.879 1.00 296.39 1253 THR A C 1
ATOM 9747 O O . THR A 1 1253 ? 167.258 232.797 158.157 1.00 296.39 1253 THR A O 1
ATOM 9751 N N . LEU A 1 1254 ? 165.492 231.410 158.311 1.00 296.39 1254 LEU A N 1
ATOM 9752 C CA . LEU A 1 1254 ? 166.205 230.450 159.141 1.00 296.39 1254 LEU A CA 1
ATOM 9753 C C . LEU A 1 1254 ? 167.370 229.820 158.395 1.00 296.39 1254 LEU A C 1
ATOM 9754 O O . LEU A 1 1254 ? 168.419 229.555 158.993 1.00 296.39 1254 LEU A O 1
ATOM 9759 N N . PHE A 1 1255 ? 167.201 229.576 157.094 1.00 296.39 1255 PHE A N 1
ATOM 9760 C CA . PHE A 1 1255 ? 168.166 228.780 156.347 1.00 296.39 1255 PHE A CA 1
ATOM 9761 C C . PHE A 1 1255 ? 169.549 229.417 156.323 1.00 296.39 1255 PHE A C 1
ATOM 9762 O O . PHE A 1 1255 ? 170.557 228.705 156.251 1.00 296.39 1255 PHE A O 1
ATOM 9770 N N . VAL A 1 1256 ? 169.625 230.744 156.390 1.00 296.39 1256 VAL A N 1
ATOM 9771 C CA . VAL A 1 1256 ? 170.891 231.441 156.195 1.00 296.39 1256 VAL A CA 1
ATOM 9772 C C . VAL A 1 1256 ? 171.327 232.041 157.528 1.00 296.39 1256 VAL A C 1
ATOM 9773 O O . VAL A 1 1256 ? 172.113 232.993 157.575 1.00 296.39 1256 VAL A O 1
ATOM 9777 N N . HIS A 1 1257 ? 170.820 231.486 158.630 1.00 296.39 1257 HIS A N 1
ATOM 9778 C CA . HIS A 1 1257 ? 171.170 232.024 159.941 1.00 296.39 1257 HIS A CA 1
ATOM 9779 C C . HIS A 1 1257 ? 172.666 231.912 160.203 1.00 296.39 1257 HIS A C 1
ATOM 9780 O O . HIS A 1 1257 ? 173.302 232.881 160.634 1.00 296.39 1257 HIS A O 1
ATOM 9787 N N . ARG A 1 1258 ? 173.241 230.735 159.954 1.00 296.39 1258 ARG A N 1
ATOM 9788 C CA . ARG A 1 1258 ? 174.677 230.499 160.098 1.00 296.39 1258 ARG A CA 1
ATOM 9789 C C . ARG A 1 1258 ? 175.153 230.817 161.517 1.00 296.39 1258 ARG A C 1
ATOM 9790 O O . ARG A 1 1258 ? 175.953 231.725 161.751 1.00 296.39 1258 ARG A O 1
ATOM 9798 N N . ALA A 1 1259 ? 174.637 230.046 162.470 1.00 296.39 1259 ALA A N 1
ATOM 9799 C CA . ALA A 1 1259 ? 175.018 230.207 163.863 1.00 296.39 1259 ALA A CA 1
ATOM 9800 C C . ALA A 1 1259 ? 176.474 229.788 164.069 1.00 296.39 1259 ALA A C 1
ATOM 9801 O O . ALA A 1 1259 ? 177.156 229.320 163.153 1.00 296.39 1259 ALA A O 1
ATOM 9803 N N . THR A 1 1260 ? 176.955 229.954 165.300 1.00 296.39 1260 THR A N 1
ATOM 9804 C CA . THR A 1 1260 ? 178.355 229.723 165.633 1.00 296.39 1260 THR A CA 1
ATOM 9805 C C . THR A 1 1260 ? 178.590 228.445 166.423 1.00 296.39 1260 THR A C 1
ATOM 9806 O O . THR A 1 1260 ? 179.399 227.607 166.014 1.00 296.39 1260 THR A O 1
ATOM 9810 N N . GLY A 1 1261 ? 177.904 228.269 167.548 1.00 296.39 1261 GLY A N 1
ATOM 9811 C CA . GLY A 1 1261 ? 178.184 227.150 168.424 1.00 296.39 1261 GLY A CA 1
ATOM 9812 C C . GLY A 1 1261 ? 177.682 225.828 167.875 1.00 296.39 1261 GLY A C 1
ATOM 9813 O O . GLY A 1 1261 ? 176.985 225.748 166.864 1.00 296.39 1261 GLY A O 1
ATOM 9814 N N . LYS A 1 1262 ? 178.049 224.759 168.580 1.00 296.39 1262 LYS A N 1
ATOM 9815 C CA . LYS A 1 1262 ? 177.769 223.408 168.103 1.00 296.39 1262 LYS A CA 1
ATOM 9816 C C . LYS A 1 1262 ? 176.286 223.072 168.220 1.00 296.39 1262 LYS A C 1
ATOM 9817 O O . LYS A 1 1262 ? 175.605 222.823 167.215 1.00 296.39 1262 LYS A O 1
ATOM 9823 N N . MET A 1 1263 ? 175.767 223.074 169.450 1.00 296.39 1263 MET A N 1
ATOM 9824 C CA . MET A 1 1263 ? 174.439 222.529 169.704 1.00 296.39 1263 MET A CA 1
ATOM 9825 C C . MET A 1 1263 ? 173.341 223.327 169.018 1.00 296.39 1263 MET A C 1
ATOM 9826 O O . MET A 1 1263 ? 172.363 222.740 168.546 1.00 296.39 1263 MET A O 1
ATOM 9831 N N . GLU A 1 1264 ? 173.465 224.653 168.953 1.00 296.39 1264 GLU A N 1
ATOM 9832 C CA . GLU A 1 1264 ? 172.414 225.422 168.295 1.00 296.39 1264 GLU A CA 1
ATOM 9833 C C . GLU A 1 1264 ? 172.425 225.206 166.786 1.00 296.39 1264 GLU A C 1
ATOM 9834 O O . GLU A 1 1264 ? 171.360 225.198 166.160 1.00 296.39 1264 GLU A O 1
ATOM 9840 N N . GLN A 1 1265 ? 173.601 225.006 166.184 1.00 296.39 1265 GLN A N 1
ATOM 9841 C CA . GLN A 1 1265 ? 173.635 224.597 164.784 1.00 296.39 1265 GLN A CA 1
ATOM 9842 C C . GLN A 1 1265 ? 172.972 223.240 164.601 1.00 296.39 1265 GLN A C 1
ATOM 9843 O O . GLN A 1 1265 ? 172.227 223.028 163.634 1.00 296.39 1265 GLN A O 1
ATOM 9849 N N . ILE A 1 1266 ? 173.241 222.306 165.517 1.00 296.39 1266 ILE A N 1
ATOM 9850 C CA . ILE A 1 1266 ? 172.585 221.004 165.459 1.00 296.39 1266 ILE A CA 1
ATOM 9851 C C . ILE A 1 1266 ? 171.074 221.171 165.515 1.00 296.39 1266 ILE A C 1
ATOM 9852 O O . ILE A 1 1266 ? 170.331 220.512 164.780 1.00 296.39 1266 ILE A O 1
ATOM 9857 N N . VAL A 1 1267 ? 170.599 222.055 166.389 1.00 296.39 1267 VAL A N 1
ATOM 9858 C CA . VAL A 1 1267 ? 169.164 222.282 166.526 1.00 296.39 1267 VAL A CA 1
ATOM 9859 C C . VAL A 1 1267 ? 168.589 222.867 165.244 1.00 296.39 1267 VAL A C 1
ATOM 9860 O O . VAL A 1 1267 ? 167.532 222.437 164.765 1.00 296.39 1267 VAL A O 1
ATOM 9864 N N . ARG A 1 1268 ? 169.271 223.861 164.672 1.00 296.39 1268 ARG A N 1
ATOM 9865 C CA . ARG A 1 1268 ? 168.801 224.467 163.431 1.00 296.39 1268 ARG A CA 1
ATOM 9866 C C . ARG A 1 1268 ? 168.686 223.428 162.327 1.00 296.39 1268 ARG A C 1
ATOM 9867 O O . ARG A 1 1268 ? 167.668 223.354 161.630 1.00 296.39 1268 ARG A O 1
ATOM 9875 N N . ILE A 1 1269 ? 169.720 222.605 162.160 1.00 296.39 1269 ILE A N 1
ATOM 9876 C CA . ILE A 1 1269 ? 169.708 221.646 161.062 1.00 296.39 1269 ILE A CA 1
ATOM 9877 C C . ILE A 1 1269 ? 168.708 220.524 161.321 1.00 296.39 1269 ILE A C 1
ATOM 9878 O O . ILE A 1 1269 ? 168.082 220.017 160.384 1.00 296.39 1269 ILE A O 1
ATOM 9883 N N . HIS A 1 1270 ? 168.525 220.125 162.581 1.00 296.39 1270 HIS A N 1
ATOM 9884 C CA . HIS A 1 1270 ? 167.502 219.136 162.897 1.00 296.39 1270 HIS A CA 1
ATOM 9885 C C . HIS A 1 1270 ? 166.113 219.670 162.577 1.00 296.39 1270 HIS A C 1
ATOM 9886 O O . HIS A 1 1270 ? 165.276 218.959 162.005 1.00 296.39 1270 HIS A O 1
ATOM 9893 N N . SER A 1 1271 ? 165.855 220.930 162.930 1.00 296.39 1271 SER A N 1
ATOM 9894 C CA . SER A 1 1271 ? 164.593 221.554 162.558 1.00 296.39 1271 SER A CA 1
ATOM 9895 C C . SER A 1 1271 ? 164.437 221.598 161.047 1.00 296.39 1271 SER A C 1
ATOM 9896 O O . SER A 1 1271 ? 163.352 221.335 160.518 1.00 296.39 1271 SER A O 1
ATOM 9899 N N . LEU A 1 1272 ? 165.511 221.936 160.335 1.00 296.39 1272 LEU A N 1
ATOM 9900 C CA . LEU A 1 1272 ? 165.456 221.932 158.880 1.00 296.39 1272 LEU A CA 1
ATOM 9901 C C . LEU A 1 1272 ? 165.050 220.562 158.358 1.00 296.39 1272 LEU A C 1
ATOM 9902 O O . LEU A 1 1272 ? 164.206 220.456 157.462 1.00 296.39 1272 LEU A O 1
ATOM 9907 N N . CYS A 1 1273 ? 165.641 219.504 158.916 1.00 296.39 1273 CYS A N 1
ATOM 9908 C CA . CYS A 1 1273 ? 165.305 218.151 158.487 1.00 296.39 1273 CYS A CA 1
ATOM 9909 C C . CYS A 1 1273 ? 163.833 217.848 158.727 1.00 296.39 1273 CYS A C 1
ATOM 9910 O O . CYS A 1 1273 ? 163.149 217.310 157.848 1.00 296.39 1273 CYS A O 1
ATOM 9913 N N . LEU A 1 1274 ? 163.327 218.190 159.912 1.00 296.39 1274 LEU A N 1
ATOM 9914 C CA . LEU A 1 1274 ? 161.924 217.909 160.206 1.00 296.39 1274 LEU A CA 1
ATOM 9915 C C . LEU A 1 1274 ? 160.989 218.666 159.271 1.00 296.39 1274 LEU A C 1
ATOM 9916 O O . LEU A 1 1274 ? 160.023 218.091 158.755 1.00 296.39 1274 LEU A O 1
ATOM 9921 N N . LEU A 1 1275 ? 161.253 219.953 159.036 1.00 296.39 1275 LEU A N 1
ATOM 9922 C CA . LEU A 1 1275 ? 160.392 220.706 158.126 1.00 296.39 1275 LEU A CA 1
ATOM 9923 C C . LEU A 1 1275 ? 160.466 220.181 156.697 1.00 296.39 1275 LEU A C 1
ATOM 9924 O O . LEU A 1 1275 ? 159.433 220.066 156.027 1.00 296.39 1275 LEU A O 1
ATOM 9929 N N . VAL A 1 1276 ? 161.663 219.861 156.202 1.00 296.39 1276 VAL A N 1
ATOM 9930 C CA . VAL A 1 1276 ? 161.737 219.385 154.824 1.00 296.39 1276 VAL A CA 1
ATOM 9931 C C . VAL A 1 1276 ? 161.057 218.029 154.692 1.00 296.39 1276 VAL A C 1
ATOM 9932 O O . VAL A 1 1276 ? 160.446 217.736 153.656 1.00 296.39 1276 VAL A O 1
ATOM 9936 N N . VAL A 1 1277 ? 161.140 217.183 155.721 1.00 296.39 1277 VAL A N 1
ATOM 9937 C CA . VAL A 1 1277 ? 160.396 215.927 155.701 1.00 296.39 1277 VAL A CA 1
ATOM 9938 C C . VAL A 1 1277 ? 158.899 216.202 155.678 1.00 296.39 1277 VAL A C 1
ATOM 9939 O O . VAL A 1 1277 ? 158.150 215.600 154.900 1.00 296.39 1277 VAL A O 1
ATOM 9943 N N . SER A 1 1278 ? 158.443 217.126 156.525 1.00 296.39 1278 SER A N 1
ATOM 9944 C CA . SER A 1 1278 ? 157.013 217.394 156.634 1.00 296.39 1278 SER A CA 1
ATOM 9945 C C . SER A 1 1278 ? 156.475 218.081 155.385 1.00 296.39 1278 SER A C 1
ATOM 9946 O O . SER A 1 1278 ? 155.450 217.668 154.832 1.00 296.39 1278 SER A O 1
ATOM 9949 N N . PHE A 1 1279 ? 157.151 219.131 154.923 1.00 296.39 1279 PHE A N 1
ATOM 9950 C CA . PHE A 1 1279 ? 156.694 219.925 153.783 1.00 296.39 1279 PHE A CA 1
ATOM 9951 C C . PHE A 1 1279 ? 157.825 220.063 152.776 1.00 296.39 1279 PHE A C 1
ATOM 9952 O O . PHE A 1 1279 ? 158.526 221.084 152.742 1.00 296.39 1279 PHE A O 1
ATOM 9960 N N . PRO A 1 1280 ? 158.038 219.046 151.941 1.00 296.39 1280 PRO A N 1
ATOM 9961 C CA . PRO A 1 1280 ? 159.060 219.162 150.890 1.00 296.39 1280 PRO A CA 1
ATOM 9962 C C . PRO A 1 1280 ? 158.766 220.252 149.876 1.00 296.39 1280 PRO A C 1
ATOM 9963 O O . PRO A 1 1280 ? 159.700 220.745 149.233 1.00 296.39 1280 PRO A O 1
ATOM 9967 N N . GLN A 1 1281 ? 157.502 220.645 149.709 1.00 296.39 1281 GLN A N 1
ATOM 9968 C CA . GLN A 1 1281 ? 157.158 221.632 148.693 1.00 296.39 1281 GLN A CA 1
ATOM 9969 C C . GLN A 1 1281 ? 157.731 223.010 148.996 1.00 296.39 1281 GLN A C 1
ATOM 9970 O O . GLN A 1 1281 ? 157.762 223.861 148.102 1.00 296.39 1281 GLN A O 1
ATOM 9976 N N . LEU A 1 1282 ? 158.177 223.251 150.230 1.00 296.39 1282 LEU A N 1
ATOM 9977 C CA . LEU A 1 1282 ? 158.847 224.511 150.536 1.00 296.39 1282 LEU A CA 1
ATOM 9978 C C . LEU A 1 1282 ? 160.137 224.652 149.739 1.00 296.39 1282 LEU A C 1
ATOM 9979 O O . LEU A 1 1282 ? 160.483 225.751 149.290 1.00 296.39 1282 LEU A O 1
ATOM 9984 N N . ILE A 1 1283 ? 160.863 223.547 149.562 1.00 296.39 1283 ILE A N 1
ATOM 9985 C CA . ILE A 1 1283 ? 162.113 223.579 148.808 1.00 296.39 1283 ILE A CA 1
ATOM 9986 C C . ILE A 1 1283 ? 161.854 223.983 147.364 1.00 296.39 1283 ILE A C 1
ATOM 9987 O O . ILE A 1 1283 ? 162.671 224.667 146.738 1.00 296.39 1283 ILE A O 1
ATOM 9992 N N . SER A 1 1284 ? 160.710 223.580 146.811 1.00 296.39 1284 SER A N 1
ATOM 9993 C CA . SER A 1 1284 ? 160.376 223.993 145.454 1.00 296.39 1284 SER A CA 1
ATOM 9994 C C . SER A 1 1284 ? 160.197 225.502 145.341 1.00 296.39 1284 SER A C 1
ATOM 9995 O O . SER A 1 1284 ? 160.207 226.036 144.226 1.00 296.39 1284 SER A O 1
ATOM 9998 N N . THR A 1 1285 ? 160.040 226.200 146.464 1.00 296.39 1285 THR A N 1
ATOM 9999 C CA . THR A 1 1285 ? 159.772 227.630 146.477 1.00 296.39 1285 THR A CA 1
ATOM 10000 C C . THR A 1 1285 ? 161.021 228.482 146.678 1.00 296.39 1285 THR A C 1
ATOM 10001 O O . THR A 1 1285 ? 160.914 229.712 146.707 1.00 296.39 1285 THR A O 1
ATOM 10005 N N . LEU A 1 1286 ? 162.195 227.871 146.819 1.00 296.39 1286 LEU A N 1
ATOM 10006 C CA . LEU A 1 1286 ? 163.383 228.645 147.150 1.00 296.39 1286 LEU A CA 1
ATOM 10007 C C . LEU A 1 1286 ? 163.821 229.521 145.981 1.00 296.39 1286 LEU A C 1
ATOM 10008 O O . LEU A 1 1286 ? 163.501 229.260 144.818 1.00 296.39 1286 LEU A O 1
ATOM 10013 N N . VAL A 1 1287 ? 164.554 230.578 146.313 1.00 296.39 1287 VAL A N 1
ATOM 10014 C CA . VAL A 1 1287 ? 165.074 231.516 145.311 1.00 296.39 1287 VAL A CA 1
ATOM 10015 C C . VAL A 1 1287 ? 166.093 230.800 144.435 1.00 296.39 1287 VAL A C 1
ATOM 10016 O O . VAL A 1 1287 ? 166.923 230.039 144.958 1.00 296.39 1287 VAL A O 1
ATOM 10020 N N . PRO A 1 1288 ? 166.084 231.007 143.116 1.00 296.39 1288 PRO A N 1
ATOM 10021 C CA . PRO A 1 1288 ? 167.048 230.299 142.258 1.00 296.39 1288 PRO A CA 1
ATOM 10022 C C . PRO A 1 1288 ? 168.502 230.604 142.575 1.00 296.39 1288 PRO A C 1
ATOM 10023 O O . PRO A 1 1288 ? 169.381 229.853 142.138 1.00 296.39 1288 PRO A O 1
ATOM 10027 N N . GLU A 1 1289 ? 168.788 231.681 143.306 1.00 296.39 1289 GLU A N 1
ATOM 10028 C CA . GLU A 1 1289 ? 170.161 232.054 143.617 1.00 296.39 1289 GLU A CA 1
ATOM 10029 C C . GLU A 1 1289 ? 170.661 231.488 144.940 1.00 296.39 1289 GLU A C 1
ATOM 10030 O O . GLU A 1 1289 ? 171.857 231.195 145.058 1.00 296.39 1289 GLU A O 1
ATOM 10036 N N . ASP A 1 1290 ? 169.780 231.314 145.927 1.00 296.39 1290 ASP A N 1
ATOM 10037 C CA . ASP A 1 1290 ? 170.199 231.034 147.297 1.00 296.39 1290 ASP A CA 1
ATOM 10038 C C . ASP A 1 1290 ? 171.004 229.748 147.441 1.00 296.39 1290 ASP A C 1
ATOM 10039 O O . ASP A 1 1290 ? 171.728 229.605 148.431 1.00 296.39 1290 ASP A O 1
ATOM 10044 N N . TYR A 1 1291 ? 170.903 228.818 146.489 1.00 296.39 1291 TYR A N 1
ATOM 10045 C CA . TYR A 1 1291 ? 171.521 227.504 146.635 1.00 296.39 1291 TYR A CA 1
ATOM 10046 C C . TYR A 1 1291 ? 173.034 227.567 146.804 1.00 296.39 1291 TYR A C 1
ATOM 10047 O O . TYR A 1 1291 ? 173.653 226.526 147.047 1.00 296.39 1291 TYR A O 1
ATOM 10056 N N . SER A 1 1292 ? 173.639 228.748 146.674 1.00 296.39 1292 SER A N 1
ATOM 10057 C CA . SER A 1 1292 ? 175.075 228.875 146.885 1.00 296.39 1292 SER A CA 1
ATOM 10058 C C . SER A 1 1292 ? 175.473 228.437 148.290 1.00 296.39 1292 SER A C 1
ATOM 10059 O O . SER A 1 1292 ? 176.567 227.901 148.493 1.00 296.39 1292 SER A O 1
ATOM 10062 N N . PHE A 1 1293 ? 174.593 228.645 149.271 1.00 296.39 1293 PHE A N 1
ATOM 10063 C CA . PHE A 1 1293 ? 174.945 228.396 150.664 1.00 296.39 1293 PHE A CA 1
ATOM 10064 C C . PHE A 1 1293 ? 175.096 226.917 150.998 1.00 296.39 1293 PHE A C 1
ATOM 10065 O O . PHE A 1 1293 ? 175.610 226.600 152.077 1.00 296.39 1293 PHE A O 1
ATOM 10073 N N . PHE A 1 1294 ? 174.672 226.008 150.118 1.00 296.39 1294 PHE A N 1
ATOM 10074 C CA . PHE A 1 1294 ? 174.847 224.586 150.390 1.00 296.39 1294 PHE A CA 1
ATOM 10075 C C . PHE A 1 1294 ? 176.311 224.186 150.507 1.00 296.39 1294 PHE A C 1
ATOM 10076 O O . PHE A 1 1294 ? 176.602 223.102 151.032 1.00 296.39 1294 PHE A O 1
ATOM 10084 N N . MET A 1 1295 ? 177.224 225.025 150.014 1.00 296.39 1295 MET A N 1
ATOM 10085 C CA . MET A 1 1295 ? 178.647 224.802 150.235 1.00 296.39 1295 MET A CA 1
ATOM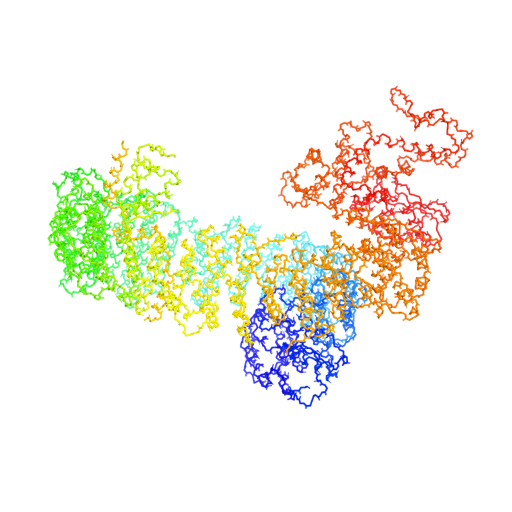 10086 C C . MET A 1 1295 ? 178.958 224.646 151.717 1.00 296.39 1295 MET A C 1
ATOM 10087 O O . MET A 1 1295 ? 179.832 223.858 152.093 1.00 296.39 1295 MET A O 1
ATOM 10092 N N . TYR A 1 1296 ? 178.240 225.375 152.575 1.00 296.39 1296 TYR A N 1
ATOM 10093 C CA . TYR A 1 1296 ? 178.428 225.218 154.013 1.00 296.39 1296 TYR A CA 1
ATOM 10094 C C . TYR A 1 1296 ? 178.159 223.787 154.454 1.00 296.39 1296 TYR A C 1
ATOM 10095 O O . TYR A 1 1296 ? 178.974 223.184 155.163 1.00 296.39 1296 TYR A O 1
ATOM 10104 N N . PHE A 1 1297 ? 177.009 223.235 154.062 1.00 296.39 1297 PHE A N 1
ATOM 10105 C CA . PHE A 1 1297 ? 176.670 221.872 154.456 1.00 296.39 1297 PHE A CA 1
ATOM 10106 C C . PHE A 1 1297 ? 177.673 220.881 153.889 1.00 296.39 1297 PHE A C 1
ATOM 10107 O O . PHE A 1 1297 ? 178.129 219.968 154.586 1.00 296.39 1297 PHE A O 1
ATOM 10115 N N . LEU A 1 1298 ? 178.039 221.055 152.620 1.00 296.39 1298 LEU A N 1
ATOM 10116 C CA . LEU A 1 1298 ? 178.981 220.126 152.008 1.00 296.39 1298 LEU A CA 1
ATOM 10117 C C . LEU A 1 1298 ? 180.334 220.147 152.706 1.00 296.39 1298 LEU A C 1
ATOM 10118 O O . LEU A 1 1298 ? 180.929 219.087 152.929 1.00 296.39 1298 LEU A O 1
ATOM 10123 N N . GLU A 1 1299 ? 180.827 221.329 153.075 1.00 296.39 1299 GLU A N 1
ATOM 10124 C CA . GLU A 1 1299 ? 182.150 221.412 153.679 1.00 296.39 1299 GLU A CA 1
ATOM 10125 C C . GLU A 1 1299 ? 182.135 220.958 155.132 1.00 296.39 1299 GLU A C 1
ATOM 10126 O O . GLU A 1 1299 ? 182.927 220.095 155.523 1.00 296.39 1299 GLU A O 1
ATOM 10132 N N . ASN A 1 1300 ? 181.250 221.531 155.953 1.00 296.39 1300 ASN A N 1
ATOM 10133 C CA . ASN A 1 1300 ? 181.217 221.128 157.353 1.00 296.39 1300 ASN A CA 1
ATOM 10134 C C . ASN A 1 1300 ? 180.821 219.667 157.512 1.00 296.39 1300 ASN A C 1
ATOM 10135 O O . ASN A 1 1300 ? 181.164 219.052 158.527 1.00 296.39 1300 ASN A O 1
ATOM 10140 N N . HIS A 1 1301 ? 180.111 219.098 156.534 1.00 296.39 1301 HIS A N 1
ATOM 10141 C CA . HIS A 1 1301 ? 179.929 217.654 156.516 1.00 296.39 1301 HIS A CA 1
ATOM 10142 C C . HIS A 1 1301 ? 181.232 216.934 156.200 1.00 296.39 1301 HIS A C 1
ATOM 10143 O O . HIS A 1 1301 ? 181.469 215.832 156.707 1.00 296.39 1301 HIS A O 1
ATOM 10150 N N . ALA A 1 1302 ? 182.085 217.538 155.377 1.00 296.39 1302 ALA A N 1
ATOM 10151 C CA . ALA A 1 1302 ? 183.365 216.949 155.013 1.00 296.39 1302 ALA A CA 1
ATOM 10152 C C . ALA A 1 1302 ? 184.413 217.092 156.107 1.00 296.39 1302 ALA A C 1
ATOM 10153 O O . ALA A 1 1302 ? 185.596 216.852 155.848 1.00 296.39 1302 ALA A O 1
ATOM 10155 N N . ALA A 1 1303 ? 184.009 217.483 157.316 1.00 296.39 1303 ALA A N 1
ATOM 10156 C CA . ALA A 1 1303 ? 184.969 217.642 158.401 1.00 296.39 1303 ALA A CA 1
ATOM 10157 C C . ALA A 1 1303 ? 185.409 216.296 158.962 1.00 296.39 1303 ALA A C 1
ATOM 10158 O O . ALA A 1 1303 ? 186.565 216.137 159.372 1.00 296.39 1303 ALA A O 1
ATOM 10160 N N . TYR A 1 1304 ? 184.508 215.316 158.995 1.00 296.39 1304 TYR A N 1
ATOM 10161 C CA . TYR A 1 1304 ? 184.787 214.027 159.610 1.00 296.39 1304 TYR A CA 1
ATOM 10162 C C . TYR A 1 1304 ? 184.400 212.898 158.668 1.00 296.39 1304 TYR A C 1
ATOM 10163 O O . TYR A 1 1304 ? 183.433 213.013 157.909 1.00 296.39 1304 TYR A O 1
ATOM 10172 N N . SER A 1 1305 ? 185.160 211.806 158.727 1.00 296.39 1305 SER A N 1
ATOM 10173 C CA . SER A 1 1305 ? 184.893 210.597 157.953 1.00 296.39 1305 SER A CA 1
ATOM 10174 C C . SER A 1 1305 ? 184.549 209.475 158.925 1.00 296.39 1305 SER A C 1
ATOM 10175 O O . SER A 1 1305 ? 185.418 208.999 159.664 1.00 296.39 1305 SER A O 1
ATOM 10178 N N . LYS A 1 1306 ? 183.281 209.057 158.926 1.00 296.39 1306 LYS A N 1
ATOM 10179 C CA . LYS A 1 1306 ? 182.850 208.011 159.849 1.00 296.39 1306 LYS A CA 1
ATOM 10180 C C . LYS A 1 1306 ? 183.504 206.673 159.524 1.00 296.39 1306 LYS A C 1
ATOM 10181 O O . LYS A 1 1306 ? 183.884 205.927 160.433 1.00 296.39 1306 LYS A O 1
ATOM 10187 N N . SER A 1 1307 ? 183.639 206.349 158.236 1.00 296.39 1307 SER A N 1
ATOM 10188 C CA . SER A 1 1307 ? 184.198 205.057 157.851 1.00 296.39 1307 SER A CA 1
ATOM 10189 C C . SER A 1 1307 ? 185.665 204.958 158.250 1.00 296.39 1307 SER A C 1
ATOM 10190 O O . SER A 1 1307 ? 186.048 204.100 159.055 1.00 296.39 1307 SER A O 1
ATOM 10193 N N . LEU A 1 1308 ? 186.500 205.833 157.701 1.00 296.39 1308 LEU A N 1
ATOM 10194 C CA . LEU A 1 1308 ? 187.900 205.918 158.105 1.00 296.39 1308 LEU A CA 1
ATOM 10195 C C . LEU A 1 1308 ? 187.954 206.652 159.437 1.00 296.39 1308 LEU A C 1
ATOM 10196 O O . LEU A 1 1308 ? 188.031 207.881 159.481 1.00 296.39 1308 LEU A O 1
ATOM 10201 N N . LYS A 1 1309 ? 187.894 205.901 160.529 1.00 296.39 1309 LYS A N 1
ATOM 10202 C CA . LYS A 1 1309 ? 187.770 206.509 161.850 1.00 296.39 1309 LYS A CA 1
ATOM 10203 C C . LYS A 1 1309 ? 189.106 207.068 162.316 1.00 296.39 1309 LYS A C 1
ATOM 10204 O O . LYS A 1 1309 ? 190.069 206.305 162.470 1.00 296.39 1309 LYS A O 1
ATOM 10210 N N . PRO A 1 1310 ? 189.216 208.375 162.545 1.00 296.39 1310 PRO A N 1
ATOM 10211 C CA . PRO A 1 1310 ? 190.435 208.922 163.149 1.00 296.39 1310 PRO A CA 1
ATOM 10212 C C . PRO A 1 1310 ? 190.301 209.094 164.654 1.00 296.39 1310 PRO A C 1
ATOM 10213 O O . PRO A 1 1310 ? 189.187 209.200 165.177 1.00 296.39 1310 PRO A O 1
ATOM 10217 N N . SER A 1 1311 ? 191.426 209.121 165.360 1.00 296.39 1311 SER A N 1
ATOM 10218 C CA . SER A 1 1311 ? 191.400 209.504 166.760 1.00 296.39 1311 SER A CA 1
ATOM 10219 C C . SER A 1 1311 ? 191.266 211.021 166.879 1.00 296.39 1311 SER A C 1
ATOM 10220 O O . SER A 1 1311 ? 191.151 211.741 165.883 1.00 296.39 1311 SER A O 1
ATOM 10223 N N . ALA A 1 1312 ? 191.281 211.506 168.123 1.00 296.39 1312 ALA A N 1
ATOM 10224 C CA . ALA A 1 1312 ? 191.092 212.928 168.418 1.00 296.39 1312 ALA A CA 1
ATOM 10225 C C . ALA A 1 1312 ? 189.780 213.439 167.828 1.00 296.39 1312 ALA A C 1
ATOM 10226 O O . ALA A 1 1312 ? 189.689 214.569 167.344 1.00 296.39 1312 ALA A O 1
ATOM 10228 N N . PHE A 1 1313 ? 188.759 212.592 167.865 1.00 296.39 1313 PHE A N 1
ATOM 10229 C CA . PHE A 1 1313 ? 187.451 212.901 167.311 1.00 296.39 1313 PHE A CA 1
ATOM 10230 C C . PHE A 1 1313 ? 186.512 213.418 168.395 1.00 296.39 1313 PHE A C 1
ATOM 10231 O O . PHE A 1 1313 ? 186.768 213.284 169.594 1.00 296.39 1313 PHE A O 1
ATOM 10239 N N . GLN A 1 1314 ? 185.409 214.016 167.952 1.00 296.39 1314 GLN A N 1
ATOM 10240 C CA . GLN A 1 1314 ? 184.379 214.524 168.845 1.00 296.39 1314 GLN A CA 1
ATOM 10241 C C . GLN A 1 1314 ? 183.035 213.940 168.440 1.00 296.39 1314 GLN A C 1
ATOM 10242 O O . GLN A 1 1314 ? 182.598 214.102 167.297 1.00 296.39 1314 GLN A O 1
ATOM 10248 N N . GLN A 1 1315 ? 182.379 213.263 169.387 1.00 309.20 1315 GLN A N 1
ATOM 10249 C CA . GLN A 1 1315 ? 181.115 212.598 169.083 1.00 309.20 1315 GLN A CA 1
ATOM 10250 C C . GLN A 1 1315 ? 180.053 213.601 168.654 1.00 309.20 1315 GLN A C 1
ATOM 10251 O O . GLN A 1 1315 ? 179.278 213.339 167.726 1.00 309.20 1315 GLN A O 1
ATOM 10257 N N . GLU A 1 1316 ? 179.999 214.753 169.324 1.00 296.39 1316 GLU A N 1
ATOM 10258 C CA . GLU A 1 1316 ? 179.083 215.807 168.907 1.00 296.39 1316 GLU A CA 1
ATOM 10259 C C . GLU A 1 1316 ? 179.423 216.302 167.508 1.00 296.39 1316 GLU A C 1
ATOM 10260 O O . GLU A 1 1316 ? 178.528 216.566 166.699 1.00 296.39 1316 GLU A O 1
ATOM 10266 N N . ASP A 1 1317 ? 180.714 216.419 167.197 1.00 296.39 1317 ASP A N 1
ATOM 10267 C CA . ASP A 1 1317 ? 181.106 216.758 165.834 1.00 296.39 1317 ASP A CA 1
ATOM 10268 C C . ASP A 1 1317 ? 180.677 215.672 164.857 1.00 296.39 1317 ASP A C 1
ATOM 10269 O O . ASP A 1 1317 ? 180.240 215.968 163.737 1.00 296.39 1317 ASP A O 1
ATOM 10274 N N . LYS A 1 1318 ? 180.803 214.407 165.263 1.00 296.39 1318 LYS A N 1
ATOM 10275 C CA . LYS A 1 1318 ? 180.403 213.307 164.393 1.00 296.39 1318 LYS A CA 1
ATOM 10276 C C . LYS A 1 1318 ? 178.917 213.376 164.071 1.00 296.39 1318 LYS A C 1
ATOM 10277 O O . LYS A 1 1318 ? 178.517 213.242 162.909 1.00 296.39 1318 LYS A O 1
ATOM 10283 N N . THR A 1 1319 ? 178.077 213.592 165.087 1.00 296.39 1319 THR A N 1
ATOM 10284 C CA . THR A 1 1319 ? 176.645 213.672 164.817 1.00 296.39 1319 THR A CA 1
ATOM 10285 C C . THR A 1 1319 ? 176.291 214.950 164.066 1.00 296.39 1319 THR A C 1
ATOM 10286 O O . THR A 1 1319 ? 175.338 214.956 163.279 1.00 296.39 1319 THR A O 1
ATOM 10290 N N . LEU A 1 1320 ? 177.051 216.028 164.271 1.00 296.39 1320 LEU A N 1
ATOM 10291 C CA . LEU A 1 1320 ? 176.861 217.228 163.465 1.00 296.39 1320 LEU A CA 1
ATOM 10292 C C . LEU A 1 1320 ? 177.078 216.924 161.990 1.00 296.39 1320 LEU A C 1
ATOM 10293 O O . LEU A 1 1320 ? 176.251 217.276 161.140 1.00 296.39 1320 LEU A O 1
ATOM 10298 N N . ALA A 1 1321 ? 178.192 216.266 161.670 1.00 296.39 1321 ALA A N 1
ATOM 10299 C CA . ALA A 1 1321 ? 178.469 215.913 160.282 1.00 296.39 1321 ALA A CA 1
ATOM 10300 C C . ALA A 1 1321 ? 177.426 214.942 159.745 1.00 296.39 1321 ALA A C 1
ATOM 10301 O O . ALA A 1 1321 ? 177.011 215.042 158.582 1.00 296.39 1321 ALA A O 1
ATOM 10303 N N . TYR A 1 1322 ? 176.997 213.990 160.575 1.00 296.39 1322 TYR A N 1
ATOM 10304 C CA . TYR A 1 1322 ? 175.990 213.033 160.136 1.00 296.39 1322 TYR A CA 1
ATOM 10305 C C . TYR A 1 1322 ? 174.688 213.734 159.783 1.00 296.39 1322 TYR A C 1
ATOM 10306 O O . TYR A 1 1322 ? 174.072 213.432 158.759 1.00 296.39 1322 TYR A O 1
ATOM 10315 N N . TRP A 1 1323 ? 174.260 214.683 160.613 1.00 296.39 1323 TRP A N 1
ATOM 10316 C CA . TRP A 1 1323 ? 173.033 215.415 160.322 1.00 296.39 1323 TRP A CA 1
ATOM 10317 C C . TRP A 1 1323 ? 173.203 216.315 159.105 1.00 296.39 1323 TRP A C 1
ATOM 10318 O O . TRP A 1 1323 ? 172.267 216.486 158.312 1.00 296.39 1323 TRP A O 1
ATOM 10329 N N . SER A 1 1324 ? 174.391 216.902 158.943 1.00 296.39 1324 SER A N 1
ATOM 10330 C CA . SER A 1 1324 ? 174.657 217.705 157.755 1.00 296.39 1324 SER A CA 1
ATOM 10331 C C . SER A 1 1324 ? 174.495 216.873 156.491 1.00 296.39 1324 SER A C 1
ATOM 10332 O O . SER A 1 1324 ? 173.832 217.297 155.537 1.00 296.39 1324 SER A O 1
ATOM 10335 N N . GLY A 1 1325 ? 175.087 215.679 156.470 1.00 296.39 1325 GLY A N 1
ATOM 10336 C CA . GLY A 1 1325 ? 174.895 214.790 155.336 1.00 296.39 1325 GLY A CA 1
ATOM 10337 C C . GLY A 1 1325 ? 173.460 214.316 155.209 1.00 296.39 1325 GLY A C 1
ATOM 10338 O O . GLY A 1 1325 ? 172.969 214.076 154.101 1.00 296.39 1325 GLY A O 1
ATOM 10339 N N . HIS A 1 1326 ? 172.776 214.158 156.343 1.00 296.39 1326 HIS A N 1
ATOM 10340 C CA . HIS A 1 1326 ? 171.383 213.735 156.330 1.00 296.39 1326 HIS A CA 1
ATOM 10341 C C . HIS A 1 1326 ? 170.515 214.754 155.613 1.00 296.39 1326 HIS A C 1
ATOM 10342 O O . HIS A 1 1326 ? 169.562 214.392 154.916 1.00 296.39 1326 HIS A O 1
ATOM 10349 N N . PHE A 1 1327 ? 170.826 216.036 155.789 1.00 296.39 1327 PHE A N 1
ATOM 10350 C CA . PHE A 1 1327 ? 170.102 217.085 155.079 1.00 296.39 1327 PHE A CA 1
ATOM 10351 C C . PHE A 1 1327 ? 170.165 216.860 153.571 1.00 296.39 1327 PHE A C 1
ATOM 10352 O O . PHE A 1 1327 ? 169.137 216.851 152.883 1.00 296.39 1327 PHE A O 1
ATOM 10360 N N . ILE A 1 1328 ? 171.372 216.639 153.049 1.00 296.39 1328 ILE A N 1
ATOM 10361 C CA . ILE A 1 1328 ? 171.545 216.432 151.616 1.00 296.39 1328 ILE A CA 1
ATOM 10362 C C . ILE A 1 1328 ? 170.856 215.151 151.165 1.00 296.39 1328 ILE A C 1
ATOM 10363 O O . ILE A 1 1328 ? 170.226 215.109 150.098 1.00 296.39 1328 ILE A O 1
ATOM 10368 N N . MET A 1 1329 ? 170.991 214.077 151.946 1.00 296.39 1329 MET A N 1
ATOM 10369 C CA . MET A 1 1329 ? 170.355 212.822 151.561 1.00 296.39 1329 MET A CA 1
ATOM 10370 C C . MET A 1 1329 ? 168.845 212.977 151.494 1.00 296.39 1329 MET A C 1
ATOM 10371 O O . MET A 1 1329 ? 168.200 212.437 150.590 1.00 296.39 1329 MET A O 1
ATOM 10376 N N . LEU A 1 1330 ? 168.263 213.709 152.444 1.00 296.39 1330 LEU A N 1
ATOM 10377 C CA . LEU A 1 1330 ? 166.831 213.976 152.394 1.00 296.39 1330 LEU A CA 1
ATOM 10378 C C . LEU A 1 1330 ? 166.471 214.795 151.164 1.00 296.39 1330 LEU A C 1
ATOM 10379 O O . LEU A 1 1330 ? 165.457 214.526 150.507 1.00 296.39 1330 LEU A O 1
ATOM 10384 N N . ILE A 1 1331 ? 167.301 215.789 150.832 1.00 296.39 1331 ILE A N 1
ATOM 10385 C CA . ILE A 1 1331 ? 167.067 216.588 149.631 1.00 296.39 1331 ILE A CA 1
ATOM 10386 C C . ILE A 1 1331 ? 166.973 215.686 148.411 1.00 296.39 1331 ILE A C 1
ATOM 10387 O O . ILE A 1 1331 ? 166.051 215.797 147.596 1.00 296.39 1331 ILE A O 1
ATOM 10392 N N . PHE A 1 1332 ? 167.932 214.776 148.271 1.00 296.39 1332 PHE A N 1
ATOM 10393 C CA . PHE A 1 1332 ? 167.947 213.898 147.106 1.00 296.39 1332 PHE A CA 1
ATOM 10394 C C . PHE A 1 1332 ? 166.823 212.873 147.133 1.00 296.39 1332 PHE A C 1
ATOM 10395 O O . PHE A 1 1332 ? 166.251 212.561 146.083 1.00 296.39 1332 PHE A O 1
ATOM 10403 N N . ASN A 1 1333 ? 166.487 212.342 148.305 1.00 296.39 1333 ASN A N 1
ATOM 10404 C CA . ASN A 1 1333 ? 165.602 211.191 148.388 1.00 296.39 1333 ASN A CA 1
ATOM 10405 C C . ASN A 1 1333 ? 164.137 211.569 148.564 1.00 296.39 1333 ASN A C 1
ATOM 10406 O O . ASN A 1 1333 ? 163.303 211.208 147.729 1.00 296.39 1333 ASN A O 1
ATOM 10411 N N . HIS A 1 1334 ? 163.800 212.291 149.628 1.00 296.39 1334 HIS A N 1
ATOM 10412 C CA . HIS A 1 1334 ? 162.404 212.567 149.933 1.00 296.39 1334 HIS A CA 1
ATOM 10413 C C . HIS A 1 1334 ? 161.827 213.706 149.104 1.00 296.39 1334 HIS A C 1
ATOM 10414 O O . HIS A 1 1334 ? 160.621 213.961 149.188 1.00 296.39 1334 HIS A O 1
ATOM 10421 N N . THR A 1 1335 ? 162.643 214.387 148.309 1.00 296.39 1335 THR A N 1
ATOM 10422 C CA . THR A 1 1335 ? 162.180 215.481 147.472 1.00 296.39 1335 THR A CA 1
ATOM 10423 C C . THR A 1 1335 ? 162.182 215.056 146.010 1.00 296.39 1335 THR A C 1
ATOM 10424 O O . THR A 1 1335 ? 162.980 214.217 145.584 1.00 296.39 1335 THR A O 1
ATOM 10428 N N . THR A 1 1336 ? 161.271 215.654 145.240 1.00 296.39 1336 THR A N 1
ATOM 10429 C CA . THR A 1 1336 ? 161.059 215.281 143.846 1.00 296.39 1336 THR A CA 1
ATOM 10430 C C . THR A 1 1336 ? 161.501 216.373 142.877 1.00 296.39 1336 THR A C 1
ATOM 10431 O O . THR A 1 1336 ? 161.141 216.330 141.697 1.00 296.39 1336 THR A O 1
ATOM 10435 N N . TYR A 1 1337 ? 162.267 217.353 143.347 1.00 296.39 1337 TYR A N 1
ATOM 10436 C CA . TYR A 1 1337 ? 162.766 218.416 142.488 1.00 296.39 1337 TYR A CA 1
ATOM 10437 C C . TYR A 1 1337 ? 163.943 217.899 141.671 1.00 296.39 1337 TYR A C 1
ATOM 10438 O O . TYR A 1 1337 ? 164.622 216.953 142.072 1.00 296.39 1337 TYR A O 1
ATOM 10447 N N . VAL A 1 1338 ? 164.175 218.517 140.520 1.00 296.39 1338 VAL A N 1
ATOM 10448 C CA . VAL A 1 1338 ? 165.203 218.069 139.588 1.00 296.39 1338 VAL A CA 1
ATOM 10449 C C . VAL A 1 1338 ? 166.376 219.040 139.527 1.00 296.39 1338 VAL A C 1
ATOM 10450 O O . VAL A 1 1338 ? 167.528 218.645 139.707 1.00 296.39 1338 VAL A O 1
ATOM 10454 N N . GLU A 1 1339 ? 166.097 220.318 139.263 1.00 296.39 1339 GLU A N 1
ATOM 10455 C CA . GLU A 1 1339 ? 167.166 221.267 138.965 1.00 296.39 1339 GLU A CA 1
ATOM 10456 C C . GLU A 1 1339 ? 168.074 221.502 140.166 1.00 296.39 1339 GLU A C 1
ATOM 10457 O O . GLU A 1 1339 ? 169.293 221.628 140.006 1.00 296.39 1339 GLU A O 1
ATOM 10463 N N . VAL A 1 1340 ? 167.508 221.585 141.372 1.00 296.39 1340 VAL A N 1
ATOM 10464 C CA . VAL A 1 1340 ? 168.349 221.787 142.549 1.00 296.39 1340 VAL A CA 1
ATOM 10465 C C . VAL A 1 1340 ? 169.255 220.582 142.757 1.00 296.39 1340 VAL A C 1
ATOM 10466 O O . VAL A 1 1340 ? 170.429 220.722 143.129 1.00 296.39 1340 VAL A O 1
ATOM 10470 N N . LYS A 1 1341 ? 168.731 219.379 142.505 1.00 296.39 1341 LYS A N 1
ATOM 10471 C CA . LYS A 1 1341 ? 169.565 218.188 142.569 1.00 296.39 1341 LYS A CA 1
ATOM 10472 C C . LYS A 1 1341 ? 170.672 218.245 141.529 1.00 296.39 1341 LYS A C 1
ATOM 10473 O O . LYS A 1 1341 ? 171.809 217.848 141.801 1.00 296.39 1341 LYS A O 1
ATOM 10479 N N . LYS A 1 1342 ? 170.361 218.753 140.334 1.00 296.39 1342 LYS A N 1
ATOM 10480 C CA . LYS A 1 1342 ? 171.391 218.908 139.313 1.00 296.39 1342 LYS A CA 1
ATOM 10481 C C . LYS A 1 1342 ? 172.490 219.855 139.780 1.00 296.39 1342 LYS A C 1
ATOM 10482 O O . LYS A 1 1342 ? 173.683 219.555 139.645 1.00 296.39 1342 LYS A O 1
ATOM 10488 N N . TYR A 1 1343 ? 172.103 220.997 140.349 1.00 296.39 1343 TYR A N 1
ATOM 10489 C CA . TYR A 1 1343 ? 173.098 221.948 140.834 1.00 296.39 1343 TYR A CA 1
ATOM 10490 C C . TYR A 1 1343 ? 173.970 221.326 141.913 1.00 296.39 1343 TYR A C 1
ATOM 10491 O O . TYR A 1 1343 ? 175.200 221.452 141.880 1.00 296.39 1343 TYR A O 1
ATOM 10500 N N . ILE A 1 1344 ? 173.351 220.648 142.879 1.00 296.39 1344 ILE A N 1
ATOM 10501 C CA . ILE A 1 1344 ? 174.121 220.136 144.006 1.00 296.39 1344 ILE A CA 1
ATOM 10502 C C . ILE A 1 1344 ? 175.012 218.974 143.576 1.00 296.39 1344 ILE A C 1
ATOM 10503 O O . ILE A 1 1344 ? 176.124 218.813 144.092 1.00 296.39 1344 ILE A O 1
ATOM 10508 N N . LEU A 1 1345 ? 174.559 218.149 142.626 1.00 296.39 1345 LEU A N 1
ATOM 10509 C CA . LEU A 1 1345 ? 175.449 217.107 142.124 1.00 296.39 1345 LEU A CA 1
ATOM 10510 C C . LEU A 1 1345 ? 176.615 217.718 141.362 1.00 296.39 1345 LEU A C 1
ATOM 10511 O O . LEU A 1 1345 ? 177.745 217.225 141.448 1.00 296.39 1345 LEU A O 1
ATOM 10516 N N . GLU A 1 1346 ? 176.361 218.789 140.607 1.00 296.39 1346 GLU A N 1
ATOM 10517 C CA . GLU A 1 1346 ? 177.455 219.515 139.974 1.00 296.39 1346 GLU A CA 1
ATOM 10518 C C . GLU A 1 1346 ? 178.469 219.977 141.013 1.00 296.39 1346 GLU A C 1
ATOM 10519 O O . GLU A 1 1346 ? 179.682 219.790 140.849 1.00 296.39 1346 GLU A O 1
ATOM 10525 N N . LYS A 1 1347 ? 177.980 220.573 142.100 1.00 296.39 1347 LYS A N 1
ATOM 10526 C CA . LYS A 1 1347 ? 178.874 221.042 143.154 1.00 296.39 1347 LYS A CA 1
ATOM 10527 C C . LYS A 1 1347 ? 179.675 219.893 143.754 1.00 296.39 1347 LYS A C 1
ATOM 10528 O O . LYS A 1 1347 ? 180.890 220.010 143.956 1.00 296.39 1347 LYS A O 1
ATOM 10534 N N . VAL A 1 1348 ? 179.011 218.775 144.052 1.00 296.39 1348 VAL A N 1
ATOM 10535 C CA . VAL A 1 1348 ? 179.694 217.690 144.746 1.00 296.39 1348 VAL A CA 1
ATOM 10536 C C . VAL A 1 1348 ? 180.720 217.032 143.833 1.00 296.39 1348 VAL A C 1
ATOM 10537 O O . VAL A 1 1348 ? 181.805 216.648 144.281 1.00 296.39 1348 VAL A O 1
ATOM 10541 N N . LEU A 1 1349 ? 180.415 216.909 142.537 1.00 296.39 1349 LEU A N 1
ATOM 10542 C CA . LEU A 1 1349 ? 181.408 216.355 141.624 1.00 296.39 1349 LEU A CA 1
ATOM 10543 C C . LEU A 1 1349 ? 182.577 217.311 141.437 1.00 296.39 1349 LEU A C 1
ATOM 10544 O O . LEU A 1 1349 ? 183.718 216.864 141.276 1.00 296.39 1349 LEU A O 1
ATOM 10549 N N . GLU A 1 1350 ? 182.320 218.622 141.453 1.00 296.39 1350 GLU A N 1
ATOM 10550 C CA . GLU A 1 1350 ? 183.421 219.578 141.403 1.00 296.39 1350 GLU A CA 1
ATOM 10551 C C . GLU A 1 1350 ? 184.319 219.451 142.626 1.00 296.39 1350 GLU A C 1
ATOM 10552 O O . GLU A 1 1350 ? 185.549 219.486 142.510 1.00 296.39 1350 GLU A O 1
ATOM 10558 N N . LEU A 1 1351 ? 183.723 219.304 143.808 1.00 296.39 1351 LEU A N 1
ATOM 10559 C CA . LEU A 1 1351 ? 184.496 219.223 145.043 1.00 296.39 1351 LEU A CA 1
ATOM 10560 C C . LEU A 1 1351 ? 185.108 217.850 145.288 1.00 296.39 1351 LEU A C 1
ATOM 10561 O O . LEU A 1 1351 ? 185.984 217.730 146.150 1.00 296.39 1351 LEU A O 1
ATOM 10566 N N . LEU A 1 1352 ? 184.664 216.821 144.570 1.00 296.39 1352 LEU A N 1
ATOM 10567 C CA . LEU A 1 1352 ? 185.152 215.469 144.835 1.00 296.39 1352 LEU A CA 1
ATOM 10568 C C . LEU A 1 1352 ? 186.657 215.309 144.655 1.00 296.39 1352 LEU A C 1
ATOM 10569 O O . LEU A 1 1352 ? 187.321 214.874 145.612 1.00 296.39 1352 LEU A O 1
ATOM 10574 N N . PRO A 1 1353 ? 187.266 215.653 143.517 1.00 296.39 1353 PRO A N 1
ATOM 10575 C CA . PRO A 1 1353 ? 188.676 215.308 143.301 1.00 296.39 1353 PRO A CA 1
ATOM 10576 C C . PRO A 1 1353 ? 189.665 216.148 144.093 1.00 296.39 1353 PRO A C 1
ATOM 10577 O O . PRO A 1 1353 ? 190.868 216.053 143.835 1.00 296.39 1353 PRO A O 1
ATOM 10581 N N . THR A 1 1354 ? 189.194 216.959 145.041 1.00 296.39 1354 THR A N 1
ATOM 10582 C CA . THR A 1 1354 ? 190.094 217.836 145.781 1.00 296.39 1354 THR A CA 1
ATOM 10583 C C . THR A 1 1354 ? 191.110 217.041 146.592 1.00 296.39 1354 THR A C 1
ATOM 10584 O O . THR A 1 1354 ? 192.299 217.379 146.611 1.00 296.39 1354 THR A O 1
ATOM 10588 N N . SER A 1 1355 ? 190.669 215.981 147.262 1.00 296.39 1355 SER A N 1
ATOM 10589 C CA . SER A 1 1355 ? 191.566 215.199 148.100 1.00 296.39 1355 SER A CA 1
ATOM 10590 C C . SER A 1 1355 ? 190.956 213.824 148.323 1.00 296.39 1355 SER A C 1
ATOM 10591 O O . SER A 1 1355 ? 189.801 213.569 147.974 1.00 296.39 1355 SER A O 1
ATOM 10594 N N . ILE A 1 1356 ? 191.756 212.939 148.924 1.00 296.39 1356 ILE A N 1
ATOM 10595 C CA . ILE A 1 1356 ? 191.334 211.555 149.124 1.00 296.39 1356 ILE A CA 1
ATOM 10596 C C . ILE A 1 1356 ? 190.087 211.490 149.997 1.00 296.39 1356 ILE A C 1
ATOM 10597 O O . ILE A 1 1356 ? 189.135 210.760 149.691 1.00 296.39 1356 ILE A O 1
ATOM 10602 N N . ASN A 1 1357 ? 190.068 212.252 151.093 1.00 296.39 1357 ASN A N 1
ATOM 10603 C CA . ASN A 1 1357 ? 188.931 212.202 152.003 1.00 296.39 1357 ASN A CA 1
ATOM 10604 C C . ASN A 1 1357 ? 187.670 212.726 151.331 1.00 296.39 1357 ASN A C 1
ATOM 10605 O O . ASN A 1 1357 ? 186.579 212.178 151.530 1.00 296.39 1357 ASN A O 1
ATOM 10610 N N . ALA A 1 1358 ? 187.798 213.788 150.533 1.00 296.39 1358 ALA A N 1
ATOM 10611 C CA . ALA A 1 1358 ? 186.648 214.303 149.798 1.00 296.39 1358 ALA A CA 1
ATOM 10612 C C . ALA A 1 1358 ? 186.110 213.264 148.825 1.00 296.39 1358 ALA A C 1
ATOM 10613 O O . ALA A 1 1358 ? 184.894 213.060 148.733 1.00 296.39 1358 ALA A O 1
ATOM 10615 N N . THR A 1 1359 ? 187.005 212.596 148.093 1.00 296.39 1359 THR A N 1
ATOM 10616 C CA . THR A 1 1359 ? 186.581 211.538 147.184 1.00 296.39 1359 THR A CA 1
ATOM 10617 C C . THR A 1 1359 ? 185.829 210.448 147.934 1.00 296.39 1359 THR A C 1
ATOM 10618 O O . THR A 1 1359 ? 184.737 210.037 147.525 1.00 296.39 1359 THR A O 1
ATOM 10622 N N . VAL A 1 1360 ? 186.402 209.974 149.043 1.00 296.39 1360 VAL A N 1
ATOM 10623 C CA . VAL A 1 1360 ? 185.790 208.883 149.798 1.00 296.39 1360 VAL A CA 1
ATOM 10624 C C . VAL A 1 1360 ? 184.412 209.292 150.297 1.00 296.39 1360 VAL A C 1
ATOM 10625 O O . VAL A 1 1360 ? 183.426 208.558 150.141 1.00 296.39 1360 VAL A O 1
ATOM 10629 N N . ILE A 1 1361 ? 184.321 210.483 150.890 1.00 296.39 1361 ILE A N 1
ATOM 10630 C CA . ILE A 1 1361 ? 183.074 210.894 151.515 1.00 296.39 1361 ILE A CA 1
ATOM 10631 C C . ILE A 1 1361 ? 182.002 211.146 150.463 1.00 296.39 1361 ILE A C 1
ATOM 10632 O O . ILE A 1 1361 ? 180.841 210.781 150.654 1.00 296.39 1361 ILE A O 1
ATOM 10637 N N . PHE A 1 1362 ? 182.368 211.734 149.322 1.00 296.39 1362 PHE A N 1
ATOM 10638 C CA . PHE A 1 1362 ? 181.356 211.985 148.304 1.00 296.39 1362 PHE A CA 1
ATOM 10639 C C . PHE A 1 1362 ? 180.932 210.699 147.611 1.00 296.39 1362 PHE A C 1
ATOM 10640 O O . PHE A 1 1362 ? 179.763 210.551 147.237 1.00 296.39 1362 PHE A O 1
ATOM 10648 N N . SER A 1 1363 ? 181.856 209.753 147.443 1.00 296.39 1363 SER A N 1
ATOM 10649 C CA . SER A 1 1363 ? 181.473 208.440 146.941 1.00 296.39 1363 SER A CA 1
ATOM 10650 C C . SER A 1 1363 ? 180.468 207.778 147.870 1.00 296.39 1363 SER A C 1
ATOM 10651 O O . SER A 1 1363 ? 179.447 207.243 147.418 1.00 296.39 1363 SER A O 1
ATOM 10654 N N . GLU A 1 1364 ? 180.736 207.807 149.176 1.00 296.39 1364 GLU A N 1
ATOM 10655 C CA . GLU A 1 1364 ? 179.755 207.303 150.129 1.00 296.39 1364 GLU A CA 1
ATOM 10656 C C . GLU A 1 1364 ? 178.423 208.016 149.945 1.00 296.39 1364 GLU A C 1
ATOM 10657 O O . GLU A 1 1364 ? 177.402 207.383 149.645 1.00 296.39 1364 GLU A O 1
ATOM 10663 N N . LEU A 1 1365 ? 178.451 209.352 149.980 1.00 296.39 1365 LEU A N 1
ATOM 10664 C CA . LEU A 1 1365 ? 177.231 210.133 149.822 1.00 296.39 1365 LEU A CA 1
ATOM 10665 C C . LEU A 1 1365 ? 176.424 209.666 148.626 1.00 296.39 1365 LEU A C 1
ATOM 10666 O O . LEU A 1 1365 ? 175.230 209.412 148.755 1.00 296.39 1365 LEU A O 1
ATOM 10671 N N . ILE A 1 1366 ? 177.066 209.480 147.474 1.00 296.39 1366 ILE A N 1
ATOM 10672 C CA . ILE A 1 1366 ? 176.332 208.988 146.310 1.00 296.39 1366 ILE A CA 1
ATOM 10673 C C . ILE A 1 1366 ? 175.781 207.588 146.569 1.00 296.39 1366 ILE A C 1
ATOM 10674 O O . ILE A 1 1366 ? 174.643 207.272 146.189 1.00 296.39 1366 ILE A O 1
ATOM 10679 N N . GLN A 1 1367 ? 176.566 206.730 147.228 1.00 296.39 1367 GLN A N 1
ATOM 10680 C CA . GLN A 1 1367 ? 176.098 205.373 147.507 1.00 296.39 1367 GLN A CA 1
ATOM 10681 C C . GLN A 1 1367 ? 174.792 205.384 148.291 1.00 296.39 1367 GLN A C 1
ATOM 10682 O O . GLN A 1 1367 ? 173.740 204.990 147.773 1.00 296.39 1367 GLN A O 1
ATOM 10688 N N . GLU A 1 1368 ? 174.832 205.849 149.538 1.00 296.39 1368 GLU A N 1
ATOM 10689 C CA . GLU A 1 1368 ? 173.579 205.872 150.292 1.00 296.39 1368 GLU A CA 1
ATOM 10690 C C . GLU A 1 1368 ? 172.588 206.936 149.829 1.00 296.39 1368 GLU A C 1
ATOM 10691 O O . GLU A 1 1368 ? 171.470 206.975 150.353 1.00 296.39 1368 GLU A O 1
ATOM 10697 N N . ILE A 1 1369 ? 172.945 207.786 148.870 1.00 296.39 1369 ILE A N 1
ATOM 10698 C CA . ILE A 1 1369 ? 171.930 208.501 148.106 1.00 296.39 1369 ILE A CA 1
ATOM 10699 C C . ILE A 1 1369 ? 171.109 207.511 147.299 1.00 296.39 1369 ILE A C 1
ATOM 10700 O O . ILE A 1 1369 ? 169.874 207.567 147.271 1.00 296.39 1369 ILE A O 1
ATOM 10705 N N . LEU A 1 1370 ? 171.793 206.577 146.640 1.00 296.39 1370 LEU A N 1
ATOM 10706 C CA . LEU A 1 1370 ? 171.093 205.615 145.799 1.00 296.39 1370 LEU A CA 1
ATOM 10707 C C . LEU A 1 1370 ? 170.406 204.526 146.616 1.00 296.39 1370 LEU A C 1
ATOM 10708 O O . LEU A 1 1370 ? 169.372 204.002 146.188 1.00 296.39 1370 LEU A O 1
ATOM 10713 N N . THR A 1 1371 ? 170.946 204.175 147.785 1.00 296.39 1371 THR A N 1
ATOM 10714 C CA . THR A 1 1371 ? 170.457 202.986 148.482 1.00 296.39 1371 THR A CA 1
ATOM 10715 C C . THR A 1 1371 ? 169.078 203.211 149.095 1.00 296.39 1371 THR A C 1
ATOM 10716 O O . THR A 1 1371 ? 168.103 202.560 148.708 1.00 296.39 1371 THR A O 1
ATOM 10720 N N . MET A 1 1372 ? 168.973 204.133 150.047 1.00 296.39 1372 MET A N 1
ATOM 10721 C CA . MET A 1 1372 ? 167.716 204.315 150.766 1.00 296.39 1372 MET A CA 1
ATOM 10722 C C . MET A 1 1372 ? 166.724 205.035 149.858 1.00 296.39 1372 MET A C 1
ATOM 10723 O O . MET A 1 1372 ? 166.968 206.160 149.411 1.00 296.39 1372 MET A O 1
ATOM 10728 N N . ARG A 1 1373 ? 165.633 204.349 149.518 1.00 296.39 1373 ARG A N 1
ATOM 10729 C CA . ARG A 1 1373 ? 164.697 204.803 148.495 1.00 296.39 1373 ARG A CA 1
ATOM 10730 C C . ARG A 1 1373 ? 163.355 205.118 149.147 1.00 296.39 1373 ARG A C 1
ATOM 10731 O O . ARG A 1 1373 ? 162.746 204.248 149.778 1.00 296.39 1373 ARG A O 1
ATOM 10739 N N . PHE A 1 1374 ? 162.898 206.361 148.998 1.00 296.39 1374 PHE A N 1
ATOM 10740 C CA . PHE A 1 1374 ? 161.595 206.737 149.535 1.00 296.39 1374 PHE A CA 1
ATOM 10741 C C . PHE A 1 1374 ? 160.462 206.288 148.619 1.00 296.39 1374 PHE A C 1
ATOM 10742 O O . PHE A 1 1374 ? 159.393 205.897 149.099 1.00 296.39 1374 PHE A O 1
ATOM 10750 N N . SER A 1 1375 ? 160.675 206.338 147.306 1.00 296.39 1375 SER A N 1
ATOM 10751 C CA . SER A 1 1375 ? 159.649 205.959 146.347 1.00 296.39 1375 SER A CA 1
ATOM 10752 C C . SER A 1 1375 ? 160.310 205.377 145.107 1.00 296.39 1375 SER A C 1
ATOM 10753 O O . SER A 1 1375 ? 161.456 205.702 144.786 1.00 296.39 1375 SER A O 1
ATOM 10756 N N . LYS A 1 1376 ? 159.570 204.511 144.412 1.00 296.39 1376 LYS A N 1
ATOM 10757 C CA . LYS A 1 1376 ? 160.123 203.850 143.235 1.00 296.39 1376 LYS A CA 1
ATOM 10758 C C . LYS A 1 1376 ? 160.273 204.819 142.070 1.00 296.39 1376 LYS A C 1
ATOM 10759 O O . LYS A 1 1376 ? 161.317 204.849 141.412 1.00 296.39 1376 LYS A O 1
ATOM 10765 N N . ASN A 1 1377 ? 159.235 205.611 141.789 1.00 296.39 1377 ASN A N 1
ATOM 10766 C CA . ASN A 1 1377 ? 159.306 206.550 140.673 1.00 296.39 1377 ASN A CA 1
ATOM 10767 C C . ASN A 1 1377 ? 160.373 207.609 140.912 1.00 296.39 1377 ASN A C 1
ATOM 10768 O O . ASN A 1 1377 ? 161.104 207.991 139.989 1.00 296.39 1377 ASN A O 1
ATOM 10773 N N . THR A 1 1378 ? 160.470 208.100 142.147 1.00 296.39 1378 THR A N 1
ATOM 10774 C CA . THR A 1 1378 ? 161.529 209.040 142.488 1.00 296.39 1378 THR A CA 1
ATOM 10775 C C . THR A 1 1378 ? 162.900 208.412 142.284 1.00 296.39 1378 THR A C 1
ATOM 10776 O O . THR A 1 1378 ? 163.820 209.061 141.775 1.00 296.39 1378 THR A O 1
ATOM 10780 N N . PHE A 1 1379 ? 163.055 207.146 142.675 1.00 296.39 1379 PHE A N 1
ATOM 10781 C CA . PHE A 1 1379 ? 164.334 206.474 142.481 1.00 296.39 1379 PHE A CA 1
ATOM 10782 C C . PHE A 1 1379 ? 164.645 206.293 141.001 1.00 296.39 1379 PHE A C 1
ATOM 10783 O O . PHE A 1 1379 ? 165.805 206.392 140.590 1.00 296.39 1379 PHE A O 1
ATOM 10791 N N . ASP A 1 1380 ? 163.627 206.008 140.187 1.00 296.39 1380 ASP A N 1
ATOM 10792 C CA . ASP A 1 1380 ? 163.843 205.888 138.749 1.00 296.39 1380 ASP A CA 1
ATOM 10793 C C . ASP A 1 1380 ? 164.283 207.217 138.152 1.00 296.39 1380 ASP A C 1
ATOM 10794 O O . ASP A 1 1380 ? 165.185 207.261 137.306 1.00 296.39 1380 ASP A O 1
ATOM 10799 N N . GLU A 1 1381 ? 163.654 208.311 138.582 1.00 296.39 1381 GLU A N 1
ATOM 10800 C CA . GLU A 1 1381 ? 164.095 209.633 138.151 1.00 296.39 1381 GLU A CA 1
ATOM 10801 C C . GLU A 1 1381 ? 165.535 209.890 138.572 1.00 296.39 1381 GLU A C 1
ATOM 10802 O O . GLU A 1 1381 ? 166.336 210.419 137.792 1.00 296.39 1381 GLU A O 1
ATOM 10808 N N . ASN A 1 1382 ? 165.879 209.514 139.805 1.00 296.39 1382 ASN A N 1
ATOM 10809 C CA . ASN A 1 1382 ? 167.242 209.690 140.293 1.00 296.39 1382 ASN A CA 1
ATOM 10810 C C . ASN A 1 1382 ? 168.233 208.901 139.449 1.00 296.39 1382 ASN A C 1
ATOM 10811 O O . ASN A 1 1382 ? 169.313 209.401 139.118 1.00 296.39 1382 ASN A O 1
ATOM 10816 N N . THR A 1 1383 ? 167.888 207.660 139.106 1.00 296.39 1383 THR A N 1
ATOM 10817 C CA . THR A 1 1383 ? 168.765 206.847 138.271 1.00 296.39 1383 THR A CA 1
ATOM 10818 C C . THR A 1 1383 ? 168.931 207.463 136.890 1.00 296.39 1383 THR A C 1
ATOM 10819 O O . THR A 1 1383 ? 170.042 207.502 136.347 1.00 296.39 1383 THR A O 1
ATOM 10823 N N . ALA A 1 1384 ? 167.834 207.949 136.306 1.00 296.39 1384 ALA A N 1
ATOM 10824 C CA . ALA A 1 1384 ? 167.921 208.594 135.003 1.00 296.39 1384 ALA A CA 1
ATOM 10825 C C . ALA A 1 1384 ? 168.842 209.804 135.058 1.00 296.39 1384 ALA A C 1
ATOM 10826 O O . ALA A 1 1384 ? 169.678 210.002 134.168 1.00 296.39 1384 ALA A O 1
ATOM 10828 N N . LEU A 1 1385 ? 168.717 210.613 136.110 1.00 296.39 1385 LEU A N 1
ATOM 10829 C CA . LEU A 1 1385 ? 169.581 211.778 136.251 1.00 296.39 1385 LEU A CA 1
ATOM 10830 C C . LEU A 1 1385 ? 171.039 211.368 136.415 1.00 296.39 1385 LEU A C 1
ATOM 10831 O O . LEU A 1 1385 ? 171.922 211.886 135.722 1.00 296.39 1385 LEU A O 1
ATOM 10836 N N . VAL A 1 1386 ? 171.310 210.426 137.320 1.00 296.39 1386 VAL A N 1
ATOM 10837 C CA . VAL A 1 1386 ? 172.692 210.083 137.632 1.00 296.39 1386 VAL A CA 1
ATOM 10838 C C . VAL A 1 1386 ? 173.372 209.440 136.431 1.00 296.39 1386 VAL A C 1
ATOM 10839 O O . VAL A 1 1386 ? 174.567 209.660 136.197 1.00 296.39 1386 VAL A O 1
ATOM 10843 N N . LYS A 1 1387 ? 172.639 208.644 135.650 1.00 296.39 1387 LYS A N 1
ATOM 10844 C CA . LYS A 1 1387 ? 173.182 208.158 134.388 1.00 296.39 1387 LYS A CA 1
ATOM 10845 C C . LYS A 1 1387 ? 173.402 209.307 133.414 1.00 296.39 1387 LYS A C 1
ATOM 10846 O O . LYS A 1 1387 ? 174.412 209.345 132.702 1.00 296.39 1387 LYS A O 1
ATOM 10852 N N . GLU A 1 1388 ? 172.466 210.258 133.379 1.00 296.39 1388 GLU A N 1
ATOM 10853 C CA . GLU A 1 1388 ? 172.545 211.375 132.449 1.00 296.39 1388 GLU A CA 1
ATOM 10854 C C . GLU A 1 1388 ? 173.725 212.295 132.732 1.00 296.39 1388 GLU A C 1
ATOM 10855 O O . GLU A 1 1388 ? 174.198 212.975 131.816 1.00 296.39 1388 GLU A O 1
ATOM 10861 N N . MET A 1 1389 ? 174.219 212.323 133.966 1.00 296.39 1389 MET A N 1
ATOM 10862 C CA . MET A 1 1389 ? 175.247 213.279 134.352 1.00 296.39 1389 MET A CA 1
ATOM 10863 C C . MET A 1 1389 ? 176.665 212.773 134.127 1.00 296.39 1389 MET A C 1
ATOM 10864 O O . MET A 1 1389 ? 177.611 213.551 134.291 1.00 296.39 1389 MET A O 1
ATOM 10869 N N . ASN A 1 1390 ? 176.835 211.502 133.759 1.00 296.39 1390 ASN A N 1
ATOM 10870 C CA . ASN A 1 1390 ? 178.153 210.919 133.511 1.00 296.39 1390 ASN A CA 1
ATOM 10871 C C . ASN A 1 1390 ? 179.058 211.032 134.733 1.00 296.39 1390 ASN A C 1
ATOM 10872 O O . ASN A 1 1390 ? 180.271 211.219 134.607 1.00 296.39 1390 ASN A O 1
ATOM 10877 N N . CYS A 1 1391 ? 178.471 210.928 135.926 1.00 296.39 1391 CYS A N 1
ATOM 10878 C CA . CYS A 1 1391 ? 179.255 211.043 137.151 1.00 296.39 1391 CYS A CA 1
ATOM 10879 C C . CYS A 1 1391 ? 180.251 209.901 137.276 1.00 296.39 1391 CYS A C 1
ATOM 10880 O O . CYS A 1 1391 ? 181.327 210.069 137.864 1.00 296.39 1391 CYS A O 1
ATOM 10883 N N . LEU A 1 1392 ? 179.893 208.724 136.756 1.00 296.39 1392 LEU A N 1
ATOM 10884 C CA . LEU A 1 1392 ? 180.783 207.572 136.833 1.00 296.39 1392 LEU A CA 1
ATOM 10885 C C . LEU A 1 1392 ? 182.149 207.901 136.253 1.00 296.39 1392 LEU A C 1
ATOM 10886 O O . LEU A 1 1392 ? 183.182 207.517 136.814 1.00 296.39 1392 LEU A O 1
ATOM 10891 N N . GLU A 1 1393 ? 182.170 208.649 135.148 1.00 296.39 1393 GLU A N 1
ATOM 10892 C CA . GLU A 1 1393 ? 183.429 208.998 134.503 1.00 296.39 1393 GLU A CA 1
ATOM 10893 C C . GLU A 1 1393 ? 184.337 209.765 135.451 1.00 296.39 1393 GLU A C 1
ATOM 10894 O O . GLU A 1 1393 ? 185.483 209.369 135.689 1.00 296.39 1393 GLU A O 1
ATOM 10900 N N . VAL A 1 1394 ? 183.827 210.852 136.030 1.00 296.39 1394 VAL A N 1
ATOM 10901 C CA . VAL A 1 1394 ? 184.673 211.712 136.851 1.00 296.39 1394 VAL A CA 1
ATOM 10902 C C . VAL A 1 1394 ? 185.055 211.008 138.146 1.00 296.39 1394 VAL A C 1
ATOM 10903 O O . VAL A 1 1394 ? 186.188 211.133 138.630 1.00 296.39 1394 VAL A O 1
ATOM 10907 N N . MET A 1 1395 ? 184.123 210.246 138.727 1.00 296.39 1395 MET A N 1
ATOM 10908 C CA . MET A 1 1395 ? 184.446 209.582 139.984 1.00 296.39 1395 MET A CA 1
ATOM 10909 C C . MET A 1 1395 ? 185.503 208.506 139.778 1.00 296.39 1395 MET A C 1
ATOM 10910 O O . MET A 1 1395 ? 186.438 208.394 140.576 1.00 296.39 1395 MET A O 1
ATOM 10915 N N . ILE A 1 1396 ? 185.402 207.725 138.699 1.00 296.39 1396 ILE A N 1
ATOM 10916 C CA . ILE A 1 1396 ? 186.419 206.707 138.471 1.00 296.39 1396 ILE A CA 1
ATOM 10917 C C . ILE A 1 1396 ? 187.738 207.351 138.066 1.00 296.39 1396 ILE A C 1
ATOM 10918 O O . ILE A 1 1396 ? 188.816 206.835 138.396 1.00 296.39 1396 ILE A O 1
ATOM 10923 N N . ARG A 1 1397 ? 187.686 208.487 137.361 1.00 296.39 1397 ARG A N 1
ATOM 10924 C CA . ARG A 1 1397 ? 188.910 209.203 137.025 1.00 296.39 1397 ARG A CA 1
ATOM 10925 C C . ARG A 1 1397 ? 189.642 209.630 138.286 1.00 296.39 1397 ARG A C 1
ATOM 10926 O O . ARG A 1 1397 ? 190.838 209.362 138.447 1.00 296.39 1397 ARG A O 1
ATOM 10934 N N . SER A 1 1398 ? 188.927 210.275 139.208 1.00 296.39 1398 SER A N 1
ATOM 10935 C CA . SER A 1 1398 ? 189.530 210.618 140.490 1.00 296.39 1398 SER A CA 1
ATOM 10936 C C . SER A 1 1398 ? 189.941 209.370 141.258 1.00 296.39 1398 SER A C 1
ATOM 10937 O O . SER A 1 1398 ? 190.860 209.422 142.082 1.00 296.39 1398 SER A O 1
ATOM 10940 N N . THR A 1 1399 ? 189.270 208.245 141.006 1.00 296.39 1399 THR A N 1
ATOM 10941 C CA . THR A 1 1399 ? 189.632 207.006 141.681 1.00 296.39 1399 THR A CA 1
ATOM 10942 C C . THR A 1 1399 ? 191.025 206.539 141.278 1.00 296.39 1399 THR A C 1
ATOM 10943 O O . THR A 1 1399 ? 191.874 206.293 142.141 1.00 296.39 1399 THR A O 1
ATOM 10947 N N . MET A 1 1400 ? 191.295 206.422 139.974 1.00 296.39 1400 MET A N 1
ATOM 10948 C CA . MET A 1 1400 ? 192.605 205.864 139.642 1.00 296.39 1400 MET A CA 1
ATOM 10949 C C . MET A 1 1400 ? 193.698 206.920 139.545 1.00 296.39 1400 MET A C 1
ATOM 10950 O O . MET A 1 1400 ? 194.878 206.566 139.638 1.00 296.39 1400 MET A O 1
ATOM 10955 N N . GLN A 1 1401 ? 193.355 208.198 139.358 1.00 296.39 1401 GLN A N 1
ATOM 10956 C CA . GLN A 1 1401 ? 194.398 209.218 139.331 1.00 296.39 1401 GLN A CA 1
ATOM 10957 C C . GLN A 1 1401 ? 195.090 209.373 140.678 1.00 296.39 1401 GLN A C 1
ATOM 10958 O O . GLN A 1 1401 ? 196.264 209.753 140.718 1.00 296.39 1401 GLN A O 1
ATOM 10964 N N . ILE A 1 1402 ? 194.393 209.082 141.778 1.00 296.39 1402 ILE A N 1
ATOM 10965 C CA . ILE A 1 1402 ? 194.937 209.274 143.116 1.00 296.39 1402 ILE A CA 1
ATOM 10966 C C . ILE A 1 1402 ? 195.543 208.002 143.689 1.00 296.39 1402 ILE A C 1
ATOM 10967 O O . ILE A 1 1402 ? 196.123 208.039 144.783 1.00 296.39 1402 ILE A O 1
ATOM 10972 N N . ASP A 1 1403 ? 195.435 206.876 142.982 1.00 296.39 1403 ASP A N 1
ATOM 10973 C CA . ASP A 1 1403 ? 195.904 205.597 143.501 1.00 296.39 1403 ASP A CA 1
ATOM 10974 C C . ASP A 1 1403 ? 197.387 205.639 143.845 1.00 296.39 1403 ASP A C 1
ATOM 10975 O O . ASP A 1 1403 ? 198.240 205.747 142.959 1.00 296.39 1403 ASP A O 1
ATOM 10980 N N . ASN A 1 1404 ? 197.696 205.549 145.136 1.00 296.39 1404 ASN A N 1
ATOM 10981 C CA . ASN A 1 1404 ? 199.064 205.558 145.627 1.00 296.39 1404 ASN A CA 1
ATOM 10982 C C . ASN A 1 1404 ? 199.377 204.205 146.248 1.00 296.39 1404 ASN A C 1
ATOM 10983 O O . ASN A 1 1404 ? 198.514 203.570 146.856 1.00 296.39 1404 ASN A O 1
ATOM 10988 N N . ARG A 1 1405 ? 200.623 203.771 146.093 1.00 296.39 1405 ARG A N 1
ATOM 10989 C CA . ARG A 1 1405 ? 201.071 202.506 146.670 1.00 296.39 1405 ARG A CA 1
ATOM 10990 C C . ARG A 1 1405 ? 201.257 202.714 148.168 1.00 296.39 1405 ARG A C 1
ATOM 10991 O O . ARG A 1 1405 ? 202.332 203.085 148.641 1.00 296.39 1405 ARG A O 1
ATOM 10999 N N . ARG A 1 1406 ? 200.186 202.476 148.925 1.00 307.29 1406 ARG A N 1
ATOM 11000 C CA . ARG A 1 1406 ? 200.182 202.722 150.360 1.00 307.29 1406 ARG A CA 1
ATOM 11001 C C . ARG A 1 1406 ? 199.506 201.555 151.069 1.00 307.29 1406 ARG A C 1
ATOM 11002 O O . ARG A 1 1406 ? 198.717 200.815 150.477 1.00 307.29 1406 ARG A O 1
ATOM 11010 N N . LYS A 1 1407 ? 199.841 201.389 152.353 1.00 342.84 1407 LYS A N 1
ATOM 11011 C CA . LYS A 1 1407 ? 199.335 200.254 153.124 1.00 342.84 1407 LYS A CA 1
ATOM 11012 C C . LYS A 1 1407 ? 197.825 200.336 153.321 1.00 342.84 1407 LYS A C 1
ATOM 11013 O O . LYS A 1 1407 ? 197.101 199.373 153.044 1.00 342.84 1407 LYS A O 1
ATOM 11019 N N . ASP A 1 1408 ? 197.329 201.479 153.800 1.00 354.19 1408 ASP A N 1
ATOM 11020 C CA . ASP A 1 1408 ? 195.892 201.655 153.970 1.00 354.19 1408 ASP A CA 1
ATOM 11021 C C . ASP A 1 1408 ? 195.193 202.002 152.664 1.00 354.19 1408 ASP A C 1
ATOM 11022 O O . ASP A 1 1408 ? 193.961 202.115 152.645 1.00 354.19 1408 ASP A O 1
ATOM 11027 N N . TYR A 1 1409 ? 195.956 202.185 151.585 1.00 338.67 1409 TYR A N 1
ATOM 11028 C CA . TYR A 1 1409 ? 195.359 202.390 150.272 1.00 338.67 1409 TYR A CA 1
ATOM 11029 C C . TYR A 1 1409 ? 194.473 201.214 149.885 1.00 338.67 1409 TYR A C 1
ATOM 11030 O O . TYR A 1 1409 ? 193.457 201.391 149.206 1.00 338.67 1409 TYR A O 1
ATOM 11039 N N . GLY A 1 1410 ? 194.835 200.004 150.317 1.00 332.70 1410 GLY A N 1
ATOM 11040 C CA . GLY A 1 1410 ? 193.988 198.852 150.051 1.00 332.70 1410 GLY A CA 1
ATOM 11041 C C . GLY A 1 1410 ? 192.639 198.942 150.741 1.00 332.70 1410 GLY A C 1
ATOM 11042 O O . GLY A 1 1410 ? 191.603 198.637 150.144 1.00 332.70 1410 GLY A O 1
ATOM 11043 N N . SER A 1 1411 ? 192.635 199.352 152.013 1.00 301.88 1411 SER A N 1
ATOM 11044 C CA . SER A 1 1411 ? 191.374 199.570 152.712 1.00 301.88 1411 SER A CA 1
ATOM 11045 C C . SER A 1 1411 ? 190.563 200.666 152.035 1.00 301.88 1411 SER A C 1
ATOM 11046 O O . SER A 1 1411 ? 189.340 200.547 151.879 1.00 301.88 1411 SER A O 1
ATOM 11049 N N . ILE A 1 1412 ? 191.236 201.736 151.612 1.00 312.72 1412 ILE A N 1
ATOM 11050 C CA . ILE A 1 1412 ? 190.548 202.808 150.900 1.00 312.72 1412 ILE A CA 1
ATOM 11051 C C . ILE A 1 1412 ? 189.886 202.268 149.640 1.00 312.72 1412 ILE A C 1
ATOM 11052 O O . ILE A 1 1412 ? 188.722 202.570 149.353 1.00 312.72 1412 ILE A O 1
ATOM 11057 N N . MET A 1 1413 ? 190.613 201.453 148.874 1.00 300.94 1413 MET A N 1
ATOM 11058 C CA . MET A 1 1413 ? 190.068 200.913 147.633 1.00 300.94 1413 MET A CA 1
ATOM 11059 C C . MET A 1 1413 ? 188.890 199.986 147.893 1.00 300.94 1413 MET A C 1
ATOM 11060 O O . MET A 1 1413 ? 187.876 200.055 147.192 1.00 300.94 1413 MET A O 1
ATOM 11065 N N . GLU A 1 1414 ? 189.011 199.091 148.877 1.00 296.39 1414 GLU A N 1
ATOM 11066 C CA . GLU A 1 1414 ? 187.898 198.183 149.133 1.00 296.39 1414 GLU A CA 1
ATOM 11067 C C . GLU A 1 1414 ? 186.673 198.928 149.637 1.00 296.39 1414 GLU A C 1
ATOM 11068 O O . GLU A 1 1414 ? 185.547 198.490 149.377 1.00 296.39 1414 GLU A O 1
ATOM 11074 N N . ILE A 1 1415 ? 186.862 200.040 150.348 1.00 296.39 1415 ILE A N 1
ATOM 11075 C CA . ILE A 1 1415 ? 185.726 200.889 150.689 1.00 296.39 1415 ILE A CA 1
ATOM 11076 C C . ILE A 1 1415 ? 185.143 201.522 149.431 1.00 296.39 1415 ILE A C 1
ATOM 11077 O O . ILE A 1 1415 ? 183.922 201.553 149.237 1.00 296.39 1415 ILE A O 1
ATOM 11082 N N . LEU A 1 1416 ? 186.012 202.020 148.550 1.00 296.39 1416 LEU A N 1
ATOM 11083 C CA . LEU A 1 1416 ? 185.585 202.680 147.322 1.00 296.39 1416 LEU A CA 1
ATOM 11084 C C . LEU A 1 1416 ? 184.859 201.750 146.362 1.00 296.39 1416 LEU A C 1
ATOM 11085 O O . LEU A 1 1416 ? 184.108 202.230 145.508 1.00 296.39 1416 LEU A O 1
ATOM 11090 N N . THR A 1 1417 ? 185.103 200.445 146.450 1.00 296.39 1417 THR A N 1
ATOM 11091 C CA . THR A 1 1417 ? 184.476 199.527 145.504 1.00 296.39 1417 THR A CA 1
ATOM 11092 C C . THR A 1 1417 ? 182.962 199.510 145.650 1.00 296.39 1417 THR A C 1
ATOM 11093 O O . THR A 1 1417 ? 182.242 199.540 144.646 1.00 296.39 1417 THR A O 1
ATOM 11097 N N . LYS A 1 1418 ? 182.463 199.476 146.885 1.00 296.39 1418 LYS A N 1
ATOM 11098 C CA . LYS A 1 1418 ? 181.024 199.348 147.112 1.00 296.39 1418 LYS A CA 1
ATOM 11099 C C . LYS A 1 1418 ? 180.195 200.369 146.343 1.00 296.39 1418 LYS A C 1
ATOM 11100 O O . LYS A 1 1418 ? 179.240 199.962 145.663 1.00 296.39 1418 LYS A O 1
ATOM 11106 N N . PRO A 1 1419 ? 180.501 201.672 146.368 1.00 296.39 1419 PRO A N 1
ATOM 11107 C CA . PRO A 1 1419 ? 179.667 202.607 145.594 1.00 296.39 1419 PRO A CA 1
ATOM 11108 C C . PRO A 1 1419 ? 179.749 202.392 144.094 1.00 296.39 1419 PRO A C 1
ATOM 11109 O O . PRO A 1 1419 ? 178.706 202.319 143.428 1.00 296.39 1419 PRO A O 1
ATOM 11113 N N . MET A 1 1420 ? 180.957 202.303 143.532 1.00 296.39 1420 MET A N 1
ATOM 11114 C CA . MET A 1 1420 ? 181.050 202.133 142.087 1.00 296.39 1420 MET A CA 1
ATOM 11115 C C . MET A 1 1420 ? 180.520 200.773 141.657 1.00 296.39 1420 MET A C 1
ATOM 11116 O O . MET A 1 1420 ? 179.851 200.666 140.625 1.00 296.39 1420 MET A O 1
ATOM 11121 N N . GLU A 1 1421 ? 180.789 199.726 142.439 1.00 296.39 1421 GLU A N 1
ATOM 11122 C CA . GLU A 1 1421 ? 180.200 198.428 142.131 1.00 296.39 1421 GLU A CA 1
ATOM 11123 C C . GLU A 1 1421 ? 178.683 198.518 142.092 1.00 296.39 1421 GLU A C 1
ATOM 11124 O O . GLU A 1 1421 ? 178.048 198.054 141.135 1.00 296.39 1421 GLU A O 1
ATOM 11130 N N . TYR A 1 1422 ? 178.084 199.124 143.120 1.00 296.39 1422 TYR A N 1
ATOM 11131 C CA . TYR A 1 1422 ? 176.630 199.207 143.182 1.00 296.39 1422 TYR A CA 1
ATOM 11132 C C . TYR A 1 1422 ? 176.076 199.981 141.995 1.00 296.39 1422 TYR A C 1
ATOM 11133 O O . TYR A 1 1422 ? 175.150 199.520 141.319 1.00 296.39 1422 TYR A O 1
ATOM 11142 N N . ILE A 1 1423 ? 176.636 201.161 141.721 1.00 296.39 1423 ILE A N 1
ATOM 11143 C CA . ILE A 1 1423 ? 176.083 201.990 140.655 1.00 296.39 1423 ILE A CA 1
ATOM 11144 C C . ILE A 1 1423 ? 176.255 201.309 139.304 1.00 296.39 1423 ILE A C 1
ATOM 11145 O O . ILE A 1 1423 ? 175.334 201.303 138.480 1.00 296.39 1423 ILE A O 1
ATOM 11150 N N . THR A 1 1424 ? 177.421 200.705 139.059 1.00 296.39 1424 THR A N 1
ATOM 11151 C CA . THR A 1 1424 ? 177.644 200.015 137.795 1.00 296.39 1424 THR A CA 1
ATOM 11152 C C . THR A 1 1424 ? 176.662 198.867 137.618 1.00 296.39 1424 THR A C 1
ATOM 11153 O O . THR A 1 1424 ? 176.109 198.678 136.528 1.00 296.39 1424 THR A O 1
ATOM 11157 N N . ARG A 1 1425 ? 176.429 198.092 138.679 1.00 296.39 1425 ARG A N 1
ATOM 11158 C CA . ARG A 1 1425 ? 175.441 197.024 138.596 1.00 296.39 1425 ARG A CA 1
ATOM 11159 C C . ARG A 1 1425 ? 174.054 197.585 138.314 1.00 296.39 1425 ARG A C 1
ATOM 11160 O O . ARG A 1 1425 ? 173.279 196.995 137.552 1.00 296.39 1425 ARG A O 1
ATOM 11168 N N . ILE A 1 1426 ? 173.725 198.728 138.920 1.00 296.39 1426 ILE A N 1
ATOM 11169 C CA . ILE A 1 1426 ? 172.443 199.372 138.649 1.00 296.39 1426 ILE A CA 1
ATOM 11170 C C . ILE A 1 1426 ? 172.344 199.772 137.183 1.00 296.39 1426 ILE A C 1
ATOM 11171 O O . ILE A 1 1426 ? 171.313 199.561 136.534 1.00 296.39 1426 ILE A O 1
ATOM 11176 N N . LEU A 1 1427 ? 173.415 200.347 136.637 1.00 296.39 1427 LEU A N 1
ATOM 11177 C CA . LEU A 1 1427 ? 173.390 200.834 135.264 1.00 296.39 1427 LEU A CA 1
ATOM 11178 C C . LEU A 1 1427 ? 173.373 199.715 134.233 1.00 296.39 1427 LEU A C 1
ATOM 11179 O O . LEU A 1 1427 ? 173.111 199.986 133.056 1.00 296.39 1427 LEU A O 1
ATOM 11184 N N . ALA A 1 1428 ? 173.644 198.477 134.638 1.00 296.39 1428 ALA A N 1
ATOM 11185 C CA . ALA A 1 1428 ? 173.592 197.348 133.721 1.00 296.39 1428 ALA A CA 1
ATOM 11186 C C . ALA A 1 1428 ? 172.205 196.716 133.681 1.00 296.39 1428 ALA A C 1
ATOM 11187 O O . ALA A 1 1428 ? 171.681 196.426 132.601 1.00 296.39 1428 ALA A O 1
ATOM 11189 N N . VAL A 1 1429 ? 171.603 196.505 134.844 1.00 296.39 1429 VAL A N 1
ATOM 11190 C CA . VAL A 1 1429 ? 170.282 195.896 134.934 1.00 296.39 1429 VAL A CA 1
ATOM 11191 C C . VAL A 1 1429 ? 169.241 196.867 134.391 1.00 296.39 1429 VAL A C 1
ATOM 11192 O O . VAL A 1 1429 ? 169.420 198.089 134.428 1.00 296.39 1429 VAL A O 1
ATOM 11196 N N . ASP A 1 1430 ? 168.146 196.318 133.869 1.00 296.39 1430 ASP A N 1
ATOM 11197 C CA . ASP A 1 1430 ? 167.063 197.143 133.357 1.00 296.39 1430 ASP A CA 1
ATOM 11198 C C . ASP A 1 1430 ? 166.443 197.975 134.476 1.00 296.39 1430 ASP A C 1
ATOM 11199 O O . ASP A 1 1430 ? 166.609 197.694 135.666 1.00 296.39 1430 ASP A O 1
ATOM 11204 N N . GLU A 1 1431 ? 165.710 199.015 134.073 1.00 296.39 1431 GLU A N 1
ATOM 11205 C CA . GLU A 1 1431 ? 165.169 199.966 135.038 1.00 296.39 1431 GLU A CA 1
ATOM 11206 C C . GLU A 1 1431 ? 164.147 199.322 135.968 1.00 296.39 1431 GLU A C 1
ATOM 11207 O O . GLU A 1 1431 ? 164.049 199.713 137.137 1.00 296.39 1431 GLU A O 1
ATOM 11213 N N . LYS A 1 1432 ? 163.382 198.344 135.480 1.00 296.39 1432 LYS A N 1
ATOM 11214 C CA . LYS A 1 1432 ? 162.323 197.758 136.297 1.00 296.39 1432 LYS A CA 1
ATOM 11215 C C . LYS A 1 1432 ? 162.893 197.001 137.490 1.00 296.39 1432 LYS A C 1
ATOM 11216 O O . LYS A 1 1432 ? 162.388 197.121 138.612 1.00 296.39 1432 LYS A O 1
ATOM 11222 N N . GLU A 1 1433 ? 163.948 196.218 137.270 1.00 296.39 1433 GLU A N 1
ATOM 11223 C CA . GLU A 1 1433 ? 164.523 195.416 138.340 1.00 296.39 1433 GLU A CA 1
ATOM 11224 C C . GLU A 1 1433 ? 165.607 196.148 139.117 1.00 296.39 1433 GLU A C 1
ATOM 11225 O O . GLU A 1 1433 ? 165.905 195.757 140.251 1.00 296.39 1433 GLU A O 1
ATOM 11231 N N . ALA A 1 1434 ? 166.190 197.203 138.543 1.00 296.39 1434 ALA A N 1
ATOM 11232 C CA . ALA A 1 1434 ? 167.257 197.924 139.229 1.00 296.39 1434 ALA A CA 1
ATOM 11233 C C . ALA A 1 1434 ? 166.791 198.484 140.565 1.00 296.39 1434 ALA A C 1
ATOM 11234 O O . ALA A 1 1434 ? 167.590 198.594 141.502 1.00 296.39 1434 ALA A O 1
ATOM 11236 N N . PHE A 1 1435 ? 165.508 198.840 140.674 1.00 296.39 1435 PHE A N 1
ATOM 11237 C CA . PHE A 1 1435 ? 164.988 199.373 141.929 1.00 296.39 1435 PHE A CA 1
ATOM 11238 C C . PHE A 1 1435 ? 165.101 198.360 143.060 1.00 296.39 1435 PHE A C 1
ATOM 11239 O O . PHE A 1 1435 ? 165.239 198.744 144.227 1.00 296.39 1435 PHE A O 1
ATOM 11247 N N . TYR A 1 1436 ? 165.050 197.071 142.738 1.00 296.39 1436 TYR A N 1
ATOM 11248 C CA . TYR A 1 1436 ? 165.054 196.024 143.748 1.00 296.39 1436 TYR A CA 1
ATOM 11249 C C . TYR A 1 1436 ? 166.448 195.504 144.072 1.00 296.39 1436 TYR A C 1
ATOM 11250 O O . TYR A 1 1436 ? 166.584 194.668 144.971 1.00 296.39 1436 TYR A O 1
ATOM 11259 N N . GLU A 1 1437 ? 167.477 195.972 143.371 1.00 296.39 1437 GLU A N 1
ATOM 11260 C CA . GLU A 1 1437 ? 168.836 195.552 143.679 1.00 296.39 1437 GLU A CA 1
ATOM 11261 C C . GLU A 1 1437 ? 169.252 196.084 145.043 1.00 296.39 1437 GLU A C 1
ATOM 11262 O O . GLU A 1 1437 ? 168.783 197.136 145.486 1.00 296.39 1437 GLU A O 1
ATOM 11268 N N . GLU A 1 1438 ? 170.138 195.352 145.712 1.00 296.39 1438 GLU A N 1
ATOM 11269 C CA . GLU A 1 1438 ? 170.504 195.659 147.086 1.00 296.39 1438 GLU A CA 1
ATOM 11270 C C . GLU A 1 1438 ? 172.008 195.482 147.277 1.00 296.39 1438 GLU A C 1
ATOM 11271 O O . GLU A 1 1438 ? 172.759 195.250 146.325 1.00 296.39 1438 GLU A O 1
ATOM 11277 N N . VAL A 1 1439 ? 172.438 195.589 148.532 1.00 296.39 1439 VAL A N 1
ATOM 11278 C CA . VAL A 1 1439 ? 173.854 195.662 148.875 1.00 296.39 1439 VAL A CA 1
ATOM 11279 C C . VAL A 1 1439 ? 174.465 194.266 148.896 1.00 296.39 1439 VAL A C 1
ATOM 11280 O O . VAL A 1 1439 ? 173.803 193.276 149.224 1.00 296.39 1439 VAL A O 1
ATOM 11284 N N . THR A 1 1440 ? 175.749 194.192 148.539 1.00 308.33 1440 THR A N 1
ATOM 11285 C CA . THR A 1 1440 ? 176.520 192.950 148.555 1.00 308.33 1440 THR A CA 1
ATOM 11286 C C . THR A 1 1440 ? 175.854 191.899 147.662 1.00 308.33 1440 THR A C 1
ATOM 11287 O O . THR A 1 1440 ? 175.306 190.894 148.122 1.00 308.33 1440 THR A O 1
ATOM 11291 N N . GLN A 1 1441 ? 175.881 192.174 146.363 1.00 302.51 1441 GLN A N 1
ATOM 11292 C CA . GLN A 1 1441 ? 175.269 191.289 145.381 1.00 302.51 1441 GLN A CA 1
ATOM 11293 C C . GLN A 1 1441 ? 176.291 190.836 144.346 1.00 302.51 1441 GLN A C 1
ATOM 11294 O O . GLN A 1 1441 ? 177.207 191.581 143.995 1.00 302.51 1441 GLN A O 1
ATOM 11300 N N . GLN A 1 1522 ? 180.964 214.291 188.247 1.00 775.21 1522 GLN A N 1
ATOM 11301 C CA . GLN A 1 1522 ? 180.718 213.184 187.330 1.00 775.21 1522 GLN A CA 1
ATOM 11302 C C . GLN A 1 1522 ? 180.829 213.628 185.875 1.00 775.21 1522 GLN A C 1
ATOM 11303 O O . GLN A 1 1522 ? 179.843 213.615 185.140 1.00 775.21 1522 GLN A O 1
ATOM 11309 N N . SER A 1 1523 ? 182.038 214.021 185.465 1.00 781.17 1523 SER A N 1
ATOM 11310 C CA . SER A 1 1523 ? 182.249 214.429 184.080 1.00 781.17 1523 SER A CA 1
ATOM 11311 C C . SER A 1 1523 ? 181.999 213.272 183.121 1.00 781.17 1523 SER A C 1
ATOM 11312 O O . SER A 1 1523 ? 181.399 213.456 182.055 1.00 781.17 1523 SER A O 1
ATOM 11315 N N . SER A 1 1524 ? 182.459 212.071 183.479 1.00 763.66 1524 SER A N 1
ATOM 11316 C CA . SER A 1 1524 ? 182.240 210.906 182.628 1.00 763.66 1524 SER A CA 1
ATOM 11317 C C . SER A 1 1524 ? 180.760 210.553 182.535 1.00 763.66 1524 SER A C 1
ATOM 11318 O O . SER A 1 1524 ? 180.270 210.188 181.459 1.00 763.66 1524 SER A O 1
ATOM 11321 N N . SER A 1 1525 ? 180.035 210.646 183.654 1.00 752.55 1525 SER A N 1
ATOM 11322 C CA . SER A 1 1525 ? 178.627 210.262 183.655 1.00 752.55 1525 SER A CA 1
ATOM 11323 C C . SER A 1 1525 ? 177.800 211.172 182.756 1.00 752.55 1525 SER A C 1
ATOM 11324 O O . SER A 1 1525 ? 176.983 210.693 181.962 1.00 752.55 1525 SER A O 1
ATOM 11327 N N . GLU A 1 1526 ? 178.002 212.488 182.856 1.00 714.73 1526 GLU A N 1
ATOM 11328 C CA . GLU A 1 1526 ? 177.270 213.406 181.989 1.00 714.73 1526 GLU A CA 1
ATOM 11329 C C . GLU A 1 1526 ? 177.710 213.273 180.538 1.00 714.73 1526 GLU A C 1
ATOM 11330 O O . GLU A 1 1526 ? 176.892 213.442 179.624 1.00 714.73 1526 GLU A O 1
ATOM 11336 N N . GLN A 1 1527 ? 178.990 212.972 180.307 1.00 644.83 1527 GLN A N 1
ATOM 11337 C CA . GLN A 1 1527 ? 179.460 212.726 178.948 1.00 644.83 1527 GLN A CA 1
ATOM 11338 C C . GLN A 1 1527 ? 178.733 211.538 178.332 1.00 644.83 1527 GLN A C 1
ATOM 11339 O O . GLN A 1 1527 ? 178.248 211.612 177.198 1.00 644.83 1527 GLN A O 1
ATOM 11345 N N . SER A 1 1528 ? 178.628 210.437 179.080 1.00 659.53 1528 SER A N 1
ATOM 11346 C CA . SER A 1 1528 ? 177.895 209.275 178.589 1.00 659.53 1528 SER A CA 1
ATOM 11347 C C . SER A 1 1528 ? 176.412 209.587 178.428 1.00 659.53 1528 SER A C 1
ATOM 11348 O O . SER A 1 1528 ? 175.768 209.104 177.488 1.00 659.53 1528 SER A O 1
ATOM 11351 N N . GLU A 1 1529 ? 175.855 210.390 179.337 1.00 647.69 1529 GLU A N 1
ATOM 11352 C CA . GLU A 1 1529 ? 174.447 210.759 179.249 1.00 647.69 1529 GLU A CA 1
ATOM 11353 C C . GLU A 1 1529 ? 174.156 211.509 177.956 1.00 647.69 1529 GLU A C 1
ATOM 11354 O O . GLU A 1 1529 ? 173.201 211.188 177.239 1.00 647.69 1529 GLU A O 1
ATOM 11360 N N . LYS A 1 1530 ? 174.983 212.504 177.629 1.00 592.29 1530 LYS A N 1
ATOM 11361 C CA . LYS A 1 1530 ? 174.765 213.242 176.390 1.00 592.29 1530 LYS A CA 1
ATOM 11362 C C . LYS A 1 1530 ? 175.096 212.393 175.167 1.00 592.29 1530 LYS A C 1
ATOM 11363 O O . LYS A 1 1530 ? 174.435 212.525 174.130 1.00 592.29 1530 LYS A O 1
ATOM 11369 N N . ASN A 1 1531 ? 176.087 211.499 175.275 1.00 509.12 1531 ASN A N 1
ATOM 11370 C CA . ASN A 1 1531 ? 176.396 210.598 174.171 1.00 509.12 1531 ASN A CA 1
ATOM 11371 C C . ASN A 1 1531 ? 175.200 209.718 173.838 1.00 509.12 1531 ASN A C 1
ATOM 11372 O O . ASN A 1 1531 ? 174.876 209.511 172.662 1.00 509.12 1531 ASN A O 1
ATOM 11377 N N . GLU A 1 1532 ? 174.531 209.191 174.865 1.00 469.35 1532 GLU A N 1
ATOM 11378 C CA . GLU A 1 1532 ? 173.348 208.371 174.634 1.00 469.35 1532 GLU A CA 1
ATOM 11379 C C . GLU A 1 1532 ? 172.158 209.210 174.184 1.00 469.35 1532 GLU A C 1
ATOM 11380 O O . GLU A 1 1532 ? 171.364 208.755 173.355 1.00 469.35 1532 GLU A O 1
ATOM 11386 N N . PHE A 1 1533 ? 172.012 210.426 174.719 1.00 389.74 1533 PHE A N 1
ATOM 11387 C CA . PHE A 1 1533 ? 170.880 211.265 174.337 1.00 389.74 1533 PHE A CA 1
ATOM 11388 C C . PHE A 1 1533 ? 170.952 211.664 172.870 1.00 389.74 1533 PHE A C 1
ATOM 11389 O O . PHE A 1 1533 ? 169.925 211.705 172.181 1.00 389.74 1533 PHE A O 1
ATOM 11397 N N . LEU A 1 1534 ? 172.151 211.984 172.378 1.00 395.97 1534 LEU A N 1
ATOM 11398 C CA . LEU A 1 1534 ? 172.285 212.376 170.979 1.00 395.97 1534 LEU A CA 1
ATOM 11399 C C . LEU A 1 1534 ? 171.797 211.270 170.053 1.00 395.97 1534 LEU A C 1
ATOM 11400 O O . LEU A 1 1534 ? 171.140 211.541 169.040 1.00 395.97 1534 LEU A O 1
ATOM 11405 N N . LYS A 1 1535 ? 172.098 210.015 170.390 1.00 381.40 1535 LYS A N 1
ATOM 11406 C CA . LYS A 1 1535 ? 171.570 208.899 169.614 1.00 381.40 1535 LYS A CA 1
ATOM 11407 C C . LYS A 1 1535 ? 170.088 208.676 169.891 1.00 381.40 1535 LYS A C 1
ATOM 11408 O O . LYS A 1 1535 ? 169.372 208.149 169.033 1.00 381.40 1535 LYS A O 1
ATOM 11414 N N . SER A 1 1536 ? 169.614 209.062 171.080 1.00 313.96 1536 SER A N 1
ATOM 11415 C CA . SER A 1 1536 ? 168.187 208.976 171.370 1.00 313.96 1536 SER A CA 1
ATOM 11416 C C . SER A 1 1536 ? 167.381 209.889 170.459 1.00 313.96 1536 SER A C 1
ATOM 11417 O O . SER A 1 1536 ? 166.284 209.518 170.024 1.00 313.96 1536 SER A O 1
ATOM 11420 N N . LEU A 1 1537 ? 167.896 211.081 170.173 1.00 296.39 1537 LEU A N 1
ATOM 11421 C CA . LEU A 1 1537 ? 167.271 211.942 169.182 1.00 296.39 1537 LEU A CA 1
ATOM 11422 C C . LEU A 1 1537 ? 167.213 211.232 167.837 1.00 296.39 1537 LEU A C 1
ATOM 11423 O O . LEU A 1 1537 ? 168.198 210.645 167.383 1.00 296.39 1537 LEU A O 1
ATOM 11428 N N . CYS A 1 1538 ? 166.048 211.284 167.202 1.00 296.39 1538 CYS A N 1
ATOM 11429 C CA . CYS A 1 1538 ? 165.824 210.582 165.948 1.00 296.39 1538 CYS A CA 1
ATOM 11430 C C . CYS A 1 1538 ? 164.844 211.387 165.107 1.00 296.39 1538 CYS A C 1
ATOM 11431 O O . CYS A 1 1538 ? 164.417 212.479 165.489 1.00 296.39 1538 CYS A O 1
ATOM 11434 N N . ILE A 1 1539 ? 164.501 210.847 163.942 1.00 296.39 1539 ILE A N 1
ATOM 11435 C CA . ILE A 1 1539 ? 163.481 211.455 163.095 1.00 296.39 1539 ILE A CA 1
ATOM 11436 C C . ILE A 1 1539 ? 162.115 211.041 163.622 1.00 296.39 1539 ILE A C 1
ATOM 11437 O O . ILE A 1 1539 ? 161.786 209.851 163.658 1.00 296.39 1539 ILE A O 1
ATOM 11442 N N . LEU A 1 1540 ? 161.317 212.023 164.027 1.00 296.39 1540 LEU A N 1
ATOM 11443 C CA . LEU A 1 1540 ? 160.013 211.754 164.606 1.00 296.39 1540 LEU A CA 1
ATOM 11444 C C . LEU A 1 1540 ? 158.940 211.920 163.546 1.00 296.39 1540 LEU A C 1
ATOM 11445 O O . LEU A 1 1540 ? 158.762 213.034 163.029 1.00 296.39 1540 LEU A O 1
ATOM 11450 N N . PRO A 1 1541 ? 158.216 210.864 163.184 1.00 296.39 1541 PRO A N 1
ATOM 11451 C CA . PRO A 1 1541 ? 157.040 211.033 162.325 1.00 296.39 1541 PRO A CA 1
ATOM 11452 C C . PRO A 1 1541 ? 155.973 211.871 163.013 1.00 296.39 1541 PRO A C 1
ATOM 11453 O O . PRO A 1 1541 ? 156.096 212.281 164.168 1.00 296.39 1541 PRO A O 1
ATOM 11457 N N . ILE A 1 1542 ? 154.895 212.122 162.270 1.00 296.39 1542 ILE A N 1
ATOM 11458 C CA . ILE A 1 1542 ? 153.879 213.068 162.720 1.00 296.39 1542 ILE A CA 1
ATOM 11459 C C . ILE A 1 1542 ? 153.129 212.534 163.936 1.00 296.39 1542 ILE A C 1
ATOM 11460 O O . ILE A 1 1542 ? 152.794 213.292 164.855 1.00 296.39 1542 ILE A O 1
ATOM 11465 N N . SER A 1 1543 ? 152.858 211.228 163.965 1.00 299.16 1543 SER A N 1
ATOM 11466 C CA . SER A 1 1543 ? 151.906 210.678 164.926 1.00 299.16 1543 SER A CA 1
ATOM 11467 C C . SER A 1 1543 ? 152.397 210.833 166.362 1.00 299.16 1543 SER A C 1
ATOM 11468 O O . SER A 1 1543 ? 151.765 211.515 167.180 1.00 299.16 1543 SER A O 1
ATOM 11471 N N . LYS A 1 1544 ? 153.524 210.195 166.693 1.00 296.39 1544 LYS A N 1
ATOM 11472 C CA . LYS A 1 1544 ? 154.002 210.258 168.069 1.00 296.39 1544 LYS A CA 1
ATOM 11473 C C . LYS A 1 1544 ? 154.473 211.658 168.432 1.00 296.39 1544 LYS A C 1
ATOM 11474 O O . LYS A 1 1544 ? 154.425 212.038 169.606 1.00 296.39 1544 LYS A O 1
ATOM 11480 N N . LEU A 1 1545 ? 154.913 212.441 167.447 1.00 296.39 1545 LEU A N 1
ATOM 11481 C CA . LEU A 1 1545 ? 155.260 213.831 167.720 1.00 296.39 1545 LEU A CA 1
ATOM 11482 C C . LEU A 1 1545 ? 154.045 214.610 168.209 1.00 296.39 1545 LEU A C 1
ATOM 11483 O O . LEU A 1 1545 ? 154.116 215.323 169.215 1.00 296.39 1545 LEU A O 1
ATOM 11488 N N . ILE A 1 1546 ? 152.912 214.471 167.516 1.00 296.39 1546 ILE A N 1
ATOM 11489 C CA . ILE A 1 1546 ? 151.688 215.137 167.957 1.00 296.39 1546 ILE A CA 1
ATOM 11490 C C . ILE A 1 1546 ? 151.253 214.604 169.316 1.00 296.39 1546 ILE A C 1
ATOM 11491 O O . ILE A 1 1546 ? 150.846 215.369 170.207 1.00 296.39 1546 ILE A O 1
ATOM 11496 N N . GLY A 1 1547 ? 151.328 213.284 169.496 1.00 299.46 1547 GLY A N 1
ATOM 11497 C CA . GLY A 1 1547 ? 150.932 212.703 170.769 1.00 299.46 1547 GLY A CA 1
ATOM 11498 C C . GLY A 1 1547 ? 151.729 213.265 171.931 1.00 299.46 1547 GLY A C 1
ATOM 11499 O O . GLY A 1 1547 ? 151.166 213.684 172.943 1.00 299.46 1547 GLY A O 1
ATOM 11500 N N . LYS A 1 1548 ? 153.051 213.322 171.782 1.00 303.03 1548 LYS A N 1
ATOM 11501 C CA . LYS A 1 1548 ? 153.886 213.838 172.858 1.00 303.03 1548 LYS A CA 1
ATOM 11502 C C . LYS A 1 1548 ? 153.775 215.350 173.004 1.00 303.03 1548 LYS A C 1
ATOM 11503 O O . LYS A 1 1548 ? 153.972 215.872 174.107 1.00 303.03 1548 LYS A O 1
ATOM 11509 N N . GLU A 1 1549 ? 153.462 216.074 171.925 1.00 307.14 1549 GLU A N 1
ATOM 11510 C CA . GLU A 1 1549 ? 153.330 217.521 172.048 1.00 307.14 1549 GLU A CA 1
ATOM 11511 C C . GLU A 1 1549 ? 152.063 217.888 172.808 1.00 307.14 1549 GLU A C 1
ATOM 11512 O O . GLU A 1 1549 ? 152.045 218.873 173.556 1.00 307.14 1549 GLU A O 1
ATOM 11518 N N . MET A 1 1550 ? 150.995 217.109 172.637 1.00 315.67 1550 MET A N 1
ATOM 11519 C CA . MET A 1 1550 ? 149.810 217.309 173.463 1.00 315.67 1550 MET A CA 1
ATOM 11520 C C . MET A 1 1550 ? 149.903 216.609 174.811 1.00 315.67 1550 MET A C 1
ATOM 11521 O O . MET A 1 1550 ? 149.094 216.896 175.700 1.00 315.67 1550 MET A O 1
ATOM 11526 N N . GLU A 1 1551 ? 150.870 215.707 174.983 1.00 313.18 1551 GLU A N 1
ATOM 11527 C CA . GLU A 1 1551 ? 151.117 215.135 176.300 1.00 313.18 1551 GLU A CA 1
ATOM 11528 C C . GLU A 1 1551 ? 151.437 216.210 177.329 1.00 313.18 1551 GLU A C 1
ATOM 11529 O O . GLU A 1 1551 ? 151.042 216.086 178.494 1.00 313.18 1551 GLU A O 1
ATOM 11535 N N . ILE A 1 1552 ? 152.148 217.265 176.923 1.00 296.39 1552 ILE A N 1
ATOM 11536 C CA . ILE A 1 1552 ? 152.568 218.293 177.872 1.00 296.39 1552 ILE A CA 1
ATOM 11537 C C . ILE A 1 1552 ? 151.360 218.945 178.529 1.00 296.39 1552 ILE A C 1
ATOM 11538 O O . ILE A 1 1552 ? 151.323 219.131 179.751 1.00 296.39 1552 ILE A O 1
ATOM 11543 N N . PHE A 1 1553 ? 150.353 219.299 177.735 1.00 296.39 1553 PHE A N 1
ATOM 11544 C CA . PHE A 1 1553 ? 149.126 219.840 178.300 1.00 296.39 1553 PHE A CA 1
ATOM 11545 C C . PHE A 1 1553 ? 148.251 218.766 178.929 1.00 296.39 1553 PHE A C 1
ATOM 11546 O O . PHE A 1 1553 ? 147.514 219.062 179.874 1.00 296.39 1553 PHE A O 1
ATOM 11554 N N . ASN A 1 1554 ? 148.315 217.530 178.431 1.00 372.46 1554 ASN A N 1
ATOM 11555 C CA . ASN A 1 1554 ? 147.545 216.451 179.037 1.00 372.46 1554 ASN A CA 1
ATOM 11556 C C . ASN A 1 1554 ? 148.124 216.016 180.375 1.00 372.46 1554 ASN A C 1
ATOM 11557 O O . ASN A 1 1554 ? 147.372 215.588 181.258 1.00 372.46 1554 ASN A O 1
ATOM 11562 N N . ALA A 1 1555 ? 149.446 216.115 180.539 1.00 390.42 1555 ALA A N 1
ATOM 11563 C CA . ALA A 1 1555 ? 150.129 215.744 181.781 1.00 390.42 1555 ALA A CA 1
ATOM 11564 C C . ALA A 1 1555 ? 149.814 214.306 182.189 1.00 390.42 1555 ALA A C 1
ATOM 11565 O O . ALA A 1 1555 ? 149.571 214.014 183.361 1.00 390.42 1555 ALA A O 1
ATOM 11567 N N . ASP A 1 1556 ? 149.808 213.405 181.206 1.00 405.22 1556 ASP A N 1
ATOM 11568 C CA . ASP A 1 1556 ? 149.608 211.970 181.411 1.00 405.22 1556 ASP A CA 1
ATOM 11569 C C . ASP A 1 1556 ? 148.269 211.646 182.067 1.00 405.22 1556 ASP A C 1
ATOM 11570 O O . ASP A 1 1556 ? 148.085 210.542 182.588 1.00 405.22 1556 ASP A O 1
ATOM 11575 N N . GLU A 1 1557 ? 147.327 212.584 182.059 1.00 411.28 1557 GLU A N 1
ATOM 11576 C CA . GLU A 1 1557 ? 146.022 212.320 182.647 1.00 411.28 1557 GLU A CA 1
ATOM 11577 C C . GLU A 1 1557 ? 145.268 211.288 181.821 1.00 411.28 1557 GLU A C 1
ATOM 11578 O O . GLU A 1 1557 ? 145.303 211.309 180.588 1.00 411.28 1557 GLU A O 1
ATOM 11584 N N . ARG A 1 1558 ? 144.586 210.374 182.510 1.00 421.97 1558 ARG A N 1
ATOM 11585 C CA . ARG A 1 1558 ? 143.811 209.347 181.828 1.00 421.97 1558 ARG A CA 1
ATOM 11586 C C . ARG A 1 1558 ? 142.397 209.802 181.486 1.00 421.97 1558 ARG A C 1
ATOM 11587 O O . ARG A 1 1558 ? 141.879 209.423 180.429 1.00 421.97 1558 ARG A O 1
ATOM 11595 N N . MET A 1 1559 ? 141.755 210.606 182.340 1.00 440.99 1559 MET A N 1
ATOM 11596 C CA . MET A 1 1559 ? 140.478 211.185 181.936 1.00 440.99 1559 MET A CA 1
ATOM 11597 C C . MET A 1 1559 ? 140.282 212.581 182.527 1.00 440.99 1559 MET A C 1
ATOM 11598 O O . MET A 1 1559 ? 140.239 212.751 183.752 1.00 440.99 1559 MET A O 1
ATOM 11603 N N . PRO A 1 1560 ? 140.207 213.609 181.690 1.00 407.22 1560 PRO A N 1
ATOM 11604 C CA . PRO A 1 1560 ? 139.821 214.939 182.163 1.00 407.22 1560 PRO A CA 1
ATOM 11605 C C . PRO A 1 1560 ? 138.320 215.169 182.017 1.00 407.22 1560 PRO A C 1
ATOM 11606 O O . PRO A 1 1560 ? 137.595 214.380 181.408 1.00 407.22 1560 PRO A O 1
ATOM 11610 N N . PHE A 1 1561 ? 137.865 216.282 182.598 1.00 373.93 1561 PHE A N 1
ATOM 11611 C CA . PHE A 1 1561 ? 136.459 216.658 182.481 1.00 373.93 1561 PHE A CA 1
ATOM 11612 C C . PHE A 1 1561 ? 136.093 217.018 181.047 1.00 373.93 1561 PHE A C 1
ATOM 11613 O O . PHE A 1 1561 ? 134.959 216.769 180.613 1.00 373.93 1561 PHE A O 1
ATOM 11621 N N . VAL A 1 1562 ? 137.031 217.612 180.305 1.00 410.60 1562 VAL A N 1
ATOM 11622 C CA . VAL A 1 1562 ? 136.779 217.928 178.904 1.00 410.60 1562 VAL A CA 1
ATOM 11623 C C . VAL A 1 1562 ? 136.501 216.656 178.119 1.00 410.60 1562 VAL A C 1
ATOM 11624 O O . VAL A 1 1562 ? 135.633 216.631 177.239 1.00 410.60 1562 VAL A O 1
ATOM 11628 N N . GLN A 1 1563 ? 137.215 215.573 178.435 1.00 461.69 1563 GLN A N 1
ATOM 11629 C CA . GLN A 1 1563 ? 136.946 214.304 177.768 1.00 461.69 1563 GLN A CA 1
ATOM 11630 C C . GLN A 1 1563 ? 135.525 213.831 178.042 1.00 461.69 1563 GLN A C 1
ATOM 11631 O O . GLN A 1 1563 ? 134.841 213.348 177.135 1.00 461.69 1563 GLN A O 1
ATOM 11637 N N . LYS A 1 1564 ? 135.057 213.971 179.284 1.00 477.08 1564 LYS A N 1
ATOM 11638 C CA . LYS A 1 1564 ? 133.709 213.521 179.621 1.00 477.08 1564 LYS A CA 1
ATOM 11639 C C . LYS A 1 1564 ? 132.647 214.352 178.907 1.00 477.08 1564 LYS A C 1
ATOM 11640 O O . LYS A 1 1564 ? 131.703 213.801 178.323 1.00 477.08 1564 LYS A O 1
ATOM 11646 N N . ILE A 1 1565 ? 132.778 215.681 178.944 1.00 511.55 1565 ILE A N 1
ATOM 11647 C CA . ILE A 1 1565 ? 131.776 216.520 178.291 1.00 511.55 1565 ILE A CA 1
ATOM 11648 C C . ILE A 1 1565 ? 131.810 216.310 176.781 1.00 511.55 1565 ILE A C 1
ATOM 11649 O O . ILE A 1 1565 ? 130.765 216.299 176.118 1.00 511.55 1565 ILE A O 1
ATOM 11654 N N . LEU A 1 1566 ? 133.000 216.100 176.215 1.00 520.23 1566 LEU A N 1
ATOM 11655 C CA . LEU A 1 1566 ? 133.096 215.848 174.785 1.00 520.23 1566 LEU A CA 1
ATOM 11656 C C . LEU A 1 1566 ? 132.500 214.495 174.420 1.00 520.23 1566 LEU A C 1
ATOM 11657 O O . LEU A 1 1566 ? 131.872 214.359 173.368 1.00 520.23 1566 LEU A O 1
ATOM 11662 N N . GLU A 1 1567 ? 132.683 213.482 175.272 1.00 529.58 1567 GLU A N 1
ATOM 11663 C CA . GLU A 1 1567 ? 132.054 212.188 175.028 1.00 529.58 1567 GLU A CA 1
ATOM 11664 C C . GLU A 1 1567 ? 130.537 212.301 175.061 1.00 529.58 1567 GLU A C 1
ATOM 11665 O O . GLU A 1 1567 ? 129.842 211.694 174.237 1.00 529.58 1567 GLU A O 1
ATOM 11671 N N . GLY A 1 1568 ? 130.006 213.059 176.022 1.00 570.94 1568 GLY A N 1
ATOM 11672 C CA . GLY A 1 1568 ? 128.576 213.327 176.023 1.00 570.94 1568 GLY A CA 1
ATOM 11673 C C . GLY A 1 1568 ? 128.126 214.028 174.755 1.00 570.94 1568 GLY A C 1
ATOM 11674 O O . GLY A 1 1568 ? 127.066 213.720 174.201 1.00 570.94 1568 GLY A O 1
ATOM 11675 N N . SER A 1 1569 ? 128.939 214.970 174.269 1.00 574.94 1569 SER A N 1
ATOM 11676 C CA . SER A 1 1569 ? 128.629 215.645 173.014 1.00 574.94 1569 SER A CA 1
ATOM 11677 C C . SER A 1 1569 ? 128.610 214.665 171.846 1.00 574.94 1569 SER A C 1
ATOM 11678 O O . SER A 1 1569 ? 127.743 214.751 170.972 1.00 574.94 1569 SER A O 1
ATOM 11681 N N . ILE A 1 1570 ? 129.564 213.732 171.810 1.00 545.11 1570 ILE A N 1
ATOM 11682 C CA . ILE A 1 1570 ? 129.597 212.743 170.731 1.00 545.11 1570 ILE A CA 1
ATOM 11683 C C . ILE A 1 1570 ? 128.365 211.853 170.793 1.00 545.11 1570 ILE A C 1
ATOM 11684 O O . ILE A 1 1570 ? 127.754 211.537 169.764 1.00 545.11 1570 ILE A O 1
ATOM 11689 N N . ILE A 1 1571 ? 127.989 211.425 172.000 1.00 556.29 1571 ILE A N 1
ATOM 11690 C CA . ILE A 1 1571 ? 126.812 210.576 172.155 1.00 556.29 1571 ILE A CA 1
ATOM 11691 C C . ILE A 1 1571 ? 125.562 211.308 171.683 1.00 556.29 1571 ILE A C 1
ATOM 11692 O O . ILE A 1 1571 ? 124.712 210.734 170.992 1.00 556.29 1571 ILE A O 1
ATOM 11697 N N . SER A 1 1572 ? 125.435 212.589 172.034 1.00 581.71 1572 SER A N 1
ATOM 11698 C CA . SER A 1 1572 ? 124.260 213.360 171.645 1.00 581.71 1572 SER A CA 1
ATOM 11699 C C . SER A 1 1572 ? 124.356 213.942 170.238 1.00 581.71 1572 SER A C 1
ATOM 11700 O O . SER A 1 1572 ? 123.397 214.574 169.783 1.00 581.71 1572 SER A O 1
ATOM 11703 N N . ASN A 1 1573 ? 125.478 213.748 169.542 1.00 582.60 1573 ASN A N 1
ATOM 11704 C CA . ASN A 1 1573 ? 125.660 214.359 168.229 1.00 582.60 1573 ASN A CA 1
ATOM 11705 C C . ASN A 1 1573 ? 125.174 213.448 167.106 1.00 582.60 1573 ASN A C 1
ATOM 11706 O O . ASN A 1 1573 ? 124.412 213.880 166.234 1.00 582.60 1573 ASN A O 1
ATOM 11711 N N . LEU A 1 1574 ? 125.601 212.185 167.112 1.00 548.98 1574 LEU A N 1
ATOM 11712 C CA . LEU A 1 1574 ? 125.284 211.253 166.028 1.00 548.98 1574 LEU A CA 1
ATOM 11713 C C . LEU A 1 1574 ? 123.857 210.718 166.174 1.00 548.98 1574 LEU A C 1
ATOM 11714 O O . LEU A 1 1574 ? 123.607 209.516 166.260 1.00 548.98 1574 LEU A O 1
ATOM 11719 N N . GLN A 1 1575 ? 122.910 211.650 166.196 1.00 587.26 1575 GLN A N 1
ATOM 11720 C CA . GLN A 1 1575 ? 121.497 211.313 166.299 1.00 587.26 1575 GLN A CA 1
ATOM 11721 C C . GLN A 1 1575 ? 120.828 211.381 164.930 1.00 587.26 1575 GLN A C 1
ATOM 11722 O O . GLN A 1 1575 ? 121.315 212.057 164.024 1.00 587.26 1575 GLN A O 1
ATOM 11728 N N . ILE A 1 1765 ? 173.072 183.662 131.225 1.00 396.32 1765 ILE A N 1
ATOM 11729 C CA . ILE A 1 1765 ? 173.107 182.592 130.238 1.00 396.32 1765 ILE A CA 1
ATOM 11730 C C . ILE A 1 1765 ? 172.538 183.102 128.916 1.00 396.32 1765 ILE A C 1
ATOM 11731 O O . ILE A 1 1765 ? 172.665 182.454 127.876 1.00 396.32 1765 ILE A O 1
ATOM 11736 N N . ALA A 1 1766 ? 171.914 184.274 128.966 1.00 385.16 1766 ALA A N 1
ATOM 11737 C CA . ALA A 1 1766 ? 171.371 184.942 127.794 1.00 385.16 1766 ALA A CA 1
ATOM 11738 C C . ALA A 1 1766 ? 172.052 186.291 127.606 1.00 385.16 1766 ALA A C 1
ATOM 11739 O O . ALA A 1 1766 ? 172.564 186.896 128.551 1.00 385.16 1766 ALA A O 1
ATOM 11741 N N . GLU A 1 1767 ? 172.059 186.756 126.360 1.00 349.48 1767 GLU A N 1
ATOM 11742 C CA . GLU A 1 1767 ? 172.679 188.035 126.047 1.00 349.48 1767 GLU A CA 1
ATOM 11743 C C . GLU A 1 1767 ? 171.910 189.174 126.705 1.00 349.48 1767 GLU A C 1
ATOM 11744 O O . GLU A 1 1767 ? 170.677 189.201 126.696 1.00 349.48 1767 GLU A O 1
ATOM 11750 N N . ARG A 1 1768 ? 172.649 190.121 127.276 1.00 310.90 1768 ARG A N 1
ATOM 11751 C CA . ARG A 1 1768 ? 172.070 191.266 127.964 1.00 310.90 1768 ARG A CA 1
ATOM 11752 C C . ARG A 1 1768 ? 172.464 192.545 127.242 1.00 310.90 1768 ARG A C 1
ATOM 11753 O O . ARG A 1 1768 ? 173.611 192.695 126.809 1.00 310.90 1768 ARG A O 1
ATOM 11761 N N . GLU A 1 1769 ? 171.510 193.465 127.112 1.00 335.39 1769 GLU A N 1
ATOM 11762 C CA . GLU A 1 1769 ? 171.727 194.723 126.408 1.00 335.39 1769 GLU A CA 1
ATOM 11763 C C . GLU A 1 1769 ? 171.167 195.871 127.233 1.00 335.39 1769 GLU A C 1
ATOM 11764 O O . GLU A 1 1769 ? 170.042 195.787 127.737 1.00 335.39 1769 GLU A O 1
ATOM 11770 N N . ALA A 1 1770 ? 171.954 196.935 127.370 1.00 334.55 1770 ALA A N 1
ATOM 11771 C CA . ALA A 1 1770 ? 171.543 198.164 128.034 1.00 334.55 1770 ALA A CA 1
ATOM 11772 C C . ALA A 1 1770 ? 172.265 199.338 127.381 1.00 334.55 1770 ALA A C 1
ATOM 11773 O O . ALA A 1 1770 ? 172.970 199.183 126.379 1.00 334.55 1770 ALA A O 1
ATOM 11775 N N . ALA A 1 1771 ? 172.086 200.524 127.955 1.00 331.78 1771 ALA A N 1
ATOM 11776 C CA . ALA A 1 1771 ? 172.729 201.716 127.420 1.00 331.78 1771 ALA A CA 1
ATOM 11777 C C . ALA A 1 1771 ? 174.234 201.670 127.656 1.00 331.78 1771 ALA A C 1
ATOM 11778 O O . ALA A 1 1771 ? 174.702 201.214 128.703 1.00 331.78 1771 ALA A O 1
ATOM 11780 N N . ALA A 1 1772 ? 174.994 202.150 126.672 1.00 315.09 1772 ALA A N 1
ATOM 11781 C CA . ALA A 1 1772 ? 176.444 202.219 126.805 1.00 315.09 1772 ALA A CA 1
ATOM 11782 C C . ALA A 1 1772 ? 176.825 203.360 127.739 1.00 315.09 1772 ALA A C 1
ATOM 11783 O O . ALA A 1 1772 ? 176.988 204.503 127.303 1.00 315.09 1772 ALA A O 1
ATOM 11785 N N . SER A 1 1773 ? 176.974 203.054 129.024 1.00 296.39 1773 SER A N 1
ATOM 11786 C CA . SER A 1 1773 ? 177.193 204.062 130.051 1.00 296.39 1773 SER A CA 1
ATOM 11787 C C . SER A 1 1773 ? 178.663 204.391 130.275 1.00 296.39 1773 SER A C 1
ATOM 11788 O O . SER A 1 1773 ? 178.966 205.284 131.071 1.00 296.39 1773 SER A O 1
ATOM 11791 N N . VAL A 1 1774 ? 179.578 203.703 129.601 1.00 296.39 1774 VAL A N 1
ATOM 11792 C CA . VAL A 1 1774 ? 181.002 203.863 129.880 1.00 296.39 1774 VAL A CA 1
ATOM 11793 C C . VAL A 1 1774 ? 181.728 204.240 128.595 1.00 296.39 1774 VAL A C 1
ATOM 11794 O O . VAL A 1 1774 ? 181.443 203.668 127.533 1.00 296.39 1774 VAL A O 1
ATOM 11798 N N . PRO A 1 1775 ? 182.655 205.192 128.634 1.00 296.39 1775 PRO A N 1
ATOM 11799 C CA . PRO A 1 1775 ? 183.457 205.492 127.447 1.00 296.39 1775 PRO A CA 1
ATOM 11800 C C . PRO A 1 1775 ? 184.595 204.501 127.271 1.00 296.39 1775 PRO A C 1
ATOM 11801 O O . PRO A 1 1775 ? 185.196 204.019 128.235 1.00 296.39 1775 PRO A O 1
ATOM 11805 N N . ILE A 1 1776 ? 184.889 204.208 126.003 1.00 296.39 1776 ILE A N 1
ATOM 11806 C CA . ILE A 1 1776 ? 185.879 203.193 125.667 1.00 296.39 1776 ILE A CA 1
ATOM 11807 C C . ILE A 1 1776 ? 187.284 203.587 126.099 1.00 296.39 1776 ILE A C 1
ATOM 11808 O O . ILE A 1 1776 ? 188.162 202.724 126.201 1.00 296.39 1776 ILE A O 1
ATOM 11813 N N . ASP A 1 1777 ? 187.532 204.874 126.334 1.00 296.39 1777 ASP A N 1
ATOM 11814 C CA . ASP A 1 1777 ? 188.872 205.305 126.715 1.00 296.39 1777 ASP A CA 1
ATOM 11815 C C . ASP A 1 1777 ? 189.237 204.863 128.130 1.00 296.39 1777 ASP A C 1
ATOM 11816 O O . ASP A 1 1777 ? 190.332 204.335 128.354 1.00 296.39 1777 ASP A O 1
ATOM 11821 N N . ILE A 1 1778 ? 188.335 205.061 129.095 1.00 296.39 1778 ILE A N 1
ATOM 11822 C CA . ILE A 1 1778 ? 188.687 204.823 130.492 1.00 296.39 1778 ILE A CA 1
ATOM 11823 C C . ILE A 1 1778 ? 188.902 203.349 130.809 1.00 296.39 1778 ILE A C 1
ATOM 11824 O O . ILE A 1 1778 ? 189.685 203.031 131.714 1.00 296.39 1778 ILE A O 1
ATOM 11829 N N . VAL A 1 1779 ? 188.223 202.441 130.104 1.00 296.39 1779 VAL A N 1
ATOM 11830 C CA . VAL A 1 1779 ? 188.352 201.025 130.415 1.00 296.39 1779 VAL A CA 1
ATOM 11831 C C . VAL A 1 1779 ? 189.768 200.533 130.181 1.00 296.39 1779 VAL A C 1
ATOM 11832 O O . VAL A 1 1779 ? 190.183 199.549 130.794 1.00 296.39 1779 VAL A O 1
ATOM 11836 N N . PHE A 1 1780 ? 190.533 201.204 129.319 1.00 296.39 1780 PHE A N 1
ATOM 11837 C CA . PHE A 1 1780 ? 191.927 200.826 129.116 1.00 296.39 1780 PHE A CA 1
ATOM 11838 C C . PHE A 1 1780 ? 192.726 200.997 130.404 1.00 296.39 1780 PHE A C 1
ATOM 11839 O O . PHE A 1 1780 ? 193.382 200.062 130.880 1.00 296.39 1780 PHE A O 1
ATOM 11847 N N . GLY A 1 1781 ? 192.654 202.185 131.003 1.00 296.39 1781 GLY A N 1
ATOM 11848 C CA . GLY A 1 1781 ? 193.307 202.392 132.282 1.00 296.39 1781 GLY A CA 1
ATOM 11849 C C . GLY A 1 1781 ? 192.711 201.545 133.386 1.00 296.39 1781 GLY A C 1
ATOM 11850 O O . GLY A 1 1781 ? 193.423 201.107 134.293 1.00 296.39 1781 GLY A O 1
ATOM 11851 N N . LEU A 1 1782 ? 191.401 201.303 133.329 1.00 296.39 1782 LEU A N 1
ATOM 11852 C CA . LEU A 1 1782 ? 190.761 200.484 134.352 1.00 296.39 1782 LEU A CA 1
ATOM 11853 C C . LEU A 1 1782 ? 191.280 199.051 134.321 1.00 296.39 1782 LEU A C 1
ATOM 11854 O O . LEU A 1 1782 ? 191.596 198.474 135.369 1.00 296.39 1782 LEU A O 1
ATOM 11859 N N . ILE A 1 1783 ? 191.368 198.458 133.129 1.00 296.39 1783 ILE A N 1
ATOM 11860 C CA . ILE A 1 1783 ? 191.894 197.105 133.015 1.00 296.39 1783 ILE A CA 1
ATOM 11861 C C . ILE A 1 1783 ? 193.378 197.088 133.354 1.00 296.39 1783 ILE A C 1
ATOM 11862 O O . ILE A 1 1783 ? 193.885 196.116 133.927 1.00 296.39 1783 ILE A O 1
ATOM 11867 N N . HIS A 1 1784 ? 194.096 198.168 133.029 1.00 296.39 1784 HIS A N 1
ATOM 11868 C CA . HIS A 1 1784 ? 195.477 198.282 133.485 1.00 296.39 1784 HIS A CA 1
ATOM 11869 C C . HIS A 1 1784 ? 195.561 198.185 135.000 1.00 296.39 1784 HIS A C 1
ATOM 11870 O O . HIS A 1 1784 ? 196.352 197.402 135.538 1.00 296.39 1784 HIS A O 1
ATOM 11877 N N . MET A 1 1785 ? 194.741 198.963 135.705 1.00 296.39 1785 MET A N 1
ATOM 11878 C CA . MET A 1 1785 ? 194.817 198.976 137.160 1.00 296.39 1785 MET A CA 1
ATOM 11879 C C . MET A 1 1785 ? 194.400 197.639 137.756 1.00 296.39 1785 MET A C 1
ATOM 11880 O O . MET A 1 1785 ? 195.040 197.152 138.694 1.00 296.39 1785 MET A O 1
ATOM 11885 N N . VAL A 1 1786 ? 193.328 197.032 137.239 1.00 296.39 1786 VAL A N 1
ATOM 11886 C CA . VAL A 1 1786 ? 192.920 195.742 137.790 1.00 296.39 1786 VAL A CA 1
ATOM 11887 C C . VAL A 1 1786 ? 194.002 194.700 137.546 1.00 296.39 1786 VAL A C 1
ATOM 11888 O O . VAL A 1 1786 ? 194.246 193.837 138.398 1.00 296.39 1786 VAL A O 1
ATOM 11892 N N . LEU A 1 1787 ? 194.675 194.763 136.396 1.00 296.39 1787 LEU A N 1
ATOM 11893 C CA . LEU A 1 1787 ? 195.841 193.916 136.191 1.00 296.39 1787 LEU A CA 1
ATOM 11894 C C . LEU A 1 1787 ? 196.961 194.290 137.153 1.00 296.39 1787 LEU A C 1
ATOM 11895 O O . LEU A 1 1787 ? 197.663 193.415 137.671 1.00 296.39 1787 LEU A O 1
ATOM 11900 N N . GLN A 1 1788 ? 197.143 195.582 137.404 1.00 296.39 1788 GLN A N 1
ATOM 11901 C CA . GLN A 1 1788 ? 198.190 196.062 138.303 1.00 296.39 1788 GLN A CA 1
ATOM 11902 C C . GLN A 1 1788 ? 197.674 196.248 139.728 1.00 296.39 1788 GLN A C 1
ATOM 11903 O O . GLN A 1 1788 ? 197.841 197.309 140.326 1.00 296.39 1788 GLN A O 1
ATOM 11909 N N . CYS A 1 1789 ? 197.050 195.212 140.286 1.00 296.39 1789 CYS A N 1
ATOM 11910 C CA . CYS A 1 1789 ? 196.510 195.280 141.639 1.00 296.39 1789 CYS A CA 1
ATOM 11911 C C . CYS A 1 1789 ? 196.086 193.887 142.080 1.00 296.39 1789 CYS A C 1
ATOM 11912 O O . CYS A 1 1789 ? 196.050 192.947 141.281 1.00 296.39 1789 CYS A O 1
ATOM 11915 N N . GLY A 1 1790 ? 195.761 193.773 143.369 1.00 296.39 1790 GLY A N 1
ATOM 11916 C CA . GLY A 1 1790 ? 195.238 192.559 143.947 1.00 296.39 1790 GLY A CA 1
ATOM 11917 C C . GLY A 1 1790 ? 193.884 192.778 144.608 1.00 296.39 1790 GLY A C 1
ATOM 11918 O O . GLY A 1 1790 ? 193.323 193.872 144.600 1.00 296.39 1790 GLY A O 1
ATOM 11919 N N . ASN A 1 1791 ? 193.373 191.696 145.198 1.00 296.39 1791 ASN A N 1
ATOM 11920 C CA . ASN A 1 1791 ? 192.048 191.685 145.822 1.00 296.39 1791 ASN A CA 1
ATOM 11921 C C . ASN A 1 1791 ? 190.995 192.215 144.853 1.00 296.39 1791 ASN A C 1
ATOM 11922 O O . ASN A 1 1791 ? 190.181 193.079 145.182 1.00 296.39 1791 ASN A O 1
ATOM 11927 N N . ARG A 1 1792 ? 191.025 191.678 143.636 1.00 296.39 1792 ARG A N 1
ATOM 11928 C CA . ARG A 1 1792 ? 190.275 192.204 142.505 1.00 296.39 1792 ARG A CA 1
ATOM 11929 C C . ARG A 1 1792 ? 188.932 191.514 142.302 1.00 296.39 1792 ARG A C 1
ATOM 11930 O O . ARG A 1 1792 ? 188.291 191.732 141.269 1.00 296.39 1792 ARG A O 1
ATOM 11938 N N . ARG A 1 1793 ? 188.503 190.676 143.248 1.00 296.39 1793 ARG A N 1
ATOM 11939 C CA . ARG A 1 1793 ? 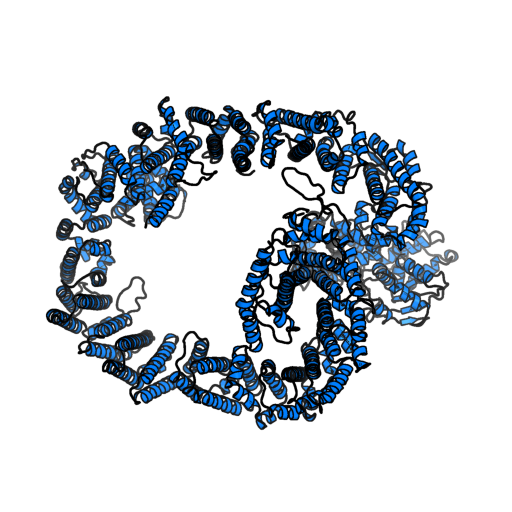187.172 190.079 143.173 1.00 296.39 1793 ARG A CA 1
ATOM 11940 C C . ARG A 1 1793 ? 186.109 191.152 142.975 1.00 296.39 1793 ARG A C 1
ATOM 11941 O O . ARG A 1 1793 ? 185.239 191.039 142.101 1.00 296.39 1793 ARG A O 1
ATOM 11949 N N . ASN A 1 1794 ? 186.176 192.208 143.781 1.00 296.39 1794 ASN A N 1
ATOM 11950 C CA . ASN A 1 1794 ? 185.331 193.376 143.569 1.00 296.39 1794 ASN A CA 1
ATOM 11951 C C . ASN A 1 1794 ? 185.569 193.982 142.193 1.00 296.39 1794 ASN A C 1
ATOM 11952 O O . ASN A 1 1794 ? 184.618 194.310 141.474 1.00 296.39 1794 ASN A O 1
ATOM 11957 N N . LEU A 1 1795 ? 186.836 194.138 141.809 1.00 296.39 1795 LEU A N 1
ATOM 11958 C CA . LEU A 1 1795 ? 187.146 194.651 140.480 1.00 296.39 1795 LEU A CA 1
ATOM 11959 C C . LEU A 1 1795 ? 186.664 193.693 139.400 1.00 296.39 1795 LEU A C 1
ATOM 11960 O O . LEU A 1 1795 ? 186.228 194.124 138.327 1.00 296.39 1795 LEU A O 1
ATOM 11965 N N . TYR A 1 1796 ? 186.757 192.387 139.660 1.00 296.39 1796 TYR A N 1
ATOM 11966 C CA . TYR A 1 1796 ? 186.185 191.407 138.743 1.00 296.39 1796 TYR A CA 1
ATOM 11967 C C . TYR A 1 1796 ? 184.705 191.674 138.518 1.00 296.39 1796 TYR A C 1
ATOM 11968 O O . TYR A 1 1796 ? 184.236 191.710 137.372 1.00 296.39 1796 TYR A O 1
ATOM 11977 N N . ARG A 1 1797 ? 183.956 191.857 139.607 1.00 296.39 1797 ARG A N 1
ATOM 11978 C CA . ARG A 1 1797 ? 182.537 192.168 139.492 1.00 296.39 1797 ARG A CA 1
ATOM 11979 C C . ARG A 1 1797 ? 182.328 193.463 138.723 1.00 296.39 1797 ARG A C 1
ATOM 11980 O O . ARG A 1 1797 ? 181.392 193.578 137.924 1.00 296.39 1797 ARG A O 1
ATOM 11988 N N . ILE A 1 1798 ? 183.191 194.449 138.962 1.00 296.39 1798 ILE A N 1
ATOM 11989 C CA . ILE A 1 1798 ? 183.077 195.732 138.276 1.00 296.39 1798 ILE A CA 1
ATOM 11990 C C . ILE A 1 1798 ? 183.193 195.540 136.770 1.00 296.39 1798 ILE A C 1
ATOM 11991 O O . ILE A 1 1798 ? 182.366 196.036 135.995 1.00 296.39 1798 ILE A O 1
ATOM 11996 N N . ILE A 1 1799 ? 184.224 194.815 136.337 1.00 296.39 1799 ILE A N 1
ATOM 11997 C CA . ILE A 1 1799 ? 184.436 194.613 134.906 1.00 296.39 1799 ILE A CA 1
ATOM 11998 C C . ILE A 1 1799 ? 183.289 193.812 134.308 1.00 296.39 1799 ILE A C 1
ATOM 11999 O O . ILE A 1 1799 ? 182.784 194.131 133.223 1.00 296.39 1799 ILE A O 1
ATOM 12004 N N . HIS A 1 1800 ? 182.857 192.761 135.008 1.00 296.39 1800 HIS A N 1
ATOM 12005 C CA . HIS A 1 1800 ? 181.761 191.943 134.503 1.00 296.39 1800 HIS A CA 1
ATOM 12006 C C . HIS A 1 1800 ? 180.494 192.769 134.335 1.00 296.39 1800 HIS A C 1
ATOM 12007 O O . HIS A 1 1800 ? 179.782 192.631 133.334 1.00 296.39 1800 HIS A O 1
ATOM 12014 N N . ASN A 1 1801 ? 180.200 193.638 135.304 1.00 296.39 1801 ASN A N 1
ATOM 12015 C CA . ASN A 1 1801 ? 179.002 194.462 135.221 1.00 296.39 1801 ASN A CA 1
ATOM 12016 C C . ASN A 1 1801 ? 179.107 195.485 134.099 1.00 296.39 1801 ASN A C 1
ATOM 12017 O O . ASN A 1 1801 ? 178.154 195.670 133.333 1.00 296.39 1801 ASN A O 1
ATOM 12022 N N . ILE A 1 1802 ? 180.253 196.161 133.983 1.00 296.39 1802 ILE A N 1
ATOM 12023 C CA . ILE A 1 1802 ? 180.379 197.196 132.961 1.00 296.39 1802 ILE A CA 1
ATOM 12024 C C . ILE A 1 1802 ? 180.361 196.585 131.568 1.00 296.39 1802 ILE A C 1
ATOM 12025 O O . ILE A 1 1802 ? 179.955 197.242 130.602 1.00 296.39 1802 ILE A O 1
ATOM 12030 N N . SER A 1 1803 ? 180.781 195.329 131.433 1.00 296.39 1803 SER A N 1
ATOM 12031 C CA . SER A 1 1803 ? 180.778 194.669 130.137 1.00 296.39 1803 SER A CA 1
ATOM 12032 C C . SER A 1 1803 ? 179.404 194.144 129.741 1.00 296.39 1803 SER A C 1
ATOM 12033 O O . SER A 1 1803 ? 179.320 193.266 128.876 1.00 296.39 1803 SER A O 1
ATOM 12036 N N . ALA A 1 1804 ? 178.335 194.652 130.358 1.00 296.39 1804 ALA A N 1
ATOM 12037 C CA . ALA A 1 1804 ? 176.999 194.129 130.088 1.00 296.39 1804 ALA A CA 1
ATOM 12038 C C . ALA A 1 1804 ? 176.608 194.323 128.629 1.00 296.39 1804 ALA A C 1
ATOM 12039 O O . ALA A 1 1804 ? 176.176 193.377 127.960 1.00 296.39 1804 ALA A O 1
ATOM 12041 N N . ASN A 1 1805 ? 176.750 195.542 128.117 1.00 296.39 1805 ASN A N 1
ATOM 12042 C CA . ASN A 1 1805 ? 176.379 195.809 126.738 1.00 296.39 1805 ASN A CA 1
ATOM 12043 C C . ASN A 1 1805 ? 177.397 195.195 125.780 1.00 296.39 1805 ASN A C 1
ATOM 12044 O O . ASN A 1 1805 ? 178.569 194.999 126.114 1.00 296.39 1805 ASN A O 1
ATOM 12049 N N . LYS A 1 1806 ? 176.922 194.891 124.570 1.00 296.39 1806 LYS A N 1
ATOM 12050 C CA . LYS A 1 1806 ? 177.705 194.094 123.629 1.00 296.39 1806 LYS A CA 1
ATOM 12051 C C . LYS A 1 1806 ? 179.007 194.787 123.249 1.00 296.39 1806 LYS A C 1
ATOM 12052 O O . LYS A 1 1806 ? 180.076 194.166 123.254 1.00 296.39 1806 LYS A O 1
ATOM 12058 N N . GLU A 1 1807 ? 178.936 196.075 122.909 1.00 296.39 1807 GLU A N 1
ATOM 12059 C CA . GLU A 1 1807 ? 180.117 196.777 122.416 1.00 296.39 1807 GLU A CA 1
ATOM 12060 C C . GLU A 1 1807 ? 181.214 196.806 123.469 1.00 296.39 1807 GLU A C 1
ATOM 12061 O O . GLU A 1 1807 ? 182.371 196.466 123.189 1.00 296.39 1807 GLU A O 1
ATOM 12067 N N . VAL A 1 1808 ? 180.863 197.206 124.693 1.00 296.39 1808 VAL A N 1
ATOM 12068 C CA . VAL A 1 1808 ? 181.844 197.260 125.771 1.00 296.39 1808 VAL A CA 1
ATOM 12069 C C . VAL A 1 1808 ? 182.389 195.870 126.059 1.00 296.39 1808 VAL A C 1
ATOM 12070 O O . VAL A 1 1808 ? 183.589 195.696 126.291 1.00 296.39 1808 VAL A O 1
ATOM 12074 N N . ARG A 1 1809 ? 181.515 194.862 126.053 1.00 296.39 1809 ARG A N 1
ATOM 12075 C CA . ARG A 1 1809 ? 181.963 193.486 126.238 1.00 296.39 1809 ARG A CA 1
ATOM 12076 C C . ARG A 1 1809 ? 183.045 193.122 125.231 1.00 296.39 1809 ARG A C 1
ATOM 12077 O O . ARG A 1 1809 ? 184.131 192.656 125.603 1.00 296.39 1809 ARG A O 1
ATOM 12085 N N . ILE A 1 1810 ? 182.769 193.352 123.946 1.00 296.39 1810 ILE A N 1
ATOM 12086 C CA . ILE A 1 1810 ? 183.700 192.964 122.891 1.00 296.39 1810 ILE A CA 1
ATOM 12087 C C . ILE A 1 1810 ? 185.013 193.720 123.035 1.00 296.39 1810 ILE A C 1
ATOM 12088 O O . ILE A 1 1810 ? 186.101 193.135 122.962 1.00 296.39 1810 ILE A O 1
ATOM 12093 N N . PHE A 1 1811 ? 184.932 195.036 123.242 1.00 296.39 1811 PHE A N 1
ATOM 12094 C CA . PHE A 1 1811 ? 186.153 195.830 123.324 1.00 296.39 1811 PHE A CA 1
ATOM 12095 C C . PHE A 1 1811 ? 186.984 195.431 124.534 1.00 296.39 1811 PHE A C 1
ATOM 12096 O O . PHE A 1 1811 ? 188.210 195.304 124.440 1.00 296.39 1811 PHE A O 1
ATOM 12104 N N . SER A 1 1812 ? 186.334 195.206 125.675 1.00 296.39 1812 SER A N 1
ATOM 12105 C CA . SER A 1 1812 ? 187.060 194.843 126.884 1.00 296.39 1812 SER A CA 1
ATOM 12106 C C . SER A 1 1812 ? 187.750 193.497 126.723 1.00 296.39 1812 SER A C 1
ATOM 12107 O O . SER A 1 1812 ? 188.926 193.341 127.078 1.00 296.39 1812 SER A O 1
ATOM 12110 N N . VAL A 1 1813 ? 187.038 192.508 126.177 1.00 296.39 1813 VAL A N 1
ATOM 12111 C CA . VAL A 1 1813 ? 187.640 191.186 126.057 1.00 296.39 1813 VAL A CA 1
ATOM 12112 C C . VAL A 1 1813 ? 188.772 191.204 125.037 1.00 296.39 1813 VAL A C 1
ATOM 12113 O O . VAL A 1 1813 ? 189.824 190.591 125.258 1.00 296.39 1813 VAL A O 1
ATOM 12117 N N . GLU A 1 1814 ? 188.594 191.915 123.918 1.00 296.39 1814 GLU A N 1
ATOM 12118 C CA . GLU A 1 1814 ? 189.669 191.972 122.934 1.00 296.39 1814 GLU A CA 1
ATOM 12119 C C . GLU A 1 1814 ? 190.887 192.693 123.498 1.00 296.39 1814 GLU A C 1
ATOM 12120 O O . GLU A 1 1814 ? 192.024 192.264 123.276 1.00 296.39 1814 GLU A O 1
ATOM 12126 N N . THR A 1 1815 ? 190.670 193.768 124.261 1.00 296.39 1815 THR A N 1
ATOM 12127 C CA . THR A 1 1815 ? 191.789 194.472 124.872 1.00 296.39 1815 THR A CA 1
ATOM 12128 C C . THR A 1 1815 ? 192.534 193.573 125.847 1.00 296.39 1815 THR A C 1
ATOM 12129 O O . THR A 1 1815 ? 193.770 193.505 125.824 1.00 296.39 1815 THR A O 1
ATOM 12133 N N . LEU A 1 1816 ? 191.798 192.861 126.703 1.00 296.39 1816 LEU A N 1
ATOM 12134 C CA . LEU A 1 1816 ? 192.448 192.003 127.686 1.00 296.39 1816 LEU A CA 1
ATOM 12135 C C . LEU A 1 1816 ? 193.218 190.872 127.017 1.00 296.39 1816 LEU A C 1
ATOM 12136 O O . LEU A 1 1816 ? 194.341 190.553 127.426 1.00 296.39 1816 LEU A O 1
ATOM 12141 N N . VAL A 1 1817 ? 192.638 190.251 125.987 1.00 296.39 1817 VAL A N 1
ATOM 12142 C CA . VAL A 1 1817 ? 193.337 189.143 125.346 1.00 296.39 1817 VAL A CA 1
ATOM 12143 C C . VAL A 1 1817 ? 194.551 189.638 124.571 1.00 296.39 1817 VAL A C 1
ATOM 12144 O O . VAL A 1 1817 ? 195.579 188.955 124.530 1.00 296.39 1817 VAL A O 1
ATOM 12148 N N . ASN A 1 1818 ? 194.468 190.812 123.938 1.00 296.39 1818 ASN A N 1
ATOM 12149 C CA . ASN A 1 1818 ? 195.650 191.361 123.281 1.00 296.39 1818 ASN A CA 1
ATOM 12150 C C . ASN A 1 1818 ? 196.740 191.669 124.296 1.00 296.39 1818 ASN A C 1
ATOM 12151 O O . ASN A 1 1818 ? 197.927 191.433 124.038 1.00 296.39 1818 ASN A O 1
ATOM 12156 N N . SER A 1 1819 ? 196.354 192.195 125.461 1.00 296.39 1819 SER A N 1
ATOM 12157 C CA . SER A 1 1819 ? 197.328 192.438 126.518 1.00 296.39 1819 SER A CA 1
ATOM 12158 C C . SER A 1 1819 ? 197.994 191.142 126.959 1.00 296.39 1819 SER A C 1
ATOM 12159 O O . SER A 1 1819 ? 199.218 191.086 127.117 1.00 296.39 1819 SER A O 1
ATOM 12162 N N . ILE A 1 1820 ? 197.205 190.085 127.149 1.00 296.39 1820 ILE A N 1
ATOM 12163 C CA . ILE A 1 1820 ? 197.774 188.807 127.572 1.00 296.39 1820 ILE A CA 1
ATOM 12164 C C . ILE A 1 1820 ? 198.684 188.245 126.488 1.00 296.39 1820 ILE A C 1
ATOM 12165 O O . ILE A 1 1820 ? 199.738 187.666 126.780 1.00 296.39 1820 ILE A O 1
ATOM 12170 N N . TYR A 1 1821 ? 198.293 188.408 125.223 1.00 296.39 1821 TYR A N 1
ATOM 12171 C CA . TYR A 1 1821 ? 199.144 187.993 124.113 1.00 296.39 1821 TYR A CA 1
ATOM 12172 C C . TYR A 1 1821 ? 200.491 188.697 124.170 1.00 296.39 1821 TYR A C 1
ATOM 12173 O O . TYR A 1 1821 ? 201.546 188.055 124.101 1.00 296.39 18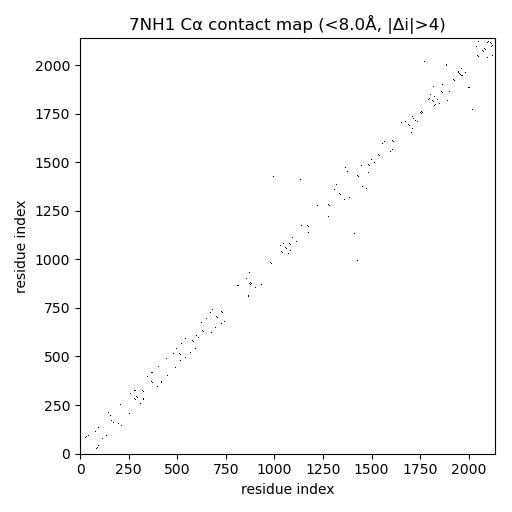21 TYR A O 1
ATOM 12182 N N . GLN A 1 1822 ? 200.472 190.022 124.313 1.00 296.39 1822 GLN A N 1
ATOM 12183 C CA . GLN A 1 1822 ? 201.719 190.772 124.416 1.00 296.39 1822 GLN A CA 1
ATOM 12184 C C . GLN A 1 1822 ? 202.496 190.400 125.673 1.00 296.39 1822 GLN A C 1
ATOM 12185 O O . GLN A 1 1822 ? 203.718 190.576 125.723 1.00 296.39 1822 GLN A O 1
ATOM 12191 N N . ALA A 1 1823 ? 201.806 189.889 126.694 1.00 296.39 1823 ALA A N 1
ATOM 12192 C CA . ALA A 1 1823 ? 202.464 189.592 127.962 1.00 296.39 1823 ALA A CA 1
ATOM 12193 C C . ALA A 1 1823 ? 203.420 188.410 127.861 1.00 296.39 1823 ALA A C 1
ATOM 12194 O O . ALA A 1 1823 ? 204.373 188.325 128.642 1.00 296.39 1823 ALA A O 1
ATOM 12196 N N . VAL A 1 1824 ? 203.195 187.490 126.926 1.00 296.39 1824 VAL A N 1
ATOM 12197 C CA . VAL A 1 1824 ? 203.970 186.253 126.840 1.00 296.39 1824 VAL A CA 1
ATOM 12198 C C . VAL A 1 1824 ? 204.853 186.230 125.597 1.00 296.39 1824 VAL A C 1
ATOM 12199 O O . VAL A 1 1824 ? 206.080 186.182 125.699 1.00 296.39 1824 VAL A O 1
ATOM 12203 N N . VAL A 1 1825 ? 204.246 186.258 124.408 1.00 296.39 1825 VAL A N 1
ATOM 12204 C CA . VAL A 1 1825 ? 205.043 186.202 123.189 1.00 296.39 1825 VAL A CA 1
ATOM 12205 C C . VAL A 1 1825 ? 205.844 187.482 122.994 1.00 296.39 1825 VAL A C 1
ATOM 12206 O O . VAL A 1 1825 ? 206.940 187.443 122.422 1.00 296.39 1825 VAL A O 1
ATOM 12210 N N . GLU A 1 1826 ? 205.332 188.619 123.467 1.00 300.91 1826 GLU A N 1
ATOM 12211 C CA . GLU A 1 1826 ? 206.053 189.880 123.395 1.00 300.91 1826 GLU A CA 1
ATOM 12212 C C . GLU A 1 1826 ? 206.624 190.328 124.731 1.00 300.91 1826 GLU A C 1
ATOM 12213 O O . GLU A 1 1826 ? 207.482 191.216 124.748 1.00 300.91 1826 GLU A O 1
ATOM 12219 N N . GLY A 1 1827 ? 206.177 189.744 125.838 1.00 316.50 1827 GLY A N 1
ATOM 12220 C CA . GLY A 1 1827 ? 206.681 190.106 127.150 1.00 316.50 1827 GLY A CA 1
ATOM 12221 C C . GLY A 1 1827 ? 205.939 191.268 127.779 1.00 316.50 1827 GLY A C 1
ATOM 12222 O O . GLY A 1 1827 ? 205.645 192.260 127.113 1.00 316.50 1827 GLY A O 1
ATOM 12223 N N . VAL A 1 1851 ? 208.437 197.137 138.348 1.00 361.37 1851 VAL A N 1
ATOM 12224 C CA . VAL A 1 1851 ? 207.118 197.121 137.729 1.00 361.37 1851 VAL A CA 1
ATOM 12225 C C . VAL A 1 1851 ? 206.505 195.724 137.797 1.00 361.37 1851 VAL A C 1
ATOM 12226 O O . VAL A 1 1851 ? 206.773 194.964 138.728 1.00 361.37 1851 VAL A O 1
ATOM 12230 N N . ILE A 1 1852 ? 205.681 195.392 136.809 1.00 338.44 1852 ILE A N 1
ATOM 12231 C CA . ILE A 1 1852 ? 204.957 194.128 136.788 1.00 338.44 1852 ILE A CA 1
ATOM 12232 C C . ILE A 1 1852 ? 205.690 193.140 135.890 1.00 338.44 1852 ILE A C 1
ATOM 12233 O O . ILE A 1 1852 ? 206.100 193.481 134.774 1.00 338.44 1852 ILE A O 1
ATOM 12238 N N . ALA A 1 1853 ? 205.873 191.919 136.387 1.00 310.13 1853 ALA A N 1
ATOM 12239 C CA . ALA A 1 1853 ? 206.485 190.874 135.587 1.00 310.13 1853 ALA A CA 1
ATOM 12240 C C . ALA A 1 1853 ? 205.481 190.333 134.569 1.00 310.13 1853 ALA A C 1
ATOM 12241 O O . ALA A 1 1853 ? 204.270 190.354 134.806 1.00 310.13 1853 ALA A O 1
ATOM 12243 N N . PRO A 1 1854 ? 205.958 189.857 133.417 1.00 296.39 1854 PRO A N 1
ATOM 12244 C CA . PRO A 1 1854 ? 205.031 189.296 132.422 1.00 296.39 1854 PRO A CA 1
ATOM 12245 C C . PRO A 1 1854 ? 204.265 188.083 132.919 1.00 296.39 1854 PRO A C 1
ATOM 12246 O O . PRO A 1 1854 ? 203.103 187.896 132.542 1.00 296.39 1854 PRO A O 1
ATOM 12250 N N . GLU A 1 1855 ? 204.880 187.258 133.766 1.00 296.39 1855 GLU A N 1
ATOM 12251 C CA . GLU A 1 1855 ? 204.248 186.012 134.189 1.00 296.39 1855 GLU A CA 1
ATOM 12252 C C . GLU A 1 1855 ? 203.078 186.274 135.130 1.00 296.39 1855 GLU A C 1
ATOM 12253 O O . GLU A 1 1855 ? 202.001 185.681 134.982 1.00 296.39 1855 GLU A O 1
ATOM 12259 N N . VAL A 1 1856 ? 203.273 187.154 136.113 1.00 320.81 1856 VAL A N 1
ATOM 12260 C CA . VAL A 1 1856 ? 202.201 187.450 137.057 1.00 320.81 1856 VAL A CA 1
ATOM 12261 C C . VAL A 1 1856 ? 201.065 188.187 136.359 1.00 320.81 1856 VAL A C 1
ATOM 12262 O O . VAL A 1 1856 ? 199.884 187.934 136.628 1.00 320.81 1856 VAL A O 1
ATOM 12266 N N . ILE A 1 1857 ? 201.395 189.101 135.444 1.00 298.04 1857 ILE A N 1
ATOM 12267 C CA . ILE A 1 1857 ? 200.341 189.783 134.705 1.00 298.04 1857 ILE A CA 1
ATOM 12268 C C . ILE A 1 1857 ? 199.596 188.790 133.821 1.00 298.04 1857 ILE A C 1
ATOM 12269 O O . ILE A 1 1857 ? 198.372 188.884 133.663 1.00 298.04 1857 ILE A O 1
ATOM 12274 N N . THR A 1 1858 ? 200.303 187.796 133.275 1.00 296.39 1858 THR A N 1
ATOM 12275 C CA . THR A 1 1858 ? 199.652 186.784 132.453 1.00 296.39 1858 THR A CA 1
ATOM 12276 C C . THR A 1 1858 ? 198.692 185.936 133.277 1.00 296.39 1858 THR A C 1
ATOM 12277 O O . THR A 1 1858 ? 197.561 185.674 132.852 1.00 296.39 1858 THR A O 1
ATOM 12281 N N . LYS A 1 1859 ? 199.127 185.491 134.460 1.00 296.39 1859 LYS A N 1
ATOM 12282 C CA . LYS A 1 1859 ? 198.243 184.676 135.290 1.00 296.39 1859 LYS A CA 1
ATOM 12283 C C . LYS A 1 1859 ? 197.040 185.483 135.768 1.00 296.39 1859 LYS A C 1
ATOM 12284 O O . LYS A 1 1859 ? 195.917 184.965 135.808 1.00 296.39 1859 LYS A O 1
ATOM 12290 N N . ARG A 1 1860 ? 197.250 186.755 136.119 1.00 296.39 1860 ARG A N 1
ATOM 12291 C CA . ARG A 1 1860 ? 196.132 187.605 136.514 1.00 296.39 1860 ARG A CA 1
ATOM 12292 C C . ARG A 1 1860 ? 195.134 187.760 135.373 1.00 296.39 1860 ARG A C 1
ATOM 12293 O O . ARG A 1 1860 ? 193.917 187.657 135.576 1.00 296.39 1860 ARG A O 1
ATOM 12301 N N . GLY A 1 1861 ? 195.632 188.008 134.161 1.00 296.39 1861 GLY A N 1
ATOM 12302 C CA . GLY A 1 1861 ? 194.737 188.156 133.027 1.00 296.39 1861 GLY A CA 1
ATOM 12303 C C . GLY A 1 1861 ? 193.999 186.874 132.695 1.00 296.39 1861 GLY A C 1
ATOM 12304 O O . GLY A 1 1861 ? 192.826 186.904 132.317 1.00 296.39 1861 GLY A O 1
ATOM 12305 N N . PHE A 1 1862 ? 194.675 185.732 132.825 1.00 296.39 1862 PHE A N 1
ATOM 12306 C CA . PHE A 1 1862 ? 194.003 184.455 132.609 1.00 296.39 1862 PHE A CA 1
ATOM 12307 C C . PHE A 1 1862 ? 192.899 184.238 133.633 1.00 296.39 1862 PHE A C 1
ATOM 12308 O O . PHE A 1 1862 ? 191.800 183.789 133.287 1.00 296.39 1862 PHE A O 1
ATOM 12316 N N . GLU A 1 1863 ? 193.173 184.554 134.901 1.00 296.39 1863 GLU A N 1
ATOM 12317 C CA . GLU A 1 1863 ? 192.141 184.430 135.924 1.00 296.39 1863 GLU A CA 1
ATOM 12318 C C . GLU A 1 1863 ? 190.963 185.345 135.622 1.00 296.39 1863 GLU A C 1
ATOM 12319 O O . GLU A 1 1863 ? 189.803 184.952 135.790 1.00 296.39 1863 GLU A O 1
ATOM 12325 N N . ALA A 1 1864 ? 191.242 186.569 135.170 1.00 296.39 1864 ALA A N 1
ATOM 12326 C CA . ALA A 1 1864 ? 190.166 187.485 134.808 1.00 296.39 1864 ALA A CA 1
ATOM 12327 C C . ALA A 1 1864 ? 189.344 186.940 133.648 1.00 296.39 1864 ALA A C 1
ATOM 12328 O O . ALA A 1 1864 ? 188.109 187.017 133.658 1.00 296.39 1864 ALA A O 1
ATOM 12330 N N . LEU A 1 1865 ? 190.014 186.391 132.634 1.00 296.39 1865 LEU A N 1
ATOM 12331 C CA . LEU A 1 1865 ? 189.302 185.840 131.488 1.00 296.39 1865 LEU A CA 1
ATOM 12332 C C . LEU A 1 1865 ? 188.417 184.676 131.904 1.00 296.39 1865 LEU A C 1
ATOM 12333 O O . LEU A 1 1865 ? 187.279 184.552 131.436 1.00 296.39 1865 LEU A O 1
ATOM 12338 N N . THR A 1 1866 ? 188.927 183.807 132.778 1.00 296.39 1866 THR A N 1
ATOM 12339 C CA . THR A 1 1866 ? 188.099 182.732 133.311 1.00 296.39 1866 THR A CA 1
ATOM 12340 C C . THR A 1 1866 ? 186.902 183.287 134.067 1.00 296.39 1866 THR A C 1
ATOM 12341 O O . THR A 1 1866 ? 185.771 182.827 133.877 1.00 296.39 1866 THR A O 1
ATOM 12345 N N . TYR A 1 1867 ? 187.130 184.289 134.918 1.00 296.39 1867 TYR A N 1
ATOM 12346 C CA . TYR A 1 1867 ? 186.041 184.846 135.710 1.00 296.39 1867 TYR A CA 1
ATOM 12347 C C . TYR A 1 1867 ? 184.950 185.418 134.816 1.00 296.39 1867 TYR A C 1
ATOM 12348 O O . TYR A 1 1867 ? 183.758 185.251 135.095 1.00 296.39 1867 TYR A O 1
ATOM 12357 N N . LEU A 1 1868 ? 185.339 186.097 133.737 1.00 296.39 1868 LEU A N 1
ATOM 12358 C CA . LEU A 1 1868 ? 184.351 186.532 132.755 1.00 296.39 1868 LEU A CA 1
ATOM 12359 C C . LEU A 1 1868 ? 183.630 185.341 132.137 1.00 296.39 1868 LEU A C 1
ATOM 12360 O O . LEU A 1 1868 ? 182.408 185.206 132.265 1.00 296.39 1868 LEU A O 1
ATOM 12365 N N . CYS A 1 1869 ? 184.381 184.447 131.491 1.00 296.39 1869 CYS A N 1
ATOM 12366 C CA . CYS A 1 1869 ? 183.773 183.408 130.667 1.00 296.39 1869 CYS A CA 1
ATOM 12367 C C . CYS A 1 1869 ? 182.858 182.486 131.465 1.00 296.39 1869 CYS A C 1
ATOM 12368 O O . CYS A 1 1869 ? 181.893 181.949 130.907 1.00 296.39 1869 CYS A O 1
ATOM 12371 N N . THR A 1 1870 ? 183.133 182.286 132.757 1.00 296.39 1870 THR A N 1
ATOM 12372 C CA . THR A 1 1870 ? 182.315 181.367 133.545 1.00 296.39 1870 THR A CA 1
ATOM 12373 C C . THR A 1 1870 ? 180.871 181.842 133.653 1.00 296.39 1870 THR A C 1
ATOM 12374 O O . THR A 1 1870 ? 179.938 181.071 133.400 1.00 296.39 1870 THR A O 1
ATOM 12378 N N . LYS A 1 1871 ? 180.663 183.102 134.022 1.00 301.02 1871 LYS A N 1
ATOM 12379 C CA . LYS A 1 1871 ? 179.328 183.588 134.335 1.00 301.02 1871 LYS A CA 1
ATOM 12380 C C . LYS A 1 1871 ? 178.649 184.195 133.114 1.00 301.02 1871 LYS A C 1
ATOM 12381 O O . LYS A 1 1871 ? 179.290 184.854 132.290 1.00 301.02 1871 LYS A O 1
ATOM 12387 N N . SER A 1 1872 ? 177.347 183.923 132.997 1.00 363.17 1872 SER A N 1
ATOM 12388 C CA . SER A 1 1872 ? 176.439 184.486 132.000 1.00 363.17 1872 SER A CA 1
ATOM 12389 C C . SER A 1 1872 ? 176.685 183.916 130.609 1.00 363.17 1872 SER A C 1
ATOM 12390 O O . SER A 1 1872 ? 175.902 184.168 129.688 1.00 363.17 1872 SER A O 1
ATOM 12393 N N . SER A 1 1873 ? 177.772 183.161 130.443 1.00 328.29 1873 SER A N 1
ATOM 12394 C CA . SER A 1 1873 ? 178.012 182.352 129.252 1.00 328.29 1873 SER A CA 1
ATOM 12395 C C . SER A 1 1873 ? 178.060 183.170 127.965 1.00 328.29 1873 SER A C 1
ATOM 12396 O O . SER A 1 1873 ? 178.204 182.605 126.876 1.00 328.29 1873 SER A O 1
ATOM 12399 N N . ASP A 1 1874 ? 177.941 184.495 128.067 1.00 314.10 1874 ASP A N 1
ATOM 12400 C CA . ASP A 1 1874 ? 177.909 185.348 126.888 1.00 314.10 1874 ASP A CA 1
ATOM 12401 C C . ASP A 1 1874 ? 179.272 185.912 126.519 1.00 314.10 1874 ASP A C 1
ATOM 12402 O O . ASP A 1 1874 ? 179.467 186.318 125.369 1.00 314.10 1874 ASP A O 1
ATOM 12407 N N . PHE A 1 1875 ? 180.211 185.953 127.463 1.00 296.39 1875 PHE A N 1
ATOM 12408 C CA . PHE A 1 1875 ? 181.557 186.406 127.145 1.00 296.39 1875 PHE A CA 1
ATOM 12409 C C . PHE A 1 1875 ? 182.351 185.340 126.407 1.00 296.39 1875 PHE A C 1
ATOM 12410 O O . PHE A 1 1875 ? 183.340 185.667 125.743 1.00 296.39 1875 PHE A O 1
ATOM 12418 N N . THR A 1 1876 ? 181.940 184.075 126.507 1.00 296.39 1876 THR A N 1
ATOM 12419 C CA . THR A 1 1876 ? 182.482 183.049 125.628 1.00 296.39 1876 THR A CA 1
ATOM 12420 C C . THR A 1 1876 ? 181.982 183.209 124.200 1.00 296.39 1876 THR A C 1
ATOM 12421 O O . THR A 1 1876 ? 182.674 182.801 123.262 1.00 296.39 1876 THR A O 1
ATOM 12425 N N . THR A 1 1877 ? 180.795 183.795 124.020 1.00 304.46 1877 THR A N 1
ATOM 12426 C CA . THR A 1 1877 ? 180.243 183.973 122.682 1.00 304.46 1877 THR A CA 1
ATOM 12427 C C . THR A 1 1877 ? 181.077 184.934 121.848 1.00 304.46 1877 THR A C 1
ATOM 12428 O O . THR A 1 1877 ? 181.068 184.847 120.616 1.00 304.46 1877 THR A O 1
ATOM 12432 N N . VAL A 1 1878 ? 181.797 185.855 122.489 1.00 296.39 1878 VAL A N 1
ATOM 12433 C CA . VAL A 1 1878 ? 182.644 186.773 121.734 1.00 296.39 1878 VAL A CA 1
ATOM 12434 C C . VAL A 1 1878 ? 183.759 186.014 121.033 1.00 296.39 1878 VAL A C 1
ATOM 12435 O O . VAL A 1 1878 ? 184.185 186.390 119.932 1.00 296.39 1878 VAL A O 1
ATOM 12439 N N . PHE A 1 1879 ? 184.250 184.939 121.652 1.00 296.39 1879 PHE A N 1
ATOM 12440 C CA . PHE A 1 1879 ? 185.244 184.099 120.996 1.00 296.39 1879 PHE A CA 1
ATOM 12441 C C . PHE A 1 1879 ? 184.700 183.536 119.691 1.00 296.39 1879 PHE A C 1
ATOM 12442 O O . PHE A 1 1879 ? 185.388 183.546 118.663 1.00 296.39 1879 PHE A O 1
ATOM 12450 N N . SER A 1 1880 ? 183.460 183.044 119.714 1.00 296.39 1880 SER A N 1
ATOM 12451 C CA . SER A 1 1880 ? 182.808 182.595 118.490 1.00 296.39 1880 SER A CA 1
ATOM 12452 C C . SER A 1 1880 ? 182.597 183.743 117.514 1.00 296.39 1880 SER A C 1
ATOM 12453 O O . SER A 1 1880 ? 182.643 183.539 116.296 1.00 296.39 1880 SER A O 1
ATOM 12456 N N . TYR A 1 1881 ? 182.341 184.944 118.028 1.00 296.39 1881 TYR A N 1
ATOM 12457 C CA . TYR A 1 1881 ? 182.135 186.090 117.150 1.00 296.39 1881 TYR A CA 1
ATOM 12458 C C . TYR A 1 1881 ? 183.412 186.443 116.397 1.00 296.39 1881 TYR A C 1
ATOM 12459 O O . TYR A 1 1881 ? 183.357 186.862 115.235 1.00 296.39 1881 TYR A O 1
ATOM 12468 N N . ASN A 1 1882 ? 184.569 186.281 117.037 1.00 296.39 1882 ASN A N 1
ATOM 12469 C CA . ASN A 1 1882 ? 185.838 186.651 116.419 1.00 296.39 1882 ASN A CA 1
ATOM 12470 C C . ASN A 1 1882 ? 186.542 185.481 115.740 1.00 296.39 1882 ASN A C 1
ATOM 12471 O O . ASN A 1 1882 ? 186.869 185.568 114.553 1.00 296.39 1882 ASN A O 1
ATOM 12476 N N . THR A 1 1883 ? 186.801 184.397 116.474 1.00 296.39 1883 THR A N 1
ATOM 12477 C CA . THR A 1 1883 ? 187.452 183.168 116.020 1.00 296.39 1883 THR A CA 1
ATOM 12478 C C . THR A 1 1883 ? 188.928 183.352 115.685 1.00 296.39 1883 THR A C 1
ATOM 12479 O O . THR A 1 1883 ? 189.597 182.368 115.350 1.00 296.39 1883 THR A O 1
ATOM 12483 N N . GLU A 1 1884 ? 189.461 184.568 115.759 1.00 296.39 1884 GLU A N 1
ATOM 12484 C CA . GLU A 1 1884 ? 190.889 184.791 115.590 1.00 296.39 1884 GLU A CA 1
ATOM 12485 C C . GLU A 1 1884 ? 191.582 185.074 116.911 1.00 296.39 1884 GLU A C 1
ATOM 12486 O O . GLU A 1 1884 ? 192.735 184.675 117.103 1.00 296.39 1884 GLU A O 1
ATOM 12492 N N . LEU A 1 1885 ? 190.886 185.751 117.824 1.00 296.39 1885 LEU A N 1
ATOM 12493 C CA . LEU A 1 1885 ? 191.366 185.884 119.192 1.00 296.39 1885 LEU A CA 1
ATOM 12494 C C . LEU A 1 1885 ? 191.603 184.520 119.823 1.00 296.39 1885 LEU A C 1
ATOM 12495 O O . LEU A 1 1885 ? 192.524 184.358 120.633 1.00 296.39 1885 LEU A O 1
ATOM 12500 N N . ILE A 1 1886 ? 190.796 183.525 119.448 1.00 296.39 1886 ILE A N 1
ATOM 12501 C CA . ILE A 1 1886 ? 191.052 182.153 119.874 1.00 296.39 1886 ILE A CA 1
ATOM 12502 C C . ILE A 1 1886 ? 192.404 181.686 119.358 1.00 296.39 1886 ILE A C 1
ATOM 12503 O O . ILE A 1 1886 ? 193.183 181.059 120.087 1.00 296.39 1886 ILE A O 1
ATOM 12508 N N . ASN A 1 1887 ? 192.698 181.973 118.089 1.00 296.39 1887 ASN A N 1
ATOM 12509 C CA . ASN A 1 1887 ? 193.991 181.604 117.525 1.00 296.39 1887 ASN A CA 1
ATOM 12510 C C . ASN A 1 1887 ? 195.123 182.269 118.291 1.00 296.39 1887 ASN A C 1
ATOM 12511 O O . ASN A 1 1887 ? 196.126 181.626 118.625 1.00 296.39 1887 ASN A O 1
ATOM 12516 N N . LYS A 1 1888 ? 194.967 183.558 118.594 1.00 296.39 1888 LYS A N 1
ATOM 12517 C CA . LYS A 1 1888 ? 195.996 184.275 119.337 1.00 296.39 1888 LYS A CA 1
ATOM 12518 C C . LYS A 1 1888 ? 196.219 183.657 120.710 1.00 296.39 1888 LYS A C 1
ATOM 12519 O O . LYS A 1 1888 ? 197.365 183.435 121.118 1.00 296.39 1888 LYS A O 1
ATOM 12525 N N . ILE A 1 1889 ? 195.139 183.363 121.434 1.00 296.39 1889 ILE A N 1
ATOM 12526 C CA . ILE A 1 1889 ? 195.290 182.871 122.800 1.00 296.39 1889 ILE A CA 1
ATOM 12527 C C . ILE A 1 1889 ? 195.884 181.467 122.800 1.00 296.39 1889 ILE A C 1
ATOM 12528 O O . ILE A 1 1889 ? 196.730 181.136 123.639 1.00 296.39 1889 ILE A O 1
ATOM 12533 N N . LEU A 1 1890 ? 195.460 180.618 121.858 1.00 296.39 1890 LEU A N 1
ATOM 12534 C CA . LEU A 1 1890 ? 196.046 179.285 121.794 1.00 296.39 1890 LEU A CA 1
ATOM 12535 C C . LEU A 1 1890 ? 197.515 179.347 121.405 1.00 296.39 1890 LEU A C 1
ATOM 12536 O O . LEU A 1 1890 ? 198.314 178.531 121.879 1.00 296.39 1890 LEU A O 1
ATOM 12541 N N . GLN A 1 1891 ? 197.891 180.304 120.553 1.00 296.39 1891 GLN A N 1
ATOM 12542 C CA . GLN A 1 1891 ? 199.300 180.468 120.216 1.00 296.39 1891 GLN A CA 1
ATOM 12543 C C . GLN A 1 1891 ? 200.116 180.842 121.446 1.00 296.39 1891 GLN A C 1
ATOM 12544 O O . GLN A 1 1891 ? 201.224 180.330 121.645 1.00 296.39 1891 GLN A O 1
ATOM 12550 N N . ALA A 1 1892 ? 199.582 181.724 122.287 1.00 296.39 1892 ALA A N 1
ATOM 12551 C CA . ALA A 1 1892 ? 200.261 182.141 123.512 1.00 296.39 1892 ALA A CA 1
ATOM 12552 C C . ALA A 1 1892 ? 200.002 181.083 124.573 1.00 296.39 1892 ALA A C 1
ATOM 12553 O O . ALA A 1 1892 ? 199.015 181.134 125.307 1.00 296.39 1892 ALA A O 1
ATOM 12555 N N . THR A 1 1893 ? 200.899 180.104 124.653 1.00 296.39 1893 THR A N 1
ATOM 12556 C CA . THR A 1 1893 ? 200.740 178.996 125.591 1.00 296.39 1893 THR A CA 1
ATOM 12557 C C . THR A 1 1893 ? 202.120 178.456 125.934 1.00 296.39 1893 THR A C 1
ATOM 12558 O O . THR A 1 1893 ? 202.760 177.817 125.094 1.00 296.39 1893 THR A O 1
ATOM 12562 N N . ASN A 1 1894 ? 202.577 178.712 127.154 1.00 296.39 1894 ASN A N 1
ATOM 12563 C CA . ASN A 1 1894 ? 203.825 178.156 127.645 1.00 296.39 1894 ASN A CA 1
ATOM 12564 C C . ASN A 1 1894 ? 203.529 176.948 128.531 1.00 296.39 1894 ASN A C 1
ATOM 12565 O O . ASN A 1 1894 ? 202.389 176.484 128.626 1.00 296.39 1894 ASN A O 1
ATOM 12570 N N . LYS A 1 1895 ? 204.569 176.427 129.185 1.00 296.39 1895 LYS A N 1
ATOM 12571 C CA . LYS A 1 1895 ? 204.390 175.275 130.063 1.00 296.39 1895 LYS A CA 1
ATOM 12572 C C . LYS A 1 1895 ? 203.447 175.597 131.214 1.00 296.39 1895 LYS A C 1
ATOM 12573 O O . LYS A 1 1895 ? 202.565 174.797 131.546 1.00 296.39 1895 LYS A O 1
ATOM 12579 N N . ARG A 1 1896 ? 203.618 176.762 131.836 1.00 296.39 1896 ARG A N 1
ATOM 12580 C CA . ARG A 1 1896 ? 202.757 177.139 132.951 1.00 296.39 1896 ARG A CA 1
ATOM 12581 C C . ARG A 1 1896 ? 201.363 177.531 132.484 1.00 296.39 1896 ARG A C 1
ATOM 12582 O O . ARG A 1 1896 ? 200.427 177.549 133.291 1.00 296.39 1896 ARG A O 1
ATOM 12590 N N . THR A 1 1897 ? 201.208 177.845 131.196 1.00 296.39 1897 THR A N 1
ATOM 12591 C CA . THR A 1 1897 ? 199.913 178.283 130.688 1.00 296.39 1897 THR A CA 1
ATOM 12592 C C . THR A 1 1897 ? 198.856 177.199 130.848 1.00 296.39 1897 THR A C 1
ATOM 12593 O O . THR A 1 1897 ? 197.728 177.483 131.268 1.00 296.39 1897 THR A O 1
ATOM 12597 N N . ILE A 1 1898 ? 199.215 175.948 130.550 1.00 296.39 1898 ILE A N 1
ATOM 12598 C CA . ILE A 1 1898 ? 198.221 174.888 130.396 1.00 296.39 1898 ILE A CA 1
ATOM 12599 C C . ILE A 1 1898 ? 197.426 174.667 131.675 1.00 296.39 1898 ILE A C 1
ATOM 12600 O O . ILE A 1 1898 ? 196.229 174.361 131.618 1.00 296.39 1898 ILE A O 1
ATOM 12605 N N . SER A 1 1899 ? 198.060 174.842 132.841 1.00 296.39 1899 SER A N 1
ATOM 12606 C CA . SER A 1 1899 ? 197.415 174.502 134.108 1.00 296.39 1899 SER A CA 1
ATOM 12607 C C . SER A 1 1899 ? 196.082 175.221 134.274 1.00 296.39 1899 SER A C 1
ATOM 12608 O O . SER A 1 1899 ? 195.153 174.688 134.892 1.00 296.39 1899 SER A O 1
ATOM 12611 N N . GLU A 1 1900 ? 195.967 176.430 133.729 1.00 296.39 1900 GLU A N 1
ATOM 12612 C CA . GLU A 1 1900 ? 194.698 177.142 133.710 1.00 296.39 1900 GLU A CA 1
ATOM 12613 C C . GLU A 1 1900 ? 194.160 177.353 132.303 1.00 296.39 1900 GLU A C 1
ATOM 12614 O O . GLU A 1 1900 ? 192.955 177.587 132.144 1.00 296.39 1900 GLU A O 1
ATOM 12620 N N . SER A 1 1901 ? 195.023 177.276 131.288 1.00 296.39 1901 SER A N 1
ATOM 12621 C CA . SER A 1 1901 ? 194.550 177.379 129.914 1.00 296.39 1901 SER A CA 1
ATOM 12622 C C . SER A 1 1901 ? 193.603 176.240 129.579 1.00 296.39 1901 SER A C 1
ATOM 12623 O O . SER A 1 1901 ? 192.692 176.405 128.764 1.00 296.39 1901 SER A O 1
ATOM 12626 N N . VAL A 1 1902 ? 193.801 175.073 130.192 1.00 296.39 1902 VAL A N 1
ATOM 12627 C CA . VAL A 1 1902 ? 192.891 173.962 129.943 1.00 296.39 1902 VAL A CA 1
ATOM 12628 C C . VAL A 1 1902 ? 191.487 174.302 130.436 1.00 296.39 1902 VAL A C 1
ATOM 12629 O O . VAL A 1 1902 ? 190.497 174.080 129.729 1.00 296.39 1902 VAL A O 1
ATOM 12633 N N . LYS A 1 1903 ? 191.380 174.876 131.638 1.00 296.39 1903 LYS A N 1
ATOM 12634 C CA . LYS A 1 1903 ? 190.079 175.299 132.141 1.00 296.39 1903 LYS A CA 1
ATOM 12635 C C . LYS A 1 1903 ? 189.491 176.394 131.267 1.00 296.39 1903 LYS A C 1
ATOM 12636 O O . LYS A 1 1903 ? 188.297 176.370 130.936 1.00 296.39 1903 LYS A O 1
ATOM 12642 N N . LEU A 1 1904 ? 190.325 177.358 130.874 1.00 296.39 1904 LEU A N 1
ATOM 12643 C CA . LEU A 1 1904 ? 189.848 178.457 130.046 1.00 296.39 1904 LEU A CA 1
ATOM 12644 C C . LEU A 1 1904 ? 189.289 177.941 128.728 1.00 296.39 1904 LEU A C 1
ATOM 12645 O O . LEU A 1 1904 ? 188.204 178.343 128.302 1.00 296.39 1904 LEU A O 1
ATOM 12650 N N . LEU A 1 1905 ? 190.010 177.030 128.077 1.00 296.39 1905 LEU A N 1
ATOM 12651 C CA . LEU A 1 1905 ? 189.563 176.507 126.793 1.00 296.39 1905 LEU A CA 1
ATOM 12652 C C . LEU A 1 1905 ? 188.349 175.605 126.942 1.00 296.39 1905 LEU A C 1
ATOM 12653 O O . LEU A 1 1905 ? 187.487 175.583 126.057 1.00 296.39 1905 LEU A O 1
ATOM 12658 N N . SER A 1 1906 ? 188.258 174.853 128.041 1.00 296.39 1906 SER A N 1
ATOM 12659 C CA . SER A 1 1906 ? 187.054 174.070 128.286 1.00 296.39 1906 SER A CA 1
ATOM 12660 C C . SER A 1 1906 ? 185.841 174.981 128.392 1.00 296.39 1906 SER A C 1
ATOM 12661 O O . SER A 1 1906 ? 184.776 174.689 127.836 1.00 296.39 1906 SER A O 1
ATOM 12664 N N . THR A 1 1907 ? 185.990 176.102 129.099 1.00 296.39 1907 THR A N 1
ATOM 12665 C CA . THR A 1 1907 ? 184.910 177.082 129.155 1.00 296.39 1907 THR A CA 1
ATOM 12666 C C . THR A 1 1907 ? 184.632 177.694 127.786 1.00 296.39 1907 THR A C 1
ATOM 12667 O O . THR A 1 1907 ? 183.470 177.933 127.440 1.00 296.39 1907 THR A O 1
ATOM 12671 N N . VAL A 1 1908 ? 185.683 177.961 127.007 1.00 297.55 1908 VAL A N 1
ATOM 12672 C CA . VAL A 1 1908 ? 185.512 178.542 125.677 1.00 297.55 1908 VAL A CA 1
ATOM 12673 C C . VAL A 1 1908 ? 184.707 177.608 124.786 1.00 297.55 1908 VAL A C 1
ATOM 12674 O O . VAL A 1 1908 ? 183.871 178.052 123.990 1.00 297.55 1908 VAL A O 1
ATOM 12678 N N . GLY A 1 1909 ? 184.934 176.303 124.917 1.00 308.03 1909 GLY A N 1
ATOM 12679 C CA . GLY A 1 1909 ? 184.269 175.307 124.098 1.00 308.03 1909 GLY A CA 1
ATOM 12680 C C . GLY A 1 1909 ? 182.758 175.417 124.044 1.00 308.03 1909 GLY A C 1
ATOM 12681 O O . GLY A 1 1909 ? 182.118 174.789 123.196 1.00 308.03 1909 GLY A O 1
ATOM 12682 N N . ASP A 1 1910 ? 182.175 176.211 124.948 1.00 335.15 1910 ASP A N 1
ATOM 12683 C CA . ASP A 1 1910 ? 180.746 176.491 124.891 1.00 335.15 1910 ASP A CA 1
ATOM 12684 C C . ASP A 1 1910 ? 180.334 177.117 123.568 1.00 335.15 1910 ASP A C 1
ATOM 12685 O O . ASP A 1 1910 ? 179.180 176.960 123.153 1.00 335.15 1910 ASP A O 1
ATOM 12690 N N . CYS A 1 1911 ? 181.245 177.826 122.897 1.00 345.43 1911 CYS A N 1
ATOM 12691 C CA . CYS A 1 1911 ? 180.945 178.348 121.570 1.00 345.43 1911 CYS A CA 1
ATOM 12692 C C . CYS A 1 1911 ? 180.706 177.234 120.563 1.00 345.43 1911 CYS A C 1
ATOM 12693 O O . CYS A 1 1911 ? 180.104 177.480 119.512 1.00 345.43 1911 CYS A O 1
ATOM 12696 N N . PHE A 1 1912 ? 181.175 176.019 120.853 1.00 296.39 1912 PHE A N 1
ATOM 12697 C CA . PHE A 1 1912 ? 180.869 174.873 120.010 1.00 296.39 1912 PHE A CA 1
ATOM 12698 C C . PHE A 1 1912 ? 179.616 174.137 120.457 1.00 296.39 1912 PHE A C 1
ATOM 12699 O O . PHE A 1 1912 ? 179.060 173.364 119.670 1.00 296.39 1912 PHE A O 1
ATOM 12707 N N . ASN A 1 1913 ? 179.165 174.350 121.697 1.00 348.33 1913 ASN A N 1
ATOM 12708 C CA . ASN A 1 1913 ? 177.958 173.679 122.170 1.00 348.33 1913 ASN A CA 1
ATOM 12709 C C . ASN A 1 1913 ? 176.754 174.064 121.324 1.00 348.33 1913 ASN A C 1
ATOM 12710 O O . ASN A 1 1913 ? 175.938 173.209 120.961 1.00 348.33 1913 ASN A O 1
ATOM 12715 N N . ASN A 1 1914 ? 176.630 175.347 121.001 1.00 356.57 1914 ASN A N 1
ATOM 12716 C CA . ASN A 1 1914 ? 175.611 175.822 120.078 1.00 356.57 1914 ASN A CA 1
ATOM 12717 C C . ASN A 1 1914 ? 176.056 175.738 118.626 1.00 356.57 1914 ASN A C 1
ATOM 12718 O O . ASN A 1 1914 ? 175.314 176.181 117.742 1.00 356.57 1914 ASN A O 1
ATOM 12723 N N . ASP A 1 1915 ? 177.250 175.197 118.367 1.00 320.17 1915 ASP A N 1
ATOM 12724 C CA . ASP A 1 1915 ? 177.818 175.063 117.027 1.00 320.17 1915 ASP A CA 1
ATOM 12725 C C . ASP A 1 1915 ? 178.030 176.411 116.349 1.00 320.17 1915 ASP A C 1
ATOM 12726 O O . ASP A 1 1915 ? 178.267 176.470 115.138 1.00 320.17 1915 ASP A O 1
ATOM 12731 N N . LYS A 1 1916 ? 177.953 177.499 117.110 1.00 337.99 1916 LYS A N 1
ATOM 12732 C CA . LYS A 1 1916 ? 178.118 178.850 116.579 1.00 337.99 1916 LYS A CA 1
ATOM 12733 C C . LYS A 1 1916 ? 179.608 179.075 116.350 1.00 337.99 1916 LYS A C 1
ATOM 12734 O O . LYS A 1 1916 ? 180.332 179.519 117.240 1.00 337.99 1916 LYS A O 1
ATOM 12740 N N . VAL A 1 1917 ? 180.071 178.745 115.147 1.00 325.08 1917 VAL A N 1
ATOM 12741 C CA . VAL A 1 1917 ? 181.445 179.043 114.760 1.00 325.08 1917 VAL A CA 1
ATOM 12742 C C . VAL A 1 1917 ? 181.451 179.801 113.436 1.00 325.08 1917 VAL A C 1
ATOM 12743 O O . VAL A 1 1917 ? 182.100 180.846 113.316 1.00 325.08 1917 VAL A O 1
ATOM 12747 N N . ALA A 1 1918 ? 180.750 179.266 112.432 1.00 347.82 1918 ALA A N 1
ATOM 12748 C CA . ALA A 1 1918 ? 180.568 179.883 111.120 1.00 347.82 1918 ALA A CA 1
ATOM 12749 C C . ALA A 1 1918 ? 181.874 179.972 110.337 1.00 347.82 1918 ALA A C 1
ATOM 12750 O O . ALA A 1 1918 ? 181.868 180.337 109.157 1.00 347.82 1918 ALA A O 1
ATOM 12752 N N . GLU A 1 1919 ? 182.993 179.619 110.973 1.00 340.50 1919 GLU A N 1
ATOM 12753 C CA . GLU A 1 1919 ? 184.306 179.577 110.339 1.00 340.50 1919 GLU A CA 1
ATOM 12754 C C . GLU A 1 1919 ? 185.156 178.480 110.971 1.00 340.50 1919 GLU A C 1
ATOM 12755 O O . GLU A 1 1919 ? 186.249 178.765 111.476 1.00 340.50 1919 GLU A O 1
ATOM 12761 N N . PRO A 1 1920 ? 184.706 177.221 110.965 1.00 336.66 1920 PRO A N 1
ATOM 12762 C CA . PRO A 1 1920 ? 185.466 176.172 111.657 1.00 336.66 1920 PRO A CA 1
ATOM 12763 C C . PRO A 1 1920 ? 186.690 175.691 110.901 1.00 336.66 1920 PRO A C 1
ATOM 12764 O O . PRO A 1 1920 ? 187.291 174.694 111.315 1.00 336.66 1920 PRO A O 1
ATOM 12768 N N . GLU A 1 1921 ? 187.072 176.345 109.805 1.00 331.23 1921 GLU A N 1
ATOM 12769 C CA . GLU A 1 1921 ? 188.168 175.850 108.982 1.00 331.23 1921 GLU A CA 1
ATOM 12770 C C . GLU A 1 1921 ? 189.531 176.362 109.426 1.00 331.23 1921 GLU A C 1
ATOM 12771 O O . GLU A 1 1921 ? 190.552 175.802 109.010 1.00 331.23 1921 GLU A O 1
ATOM 12777 N N . ASN A 1 1922 ? 189.577 177.404 110.253 1.00 297.98 1922 ASN A N 1
ATOM 12778 C CA . ASN A 1 1922 ? 190.839 178.057 110.577 1.00 297.98 1922 ASN A CA 1
ATOM 12779 C C . ASN A 1 1922 ? 191.043 178.182 112.080 1.00 297.98 1922 ASN A C 1
ATOM 12780 O O . ASN A 1 1922 ? 191.369 179.265 112.578 1.00 297.98 1922 ASN A O 1
ATOM 12785 N N . ILE A 1 1923 ? 190.846 177.088 112.817 1.00 296.39 1923 ILE A N 1
ATOM 12786 C CA . ILE A 1 1923 ? 190.964 177.124 114.271 1.00 296.39 1923 ILE A CA 1
ATOM 12787 C C . ILE A 1 1923 ? 192.380 176.800 114.744 1.00 296.39 1923 ILE A C 1
ATOM 12788 O O . ILE A 1 1923 ? 192.758 177.207 115.856 1.00 296.39 1923 ILE A O 1
ATOM 12793 N N . GLU A 1 1924 ? 193.185 176.117 113.924 1.00 296.39 1924 GLU A N 1
ATOM 12794 C CA . GLU A 1 1924 ? 194.602 175.875 114.214 1.00 296.39 1924 GLU A CA 1
ATOM 12795 C C . GLU A 1 1924 ? 194.774 175.016 115.467 1.00 296.39 1924 GLU A C 1
ATOM 12796 O O . GLU A 1 1924 ? 195.563 175.325 116.362 1.00 296.39 1924 GLU A O 1
ATOM 12802 N N . VAL A 1 1925 ? 194.022 173.914 115.517 1.00 296.39 1925 VAL A N 1
ATOM 12803 C CA . VAL A 1 1925 ? 193.968 173.076 116.713 1.00 296.39 1925 VAL A CA 1
ATOM 12804 C C . VAL A 1 1925 ? 195.168 172.167 116.906 1.00 296.39 1925 VAL A C 1
ATOM 12805 O O . VAL A 1 1925 ? 195.375 171.680 118.026 1.00 296.39 1925 VAL A O 1
ATOM 12809 N N . ARG A 1 1926 ? 195.953 171.904 115.859 1.00 296.39 1926 ARG A N 1
ATOM 12810 C CA . ARG A 1 1926 ? 196.999 170.896 115.996 1.00 296.39 1926 ARG A CA 1
ATOM 12811 C C . ARG A 1 1926 ? 198.026 171.282 117.052 1.00 296.39 1926 ARG A C 1
ATOM 12812 O O . ARG A 1 1926 ? 198.592 170.401 117.704 1.00 296.39 1926 ARG A O 1
ATOM 12820 N N . LYS A 1 1927 ? 198.256 172.579 117.268 1.00 296.39 1927 LYS A N 1
ATOM 12821 C CA . LYS A 1 1927 ? 199.103 172.979 118.388 1.00 296.39 1927 LYS A CA 1
ATOM 12822 C C . LYS A 1 1927 ? 198.497 172.537 119.714 1.00 296.39 1927 LYS A C 1
ATOM 12823 O O . LYS A 1 1927 ? 199.189 171.968 120.567 1.00 296.39 1927 LYS A O 1
ATOM 12829 N N . TYR A 1 1928 ? 197.199 172.783 119.899 1.00 296.39 1928 TYR A N 1
ATOM 12830 C CA . TYR A 1 1928 ? 196.541 172.399 121.141 1.00 296.39 1928 TYR A CA 1
ATOM 12831 C C . TYR A 1 1928 ? 196.601 170.893 121.347 1.00 296.39 1928 TYR A C 1
ATOM 12832 O O . TYR A 1 1928 ? 196.888 170.419 122.452 1.00 296.39 1928 TYR A O 1
ATOM 12841 N N . ILE A 1 1929 ? 196.341 170.125 120.289 1.00 296.39 1929 ILE A N 1
ATOM 12842 C CA . ILE A 1 1929 ? 196.368 168.674 120.417 1.00 296.39 1929 ILE A CA 1
ATOM 12843 C C . ILE A 1 1929 ? 197.791 168.173 120.641 1.00 296.39 1929 ILE A C 1
ATOM 12844 O O . ILE A 1 1929 ? 197.993 167.134 121.279 1.00 296.39 1929 ILE A O 1
ATOM 12849 N N . GLY A 1 1930 ? 198.796 168.891 120.134 1.00 296.39 1930 GLY A N 1
ATOM 12850 C CA . GLY A 1 1930 ? 200.174 168.530 120.408 1.00 296.39 1930 GLY A CA 1
ATOM 12851 C C . GLY A 1 1930 ? 200.612 168.843 121.819 1.00 296.39 1930 GLY A C 1
ATOM 12852 O O . GLY A 1 1930 ? 201.493 168.160 122.351 1.00 296.39 1930 GLY A O 1
ATOM 12853 N N . PHE A 1 1931 ? 200.013 169.858 122.441 1.00 296.39 1931 PHE A N 1
ATOM 12854 C CA . PHE A 1 1931 ? 200.294 170.114 123.851 1.00 296.39 1931 PHE A CA 1
ATOM 12855 C C . PHE A 1 1931 ? 199.796 169.001 124.764 1.00 296.39 1931 PHE A C 1
ATOM 12856 O O . PHE A 1 1931 ? 199.952 169.104 125.985 1.00 296.39 1931 PHE A O 1
ATOM 12864 N N . LEU A 1 1932 ? 199.204 167.942 124.206 1.00 296.39 1932 LEU A N 1
ATOM 12865 C CA . LEU A 1 1932 ? 198.941 166.745 124.997 1.00 296.39 1932 LEU A CA 1
ATOM 12866 C C . LEU A 1 1932 ? 200.225 166.153 125.558 1.00 296.39 1932 LEU A C 1
ATOM 12867 O O . LEU A 1 1932 ? 200.202 165.502 126.609 1.00 296.39 1932 LEU A O 1
ATOM 12872 N N . GLU A 1 1933 ? 201.352 166.372 124.878 1.00 296.39 1933 GLU A N 1
ATOM 12873 C CA . GLU A 1 1933 ? 202.618 165.795 125.311 1.00 296.39 1933 GLU A CA 1
ATOM 12874 C C . GLU A 1 1933 ? 203.121 166.402 126.614 1.00 296.39 1933 GLU A C 1
ATOM 12875 O O . GLU A 1 1933 ? 204.039 165.848 127.227 1.00 296.39 1933 GLU A O 1
ATOM 12881 N N . TYR A 1 1934 ? 202.543 167.516 127.052 1.00 296.39 1934 TYR A N 1
ATOM 12882 C CA . TYR A 1 1934 ? 202.984 168.167 128.273 1.00 296.39 1934 TYR A CA 1
ATOM 12883 C C . TYR A 1 1934 ? 202.490 167.395 129.494 1.00 296.39 1934 TYR A C 1
ATOM 12884 O O . TYR A 1 1934 ? 201.901 166.315 129.389 1.00 296.39 1934 TYR A O 1
ATOM 12893 N N . ASP A 1 1935 ? 202.736 167.960 130.671 1.00 296.39 1935 ASP A N 1
ATOM 12894 C CA . ASP A 1 1935 ? 202.373 167.323 131.928 1.00 296.39 1935 ASP A CA 1
ATOM 12895 C C . ASP A 1 1935 ? 201.100 167.954 132.476 1.00 296.39 1935 ASP A C 1
ATOM 12896 O O . ASP A 1 1935 ? 201.070 169.153 132.771 1.00 296.39 1935 ASP A O 1
ATOM 12901 N N . MET A 1 1936 ? 200.051 167.145 132.606 1.00 296.39 1936 MET A N 1
ATOM 12902 C CA . MET A 1 1936 ? 198.762 167.617 133.085 1.00 296.39 1936 MET A CA 1
ATOM 12903 C C . MET A 1 1936 ? 198.352 166.804 134.306 1.00 296.39 1936 MET A C 1
ATOM 12904 O O . MET A 1 1936 ? 199.086 165.930 134.774 1.00 296.39 1936 MET A O 1
ATOM 12909 N N . THR A 1 1937 ? 197.167 167.106 134.827 1.00 296.39 1937 THR A N 1
ATOM 12910 C CA . THR A 1 1937 ? 196.623 166.430 135.998 1.00 296.39 1937 THR A CA 1
ATOM 12911 C C . THR A 1 1937 ? 195.218 165.907 135.690 1.00 296.39 1937 THR A C 1
ATOM 12912 O O . THR A 1 1937 ? 194.749 165.947 134.548 1.00 296.39 1937 THR A O 1
ATOM 12916 N N . ASP A 1 1938 ? 194.547 165.414 136.733 1.00 296.39 1938 ASP A N 1
ATOM 12917 C CA . ASP A 1 1938 ? 193.242 164.779 136.566 1.00 296.39 1938 ASP A CA 1
ATOM 12918 C C . ASP A 1 1938 ? 192.182 165.777 136.113 1.00 296.39 1938 ASP A C 1
ATOM 12919 O O . ASP A 1 1938 ? 191.460 165.532 135.138 1.00 296.39 1938 ASP A O 1
ATOM 12924 N N . ASP A 1 1939 ? 192.064 166.904 136.818 1.00 296.39 1939 ASP A N 1
ATOM 12925 C CA . ASP A 1 1939 ? 191.073 167.910 136.450 1.00 296.39 1939 ASP A CA 1
ATOM 12926 C C . ASP A 1 1939 ? 191.359 168.483 135.069 1.00 296.39 1939 ASP A C 1
ATOM 12927 O O . ASP A 1 1939 ? 190.435 168.744 134.286 1.00 296.39 1939 ASP A O 1
ATOM 12932 N N . THR A 1 1940 ? 192.638 168.695 134.759 1.00 296.39 1940 THR A N 1
ATOM 12933 C CA . THR A 1 1940 ? 193.015 169.124 133.419 1.00 296.39 1940 THR A CA 1
ATOM 12934 C C . THR A 1 1940 ? 192.566 168.107 132.381 1.00 296.39 1940 THR A C 1
ATOM 12935 O O . THR A 1 1940 ? 192.087 168.474 131.303 1.00 296.39 1940 THR A O 1
ATOM 12939 N N . PHE A 1 1941 ? 192.714 166.819 132.691 1.00 296.39 1941 PHE A N 1
ATOM 12940 C CA . PHE A 1 1941 ? 192.226 165.784 131.789 1.00 296.39 1941 PHE A CA 1
ATOM 12941 C C . PHE A 1 1941 ? 190.715 165.843 131.620 1.00 296.39 1941 PHE A C 1
ATOM 12942 O O . PHE A 1 1941 ? 190.205 165.631 130.518 1.00 296.39 1941 PHE A O 1
ATOM 12950 N N . LYS A 1 1942 ? 189.980 166.100 132.701 1.00 296.39 1942 LYS A N 1
ATOM 12951 C CA . LYS A 1 1942 ? 188.528 166.204 132.583 1.00 296.39 1942 LYS A CA 1
ATOM 12952 C C . LYS A 1 1942 ? 188.135 167.371 131.685 1.00 296.39 1942 LYS A C 1
ATOM 12953 O O . LYS A 1 1942 ? 187.233 167.252 130.842 1.00 296.39 1942 LYS A O 1
ATOM 12959 N N . HIS A 1 1943 ? 188.808 168.510 131.853 1.00 296.39 1943 HIS A N 1
ATOM 12960 C CA . HIS A 1 1943 ? 188.545 169.656 130.991 1.00 296.39 1943 HIS A CA 1
ATOM 12961 C C . HIS A 1 1943 ? 188.898 169.343 129.541 1.00 296.39 1943 HIS A C 1
ATOM 12962 O O . HIS A 1 1943 ? 188.174 169.734 128.616 1.00 296.39 1943 HIS A O 1
ATOM 12969 N N . PHE A 1 1944 ? 190.003 168.630 129.323 1.00 296.39 1944 PHE A N 1
ATOM 12970 C CA . PHE A 1 1944 ? 190.365 168.233 127.969 1.00 296.39 1944 PHE A CA 1
ATOM 12971 C C . PHE A 1 1944 ? 189.309 167.313 127.371 1.00 296.39 1944 PHE A C 1
ATOM 12972 O O . PHE A 1 1944 ? 188.962 167.434 126.191 1.00 296.39 1944 PHE A O 1
ATOM 12980 N N . CYS A 1 1945 ? 188.792 166.383 128.175 1.00 296.39 1945 CYS A N 1
ATOM 12981 C CA . CYS A 1 1945 ? 187.760 165.471 127.698 1.00 296.39 1945 CYS A CA 1
ATOM 12982 C C . CYS A 1 1945 ? 186.505 166.222 127.291 1.00 296.39 1945 CYS A C 1
ATOM 12983 O O . CYS A 1 1945 ? 185.920 165.938 126.242 1.00 296.39 1945 CYS A O 1
ATOM 12986 N N . GLU A 1 1946 ? 186.065 167.175 128.114 1.00 296.39 1946 GLU A N 1
ATOM 12987 C CA . GLU A 1 1946 ? 184.858 167.909 127.747 1.00 296.39 1946 GLU A CA 1
ATOM 12988 C C . GLU A 1 1946 ? 185.096 168.795 126.529 1.00 296.39 1946 GLU A C 1
ATOM 12989 O O . GLU A 1 1946 ? 184.195 168.953 125.694 1.00 296.39 1946 GLU A O 1
ATOM 12995 N N . PHE A 1 1947 ? 186.304 169.346 126.381 1.00 298.34 1947 PHE A N 1
ATOM 12996 C CA . PHE A 1 1947 ? 186.616 170.093 125.166 1.00 298.34 1947 PHE A CA 1
ATOM 12997 C C . PHE A 1 1947 ? 186.565 169.192 123.937 1.00 298.34 1947 PHE A C 1
ATOM 12998 O O . PHE A 1 1947 ? 186.070 169.597 122.879 1.00 298.34 1947 PHE A O 1
ATOM 13006 N N . ILE A 1 1948 ? 187.083 167.969 124.055 1.00 296.39 1948 ILE A N 1
ATOM 13007 C CA . ILE A 1 1948 ? 187.034 167.032 122.937 1.00 296.39 1948 ILE A CA 1
ATOM 13008 C C . ILE A 1 1948 ? 185.594 166.647 122.628 1.00 296.39 1948 ILE A C 1
ATOM 13009 O O . ILE A 1 1948 ? 185.210 166.501 121.463 1.00 296.39 1948 ILE A O 1
ATOM 13014 N N . LYS A 1 1949 ? 184.776 166.476 123.666 1.00 298.65 1949 LYS A N 1
ATOM 13015 C CA . LYS A 1 1949 ? 183.360 166.199 123.453 1.00 298.65 1949 LYS A CA 1
ATOM 13016 C C . LYS A 1 1949 ? 182.689 167.341 122.704 1.00 298.65 1949 LYS A C 1
ATOM 13017 O O . LYS A 1 1949 ? 181.804 167.115 121.871 1.00 298.65 1949 LYS A O 1
ATOM 13023 N N . LYS A 1 1950 ? 183.082 168.579 123.005 1.00 311.44 1950 LYS A N 1
ATOM 13024 C CA . LYS A 1 1950 ? 182.529 169.721 122.285 1.00 311.44 1950 LYS A CA 1
ATOM 13025 C C . LYS A 1 1950 ? 183.011 169.775 120.839 1.00 311.44 1950 LYS A C 1
ATOM 13026 O O . LYS A 1 1950 ? 182.230 170.106 119.940 1.00 311.44 1950 LYS A O 1
ATOM 13032 N N . THR A 1 1951 ? 184.282 169.463 120.595 1.00 305.88 1951 THR A N 1
ATOM 13033 C CA . THR A 1 1951 ? 184.905 169.677 119.293 1.00 305.88 1951 THR A CA 1
ATOM 13034 C C . THR A 1 1951 ? 184.923 168.436 118.406 1.00 305.88 1951 THR A C 1
ATOM 13035 O O . THR A 1 1951 ? 185.507 168.480 117.315 1.00 305.88 1951 THR A O 1
ATOM 13039 N N . ASP A 1 1952 ? 184.329 167.329 118.858 1.00 302.88 1952 ASP A N 1
ATOM 13040 C CA . ASP A 1 1952 ? 184.355 166.099 118.074 1.00 302.88 1952 ASP A CA 1
ATOM 13041 C C . ASP A 1 1952 ? 183.617 166.262 116.751 1.00 302.88 1952 ASP A C 1
ATOM 13042 O O . ASP A 1 1952 ? 184.175 165.992 115.682 1.00 302.88 1952 ASP A O 1
ATOM 13047 N N . ARG A 1 1953 ? 182.373 166.738 116.804 1.00 310.55 1953 ARG A N 1
ATOM 13048 C CA . ARG A 1 1953 ? 181.558 166.887 115.604 1.00 310.55 1953 ARG A CA 1
ATOM 13049 C C . ARG A 1 1953 ? 182.189 167.814 114.579 1.00 310.55 1953 ARG A C 1
ATOM 13050 O O . ARG A 1 1953 ? 181.827 167.744 113.399 1.00 310.55 1953 ARG A O 1
ATOM 13058 N N . PHE A 1 1954 ? 183.117 168.671 114.994 1.00 296.39 1954 PHE A N 1
ATOM 13059 C CA . PHE A 1 1954 ? 183.776 169.599 114.088 1.00 296.39 1954 PHE A CA 1
ATOM 13060 C C . PHE A 1 1954 ? 185.099 169.072 113.550 1.00 296.39 1954 PHE A C 1
ATOM 13061 O O . PHE A 1 1954 ? 185.338 169.151 112.341 1.00 296.39 1954 PHE A O 1
ATOM 13069 N N . TYR A 1 1955 ? 185.960 168.518 114.403 1.00 309.10 1955 TYR A N 1
ATOM 13070 C CA . TYR A 1 1955 ? 187.289 168.082 113.978 1.00 309.10 1955 TYR A CA 1
ATOM 13071 C C . TYR A 1 1955 ? 187.547 166.617 114.285 1.00 309.10 1955 TYR A C 1
ATOM 13072 O O . TYR A 1 1955 ? 188.647 166.248 114.697 1.00 309.10 1955 TYR A O 1
ATOM 13081 N N . ARG A 1 1956 ? 186.562 165.747 114.077 1.00 320.12 1956 ARG A N 1
ATOM 13082 C CA . ARG A 1 1956 ? 186.853 164.315 114.125 1.00 320.12 1956 ARG A CA 1
ATOM 13083 C C . ARG A 1 1956 ? 187.974 163.892 113.181 1.00 320.12 1956 ARG A C 1
ATOM 13084 O O . ARG A 1 1956 ? 188.891 163.186 113.633 1.00 320.12 1956 ARG A O 1
ATOM 13092 N N . PRO A 1 1957 ? 187.990 164.290 111.899 1.00 296.59 1957 PRO A N 1
ATOM 13093 C CA . PRO A 1 1957 ? 189.066 163.805 111.014 1.00 296.59 1957 PRO A CA 1
ATOM 13094 C C . PRO A 1 1957 ? 190.462 164.177 111.483 1.00 296.59 1957 PRO A C 1
ATOM 13095 O O . PRO A 1 1957 ? 191.306 163.291 111.652 1.00 296.59 1957 PRO A O 1
ATOM 13099 N N . MET A 1 1958 ? 190.730 165.464 111.710 1.00 296.39 1958 MET A N 1
ATOM 13100 C CA . MET A 1 1958 ? 192.088 165.878 112.050 1.00 296.39 1958 MET A CA 1
ATOM 13101 C C . MET A 1 1958 ? 192.475 165.439 113.457 1.00 296.39 1958 MET A C 1
ATOM 13102 O O . MET A 1 1958 ? 193.630 165.062 113.701 1.00 296.39 1958 MET A O 1
ATOM 13107 N N . TYR A 1 1959 ? 191.529 165.484 114.400 1.00 305.38 1959 TYR A N 1
ATOM 13108 C CA . TYR A 1 1959 ? 191.832 164.996 115.740 1.00 305.38 1959 TYR A CA 1
ATOM 13109 C C . TYR A 1 1959 ? 192.224 163.529 115.704 1.00 305.38 1959 TYR A C 1
ATOM 13110 O O . TYR A 1 1959 ? 193.245 163.144 116.280 1.00 305.38 1959 TYR A O 1
ATOM 13119 N N . LEU A 1 1960 ? 191.442 162.698 115.012 1.00 322.71 1960 LEU A N 1
ATOM 13120 C CA . LEU A 1 1960 ? 191.799 161.288 114.906 1.00 322.71 1960 LEU A CA 1
ATOM 13121 C C . LEU A 1 1960 ? 193.095 161.103 114.129 1.00 322.71 1960 LEU A C 1
ATOM 13122 O O . LEU A 1 1960 ? 193.877 160.191 114.424 1.00 322.71 1960 LEU A O 1
ATOM 13127 N N . LEU A 1 1961 ? 193.349 161.970 113.147 1.00 296.39 1961 LEU A N 1
ATOM 13128 C CA . LEU A 1 1961 ? 194.585 161.887 112.380 1.00 296.39 1961 LEU A CA 1
ATOM 13129 C C . LEU A 1 1961 ? 195.799 162.099 113.271 1.00 296.39 1961 LEU A C 1
ATOM 13130 O O . LEU A 1 1961 ? 196.828 161.436 113.101 1.00 296.39 1961 LEU A O 1
ATOM 13135 N N . TYR A 1 1962 ? 195.709 163.035 114.214 1.00 298.41 1962 TYR A N 1
ATOM 13136 C CA . TYR A 1 1962 ? 196.823 163.213 115.140 1.00 298.41 1962 TYR A CA 1
ATOM 13137 C C . TYR A 1 1962 ? 196.849 162.111 116.193 1.00 298.41 1962 TYR A C 1
ATOM 13138 O O . TYR A 1 1962 ? 197.927 161.664 116.603 1.00 298.41 1962 TYR A O 1
ATOM 13147 N N . LEU A 1 1963 ? 195.674 161.675 116.656 1.00 307.44 1963 LEU A N 1
ATOM 13148 C CA . LEU A 1 1963 ? 195.623 160.707 117.747 1.00 307.44 1963 LEU A CA 1
ATOM 13149 C C . LEU A 1 1963 ? 196.156 159.349 117.322 1.00 307.44 1963 LEU A C 1
ATOM 13150 O O . LEU A 1 1963 ? 196.758 158.642 118.134 1.00 307.44 1963 LEU A O 1
ATOM 13155 N N . MET A 1 1964 ? 195.931 158.949 116.069 1.00 330.60 1964 MET A N 1
ATOM 13156 C CA . MET A 1 1964 ? 196.482 157.673 115.627 1.00 330.60 1964 MET A CA 1
ATOM 13157 C C . MET A 1 1964 ? 198.003 157.688 115.704 1.00 330.60 1964 MET A C 1
ATOM 13158 O O . MET A 1 1964 ? 198.614 156.749 116.226 1.00 330.60 1964 MET A O 1
ATOM 13163 N N . GLY A 1 1965 ? 198.629 158.771 115.235 1.00 329.57 1965 GLY A N 1
ATOM 13164 C CA . GLY A 1 1965 ? 200.075 158.881 115.337 1.00 329.57 1965 GLY A CA 1
ATOM 13165 C C . GLY A 1 1965 ? 200.558 158.970 116.772 1.00 329.57 1965 GLY A C 1
ATOM 13166 O O . GLY A 1 1965 ? 201.579 158.379 117.132 1.00 329.57 1965 GLY A O 1
ATOM 13167 N N . GLY A 1 1966 ? 199.834 159.714 117.610 1.00 311.92 1966 GLY A N 1
ATOM 13168 C CA . GLY A 1 1966 ? 200.231 159.828 119.005 1.00 311.92 1966 GLY A CA 1
ATOM 13169 C C . GLY A 1 1966 ? 200.166 158.500 119.734 1.00 311.92 1966 GLY A C 1
ATOM 13170 O O . GLY A 1 1966 ? 201.085 158.129 120.467 1.00 311.92 1966 GLY A O 1
ATOM 13171 N N . SER A 1 1967 ? 199.069 157.767 119.546 1.00 335.84 1967 SER A N 1
ATOM 13172 C CA . SER A 1 1967 ? 198.944 156.451 120.155 1.00 335.84 1967 SER A CA 1
ATOM 13173 C C . SER A 1 1967 ? 199.989 155.499 119.597 1.00 335.84 1967 SER A C 1
ATOM 13174 O O . SER A 1 1967 ? 200.551 154.682 120.335 1.00 335.84 1967 SER A O 1
ATOM 13177 N N . LYS A 1 1968 ? 200.268 155.598 118.295 1.00 346.88 1968 LYS A N 1
ATOM 13178 C CA . LYS A 1 1968 ? 201.289 154.759 117.684 1.00 346.88 1968 LYS A CA 1
ATOM 13179 C C . LYS A 1 1968 ? 202.645 154.995 118.332 1.00 346.88 1968 LYS A C 1
ATOM 13180 O O . LYS A 1 1968 ? 203.340 154.045 118.707 1.00 346.88 1968 LYS A O 1
ATOM 13186 N N . LYS A 1 1969 ? 203.031 156.262 118.492 1.00 353.04 1969 LYS A N 1
ATOM 13187 C CA . LYS A 1 1969 ? 204.336 156.550 119.076 1.00 353.04 1969 LYS A CA 1
ATOM 13188 C C . LYS A 1 1969 ? 204.369 156.182 120.555 1.00 353.04 1969 LYS A C 1
ATOM 13189 O O . LYS A 1 1969 ? 205.399 155.722 121.057 1.00 353.04 1969 LYS A O 1
ATOM 13195 N N . SER A 1 1970 ? 203.251 156.355 121.266 1.00 322.93 1970 SER A N 1
ATOM 13196 C CA . SER A 1 1970 ? 203.210 155.970 122.674 1.00 322.93 1970 SER A CA 1
ATOM 13197 C C . SER A 1 1970 ? 203.396 154.466 122.842 1.00 322.93 1970 SER A C 1
ATOM 13198 O O . SER A 1 1970 ? 204.209 154.018 123.663 1.00 322.93 1970 SER A O 1
ATOM 13201 N N . LEU A 1 1971 ? 202.651 153.669 122.071 1.00 338.20 1971 LEU A N 1
ATOM 13202 C CA . LEU A 1 1971 ? 202.800 152.223 122.167 1.00 338.20 1971 LEU A CA 1
ATOM 13203 C C . LEU A 1 1971 ? 204.166 151.770 121.677 1.00 338.20 1971 LEU A C 1
ATOM 13204 O O . LEU A 1 1971 ? 204.721 150.809 122.214 1.00 338.20 1971 LEU A O 1
ATOM 13209 N N . GLU A 1 1972 ? 204.727 152.442 120.668 1.00 356.46 1972 GLU A N 1
ATOM 13210 C CA . GLU A 1 1972 ? 206.073 152.102 120.222 1.00 356.46 1972 GLU A CA 1
ATOM 13211 C C . GLU A 1 1972 ? 207.102 152.389 121.308 1.00 356.46 1972 GLU A C 1
ATOM 13212 O O . GLU A 1 1972 ? 208.041 151.610 121.504 1.00 356.46 1972 GLU A O 1
ATOM 13218 N N . GLU A 1 1973 ? 206.946 153.508 122.020 1.00 348.82 1973 GLU A N 1
ATOM 13219 C CA . GLU A 1 1973 ? 207.848 153.813 123.124 1.00 348.82 1973 GLU A CA 1
ATOM 13220 C C . GLU A 1 1973 ? 207.728 152.778 124.231 1.00 348.82 1973 GLU A C 1
ATOM 13221 O O . GLU A 1 1973 ? 208.739 152.322 124.777 1.00 348.82 1973 GLU A O 1
ATOM 13227 N N . CYS A 1 1974 ? 206.498 152.389 124.573 1.00 314.50 1974 CYS A N 1
ATOM 13228 C CA . CYS A 1 1974 ? 206.316 151.348 125.581 1.00 314.50 1974 CYS A CA 1
ATOM 13229 C C . CYS A 1 1974 ? 206.919 150.026 125.120 1.00 314.50 1974 CYS A C 1
ATOM 13230 O O . CYS A 1 1974 ? 207.497 149.283 125.921 1.00 314.50 1974 CYS A O 1
ATOM 13233 N N . LEU A 1 1975 ? 206.791 149.720 123.827 1.00 382.30 1975 LEU A N 1
ATOM 13234 C CA . LEU A 1 1975 ? 207.349 148.492 123.272 1.00 382.30 1975 LEU A CA 1
ATOM 13235 C C . LEU A 1 1975 ? 208.872 148.492 123.325 1.00 382.30 1975 LEU A C 1
ATOM 13236 O O . LEU A 1 1975 ? 209.488 147.469 123.643 1.00 382.30 1975 LEU A O 1
ATOM 13241 N N . ASP A 1 1976 ? 209.497 149.625 123.000 1.00 402.78 1976 ASP A N 1
ATOM 13242 C CA . ASP A 1 1976 ? 210.954 149.678 122.947 1.00 402.78 1976 ASP A CA 1
ATOM 13243 C C . ASP A 1 1976 ? 211.570 149.524 124.332 1.00 402.78 1976 ASP A C 1
ATOM 13244 O O . ASP A 1 1976 ? 212.583 148.833 124.494 1.00 402.78 1976 ASP A O 1
ATOM 13249 N N . LYS A 1 1977 ? 210.975 150.153 125.343 1.00 361.24 1977 LYS A N 1
ATOM 13250 C CA . LYS A 1 1977 ? 211.518 150.135 126.693 1.00 361.24 1977 LYS A CA 1
ATOM 13251 C C . LYS A 1 1977 ? 211.010 148.964 127.522 1.00 361.24 1977 LYS A C 1
ATOM 13252 O O . LYS A 1 1977 ? 211.381 148.850 128.693 1.00 361.24 1977 LYS A O 1
ATOM 13258 N N . LYS A 1 1978 ? 210.182 148.089 126.943 1.00 373.48 1978 LYS A N 1
ATOM 13259 C CA . LYS A 1 1978 ? 209.568 147.018 127.722 1.00 373.48 1978 LYS A CA 1
ATOM 13260 C C . LYS A 1 1978 ? 210.596 146.061 128.312 1.00 373.48 1978 LYS A C 1
ATOM 13261 O O . LYS A 1 1978 ? 210.313 145.421 129.330 1.00 373.48 1978 LYS A O 1
ATOM 13267 N N . ALA A 1 1979 ? 211.784 145.957 127.712 1.00 358.69 1979 ALA A N 1
ATOM 13268 C CA . ALA A 1 1979 ? 212.821 145.106 128.287 1.00 358.69 1979 ALA A CA 1
ATOM 13269 C C . ALA A 1 1979 ? 213.211 145.581 129.681 1.00 358.69 1979 ALA A C 1
ATOM 13270 O O . ALA A 1 1979 ? 213.451 144.764 130.577 1.00 358.69 1979 ALA A O 1
ATOM 13272 N N . GLU A 1 1980 ? 213.275 146.896 129.883 1.00 345.16 1980 GLU A N 1
ATOM 13273 C CA . GLU A 1 1980 ? 213.608 147.488 131.172 1.00 345.16 1980 GLU A CA 1
ATOM 13274 C C . GLU A 1 1980 ? 212.556 148.505 131.606 1.00 345.16 1980 GLU A C 1
ATOM 13275 O O . GLU A 1 1980 ? 212.876 149.506 132.249 1.00 345.16 1980 GLU A O 1
ATOM 13281 N N . PHE A 1 1981 ? 211.297 148.257 131.256 1.00 327.17 1981 PHE A N 1
ATOM 13282 C CA . PHE A 1 1981 ? 210.226 149.188 131.583 1.00 327.17 1981 PHE A CA 1
ATOM 13283 C C . PHE A 1 1981 ? 209.954 149.209 133.081 1.00 327.17 1981 PHE A C 1
ATOM 13284 O O . PHE A 1 1981 ? 210.074 148.190 133.767 1.00 327.17 1981 PHE A O 1
ATOM 13292 N N . ASN A 1 1982 ? 209.584 150.383 133.585 1.00 349.94 1982 ASN A N 1
ATOM 13293 C CA . ASN A 1 1982 ? 209.154 150.549 134.966 1.00 349.94 1982 ASN A CA 1
ATOM 13294 C C . ASN A 1 1982 ? 207.734 151.089 134.970 1.00 349.94 1982 ASN A C 1
ATOM 13295 O O . ASN A 1 1982 ? 207.436 152.063 134.271 1.00 349.94 1982 ASN A O 1
ATOM 13300 N N . SER A 1 1983 ? 206.861 150.456 135.752 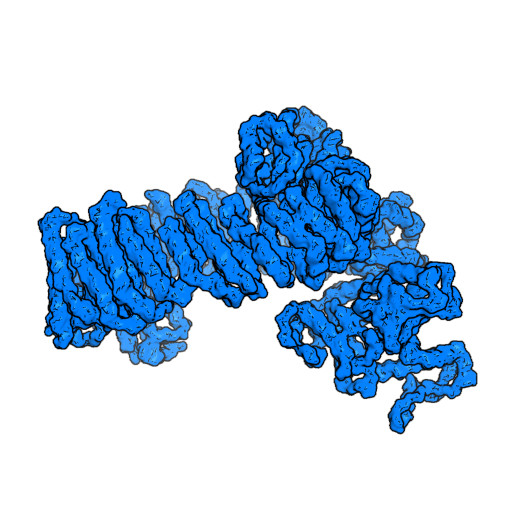1.00 361.70 1983 SER A N 1
ATOM 13301 C CA . SER A 1 1983 ? 205.467 150.872 135.825 1.00 361.70 1983 SER A CA 1
ATOM 13302 C C . SER A 1 1983 ? 205.255 152.092 136.710 1.00 361.70 1983 SER A C 1
ATOM 13303 O O . SER A 1 1983 ? 204.167 152.676 136.677 1.00 361.70 1983 SER A O 1
ATOM 13306 N N . HIS A 1 1984 ? 206.256 152.490 137.495 1.00 345.73 1984 HIS A N 1
ATOM 13307 C CA . HIS A 1 1984 ? 206.162 153.670 138.345 1.00 345.73 1984 HIS A CA 1
ATOM 13308 C C . HIS A 1 1984 ? 207.004 154.833 137.840 1.00 345.73 1984 HIS A C 1
ATOM 13309 O O . HIS A 1 1984 ? 206.532 155.973 137.830 1.00 345.73 1984 HIS A O 1
ATOM 13316 N N . THR A 1 1985 ? 208.250 154.574 137.434 1.00 379.87 1985 THR A N 1
ATOM 13317 C CA . THR A 1 1985 ? 209.065 155.632 136.845 1.00 379.87 1985 THR A CA 1
ATOM 13318 C C . THR A 1 1985 ? 208.451 156.130 135.543 1.00 379.87 1985 THR A C 1
ATOM 13319 O O . THR A 1 1985 ? 208.384 157.341 135.302 1.00 379.87 1985 THR A O 1
ATOM 13323 N N . HIS A 1 1986 ? 207.990 155.211 134.694 1.00 344.44 1986 HIS A N 1
ATOM 13324 C CA . HIS A 1 1986 ? 207.256 155.552 133.483 1.00 344.44 1986 HIS A CA 1
ATOM 13325 C C . HIS A 1 1986 ? 205.748 155.452 133.682 1.00 344.44 1986 HIS A C 1
ATOM 13326 O O . HIS A 1 1986 ? 205.008 155.217 132.720 1.00 344.44 1986 HIS A O 1
ATOM 13333 N N . HIS A 1 1987 ? 205.281 155.616 134.923 1.00 308.59 1987 HIS A N 1
ATOM 13334 C CA . HIS A 1 1987 ? 203.845 155.642 135.177 1.00 308.59 1987 HIS A CA 1
ATOM 13335 C C . HIS A 1 1987 ? 203.171 156.757 134.392 1.00 308.59 1987 HIS A C 1
ATOM 13336 O O . HIS A 1 1987 ? 202.002 156.633 134.009 1.00 308.59 1987 HIS A O 1
ATOM 13343 N N . LYS A 1 1988 ? 203.894 157.850 134.141 1.00 330.40 1988 LYS A N 1
ATOM 13344 C CA . LYS A 1 1988 ? 203.387 158.889 133.254 1.00 330.40 1988 LYS A CA 1
ATOM 13345 C C . LYS A 1 1988 ? 203.067 158.324 131.875 1.00 330.40 1988 LYS A C 1
ATOM 13346 O O . LYS A 1 1988 ? 202.071 158.711 131.253 1.00 330.40 1988 LYS A O 1
ATOM 13352 N N . GLY A 1 1989 ? 203.896 157.399 131.387 1.00 335.43 1989 GLY A N 1
ATOM 13353 C CA . GLY A 1 1989 ? 203.651 156.821 130.076 1.00 335.43 1989 GLY A CA 1
ATOM 13354 C C . GLY A 1 1989 ? 202.363 156.024 130.022 1.00 335.43 1989 GLY A C 1
ATOM 13355 O O . GLY A 1 1989 ? 201.561 156.176 129.096 1.00 335.43 1989 GLY A O 1
ATOM 13356 N N . ILE A 1 1990 ? 202.141 155.164 131.019 1.00 310.00 1990 ILE A N 1
ATOM 13357 C CA . ILE A 1 1990 ? 200.914 154.379 131.027 1.00 310.00 1990 ILE A CA 1
ATOM 13358 C C . ILE A 1 1990 ? 199.708 155.283 131.237 1.00 310.00 1990 ILE A C 1
ATOM 13359 O O . ILE A 1 1990 ? 198.649 155.063 130.630 1.00 310.00 1990 ILE A O 1
ATOM 13364 N N . ILE A 1 1991 ? 199.847 156.324 132.063 1.00 296.39 1991 ILE A N 1
ATOM 13365 C CA . ILE A 1 1991 ? 198.750 157.271 132.244 1.00 296.39 1991 ILE A CA 1
ATOM 13366 C C . ILE A 1 1991 ? 198.383 157.914 130.916 1.00 296.39 1991 ILE A C 1
ATOM 13367 O O . ILE A 1 1991 ? 197.215 157.918 130.515 1.00 296.39 1991 ILE A O 1
ATOM 13372 N N . LYS A 1 1992 ? 199.377 158.455 130.207 1.00 298.99 1992 LYS A N 1
ATOM 13373 C CA . LYS A 1 1992 ? 199.076 159.156 128.964 1.00 298.99 1992 LYS A CA 1
ATOM 13374 C C . LYS A 1 1992 ? 198.514 158.199 127.923 1.00 298.99 1992 LYS A C 1
ATOM 13375 O O . LYS A 1 1992 ? 197.582 158.550 127.190 1.00 298.99 1992 LYS A O 1
ATOM 13381 N N . LEU A 1 1993 ? 199.040 156.974 127.870 1.00 296.39 1993 LEU A N 1
ATOM 13382 C CA . LEU A 1 1993 ? 198.551 156.008 126.897 1.00 296.39 1993 LEU A CA 1
ATOM 13383 C C . LEU A 1 1993 ? 197.088 155.673 127.152 1.00 296.39 1993 LEU A C 1
ATOM 13384 O O . LEU A 1 1993 ? 196.251 155.777 126.247 1.00 296.39 1993 LEU A O 1
ATOM 13389 N N . VAL A 1 1994 ? 196.753 155.292 128.387 1.00 296.39 1994 VAL A N 1
ATOM 13390 C CA . VAL A 1 1994 ? 195.375 154.906 128.675 1.00 296.39 1994 VAL A CA 1
ATOM 13391 C C . VAL A 1 1994 ? 194.441 156.100 128.515 1.00 296.39 1994 VAL A C 1
ATOM 13392 O O . VAL A 1 1994 ? 193.331 155.968 127.986 1.00 296.39 1994 VAL A O 1
ATOM 13396 N N . ARG A 1 1995 ? 194.886 157.288 128.931 1.00 299.51 1995 ARG A N 1
ATOM 13397 C CA . ARG A 1 1995 ? 194.048 158.474 128.817 1.00 299.51 1995 ARG A CA 1
ATOM 13398 C C . ARG A 1 1995 ? 193.738 158.795 127.364 1.00 299.51 1995 ARG A C 1
ATOM 13399 O O . ARG A 1 1995 ? 192.576 159.019 127.003 1.00 299.51 1995 ARG A O 1
ATOM 13407 N N . MET A 1 1996 ? 194.758 158.817 126.508 1.00 296.39 1996 MET A N 1
ATOM 13408 C CA . MET A 1 1996 ? 194.502 159.224 125.137 1.00 296.39 1996 MET A CA 1
ATOM 13409 C C . MET A 1 1996 ? 193.818 158.117 124.348 1.00 296.39 1996 MET A C 1
ATOM 13410 O O . MET A 1 1996 ? 193.096 158.403 123.390 1.00 296.39 1996 MET A O 1
ATOM 13415 N N . LEU A 1 1997 ? 193.987 156.855 124.749 1.00 296.39 1997 LEU A N 1
ATOM 13416 C CA . LEU A 1 1997 ? 193.183 155.802 124.138 1.00 296.39 1997 LEU A CA 1
ATOM 13417 C C . LEU A 1 1997 ? 191.715 155.932 124.529 1.00 296.39 1997 LEU A C 1
ATOM 13418 O O . LEU A 1 1997 ? 190.825 155.717 123.697 1.00 296.39 1997 LEU A O 1
ATOM 13423 N N . SER A 1 1998 ? 191.440 156.293 125.784 1.00 296.39 1998 SER A N 1
ATOM 13424 C CA . SER A 1 1998 ? 190.065 156.582 126.177 1.00 296.39 1998 SER A CA 1
ATOM 13425 C C . SER A 1 1998 ? 189.510 157.756 125.380 1.00 296.39 1998 SER A C 1
ATOM 13426 O O . SER A 1 1998 ? 188.337 157.757 124.984 1.00 296.39 1998 SER A O 1
ATOM 13429 N N . LEU A 1 1999 ? 190.344 158.770 125.145 1.00 339.42 1999 LEU A N 1
ATOM 13430 C CA . LEU A 1 1999 ? 189.927 159.892 124.310 1.00 339.42 1999 LEU A CA 1
ATOM 13431 C C . LEU A 1 1999 ? 189.652 159.440 122.881 1.00 339.42 1999 LEU A C 1
ATOM 13432 O O . LEU A 1 1999 ? 188.757 159.971 122.217 1.00 339.42 1999 LEU A O 1
ATOM 13437 N N . VAL A 1 2000 ? 190.420 158.468 122.387 1.00 296.39 2000 VAL A N 1
ATOM 13438 C CA . VAL A 1 2000 ? 190.136 157.886 121.078 1.00 296.39 2000 VAL A CA 1
ATOM 13439 C C . VAL A 1 2000 ? 188.771 157.213 121.084 1.00 296.39 2000 VAL A C 1
ATOM 13440 O O . VAL A 1 2000 ? 187.985 157.358 120.139 1.00 296.39 2000 VAL A O 1
ATOM 13444 N N . ASN A 1 2001 ? 188.472 156.461 122.145 1.00 303.97 2001 ASN A N 1
ATOM 13445 C CA . ASN A 1 2001 ? 187.166 155.814 122.247 1.00 303.97 2001 ASN A CA 1
ATOM 13446 C C . ASN A 1 2001 ? 186.045 156.841 122.208 1.00 303.97 2001 ASN A C 1
ATOM 13447 O O . ASN A 1 2001 ? 185.067 156.680 121.469 1.00 303.97 2001 ASN A O 1
ATOM 13452 N N . ILE A 1 2002 ? 186.171 157.902 123.006 1.00 313.13 2002 ILE A N 1
ATOM 13453 C CA . ILE A 1 2002 ? 185.175 158.972 122.990 1.00 313.13 2002 ILE A CA 1
ATOM 13454 C C . ILE A 1 2002 ? 185.121 159.614 121.608 1.00 313.13 2002 ILE A C 1
ATOM 13455 O O . ILE A 1 2002 ? 184.079 160.117 121.170 1.00 313.13 2002 ILE A O 1
ATOM 13460 N N . MET A 1 2003 ? 186.250 159.602 120.902 1.00 308.86 2003 MET A N 1
ATOM 13461 C CA . MET A 1 2003 ? 186.305 160.170 119.562 1.00 308.86 2003 MET A CA 1
ATOM 13462 C C . MET A 1 2003 ? 185.698 159.228 118.530 1.00 308.86 2003 MET A C 1
ATOM 13463 O O . MET A 1 2003 ? 185.105 159.679 117.544 1.00 308.86 2003 MET A O 1
ATOM 13468 N N . GLY A 1 2004 ? 185.828 157.921 118.740 1.00 304.68 2004 GLY A N 1
ATOM 13469 C CA . GLY A 1 2004 ? 185.407 156.954 117.749 1.00 304.68 2004 GLY A CA 1
ATOM 13470 C C . GLY A 1 2004 ? 186.431 156.786 116.647 1.00 304.68 2004 GLY A C 1
ATOM 13471 O O . GLY A 1 2004 ? 187.569 157.255 116.723 1.00 304.68 2004 GLY A O 1
ATOM 13472 N N . ILE A 1 2005 ? 186.008 156.101 115.586 1.00 335.81 2005 ILE A N 1
ATOM 13473 C CA . ILE A 1 2005 ? 186.886 155.747 114.477 1.00 335.81 2005 ILE A CA 1
ATOM 13474 C C . ILE A 1 2005 ? 186.183 156.097 113.171 1.00 335.81 2005 ILE A C 1
ATOM 13475 O O . ILE A 1 2005 ? 184.949 156.142 113.116 1.00 335.81 2005 ILE A O 1
ATOM 13480 N N . THR A 1 2006 ? 186.969 156.389 112.135 1.00 370.98 2006 THR A N 1
ATOM 13481 C CA . THR A 1 2006 ? 186.432 156.601 110.800 1.00 370.98 2006 THR A CA 1
ATOM 13482 C C . THR A 1 2006 ? 186.736 155.399 109.907 1.00 370.98 2006 THR A C 1
ATOM 13483 O O . THR A 1 2006 ? 187.377 154.430 110.319 1.00 370.98 2006 THR A O 1
ATOM 13487 N N . GLU A 1 2007 ? 186.261 155.473 108.662 1.00 385.36 2007 GLU A N 1
ATOM 13488 C CA . GLU A 1 2007 ? 186.438 154.353 107.742 1.00 385.36 2007 GLU A CA 1
ATOM 13489 C C . GLU A 1 2007 ? 187.853 154.309 107.178 1.00 385.36 2007 GLU A C 1
ATOM 13490 O O . GLU A 1 2007 ? 188.423 153.226 106.997 1.00 385.36 2007 GLU A O 1
ATOM 13496 N N . THR A 1 2008 ? 188.436 155.475 106.888 1.00 357.57 2008 THR A N 1
ATOM 13497 C CA . THR A 1 2008 ? 189.738 155.508 106.228 1.00 357.57 2008 THR A CA 1
ATOM 13498 C C . THR A 1 2008 ? 190.853 155.057 107.164 1.00 357.57 2008 THR A C 1
ATOM 13499 O O . THR A 1 2008 ? 191.795 154.378 106.739 1.00 357.57 2008 THR A O 1
ATOM 13503 N N . TYR A 1 2009 ? 190.763 155.423 108.443 1.00 340.16 2009 TYR A N 1
ATOM 13504 C CA . TYR A 1 2009 ? 191.811 155.105 109.405 1.00 340.16 2009 TYR A CA 1
ATOM 13505 C C . TYR A 1 2009 ? 191.804 153.642 109.829 1.00 340.16 2009 TYR A C 1
ATOM 13506 O O . TYR A 1 2009 ? 192.674 153.244 110.613 1.00 340.16 2009 TYR A O 1
ATOM 13515 N N . LEU A 1 2010 ? 190.848 152.847 109.342 1.00 334.22 2010 LEU A N 1
ATOM 13516 C CA . LEU A 1 2010 ? 190.699 151.467 109.789 1.00 334.22 2010 LEU A CA 1
ATOM 13517 C C . LEU A 1 2010 ? 191.952 150.634 109.542 1.00 334.22 2010 LEU A C 1
ATOM 13518 O O . LEU A 1 2010 ? 192.259 149.720 110.311 1.00 334.22 2010 LEU A O 1
ATOM 13523 N N . ASP A 1 2011 ? 192.691 150.934 108.471 1.00 327.75 2011 ASP A N 1
ATOM 13524 C CA . ASP A 1 2011 ? 193.940 150.218 108.222 1.00 327.75 2011 ASP A CA 1
ATOM 13525 C C . ASP A 1 2011 ? 194.926 150.427 109.365 1.00 327.75 2011 ASP A C 1
ATOM 13526 O O . ASP A 1 2011 ? 195.457 149.460 109.930 1.00 327.75 2011 ASP A O 1
ATOM 13531 N N . SER A 1 2012 ? 195.170 151.687 109.729 1.00 320.66 2012 SER A N 1
ATOM 13532 C CA . SER A 1 2012 ? 196.061 151.973 110.845 1.00 320.66 2012 SER A CA 1
ATOM 13533 C C . SER A 1 2012 ? 195.514 151.395 112.143 1.00 320.66 2012 SER A C 1
ATOM 13534 O O . SER A 1 2012 ? 196.277 150.904 112.980 1.00 320.66 2012 SER A O 1
ATOM 13537 N N . LEU A 1 2013 ? 194.194 151.448 112.329 1.00 344.15 2013 LEU A N 1
ATOM 13538 C CA . LEU A 1 2013 ? 193.603 150.931 113.561 1.00 344.15 2013 LEU A CA 1
ATOM 13539 C C . LEU A 1 2013 ? 193.824 149.429 113.703 1.00 344.15 2013 LEU A C 1
ATOM 13540 O O . LEU A 1 2013 ? 194.228 148.951 114.771 1.00 344.15 2013 LEU A O 1
ATOM 13545 N N . MET A 1 2014 ? 193.560 148.665 112.641 1.00 344.20 2014 MET A N 1
ATOM 13546 C CA . MET A 1 2014 ? 193.797 147.228 112.706 1.00 344.20 2014 MET A CA 1
ATOM 13547 C C . MET A 1 2014 ? 195.280 146.922 112.843 1.00 344.20 2014 MET A C 1
ATOM 13548 O O . MET A 1 2014 ? 195.647 145.935 113.490 1.00 344.20 2014 MET A O 1
ATOM 13553 N N . GLU A 1 2015 ? 196.146 147.745 112.245 1.00 324.29 2015 GLU A N 1
ATOM 13554 C CA . GLU A 1 2015 ? 197.575 147.599 112.500 1.00 324.29 2015 GLU A CA 1
ATOM 13555 C C . GLU A 1 2015 ? 197.886 147.765 113.982 1.00 324.29 2015 GLU A C 1
ATOM 13556 O O . GLU A 1 2015 ? 198.640 146.974 114.560 1.00 324.29 2015 GLU A O 1
ATOM 13562 N N . LEU A 1 2016 ? 197.303 148.784 114.613 1.00 326.92 2016 LEU A N 1
ATOM 13563 C CA . LEU A 1 2016 ? 197.622 149.090 116.004 1.00 326.92 2016 LEU A CA 1
ATOM 13564 C C . LEU A 1 2016 ? 197.092 148.022 116.951 1.00 326.92 2016 LEU A C 1
ATOM 13565 O O . LEU A 1 2016 ? 197.743 147.694 117.950 1.00 326.92 2016 LEU A O 1
ATOM 13570 N N . ARG A 1 2017 ? 195.913 147.467 116.663 1.00 298.76 2017 ARG A N 1
ATOM 13571 C CA . ARG A 1 2017 ? 195.389 146.428 117.558 1.00 298.76 2017 ARG A CA 1
ATOM 13572 C C . ARG A 1 2017 ? 196.187 145.127 117.513 1.00 298.76 2017 ARG A C 1
ATOM 13573 O O . ARG A 1 2017 ? 195.771 144.170 118.177 1.00 298.76 2017 ARG A O 1
ATOM 13581 N N . GLU A 1 2018 ? 197.294 145.033 116.783 1.00 299.46 2018 GLU A N 1
ATOM 13582 C CA . GLU A 1 2018 ? 198.068 143.802 116.665 1.00 299.46 2018 GLU A CA 1
ATOM 13583 C C . GLU A 1 2018 ? 199.485 144.013 117.176 1.00 299.46 2018 GLU A C 1
ATOM 13584 O O . GLU A 1 2018 ? 200.469 143.622 116.545 1.00 299.46 2018 GLU A O 1
ATOM 13590 N N . MET A 1 2019 ? 199.604 144.646 118.339 1.00 296.39 2019 MET A N 1
ATOM 13591 C CA . MET A 1 2019 ? 200.906 144.867 118.952 1.00 296.39 2019 MET A CA 1
ATOM 13592 C C . MET A 1 2019 ? 201.241 143.719 119.892 1.00 296.39 2019 MET A C 1
ATOM 13593 O O . MET A 1 2019 ? 200.513 143.503 120.871 1.00 296.39 2019 MET A O 1
ATOM 13598 N N . PRO A 1 2020 ? 202.317 142.967 119.642 1.00 296.39 2020 PRO A N 1
ATOM 13599 C CA . PRO A 1 2020 ? 202.685 141.866 120.543 1.00 296.39 2020 PRO A CA 1
ATOM 13600 C C . PRO A 1 2020 ? 203.259 142.322 121.873 1.00 296.39 2020 PRO A C 1
ATOM 13601 O O . PRO A 1 2020 ? 203.678 141.472 122.667 1.00 296.39 2020 PRO A O 1
ATOM 13605 N N . PHE A 1 2021 ? 203.310 143.631 122.131 1.00 304.92 2021 PHE A N 1
ATOM 13606 C CA . PHE A 1 2021 ? 203.709 144.108 123.450 1.00 304.92 2021 PHE A CA 1
ATOM 13607 C C . PHE A 1 2021 ? 202.793 143.549 124.529 1.00 304.92 2021 PHE A C 1
ATOM 13608 O O . PHE A 1 2021 ? 203.247 143.225 125.633 1.00 304.92 2021 PHE A O 1
ATOM 13616 N N . TRP A 1 2022 ? 201.499 143.428 124.223 1.00 321.88 2022 TRP A N 1
ATOM 13617 C CA . TRP A 1 2022 ? 200.558 142.836 125.166 1.00 321.88 2022 TRP A CA 1
ATOM 13618 C C . TRP A 1 2022 ? 200.987 141.427 125.551 1.00 321.88 2022 TRP A C 1
ATOM 13619 O O . TRP A 1 2022 ? 201.093 141.097 126.739 1.00 321.88 2022 TRP A O 1
ATOM 13630 N N . GLU A 1 2023 ? 201.235 140.580 124.550 1.00 385.85 2023 GLU A N 1
ATOM 13631 C CA . GLU A 1 2023 ? 201.628 139.202 124.820 1.00 385.85 2023 GLU A CA 1
ATOM 13632 C C . GLU A 1 2023 ? 202.952 139.148 125.564 1.00 385.85 2023 GLU A C 1
ATOM 13633 O O . GLU A 1 2023 ? 203.105 138.385 126.526 1.00 385.85 2023 GLU A O 1
ATOM 13639 N N . TYR A 1 2024 ? 203.923 139.959 125.139 1.00 352.84 2024 TYR A N 1
ATOM 13640 C CA . TYR A 1 2024 ? 205.226 139.938 125.792 1.00 352.84 2024 TYR A CA 1
ATOM 13641 C C . TYR A 1 2024 ? 205.101 140.307 127.261 1.00 352.84 2024 TYR A C 1
ATOM 13642 O O . TYR A 1 2024 ? 205.667 139.636 128.131 1.00 352.84 2024 TYR A O 1
ATOM 13651 N N . TYR A 1 2025 ? 204.346 141.365 127.562 1.00 375.70 2025 TYR A N 1
ATOM 13652 C CA . TYR A 1 2025 ? 204.152 141.738 128.955 1.00 375.70 2025 TYR A CA 1
ATOM 13653 C C . TYR A 1 2025 ? 203.475 140.611 129.718 1.00 375.70 2025 TYR A C 1
ATOM 13654 O O . TYR A 1 2025 ? 204.048 140.059 130.661 1.00 375.70 2025 TYR A O 1
ATOM 13663 N N . PHE A 1 2026 ? 202.277 140.218 129.275 1.00 375.87 2026 PHE A N 1
ATOM 13664 C CA . PHE A 1 2026 ? 201.475 139.256 130.025 1.00 375.87 2026 PHE A CA 1
ATOM 13665 C C . PHE A 1 2026 ? 202.181 137.915 130.184 1.00 375.87 2026 PHE A C 1
ATOM 13666 O O . PHE A 1 2026 ? 201.843 137.145 131.090 1.00 375.87 2026 PHE A O 1
ATOM 13674 N N . ASN A 1 2027 ? 203.160 137.613 129.329 1.00 372.83 2027 ASN A N 1
ATOM 13675 C CA . ASN A 1 2027 ? 203.834 136.325 129.403 1.00 372.83 2027 ASN A CA 1
ATOM 13676 C C . ASN A 1 2027 ? 205.204 136.377 130.063 1.00 372.83 2027 ASN A C 1
ATOM 13677 O O . ASN A 1 2027 ? 205.689 135.333 130.512 1.00 372.83 2027 ASN A O 1
ATOM 13682 N N . ILE A 1 2028 ? 205.844 137.543 130.141 1.00 354.90 2028 ILE A N 1
ATOM 13683 C CA . ILE A 1 2028 ? 207.184 137.608 130.712 1.00 354.90 2028 ILE A CA 1
ATOM 13684 C C . ILE A 1 2028 ? 207.221 138.602 131.864 1.00 354.90 2028 ILE A C 1
ATOM 13685 O O . ILE A 1 2028 ? 207.675 138.275 132.967 1.00 354.90 2028 ILE A O 1
ATOM 13690 N N . ILE A 1 2029 ? 206.737 139.817 131.620 1.00 349.50 2029 ILE A N 1
ATOM 13691 C CA . ILE A 1 2029 ? 206.910 140.885 132.594 1.00 349.50 2029 ILE A CA 1
ATOM 13692 C C . ILE A 1 2029 ? 205.810 140.830 133.643 1.00 349.50 2029 ILE A C 1
ATOM 13693 O O . ILE A 1 2029 ? 206.046 141.109 134.823 1.00 349.50 2029 ILE A O 1
ATOM 13698 N N . LEU A 1 2030 ? 204.591 140.484 133.234 1.00 352.75 2030 LEU A N 1
ATOM 13699 C CA . LEU A 1 2030 ? 203.535 140.270 134.218 1.00 352.75 2030 LEU A CA 1
ATOM 13700 C C . LEU A 1 2030 ? 203.890 139.187 135.230 1.00 352.75 2030 LEU A C 1
ATOM 13701 O O . LEU A 1 2030 ? 203.668 139.416 136.431 1.00 352.75 2030 LEU A O 1
ATOM 13706 N N . PRO A 1 2031 ? 204.417 138.016 134.847 1.00 343.96 2031 PRO A N 1
ATOM 13707 C CA . PRO A 1 2031 ? 204.866 137.066 135.877 1.00 343.96 2031 PRO A CA 1
ATOM 13708 C C . PRO A 1 2031 ? 205.932 137.626 136.804 1.00 343.96 2031 PRO A C 1
ATOM 13709 O O . PRO A 1 2031 ? 205.907 137.327 138.005 1.00 343.96 2031 PRO A O 1
ATOM 13713 N N . LYS A 1 2032 ? 206.869 138.429 136.294 1.00 360.85 2032 LYS A N 1
ATOM 13714 C CA . LYS A 1 2032 ? 207.900 138.977 137.171 1.00 360.85 2032 LYS A CA 1
ATOM 13715 C C . LYS A 1 2032 ? 207.371 140.144 138.001 1.00 360.85 2032 LYS A C 1
ATOM 13716 O O . LYS A 1 2032 ? 207.732 140.284 139.175 1.00 360.85 2032 LYS A O 1
ATOM 13722 N N . GLU A 1 2033 ? 206.509 140.984 137.421 1.00 390.13 2033 GLU A N 1
ATOM 13723 C CA . GLU A 1 2033 ? 205.997 142.132 138.160 1.00 390.13 2033 GLU A CA 1
ATOM 13724 C C . GLU A 1 2033 ? 204.914 141.746 139.158 1.00 390.13 2033 GLU A C 1
ATOM 13725 O O . GLU A 1 2033 ? 204.634 142.522 140.077 1.00 390.13 2033 GLU A O 1
ATOM 13731 N N . LYS A 1 2034 ? 204.295 140.575 138.996 1.00 365.01 2034 LYS A N 1
ATOM 13732 C CA . LYS A 1 2034 ? 203.382 140.078 140.019 1.00 365.01 2034 LYS A CA 1
ATOM 13733 C C . LYS A 1 2034 ? 204.121 139.814 141.322 1.00 365.01 2034 LYS A C 1
ATOM 13734 O O . LYS A 1 2034 ? 203.623 140.132 142.408 1.00 365.01 2034 LYS A O 1
ATOM 13740 N N . GLU A 1 2035 ? 205.313 139.232 141.230 1.00 376.70 2035 GLU A N 1
ATOM 13741 C CA . GLU A 1 2035 ? 206.107 138.870 142.393 1.00 376.70 2035 GLU A CA 1
ATOM 13742 C C . GLU A 1 2035 ? 207.137 139.924 142.775 1.00 376.70 2035 GLU A C 1
ATOM 13743 O O . GLU A 1 2035 ? 207.785 139.779 143.818 1.00 376.70 2035 GLU A O 1
ATOM 13749 N N . SER A 1 2036 ? 207.312 140.971 141.969 1.00 411.75 2036 SER A N 1
ATOM 13750 C CA . SER A 1 2036 ? 208.303 142.001 142.255 1.00 411.75 2036 SER A CA 1
ATOM 13751 C C . SER A 1 2036 ? 207.696 143.366 142.549 1.00 411.75 2036 SER A C 1
ATOM 13752 O O . SER A 1 2036 ? 207.972 143.947 143.603 1.00 411.75 2036 SER A O 1
ATOM 13755 N N . LEU A 1 2037 ? 206.871 143.895 141.651 1.00 393.01 2037 LEU A N 1
ATOM 13756 C CA . LEU A 1 2037 ? 206.368 145.257 141.762 1.00 393.01 2037 LEU A CA 1
ATOM 13757 C C . LEU A 1 2037 ? 204.927 145.282 142.262 1.00 393.01 2037 LEU A C 1
ATOM 13758 O O . LEU A 1 2037 ? 204.232 144.263 142.294 1.00 393.01 2037 LEU A O 1
ATOM 13763 N N . TYR A 1 2038 ? 204.488 146.474 142.659 1.00 377.63 2038 TYR A N 1
ATOM 13764 C CA . TYR A 1 2038 ? 203.140 146.653 143.176 1.00 377.63 2038 TYR A CA 1
ATOM 13765 C C . TYR A 1 2038 ? 202.121 146.674 142.041 1.00 377.63 2038 TYR A C 1
ATOM 13766 O O . TYR A 1 2038 ? 202.316 147.322 141.010 1.00 377.63 2038 TYR A O 1
ATOM 13775 N N . ALA A 1 2039 ? 201.013 145.958 142.250 1.00 385.04 2039 ALA A N 1
ATOM 13776 C CA . ALA A 1 2039 ? 199.976 145.861 141.229 1.00 385.04 2039 ALA A CA 1
ATOM 13777 C C . ALA A 1 2039 ? 199.226 147.170 141.027 1.00 385.04 2039 ALA A C 1
ATOM 13778 O O . ALA A 1 2039 ? 198.466 147.287 140.059 1.00 385.04 2039 ALA A O 1
ATOM 13780 N N . SER A 1 2040 ? 199.414 148.148 141.916 1.00 368.49 2040 SER A N 1
ATOM 13781 C CA . SER A 1 2040 ? 198.714 149.422 141.776 1.00 368.49 2040 SER A CA 1
ATOM 13782 C C . SER A 1 2040 ? 199.088 150.116 140.473 1.00 368.49 2040 SER A C 1
ATOM 13783 O O . SER A 1 2040 ? 198.218 150.640 139.767 1.00 368.49 2040 SER A O 1
ATOM 13786 N N . SER A 1 2041 ? 200.376 150.129 140.135 1.00 387.89 2041 SER A N 1
ATOM 13787 C CA . SER A 1 2041 ? 200.823 150.680 138.863 1.00 387.89 2041 SER A CA 1
ATOM 13788 C C . SER A 1 2041 ? 200.646 149.706 137.706 1.00 387.89 2041 SER A C 1
ATOM 13789 O O . SER A 1 2041 ? 200.774 150.114 136.547 1.00 387.89 2041 SER A O 1
ATOM 13792 N N . ILE A 1 2042 ? 200.357 148.440 137.992 1.00 384.17 2042 ILE A N 1
ATOM 13793 C CA . ILE A 1 2042 ? 200.200 147.430 136.951 1.00 384.17 2042 ILE A CA 1
ATOM 13794 C C . ILE A 1 2042 ? 198.771 147.393 136.423 1.00 384.17 2042 ILE A C 1
ATOM 13795 O O . ILE A 1 2042 ? 198.541 147.063 135.256 1.00 384.17 2042 ILE A O 1
ATOM 13800 N N . LEU A 1 2043 ? 197.805 147.740 137.271 1.00 370.39 2043 LEU A N 1
ATOM 13801 C CA . LEU A 1 2043 ? 196.409 147.784 136.842 1.00 370.39 2043 LEU A CA 1
ATOM 13802 C C . LEU A 1 2043 ? 196.162 148.680 135.628 1.00 370.39 2043 LEU A C 1
ATOM 13803 O O . LEU A 1 2043 ? 195.342 148.295 134.773 1.00 370.39 2043 LEU A O 1
ATOM 13808 N N . PRO A 1 2044 ? 196.787 149.859 135.494 1.00 372.91 2044 PRO A N 1
ATOM 13809 C CA . PRO A 1 2044 ? 196.583 150.647 134.267 1.00 372.91 2044 PRO A CA 1
ATOM 13810 C C . PRO A 1 2044 ? 196.913 149.898 132.990 1.00 372.91 2044 PRO A C 1
ATOM 13811 O O . PRO A 1 2044 ? 196.275 150.146 131.962 1.00 372.91 2044 PRO A O 1
ATOM 13815 N N . LEU A 1 2045 ? 197.891 148.991 133.012 1.00 375.72 2045 LEU A N 1
ATOM 13816 C CA . LEU A 1 2045 ? 198.178 148.215 131.811 1.00 375.72 2045 LEU A CA 1
ATOM 13817 C C . LEU A 1 2045 ? 197.016 147.292 131.467 1.00 375.72 2045 LEU A C 1
ATOM 13818 O O . LEU A 1 2045 ? 196.696 147.100 130.289 1.00 375.72 2045 LEU A O 1
ATOM 13823 N N . PHE A 1 2046 ? 196.381 146.696 132.478 1.00 373.55 2046 PHE A N 1
ATOM 13824 C CA . PHE A 1 2046 ? 195.189 145.897 132.215 1.00 373.55 2046 PHE A CA 1
ATOM 13825 C C . PHE A 1 2046 ? 194.058 146.755 131.669 1.00 373.55 2046 PHE A C 1
ATOM 13826 O O . PHE A 1 2046 ? 193.347 146.336 130.745 1.00 373.55 2046 PHE A O 1
ATOM 13834 N N . LYS A 1 2047 ? 193.874 147.961 132.218 1.00 360.60 2047 LYS A N 1
ATOM 13835 C CA . LYS A 1 2047 ? 192.892 148.860 131.619 1.00 360.60 2047 LYS A CA 1
ATOM 13836 C C . LYS A 1 2047 ? 193.219 149.131 130.159 1.00 360.60 2047 LYS A C 1
ATOM 13837 O O . LYS A 1 2047 ? 192.329 149.102 129.307 1.00 360.60 2047 LYS A O 1
ATOM 13843 N N . ALA A 1 2048 ? 194.491 149.389 129.851 1.00 356.29 2048 ALA A N 1
ATOM 13844 C CA . ALA A 1 2048 ? 194.881 149.678 128.475 1.00 356.29 2048 ALA A CA 1
ATOM 13845 C C . ALA A 1 2048 ? 194.623 148.486 127.563 1.00 356.29 2048 ALA A C 1
ATOM 13846 O O . ALA A 1 2048 ? 194.197 148.653 126.414 1.00 356.29 2048 ALA A O 1
ATOM 13848 N N . PHE A 1 2049 ? 194.899 147.276 128.050 1.00 348.63 2049 PHE A N 1
ATOM 13849 C CA . PHE A 1 2049 ? 194.623 146.082 127.261 1.00 348.63 2049 PHE A CA 1
ATOM 13850 C C . PHE A 1 2049 ? 193.133 145.938 126.990 1.00 348.63 2049 PHE A C 1
ATOM 13851 O O . PHE A 1 2049 ? 192.730 145.539 125.892 1.00 348.63 2049 PHE A O 1
ATOM 13859 N N . VAL A 1 2050 ? 192.299 146.238 127.986 1.00 357.03 2050 VAL A N 1
ATOM 13860 C CA . VAL A 1 2050 ? 190.858 146.236 127.754 1.00 357.03 2050 VAL A CA 1
ATOM 13861 C C . VAL A 1 2050 ? 190.483 147.289 126.719 1.00 357.03 2050 VAL A C 1
ATOM 13862 O O . VAL A 1 2050 ? 189.699 147.027 125.799 1.00 357.03 2050 VAL A O 1
ATOM 13866 N N . ILE A 1 2051 ? 191.052 148.489 126.841 1.00 374.06 2051 ILE A N 1
ATOM 13867 C CA . ILE A 1 2051 ? 190.641 149.619 126.011 1.00 374.06 2051 ILE A CA 1
ATOM 13868 C C . ILE A 1 2051 ? 191.025 149.406 124.553 1.00 374.06 2051 ILE A C 1
ATOM 13869 O O . ILE A 1 2051 ? 190.251 149.728 123.642 1.00 374.06 2051 ILE A O 1
ATOM 13874 N N . VAL A 1 2052 ? 192.221 148.869 124.305 1.00 384.73 2052 VAL A N 1
ATOM 13875 C CA . VAL A 1 2052 ? 192.714 148.770 122.933 1.00 384.73 2052 VAL A CA 1
ATOM 13876 C C . VAL A 1 2052 ? 191.789 147.896 122.092 1.00 384.73 2052 VAL A C 1
ATOM 13877 O O . VAL A 1 2052 ? 191.647 148.101 120.881 1.00 384.73 2052 VAL A O 1
ATOM 13881 N N . HIS A 1 2053 ? 191.140 146.918 122.716 1.00 371.29 2053 HIS A N 1
ATOM 13882 C CA . HIS A 1 2053 ? 190.094 146.158 122.049 1.00 371.29 2053 HIS A CA 1
ATOM 13883 C C . HIS A 1 2053 ? 188.702 146.725 122.297 1.00 371.29 2053 HIS A C 1
ATOM 13884 O O . HIS A 1 2053 ? 187.749 146.297 121.638 1.00 371.29 2053 HIS A O 1
ATOM 13891 N N . THR A 1 2054 ? 188.567 147.677 123.223 1.00 363.25 2054 THR A N 1
ATOM 13892 C CA . THR A 1 2054 ? 187.292 148.347 123.441 1.00 363.25 2054 THR A CA 1
ATOM 13893 C C . THR A 1 2054 ? 187.042 149.439 122.407 1.00 363.25 2054 THR A C 1
ATOM 13894 O O . THR A 1 2054 ? 185.973 150.056 122.419 1.00 363.25 2054 THR A O 1
ATOM 13898 N N . ILE A 1 2055 ? 188.005 149.690 121.516 1.00 344.26 2055 ILE A N 1
ATOM 13899 C CA . ILE A 1 2055 ? 187.826 150.704 120.483 1.00 344.26 2055 ILE A CA 1
ATOM 13900 C C . ILE A 1 2055 ? 186.558 150.412 119.696 1.00 344.26 2055 ILE A C 1
ATOM 13901 O O . ILE A 1 2055 ? 186.295 149.266 119.312 1.00 344.26 2055 ILE A O 1
ATOM 13906 N N . GLN A 1 2056 ? 185.761 151.450 119.459 1.00 349.40 2056 GLN A N 1
ATOM 13907 C CA . GLN A 1 2056 ? 184.471 151.330 118.798 1.00 349.40 2056 GLN A CA 1
ATOM 13908 C C . GLN A 1 2056 ? 184.452 152.162 117.520 1.00 349.40 2056 GLN A C 1
ATOM 13909 O O . GLN A 1 2056 ? 185.459 152.740 117.105 1.00 349.40 2056 GLN A O 1
ATOM 13915 N N . MET A 1 2057 ? 183.280 152.219 116.898 1.00 322.19 2057 MET A N 1
ATOM 13916 C CA . MET A 1 2057 ? 183.089 152.875 115.608 1.00 322.19 2057 MET A CA 1
ATOM 13917 C C . MET A 1 2057 ? 181.950 153.882 115.738 1.00 322.19 2057 MET A C 1
ATOM 13918 O O . MET A 1 2057 ? 180.782 153.500 115.860 1.00 322.19 2057 MET A O 1
ATOM 13923 N N . TYR A 1 2058 ? 182.292 155.167 115.711 1.00 339.87 2058 TYR A N 1
ATOM 13924 C CA . TYR A 1 2058 ? 181.299 156.231 115.680 1.00 339.87 2058 TYR A CA 1
ATOM 13925 C C . TYR A 1 2058 ? 181.110 156.696 114.244 1.00 339.87 2058 TYR A C 1
ATOM 13926 O O . TYR A 1 2058 ? 182.087 157.005 113.553 1.00 339.87 2058 TYR A O 1
ATOM 13935 N N . ILE A 1 2059 ? 179.861 156.745 113.797 1.00 310.56 2059 ILE A N 1
ATOM 13936 C CA . ILE A 1 2059 ? 179.542 157.158 112.436 1.00 310.56 2059 ILE A CA 1
ATOM 13937 C C . ILE A 1 2059 ? 179.235 158.650 112.358 1.00 310.56 2059 ILE A C 1
ATOM 13938 O O . ILE A 1 2059 ? 179.655 159.325 111.418 1.00 310.56 2059 ILE A O 1
ATOM 13943 N N . GLY A 1 2060 ? 178.511 159.187 113.334 1.00 308.80 2060 GLY A N 1
ATOM 13944 C CA . GLY A 1 2060 ? 178.199 160.603 113.326 1.00 308.80 2060 GLY A CA 1
ATOM 13945 C C . GLY A 1 2060 ? 177.271 160.972 114.458 1.00 308.80 2060 GLY A C 1
ATOM 13946 O O . GLY A 1 2060 ? 176.546 160.129 114.998 1.00 308.80 2060 GLY A O 1
ATOM 13947 N N . ARG A 1 2061 ? 177.300 162.256 114.807 1.00 351.15 2061 ARG A N 1
ATOM 13948 C CA . ARG A 1 2061 ? 176.406 162.810 115.821 1.00 351.15 2061 ARG A CA 1
ATOM 13949 C C . ARG A 1 2061 ? 175.105 163.256 115.155 1.00 351.15 2061 ARG A C 1
ATOM 13950 O O . ARG A 1 2061 ? 174.764 164.439 115.099 1.00 351.15 2061 ARG A O 1
ATOM 13958 N N . ASN A 1 2062 ? 174.380 162.267 114.630 1.00 359.55 2062 ASN A N 1
ATOM 13959 C CA . ASN A 1 2062 ? 173.144 162.558 113.910 1.00 359.55 2062 ASN A CA 1
ATOM 13960 C C . ASN A 1 2062 ? 172.116 163.209 114.826 1.00 359.55 2062 ASN A C 1
ATOM 13961 O O . ASN A 1 2062 ? 171.427 164.157 114.434 1.00 359.55 2062 ASN A O 1
ATOM 13966 N N . GLU A 1 2063 ? 171.999 162.712 116.053 1.00 373.45 2063 GLU A N 1
ATOM 13967 C CA . GLU A 1 2063 ? 171.093 163.297 117.025 1.00 373.45 2063 GLU A CA 1
ATOM 13968 C C . GLU A 1 2063 ? 171.785 164.424 117.789 1.00 373.45 2063 GLU A C 1
ATOM 13969 O O . GLU A 1 2063 ? 172.992 164.652 117.664 1.00 373.45 2063 GLU A O 1
ATOM 13975 N N . ASN A 1 2064 ? 170.992 165.139 118.589 1.00 383.03 2064 ASN A N 1
ATOM 13976 C CA . ASN A 1 2064 ? 171.478 166.358 119.228 1.00 383.03 2064 ASN A CA 1
ATOM 13977 C C . ASN A 1 2064 ? 172.603 166.078 120.217 1.00 383.03 2064 ASN A C 1
ATOM 13978 O O . ASN A 1 2064 ? 173.583 166.829 120.276 1.00 383.03 2064 ASN A O 1
ATOM 13983 N N . ILE A 1 2065 ? 172.484 165.011 121.006 1.00 363.58 2065 ILE A N 1
ATOM 13984 C CA . ILE A 1 2065 ? 173.343 164.811 122.166 1.00 363.58 2065 ILE A CA 1
ATOM 13985 C C . ILE A 1 2065 ? 174.191 163.552 122.078 1.00 363.58 2065 ILE A C 1
ATOM 13986 O O . ILE A 1 2065 ? 175.024 163.324 122.962 1.00 363.58 2065 ILE A O 1
ATOM 13991 N N . ASN A 1 2066 ? 174.018 162.726 121.049 1.00 347.68 2066 ASN A N 1
ATOM 13992 C CA . ASN A 1 2066 ? 174.695 161.439 121.007 1.00 347.68 2066 ASN A CA 1
ATOM 13993 C C . ASN A 1 2066 ? 175.203 161.168 119.598 1.00 347.68 2066 ASN A C 1
ATOM 13994 O O . ASN A 1 2066 ? 174.755 161.774 118.622 1.00 347.68 2066 ASN A O 1
ATOM 13999 N N . GLU A 1 2067 ? 176.167 160.256 119.509 1.00 317.52 2067 GLU A N 1
ATOM 14000 C CA . GLU A 1 2067 ? 176.679 159.755 118.244 1.00 317.52 2067 GLU A CA 1
ATOM 14001 C C . GLU A 1 2067 ? 176.434 158.256 118.160 1.00 317.52 2067 GLU A C 1
ATOM 14002 O O . GLU A 1 2067 ? 176.651 157.529 119.134 1.00 317.52 2067 GLU A O 1
ATOM 14008 N N . PHE A 1 2068 ? 175.978 157.801 116.996 1.00 349.16 2068 PHE A N 1
ATOM 14009 C CA . PHE A 1 2068 ? 175.752 156.376 116.794 1.00 349.16 2068 PHE A CA 1
ATOM 14010 C C . PHE A 1 2068 ? 177.056 155.601 116.933 1.00 349.16 2068 PHE A C 1
ATOM 14011 O O . PHE A 1 2068 ? 178.094 155.989 116.390 1.00 349.16 2068 PHE A O 1
ATOM 14019 N N . SER A 1 2069 ? 176.993 154.494 117.668 1.00 337.91 2069 SER A N 1
ATOM 14020 C CA . SER A 1 2069 ? 178.153 153.662 117.945 1.00 337.91 2069 SER A CA 1
ATOM 14021 C C . SER A 1 2069 ? 177.889 152.243 117.469 1.00 337.91 2069 SER A C 1
ATOM 14022 O O . SER A 1 2069 ? 176.831 151.672 117.746 1.00 337.91 2069 SER A O 1
ATOM 14025 N N . GLU A 1 2070 ? 178.857 151.679 116.753 1.00 336.56 2070 GLU A N 1
ATOM 14026 C CA . GLU A 1 2070 ? 178.788 150.300 116.299 1.00 336.56 2070 GLU A CA 1
ATOM 14027 C C . GLU A 1 2070 ? 180.084 149.589 116.666 1.00 336.56 2070 GLU A C 1
ATOM 14028 O O . GLU A 1 2070 ? 181.173 150.164 116.602 1.00 336.56 2070 GLU A O 1
ATOM 14034 N N . ILE A 1 2071 ? 179.952 148.328 117.064 1.00 351.81 2071 ILE A N 1
ATOM 14035 C CA . ILE A 1 2071 ? 181.084 147.553 117.567 1.00 351.81 2071 ILE A CA 1
ATOM 14036 C C . ILE A 1 2071 ? 181.905 147.006 116.404 1.00 351.81 2071 ILE A C 1
ATOM 14037 O O . ILE A 1 2071 ? 181.351 146.384 115.485 1.00 351.81 2071 ILE A O 1
ATOM 14042 N N . PRO A 1 2072 ? 183.221 147.234 116.383 1.00 318.97 2072 PRO A N 1
ATOM 14043 C CA . PRO A 1 2072 ? 184.055 146.644 115.330 1.00 318.97 2072 PRO A CA 1
ATOM 14044 C C . PRO A 1 2072 ? 184.519 145.247 115.701 1.00 318.97 2072 PRO A C 1
ATOM 14045 O O . PRO A 1 2072 ? 184.216 144.755 116.793 1.00 318.97 2072 PRO A O 1
ATOM 14049 N N . ASN A 1 2073 ? 185.260 144.601 114.805 1.00 335.26 2073 ASN A N 1
ATOM 14050 C CA . ASN A 1 2073 ? 185.697 143.229 115.004 1.00 335.26 2073 ASN A CA 1
ATOM 14051 C C . ASN A 1 2073 ? 187.204 143.126 114.823 1.00 335.26 2073 ASN A C 1
ATOM 14052 O O . ASN A 1 2073 ? 187.833 143.950 114.155 1.00 335.26 2073 ASN A O 1
ATOM 14057 N N . SER A 1 2074 ? 187.775 142.096 115.439 1.00 371.23 2074 SER A N 1
ATOM 14058 C CA . SER A 1 2074 ? 189.177 141.751 115.275 1.00 371.23 2074 SER A CA 1
ATOM 14059 C C . SER A 1 2074 ? 189.280 140.351 114.685 1.00 371.23 2074 SER A C 1
ATOM 14060 O O . SER A 1 2074 ? 188.635 139.412 115.160 1.00 371.23 2074 SER A O 1
ATOM 14063 N N . ASP A 1 2075 ? 190.102 140.217 113.645 1.00 407.96 2075 ASP A N 1
ATOM 14064 C CA . ASP A 1 2075 ? 190.180 138.987 112.868 1.00 407.96 2075 ASP A CA 1
ATOM 14065 C C . ASP A 1 2075 ? 191.316 138.080 113.323 1.00 407.96 2075 ASP A C 1
ATOM 14066 O O . ASP A 1 2075 ? 191.076 136.927 113.691 1.00 407.96 2075 ASP A O 1
ATOM 14071 N N . SER A 1 2076 ? 192.552 138.571 113.315 1.00 424.00 2076 SER A N 1
ATOM 14072 C CA . SER A 1 2076 ? 193.709 137.768 113.686 1.00 424.00 2076 SER A CA 1
ATOM 14073 C C . SER A 1 2076 ? 194.016 137.826 115.175 1.00 424.00 2076 SER A C 1
ATOM 14074 O O . SER A 1 2076 ? 195.036 137.278 115.605 1.00 424.00 2076 SER A O 1
ATOM 14077 N N . SER A 1 2077 ? 193.166 138.473 115.965 1.00 398.40 2077 SER A N 1
ATOM 14078 C CA . SER A 1 2077 ? 193.446 138.658 117.381 1.00 398.40 2077 SER A CA 1
ATOM 14079 C C . SER A 1 2077 ? 193.323 137.347 118.147 1.00 398.40 2077 SER A C 1
ATOM 14080 O O . SER A 1 2077 ? 192.429 136.535 117.890 1.00 398.40 2077 SER A O 1
ATOM 14083 N N . ILE A 1 2078 ? 194.237 137.146 119.094 1.00 365.03 2078 ILE A N 1
ATOM 14084 C CA . ILE A 1 2078 ? 194.116 136.092 120.093 1.00 365.03 2078 ILE A CA 1
ATOM 14085 C C . ILE A 1 2078 ? 193.864 136.774 121.431 1.00 365.03 2078 ILE A C 1
ATOM 14086 O O . ILE A 1 2078 ? 194.247 136.269 122.493 1.00 365.03 2078 ILE A O 1
ATOM 14091 N N . TYR A 1 2079 ? 193.216 137.940 121.369 1.00 408.52 2079 TYR A N 1
ATOM 14092 C CA . TYR A 1 2079 ? 192.858 138.689 122.569 1.00 408.52 2079 TYR A CA 1
ATOM 14093 C C . TYR A 1 2079 ? 191.901 137.899 123.453 1.00 408.52 2079 TYR A C 1
ATOM 14094 O O . TYR A 1 2079 ? 192.001 137.943 124.687 1.00 408.52 2079 TYR A O 1
ATOM 14103 N N . TYR A 1 2080 ? 190.963 137.175 122.839 1.00 424.76 2080 TYR A N 1
ATOM 14104 C CA . TYR A 1 2080 ? 190.106 136.277 123.605 1.00 424.76 2080 TYR A CA 1
ATOM 14105 C C . TYR A 1 2080 ? 190.936 135.233 124.339 1.00 424.76 2080 TYR A C 1
ATOM 14106 O O . TYR A 1 2080 ? 190.668 134.919 125.505 1.00 424.76 2080 TYR A O 1
ATOM 14115 N N . SER A 1 2081 ? 191.959 134.693 123.674 1.00 415.89 2081 SER A N 1
ATOM 14116 C CA . SER A 1 2081 ? 192.844 133.739 124.331 1.00 415.89 2081 SER A CA 1
ATOM 14117 C C . SER A 1 2081 ? 193.550 134.375 125.521 1.00 415.89 2081 SER A C 1
ATOM 14118 O O . SER A 1 2081 ? 193.709 133.739 126.569 1.00 415.89 2081 SER A O 1
ATOM 14121 N N . VAL A 1 2082 ? 193.978 135.632 125.381 1.00 403.01 2082 VAL A N 1
ATOM 14122 C CA . VAL A 1 2082 ? 194.673 136.304 126.475 1.00 403.01 2082 VAL A CA 1
ATOM 14123 C C . VAL A 1 2082 ? 193.741 136.488 127.665 1.00 403.01 2082 VAL A C 1
ATOM 14124 O O . VAL A 1 2082 ? 194.106 136.202 128.812 1.00 403.01 2082 VAL A O 1
ATOM 14128 N N . VAL A 1 2083 ? 192.520 136.969 127.414 1.00 392.74 2083 VAL A N 1
ATOM 14129 C CA . VAL A 1 2083 ? 191.606 137.201 128.529 1.00 392.74 2083 VAL A CA 1
ATOM 14130 C C . VAL A 1 2083 ? 191.189 135.884 129.169 1.00 392.74 2083 VAL A C 1
ATOM 14131 O O . VAL A 1 2083 ? 190.908 135.836 130.373 1.00 392.74 2083 VAL A O 1
ATOM 14135 N N . GLU A 1 2084 ? 191.139 134.799 128.393 1.00 429.25 2084 GLU A N 1
ATOM 14136 C CA . GLU A 1 2084 ? 190.897 133.494 128.997 1.00 429.25 2084 GLU A CA 1
ATOM 14137 C C . GLU A 1 2084 ? 192.094 133.030 129.819 1.00 429.25 2084 GLU A C 1
ATOM 14138 O O . GLU A 1 2084 ? 191.920 132.319 130.816 1.00 429.25 2084 GLU A O 1
ATOM 14144 N N . LYS A 1 2085 ? 193.308 133.415 129.416 1.00 391.07 2085 LYS A N 1
ATOM 14145 C CA . LYS A 1 2085 ? 194.506 132.967 130.121 1.00 391.07 2085 LYS A CA 1
ATOM 14146 C C . LYS A 1 2085 ? 194.541 133.486 131.553 1.00 391.07 2085 LYS A C 1
ATOM 14147 O O . LYS A 1 2085 ? 194.791 132.722 132.492 1.00 391.07 2085 LYS A O 1
ATOM 14153 N N . GLU A 1 2086 ? 194.289 134.779 131.741 1.00 368.57 2086 GLU A N 1
ATOM 14154 C CA . GLU A 1 2086 ? 194.389 135.383 133.064 1.00 368.57 2086 GLU A CA 1
ATOM 14155 C C . GLU A 1 2086 ? 193.016 135.813 133.558 1.00 368.57 2086 GLU A C 1
ATOM 14156 O O . GLU A 1 2086 ? 192.864 136.895 134.135 1.00 368.57 2086 GLU A O 1
ATOM 14162 N N . LYS A 1 2087 ? 192.011 134.964 133.332 1.00 412.22 2087 LYS A N 1
ATOM 14163 C CA . LYS A 1 2087 ? 190.653 135.283 133.760 1.00 412.22 2087 LYS A CA 1
ATOM 14164 C C . LYS A 1 2087 ? 190.569 135.410 135.276 1.00 412.22 2087 LYS A C 1
ATOM 14165 O O . LYS A 1 2087 ? 189.809 136.235 135.797 1.00 412.22 2087 LYS A O 1
ATOM 14171 N N . ASP A 1 2088 ? 191.341 134.595 136.001 1.00 435.77 2088 ASP A N 1
ATOM 14172 C CA . ASP A 1 2088 ? 191.356 134.688 137.458 1.00 435.77 2088 ASP A CA 1
ATOM 14173 C C . ASP A 1 2088 ? 191.843 136.056 137.916 1.00 435.77 2088 ASP A C 1
ATOM 14174 O O . ASP A 1 2088 ? 191.237 136.679 138.797 1.00 435.77 2088 ASP A O 1
ATOM 14179 N N . LEU A 1 2089 ? 192.935 136.540 137.322 1.00 463.45 2089 LEU A N 1
ATOM 14180 C CA . LEU A 1 2089 ? 193.437 137.867 137.662 1.00 463.45 2089 LEU A CA 1
ATOM 14181 C C . LEU A 1 2089 ? 192.431 138.943 137.280 1.00 463.45 2089 LEU A C 1
ATOM 14182 O O . LEU A 1 2089 ? 192.265 139.933 138.001 1.00 463.45 2089 LEU A O 1
ATOM 14187 N N . ILE A 1 2090 ? 191.752 138.765 136.144 1.00 497.32 2090 ILE A N 1
ATOM 14188 C CA . ILE A 1 2090 ? 190.745 139.731 135.715 1.00 497.32 2090 ILE A CA 1
ATOM 14189 C C . ILE A 1 2090 ? 189.631 139.832 136.748 1.00 497.32 2090 ILE A C 1
ATOM 14190 O O . ILE A 1 2090 ? 189.228 140.933 137.145 1.00 497.32 2090 ILE A O 1
ATOM 14195 N N . ASN A 1 2091 ? 189.128 138.686 137.213 1.00 500.27 2091 ASN A N 1
ATOM 14196 C CA . ASN A 1 2091 ? 188.067 138.701 138.215 1.00 500.27 2091 ASN A CA 1
ATOM 14197 C C . ASN A 1 2091 ? 188.564 139.267 139.539 1.00 500.27 2091 ASN A C 1
ATOM 14198 O O . ASN A 1 2091 ? 187.826 139.981 140.227 1.00 500.27 2091 ASN A O 1
ATOM 14203 N N . THR A 1 2092 ? 189.811 138.966 139.910 1.00 456.22 2092 THR A N 1
ATOM 14204 C CA . THR A 1 2092 ? 190.370 139.528 141.137 1.00 456.22 2092 THR A CA 1
ATOM 14205 C C . THR A 1 2092 ? 190.429 141.049 141.070 1.00 456.22 2092 THR A C 1
ATOM 14206 O O . THR A 1 2092 ? 190.060 141.740 142.028 1.00 456.22 2092 THR A O 1
ATOM 14210 N N . PHE A 1 2093 ? 190.878 141.590 139.936 1.00 450.60 2093 PHE A N 1
ATOM 14211 C CA . PHE A 1 2093 ? 190.998 143.038 139.805 1.00 450.60 2093 PHE A CA 1
ATOM 14212 C C . PHE A 1 2093 ? 189.630 143.703 139.717 1.00 450.60 2093 PHE A C 1
ATOM 14213 O O . PHE A 1 2093 ? 189.450 144.828 140.198 1.00 450.60 2093 PHE A O 1
ATOM 14221 N N . ILE A 1 2094 ? 188.655 143.032 139.098 1.00 496.23 2094 ILE A N 1
ATOM 14222 C CA . ILE A 1 2094 ? 187.294 143.564 139.087 1.00 496.23 2094 ILE A CA 1
ATOM 14223 C C . ILE A 1 2094 ? 186.723 143.588 140.500 1.00 496.23 2094 ILE A C 1
ATOM 14224 O O . ILE A 1 2094 ? 186.052 144.548 140.899 1.00 496.23 2094 ILE A O 1
ATOM 14229 N N . GLN A 1 2095 ? 186.984 142.536 141.280 1.00 483.72 2095 GLN A N 1
ATOM 14230 C CA . GLN A 1 2095 ? 186.573 142.531 142.679 1.00 483.72 2095 GLN A CA 1
ATOM 14231 C C . GLN A 1 2095 ? 187.278 143.625 143.469 1.00 483.72 2095 GLN A C 1
ATOM 14232 O O . GLN A 1 2095 ? 186.716 144.153 144.436 1.00 483.72 2095 GLN A O 1
ATOM 14238 N N . ALA A 1 2096 ? 188.505 143.976 143.075 1.00 444.75 2096 ALA A N 1
ATOM 14239 C CA . ALA A 1 2096 ? 189.218 145.055 143.752 1.00 444.75 2096 ALA A CA 1
ATOM 14240 C C . ALA A 1 2096 ? 188.472 146.379 143.622 1.00 444.75 2096 ALA A C 1
ATOM 14241 O O . ALA A 1 2096 ? 188.369 147.140 144.591 1.00 444.75 2096 ALA A O 1
ATOM 14243 N N . ASP A 1 2097 ? 187.943 146.671 142.434 1.00 422.74 2097 ASP A N 1
ATOM 14244 C CA . ASP A 1 2097 ? 187.196 147.905 142.225 1.00 422.74 2097 ASP A CA 1
ATOM 14245 C C . ASP A 1 2097 ? 186.108 147.702 141.176 1.00 422.74 2097 ASP A C 1
ATOM 14246 O O . ASP A 1 2097 ? 186.403 147.641 139.976 1.00 422.74 2097 ASP A O 1
ATOM 14251 N N . PRO A 1 2098 ? 184.842 147.593 141.588 1.00 435.92 2098 PRO A N 1
ATOM 14252 C CA . PRO A 1 2098 ? 183.758 147.470 140.601 1.00 435.92 2098 PRO A CA 1
ATOM 14253 C C . PRO A 1 2098 ? 183.548 148.719 139.762 1.00 435.92 2098 PRO A C 1
ATOM 14254 O O . PRO A 1 2098 ? 182.936 148.624 138.691 1.00 435.92 2098 PRO A O 1
ATOM 14258 N N . ASP A 1 2099 ? 184.030 149.882 140.209 1.00 385.89 2099 ASP A N 1
ATOM 14259 C CA . ASP A 1 2099 ? 183.826 151.118 139.462 1.00 385.89 2099 ASP A CA 1
ATOM 14260 C C . ASP A 1 2099 ? 184.530 151.110 138.112 1.00 385.89 2099 ASP A C 1
ATOM 14261 O O . ASP A 1 2099 ? 184.201 151.935 137.253 1.00 385.89 2099 ASP A O 1
ATOM 14266 N N . LEU A 1 2100 ? 185.491 150.206 137.910 1.00 402.68 2100 LEU A N 1
ATOM 14267 C CA . LEU A 1 2100 ? 186.167 150.114 136.621 1.00 402.68 2100 LEU A CA 1
ATOM 14268 C C . LEU A 1 2100 ? 185.182 149.798 135.504 1.00 402.68 2100 LEU A C 1
ATOM 14269 O O . LEU A 1 2100 ? 185.365 150.229 134.360 1.00 402.68 2100 LEU A O 1
ATOM 14274 N N . LEU A 1 2101 ? 184.125 149.048 135.823 1.00 445.06 2101 LEU A N 1
ATOM 14275 C CA . LEU A 1 2101 ? 183.114 148.681 134.841 1.00 445.06 2101 LEU A CA 1
ATOM 14276 C C . LEU A 1 2101 ? 182.383 149.885 134.266 1.00 445.06 2101 LEU A C 1
ATOM 14277 O O . LEU A 1 2101 ? 181.862 149.794 133.150 1.00 445.06 2101 LEU A O 1
ATOM 14282 N N . PHE A 1 2102 ? 182.326 150.999 134.994 1.00 483.41 2102 PHE A N 1
ATOM 14283 C CA . PHE A 1 2102 ? 181.640 152.191 134.517 1.00 483.41 2102 PHE A CA 1
ATOM 14284 C C . PHE A 1 2102 ? 182.564 153.183 133.830 1.00 483.41 2102 PHE A C 1
ATOM 14285 O O . PHE A 1 2102 ? 182.074 154.113 133.181 1.00 483.41 2102 PHE A O 1
ATOM 14293 N N . HIS A 1 2103 ? 183.878 153.010 133.954 1.00 408.18 2103 HIS A N 1
ATOM 14294 C CA . HIS A 1 2103 ? 184.840 153.932 133.364 1.00 408.18 2103 HIS A CA 1
ATOM 14295 C C . HIS A 1 2103 ? 185.630 153.305 132.228 1.00 408.18 2103 HIS A C 1
ATOM 14296 O O . HIS A 1 2103 ? 185.631 153.840 131.113 1.00 408.18 2103 HIS A O 1
ATOM 14303 N N . ALA A 1 2104 ? 186.301 152.182 132.474 1.00 400.08 2104 ALA A N 1
ATOM 14304 C CA . ALA A 1 2104 ? 187.134 151.532 131.471 1.00 400.08 2104 ALA A CA 1
ATOM 14305 C C . ALA A 1 2104 ? 186.704 150.105 131.173 1.00 400.08 2104 ALA A C 1
ATOM 14306 O O . ALA A 1 2104 ? 186.705 149.688 130.010 1.00 400.08 2104 ALA A O 1
ATOM 14308 N N . PHE A 1 2105 ? 186.326 149.341 132.196 1.00 406.70 2105 PHE A N 1
ATOM 14309 C CA . PHE A 1 2105 ? 186.000 147.929 132.047 1.00 406.70 2105 PHE A CA 1
ATOM 14310 C C . PHE A 1 2105 ? 184.634 147.693 131.415 1.00 406.70 2105 PHE A C 1
ATOM 14311 O O . PHE A 1 2105 ? 184.166 146.549 131.397 1.00 406.70 2105 PHE A O 1
ATOM 14319 N N . ALA A 1 2106 ? 183.988 148.741 130.899 1.00 417.30 2106 ALA A N 1
ATOM 14320 C CA . ALA A 1 2106 ? 182.684 148.583 130.267 1.00 417.30 2106 ALA A CA 1
ATOM 14321 C C . ALA A 1 2106 ? 182.741 147.713 129.020 1.00 417.30 2106 ALA A C 1
ATOM 14322 O O . ALA A 1 2106 ? 181.742 147.069 128.684 1.00 417.30 2106 ALA A O 1
ATOM 14324 N N . GLY A 1 2107 ? 183.878 147.675 128.331 1.00 434.20 2107 GLY A N 1
ATOM 14325 C CA . GLY A 1 2107 ? 184.001 146.881 127.128 1.00 434.20 2107 GLY A CA 1
ATOM 14326 C C . GLY A 1 2107 ? 184.144 145.395 127.339 1.00 434.20 2107 GLY A C 1
ATOM 14327 O O . GLY A 1 2107 ? 184.103 144.635 126.368 1.00 434.20 2107 GLY A O 1
ATOM 14328 N N . LEU A 1 2108 ? 184.311 144.952 128.581 1.00 484.05 2108 LEU A N 1
ATOM 14329 C CA . LEU A 1 2108 ? 184.437 143.530 128.855 1.00 484.05 2108 LEU A CA 1
ATOM 14330 C C . LEU A 1 2108 ? 183.097 142.824 128.688 1.00 484.05 2108 LEU A C 1
ATOM 14331 O O . LEU A 1 2108 ? 182.029 143.437 128.770 1.00 484.05 2108 LEU A O 1
ATOM 14336 N N . GLN A 1 2109 ? 183.165 141.519 128.443 1.00 526.92 2109 GLN A N 1
ATOM 14337 C CA . GLN A 1 2109 ? 181.970 140.690 128.451 1.00 526.92 2109 GLN A CA 1
ATOM 14338 C C . GLN A 1 2109 ? 181.673 140.227 129.872 1.00 526.92 2109 GLN A C 1
ATOM 14339 O O . GLN A 1 2109 ? 182.577 139.854 130.625 1.00 526.92 2109 GLN A O 1
ATOM 14345 N N . LYS A 1 2110 ? 180.391 140.269 130.241 1.00 588.77 2110 LYS A N 1
ATOM 14346 C CA . LYS A 1 2110 ? 179.991 139.875 131.586 1.00 588.77 2110 LYS A CA 1
ATOM 14347 C C . LYS A 1 2110 ? 180.209 138.391 131.841 1.00 588.77 2110 LYS A C 1
ATOM 14348 O O . LYS A 1 2110 ? 180.140 137.955 132.996 1.00 588.77 2110 LYS A O 1
ATOM 14354 N N . LYS A 1 2111 ? 180.468 137.608 130.792 1.00 555.79 2111 LYS A N 1
ATOM 14355 C CA . LYS A 1 2111 ? 180.687 136.176 130.968 1.00 555.79 2111 LYS A CA 1
ATOM 14356 C C . LYS A 1 2111 ? 181.931 135.915 131.807 1.00 555.79 2111 LYS A C 1
ATOM 14357 O O . LYS A 1 2111 ? 181.954 134.994 132.633 1.00 555.79 2111 LYS A O 1
ATOM 14363 N N . ILE A 1 2112 ? 182.979 136.717 131.606 1.00 522.17 2112 ILE A N 1
ATOM 14364 C CA . ILE A 1 2112 ? 184.188 136.591 132.413 1.00 522.17 2112 ILE A CA 1
ATOM 14365 C C . ILE A 1 2112 ? 183.895 136.909 133.874 1.00 522.17 2112 ILE A C 1
ATOM 14366 O O . ILE A 1 2112 ? 184.381 136.225 134.782 1.00 522.17 2112 ILE A O 1
ATOM 14371 N N . LEU A 1 2113 ? 183.102 137.948 134.122 1.00 596.97 2113 LEU A N 1
ATOM 14372 C CA . LEU A 1 2113 ? 182.806 138.365 135.486 1.00 596.97 2113 LEU A CA 1
ATOM 14373 C C . LEU A 1 2113 ? 182.016 137.291 136.222 1.00 596.97 2113 LEU A C 1
ATOM 14374 O O . LEU A 1 2113 ? 181.152 136.624 135.646 1.00 596.97 2113 LEU A O 1
ATOM 14379 N N . ASP A 1 2114 ? 182.318 137.128 137.507 1.00 784.34 2114 ASP A N 1
ATOM 14380 C CA . ASP A 1 2114 ? 181.544 136.242 138.360 1.00 784.34 2114 ASP A CA 1
ATOM 14381 C C . ASP A 1 2114 ? 180.219 136.907 138.731 1.00 784.34 2114 ASP A C 1
ATOM 14382 O O . ASP A 1 2114 ? 179.999 138.096 138.481 1.00 784.34 2114 ASP A O 1
ATOM 14387 N N . PHE A 1 2115 ? 179.318 136.132 139.339 1.00 971.19 2115 PHE A N 1
ATOM 14388 C CA . PHE A 1 2115 ? 177.988 136.656 139.638 1.00 971.19 2115 PHE A CA 1
ATOM 14389 C C . PHE A 1 2115 ? 178.025 137.649 140.796 1.00 971.19 2115 PHE A C 1
ATOM 14390 O O . PHE A 1 2115 ? 177.135 138.493 140.916 1.00 971.19 2115 PHE A O 1
ATOM 14398 N N . ASP A 1 2116 ? 179.038 137.570 141.661 1.00 845.61 2116 ASP A N 1
ATOM 14399 C CA . ASP A 1 2116 ? 179.138 138.545 142.745 1.00 845.61 2116 ASP A CA 1
ATOM 14400 C C . ASP A 1 2116 ? 179.394 139.948 142.203 1.00 845.61 2116 ASP A C 1
ATOM 14401 O O . ASP A 1 2116 ? 178.650 140.892 142.506 1.00 845.61 2116 ASP A O 1
ATOM 14406 N N . ASN A 1 2117 ? 180.434 140.098 141.379 1.00 730.23 2117 ASN A N 1
ATOM 14407 C CA . ASN A 1 2117 ? 180.730 141.399 140.788 1.00 730.23 2117 ASN A CA 1
ATOM 14408 C C . ASN A 1 2117 ? 179.623 141.829 139.836 1.00 730.23 2117 ASN A C 1
ATOM 14409 O O . ASN A 1 2117 ? 179.266 143.011 139.779 1.00 730.23 2117 ASN A O 1
ATOM 14414 N N . LYS A 1 2118 ? 179.068 140.878 139.081 1.00 773.70 2118 LYS A N 1
ATOM 14415 C CA . LYS A 1 2118 ? 177.972 141.190 138.169 1.00 773.70 2118 LYS A CA 1
ATOM 14416 C C . LYS A 1 2118 ? 176.754 141.700 138.926 1.00 773.70 2118 LYS A C 1
ATOM 14417 O O . LYS A 1 2118 ? 176.100 142.653 138.495 1.00 773.70 2118 LYS A O 1
ATOM 14423 N N . ARG A 1 2119 ? 176.443 141.086 140.068 1.00 819.64 2119 ARG A N 1
ATOM 14424 C CA . ARG A 1 2119 ? 175.295 141.502 140.866 1.00 819.64 2119 ARG A CA 1
ATOM 14425 C C . ARG A 1 2119 ? 175.534 142.855 141.525 1.00 819.64 2119 ARG A C 1
ATOM 14426 O O . ARG A 1 2119 ? 174.614 143.676 141.619 1.00 819.64 2119 ARG A O 1
ATOM 14434 N N . ILE A 1 2120 ? 176.757 143.105 142.000 1.00 777.44 2120 ILE A N 1
ATOM 14435 C CA . ILE A 1 2120 ? 177.067 144.423 142.549 1.00 777.44 2120 ILE A CA 1
ATOM 14436 C C . ILE A 1 2120 ? 176.933 145.489 141.468 1.00 777.44 2120 ILE A C 1
ATOM 14437 O O . ILE A 1 2120 ? 176.367 146.567 141.698 1.00 777.44 2120 ILE A O 1
ATOM 14442 N N . TYR A 1 2121 ? 177.444 145.200 140.269 1.00 742.39 2121 TYR A N 1
ATOM 14443 C CA . TYR A 1 2121 ? 177.295 146.117 139.146 1.00 742.39 2121 TYR A CA 1
ATOM 14444 C C . TYR A 1 2121 ? 175.826 146.315 138.794 1.00 742.39 2121 TYR A C 1
ATOM 14445 O O . TYR A 1 2121 ? 175.413 147.419 138.429 1.00 742.39 2121 TYR A O 1
ATOM 14454 N N . PHE A 1 2122 ? 175.026 145.254 138.890 1.00 792.00 2122 PHE A N 1
ATOM 14455 C CA . PHE A 1 2122 ? 173.602 145.365 138.596 1.00 792.00 2122 PHE A CA 1
ATOM 14456 C C . PHE A 1 2122 ? 172.901 146.268 139.602 1.00 792.00 2122 PHE A C 1
ATOM 14457 O O . PHE A 1 2122 ? 172.083 147.114 139.222 1.00 792.00 2122 PHE A O 1
ATOM 14465 N N . TYR A 1 2123 ? 173.211 146.099 140.890 1.00 776.15 2123 TYR A N 1
ATOM 14466 C CA . TYR A 1 2123 ? 172.657 146.978 141.915 1.00 776.15 2123 TYR A CA 1
ATOM 14467 C C . TYR A 1 2123 ? 173.052 148.426 141.665 1.00 776.15 2123 TYR A C 1
ATOM 14468 O O . TYR A 1 2123 ? 172.207 149.331 141.720 1.00 776.15 2123 TYR A O 1
ATOM 14477 N N . LYS A 1 2124 ? 174.335 148.663 141.382 1.00 717.46 2124 LYS A N 1
ATOM 14478 C CA . LYS A 1 2124 ? 174.773 150.020 141.085 1.00 717.46 2124 LYS A CA 1
ATOM 14479 C C . LYS A 1 2124 ? 174.038 150.592 139.883 1.00 717.46 2124 LYS A C 1
ATOM 14480 O O . LYS A 1 2124 ? 173.519 151.709 139.958 1.00 717.46 2124 LYS A O 1
ATOM 14486 N N . LYS A 1 2125 ? 173.937 149.825 138.795 1.00 738.20 2125 LYS A N 1
ATOM 14487 C CA . LYS A 1 2125 ? 173.268 150.297 137.590 1.00 738.20 2125 LYS A CA 1
ATOM 14488 C C . LYS A 1 2125 ? 171.807 150.632 137.850 1.00 738.20 2125 LYS A C 1
ATOM 14489 O O . LYS A 1 2125 ? 171.306 151.650 137.362 1.00 738.20 2125 LYS A O 1
ATOM 14495 N N . ILE A 1 2126 ? 171.109 149.793 138.617 1.00 777.11 2126 ILE A N 1
ATOM 14496 C CA . ILE A 1 2126 ? 169.694 150.057 138.846 1.00 777.11 2126 ILE A CA 1
ATOM 14497 C C . ILE A 1 2126 ? 169.506 151.185 139.851 1.00 777.11 2126 ILE A C 1
ATOM 14498 O O . ILE A 1 2126 ? 168.413 151.755 139.946 1.00 777.11 2126 ILE A O 1
ATOM 14503 N N . ARG A 1 2127 ? 170.543 151.534 140.622 1.00 742.40 2127 ARG A N 1
ATOM 14504 C CA . ARG A 1 2127 ? 170.326 152.590 141.606 1.00 742.40 2127 ARG A CA 1
ATOM 14505 C C . ARG A 1 2127 ? 170.743 153.987 141.147 1.00 742.40 2127 ARG A C 1
ATOM 14506 O O . ARG A 1 2127 ? 170.537 154.938 141.908 1.00 742.40 2127 ARG A O 1
ATOM 14514 N N . GLU A 1 2128 ? 171.316 154.166 139.949 1.00 725.32 2128 GLU A N 1
ATOM 14515 C CA . GLU A 1 2128 ? 171.464 155.543 139.474 1.00 725.32 2128 GLU A CA 1
ATOM 14516 C C . GLU A 1 2128 ? 170.144 156.098 138.959 1.00 725.32 2128 GLU A C 1
ATOM 14517 O O . GLU A 1 2128 ? 169.846 157.278 139.171 1.00 725.32 2128 GLU A O 1
ATOM 14523 N N . ASP A 1 2129 ? 169.345 155.273 138.285 1.00 758.73 2129 ASP A N 1
ATOM 14524 C CA . ASP A 1 2129 ? 168.044 155.702 137.777 1.00 758.73 2129 ASP A CA 1
ATOM 14525 C C . ASP A 1 2129 ? 166.996 155.550 138.878 1.00 758.73 2129 ASP A C 1
ATOM 14526 O O . ASP A 1 2129 ? 165.947 154.925 138.715 1.00 758.73 2129 ASP A O 1
ATOM 14531 N N . VAL A 1 2130 ? 167.313 156.151 140.027 1.00 849.78 2130 VAL A N 1
ATOM 14532 C CA . VAL A 1 2130 ? 166.394 156.133 141.159 1.00 849.78 2130 VAL A CA 1
ATOM 14533 C C . VAL A 1 2130 ? 165.222 157.073 140.905 1.00 849.78 2130 VAL A C 1
ATOM 14534 O O . VAL A 1 2130 ? 164.194 157.000 141.592 1.00 849.78 2130 VAL A O 1
ATOM 14538 N N . GLN A 1 2131 ? 165.352 157.961 139.915 1.00 884.16 2131 GLN A N 1
ATOM 14539 C CA . GLN A 1 2131 ? 164.298 158.887 139.511 1.00 884.16 2131 GLN A CA 1
ATOM 14540 C C . GLN A 1 2131 ? 163.906 159.808 140.660 1.00 884.16 2131 GLN A C 1
ATOM 14541 O O . GLN A 1 2131 ? 164.671 159.983 141.614 1.00 884.16 2131 GLN A O 1
ATOM 14547 N N . LEU A 1 2132 ? 162.720 160.401 140.575 1.00 963.40 2132 LEU A N 1
ATOM 14548 C CA . LEU A 1 2132 ? 162.169 161.217 141.648 1.00 963.40 2132 LEU A CA 1
ATOM 14549 C C . LEU A 1 2132 ? 161.298 160.337 142.535 1.00 963.40 2132 LEU A C 1
ATOM 14550 O O . LEU A 1 2132 ? 160.508 159.532 142.033 1.00 963.40 2132 LEU A O 1
ATOM 14555 N N . ARG A 1 2133 ? 161.461 160.473 143.848 1.00 1045.1 2133 ARG A N 1
ATOM 14556 C CA . ARG A 1 2133 ? 160.805 159.587 144.809 1.00 1045.1 2133 ARG A CA 1
ATOM 14557 C C . ARG A 1 2133 ? 159.824 160.359 145.679 1.00 1045.1 2133 ARG A C 1
ATOM 14558 O O . ARG A 1 2133 ? 160.244 161.143 146.549 1.00 1045.1 2133 ARG A O 1
ATOM 14566 N N . PRO A 1 2134 ? 158.517 160.177 145.489 1.00 1039.1 2134 PRO A N 1
ATOM 14567 C CA . PRO A 1 2134 ? 157.543 160.754 146.421 1.00 1039.1 2134 PRO A CA 1
ATOM 14568 C C . PRO A 1 2134 ? 157.347 159.863 147.637 1.00 1039.1 2134 PRO A C 1
ATOM 14569 O O . PRO A 1 2134 ? 157.413 158.634 147.563 1.00 1039.1 2134 PRO A O 1
ATOM 14573 N N . THR A 1 2135 ? 157.109 160.500 148.780 1.00 1056.4 2135 THR A N 1
ATOM 14574 C CA . THR A 1 2135 ? 156.934 159.786 150.037 1.00 1056.4 2135 THR A CA 1
ATOM 14575 C C . THR A 1 2135 ? 155.451 159.660 150.361 1.00 1056.4 2135 THR A C 1
ATOM 14576 O O . THR A 1 2135 ? 154.718 160.654 150.347 1.00 1056.4 2135 THR A O 1
ATOM 14580 N N . ILE A 1 2136 ? 155.012 158.433 150.649 1.00 1097.2 2136 ILE A N 1
ATOM 14581 C CA . ILE A 1 2136 ? 153.629 158.159 151.012 1.00 1097.2 2136 ILE A CA 1
ATOM 14582 C C . ILE A 1 2136 ? 153.612 157.276 152.251 1.00 1097.2 2136 ILE A C 1
ATOM 14583 O O . ILE A 1 2136 ? 154.611 156.654 152.617 1.00 1097.2 2136 ILE A O 1
ATOM 14588 N N . SER A 1 2137 ? 152.453 157.231 152.899 1.00 1111.7 2137 SER A N 1
ATOM 14589 C CA . SER A 1 2137 ? 152.265 156.422 154.093 1.00 1111.7 2137 SER A CA 1
ATOM 14590 C C . SER A 1 2137 ? 151.623 155.086 153.740 1.00 1111.7 2137 SER A C 1
ATOM 14591 O O . SER A 1 2137 ? 150.925 154.954 152.731 1.00 1111.7 2137 SER A O 1
ATOM 14594 N N . LEU A 1 2138 ? 151.872 154.089 154.586 1.00 1113.4 2138 LEU A N 1
ATOM 14595 C CA . LEU A 1 2138 ? 151.286 152.763 154.442 1.00 1113.4 2138 LEU A CA 1
ATOM 14596 C C . LEU A 1 2138 ? 150.740 152.322 155.791 1.00 1113.4 2138 LEU A C 1
ATOM 14597 O O . LEU A 1 2138 ? 151.420 152.463 156.812 1.00 1113.4 2138 LEU A O 1
ATOM 14602 N N . MET A 1 2139 ? 149.518 151.793 155.796 1.00 1089.4 2139 MET A N 1
ATOM 14603 C CA . MET A 1 2139 ? 148.866 151.346 157.021 1.00 1089.4 2139 MET A CA 1
ATOM 14604 C C . MET A 1 2139 ? 148.377 149.922 156.809 1.00 1089.4 2139 MET A C 1
ATOM 14605 O O . MET A 1 2139 ? 147.651 149.649 155.847 1.00 1089.4 2139 MET A O 1
ATOM 14610 N N . VAL A 1 2140 ? 148.785 149.017 157.700 1.00 1085.7 2140 VAL A N 1
ATOM 14611 C CA . VAL A 1 2140 ? 148.325 147.635 157.694 1.00 1085.7 2140 VAL A CA 1
ATOM 14612 C C . VAL A 1 2140 ? 148.059 147.199 159.128 1.00 1085.7 2140 VAL A C 1
ATOM 14613 O O . VAL A 1 2140 ? 148.514 147.823 160.089 1.00 1085.7 2140 VAL A O 1
ATOM 14617 N N . GLN A 1 2141 ? 147.311 146.109 159.260 1.00 1061.8 2141 GLN A N 1
ATOM 14618 C CA . GLN A 1 2141 ? 146.985 145.522 160.548 1.00 1061.8 2141 GLN A CA 1
ATOM 14619 C C . GLN A 1 2141 ? 147.696 144.183 160.695 1.00 1061.8 2141 GLN A C 1
ATOM 14620 O O . GLN A 1 2141 ? 147.849 143.435 159.725 1.00 1061.8 2141 GLN A O 1
ATOM 14626 N N . ARG A 1 2142 ? 148.136 143.891 161.923 1.00 1055.0 2142 ARG A N 1
ATOM 14627 C CA . ARG A 1 2142 ? 148.839 142.639 162.187 1.00 1055.0 2142 ARG A CA 1
ATOM 14628 C C . ARG A 1 2142 ? 147.992 141.428 161.812 1.00 1055.0 2142 ARG A C 1
ATOM 14629 O O . ARG A 1 2142 ? 148.536 140.381 161.441 1.00 1055.0 2142 ARG A O 1
ATOM 14637 N N . GLY A 1 2143 ? 146.665 141.553 161.888 1.00 1073.7 2143 GLY A N 1
ATOM 14638 C CA . GLY A 1 2143 ? 145.806 140.446 161.501 1.00 1073.7 2143 GLY A CA 1
ATOM 14639 C C . GLY A 1 2143 ? 145.931 140.096 160.031 1.00 1073.7 2143 GLY A C 1
ATOM 14640 O O . GLY A 1 2143 ? 145.999 138.920 159.663 1.00 1073.7 2143 GLY A O 1
ATOM 14641 N N . ALA A 1 2144 ? 145.964 141.113 159.167 1.00 1082.9 2144 ALA A N 1
ATOM 14642 C CA . ALA A 1 2144 ? 146.114 140.884 157.730 1.00 1082.9 2144 ALA A CA 1
ATOM 14643 C C . ALA A 1 2144 ? 146.885 142.061 157.138 1.00 1082.9 2144 ALA A C 1
ATOM 14644 O O . ALA A 1 2144 ? 146.287 143.078 156.774 1.00 1082.9 2144 ALA A O 1
ATOM 14646 N N . VAL A 1 2145 ? 148.207 141.913 157.045 1.00 1105.7 2145 VAL A N 1
ATOM 14647 C CA . VAL A 1 2145 ? 149.016 142.904 156.346 1.00 1105.7 2145 VAL A CA 1
ATOM 14648 C C . VAL A 1 2145 ? 148.845 142.774 154.837 1.00 1105.7 2145 VAL A C 1
ATOM 14649 O O . VAL A 1 2145 ? 148.768 143.784 154.126 1.00 1105.7 2145 VAL A O 1
ATOM 14653 N N . PHE A 1 2146 ? 148.773 141.540 154.334 1.00 1102.6 2146 PHE A N 1
ATOM 14654 C CA . PHE A 1 2146 ? 148.727 141.306 152.893 1.00 1102.6 2146 PHE A CA 1
ATOM 14655 C C . PHE A 1 2146 ? 147.485 141.925 152.264 1.00 1102.6 2146 PHE A C 1
ATOM 14656 O O . PHE A 1 2146 ? 147.564 142.564 151.208 1.00 1102.6 2146 PHE A O 1
ATOM 14664 N N . GLU A 1 2147 ? 146.324 141.743 152.897 1.00 1075.4 2147 GLU A N 1
ATOM 14665 C CA . GLU A 1 2147 ? 145.080 142.240 152.317 1.00 1075.4 2147 GLU A CA 1
ATOM 14666 C C . GLU A 1 2147 ? 145.073 143.762 152.233 1.00 1075.4 2147 GLU A C 1
ATOM 14667 O O . GLU A 1 2147 ? 144.748 144.331 151.182 1.00 1075.4 2147 GLU A O 1
ATOM 14673 N N . ASP A 1 2148 ? 145.432 144.436 153.328 1.00 1082.8 2148 ASP A N 1
ATOM 14674 C CA . ASP A 1 2148 ? 145.457 145.895 153.325 1.00 1082.8 2148 ASP A CA 1
ATOM 14675 C C . ASP A 1 2148 ? 146.514 146.429 152.367 1.00 1082.8 2148 ASP A C 1
ATOM 14676 O O . ASP A 1 2148 ? 146.294 147.441 151.689 1.00 1082.8 2148 ASP A O 1
ATOM 14681 N N . THR A 1 2149 ? 147.675 145.769 152.306 1.00 1102.1 2149 THR A N 1
ATOM 14682 C CA . THR A 1 2149 ? 148.714 146.198 151.376 1.00 1102.1 2149 THR A CA 1
ATOM 14683 C C . THR A 1 2149 ? 148.242 146.073 149.934 1.00 1102.1 2149 THR A C 1
ATOM 14684 O O . THR A 1 2149 ? 148.473 146.969 149.118 1.00 1102.1 2149 THR A O 1
ATOM 14688 N N . PHE A 1 2150 ? 147.569 144.968 149.605 1.00 1083.7 2150 PHE A N 1
ATOM 14689 C CA . PHE A 1 2150 ? 147.003 144.800 148.272 1.00 1083.7 2150 PHE A CA 1
ATOM 14690 C C . PHE A 1 2150 ? 145.983 145.892 147.971 1.00 1083.7 2150 PHE A C 1
ATOM 14691 O O . PHE A 1 2150 ? 145.995 146.495 146.888 1.00 1083.7 2150 PHE A O 1
ATOM 14699 N N . HIS A 1 2151 ? 145.101 146.173 148.936 1.00 1074.9 2151 HIS A N 1
ATOM 14700 C CA . HIS A 1 2151 ? 144.071 147.185 148.728 1.00 1074.9 2151 HIS A CA 1
ATOM 14701 C C . HIS A 1 2151 ? 144.676 148.558 148.476 1.00 1074.9 2151 HIS A C 1
ATOM 14702 O O . HIS A 1 2151 ? 144.239 149.278 147.571 1.00 1074.9 2151 HIS A O 1
ATOM 14709 N N . GLN A 1 2152 ? 145.679 148.939 149.263 1.00 1106.5 2152 GLN A N 1
ATOM 14710 C CA . GLN A 1 2152 ? 146.259 150.267 149.132 1.00 1106.5 2152 GLN A CA 1
ATOM 14711 C C . GLN A 1 2152 ? 147.385 150.330 148.108 1.00 1106.5 2152 GLN A C 1
ATOM 14712 O O . GLN A 1 2152 ? 147.937 151.413 147.887 1.00 1106.5 2152 GLN A O 1
ATOM 14718 N N . LEU A 1 2153 ? 147.740 149.208 147.483 1.00 1104.3 2153 LEU A N 1
ATOM 14719 C CA . LEU A 1 2153 ? 148.761 149.209 146.446 1.00 1104.3 2153 LEU A CA 1
ATOM 14720 C C . LEU A 1 2153 ? 148.207 148.964 145.050 1.00 1104.3 2153 LEU A C 1
ATOM 14721 O O . LEU A 1 2153 ? 148.913 149.213 144.068 1.00 1104.3 2153 LEU A O 1
ATOM 14726 N N . MET A 1 2154 ? 146.969 148.482 144.913 1.00 1071.6 2154 MET A N 1
ATOM 14727 C CA . MET A 1 2154 ? 146.446 148.373 143.555 1.00 1071.6 2154 MET A CA 1
ATOM 14728 C C . MET A 1 2154 ? 145.985 149.716 142.998 1.00 1071.6 2154 MET A C 1
ATOM 14729 O O . MET A 1 2154 ? 145.800 149.834 141.782 1.00 1071.6 2154 MET A O 1
ATOM 14734 N N . ARG A 1 2155 ? 145.796 150.725 143.852 1.00 1056.1 2155 ARG A N 1
ATOM 14735 C CA . ARG A 1 2155 ? 145.198 151.975 143.394 1.00 1056.1 2155 ARG A CA 1
ATOM 14736 C C . ARG A 1 2155 ? 146.204 152.833 142.632 1.00 1056.1 2155 ARG A C 1
ATOM 14737 O O . ARG A 1 2155 ? 145.839 153.514 141.667 1.00 1056.1 2155 ARG A O 1
ATOM 14745 N N . LEU A 1 2156 ? 147.468 152.814 143.045 1.00 1094.6 2156 LEU A N 1
ATOM 14746 C CA . LEU A 1 2156 ? 148.490 153.641 142.422 1.00 1094.6 2156 LEU A CA 1
ATOM 14747 C C . LEU A 1 2156 ? 149.025 152.945 141.170 1.00 1094.6 2156 LEU A C 1
ATOM 14748 O O . LEU A 1 2156 ? 148.582 151.854 140.801 1.00 1094.6 2156 LEU A O 1
ATOM 14753 N N . ASN A 1 2157 ? 149.989 153.571 140.501 1.00 1127.2 2157 ASN A N 1
ATOM 14754 C CA . ASN A 1 2157 ? 150.562 153.049 139.269 1.00 1127.2 2157 ASN A CA 1
ATOM 14755 C C . ASN A 1 2157 ? 151.928 152.430 139.551 1.00 1127.2 2157 ASN A C 1
ATOM 14756 O O . ASN A 1 2157 ? 152.489 152.569 140.641 1.00 1127.2 2157 ASN A O 1
ATOM 14761 N N . GLY A 1 2158 ? 152.461 151.741 138.540 1.00 1113.9 2158 GLY A N 1
ATOM 14762 C CA . GLY A 1 2158 ? 153.739 151.068 138.706 1.00 1113.9 2158 GLY A CA 1
ATOM 14763 C C . GLY A 1 2158 ? 154.885 152.027 138.967 1.00 1113.9 2158 GLY A C 1
ATOM 14764 O O . GLY A 1 2158 ? 155.758 151.751 139.794 1.00 1113.9 2158 GLY A O 1
ATOM 14765 N N . GLU A 1 2159 ? 154.900 153.166 138.271 1.00 1110.9 2159 GLU A N 1
ATOM 14766 C CA . GLU A 1 2159 ? 155.979 154.130 138.459 1.00 1110.9 2159 GLU A CA 1
ATOM 14767 C C . GLU A 1 2159 ? 155.938 154.750 139.850 1.00 1110.9 2159 GLU A C 1
ATOM 14768 O O . GLU A 1 2159 ? 156.972 154.856 140.523 1.00 1110.9 2159 GLU A O 1
ATOM 14774 N N . GLN A 1 2160 ? 154.753 155.167 140.301 1.00 1122.2 2160 GLN A N 1
ATOM 14775 C CA . GLN A 1 2160 ? 154.647 155.784 141.619 1.00 1122.2 2160 GLN A CA 1
ATOM 14776 C C . GLN A 1 2160 ? 155.012 154.795 142.719 1.00 1122.2 2160 GLN A C 1
ATOM 14777 O O . GLN A 1 2160 ? 155.777 155.122 143.632 1.00 1122.2 2160 GLN A O 1
ATOM 14783 N N . VAL A 1 2161 ? 154.482 153.571 142.642 1.00 1122.2 2161 VAL A N 1
ATOM 14784 C CA . VAL A 1 2161 ? 154.779 152.577 143.669 1.00 1122.2 2161 VAL A CA 1
ATOM 14785 C C . VAL A 1 2161 ? 156.246 152.167 143.612 1.00 1122.2 2161 VAL A C 1
ATOM 14786 O O . VAL A 1 2161 ? 156.835 151.803 144.637 1.00 1122.2 2161 VAL A O 1
ATOM 14790 N N . ARG A 1 2162 ? 156.859 152.207 142.426 1.00 1096.6 2162 ARG A N 1
ATOM 14791 C CA . ARG A 1 2162 ? 158.297 151.982 142.332 1.00 1096.6 2162 ARG A CA 1
ATOM 14792 C C . ARG A 1 2162 ? 159.076 153.081 143.040 1.00 1096.6 2162 ARG A C 1
ATOM 14793 O O . ARG A 1 2162 ? 160.038 152.802 143.766 1.00 1096.6 2162 ARG A O 1
ATOM 14801 N N . ASN A 1 2163 ? 158.675 154.334 142.845 1.00 1075.9 2163 ASN A N 1
ATOM 14802 C CA . ASN A 1 2163 ? 159.385 155.455 143.443 1.00 1075.9 2163 ASN A CA 1
ATOM 14803 C C . ASN A 1 2163 ? 158.855 155.842 144.818 1.00 1075.9 2163 ASN A C 1
ATOM 14804 O O . ASN A 1 2163 ? 159.459 156.694 145.476 1.00 1075.9 2163 ASN A O 1
ATOM 14809 N N . ALA A 1 2164 ? 157.759 155.240 145.270 1.00 1100.1 2164 ALA A N 1
ATOM 14810 C CA . ALA A 1 2164 ? 157.198 155.593 146.566 1.00 1100.1 2164 ALA A CA 1
ATOM 14811 C C . ALA A 1 2164 ? 158.124 155.162 147.696 1.00 1100.1 2164 ALA A C 1
ATOM 14812 O O . ALA A 1 2164 ? 158.724 154.085 147.655 1.00 1100.1 2164 ALA A O 1
ATOM 14814 N N . LYS A 1 2165 ? 158.240 156.017 148.709 1.00 1094.8 2165 LYS A N 1
ATOM 14815 C CA . LYS A 1 2165 ? 158.971 155.686 149.930 1.00 1094.8 2165 LYS A CA 1
ATOM 14816 C C . LYS A 1 2165 ? 157.950 155.187 150.943 1.00 1094.8 2165 LYS A C 1
ATOM 14817 O O . LYS A 1 2165 ? 157.196 155.972 151.523 1.00 1094.8 2165 LYS A O 1
ATOM 14823 N N . PHE A 1 2166 ? 157.924 153.876 151.156 1.00 1125.6 2166 PHE A N 1
ATOM 14824 C CA . PHE A 1 2166 ? 156.907 153.247 151.995 1.00 1125.6 2166 PHE A CA 1
ATOM 14825 C C . PHE A 1 2166 ? 157.171 153.588 153.454 1.00 1125.6 2166 PHE A C 1
ATOM 14826 O O . PHE A 1 2166 ? 158.058 153.016 154.091 1.00 1125.6 2166 PHE A O 1
ATOM 14834 N N . ASN A 1 2167 ? 156.394 154.529 153.992 1.00 1116.8 2167 ASN A N 1
ATOM 14835 C CA . ASN A 1 2167 ? 156.452 154.878 155.410 1.00 1116.8 2167 ASN A CA 1
ATOM 14836 C C . ASN A 1 2167 ? 155.329 154.121 156.113 1.00 1116.8 2167 ASN A C 1
ATOM 14837 O O . ASN A 1 2167 ? 154.209 154.607 156.271 1.00 1116.8 2167 ASN A O 1
ATOM 14842 N N . ILE A 1 2168 ? 155.650 152.897 156.534 1.00 1111.2 2168 ILE A N 1
ATOM 14843 C CA . ILE A 1 2168 ? 154.647 151.997 157.087 1.00 1111.2 2168 ILE A CA 1
ATOM 14844 C C . ILE A 1 2168 ? 154.120 152.550 158.404 1.00 1111.2 2168 ILE A C 1
ATOM 14845 O O . ILE A 1 2168 ? 154.828 153.259 159.131 1.00 1111.2 2168 ILE A O 1
ATOM 14850 N N . LYS A 1 2169 ? 152.857 152.246 158.704 1.00 1087.6 2169 LYS A N 1
ATOM 14851 C CA . LYS A 1 2169 ? 152.226 152.585 159.981 1.00 1087.6 2169 LYS A CA 1
ATOM 14852 C C . LYS A 1 2169 ? 151.439 151.361 160.443 1.00 1087.6 2169 LYS A C 1
ATOM 14853 O O . LYS A 1 2169 ? 150.257 151.219 160.119 1.00 1087.6 2169 LYS A O 1
ATOM 14859 N N . PHE A 1 2170 ? 152.095 150.477 161.190 1.00 1084.8 2170 PHE A N 1
ATOM 14860 C CA . PHE A 1 2170 ? 151.402 149.335 161.771 1.00 1084.8 2170 PHE A CA 1
ATOM 14861 C C . PHE A 1 2170 ? 150.323 149.794 162.741 1.00 1084.8 2170 PHE A C 1
ATOM 14862 O O . PHE A 1 2170 ? 150.546 150.677 163.574 1.00 1084.8 2170 PHE A O 1
ATOM 14870 N N . ALA A 1 2171 ? 149.147 149.186 162.628 1.00 1032.8 2171 ALA A N 1
ATOM 14871 C CA . ALA A 1 2171 ? 148.079 149.454 163.579 1.00 1032.8 2171 ALA A CA 1
ATOM 14872 C C . ALA A 1 2171 ? 148.353 148.733 164.892 1.00 1032.8 2171 ALA A C 1
ATOM 14873 O O . ALA A 1 2171 ? 148.812 147.587 164.906 1.00 1032.8 2171 ALA A O 1
ATOM 14875 N N . GLY A 1 2172 ? 148.067 149.410 166.000 1.00 991.61 2172 GLY A N 1
ATOM 14876 C CA . GLY A 1 2172 ? 148.284 148.834 167.311 1.00 991.61 2172 GLY A CA 1
ATOM 14877 C C . GLY A 1 2172 ? 149.635 149.161 167.915 1.00 991.61 2172 GLY A C 1
ATOM 14878 O O . GLY A 1 2172 ? 149.707 149.800 168.969 1.00 991.61 2172 GLY A O 1
ATOM 14879 N N . GLU A 1 2173 ? 150.713 148.730 167.264 1.00 990.35 2173 GLU A N 1
ATOM 14880 C CA . GLU A 1 2173 ? 152.058 148.910 167.795 1.00 990.35 2173 GLU A CA 1
ATOM 14881 C C . GLU A 1 2173 ? 152.720 150.116 167.138 1.00 990.35 2173 GLU A C 1
ATOM 14882 O O . GLU A 1 2173 ? 152.784 150.203 165.907 1.00 990.35 2173 GLU A O 1
ATOM 14888 N N . GLU A 1 2174 ? 153.205 151.049 167.964 1.00 972.88 2174 GLU A N 1
ATOM 14889 C CA . GLU A 1 2174 ? 154.035 152.171 167.515 1.00 972.88 2174 GLU A CA 1
ATOM 14890 C C . GLU A 1 2174 ? 155.252 152.224 168.438 1.00 972.88 2174 GLU A C 1
ATOM 14891 O O . GLU A 1 2174 ? 155.259 152.952 169.433 1.00 972.88 2174 GLU A O 1
ATOM 14897 N N . GLY A 1 2175 ? 156.284 151.450 168.106 1.00 973.38 2175 GLY A N 1
ATOM 14898 C CA . GLY A 1 2175 ? 157.466 151.400 168.945 1.00 973.38 2175 GLY A CA 1
ATOM 14899 C C . GLY A 1 2175 ? 158.779 151.198 168.216 1.00 973.38 2175 GLY A C 1
ATOM 14900 O O . GLY A 1 2175 ? 159.819 151.016 168.856 1.00 973.38 2175 GLY A O 1
ATOM 14901 N N . VAL A 1 2176 ? 158.755 151.224 166.885 1.00 995.81 2176 VAL A N 1
ATOM 14902 C CA . VAL A 1 2176 ? 159.952 151.000 166.085 1.00 995.81 2176 VAL A CA 1
ATOM 14903 C C . VAL A 1 2176 ? 160.003 152.044 164.977 1.00 995.81 2176 VAL A C 1
ATOM 14904 O O . VAL A 1 2176 ? 158.980 152.620 164.591 1.00 995.81 2176 VAL A O 1
ATOM 14908 N N . ASP A 1 2177 ? 161.209 152.293 164.471 1.00 1006.4 2177 ASP A N 1
ATOM 14909 C CA . ASP A 1 2177 ? 161.427 153.319 163.461 1.00 1006.4 2177 ASP A CA 1
ATOM 14910 C C . ASP A 1 2177 ? 160.816 152.895 162.125 1.00 1006.4 2177 ASP A C 1
ATOM 14911 O O . ASP A 1 2177 ? 160.356 151.765 161.944 1.00 1006.4 2177 ASP A O 1
ATOM 14916 N N . ALA A 1 2178 ? 160.823 153.831 161.171 1.00 1042.8 2178 ALA A N 1
ATOM 14917 C CA . ALA A 1 2178 ? 160.216 153.577 159.868 1.00 1042.8 2178 ALA A CA 1
ATOM 14918 C C . ALA A 1 2178 ? 160.925 152.447 159.130 1.00 1042.8 2178 ALA A C 1
ATOM 14919 O O . ALA A 1 2178 ? 160.279 151.641 158.450 1.00 1042.8 2178 ALA A O 1
ATOM 14921 N N . GLY A 1 2179 ? 162.254 152.382 159.235 1.00 1058.1 2179 GLY A N 1
ATOM 14922 C CA . GLY A 1 2179 ? 162.981 151.301 158.589 1.00 1058.1 2179 GLY A CA 1
ATOM 14923 C C . GLY A 1 2179 ? 162.611 149.937 159.141 1.00 1058.1 2179 GLY A C 1
ATOM 14924 O O . GLY A 1 2179 ? 162.422 148.979 158.385 1.00 1058.1 2179 GLY A O 1
ATOM 14925 N N . GLY A 1 2180 ? 162.504 149.830 160.467 1.00 1066.5 2180 GLY A N 1
ATOM 14926 C CA . GLY A 1 2180 ? 162.040 148.587 161.062 1.00 1066.5 2180 GLY A CA 1
ATOM 14927 C C . GLY A 1 2180 ? 160.613 148.260 160.671 1.00 1066.5 2180 GLY A C 1
ATOM 14928 O O . GLY A 1 2180 ? 160.266 147.094 160.465 1.00 1066.5 2180 GLY A O 1
ATOM 14929 N N . LEU A 1 2181 ? 159.766 149.288 160.559 1.00 1085.1 2181 LEU A N 1
ATOM 14930 C CA . LEU A 1 2181 ? 158.402 149.078 160.088 1.00 1085.1 2181 LEU A CA 1
ATOM 14931 C C . LEU A 1 2181 ? 158.389 148.490 158.684 1.00 1085.1 2181 LEU A C 1
ATOM 14932 O O . LEU A 1 2181 ? 157.655 147.535 158.413 1.00 1085.1 2181 LEU A O 1
ATOM 14937 N N . THR A 1 2182 ? 159.207 149.037 157.781 1.00 1121.0 2182 THR A N 1
ATOM 14938 C CA . THR A 1 2182 ? 159.263 148.513 156.419 1.00 1121.0 2182 THR A CA 1
ATOM 14939 C C . THR A 1 2182 ? 159.824 147.095 156.391 1.00 1121.0 2182 THR A C 1
ATOM 14940 O O . THR A 1 2182 ? 159.324 146.237 155.652 1.00 1121.0 2182 THR A O 1
ATOM 14944 N N . ARG A 1 2183 ? 160.860 146.830 157.191 1.00 1115.3 2183 ARG A N 1
ATOM 14945 C CA . ARG A 1 2183 ? 161.443 145.492 157.231 1.00 1115.3 2183 ARG A CA 1
ATOM 14946 C C . ARG A 1 2183 ? 160.425 144.465 157.715 1.00 1115.3 2183 ARG A C 1
ATOM 14947 O O . ARG A 1 2183 ? 160.273 143.390 157.119 1.00 1115.3 2183 ARG A O 1
ATOM 14955 N N . GLU A 1 2184 ? 159.705 144.787 158.793 1.00 1136.3 2184 GLU A N 1
ATOM 14956 C CA . GLU A 1 2184 ? 158.718 143.851 159.317 1.00 1136.3 2184 GLU A CA 1
ATOM 14957 C C . GLU A 1 2184 ? 157.529 143.729 158.374 1.00 1136.3 2184 GLU A C 1
ATOM 14958 O O . GLU A 1 2184 ? 156.929 142.656 158.263 1.00 1136.3 2184 GLU A O 1
ATOM 14964 N N . TRP A 1 2185 ? 157.183 144.812 157.677 1.00 1139.9 2185 TRP A N 1
ATOM 14965 C CA . TRP A 1 2185 ? 156.135 144.750 156.664 1.00 1139.9 2185 TRP A CA 1
ATOM 14966 C C . TRP A 1 2185 ? 156.511 143.779 155.553 1.00 1139.9 2185 TRP A C 1
ATOM 14967 O O . TRP A 1 2185 ? 155.691 142.960 155.124 1.00 1139.9 2185 TRP A O 1
ATOM 14978 N N . TYR A 1 2186 ? 157.760 143.846 155.088 1.00 1151.7 2186 TYR A N 1
ATOM 14979 C CA . TYR A 1 2186 ? 158.218 142.922 154.053 1.00 1151.7 2186 TYR A CA 1
ATOM 14980 C C . TYR A 1 2186 ? 158.235 141.484 154.558 1.00 1151.7 2186 TYR A C 1
ATOM 14981 O O . TYR A 1 2186 ? 157.803 140.565 153.850 1.00 1151.7 2186 TYR A O 1
ATOM 14990 N N . SER A 1 2187 ? 158.729 141.271 155.781 1.00 1141.7 2187 SER A N 1
ATOM 14991 C CA . SER A 1 2187 ? 158.761 139.920 156.335 1.00 1141.7 2187 SER A CA 1
ATOM 14992 C C . SER A 1 2187 ? 157.353 139.356 156.497 1.00 1141.7 2187 SER A C 1
ATOM 14993 O O . SER A 1 2187 ? 157.104 138.185 156.183 1.00 1141.7 2187 SER A O 1
ATOM 14996 N N . GLU A 1 2188 ? 156.416 140.178 156.973 1.00 1141.3 2188 GLU A N 1
ATOM 14997 C CA . GLU A 1 2188 ? 155.046 139.717 157.161 1.00 1141.3 2188 GLU A CA 1
ATOM 14998 C C . GLU A 1 2188 ? 154.363 139.459 155.827 1.00 1141.3 2188 GLU A C 1
ATOM 14999 O O . GLU A 1 2188 ? 153.572 138.520 155.703 1.00 1141.3 2188 GLU A O 1
ATOM 15005 N N . LEU A 1 2189 ? 154.651 140.281 154.814 1.00 1146.7 2189 LEU A N 1
ATOM 15006 C CA . LEU A 1 2189 ? 154.142 139.997 153.478 1.00 1146.7 2189 LEU A CA 1
ATOM 15007 C C . LEU A 1 2189 ? 154.651 138.649 152.988 1.00 1146.7 2189 LEU A C 1
ATOM 15008 O O . LEU A 1 2189 ? 153.881 137.827 152.476 1.00 1146.7 2189 LEU A O 1
ATOM 15013 N N . SER A 1 2190 ? 155.951 138.396 153.166 1.00 1157.6 2190 SER A N 1
ATOM 15014 C CA . SER A 1 2190 ? 156.521 137.119 152.750 1.00 1157.6 2190 SER A CA 1
ATOM 15015 C C . SER A 1 2190 ? 155.855 135.960 153.480 1.00 1157.6 2190 SER A C 1
ATOM 15016 O O . SER A 1 2190 ? 155.575 134.916 152.880 1.00 1157.6 2190 SER A O 1
ATOM 15019 N N . LYS A 1 2191 ? 155.593 136.125 154.777 1.00 1141.2 2191 LYS A N 1
ATOM 15020 C CA . LYS A 1 2191 ? 154.882 135.091 155.523 1.00 1141.2 2191 LYS A CA 1
ATOM 15021 C C . LYS A 1 2191 ? 153.472 134.883 154.981 1.00 1141.2 2191 LYS A C 1
ATOM 15022 O O . LYS A 1 2191 ? 153.014 133.742 154.847 1.00 1141.2 2191 LYS A O 1
ATOM 15028 N N . GLU A 1 2192 ? 152.770 135.972 154.659 1.00 1129.6 2192 GLU A N 1
ATOM 15029 C CA . GLU A 1 2192 ? 151.363 135.886 154.290 1.00 1129.6 2192 GLU A CA 1
ATOM 15030 C C . GLU A 1 2192 ? 151.135 135.348 152.884 1.00 1129.6 2192 GLU A C 1
ATOM 15031 O O . GLU A 1 2192 ? 150.143 134.644 152.669 1.00 1129.6 2192 GLU A O 1
ATOM 15037 N N . MET A 1 2193 ? 152.005 135.662 151.919 1.00 1155.0 2193 MET A N 1
ATOM 15038 C CA . MET A 1 2193 ? 151.823 135.082 150.590 1.00 1155.0 2193 MET A CA 1
ATOM 15039 C C . MET A 1 2193 ? 151.941 133.564 150.636 1.00 1155.0 2193 MET A C 1
ATOM 15040 O O . MET A 1 2193 ? 151.344 132.861 149.812 1.00 1155.0 2193 MET A O 1
ATOM 15045 N N . PHE A 1 2194 ? 152.702 133.039 151.595 1.00 1170.3 2194 PHE A N 1
ATOM 15046 C CA . PHE A 1 2194 ? 152.798 131.605 151.821 1.00 1170.3 2194 PHE A CA 1
ATOM 15047 C C . PHE A 1 2194 ? 151.939 131.137 152.992 1.00 1170.3 2194 PHE A C 1
ATOM 15048 O O . PHE A 1 2194 ? 152.102 130.002 153.454 1.00 1170.3 2194 PHE A O 1
ATOM 15056 N N . ASN A 1 2195 ? 151.037 131.985 153.482 1.00 1113.6 2195 ASN A N 1
ATOM 15057 C CA . ASN A 1 2195 ? 150.172 131.605 154.589 1.00 1113.6 2195 ASN A CA 1
ATOM 15058 C C . ASN A 1 2195 ? 149.139 130.577 154.140 1.00 1113.6 2195 ASN A C 1
ATOM 15059 O O . ASN A 1 2195 ? 148.807 130.470 152.956 1.00 1113.6 2195 ASN A O 1
ATOM 15064 N N . ALA A 1 2196 ? 148.633 129.812 155.110 1.00 1096.6 2196 ALA A N 1
ATOM 15065 C CA . ALA A 1 2196 ? 147.682 128.749 154.802 1.00 1096.6 2196 ALA A CA 1
ATOM 15066 C C . ALA A 1 2196 ? 146.373 129.306 154.255 1.00 1096.6 2196 ALA A C 1
ATOM 15067 O O . ALA A 1 2196 ? 145.782 128.726 153.336 1.00 1096.6 2196 ALA A O 1
ATOM 15069 N N . ASN A 1 2197 ? 145.896 130.422 154.813 1.00 1102.4 2197 ASN A N 1
ATOM 15070 C CA . ASN A 1 2197 ? 144.617 130.977 154.376 1.00 1102.4 2197 ASN A CA 1
ATOM 15071 C C . ASN A 1 2197 ? 144.682 131.492 152.941 1.00 1102.4 2197 ASN A C 1
ATOM 15072 O O . ASN A 1 2197 ? 143.744 131.291 152.160 1.00 1102.4 2197 ASN A O 1
ATOM 15077 N N . TYR A 1 2198 ? 145.777 132.164 152.575 1.00 1092.6 2198 TYR A N 1
ATOM 15078 C CA . TYR A 1 2198 ? 145.900 132.678 151.213 1.00 1092.6 2198 TYR A CA 1
ATOM 15079 C C . TYR A 1 2198 ? 146.071 131.548 150.205 1.00 1092.6 2198 TYR A C 1
ATOM 15080 O O . TYR A 1 2198 ? 145.379 131.516 149.180 1.00 1092.6 2198 TYR A O 1
ATOM 15089 N N . ALA A 1 2199 ? 146.986 130.617 150.479 1.00 1090.0 2199 ALA A N 1
ATOM 15090 C CA . ALA A 1 2199 ? 147.237 129.447 149.637 1.00 1090.0 2199 ALA A CA 1
ATOM 15091 C C . ALA A 1 2199 ? 147.542 129.820 148.191 1.00 1090.0 2199 ALA A C 1
ATOM 15092 O O . ALA A 1 2199 ? 147.330 129.011 147.281 1.00 1090.0 2199 ALA A O 1
ATOM 15094 N N . LEU A 1 2200 ? 148.033 131.039 147.957 1.00 1101.0 2200 LEU A N 1
ATOM 15095 C CA . LEU A 1 2200 ? 148.351 131.459 146.597 1.00 1101.0 2200 LEU A CA 1
ATOM 15096 C C . LEU A 1 2200 ? 149.499 130.641 146.023 1.00 1101.0 2200 LEU A C 1
ATOM 15097 O O . LEU A 1 2200 ? 149.573 130.429 144.808 1.00 1101.0 2200 LEU A O 1
ATOM 15102 N N . PHE A 1 2201 ? 150.403 130.176 146.882 1.00 1152.1 2201 PHE A N 1
ATOM 15103 C CA . PHE A 1 2201 ? 151.496 129.304 146.485 1.00 1152.1 2201 PHE A CA 1
ATOM 15104 C C . PHE A 1 2201 ? 151.522 128.091 147.402 1.00 1152.1 2201 PHE A C 1
ATOM 15105 O O . PHE A 1 2201 ? 151.267 128.208 148.605 1.00 1152.1 2201 PHE A O 1
ATOM 15113 N N . THR A 1 2202 ? 151.832 126.926 146.831 1.00 1165.4 2202 THR A N 1
ATOM 15114 C CA . THR A 1 2202 ? 151.912 125.732 147.654 1.00 1165.4 2202 THR A CA 1
ATOM 15115 C C . THR A 1 2202 ? 153.362 125.434 148.022 1.00 1165.4 2202 THR A C 1
ATOM 15116 O O . THR A 1 2202 ? 154.264 125.607 147.194 1.00 1165.4 2202 THR A O 1
ATOM 15120 N N . PRO A 1 2203 ? 153.622 125.026 149.261 1.00 1191.4 2203 PRO A N 1
ATOM 15121 C CA . PRO A 1 2203 ? 155.006 124.861 149.709 1.00 1191.4 2203 PRO A CA 1
ATOM 15122 C C . PRO A 1 2203 ? 155.624 123.546 149.265 1.00 1191.4 2203 PRO A C 1
ATOM 15123 O O . PRO A 1 2203 ? 154.977 122.497 149.231 1.00 1191.4 2203 PRO A O 1
ATOM 15127 N N . ILE A 1 2204 ? 156.908 123.624 148.920 1.00 1237.5 2204 ILE A N 1
ATOM 15128 C CA . ILE A 1 2204 ? 157.752 122.453 148.733 1.00 1237.5 2204 ILE A CA 1
ATOM 15129 C C . ILE A 1 2204 ? 158.750 122.306 149.872 1.00 1237.5 2204 ILE A C 1
ATOM 15130 O O . ILE A 1 2204 ? 159.654 121.467 149.800 1.00 1237.5 2204 ILE A O 1
ATOM 15135 N N . GLY A 1 2205 ? 158.605 123.105 150.925 1.00 1241.1 2205 GLY A N 1
ATOM 15136 C CA . GLY A 1 2205 ? 159.592 123.180 151.982 1.00 1241.1 2205 GLY A CA 1
ATOM 15137 C C . GLY A 1 2205 ? 160.077 124.602 152.170 1.00 1241.1 2205 GLY A C 1
ATOM 15138 O O . GLY A 1 2205 ? 159.286 125.496 152.483 1.00 1241.1 2205 GLY A O 1
ATOM 15139 N N . SER A 1 2206 ? 161.380 124.823 151.983 1.00 1262.5 2206 SER A N 1
ATOM 15140 C CA . SER A 1 2206 ? 161.913 126.180 152.057 1.00 1262.5 2206 SER A CA 1
ATOM 15141 C C . SER A 1 2206 ? 161.356 127.055 150.941 1.00 1262.5 2206 SER A C 1
ATOM 15142 O O . SER A 1 2206 ? 160.986 128.211 151.176 1.00 1262.5 2206 SER A O 1
ATOM 15145 N N . SER A 1 2207 ? 161.285 126.522 149.723 1.00 1241.1 2207 SER A N 1
ATOM 15146 C CA . SER A 1 2207 ? 160.769 127.262 148.583 1.00 1241.1 2207 SER A CA 1
ATOM 15147 C C . SER A 1 2207 ? 159.271 127.015 148.423 1.00 1241.1 2207 SER A C 1
ATOM 15148 O O . SER A 1 2207 ? 158.652 126.254 149.171 1.00 1241.1 2207 SER A O 1
ATOM 15151 N N . TYR A 1 2208 ? 158.678 127.675 147.431 1.00 1203.8 2208 TYR A N 1
ATOM 15152 C CA . TYR A 1 2208 ? 157.247 127.592 147.185 1.00 1203.8 2208 TYR A CA 1
ATOM 15153 C C . TYR A 1 2208 ? 156.997 127.644 145.685 1.00 1203.8 2208 TYR A C 1
ATOM 15154 O O . TYR A 1 2208 ? 157.819 128.144 144.916 1.00 1203.8 2208 TYR A O 1
ATOM 15163 N N . GLN A 1 2209 ? 155.853 127.115 145.270 1.00 1181.0 2209 GLN A N 1
ATOM 15164 C CA . GLN A 1 2209 ? 155.415 127.240 143.889 1.00 1181.0 2209 GLN A CA 1
ATOM 15165 C C . GLN A 1 2209 ? 153.941 127.611 143.877 1.00 1181.0 2209 GLN A C 1
ATOM 15166 O O . GLN A 1 2209 ? 153.193 127.217 144.779 1.00 1181.0 2209 GLN A O 1
ATOM 15172 N N . PRO A 1 2210 ? 153.500 128.377 142.878 1.00 1145.2 2210 PRO A N 1
ATOM 15173 C CA . PRO A 1 2210 ? 152.103 128.828 142.857 1.00 1145.2 2210 PRO A CA 1
ATOM 15174 C C . PRO A 1 2210 ? 151.130 127.659 142.814 1.00 1145.2 2210 PRO A C 1
ATOM 15175 O O . PRO A 1 2210 ? 151.390 126.624 142.197 1.00 1145.2 2210 PRO A O 1
ATOM 15179 N N . ASN A 1 2211 ? 149.998 127.842 143.487 1.00 1066.2 2211 ASN A N 1
ATOM 15180 C CA . ASN A 1 2211 ? 148.998 126.793 143.589 1.00 1066.2 2211 ASN A CA 1
ATOM 15181 C C . ASN A 1 2211 ? 148.336 126.546 142.235 1.00 1066.2 2211 ASN A C 1
ATOM 15182 O O . ASN A 1 2211 ? 148.331 127.403 141.346 1.00 1066.2 2211 ASN A O 1
ATOM 15187 N N . HIS A 1 2212 ? 147.762 125.353 142.095 1.00 1009.4 2212 HIS A N 1
ATOM 15188 C CA . HIS A 1 2212 ? 147.191 124.912 140.831 1.00 1009.4 2212 HIS A CA 1
ATOM 15189 C C . HIS A 1 2212 ? 146.061 125.839 140.388 1.00 1009.4 2212 HIS A C 1
ATOM 15190 O O . HIS A 1 2212 ? 145.445 126.545 141.191 1.00 1009.4 2212 HIS A O 1
ATOM 15197 N N . ILE A 1 2213 ? 145.797 125.834 139.077 1.00 997.47 2213 ILE A N 1
ATOM 15198 C CA . ILE A 1 2213 ? 144.757 126.695 138.519 1.00 997.47 2213 ILE A CA 1
ATOM 15199 C C . ILE A 1 2213 ? 143.387 126.319 139.067 1.00 997.47 2213 ILE A C 1
ATOM 15200 O O . ILE A 1 2213 ? 142.530 127.188 139.269 1.00 997.47 2213 ILE A O 1
ATOM 15205 N N . SER A 1 2214 ? 143.150 125.027 139.308 1.00 978.84 2214 SER A N 1
ATOM 15206 C CA . SER A 1 2214 ? 141.889 124.611 139.913 1.00 978.84 2214 SER A CA 1
ATOM 15207 C C . SER A 1 2214 ? 141.766 125.129 141.340 1.00 978.84 2214 SER A C 1
ATOM 15208 O O . SER A 1 2214 ? 140.688 125.571 141.756 1.00 978.84 2214 SER A O 1
ATOM 15211 N N . HIS A 1 2215 ? 142.859 125.082 142.106 1.00 984.52 2215 HIS A N 1
ATOM 15212 C CA . HIS A 1 2215 ? 142.818 125.556 143.485 1.00 984.52 2215 HIS A CA 1
ATOM 15213 C C . HIS A 1 2215 ? 142.836 127.079 143.552 1.00 984.52 2215 HIS A C 1
ATOM 15214 O O . HIS A 1 2215 ? 142.235 127.673 144.455 1.00 984.52 2215 HIS A O 1
ATOM 15221 N N . ILE A 1 2216 ? 143.521 127.728 142.612 1.00 1012.7 2216 ILE A N 1
ATOM 15222 C CA . ILE A 1 2216 ? 143.577 129.186 142.592 1.00 1012.7 2216 ILE A CA 1
ATOM 15223 C C . ILE A 1 2216 ? 142.279 129.723 142.003 1.00 1012.7 2216 ILE A C 1
ATOM 15224 O O . ILE A 1 2216 ? 141.904 129.385 140.874 1.00 1012.7 2216 ILE A O 1
ATOM 15229 N N . ASN A 1 2217 ? 141.588 130.565 142.766 1.00 994.69 2217 ASN A N 1
ATOM 15230 C CA . ASN A 1 2217 ? 140.353 131.157 142.285 1.00 994.69 2217 ASN A CA 1
ATOM 15231 C C . ASN A 1 2217 ? 140.654 132.232 141.241 1.00 994.69 2217 ASN A C 1
ATOM 15232 O O . ASN A 1 2217 ? 141.707 132.875 141.286 1.00 994.69 2217 ASN A O 1
ATOM 15237 N N . PRO A 1 2218 ? 139.748 132.437 140.280 1.00 984.14 2218 PRO A N 1
ATOM 15238 C CA . PRO A 1 2218 ? 140.000 133.450 139.241 1.00 984.14 2218 PRO A CA 1
ATOM 15239 C C . PRO A 1 2218 ? 140.195 134.852 139.791 1.00 984.14 2218 PRO A C 1
ATOM 15240 O O . PRO A 1 2218 ? 140.964 135.631 139.214 1.00 984.14 2218 PRO A O 1
ATOM 15244 N N . GLU A 1 2219 ? 139.521 135.201 140.888 1.00 964.69 2219 GLU A N 1
ATOM 15245 C CA . GLU A 1 2219 ? 139.694 136.524 141.475 1.00 964.69 2219 GLU A CA 1
ATOM 15246 C C . GLU A 1 2219 ? 141.054 136.682 142.144 1.00 964.69 2219 GLU A C 1
ATOM 15247 O O . GLU A 1 2219 ? 141.469 137.812 142.420 1.00 964.69 2219 GLU A O 1
ATOM 15253 N N . HIS A 1 2220 ? 141.762 135.583 142.391 1.00 1000.9 2220 HIS A N 1
ATOM 15254 C CA . HIS A 1 2220 ? 143.049 135.618 143.069 1.00 1000.9 2220 HIS A CA 1
ATOM 15255 C C . HIS A 1 2220 ? 144.227 135.771 142.115 1.00 1000.9 2220 HIS A C 1
ATOM 15256 O O . HIS A 1 2220 ? 145.377 135.721 142.564 1.00 1000.9 2220 HIS A O 1
ATOM 15263 N N . LEU A 1 2221 ? 143.977 135.947 140.815 1.00 1042.1 2221 LEU A N 1
ATOM 15264 C CA . LEU A 1 2221 ? 145.077 136.144 139.877 1.00 1042.1 2221 LEU A CA 1
ATOM 15265 C C . LEU A 1 2221 ? 145.741 137.502 140.065 1.00 1042.1 2221 LEU A C 1
ATOM 15266 O O . LEU A 1 2221 ? 146.958 137.625 139.880 1.00 1042.1 2221 LEU A O 1
ATOM 15271 N N . VAL A 1 2222 ? 144.965 138.529 140.423 1.00 1049.3 2222 VAL A N 1
ATOM 15272 C CA . VAL A 1 2222 ? 145.538 139.848 140.683 1.00 1049.3 2222 VAL A CA 1
ATOM 15273 C C . VAL A 1 2222 ? 146.481 139.801 141.877 1.00 1049.3 2222 VAL A C 1
ATOM 15274 O O . VAL A 1 2222 ? 147.387 140.637 142.000 1.00 1049.3 2222 VAL A O 1
ATOM 15278 N N . TYR A 1 2223 ? 146.286 138.833 142.776 1.00 1060.2 2223 TYR A N 1
ATOM 15279 C CA . TYR A 1 2223 ? 147.239 138.638 143.862 1.00 1060.2 2223 TYR A CA 1
ATOM 15280 C C . TYR A 1 2223 ? 148.624 138.303 143.328 1.00 1060.2 2223 TYR A C 1
ATOM 15281 O O . TYR A 1 2223 ? 149.627 138.689 143.931 1.00 1060.2 2223 TYR A O 1
ATOM 15290 N N . PHE A 1 2224 ? 148.703 137.599 142.197 1.00 1101.6 2224 PHE A N 1
ATOM 15291 C CA . PHE A 1 2224 ? 150.003 137.291 141.608 1.00 1101.6 2224 PHE A CA 1
ATOM 15292 C C . PHE A 1 2224 ? 150.668 138.544 141.047 1.00 1101.6 2224 PHE A C 1
ATOM 15293 O O . PHE A 1 2224 ? 151.889 138.715 141.168 1.00 1101.6 2224 PHE A O 1
ATOM 15301 N N . LYS A 1 2225 ? 149.884 139.436 140.435 1.00 1107.7 2225 LYS A N 1
ATOM 15302 C CA . LYS A 1 2225 ? 150.418 140.733 140.028 1.00 1107.7 2225 LYS A CA 1
ATOM 15303 C C . LYS A 1 2225 ? 150.918 141.515 141.235 1.00 1107.7 2225 LYS A C 1
ATOM 15304 O O . LYS A 1 2225 ? 151.960 142.181 141.171 1.00 1107.7 2225 LYS A O 1
ATOM 15310 N N . PHE A 1 2226 ? 150.177 141.451 142.342 1.00 1130.2 2226 PHE A N 1
ATOM 15311 C CA . PHE A 1 2226 ? 150.612 142.114 143.567 1.00 1130.2 2226 PHE A CA 1
ATOM 15312 C C . PHE A 1 2226 ? 151.915 141.514 144.085 1.00 1130.2 2226 PHE A C 1
ATOM 15313 O O . PHE A 1 2226 ? 152.791 142.239 144.569 1.00 1130.2 2226 PHE A O 1
ATOM 15321 N N . ILE A 1 2227 ? 152.054 140.190 143.997 1.00 1154.6 2227 ILE A N 1
ATOM 15322 C CA . ILE A 1 2227 ? 153.298 139.530 144.392 1.00 1154.6 2227 ILE A CA 1
ATOM 15323 C C . ILE A 1 2227 ? 154.451 140.027 143.531 1.00 1154.6 2227 ILE A C 1
ATOM 15324 O O . ILE A 1 2227 ? 155.548 140.312 144.029 1.00 1154.6 2227 ILE A O 1
ATOM 15329 N N . GLY A 1 2228 ? 154.220 140.119 142.221 1.00 1128.1 2228 GLY A N 1
ATOM 15330 C CA . GLY A 1 2228 ? 155.246 140.641 141.333 1.00 1128.1 2228 GLY A CA 1
ATOM 15331 C C . GLY A 1 2228 ? 155.648 142.060 141.684 1.00 1128.1 2228 GLY A C 1
ATOM 15332 O O . GLY A 1 2228 ? 156.835 142.392 141.703 1.00 1128.1 2228 GLY A O 1
ATOM 15333 N N . ARG A 1 2229 ? 154.662 142.912 141.978 1.00 1128.8 2229 ARG A N 1
ATOM 15334 C CA . ARG A 1 2229 ? 154.962 144.288 142.364 1.00 1128.8 2229 ARG A CA 1
ATOM 15335 C C . ARG A 1 2229 ? 155.763 144.340 143.660 1.00 1128.8 2229 ARG A C 1
ATOM 15336 O O . ARG A 1 2229 ? 156.730 145.104 143.771 1.00 1128.8 2229 ARG A O 1
ATOM 15344 N N . ILE A 1 2230 ? 155.376 143.532 144.651 1.00 1155.2 2230 ILE A N 1
ATOM 15345 C CA . ILE A 1 2230 ? 156.083 143.522 145.930 1.00 1155.2 2230 ILE A CA 1
ATOM 15346 C C . ILE A 1 2230 ? 157.524 143.066 145.742 1.00 1155.2 2230 ILE A C 1
ATOM 15347 O O . ILE A 1 2230 ? 158.454 143.647 146.309 1.00 1155.2 2230 ILE A O 1
ATOM 15352 N N . ILE A 1 2231 ? 157.731 142.018 144.943 1.00 1140.3 2231 ILE A N 1
ATOM 15353 C CA . ILE A 1 2231 ? 159.086 141.512 144.738 1.00 1140.3 2231 ILE A CA 1
ATOM 15354 C C . ILE A 1 2231 ? 159.924 142.518 143.957 1.00 1140.3 2231 ILE A C 1
ATOM 15355 O O . ILE A 1 2231 ? 161.105 142.738 144.264 1.00 1140.3 2231 ILE A O 1
ATOM 15360 N N . GLY A 1 2232 ? 159.330 143.150 142.942 1.00 1103.0 2232 GLY A N 1
ATOM 15361 C CA . GLY A 1 2232 ? 160.049 144.171 142.201 1.00 1103.0 2232 GLY A CA 1
ATOM 15362 C C . GLY A 1 2232 ? 160.453 145.343 143.072 1.00 1103.0 2232 GLY A C 1
ATOM 15363 O O . GLY A 1 2232 ? 161.560 145.868 142.947 1.00 1103.0 2232 GLY A O 1
ATOM 15364 N N . LYS A 1 2233 ? 159.561 145.768 143.971 1.00 1100.2 2233 LYS A N 1
ATOM 15365 C CA . LYS A 1 2233 ? 159.899 146.866 144.872 1.00 1100.2 2233 LYS A CA 1
ATOM 15366 C C . LYS A 1 2233 ? 160.937 146.437 145.903 1.00 1100.2 2233 LYS A C 1
ATOM 15367 O O . LYS A 1 2233 ? 161.805 147.231 146.283 1.00 1100.2 2233 LYS A O 1
ATOM 15373 N N . ALA A 1 2234 ? 160.865 145.186 146.366 1.00 1110.7 2234 ALA A N 1
ATOM 15374 C CA . ALA A 1 2234 ? 161.850 144.686 147.320 1.00 1110.7 2234 ALA A CA 1
ATOM 15375 C C . ALA A 1 2234 ? 163.245 144.673 146.712 1.00 1110.7 2234 ALA A C 1
ATOM 15376 O O . ALA A 1 2234 ? 164.219 145.071 147.362 1.00 1110.7 2234 ALA A O 1
ATOM 15378 N N . VAL A 1 2235 ? 163.361 144.214 145.464 1.00 1095.1 2235 VAL A N 1
ATOM 15379 C CA . VAL A 1 2235 ? 164.649 144.287 144.781 1.00 1095.1 2235 VAL A CA 1
ATOM 15380 C C . VAL A 1 2235 ? 165.030 145.740 144.522 1.00 1095.1 2235 VAL A C 1
ATOM 15381 O O . VAL A 1 2235 ? 166.207 146.110 144.622 1.00 1095.1 2235 VAL A O 1
ATOM 15385 N N . TYR A 1 2236 ? 164.050 146.584 144.189 1.00 1086.3 2236 TYR A N 1
ATOM 15386 C CA . TYR A 1 2236 ? 164.306 148.012 144.031 1.00 1086.3 2236 TYR A CA 1
ATOM 15387 C C . TYR A 1 2236 ? 164.755 148.642 145.343 1.00 1086.3 2236 TYR A C 1
ATOM 15388 O O . TYR A 1 2236 ? 165.671 149.473 145.360 1.00 1086.3 2236 TYR A O 1
ATOM 15397 N N . ASP A 1 2237 ? 164.124 148.261 146.451 1.00 1097.5 2237 ASP A N 1
ATOM 15398 C CA . ASP A 1 2237 ? 164.439 148.814 147.760 1.00 1097.5 2237 ASP A CA 1
ATOM 15399 C C . ASP A 1 2237 ? 165.605 148.105 148.435 1.00 1097.5 2237 ASP A C 1
ATOM 15400 O O . ASP A 1 2237 ? 165.867 148.361 149.615 1.00 1097.5 2237 ASP A O 1
ATOM 15405 N N . GLU A 1 2238 ? 166.305 147.223 147.715 1.00 1064.9 2238 GLU A N 1
ATOM 15406 C CA . GLU A 1 2238 ? 167.475 146.520 148.243 1.00 1064.9 2238 GLU A CA 1
ATOM 15407 C C . GLU A 1 2238 ? 167.125 145.748 149.512 1.00 1064.9 2238 GLU A C 1
ATOM 15408 O O . GLU A 1 2238 ? 167.910 145.680 150.459 1.00 1064.9 2238 GLU A O 1
ATOM 15414 N N . MET A 1 2239 ? 165.933 145.159 149.530 1.00 1120.6 2239 MET A N 1
ATOM 15415 C CA . MET A 1 2239 ? 165.368 144.562 150.730 1.00 1120.6 2239 MET A CA 1
ATOM 15416 C C . MET A 1 2239 ? 165.371 143.046 150.582 1.00 1120.6 2239 MET A C 1
ATOM 15417 O O . MET A 1 2239 ? 164.937 142.519 149.552 1.00 1120.6 2239 MET A O 1
ATOM 15422 N N . THR A 1 2240 ? 165.862 142.352 151.606 1.00 1143.5 2240 THR A N 1
ATOM 15423 C CA . THR A 1 2240 ? 165.881 140.895 151.598 1.00 1143.5 2240 THR A CA 1
ATOM 15424 C C . THR A 1 2240 ? 164.554 140.351 152.110 1.00 1143.5 2240 THR A C 1
ATOM 15425 O O . THR A 1 2240 ? 164.105 140.708 153.203 1.00 1143.5 2240 THR A O 1
ATOM 15429 N N . VAL A 1 2241 ? 163.934 139.473 151.326 1.00 1203.5 2241 VAL A N 1
ATOM 15430 C CA . VAL A 1 2241 ? 162.631 138.914 151.655 1.00 1203.5 2241 VAL A CA 1
ATOM 15431 C C . VAL A 1 2241 ? 162.772 137.409 151.855 1.00 1203.5 2241 VAL A C 1
ATOM 15432 O O . VAL A 1 2241 ? 163.790 136.803 151.521 1.00 1203.5 2241 VAL A O 1
ATOM 15436 N N . ASP A 1 2242 ? 161.719 136.812 152.413 1.00 1231.5 2242 ASP A N 1
ATOM 15437 C CA . ASP A 1 2242 ? 161.635 135.374 152.627 1.00 1231.5 2242 ASP A CA 1
ATOM 15438 C C . ASP A 1 2242 ? 160.819 134.698 151.529 1.00 1231.5 2242 ASP A C 1
ATOM 15439 O O . ASP A 1 2242 ? 160.067 133.752 151.791 1.00 1231.5 2242 ASP A O 1
ATOM 15444 N N . CYS A 1 2243 ? 160.938 135.191 150.298 1.00 1253.2 2243 CYS A N 1
ATOM 15445 C CA . CYS A 1 2243 ? 160.122 134.731 149.177 1.00 1253.2 2243 CYS A CA 1
ATOM 15446 C C . CYS A 1 2243 ? 160.946 133.742 148.361 1.00 1253.2 2243 CYS A C 1
ATOM 15447 O O . CYS A 1 2243 ? 161.572 134.097 147.362 1.00 1253.2 2243 CYS A O 1
ATOM 15450 N N . HIS A 1 2244 ? 160.941 132.483 148.787 1.00 1272.8 2244 HIS A N 1
ATOM 15451 C CA . HIS A 1 2244 ? 161.703 131.434 148.124 1.00 1272.8 2244 HIS A CA 1
ATOM 15452 C C . HIS A 1 2244 ? 160.781 130.632 147.216 1.00 1272.8 2244 HIS A C 1
ATOM 15453 O O . HIS A 1 2244 ? 159.682 130.244 147.626 1.00 1272.8 2244 HIS A O 1
ATOM 15460 N N . PHE A 1 2245 ? 161.230 130.386 145.988 1.00 1280.6 2245 PHE A N 1
ATOM 15461 C CA . PHE A 1 2245 ? 160.395 129.782 144.963 1.00 1280.6 2245 PHE A CA 1
ATOM 15462 C C . PHE A 1 2245 ? 161.152 128.670 144.247 1.00 1280.6 2245 PHE A C 1
ATOM 15463 O O . PHE A 1 2245 ? 162.319 128.390 144.534 1.00 1280.6 2245 PHE A O 1
ATOM 15471 N N . THR A 1 2246 ? 160.461 128.033 143.304 1.00 1296.3 2246 THR A N 1
ATOM 15472 C CA . THR A 1 2246 ? 161.009 126.912 142.559 1.00 1296.3 2246 THR A CA 1
ATOM 15473 C C . THR A 1 2246 ? 161.759 127.408 141.324 1.00 1296.3 2246 THR A C 1
ATOM 15474 O O . THR A 1 2246 ? 161.868 128.610 141.065 1.00 1296.3 2246 THR A O 1
ATOM 15478 N N . ARG A 1 2247 ? 162.286 126.459 140.547 1.00 1296.3 2247 ARG A N 1
ATOM 15479 C CA . ARG A 1 2247 ? 163.057 126.818 139.361 1.00 1296.3 2247 ARG A CA 1
ATOM 15480 C C . ARG A 1 2247 ? 162.151 127.284 138.229 1.00 1296.3 2247 ARG A C 1
ATOM 15481 O O . ARG A 1 2247 ? 162.485 128.235 137.515 1.00 1296.3 2247 ARG A O 1
ATOM 15489 N N . ALA A 1 2248 ? 161.011 126.613 138.038 1.00 1296.3 2248 ALA A N 1
ATOM 15490 C CA . ALA A 1 2248 ? 160.134 126.936 136.917 1.00 1296.3 2248 ALA A CA 1
ATOM 15491 C C . ALA A 1 2248 ? 159.587 128.352 137.032 1.00 1296.3 2248 ALA A C 1
ATOM 15492 O O . ALA A 1 2248 ? 159.418 129.045 136.021 1.00 1296.3 2248 ALA A O 1
ATOM 15494 N N . PHE A 1 2249 ? 159.304 128.796 138.258 1.00 1268.4 2249 PHE A N 1
ATOM 15495 C CA . PHE A 1 2249 ? 158.785 130.142 138.472 1.00 1268.4 2249 PHE A CA 1
ATOM 15496 C C . PHE A 1 2249 ? 159.736 131.194 137.911 1.00 1268.4 2249 PHE A C 1
ATOM 15497 O O . PHE A 1 2249 ? 159.351 132.017 137.070 1.00 1268.4 2249 PHE A O 1
ATOM 15505 N N . TYR A 1 2250 ? 161.002 131.151 138.329 1.00 1281.4 2250 TYR A N 1
ATOM 15506 C CA . TYR A 1 2250 ? 161.969 132.134 137.854 1.00 1281.4 2250 TYR A CA 1
ATOM 15507 C C . TYR A 1 2250 ? 162.344 131.898 136.397 1.00 1281.4 2250 TYR A C 1
ATOM 15508 O O . TYR A 1 2250 ? 162.655 132.854 135.677 1.00 1281.4 2250 TYR A O 1
ATOM 15517 N N . LYS A 1 2251 ? 162.326 130.640 135.949 1.00 1260.8 2251 LYS A N 1
ATOM 15518 C CA . LYS A 1 2251 ? 162.632 130.343 134.554 1.00 1260.8 2251 LYS A CA 1
ATOM 15519 C C . LYS A 1 2251 ? 161.609 130.977 133.622 1.00 1260.8 2251 LYS A C 1
ATOM 15520 O O . LYS A 1 2251 ? 161.971 131.553 132.589 1.00 1260.8 2251 LYS A O 1
ATOM 15526 N N . ARG A 1 2252 ? 160.324 130.882 133.969 1.00 1204.3 2252 ARG A N 1
ATOM 15527 C CA . ARG A 1 2252 ? 159.302 131.565 133.186 1.00 1204.3 2252 ARG A CA 1
ATOM 15528 C C . ARG A 1 2252 ? 159.380 133.074 133.377 1.00 1204.3 2252 ARG A C 1
ATOM 15529 O O . ARG A 1 2252 ? 159.119 133.831 132.435 1.00 1204.3 2252 ARG A O 1
ATOM 15537 N N . VAL A 1 2253 ? 159.745 133.528 134.580 1.00 1206.0 2253 VAL A N 1
ATOM 15538 C CA . VAL A 1 2253 ? 159.967 134.956 134.793 1.00 1206.0 2253 VAL A CA 1
ATOM 15539 C C . VAL A 1 2253 ? 161.103 135.453 133.909 1.00 1206.0 2253 VAL A C 1
ATOM 15540 O O . VAL A 1 2253 ? 161.007 136.516 133.284 1.00 1206.0 2253 VAL A O 1
ATOM 15544 N N . LEU A 1 2254 ? 162.188 134.686 133.827 1.00 1204.3 2254 LEU A N 1
ATOM 15545 C CA . LEU A 1 2254 ? 163.325 135.023 132.984 1.00 1204.3 2254 LEU A CA 1
ATOM 15546 C C . LEU A 1 2254 ? 163.181 134.497 131.561 1.00 1204.3 2254 LEU A C 1
ATOM 15547 O O . LEU A 1 2254 ? 164.123 134.623 130.771 1.00 1204.3 2254 LEU A O 1
ATOM 15552 N N . SER A 1 2255 ? 162.032 133.904 131.226 1.00 1207.8 2255 SER A N 1
ATOM 15553 C CA . SER A 1 2255 ? 161.767 133.360 129.892 1.00 1207.8 2255 SER A CA 1
ATOM 15554 C C . SER A 1 2255 ? 162.772 132.277 129.513 1.00 1207.8 2255 SER A C 1
ATOM 15555 O O . SER A 1 2255 ? 163.049 132.054 128.332 1.00 1207.8 2255 SER A O 1
ATOM 15558 N N . ILE A 1 2256 ? 163.326 131.599 130.514 1.00 1214.1 2256 ILE A N 1
ATOM 15559 C CA . ILE A 1 2256 ? 164.260 130.498 130.300 1.00 1214.1 2256 ILE A CA 1
ATOM 15560 C C . ILE A 1 2256 ? 163.465 129.198 130.248 1.00 1214.1 2256 ILE A C 1
ATOM 15561 O O . ILE A 1 2256 ? 162.630 128.953 131.131 1.00 1214.1 2256 ILE A O 1
ATOM 15566 N N . PRO A 1 2257 ? 163.663 128.356 129.233 1.00 1253.2 2257 PRO A N 1
ATOM 15567 C CA . PRO A 1 2257 ? 162.916 127.093 129.168 1.00 1253.2 2257 PRO A CA 1
ATOM 15568 C C . PRO A 1 2257 ? 163.186 126.219 130.385 1.00 1253.2 2257 PRO A C 1
ATOM 15569 O O . PRO A 1 2257 ? 164.307 126.153 130.894 1.00 1253.2 2257 PRO A O 1
ATOM 15573 N N . VAL A 1 2258 ? 162.137 125.544 130.847 1.00 1296.3 2258 VAL A N 1
ATOM 15574 C CA . VAL A 1 2258 ? 162.208 124.743 132.065 1.00 1296.3 2258 VAL A CA 1
ATOM 15575 C C . VAL A 1 2258 ? 162.923 123.433 131.765 1.00 1296.3 2258 VAL A C 1
ATOM 15576 O O . VAL A 1 2258 ? 162.587 122.732 130.803 1.00 1296.3 2258 VAL A O 1
ATOM 15580 N N . ASP A 1 2259 ? 163.911 123.100 132.590 1.00 1296.3 2259 ASP A N 1
ATOM 15581 C CA . ASP A 1 2259 ? 164.688 121.883 132.426 1.00 1296.3 2259 ASP A CA 1
ATOM 15582 C C . ASP A 1 2259 ? 163.952 120.682 133.020 1.00 1296.3 2259 ASP A C 1
ATOM 15583 O O . ASP A 1 2259 ? 162.946 120.815 133.720 1.00 1296.3 2259 ASP A O 1
ATOM 15588 N N . LEU A 1 2260 ? 164.476 119.489 132.728 1.00 1296.3 2260 LEU A N 1
ATOM 15589 C CA . LEU A 1 2260 ? 163.852 118.249 133.175 1.00 1296.3 2260 LEU A CA 1
ATOM 15590 C C . LEU A 1 2260 ? 164.104 117.953 134.648 1.00 1296.3 2260 LEU A C 1
ATOM 15591 O O . LEU A 1 2260 ? 163.405 117.110 135.224 1.00 1296.3 2260 LEU A O 1
ATOM 15596 N N . THR A 1 2261 ? 165.079 118.622 135.268 1.00 1296.3 2261 THR A N 1
ATOM 15597 C CA . THR A 1 2261 ? 165.343 118.395 136.685 1.00 1296.3 2261 THR A CA 1
ATOM 15598 C C . THR A 1 2261 ? 164.159 118.816 137.546 1.00 1296.3 2261 THR A C 1
ATOM 15599 O O . THR A 1 2261 ? 163.916 118.220 138.601 1.00 1296.3 2261 THR A O 1
ATOM 15603 N N . ASP A 1 2262 ? 163.417 119.839 137.119 1.00 1296.3 2262 ASP A N 1
ATOM 15604 C CA . ASP A 1 2262 ? 162.241 120.262 137.871 1.00 1296.3 2262 ASP A CA 1
ATOM 15605 C C . ASP A 1 2262 ? 161.171 119.178 137.884 1.00 1296.3 2262 ASP A C 1
ATOM 15606 O O . ASP A 1 2262 ? 160.570 118.900 138.928 1.00 1296.3 2262 ASP A O 1
ATOM 15611 N N . VAL A 1 2263 ? 160.920 118.554 136.731 1.00 1296.3 2263 VAL A N 1
ATOM 15612 C CA . VAL A 1 2263 ? 159.972 117.447 136.677 1.00 1296.3 2263 VAL A CA 1
ATOM 15613 C C . VAL A 1 2263 ? 160.502 116.252 137.456 1.00 1296.3 2263 VAL A C 1
ATOM 15614 O O . VAL A 1 2263 ? 159.729 115.513 138.078 1.00 1296.3 2263 VAL A O 1
ATOM 15618 N N . GLU A 1 2264 ? 161.821 116.040 137.437 1.00 1296.3 2264 GLU A N 1
ATOM 15619 C CA . GLU A 1 2264 ? 162.413 114.977 138.243 1.00 1296.3 2264 GLU A CA 1
ATOM 15620 C C . GLU A 1 2264 ? 162.158 115.204 139.728 1.00 1296.3 2264 GLU A C 1
ATOM 15621 O O . GLU A 1 2264 ? 161.869 114.257 140.470 1.00 1296.3 2264 GLU A O 1
ATOM 15627 N N . ALA A 1 2265 ? 162.270 116.455 140.178 1.00 1296.3 2265 ALA A N 1
ATOM 15628 C CA . ALA A 1 2265 ? 162.029 116.772 141.582 1.00 1296.3 2265 ALA A CA 1
ATOM 15629 C C . ALA A 1 2265 ? 160.593 116.460 141.984 1.00 1296.3 2265 ALA A C 1
ATOM 15630 O O . ALA A 1 2265 ? 160.348 115.911 143.065 1.00 1296.3 2265 ALA A O 1
ATOM 15632 N N . LEU A 1 2266 ? 159.629 116.808 141.130 1.00 1296.3 2266 LEU A N 1
ATOM 15633 C CA . LEU A 1 2266 ? 158.228 116.558 141.450 1.00 1296.3 2266 LEU A CA 1
ATOM 15634 C C . LEU A 1 2266 ? 157.860 115.089 141.277 1.00 1296.3 2266 LEU A C 1
ATOM 15635 O O . LEU A 1 2266 ? 157.033 114.563 142.030 1.00 1296.3 2266 LEU A O 1
ATOM 15640 N N . ASP A 1 2267 ? 158.457 114.411 140.297 1.00 1296.3 2267 ASP A N 1
ATOM 15641 C CA . ASP A 1 2267 ? 158.154 113.004 140.030 1.00 1296.3 2267 ASP A CA 1
ATOM 15642 C C . ASP A 1 2267 ? 159.369 112.347 139.392 1.00 1296.3 2267 ASP A C 1
ATOM 15643 O O . ASP A 1 2267 ? 159.708 112.635 138.234 1.00 1296.3 2267 ASP A O 1
ATOM 15648 N N . PRO A 1 2268 ? 160.054 111.459 140.114 1.00 1296.3 2268 PRO A N 1
ATOM 15649 C CA . PRO A 1 2268 ? 161.139 110.692 139.482 1.00 1296.3 2268 PRO A CA 1
ATOM 15650 C C . PRO A 1 2268 ? 160.643 109.691 138.455 1.00 1296.3 2268 PRO A C 1
ATOM 15651 O O . PRO A 1 2268 ? 161.411 109.291 137.572 1.00 1296.3 2268 PRO A O 1
ATOM 15655 N N . GLU A 1 2269 ? 159.378 109.272 138.545 1.00 1296.3 2269 GLU A N 1
ATOM 15656 C CA . GLU A 1 2269 ? 158.842 108.285 137.611 1.00 1296.3 2269 GLU A CA 1
ATOM 15657 C C . GLU A 1 2269 ? 158.806 108.830 136.187 1.00 1296.3 2269 GLU A C 1
ATOM 15658 O O . GLU A 1 2269 ? 159.304 108.191 135.249 1.00 1296.3 2269 GLU A O 1
ATOM 15664 N N . PHE A 1 2270 ? 158.216 110.013 136.005 1.00 1296.3 2270 PHE A N 1
ATOM 15665 C CA . PHE A 1 2270 ? 158.124 110.581 134.666 1.00 1296.3 2270 PHE A CA 1
ATOM 15666 C C . PHE A 1 2270 ? 159.494 110.998 134.150 1.00 1296.3 2270 PHE A C 1
ATOM 15667 O O . PHE A 1 2270 ? 159.760 110.910 132.947 1.00 1296.3 2270 PHE A O 1
ATOM 15675 N N . HIS A 1 2271 ? 160.378 111.450 135.044 1.00 1296.3 2271 HIS A N 1
ATOM 15676 C CA . HIS A 1 2271 ? 161.749 111.743 134.639 1.00 1296.3 2271 HIS A CA 1
ATOM 15677 C C . HIS A 1 2271 ? 162.447 110.494 134.116 1.00 1296.3 2271 HIS A C 1
ATOM 15678 O O . HIS A 1 2271 ? 163.126 110.539 133.083 1.00 1296.3 2271 HIS A O 1
ATOM 15685 N N . ARG A 1 2272 ? 162.292 109.371 134.821 1.00 1296.3 2272 ARG A N 1
ATOM 15686 C CA . ARG A 1 2272 ? 162.891 108.120 134.372 1.00 1296.3 2272 ARG A CA 1
ATOM 15687 C C . ARG A 1 2272 ? 162.318 107.691 133.029 1.00 1296.3 2272 ARG A C 1
ATOM 15688 O O . ARG A 1 2272 ? 163.062 107.281 132.130 1.00 1296.3 2272 ARG A O 1
ATOM 15696 N N . SER A 1 2273 ? 160.996 107.791 132.871 1.00 1296.3 2273 SER A N 1
ATOM 15697 C CA . SER A 1 2273 ? 160.379 107.423 131.600 1.00 1296.3 2273 SER A CA 1
ATOM 15698 C C . SER A 1 2273 ? 160.890 108.304 130.464 1.00 1296.3 2273 SER A C 1
ATOM 15699 O O . SER A 1 2273 ? 161.199 107.808 129.374 1.00 1296.3 2273 SER A O 1
ATOM 15702 N N . LEU A 1 2274 ? 161.001 109.612 130.707 1.00 1296.3 2274 LEU A N 1
ATOM 15703 C CA . LEU A 1 2274 ? 161.443 110.528 129.662 1.00 1296.3 2274 LEU A CA 1
ATOM 15704 C C . LEU A 1 2274 ? 162.900 110.291 129.286 1.00 1296.3 2274 LEU A C 1
ATOM 15705 O O . LEU A 1 2274 ? 163.246 110.305 128.098 1.00 1296.3 2274 LEU A O 1
ATOM 15710 N N . VAL A 1 2275 ? 163.774 110.080 130.274 1.00 1296.3 2275 VAL A N 1
ATOM 15711 C CA . VAL A 1 2275 ? 165.179 109.847 129.953 1.00 1296.3 2275 VAL A CA 1
ATOM 15712 C C . VAL A 1 2275 ? 165.351 108.504 129.254 1.00 1296.3 2275 VAL A C 1
ATOM 15713 O O . VAL A 1 2275 ? 166.208 108.356 128.376 1.00 1296.3 2275 VAL A O 1
ATOM 15717 N N . TRP A 1 2276 ? 164.541 107.505 129.620 1.00 1296.3 2276 TRP A N 1
ATOM 15718 C CA . TRP A 1 2276 ? 164.591 106.228 128.916 1.00 1296.3 2276 TRP A CA 1
ATOM 15719 C C . TRP A 1 2276 ? 164.125 106.377 127.472 1.00 1296.3 2276 TRP A C 1
ATOM 15720 O O . TRP A 1 2276 ? 164.706 105.776 126.560 1.00 1296.3 2276 TRP A O 1
ATOM 15731 N N . ILE A 1 2277 ? 163.073 107.168 127.246 1.00 1296.3 2277 ILE A N 1
ATOM 15732 C CA . ILE A 1 2277 ? 162.595 107.403 125.886 1.00 1296.3 2277 ILE A CA 1
ATOM 15733 C C . ILE A 1 2277 ? 163.654 108.129 125.063 1.00 1296.3 2277 ILE A C 1
ATOM 15734 O O . ILE A 1 2277 ? 163.911 107.777 123.905 1.00 1296.3 2277 ILE A O 1
ATOM 15739 N N . LEU A 1 2278 ? 164.289 109.148 125.647 1.00 1296.3 2278 LEU A N 1
ATOM 15740 C CA . LEU A 1 2278 ? 165.266 109.939 124.904 1.00 1296.3 2278 LEU A CA 1
ATOM 15741 C C . LEU A 1 2278 ? 166.536 109.143 124.624 1.00 1296.3 2278 LEU A C 1
ATOM 15742 O O . LEU A 1 2278 ? 167.114 109.250 123.536 1.00 1296.3 2278 LEU A O 1
ATOM 15747 N N . GLU A 1 2279 ? 166.987 108.342 125.592 1.00 1296.3 2279 GLU A N 1
ATOM 15748 C CA . GLU A 1 2279 ? 168.253 107.630 125.440 1.00 1296.3 2279 GLU A CA 1
ATOM 15749 C C . GLU A 1 2279 ? 168.149 106.507 124.415 1.00 1296.3 2279 GLU A C 1
ATOM 15750 O O . GLU A 1 2279 ? 169.087 106.278 123.642 1.00 1296.3 2279 GLU A O 1
ATOM 15756 N N . ASN A 1 2280 ? 167.026 105.800 124.391 1.00 1296.3 2280 ASN A N 1
ATOM 15757 C CA . ASN A 1 2280 ? 166.860 104.624 123.551 1.00 1296.3 2280 ASN A CA 1
ATOM 15758 C C . ASN A 1 2280 ? 166.082 104.961 122.284 1.00 1296.3 2280 ASN A C 1
ATOM 15759 O O . ASN A 1 2280 ? 165.352 105.953 122.214 1.00 1296.3 2280 ASN A O 1
ATOM 15764 N N . ASP A 1 2281 ? 166.253 104.110 121.270 1.00 1296.3 2281 ASP A N 1
ATOM 15765 C CA . ASP A 1 2281 ? 165.551 104.257 119.995 1.00 1296.3 2281 ASP A CA 1
ATOM 15766 C C . ASP A 1 2281 ? 164.165 103.631 120.134 1.00 1296.3 2281 ASP A C 1
ATOM 15767 O O . ASP A 1 2281 ? 163.875 102.543 119.632 1.00 1296.3 2281 ASP A O 1
ATOM 15772 N N . ILE A 1 2282 ? 163.288 104.352 120.838 1.00 1296.3 2282 ILE A N 1
ATOM 15773 C CA . ILE A 1 2282 ? 161.946 103.849 121.128 1.00 1296.3 2282 ILE A CA 1
ATOM 15774 C C . ILE A 1 2282 ? 160.995 103.987 119.949 1.00 1296.3 2282 ILE A C 1
ATOM 15775 O O . ILE A 1 2282 ? 159.846 103.535 120.038 1.00 1296.3 2282 ILE A O 1
ATOM 15780 N N . GLU A 1 2283 ? 161.443 104.580 118.839 1.00 1296.3 2283 GLU A N 1
ATOM 15781 C CA . GLU A 1 2283 ? 160.561 104.789 117.694 1.00 1296.3 2283 GLU A CA 1
ATOM 15782 C C . GLU A 1 2283 ? 160.042 103.474 117.122 1.00 1296.3 2283 GLU A C 1
ATOM 15783 O O . GLU A 1 2283 ? 158.947 103.438 116.548 1.00 1296.3 2283 GLU A O 1
ATOM 15789 N N . ASN A 1 2284 ? 160.807 102.389 117.266 1.00 1296.3 2284 ASN A N 1
ATOM 15790 C CA . ASN A 1 2284 ? 160.397 101.111 116.690 1.00 1296.3 2284 ASN A CA 1
ATOM 15791 C C . ASN A 1 2284 ? 159.102 100.605 117.315 1.00 1296.3 2284 ASN A C 1
ATOM 15792 O O . ASN A 1 2284 ? 158.229 100.082 116.613 1.00 1296.3 2284 ASN A O 1
ATOM 15797 N N . VAL A 1 2285 ? 158.959 100.748 118.631 1.00 1296.3 2285 VAL A N 1
ATOM 15798 C CA . VAL A 1 2285 ? 157.792 100.234 119.341 1.00 1296.3 2285 VAL A CA 1
ATOM 15799 C C . VAL A 1 2285 ? 157.081 101.365 120.073 1.00 1296.3 2285 VAL A C 1
ATOM 15800 O O . VAL A 1 2285 ? 156.487 101.153 121.137 1.00 1296.3 2285 VAL A O 1
ATOM 15804 N N . LEU A 1 2286 ? 157.124 102.571 119.508 1.00 1296.3 2286 LEU A N 1
ATOM 15805 C CA . LEU A 1 2286 ? 156.561 103.734 120.183 1.00 1296.3 2286 LEU A CA 1
ATOM 15806 C C . LEU A 1 2286 ? 155.037 103.708 120.164 1.00 1296.3 2286 LEU A C 1
ATOM 15807 O O . LEU A 1 2286 ? 154.408 103.515 121.210 1.00 1296.3 2286 LEU A O 1
ATOM 15812 N N . ASP A 1 2287 ? 154.443 103.839 118.977 1.00 1296.3 2287 ASP A N 1
ATOM 15813 C CA . ASP A 1 2287 ? 152.989 103.804 118.795 1.00 1296.3 2287 ASP A CA 1
ATOM 15814 C C . ASP A 1 2287 ? 152.267 104.726 119.781 1.00 1296.3 2287 ASP A C 1
ATOM 15815 O O . ASP A 1 2287 ? 151.281 104.349 120.418 1.00 1296.3 2287 ASP A O 1
ATOM 15820 N N . MET A 1 2288 ? 152.770 105.952 119.904 1.00 1296.3 2288 MET A N 1
ATOM 15821 C CA . MET A 1 2288 ? 152.168 106.962 120.762 1.00 1296.3 2288 MET A CA 1
ATOM 15822 C C . MET A 1 2288 ? 151.857 108.210 119.948 1.00 1296.3 2288 MET A C 1
ATOM 15823 O O . MET A 1 2288 ? 152.562 108.549 118.995 1.00 1296.3 2288 MET A O 1
ATOM 15828 N N . THR A 1 2289 ? 150.788 108.892 120.342 1.00 1283.1 2289 THR A N 1
ATOM 15829 C CA . THR A 1 2289 ? 150.445 110.193 119.793 1.00 1283.1 2289 THR A CA 1
ATOM 15830 C C . THR A 1 2289 ? 151.061 111.292 120.651 1.00 1283.1 2289 THR A C 1
ATOM 15831 O O . THR A 1 2289 ? 151.435 111.075 121.806 1.00 1283.1 2289 THR A O 1
ATOM 15835 N N . PHE A 1 2290 ? 151.168 112.484 120.063 1.00 1290.6 2290 PHE A N 1
ATOM 15836 C CA . PHE A 1 2290 ? 151.815 113.591 120.759 1.00 1290.6 2290 PHE A CA 1
ATOM 15837 C C . PHE A 1 2290 ? 151.020 114.021 121.987 1.00 1290.6 2290 PHE A C 1
ATOM 15838 O O . PHE A 1 2290 ? 151.605 114.362 123.022 1.00 1290.6 2290 PHE A O 1
ATOM 15846 N N . SER A 1 2291 ? 149.693 114.020 121.891 1.00 1158.5 2291 SER A N 1
ATOM 15847 C CA . SER A 1 2291 ? 148.860 114.445 123.006 1.00 1158.5 2291 SER A CA 1
ATOM 15848 C C . SER A 1 2291 ? 148.975 113.472 124.176 1.00 1158.5 2291 SER A C 1
ATOM 15849 O O . SER A 1 2291 ? 149.110 112.259 123.996 1.00 1158.5 2291 SER A O 1
ATOM 15852 N N . ILE A 1 2292 ? 148.921 114.023 125.387 1.00 1041.5 2292 ILE A N 1
ATOM 15853 C CA . ILE A 1 2292 ? 149.017 113.248 126.619 1.00 1041.5 2292 ILE A CA 1
ATOM 15854 C C . ILE A 1 2292 ? 147.628 113.106 127.221 1.00 1041.5 2292 ILE A C 1
ATOM 15855 O O . ILE A 1 2292 ? 146.792 114.012 127.109 1.00 1041.5 2292 ILE A O 1
ATOM 15860 N N . GLU A 1 2293 ? 147.380 111.968 127.863 1.00 865.45 2293 GLU A N 1
ATOM 15861 C CA . GLU A 1 2293 ? 146.070 111.665 128.438 1.00 865.45 2293 GLU A CA 1
ATOM 15862 C C . GLU A 1 2293 ? 145.927 112.401 129.764 1.00 865.45 2293 GLU A C 1
ATOM 15863 O O . GLU A 1 2293 ? 146.332 111.900 130.815 1.00 865.45 2293 GLU A O 1
ATOM 15869 N N . GLN A 1 2294 ? 145.345 113.596 129.718 1.00 840.88 2294 GLN A N 1
ATOM 15870 C CA . GLN A 1 2294 ? 145.066 114.386 130.910 1.00 840.88 2294 GLN A CA 1
ATOM 15871 C C . GLN A 1 2294 ? 143.566 114.347 131.183 1.00 840.88 2294 GLN A C 1
ATOM 15872 O O . GLN A 1 2294 ? 142.767 114.758 130.335 1.00 840.88 2294 GLN A O 1
ATOM 15878 N N . ASP A 1 2295 ? 143.191 113.856 132.361 1.00 829.61 2295 ASP A N 1
ATOM 15879 C CA . ASP A 1 2295 ? 141.785 113.665 132.693 1.00 829.61 2295 ASP A CA 1
ATOM 15880 C C . ASP A 1 2295 ? 141.174 114.944 133.252 1.00 829.61 2295 ASP A C 1
ATOM 15881 O O . ASP A 1 2295 ? 141.863 115.767 133.862 1.00 829.61 2295 ASP A O 1
ATOM 15886 N N . ARG A 1 2296 ? 139.869 115.106 133.037 1.00 765.13 2296 ARG A N 1
ATOM 15887 C CA . ARG A 1 2296 ? 139.103 116.244 133.536 1.00 765.13 2296 ARG A CA 1
ATOM 15888 C C . ARG A 1 2296 ? 137.795 115.780 134.165 1.00 765.13 2296 ARG A C 1
ATOM 15889 O O . ARG A 1 2296 ? 136.761 116.446 134.055 1.00 765.13 2296 ARG A O 1
ATOM 15897 N N . PHE A 1 2297 ? 137.825 114.612 134.811 1.00 739.77 2297 PHE A N 1
ATOM 15898 C CA . PHE A 1 2297 ? 136.692 114.060 135.552 1.00 739.77 2297 PHE A CA 1
ATOM 15899 C C . PHE A 1 2297 ? 135.510 113.735 134.646 1.00 739.77 2297 PHE A C 1
ATOM 15900 O O . PHE A 1 2297 ? 135.245 112.562 134.363 1.00 739.77 2297 PHE A O 1
ATOM 15908 N N . GLY A 1 2298 ? 134.790 114.765 134.192 1.00 736.06 2298 GLY A N 1
ATOM 15909 C CA . GLY A 1 2298 ? 133.584 114.523 133.413 1.00 736.06 2298 GLY A CA 1
ATOM 15910 C C . GLY A 1 2298 ? 133.868 113.873 132.073 1.00 736.06 2298 GLY A C 1
ATOM 15911 O O . GLY A 1 2298 ? 133.265 112.857 131.719 1.00 736.06 2298 GLY A O 1
ATOM 15912 N N . ILE A 1 2299 ? 134.794 114.451 131.309 1.00 726.63 2299 ILE A N 1
ATOM 15913 C CA . ILE A 1 2299 ? 135.178 113.909 130.010 1.00 726.63 2299 ILE A CA 1
ATOM 15914 C C . ILE A 1 2299 ? 136.548 114.469 129.664 1.00 726.63 2299 ILE A C 1
ATOM 15915 O O . ILE A 1 2299 ? 136.911 115.570 130.083 1.00 726.63 2299 ILE A O 1
ATOM 15920 N N . THR A 1 2300 ? 137.324 113.697 128.911 1.00 772.88 2300 THR A N 1
ATOM 15921 C CA . THR A 1 2300 ? 138.662 114.105 128.507 1.00 772.88 2300 THR A CA 1
ATOM 15922 C C . THR A 1 2300 ? 138.579 114.863 127.189 1.00 772.88 2300 THR A C 1
ATOM 15923 O O . THR A 1 2300 ? 138.325 114.266 126.137 1.00 772.88 2300 THR A O 1
ATOM 15927 N N . GLU A 1 2301 ? 138.788 116.175 127.247 1.00 789.89 2301 GLU A N 1
ATOM 15928 C CA . GLU A 1 2301 ? 138.876 117.007 126.056 1.00 789.89 2301 GLU A CA 1
ATOM 15929 C C . GLU A 1 2301 ? 140.322 116.989 125.579 1.00 789.89 2301 GLU A C 1
ATOM 15930 O O . GLU A 1 2301 ? 141.233 117.333 126.339 1.00 789.89 2301 GLU A O 1
ATOM 15936 N N . ILE A 1 2302 ? 140.530 116.584 124.329 1.00 914.30 2302 ILE A N 1
ATOM 15937 C CA . ILE A 1 2302 ? 141.882 116.421 123.810 1.00 914.30 2302 ILE A CA 1
ATOM 15938 C C . ILE A 1 2302 ? 142.505 117.796 123.617 1.00 914.30 2302 ILE A C 1
ATOM 15939 O O . ILE A 1 2302 ? 142.185 118.509 122.659 1.00 914.30 2302 ILE A O 1
ATOM 15944 N N . ILE A 1 2303 ? 143.396 118.176 124.528 1.00 955.56 2303 ILE A N 1
ATOM 15945 C CA . ILE A 1 2303 ? 144.094 119.455 124.457 1.00 955.56 2303 ILE A CA 1
ATOM 15946 C C . ILE A 1 2303 ? 145.426 119.212 123.759 1.00 955.56 2303 ILE A C 1
ATOM 15947 O O . ILE A 1 2303 ? 146.346 118.630 124.339 1.00 955.56 2303 ILE A O 1
ATOM 15952 N N . ASP A 1 2304 ? 145.528 119.658 122.510 1.00 1080.7 2304 ASP A N 1
ATOM 15953 C CA . ASP A 1 2304 ? 146.728 119.412 121.724 1.00 1080.7 2304 ASP A CA 1
ATOM 15954 C C . ASP A 1 2304 ? 147.883 120.268 122.228 1.00 1080.7 2304 ASP A C 1
ATOM 15955 O O . ASP A 1 2304 ? 147.707 121.450 122.540 1.00 1080.7 2304 ASP A O 1
ATOM 15960 N N . LEU A 1 2305 ? 149.068 119.663 122.310 1.00 1186.0 2305 LEU A N 1
ATOM 15961 C CA . LEU A 1 2305 ? 150.264 120.398 122.700 1.00 1186.0 2305 LEU A CA 1
ATOM 15962 C C . LEU A 1 2305 ? 150.810 121.262 121.571 1.00 1186.0 2305 LEU A C 1
ATOM 15963 O O . LEU A 1 2305 ? 151.661 122.122 121.820 1.00 1186.0 2305 LEU A O 1
ATOM 15968 N N . LYS A 1 2306 ? 150.349 121.050 120.342 1.00 1222.6 2306 LYS A N 1
ATOM 15969 C CA . LYS A 1 2306 ? 150.744 121.873 119.206 1.00 1222.6 2306 LYS A CA 1
ATOM 15970 C C . LYS A 1 2306 ? 149.588 121.896 118.212 1.00 1222.6 2306 LYS A C 1
ATOM 15971 O O . LYS A 1 2306 ? 148.543 121.278 118.436 1.00 1222.6 2306 LYS A O 1
ATOM 15977 N N . GLU A 1 2307 ? 149.776 122.610 117.106 1.00 1232.8 2307 GLU A N 1
ATOM 15978 C CA . GLU A 1 2307 ? 148.732 122.715 116.095 1.00 1232.8 2307 GLU A CA 1
ATOM 15979 C C . GLU A 1 2307 ? 148.639 121.411 115.312 1.00 1232.8 2307 GLU A C 1
ATOM 15980 O O . GLU A 1 2307 ? 149.615 120.986 114.684 1.00 1232.8 2307 GLU A O 1
ATOM 15986 N N . ASN A 1 2308 ? 147.461 120.783 115.348 1.00 1226.9 2308 ASN A N 1
ATOM 15987 C CA . ASN A 1 2308 ? 147.218 119.507 114.673 1.00 1226.9 2308 ASN A CA 1
ATOM 15988 C C . ASN A 1 2308 ? 148.229 118.448 115.109 1.00 1226.9 2308 ASN A C 1
ATOM 15989 O O . ASN A 1 2308 ? 148.715 117.654 114.300 1.00 1226.9 2308 ASN A O 1
ATOM 15994 N N . GLY A 1 2309 ? 148.551 118.437 116.404 1.00 1220.6 2309 GLY A N 1
ATOM 15995 C CA . GLY A 1 2309 ? 149.529 117.499 116.924 1.00 1220.6 2309 GLY A CA 1
ATOM 15996 C C . GLY A 1 2309 ? 148.995 116.100 117.145 1.00 1220.6 2309 GLY A C 1
ATOM 15997 O O . GLY A 1 2309 ? 149.788 115.167 117.312 1.00 1220.6 2309 GLY A O 1
ATOM 15998 N N . ARG A 1 2310 ? 147.671 115.932 117.157 1.00 1157.1 2310 ARG A N 1
ATOM 15999 C CA . ARG A 1 2310 ? 147.099 114.602 117.333 1.00 1157.1 2310 ARG A CA 1
ATOM 16000 C C . ARG A 1 2310 ? 147.465 113.690 116.168 1.00 1157.1 2310 ARG A C 1
ATOM 16001 O O . ARG A 1 2310 ? 147.674 112.485 116.354 1.00 1157.1 2310 ARG A O 1
ATOM 16009 N N . ASN A 1 2311 ? 147.549 114.248 114.960 1.00 1228.0 2311 ASN A N 1
ATOM 16010 C CA . ASN A 1 2311 ? 147.932 113.481 113.782 1.00 1228.0 2311 ASN A CA 1
ATOM 16011 C C . ASN A 1 2311 ? 149.432 113.230 113.699 1.00 1228.0 2311 ASN A C 1
ATOM 16012 O O . ASN A 1 2311 ? 149.864 112.452 112.841 1.00 1228.0 2311 ASN A O 1
ATOM 16017 N N . ILE A 1 2312 ? 150.229 113.862 114.556 1.00 1290.3 2312 ILE A N 1
ATOM 16018 C CA . ILE A 1 2312 ? 151.680 113.719 114.545 1.00 1290.3 2312 ILE A CA 1
ATOM 16019 C C . ILE A 1 2312 ? 152.093 112.818 115.700 1.00 1290.3 2312 ILE A C 1
ATOM 16020 O O . ILE A 1 2312 ? 151.796 113.111 116.865 1.00 1290.3 2312 ILE A O 1
ATOM 16025 N N . ALA A 1 2313 ? 152.777 111.725 115.380 1.00 1296.3 2313 ALA A N 1
ATOM 16026 C CA . ALA A 1 2313 ? 153.301 110.824 116.392 1.00 1296.3 2313 ALA A CA 1
ATOM 16027 C C . ALA A 1 2313 ? 154.713 111.244 116.794 1.00 1296.3 2313 ALA A C 1
ATOM 16028 O O . ALA A 1 2313 ? 155.344 112.095 116.163 1.00 1296.3 2313 ALA A O 1
ATOM 16030 N N . VAL A 1 2314 ? 155.210 110.631 117.863 1.00 1296.3 2314 VAL A N 1
ATOM 16031 C CA . VAL A 1 2314 ? 156.542 110.926 118.378 1.00 1296.3 2314 VAL A CA 1
ATOM 16032 C C . VAL A 1 2314 ? 157.565 110.145 117.566 1.00 1296.3 2314 VAL A C 1
ATOM 16033 O O . VAL A 1 2314 ? 157.432 108.929 117.384 1.00 1296.3 2314 VAL A O 1
ATOM 16037 N N . THR A 1 2315 ? 158.585 110.841 117.074 1.00 1296.3 2315 THR A N 1
ATOM 16038 C CA . THR A 1 2315 ? 159.616 110.251 116.235 1.00 1296.3 2315 THR A CA 1
ATOM 16039 C C . THR A 1 2315 ? 160.992 110.500 116.843 1.00 1296.3 2315 THR A C 1
ATOM 16040 O O . THR A 1 2315 ? 161.143 111.226 117.829 1.00 1296.3 2315 THR A O 1
ATOM 16044 N N . ASN A 1 2316 ? 162.004 109.874 116.235 1.00 1296.3 2316 ASN A N 1
ATOM 16045 C CA . ASN A 1 2316 ? 163.373 110.033 116.716 1.00 1296.3 2316 ASN A CA 1
ATOM 16046 C C . ASN A 1 2316 ? 163.871 111.460 116.524 1.00 1296.3 2316 ASN A C 1
ATOM 16047 O O . ASN A 1 2316 ? 164.597 111.989 117.375 1.00 1296.3 2316 ASN A O 1
ATOM 16052 N N . GLU A 1 2317 ? 163.505 112.093 115.407 1.00 1296.3 2317 GLU A N 1
ATOM 16053 C CA . GLU A 1 2317 ? 163.989 113.441 115.123 1.00 1296.3 2317 GLU A CA 1
ATOM 16054 C C . GLU A 1 2317 ? 163.476 114.450 116.144 1.00 1296.3 2317 GLU A C 1
ATOM 16055 O O . GLU A 1 2317 ? 164.225 115.330 116.584 1.00 1296.3 2317 GLU A O 1
ATOM 16061 N N . ASN A 1 2318 ? 162.206 114.342 116.535 1.00 1296.3 2318 ASN A N 1
ATOM 16062 C CA . ASN A 1 2318 ? 161.582 115.298 117.439 1.00 1296.3 2318 ASN A CA 1
ATOM 16063 C C . ASN A 1 2318 ? 161.253 114.698 118.802 1.00 1296.3 2318 ASN A C 1
ATOM 16064 O O . ASN A 1 2318 ? 160.315 115.159 119.462 1.00 1296.3 2318 ASN A O 1
ATOM 16069 N N . LYS A 1 2319 ? 161.996 113.677 119.236 1.00 1296.3 2319 LYS A N 1
ATOM 16070 C CA . LYS A 1 2319 ? 161.785 113.137 120.576 1.00 1296.3 2319 LYS A CA 1
ATOM 16071 C C . LYS A 1 2319 ? 162.134 114.167 121.646 1.00 1296.3 2319 LYS A C 1
ATOM 16072 O O . LYS A 1 2319 ? 161.437 114.276 122.663 1.00 1296.3 2319 LYS A O 1
ATOM 16078 N N . ARG A 1 2320 ? 163.205 114.936 121.430 1.00 1296.3 2320 ARG A N 1
ATOM 16079 C CA . ARG A 1 2320 ? 163.552 116.008 122.356 1.00 1296.3 2320 ARG A CA 1
ATOM 16080 C C . ARG A 1 2320 ? 162.452 117.059 122.412 1.00 1296.3 2320 ARG A C 1
ATOM 16081 O O . ARG A 1 2320 ? 162.112 117.558 123.492 1.00 1296.3 2320 ARG A O 1
ATOM 16089 N N . GLU A 1 2321 ? 161.888 117.412 121.253 1.00 1296.3 2321 GLU A N 1
ATOM 16090 C CA . GLU A 1 2321 ? 160.783 118.363 121.223 1.00 1296.3 2321 GLU A CA 1
ATOM 16091 C C . GLU A 1 2321 ? 159.594 117.851 122.024 1.00 1296.3 2321 GLU A C 1
ATOM 16092 O O . GLU A 1 2321 ? 159.006 118.595 122.816 1.00 1296.3 2321 GLU A O 1
ATOM 16098 N N . TYR A 1 2322 ? 159.236 116.578 121.843 1.00 1296.3 2322 TYR A N 1
ATOM 16099 C CA . TYR A 1 2322 ? 158.110 116.013 122.579 1.00 1296.3 2322 TYR A CA 1
ATOM 16100 C C . TYR A 1 2322 ? 158.375 116.021 124.078 1.00 1296.3 2322 TYR A C 1
ATOM 16101 O O . TYR A 1 2322 ? 157.505 116.399 124.872 1.00 1296.3 2322 TYR A O 1
ATOM 16110 N N . VAL A 1 2323 ? 159.581 115.618 124.485 1.00 1296.3 2323 VAL A N 1
ATOM 16111 C CA . VAL A 1 2323 ? 159.905 115.557 125.909 1.00 1296.3 2323 VAL A CA 1
ATOM 16112 C C . VAL A 1 2323 ? 159.849 116.949 126.528 1.00 1296.3 2323 VAL A C 1
ATOM 16113 O O . VAL A 1 2323 ? 159.223 117.159 127.576 1.00 1296.3 2323 VAL A O 1
ATOM 16117 N N . GLU A 1 2324 ? 160.492 117.926 125.880 1.00 1296.3 2324 GLU A N 1
ATOM 16118 C CA . GLU A 1 2324 ? 160.530 119.271 126.442 1.00 1296.3 2324 GLU A CA 1
ATOM 16119 C C . GLU A 1 2324 ? 159.145 119.906 126.451 1.00 1296.3 2324 GLU A C 1
ATOM 16120 O O . GLU A 1 2324 ? 158.794 120.617 127.398 1.00 1296.3 2324 GLU A O 1
ATOM 16126 N N . LEU A 1 2325 ? 158.330 119.645 125.425 1.00 1296.3 2325 LEU A N 1
ATOM 16127 C CA . LEU A 1 2325 ? 156.998 120.232 125.390 1.00 1296.3 2325 LEU A CA 1
ATOM 16128 C C . LEU A 1 2325 ? 156.076 119.596 126.421 1.00 1296.3 2325 LEU A C 1
ATOM 16129 O O . LEU A 1 2325 ? 155.242 120.293 127.010 1.00 1296.3 2325 LEU A O 1
ATOM 16134 N N . VAL A 1 2326 ? 156.211 118.289 126.658 1.00 1296.3 2326 VAL A N 1
ATOM 16135 C CA . VAL A 1 2326 ? 155.449 117.649 127.725 1.00 1296.3 2326 VAL A CA 1
ATOM 16136 C C . VAL A 1 2326 ? 155.867 118.204 129.081 1.00 1296.3 2326 VAL A C 1
ATOM 16137 O O . VAL A 1 2326 ? 155.021 118.475 129.943 1.00 1296.3 2326 VAL A O 1
ATOM 16141 N N . CYS A 1 2327 ? 157.173 118.394 129.289 1.00 1296.3 2327 CYS A N 1
ATOM 16142 C CA . CYS A 1 2327 ? 157.638 118.999 130.534 1.00 1296.3 2327 CYS A CA 1
ATOM 16143 C C . CYS A 1 2327 ? 157.078 120.406 130.705 1.00 1296.3 2327 CYS A C 1
ATOM 16144 O O . CYS A 1 2327 ? 156.675 120.793 131.808 1.00 1296.3 2327 CYS A O 1
ATOM 16147 N N . ARG A 1 2328 ? 157.050 121.188 129.622 1.00 1296.3 2328 ARG A N 1
ATOM 16148 C CA . ARG A 1 2328 ? 156.510 122.541 129.692 1.00 1296.3 2328 ARG A CA 1
ATOM 16149 C C . ARG A 1 2328 ? 155.019 122.544 130.006 1.00 1296.3 2328 ARG A C 1
ATOM 16150 O O . ARG A 1 2328 ? 154.578 123.288 130.887 1.00 1296.3 2328 ARG A O 1
ATOM 16158 N N . PHE A 1 2329 ? 154.231 121.723 129.317 1.00 1250.6 2329 PHE A N 1
ATOM 16159 C CA . PHE A 1 2329 ? 152.782 121.785 129.449 1.00 1250.6 2329 PHE A CA 1
ATOM 16160 C C . PHE A 1 2329 ? 152.239 120.957 130.608 1.00 1250.6 2329 PHE A C 1
ATOM 16161 O O . PHE A 1 2329 ? 151.039 121.036 130.891 1.00 1250.6 2329 PHE A O 1
ATOM 16169 N N . LYS A 1 2330 ? 153.076 120.170 131.283 1.00 1254.7 2330 LYS A N 1
ATOM 16170 C CA . LYS A 1 2330 ? 152.594 119.392 132.419 1.00 1254.7 2330 LYS A CA 1
ATOM 16171 C C . LYS A 1 2330 ? 152.355 120.250 133.656 1.00 1254.7 2330 LYS A C 1
ATOM 16172 O O . LYS A 1 2330 ? 151.392 120.014 134.393 1.00 1254.7 2330 LYS A O 1
ATOM 16178 N N . LEU A 1 2331 ? 153.205 121.238 133.899 1.00 1203.8 2331 LEU A N 1
ATOM 16179 C CA . LEU A 1 2331 ? 153.098 122.043 135.112 1.00 1203.8 2331 LEU A CA 1
ATOM 16180 C C . LEU A 1 2331 ? 152.968 123.534 134.839 1.00 1203.8 2331 LEU A C 1
ATOM 16181 O O . LEU A 1 2331 ? 152.271 124.227 135.583 1.00 1203.8 2331 LEU A O 1
ATOM 16186 N N . VAL A 1 2332 ? 153.625 124.048 133.797 1.00 1170.3 2332 VAL A N 1
ATOM 16187 C CA . VAL A 1 2332 ? 153.611 125.488 133.556 1.00 1170.3 2332 VAL A CA 1
ATOM 16188 C C . VAL A 1 2332 ? 152.238 125.949 133.080 1.00 1170.3 2332 VAL A C 1
ATOM 16189 O O . VAL A 1 2332 ? 151.751 127.005 133.497 1.00 1170.3 2332 VAL A O 1
ATOM 16193 N N . ARG A 1 2333 ? 151.586 125.169 132.208 1.00 1133.8 2333 ARG A N 1
ATOM 16194 C CA . ARG A 1 2333 ? 150.325 125.618 131.618 1.00 1133.8 2333 ARG A CA 1
ATOM 16195 C C . ARG A 1 2333 ? 149.253 125.863 132.669 1.00 1133.8 2333 ARG A C 1
ATOM 16196 O O . ARG A 1 2333 ? 148.547 126.876 132.608 1.00 1133.8 2333 ARG A O 1
ATOM 16204 N N . VAL A 1 2334 ? 149.109 124.953 133.638 1.00 1102.8 2334 VAL A N 1
ATOM 16205 C CA . VAL A 1 2334 ? 148.165 125.173 134.732 1.00 1102.8 2334 VAL A CA 1
ATOM 16206 C C . VAL A 1 2334 ? 148.628 126.268 135.675 1.00 1102.8 2334 VAL A C 1
ATOM 16207 O O . VAL A 1 2334 ? 147.883 126.645 136.588 1.00 1102.8 2334 VAL A O 1
ATOM 16211 N N . ILE A 1 2335 ? 149.838 126.790 135.485 1.00 1116.6 2335 ILE A N 1
ATOM 16212 C CA . ILE A 1 2335 ? 150.362 127.891 136.279 1.00 1116.6 2335 ILE A CA 1
ATOM 16213 C C . ILE A 1 2335 ? 150.735 129.084 135.404 1.00 1116.6 2335 ILE A C 1
ATOM 16214 O O . ILE A 1 2335 ? 151.163 130.119 135.925 1.00 1116.6 2335 ILE A O 1
ATOM 16219 N N . GLU A 1 2336 ? 150.537 128.980 134.085 1.00 1108.0 2336 GLU A N 1
ATOM 16220 C CA . GLU A 1 2336 ? 151.032 129.995 133.156 1.00 1108.0 2336 GLU A CA 1
ATOM 16221 C C . GLU A 1 2336 ? 150.374 131.349 133.388 1.00 1108.0 2336 GLU A C 1
ATOM 16222 O O . GLU A 1 2336 ? 151.038 132.387 133.300 1.00 1108.0 2336 GLU A O 1
ATOM 16228 N N . ARG A 1 2337 ? 149.068 131.366 133.661 1.00 1061.5 2337 ARG A N 1
ATOM 16229 C CA . ARG A 1 2337 ? 148.394 132.633 133.928 1.00 1061.5 2337 ARG A CA 1
ATOM 16230 C C . ARG A 1 2337 ? 148.961 133.302 135.175 1.00 1061.5 2337 ARG A C 1
ATOM 16231 O O . ARG A 1 2337 ? 149.146 134.525 135.207 1.00 1061.5 2337 ARG A O 1
ATOM 16239 N N . GLN A 1 2338 ? 149.241 132.511 136.212 1.00 1092.9 2338 GLN A N 1
ATOM 16240 C CA . GLN A 1 2338 ? 149.820 133.057 137.434 1.00 1092.9 2338 GLN A CA 1
ATOM 16241 C C . GLN A 1 2338 ? 151.209 133.635 137.183 1.00 1092.9 2338 GLN A C 1
ATOM 16242 O O . GLN A 1 2338 ? 151.538 134.718 137.682 1.00 1092.9 2338 GLN A O 1
ATOM 16248 N N . LEU A 1 2339 ? 152.038 132.929 136.407 1.00 1131.1 2339 LEU A N 1
ATOM 16249 C CA . LEU A 1 2339 ? 153.349 133.466 136.053 1.00 1131.1 2339 LEU A CA 1
ATOM 16250 C C . LEU A 1 2339 ? 153.241 134.721 135.199 1.00 1131.1 2339 LEU A C 1
ATOM 16251 O O . LEU A 1 2339 ? 154.052 135.638 135.354 1.00 1131.1 2339 LEU A O 1
ATOM 16256 N N . SER A 1 2340 ? 152.267 134.782 134.290 1.00 1102.3 2340 SER A N 1
ATOM 16257 C CA . SER A 1 2340 ? 152.083 135.985 133.485 1.00 1102.3 2340 SER A CA 1
ATOM 16258 C C . SER A 1 2340 ? 151.683 137.169 134.358 1.00 1102.3 2340 SER A C 1
ATOM 16259 O O . SER A 1 2340 ? 152.175 138.288 134.172 1.00 1102.3 2340 SER A O 1
ATOM 16262 N N . ALA A 1 2341 ? 150.789 136.937 135.323 1.00 1100.1 2341 ALA A N 1
ATOM 16263 C CA . ALA A 1 2341 ? 150.412 138.000 136.251 1.00 1100.1 2341 ALA A CA 1
ATOM 16264 C C . ALA A 1 2341 ? 151.604 138.446 137.092 1.00 1100.1 2341 ALA A C 1
ATOM 16265 O O . ALA A 1 2341 ? 151.811 139.649 137.306 1.00 1100.1 2341 ALA A O 1
ATOM 16267 N N . PHE A 1 2342 ? 152.401 137.489 137.574 1.00 1118.5 2342 PHE A N 1
ATOM 16268 C CA . PHE A 1 2342 ? 153.584 137.845 138.349 1.00 1118.5 2342 PHE A CA 1
ATOM 16269 C C . PHE A 1 2342 ? 154.576 138.631 137.505 1.00 1118.5 2342 PHE A C 1
ATOM 16270 O O . PHE A 1 2342 ? 155.215 139.563 138.000 1.00 1118.5 2342 PHE A O 1
ATOM 16278 N N . ALA A 1 2343 ? 154.740 138.251 136.237 1.00 1089.5 2343 ALA A N 1
ATOM 16279 C CA . ALA A 1 2343 ? 155.635 138.982 135.348 1.00 1089.5 2343 ALA A CA 1
ATOM 16280 C C . ALA A 1 2343 ? 155.126 140.394 135.095 1.00 1089.5 2343 ALA A C 1
ATOM 16281 O O . ALA A 1 2343 ? 155.917 141.340 135.026 1.00 1089.5 2343 ALA A O 1
ATOM 16283 N N . GLU A 1 2344 ? 153.809 140.554 134.948 1.00 1076.6 2344 GLU A N 1
ATOM 16284 C CA . GLU A 1 2344 ? 153.242 141.889 134.790 1.00 1076.6 2344 GLU A CA 1
ATOM 16285 C C . GLU A 1 2344 ? 153.510 142.747 136.019 1.00 1076.6 2344 GLU A C 1
ATOM 16286 O O . GLU A 1 2344 ? 153.861 143.927 135.899 1.00 1076.6 2344 GLU A O 1
ATOM 16292 N N . GLY A 1 2345 ? 153.346 142.173 137.211 1.00 1084.9 2345 GLY A N 1
ATOM 16293 C CA . GLY A 1 2345 ? 153.635 142.922 138.425 1.00 1084.9 2345 GLY A CA 1
ATOM 16294 C C . GLY A 1 2345 ? 155.110 143.245 138.589 1.00 1084.9 2345 GLY A C 1
ATOM 16295 O O . GLY A 1 2345 ? 155.472 144.355 138.988 1.00 1084.9 2345 GLY A O 1
ATOM 16296 N N . PHE A 1 2346 ? 155.979 142.279 138.286 1.00 1078.4 2346 PHE A N 1
ATOM 16297 C CA . PHE A 1 2346 ? 157.409 142.390 138.553 1.00 1078.4 2346 PHE A CA 1
ATOM 16298 C C . PHE A 1 2346 ? 158.125 143.274 137.540 1.00 1078.4 2346 PHE A C 1
ATOM 16299 O O . PHE A 1 2346 ? 159.010 144.054 137.911 1.00 1078.4 2346 PHE A O 1
ATOM 16307 N N . PHE A 1 2347 ? 157.765 143.167 136.261 1.00 1084.2 2347 PHE A N 1
ATOM 16308 C CA . PHE A 1 2347 ? 158.491 143.859 135.205 1.00 1084.2 2347 PHE A CA 1
ATOM 16309 C C . PHE A 1 2347 ? 158.135 145.334 135.101 1.00 1084.2 2347 PHE A C 1
ATOM 16310 O O . PHE A 1 2347 ? 158.861 146.082 134.435 1.00 1084.2 2347 PHE A O 1
ATOM 16318 N N . GLU A 1 2348 ? 157.048 145.771 135.729 1.00 1077.4 2348 GLU A N 1
ATOM 16319 C CA . GLU A 1 2348 ? 156.713 147.186 135.788 1.00 1077.4 2348 GLU A CA 1
ATOM 16320 C C . GLU A 1 2348 ? 157.395 147.899 136.948 1.00 1077.4 2348 GLU A C 1
ATOM 16321 O O . GLU A 1 2348 ? 157.241 149.116 137.087 1.00 1077.4 2348 GLU A O 1
ATOM 16327 N N . ILE A 1 2349 ? 158.138 147.171 137.779 1.00 1080.1 2349 ILE A N 1
ATOM 16328 C CA . ILE A 1 2349 ? 158.852 147.748 138.906 1.00 1080.1 2349 ILE A CA 1
ATOM 16329 C C . ILE A 1 2349 ? 160.363 147.692 138.702 1.00 1080.1 2349 ILE A C 1
ATOM 16330 O O . ILE A 1 2349 ? 161.103 148.466 139.311 1.00 1080.1 2349 ILE A O 1
ATOM 16335 N N . LEU A 1 2350 ? 160.844 146.775 137.869 1.00 1082.1 2350 LEU A N 1
ATOM 16336 C CA . LEU A 1 2350 ? 162.260 146.695 137.545 1.00 1082.1 2350 LEU A CA 1
ATOM 16337 C C . LEU A 1 2350 ? 162.460 146.655 136.036 1.00 1082.1 2350 LEU A C 1
ATOM 16338 O O . LEU A 1 2350 ? 161.536 146.354 135.275 1.00 1082.1 2350 LEU A O 1
ATOM 16343 N N . ASP A 1 2351 ? 163.683 146.971 135.615 1.00 997.91 2351 ASP A N 1
ATOM 16344 C CA . ASP A 1 2351 ? 164.014 146.989 134.197 1.00 997.91 2351 ASP A CA 1
ATOM 16345 C C . ASP A 1 2351 ? 164.123 145.572 133.647 1.00 997.91 2351 ASP A C 1
ATOM 16346 O O . ASP A 1 2351 ? 164.784 144.708 134.230 1.00 997.91 2351 ASP A O 1
ATOM 16351 N N . VAL A 1 2352 ? 163.460 145.337 132.513 1.00 971.91 2352 VAL A N 1
ATOM 16352 C CA . VAL A 1 2352 ? 163.529 144.032 131.865 1.00 971.91 2352 VAL A CA 1
ATOM 16353 C C . VAL A 1 2352 ? 164.908 143.806 131.256 1.00 971.91 2352 VAL A C 1
ATOM 16354 O O . VAL A 1 2352 ? 165.497 142.728 131.400 1.00 971.91 2352 VAL A O 1
ATOM 16358 N N . ASP A 1 2353 ? 165.440 144.817 130.565 1.00 940.25 2353 ASP A N 1
ATOM 16359 C CA . ASP A 1 2353 ? 166.685 144.648 129.822 1.00 940.25 2353 ASP A CA 1
ATOM 16360 C C . ASP A 1 2353 ? 167.855 144.367 130.757 1.00 940.25 2353 ASP A C 1
ATOM 16361 O O . ASP A 1 2353 ? 168.701 143.512 130.475 1.00 940.25 2353 ASP A O 1
ATOM 16366 N N . MET A 1 2354 ? 167.925 145.087 131.878 1.00 892.59 2354 MET A N 1
ATOM 16367 C CA . MET A 1 2354 ? 169.110 144.990 132.720 1.00 892.59 2354 MET A CA 1
ATOM 16368 C C . MET A 1 2354 ? 169.131 143.673 133.491 1.00 892.59 2354 MET A C 1
ATOM 16369 O O . MET A 1 2354 ? 170.207 143.168 133.834 1.00 892.59 2354 MET A O 1
ATOM 16374 N N . LEU A 1 2355 ? 167.959 143.087 133.740 1.00 937.83 2355 LEU A N 1
ATOM 16375 C CA . LEU A 1 2355 ? 167.840 141.852 134.505 1.00 937.83 2355 LEU A CA 1
ATOM 16376 C C . LEU A 1 2355 ? 167.755 140.606 133.632 1.00 937.83 2355 LEU A C 1
ATOM 16377 O O . LEU A 1 2355 ? 168.042 139.508 134.122 1.00 937.83 2355 LEU A O 1
ATOM 16382 N N . LYS A 1 2356 ? 167.396 140.745 132.352 1.00 921.57 2356 LYS A N 1
ATOM 16383 C CA . LYS A 1 2356 ? 167.203 139.577 131.499 1.00 921.57 2356 LYS A CA 1
ATOM 16384 C C . LYS A 1 2356 ? 168.499 138.826 131.223 1.00 921.57 2356 LYS A C 1
ATOM 16385 O O . LYS A 1 2356 ? 168.447 137.680 130.765 1.00 921.57 2356 LYS A O 1
ATOM 16391 N N . MET A 1 2357 ? 169.652 139.437 131.485 1.00 902.68 2357 MET A N 1
ATOM 16392 C CA . MET A 1 2357 ? 170.939 138.799 131.248 1.00 902.68 2357 MET A CA 1
ATOM 16393 C C . MET A 1 2357 ? 171.394 137.917 132.412 1.00 902.68 2357 MET A C 1
ATOM 16394 O O . MET A 1 2357 ? 172.571 137.541 132.470 1.00 902.68 2357 MET A O 1
ATOM 16399 N N . PHE A 1 2358 ? 170.487 137.561 133.317 1.00 981.33 2358 PHE A N 1
ATOM 16400 C CA . PHE A 1 2358 ? 170.787 136.729 134.471 1.00 981.33 2358 PHE A CA 1
ATOM 16401 C C . PHE A 1 2358 ? 170.111 135.369 134.329 1.00 981.33 2358 PHE A C 1
ATOM 16402 O O . PHE A 1 2358 ? 169.226 135.174 133.492 1.00 981.33 2358 PHE A O 1
ATOM 16410 N N . ASN A 1 2359 ? 170.539 134.427 135.165 1.00 1176.7 2359 ASN A N 1
ATOM 16411 C CA . ASN A 1 2359 ? 170.027 133.065 135.144 1.00 1176.7 2359 ASN A CA 1
ATOM 16412 C C . ASN A 1 2359 ? 169.036 132.839 136.284 1.00 1176.7 2359 ASN A C 1
ATOM 16413 O O . ASN A 1 2359 ? 168.906 133.649 137.205 1.00 1176.7 2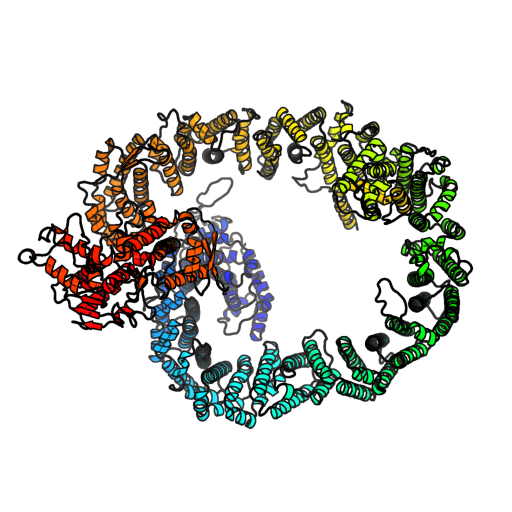359 ASN A O 1
ATOM 16418 N N . GLU A 1 2360 ? 168.326 131.709 136.205 1.00 1227.2 2360 GLU A N 1
ATOM 16419 C CA . GLU A 1 2360 ? 167.284 131.415 137.185 1.00 1227.2 2360 GLU A CA 1
ATOM 16420 C C . GLU A 1 2360 ? 167.869 131.183 138.574 1.00 1227.2 2360 GLU A C 1
ATOM 16421 O O . GLU A 1 2360 ? 167.263 131.574 139.578 1.00 1227.2 2360 GLU A O 1
ATOM 16427 N N . LYS A 1 2361 ? 169.040 130.545 138.656 1.00 1292.9 2361 LYS A N 1
ATOM 16428 C CA . LYS A 1 2361 ? 169.659 130.322 139.957 1.00 1292.9 2361 LYS A CA 1
ATOM 16429 C C . LYS A 1 2361 ? 170.083 131.634 140.604 1.00 1292.9 2361 LYS A C 1
ATOM 16430 O O . LYS A 1 2361 ? 170.014 131.770 141.831 1.00 1292.9 2361 LYS A O 1
ATOM 16436 N N . GLU A 1 2362 ? 170.519 132.607 139.802 1.00 1202.8 2362 GLU A N 1
ATOM 16437 C CA . GLU A 1 2362 ? 170.895 133.908 140.334 1.00 1202.8 2362 GLU A CA 1
ATOM 16438 C C . GLU A 1 2362 ? 169.690 134.760 140.706 1.00 1202.8 2362 GLU A C 1
ATOM 16439 O O . GLU A 1 2362 ? 169.841 135.718 141.469 1.00 1202.8 2362 GLU A O 1
ATOM 16445 N N . LEU A 1 2363 ? 168.500 134.432 140.195 1.00 1246.5 2363 LEU A N 1
ATOM 16446 C CA . LEU A 1 2363 ? 167.315 135.213 140.536 1.00 1246.5 2363 LEU A CA 1
ATOM 16447 C C . LEU A 1 2363 ? 166.875 134.953 141.972 1.00 1246.5 2363 LEU A C 1
ATOM 16448 O O . LEU A 1 2363 ? 166.422 135.872 142.665 1.00 1246.5 2363 LEU A O 1
ATOM 16453 N N . GLU A 1 2364 ? 166.990 133.705 142.433 1.00 1289.3 2364 GLU A N 1
ATOM 16454 C CA . GLU A 1 2364 ? 166.687 133.411 143.830 1.00 1289.3 2364 GLU A CA 1
ATOM 16455 C C . GLU A 1 2364 ? 167.645 134.140 144.761 1.00 1289.3 2364 GLU A C 1
ATOM 16456 O O . GLU A 1 2364 ? 167.228 134.695 145.784 1.00 1289.3 2364 GLU A O 1
ATOM 16462 N N . LEU A 1 2365 ? 168.935 134.155 144.420 1.00 1232.3 2365 LEU A N 1
ATOM 16463 C CA . LEU A 1 2365 ? 169.899 134.913 145.207 1.00 1232.3 2365 LEU A CA 1
ATOM 16464 C C . LEU A 1 2365 ? 169.652 136.412 145.102 1.00 1232.3 2365 LEU A C 1
ATOM 16465 O O . LEU A 1 2365 ? 170.000 137.164 146.018 1.00 1232.3 2365 LEU A O 1
ATOM 16470 N N . LEU A 1 2366 ? 169.062 136.862 143.993 1.00 1172.3 2366 LEU A N 1
ATOM 16471 C CA . LEU A 1 2366 ? 168.781 138.283 143.823 1.00 1172.3 2366 LEU A CA 1
ATOM 16472 C C . LEU A 1 2366 ? 167.594 138.718 144.673 1.00 1172.3 2366 LEU A C 1
ATOM 16473 O O . LEU A 1 2366 ? 167.598 139.817 145.241 1.00 1172.3 2366 LEU A O 1
ATOM 16478 N N . ILE A 1 2367 ? 166.572 137.874 144.767 1.00 1223.0 2367 ILE A N 1
ATOM 16479 C CA . ILE A 1 2367 ? 165.341 138.236 145.466 1.00 1223.0 2367 ILE A CA 1
ATOM 16480 C C . ILE A 1 2367 ? 165.426 137.912 146.951 1.00 1223.0 2367 ILE A C 1
ATOM 16481 O O . ILE A 1 2367 ? 165.203 138.779 147.800 1.00 1223.0 2367 ILE A O 1
ATOM 16486 N N . SER A 1 2368 ? 165.749 136.665 147.291 1.00 1237.3 2368 SER A N 1
ATOM 16487 C CA . SER A 1 2368 ? 165.819 136.245 148.684 1.00 1237.3 2368 SER A CA 1
ATOM 16488 C C . SER A 1 2368 ? 167.133 136.618 149.355 1.00 1237.3 2368 SER A C 1
ATOM 16489 O O . SER A 1 2368 ? 167.233 136.512 150.582 1.00 1237.3 2368 SER A O 1
ATOM 16492 N N . GLY A 1 2369 ? 168.131 137.044 148.594 1.00 1212.1 2369 GLY A N 1
ATOM 16493 C CA . GLY A 1 2369 ? 169.420 137.395 149.146 1.00 1212.1 2369 GLY A CA 1
ATOM 16494 C C . GLY A 1 2369 ? 170.473 136.334 148.867 1.00 1212.1 2369 GLY A C 1
ATOM 16495 O O . GLY A 1 2369 ? 170.177 135.180 148.546 1.00 1212.1 2369 GLY A O 1
ATOM 16496 N N . LEU A 1 2370 ? 171.736 136.747 148.986 1.00 1182.9 2370 LEU A N 1
ATOM 16497 C CA . LEU A 1 2370 ? 172.875 135.863 148.792 1.00 1182.9 2370 LEU A CA 1
ATOM 16498 C C . LEU A 1 2370 ? 173.458 135.523 150.158 1.00 1182.9 2370 LEU A C 1
ATOM 16499 O O . LEU A 1 2370 ? 174.328 136.255 150.656 1.00 1182.9 2370 LEU A O 1
ATOM 16504 N N . PRO A 1 2371 ? 173.018 134.447 150.804 1.00 1207.2 2371 PRO A N 1
ATOM 16505 C CA . PRO A 1 2371 ? 173.430 134.194 152.187 1.00 1207.2 2371 PRO A CA 1
ATOM 16506 C C . PRO A 1 2371 ? 174.880 133.745 152.285 1.00 1207.2 2371 PRO A C 1
ATOM 16507 O O . PRO A 1 2371 ? 175.471 133.221 151.338 1.00 1207.2 2371 PRO A O 1
ATOM 16511 N N . GLU A 1 2372 ? 175.449 133.964 153.468 1.00 1251.7 2372 GLU A N 1
ATOM 16512 C CA . GLU A 1 2372 ? 176.780 133.471 153.804 1.00 1251.7 2372 GLU A CA 1
ATOM 16513 C C . GLU A 1 2372 ? 176.614 132.161 154.566 1.00 1251.7 2372 GLU A C 1
ATOM 16514 O O . GLU A 1 2372 ? 176.205 132.160 155.731 1.00 1251.7 2372 GLU A O 1
ATOM 16520 N N . ILE A 1 2373 ? 176.930 131.051 153.910 1.00 1296.3 2373 ILE A N 1
ATOM 16521 C CA . ILE A 1 2373 ? 176.644 129.723 154.440 1.00 1296.3 2373 ILE A CA 1
ATOM 16522 C C . ILE A 1 2373 ? 177.889 129.176 155.128 1.00 1296.3 2373 ILE A C 1
ATOM 16523 O O . ILE A 1 2373 ? 179.018 129.408 154.677 1.00 1296.3 2373 ILE A O 1
ATOM 16528 N N . ASP A 1 2374 ? 177.684 128.468 156.236 1.00 1296.3 2374 ASP A N 1
ATOM 16529 C CA . ASP A 1 2374 ? 178.777 127.907 157.020 1.00 1296.3 2374 ASP A CA 1
ATOM 16530 C C . ASP A 1 2374 ? 179.125 126.519 156.496 1.00 1296.3 2374 ASP A C 1
ATOM 16531 O O . ASP A 1 2374 ? 178.319 125.588 156.606 1.00 1296.3 2374 ASP A O 1
ATOM 16536 N N . VAL A 1 2375 ? 180.324 126.383 155.927 1.00 1296.3 2375 VAL A N 1
ATOM 16537 C CA . VAL A 1 2375 ? 180.783 125.078 155.461 1.00 1296.3 2375 VAL A CA 1
ATOM 16538 C C . VAL A 1 2375 ? 180.971 124.127 156.636 1.00 1296.3 2375 VAL A C 1
ATOM 16539 O O . VAL A 1 2375 ? 180.735 122.919 156.517 1.00 1296.3 2375 VAL A O 1
ATOM 16543 N N . ASP A 1 2376 ? 181.417 124.650 157.781 1.00 1296.3 2376 ASP A N 1
ATOM 16544 C CA . ASP A 1 2376 ? 181.577 123.807 158.962 1.00 1296.3 2376 ASP A CA 1
ATOM 16545 C C . ASP A 1 2376 ? 180.240 123.233 159.413 1.00 1296.3 2376 ASP A C 1
ATOM 16546 O O . ASP A 1 2376 ? 180.141 122.041 159.724 1.00 1296.3 2376 ASP A O 1
ATOM 16551 N N . ASP A 1 2377 ? 179.198 124.067 159.446 1.00 1296.3 2377 ASP A N 1
ATOM 16552 C CA . ASP A 1 2377 ? 177.866 123.578 159.786 1.00 1296.3 2377 ASP A CA 1
ATOM 16553 C C . ASP A 1 2377 ? 177.367 122.584 158.745 1.00 1296.3 2377 ASP A C 1
ATOM 16554 O O . ASP A 1 2377 ? 176.675 121.615 159.079 1.00 1296.3 2377 ASP A O 1
ATOM 16559 N N . TRP A 1 2378 ? 177.703 122.817 157.475 1.00 1296.3 2378 TRP A N 1
ATOM 16560 C CA . TRP A 1 2378 ? 177.308 121.903 156.408 1.00 1296.3 2378 TRP A CA 1
ATOM 16561 C C . TRP A 1 2378 ? 177.919 120.522 156.612 1.00 1296.3 2378 TRP A C 1
ATOM 16562 O O . TRP A 1 2378 ? 177.212 119.508 156.600 1.00 1296.3 2378 TRP A O 1
ATOM 16573 N N . ARG A 1 2379 ? 179.237 120.465 156.808 1.00 1296.3 2379 ARG A N 1
ATOM 16574 C CA . ARG A 1 2379 ? 179.930 119.185 156.885 1.00 1296.3 2379 ARG A CA 1
ATOM 16575 C C . ARG A 1 2379 ? 179.731 118.491 158.227 1.00 1296.3 2379 ARG A C 1
ATOM 16576 O O . ARG A 1 2379 ? 179.807 117.259 158.296 1.00 1296.3 2379 ARG A O 1
ATOM 16584 N N . ASN A 1 2380 ? 179.476 119.248 159.297 1.00 1296.3 2380 ASN A N 1
ATOM 16585 C CA . ASN A 1 2380 ? 179.302 118.634 160.609 1.00 1296.3 2380 ASN A CA 1
ATOM 16586 C C . ASN A 1 2380 ? 177.953 117.940 160.749 1.00 1296.3 2380 ASN A C 1
ATOM 16587 O O . ASN A 1 2380 ? 177.785 117.100 161.640 1.00 1296.3 2380 ASN A O 1
ATOM 16592 N N . ASN A 1 2381 ? 176.991 118.271 159.894 1.00 1296.3 2381 ASN A N 1
ATOM 16593 C CA . ASN A 1 2381 ? 175.659 117.681 159.926 1.00 1296.3 2381 ASN A CA 1
ATOM 16594 C C . ASN A 1 2381 ? 175.346 116.975 158.612 1.00 1296.3 2381 ASN A C 1
ATOM 16595 O O . ASN A 1 2381 ? 174.231 117.053 158.092 1.00 1296.3 2381 ASN A O 1
ATOM 16600 N N . THR A 1 2382 ? 176.334 116.275 158.060 1.00 1296.3 2382 THR A N 1
ATOM 16601 C CA . THR A 1 2382 ? 176.205 115.606 156.772 1.00 1296.3 2382 THR A CA 1
ATOM 16602 C C . THR A 1 2382 ? 176.678 114.165 156.894 1.00 1296.3 2382 THR A C 1
ATOM 16603 O O . THR A 1 2382 ? 177.746 113.903 157.457 1.00 1296.3 2382 THR A O 1
ATOM 16607 N N . ILE A 1 2383 ? 175.881 113.238 156.371 1.00 1296.3 2383 ILE A N 1
ATOM 16608 C CA . ILE A 1 2383 ? 176.270 111.843 156.270 1.00 1296.3 2383 ILE A CA 1
ATOM 16609 C C . ILE A 1 2383 ? 176.722 111.574 154.842 1.00 1296.3 2383 ILE A C 1
ATOM 16610 O O . ILE A 1 2383 ? 176.348 112.275 153.898 1.00 1296.3 2383 ILE A O 1
ATOM 16615 N N . TYR A 1 2384 ? 177.545 110.541 154.676 1.00 1296.3 2384 TYR A N 1
ATOM 16616 C CA . TYR A 1 2384 ? 178.119 110.207 153.381 1.00 1296.3 2384 TYR A CA 1
ATOM 16617 C C . TYR A 1 2384 ? 177.849 108.748 153.048 1.00 1296.3 2384 TYR A C 1
ATOM 16618 O O . TYR A 1 2384 ? 177.976 107.870 153.906 1.00 1296.3 2384 TYR A O 1
ATOM 16627 N N . PHE A 1 2385 ? 177.478 108.499 151.794 1.00 1296.3 2385 PHE A N 1
ATOM 16628 C CA . PHE A 1 2385 ? 177.202 107.159 151.294 1.00 1296.3 2385 PHE A CA 1
ATOM 16629 C C . PHE A 1 2385 ? 178.194 106.828 150.189 1.00 1296.3 2385 PHE A C 1
ATOM 16630 O O . PHE A 1 2385 ? 178.420 107.642 149.288 1.00 1296.3 2385 PHE A O 1
ATOM 16638 N N . GLY A 1 2386 ? 178.781 105.635 150.259 1.00 1296.3 2386 GLY A N 1
ATOM 16639 C CA . GLY A 1 2386 ? 179.792 105.220 149.314 1.00 1296.3 2386 GLY A CA 1
ATOM 16640 C C . GLY A 1 2386 ? 181.202 105.627 149.678 1.00 1296.3 2386 GLY A C 1
ATOM 16641 O O . GLY A 1 2386 ? 182.152 105.129 149.061 1.00 1296.3 2386 GLY A O 1
ATOM 16642 N N . TYR A 1 2387 ? 181.366 106.510 150.661 1.00 1296.3 2387 TYR A N 1
ATOM 16643 C CA . TYR A 1 2387 ? 182.669 106.925 151.156 1.00 1296.3 2387 TYR A CA 1
ATOM 16644 C C . TYR A 1 2387 ? 182.572 107.113 152.664 1.00 1296.3 2387 TYR A C 1
ATOM 16645 O O . TYR A 1 2387 ? 181.581 106.734 153.298 1.00 1296.3 2387 TYR A O 1
ATOM 16654 N N . THR A 1 2388 ? 183.611 107.706 153.240 1.00 1296.3 2388 THR A N 1
ATOM 16655 C CA . THR A 1 2388 ? 183.652 108.044 154.654 1.00 1296.3 2388 THR A CA 1
ATOM 16656 C C . THR A 1 2388 ? 183.976 109.525 154.813 1.00 1296.3 2388 THR A C 1
ATOM 16657 O O . THR A 1 2388 ? 184.220 110.242 153.840 1.00 1296.3 2388 THR A O 1
ATOM 16661 N N . SER A 1 2389 ? 183.970 109.982 156.067 1.00 1296.3 2389 SER A N 1
ATOM 16662 C CA . SER A 1 2389 ? 184.333 111.368 156.343 1.00 1296.3 2389 SER A CA 1
ATOM 16663 C C . SER A 1 2389 ? 185.803 111.630 156.044 1.00 1296.3 2389 SER A C 1
ATOM 16664 O O . SER A 1 2389 ? 186.166 112.747 155.658 1.00 1296.3 2389 SER A O 1
ATOM 16667 N N . ASP A 1 2390 ? 186.656 110.622 156.213 1.00 1296.3 2390 ASP A N 1
ATOM 16668 C CA . ASP A 1 2390 ? 188.084 110.744 155.956 1.00 1296.3 2390 ASP A CA 1
ATOM 16669 C C . ASP A 1 2390 ? 188.468 110.279 154.557 1.00 1296.3 2390 ASP A C 1
ATOM 16670 O O . ASP A 1 2390 ? 189.661 110.181 154.253 1.00 1296.3 2390 ASP A O 1
ATOM 16675 N N . SER A 1 2391 ? 187.489 109.983 153.704 1.00 1296.3 2391 SER A N 1
ATOM 16676 C CA . SER A 1 2391 ? 187.788 109.557 152.344 1.00 1296.3 2391 SER A CA 1
ATOM 16677 C C . SER A 1 2391 ? 188.426 110.694 151.554 1.00 1296.3 2391 SER A C 1
ATOM 16678 O O . SER A 1 2391 ? 188.122 111.873 151.760 1.00 1296.3 2391 SER A O 1
ATOM 16681 N N . GLN A 1 2392 ? 189.329 110.325 150.643 1.00 1296.3 2392 GLN A N 1
ATOM 16682 C CA . GLN A 1 2392 ? 190.074 111.325 149.885 1.00 1296.3 2392 GLN A CA 1
ATOM 16683 C C . GLN A 1 2392 ? 189.156 112.145 148.986 1.00 1296.3 2392 GLN A C 1
ATOM 16684 O O . GLN A 1 2392 ? 189.319 113.365 148.873 1.00 1296.3 2392 GLN A O 1
ATOM 16690 N N . VAL A 1 2393 ? 188.191 111.494 148.332 1.00 1296.3 2393 VAL A N 1
ATOM 16691 C CA . VAL A 1 2393 ? 187.271 112.213 147.455 1.00 1296.3 2393 VAL A CA 1
ATOM 16692 C C . VAL A 1 2393 ? 186.407 113.178 148.259 1.00 1296.3 2393 VAL A C 1
ATOM 16693 O O . VAL A 1 2393 ? 186.177 114.321 147.844 1.00 1296.3 2393 VAL A O 1
ATOM 16697 N N . ILE A 1 2394 ? 185.911 112.734 149.415 1.00 1296.3 2394 ILE A N 1
ATOM 16698 C CA . ILE A 1 2394 ? 185.089 113.598 150.258 1.00 1296.3 2394 ILE A CA 1
ATOM 16699 C C . ILE A 1 2394 ? 185.908 114.773 150.779 1.00 1296.3 2394 ILE A C 1
ATOM 16700 O O . ILE A 1 2394 ? 185.423 115.911 150.837 1.00 1296.3 2394 ILE A O 1
ATOM 16705 N N . ARG A 1 2395 ? 187.161 114.520 151.168 1.00 1296.3 2395 ARG A N 1
ATOM 16706 C CA . ARG A 1 2395 ? 188.023 115.603 151.630 1.00 1296.3 2395 ARG A CA 1
ATOM 16707 C C . ARG A 1 2395 ? 188.306 116.600 150.512 1.00 1296.3 2395 ARG A C 1
ATOM 16708 O O . ARG A 1 2395 ? 188.337 117.812 150.749 1.00 1296.3 2395 ARG A O 1
ATOM 16716 N N . TRP A 1 2396 ? 188.513 116.110 149.287 1.00 1296.3 2396 TRP A N 1
ATOM 16717 C CA . TRP A 1 2396 ? 188.698 117.009 148.151 1.00 1296.3 2396 TRP A CA 1
ATOM 16718 C C . TRP A 1 2396 ? 187.448 117.843 147.898 1.00 1296.3 2396 TRP A C 1
ATOM 16719 O O . TRP A 1 2396 ? 187.538 119.044 147.616 1.00 1296.3 2396 TRP A O 1
ATOM 16730 N N . TYR A 1 2397 ? 186.271 117.219 147.991 1.00 1296.3 2397 TYR A N 1
ATOM 16731 C CA . TYR A 1 2397 ? 185.023 117.953 147.804 1.00 1296.3 2397 TYR A CA 1
ATOM 16732 C C . TYR A 1 2397 ? 184.863 119.042 148.857 1.00 1296.3 2397 TYR A C 1
ATOM 16733 O O . TYR A 1 2397 ? 184.468 120.172 148.542 1.00 1296.3 2397 TYR A O 1
ATOM 16742 N N . TRP A 1 2398 ? 185.178 118.726 150.114 1.00 1296.3 2398 TRP A N 1
ATOM 16743 C CA . TRP A 1 2398 ? 185.039 119.720 151.172 1.00 1296.3 2398 TRP A CA 1
ATOM 16744 C C . TRP A 1 2398 ? 186.088 120.818 151.045 1.00 1296.3 2398 TRP A C 1
ATOM 16745 O O . TRP A 1 2398 ? 185.817 121.978 151.370 1.00 1296.3 2398 TRP A O 1
ATOM 16756 N N . ARG A 1 2399 ? 187.287 120.480 150.564 1.00 1296.3 2399 ARG A N 1
ATOM 16757 C CA . ARG A 1 2399 ? 188.284 121.505 150.273 1.00 1296.3 2399 ARG A CA 1
ATOM 16758 C C . ARG A 1 2399 ? 187.800 122.443 149.174 1.00 1296.3 2399 ARG A C 1
ATOM 16759 O O . ARG A 1 2399 ? 187.985 123.664 149.259 1.00 1296.3 2399 ARG A O 1
ATOM 16767 N N . ALA A 1 2400 ? 187.177 121.887 148.132 1.00 1296.3 2400 ALA A N 1
ATOM 16768 C CA . ALA A 1 2400 ? 186.620 122.719 147.071 1.00 1296.3 2400 ALA A CA 1
ATOM 16769 C C . ALA A 1 2400 ? 185.517 123.625 147.603 1.00 1296.3 2400 ALA A C 1
ATOM 16770 O O . ALA A 1 2400 ? 185.443 124.804 147.238 1.00 1296.3 2400 ALA A O 1
ATOM 16772 N N . VAL A 1 2401 ? 184.649 123.090 148.466 1.00 1296.3 2401 VAL A N 1
ATOM 16773 C CA . VAL A 1 2401 ? 183.582 123.905 149.046 1.00 1296.3 2401 VAL A CA 1
ATOM 16774 C C . VAL A 1 2401 ? 184.168 125.003 149.929 1.00 1296.3 2401 VAL A C 1
ATOM 16775 O O . VAL A 1 2401 ? 183.664 126.133 149.958 1.00 1296.3 2401 VAL A O 1
ATOM 16779 N N . ARG A 1 2402 ? 185.239 124.689 150.662 1.00 1296.3 2402 ARG A N 1
ATOM 16780 C CA . ARG A 1 2402 ? 185.925 125.704 151.455 1.00 1296.3 2402 ARG A CA 1
ATOM 16781 C C . ARG A 1 2402 ? 186.484 126.805 150.565 1.00 1296.3 2402 ARG A C 1
ATOM 16782 O O . ARG A 1 2402 ? 186.393 127.992 150.898 1.00 1296.3 2402 ARG A O 1
ATOM 16790 N N . ASN A 1 2403 ? 187.069 126.430 149.427 1.00 1296.3 2403 ASN A N 1
ATOM 16791 C CA . ASN A 1 2403 ? 187.542 127.413 148.461 1.00 1296.3 2403 ASN A CA 1
ATOM 16792 C C . ASN A 1 2403 ? 186.409 128.064 147.679 1.00 1296.3 2403 ASN A C 1
ATOM 16793 O O . ASN A 1 2403 ? 186.657 129.037 146.958 1.00 1296.3 2403 ASN A O 1
ATOM 16798 N N . PHE A 1 2404 ? 185.184 127.556 147.798 1.00 1296.3 2404 PHE A N 1
ATOM 16799 C CA . PHE A 1 2404 ? 184.048 128.169 147.124 1.00 1296.3 2404 PHE A CA 1
ATOM 16800 C C . PHE A 1 2404 ? 183.615 129.428 147.866 1.00 1296.3 2404 PHE A C 1
ATOM 16801 O O . PHE A 1 2404 ? 183.446 129.414 149.089 1.00 1296.3 2404 PHE A O 1
ATOM 16809 N N . SER A 1 2405 ? 183.438 130.519 147.124 1.00 1296.3 2405 SER A N 1
ATOM 16810 C CA . SER A 1 2405 ? 183.003 131.772 147.721 1.00 1296.3 2405 SER A CA 1
ATOM 16811 C C . SER A 1 2405 ? 181.502 131.725 147.999 1.00 1296.3 2405 SER A C 1
ATOM 16812 O O . SER A 1 2405 ? 180.818 130.738 147.712 1.00 1296.3 2405 SER A O 1
ATOM 16815 N N . MET A 1 2406 ? 180.983 132.817 148.568 1.00 1296.3 2406 MET A N 1
ATOM 16816 C CA . MET A 1 2406 ? 179.553 132.893 148.857 1.00 1296.3 2406 MET A CA 1
ATOM 16817 C C . MET A 1 2406 ? 178.728 132.736 147.584 1.00 1296.3 2406 MET A C 1
ATOM 16818 O O . MET A 1 2406 ? 177.675 132.090 147.593 1.00 1296.3 2406 MET A O 1
ATOM 16823 N N . GLU A 1 2407 ? 179.208 133.305 146.476 1.00 1249.3 2407 GLU A N 1
ATOM 16824 C CA . GLU A 1 2407 ? 178.654 132.997 145.163 1.00 1249.3 2407 GLU A CA 1
ATOM 16825 C C . GLU A 1 2407 ? 178.650 131.497 144.905 1.00 1249.3 2407 GLU A C 1
ATOM 16826 O O . GLU A 1 2407 ? 177.593 130.890 144.683 1.00 1249.3 2407 GLU A O 1
ATOM 16832 N N . GLU A 1 2408 ? 179.837 130.887 144.918 1.00 1296.3 2408 GLU A N 1
ATOM 16833 C CA . GLU A 1 2408 ? 179.963 129.477 144.573 1.00 1296.3 2408 GLU A CA 1
ATOM 16834 C C . GLU A 1 2408 ? 179.272 128.589 145.599 1.00 1296.3 2408 GLU A C 1
ATOM 16835 O O . GLU A 1 2408 ? 178.623 127.604 145.231 1.00 1296.3 2408 GLU A O 1
ATOM 16841 N N . ARG A 1 2409 ? 179.390 128.923 146.888 1.00 1296.3 2409 ARG A N 1
ATOM 16842 C CA . ARG A 1 2409 ? 178.713 128.137 147.916 1.00 1296.3 2409 ARG A CA 1
ATOM 16843 C C . ARG A 1 2409 ? 177.201 128.184 147.745 1.00 1296.3 2409 ARG A C 1
ATOM 16844 O O . ARG A 1 2409 ? 176.528 127.148 147.817 1.00 1296.3 2409 ARG A O 1
ATOM 16852 N N . ALA A 1 2410 ? 176.647 129.378 147.520 1.00 1296.3 2410 ALA A N 1
ATOM 16853 C CA . ALA A 1 2410 ? 175.203 129.505 147.356 1.00 1296.3 2410 ALA A CA 1
ATOM 16854 C C . ALA A 1 2410 ? 174.723 128.778 146.108 1.00 1296.3 2410 ALA A C 1
ATOM 16855 O O . ALA A 1 2410 ? 173.684 128.108 146.137 1.00 1296.3 2410 ALA A O 1
ATOM 16857 N N . LYS A 1 2411 ? 175.465 128.890 145.004 1.00 1296.3 2411 LYS A N 1
ATOM 16858 C CA . LYS A 1 2411 ? 175.046 128.219 143.778 1.00 1296.3 2411 LYS A CA 1
ATOM 16859 C C . LYS A 1 2411 ? 175.156 126.704 143.908 1.00 1296.3 2411 LYS A C 1
ATOM 16860 O O . LYS A 1 2411 ? 174.312 125.967 143.386 1.00 1296.3 2411 LYS A O 1
ATOM 16866 N N . LEU A 1 2412 ? 176.179 126.217 144.616 1.00 1296.3 2412 LEU A N 1
ATOM 16867 C CA . LEU A 1 2412 ? 176.301 124.781 144.845 1.00 1296.3 2412 LEU A CA 1
ATOM 16868 C C . LEU A 1 2412 ? 175.183 124.268 145.746 1.00 1296.3 2412 LEU A C 1
ATOM 16869 O O . LEU A 1 2412 ? 174.648 123.176 145.519 1.00 1296.3 2412 LEU A O 1
ATOM 16874 N N . LEU A 1 2413 ? 174.821 125.039 146.775 1.00 1296.3 2413 LEU A N 1
ATOM 16875 C CA . LEU A 1 2413 ? 173.688 124.664 147.617 1.00 1296.3 2413 LEU A CA 1
ATOM 16876 C C . LEU A 1 2413 ? 172.395 124.640 146.813 1.00 1296.3 2413 LEU A C 1
ATOM 16877 O O . LEU A 1 2413 ? 171.564 123.739 146.982 1.00 1296.3 2413 LEU A O 1
ATOM 16882 N N . GLN A 1 2414 ? 172.207 125.627 145.934 1.00 1296.3 2414 GLN A N 1
ATOM 16883 C CA . GLN A 1 2414 ? 171.025 125.651 145.079 1.00 1296.3 2414 GLN A CA 1
ATOM 16884 C C . GLN A 1 2414 ? 170.989 124.444 144.149 1.00 1296.3 2414 GLN A C 1
ATOM 16885 O O . GLN A 1 2414 ? 169.926 123.855 143.923 1.00 1296.3 2414 GLN A O 1
ATOM 16891 N N . PHE A 1 2415 ? 172.141 124.071 143.589 1.00 1296.3 2415 PHE A N 1
ATOM 16892 C CA . PHE A 1 2415 ? 172.206 122.883 142.745 1.00 1296.3 2415 PHE A CA 1
ATOM 16893 C C . PHE A 1 2415 ? 171.873 121.622 143.534 1.00 1296.3 2415 PHE A C 1
ATOM 16894 O O . PHE A 1 2415 ? 171.128 120.760 143.053 1.00 1296.3 2415 PHE A O 1
ATOM 16902 N N . ALA A 1 2416 ? 172.411 121.499 144.749 1.00 1296.3 2416 ALA A N 1
ATOM 16903 C CA . ALA A 1 2416 ? 172.221 120.285 145.535 1.00 1296.3 2416 ALA A CA 1
ATOM 16904 C C . ALA A 1 2416 ? 170.845 120.210 146.184 1.00 1296.3 2416 ALA A C 1
ATOM 16905 O O . ALA A 1 2416 ? 170.292 119.113 146.320 1.00 1296.3 2416 ALA A O 1
ATOM 16907 N N . THR A 1 2417 ? 170.277 121.345 146.592 1.00 1296.3 2417 THR A N 1
ATOM 16908 C CA . THR A 1 2417 ? 169.031 121.352 147.349 1.00 1296.3 2417 THR A CA 1
ATOM 16909 C C . THR A 1 2417 ? 167.848 121.936 146.595 1.00 1296.3 2417 THR A C 1
ATOM 16910 O O . THR A 1 2417 ? 166.724 121.468 146.787 1.00 1296.3 2417 THR A O 1
ATOM 16914 N N . GLY A 1 2418 ? 168.063 122.945 145.755 1.00 1296.3 2418 GLY A N 1
ATOM 16915 C CA . GLY A 1 2418 ? 166.986 123.567 145.014 1.00 1296.3 2418 GLY A CA 1
ATOM 16916 C C . GLY A 1 2418 ? 166.446 124.847 145.612 1.00 1296.3 2418 GLY A C 1
ATOM 16917 O O . GLY A 1 2418 ? 165.484 125.404 145.067 1.00 1296.3 2418 GLY A O 1
ATOM 16918 N N . THR A 1 2419 ? 167.027 125.331 146.706 1.00 1296.3 2419 THR A N 1
ATOM 16919 C CA . THR A 1 2419 ? 166.569 126.560 147.335 1.00 1296.3 2419 THR A CA 1
ATOM 16920 C C . THR A 1 2419 ? 167.756 127.275 147.961 1.00 1296.3 2419 THR A C 1
ATOM 16921 O O . THR A 1 2419 ? 168.762 126.653 148.312 1.00 1296.3 2419 THR A O 1
ATOM 16925 N N . SER A 1 2420 ? 167.631 128.594 148.088 1.00 1296.3 2420 SER A N 1
ATOM 16926 C CA . SER A 1 2420 ? 168.658 129.418 148.708 1.00 1296.3 2420 SER A CA 1
ATOM 16927 C C . SER A 1 2420 ? 168.377 129.712 150.175 1.00 1296.3 2420 SER A C 1
ATOM 16928 O O . SER A 1 2420 ? 169.146 130.447 150.803 1.00 1296.3 2420 SER A O 1
ATOM 16931 N N . LYS A 1 2421 ? 167.302 129.162 150.734 1.00 1296.3 2421 LYS A N 1
ATOM 16932 C CA . LYS A 1 2421 ? 166.942 129.456 152.115 1.00 1296.3 2421 LYS A CA 1
ATOM 16933 C C . LYS A 1 2421 ? 167.868 128.724 153.077 1.00 1296.3 2421 LYS A C 1
ATOM 16934 O O . LYS A 1 2421 ? 168.081 127.514 152.956 1.00 1296.3 2421 LYS A O 1
ATOM 16940 N N . LEU A 1 2422 ? 168.417 129.466 154.037 1.00 1296.3 2422 LEU A N 1
ATOM 16941 C CA . LEU A 1 2422 ? 169.281 128.904 155.063 1.00 1296.3 2422 LEU A CA 1
ATOM 16942 C C . LEU A 1 2422 ? 168.527 128.850 156.381 1.00 1296.3 2422 LEU A C 1
ATOM 16943 O O . LEU A 1 2422 ? 168.210 129.908 156.946 1.00 1296.3 2422 LEU A O 1
ATOM 16948 N N . PRO A 1 2423 ? 168.206 127.664 156.896 1.00 1296.3 2423 PRO A N 1
ATOM 16949 C CA . PRO A 1 2423 ? 167.535 127.588 158.198 1.00 1296.3 2423 PRO A CA 1
ATOM 16950 C C . PRO A 1 2423 ? 168.405 128.176 159.297 1.00 1296.3 2423 PRO A C 1
ATOM 16951 O O . PRO A 1 2423 ? 169.635 128.102 159.254 1.00 1296.3 2423 PRO A O 1
ATOM 16955 N N . LEU A 1 2424 ? 167.743 128.779 160.288 1.00 1296.3 2424 LEU A N 1
ATOM 16956 C CA . LEU A 1 2424 ? 168.469 129.395 161.394 1.00 1296.3 2424 LEU A CA 1
ATOM 16957 C C . LEU A 1 2424 ? 169.287 128.361 162.156 1.00 1296.3 2424 LEU A C 1
ATOM 16958 O O . LEU A 1 2424 ? 170.426 128.631 162.556 1.00 1296.3 2424 LEU A O 1
ATOM 16963 N N . GLU A 1 2425 ? 168.722 127.171 162.370 1.00 1296.3 2425 GLU A N 1
ATOM 16964 C CA . GLU A 1 2425 ? 169.474 126.092 162.996 1.00 1296.3 2425 GLU A CA 1
ATOM 16965 C C . GLU A 1 2425 ? 170.574 125.554 162.090 1.00 1296.3 2425 GLU A C 1
ATOM 16966 O O . GLU A 1 2425 ? 171.518 124.930 162.585 1.00 1296.3 2425 GLU A O 1
ATOM 16972 N N . GLY A 1 2426 ? 170.474 125.779 160.781 1.00 1296.3 2426 GLY A N 1
ATOM 16973 C CA . GLY A 1 2426 ? 171.491 125.330 159.852 1.00 1296.3 2426 GLY A CA 1
ATOM 16974 C C . GLY A 1 2426 ? 171.182 123.989 159.220 1.00 1296.3 2426 GLY A C 1
ATOM 16975 O O . GLY A 1 2426 ? 170.015 123.610 159.086 1.00 1296.3 2426 GLY A O 1
ATOM 16976 N N . PHE A 1 2427 ? 172.228 123.258 158.826 1.00 1296.3 2427 PHE A N 1
ATOM 16977 C CA . PHE A 1 2427 ? 172.051 121.946 158.217 1.00 1296.3 2427 PHE A CA 1
ATOM 16978 C C . PHE A 1 2427 ? 171.579 120.890 159.206 1.00 1296.3 2427 PHE A C 1
ATOM 16979 O O . PHE A 1 2427 ? 171.175 119.804 158.776 1.00 1296.3 2427 PHE A O 1
ATOM 16987 N N . ALA A 1 2428 ? 171.627 121.174 160.510 1.00 1296.3 2428 ALA A N 1
ATOM 16988 C CA . ALA A 1 2428 ? 171.120 120.220 161.490 1.00 1296.3 2428 ALA A CA 1
ATOM 16989 C C . ALA A 1 2428 ? 169.624 119.996 161.315 1.00 1296.3 2428 ALA A C 1
ATOM 16990 O O . ALA A 1 2428 ? 169.136 118.868 161.451 1.00 1296.3 2428 ALA A O 1
ATOM 16992 N N . GLY A 1 2429 ? 168.880 121.059 161.015 1.00 1296.3 2429 GLY A N 1
ATOM 16993 C CA . GLY A 1 2429 ? 167.450 120.954 160.805 1.00 1296.3 2429 GLY A CA 1
ATOM 16994 C C . GLY A 1 2429 ? 167.027 121.141 159.362 1.00 1296.3 2429 GLY A C 1
ATOM 16995 O O . GLY A 1 2429 ? 165.892 121.546 159.094 1.00 1296.3 2429 GLY A O 1
ATOM 16996 N N . LEU A 1 2430 ? 167.932 120.862 158.426 1.00 1296.3 2430 LEU A N 1
ATOM 16997 C CA . LEU A 1 2430 ? 167.598 120.975 157.012 1.00 1296.3 2430 LEU A CA 1
ATOM 16998 C C . LEU A 1 2430 ? 166.495 119.992 156.643 1.00 1296.3 2430 LEU A C 1
ATOM 16999 O O . LEU A 1 2430 ? 166.448 118.865 157.143 1.00 1296.3 2430 LEU A O 1
ATOM 17004 N N . ARG A 1 2431 ? 165.602 120.429 155.759 1.00 1296.3 2431 ARG A N 1
ATOM 17005 C CA . ARG A 1 2431 ? 164.478 119.621 155.316 1.00 1296.3 2431 ARG A CA 1
ATOM 17006 C C . ARG A 1 2431 ? 164.364 119.688 153.801 1.00 1296.3 2431 ARG A C 1
ATOM 17007 O O . ARG A 1 2431 ? 164.800 120.654 153.169 1.00 1296.3 2431 ARG A O 1
ATOM 17015 N N . CYS A 1 2432 ? 163.775 118.647 153.227 1.00 1296.3 2432 CYS A N 1
ATOM 17016 C CA . CYS A 1 2432 ? 163.588 118.526 151.790 1.00 1296.3 2432 CYS A CA 1
ATOM 17017 C C . CYS A 1 2432 ? 162.092 118.455 151.480 1.00 1296.3 2432 CYS A C 1
ATOM 17018 O O . CYS A 1 2432 ? 161.245 118.680 152.349 1.00 1296.3 2432 CYS A O 1
ATOM 17021 N N . GLN A 1 2433 ? 161.774 118.150 150.219 1.00 1296.3 2433 GLN A N 1
ATOM 17022 C CA . GLN A 1 2433 ? 160.377 118.032 149.815 1.00 1296.3 2433 GLN A CA 1
ATOM 17023 C C . GLN A 1 2433 ? 159.674 116.915 150.577 1.00 1296.3 2433 GLN A C 1
ATOM 17024 O O . GLN A 1 2433 ? 158.524 117.072 151.003 1.00 1296.3 2433 GLN A O 1
ATOM 17030 N N . ASN A 1 2434 ? 160.348 115.784 150.761 1.00 1296.3 2434 ASN A N 1
ATOM 17031 C CA . ASN A 1 2434 ? 159.783 114.660 151.503 1.00 1296.3 2434 ASN A CA 1
ATOM 17032 C C . ASN A 1 2434 ? 160.279 114.693 152.949 1.00 1296.3 2434 ASN A C 1
ATOM 17033 O O . ASN A 1 2434 ? 161.035 113.837 153.409 1.00 1296.3 2434 ASN A O 1
ATOM 17038 N N . GLY A 1 2435 ? 159.831 115.723 153.666 1.00 1296.3 2435 GLY A N 1
ATOM 17039 C CA . GLY A 1 2435 ? 160.143 115.849 155.076 1.00 1296.3 2435 GLY A CA 1
ATOM 17040 C C . GLY A 1 2435 ? 161.585 116.261 155.340 1.00 1296.3 2435 GLY A C 1
ATOM 17041 O O . GLY A 1 2435 ? 162.303 116.754 154.466 1.00 1296.3 2435 GLY A O 1
ATOM 17042 N N . ASN A 1 2436 ? 162.001 116.051 156.587 1.00 1296.3 2436 ASN A N 1
ATOM 17043 C CA . ASN A 1 2436 ? 163.352 116.390 157.008 1.00 1296.3 2436 ASN A CA 1
ATOM 17044 C C . ASN A 1 2436 ? 164.356 115.387 156.455 1.00 1296.3 2436 ASN A C 1
ATOM 17045 O O . ASN A 1 2436 ? 164.082 114.186 156.381 1.00 1296.3 2436 ASN A O 1
ATOM 17050 N N . GLN A 1 2437 ? 165.526 115.890 156.069 1.00 1296.3 2437 GLN A N 1
ATOM 17051 C CA . GLN A 1 2437 ? 166.595 115.039 155.553 1.00 1296.3 2437 GLN A CA 1
ATOM 17052 C C . GLN A 1 2437 ? 167.905 115.803 155.641 1.00 1296.3 2437 GLN A C 1
ATOM 17053 O O . GLN A 1 2437 ? 168.052 116.851 155.003 1.00 1296.3 2437 GLN A O 1
ATOM 17059 N N . LYS A 1 2438 ? 168.847 115.290 156.427 1.00 1296.3 2438 LYS A N 1
ATOM 17060 C CA . LYS A 1 2438 ? 170.173 115.881 156.471 1.00 1296.3 2438 LYS A CA 1
ATOM 17061 C C . LYS A 1 2438 ? 170.885 115.669 155.138 1.00 1296.3 2438 LYS A C 1
ATOM 17062 O O . LYS A 1 2438 ? 170.465 114.868 154.298 1.00 1296.3 2438 LYS A O 1
ATOM 17068 N N . PHE A 1 2439 ? 171.977 116.404 154.947 1.00 1296.3 2439 PHE A N 1
ATOM 17069 C CA . PHE A 1 2439 ? 172.709 116.318 153.692 1.00 1296.3 2439 PHE A CA 1
ATOM 17070 C C . PHE A 1 2439 ? 173.337 114.940 153.533 1.00 1296.3 2439 PHE A C 1
ATOM 17071 O O . PHE A 1 2439 ? 173.974 114.420 154.453 1.00 1296.3 2439 PHE A O 1
ATOM 17079 N N . GLN A 1 2440 ? 173.144 114.347 152.358 1.00 1296.3 2440 GLN A N 1
ATOM 17080 C CA . GLN A 1 2440 ? 173.657 113.023 152.044 1.00 1296.3 2440 GLN A CA 1
ATOM 17081 C C . GLN A 1 2440 ? 174.415 113.076 150.728 1.00 1296.3 2440 GLN A C 1
ATOM 17082 O O . GLN A 1 2440 ? 173.983 113.738 149.780 1.00 1296.3 2440 GLN A O 1
ATOM 17088 N N . ILE A 1 2441 ? 175.545 112.378 150.675 1.00 1296.3 2441 ILE A N 1
ATOM 17089 C CA . ILE A 1 2441 ? 176.356 112.281 149.468 1.00 1296.3 2441 ILE A CA 1
ATOM 17090 C C . ILE A 1 2441 ? 176.367 110.826 149.027 1.00 1296.3 2441 ILE A C 1
ATOM 17091 O O . ILE A 1 2441 ? 176.915 109.964 149.725 1.00 1296.3 2441 ILE A O 1
ATOM 17096 N N . HIS A 1 2442 ? 175.760 110.554 147.877 1.00 1296.3 2442 HIS A N 1
ATOM 17097 C CA . HIS A 1 2442 ? 175.731 109.222 147.294 1.00 1296.3 2442 HIS A CA 1
ATOM 17098 C C . HIS A 1 2442 ? 176.906 109.039 146.340 1.00 1296.3 2442 HIS A C 1
ATOM 17099 O O . HIS A 1 2442 ? 177.608 109.987 145.982 1.00 1296.3 2442 HIS A O 1
ATOM 17106 N N . LYS A 1 2443 ? 177.114 107.792 145.928 1.00 1296.3 2443 LYS A N 1
ATOM 17107 C CA . LYS A 1 2443 ? 178.159 107.445 144.974 1.00 1296.3 2443 LYS A CA 1
ATOM 17108 C C . LYS A 1 2443 ? 177.523 107.243 143.605 1.00 1296.3 2443 LYS A C 1
ATOM 17109 O O . LYS A 1 2443 ? 176.596 106.439 143.459 1.00 1296.3 2443 LYS A O 1
ATOM 17115 N N . ALA A 1 2444 ? 178.021 107.975 142.605 1.00 1296.3 2444 ALA A N 1
ATOM 17116 C CA . ALA A 1 2444 ? 177.438 107.907 141.271 1.00 1296.3 2444 ALA A CA 1
ATOM 17117 C C . ALA A 1 2444 ? 177.802 106.624 140.537 1.00 1296.3 2444 ALA A C 1
ATOM 17118 O O . ALA A 1 2444 ? 177.111 106.261 139.578 1.00 1296.3 2444 ALA A O 1
ATOM 17120 N N . SER A 1 2445 ? 178.861 105.933 140.965 1.00 1296.3 2445 SER A N 1
ATOM 17121 C CA . SER A 1 2445 ? 179.323 104.704 140.317 1.00 1296.3 2445 SER A CA 1
ATOM 17122 C C . SER A 1 2445 ? 179.577 104.924 138.827 1.00 1296.3 2445 SER A C 1
ATOM 17123 O O . SER A 1 2445 ? 179.212 104.100 137.986 1.00 1296.3 2445 SER A O 1
ATOM 17126 N N . GLY A 1 2446 ? 180.209 106.052 138.498 1.00 1296.3 2446 GLY A N 1
ATOM 17127 C CA . GLY A 1 2446 ? 180.493 106.404 137.123 1.00 1296.3 2446 GLY A CA 1
ATOM 17128 C C . GLY A 1 2446 ? 181.977 106.648 136.907 1.00 1296.3 2446 GLY A C 1
ATOM 17129 O O . GLY A 1 2446 ? 182.802 106.422 137.795 1.00 1296.3 2446 GLY A O 1
ATOM 17130 N N . GLY A 1 2447 ? 182.291 107.117 135.701 1.00 1296.3 2447 GLY A N 1
ATOM 17131 C CA . GLY A 1 2447 ? 183.659 107.386 135.322 1.00 1296.3 2447 GLY A CA 1
ATOM 17132 C C . GLY A 1 2447 ? 184.193 108.672 135.923 1.00 1296.3 2447 GLY A C 1
ATOM 17133 O O . GLY A 1 2447 ? 183.481 109.450 136.557 1.00 1296.3 2447 GLY A O 1
ATOM 17134 N N . SER A 1 2448 ? 185.495 108.887 135.716 1.00 1296.3 2448 SER A N 1
ATOM 17135 C CA . SER A 1 2448 ? 186.144 110.083 136.242 1.00 1296.3 2448 SER A CA 1
ATOM 17136 C C . SER A 1 2448 ? 185.592 111.353 135.607 1.00 1296.3 2448 SER A C 1
ATOM 17137 O O . SER A 1 2448 ? 185.393 112.356 136.303 1.00 1296.3 2448 SER A O 1
ATOM 17140 N N . SER A 1 2449 ? 185.340 111.334 134.297 1.00 1296.3 2449 SER A N 1
ATOM 17141 C CA . SER A 1 2449 ? 184.837 112.520 133.614 1.00 1296.3 2449 SER A CA 1
ATOM 17142 C C . SER A 1 2449 ? 183.361 112.772 133.888 1.00 1296.3 2449 SER A C 1
ATOM 17143 O O . SER A 1 2449 ? 182.845 113.826 133.501 1.00 1296.3 2449 SER A O 1
ATOM 17146 N N . ARG A 1 2450 ? 182.671 111.835 134.535 1.00 1296.3 2450 ARG A N 1
ATOM 17147 C CA . ARG A 1 2450 ? 181.251 112.004 134.810 1.00 1296.3 2450 ARG A CA 1
ATOM 17148 C C . ARG A 1 2450 ? 181.014 113.164 135.769 1.00 1296.3 2450 ARG A C 1
ATOM 17149 O O . ARG A 1 2450 ? 181.722 113.324 136.768 1.00 1296.3 2450 ARG A O 1
ATOM 17157 N N . LEU A 1 2451 ? 179.998 113.981 135.455 1.00 1296.3 2451 LEU A N 1
ATOM 17158 C CA . LEU A 1 2451 ? 179.573 115.130 136.237 1.00 1296.3 2451 LEU A CA 1
ATOM 17159 C C . LEU A 1 2451 ? 178.540 114.718 137.281 1.00 1296.3 2451 LEU A C 1
ATOM 17160 O O . LEU A 1 2451 ? 177.660 113.896 137.004 1.00 1296.3 2451 LEU A O 1
ATOM 17165 N N . PRO A 1 2452 ? 178.634 115.268 138.491 1.00 1296.3 2452 PRO A N 1
ATOM 17166 C CA . PRO A 1 2452 ? 177.652 114.934 139.528 1.00 1296.3 2452 PRO A CA 1
ATOM 17167 C C . PRO A 1 2452 ? 176.257 115.402 139.143 1.00 1296.3 2452 PRO A C 1
ATOM 17168 O O . PRO A 1 2452 ? 176.077 116.441 138.504 1.00 1296.3 2452 PRO A O 1
ATOM 17172 N N . THR A 1 2453 ? 175.261 114.614 139.540 1.00 1296.3 2453 THR A N 1
ATOM 17173 C CA . THR A 1 2453 ? 173.858 114.941 139.331 1.00 1296.3 2453 THR A CA 1
ATOM 17174 C C . THR A 1 2453 ? 173.162 114.985 140.683 1.00 1296.3 2453 THR A C 1
ATOM 17175 O O . THR A 1 2453 ? 173.326 114.072 141.499 1.00 1296.3 2453 THR A O 1
ATOM 17179 N N . ALA A 1 2454 ? 172.388 116.040 140.918 1.00 1296.3 2454 ALA A N 1
ATOM 17180 C CA . ALA A 1 2454 ? 171.735 116.262 142.198 1.00 1296.3 2454 ALA A CA 1
ATOM 17181 C C . ALA A 1 2454 ? 170.228 116.098 142.061 1.00 1296.3 2454 ALA A C 1
ATOM 17182 O O . ALA A 1 2454 ? 169.643 116.466 141.037 1.00 1296.3 2454 ALA A O 1
ATOM 17184 N N . HIS A 1 2455 ? 169.609 115.542 143.098 1.00 1296.3 2455 HIS A N 1
ATOM 17185 C CA . HIS A 1 2455 ? 168.160 115.368 143.170 1.00 1296.3 2455 HIS A CA 1
ATOM 17186 C C . HIS A 1 2455 ? 167.655 116.281 144.282 1.00 1296.3 2455 HIS A C 1
ATOM 17187 O O . HIS A 1 2455 ? 167.849 115.991 145.467 1.00 1296.3 2455 HIS A O 1
ATOM 17194 N N . THR A 1 2456 ? 167.009 117.385 143.900 1.00 1296.3 2456 THR A N 1
ATOM 17195 C CA . THR A 1 2456 ? 166.572 118.371 144.882 1.00 1296.3 2456 THR A CA 1
ATOM 17196 C C . THR A 1 2456 ? 165.467 117.845 145.789 1.00 1296.3 2456 THR A C 1
ATOM 17197 O O . THR A 1 2456 ? 165.174 118.471 146.814 1.00 1296.3 2456 THR A O 1
ATOM 17201 N N . CYS A 1 2457 ? 164.849 116.715 145.440 1.00 1296.3 2457 CYS A N 1
ATOM 17202 C CA . CYS A 1 2457 ? 163.777 116.175 146.269 1.00 1296.3 2457 CYS A CA 1
ATOM 17203 C C . CYS A 1 2457 ? 164.310 115.535 147.544 1.00 1296.3 2457 CYS A C 1
ATOM 17204 O O . CYS A 1 2457 ? 163.649 115.596 148.587 1.00 1296.3 2457 CYS A O 1
ATOM 17206 N N . PHE A 1 2458 ? 165.492 114.918 147.487 1.00 1296.3 2458 PHE A N 1
ATOM 17207 C CA . PHE A 1 2458 ? 166.044 114.186 148.621 1.00 1296.3 2458 PHE A CA 1
ATOM 17208 C C . PHE A 1 2458 ? 167.349 114.777 149.140 1.00 1296.3 2458 PHE A C 1
ATOM 17209 O O . PHE A 1 2458 ? 167.947 114.207 150.061 1.00 1296.3 2458 PHE A O 1
ATOM 17217 N N . ASN A 1 2459 ? 167.803 115.900 148.579 1.00 1296.3 2459 ASN A N 1
ATOM 17218 C CA . ASN A 1 2459 ? 169.085 116.507 148.945 1.00 1296.3 2459 ASN A CA 1
ATOM 17219 C C . ASN A 1 2459 ? 170.227 115.504 148.796 1.00 1296.3 2459 ASN A C 1
ATOM 17220 O O . ASN A 1 2459 ? 171.153 115.453 149.608 1.00 1296.3 2459 ASN A O 1
ATOM 17225 N N . GLN A 1 2460 ? 170.156 114.697 147.742 1.00 1296.3 2460 GLN A N 1
ATOM 17226 C CA . GLN A 1 2460 ? 171.143 113.664 147.464 1.00 1296.3 2460 GLN A CA 1
ATOM 17227 C C . GLN A 1 2460 ? 172.203 114.208 146.516 1.00 1296.3 2460 GLN A C 1
ATOM 17228 O O . GLN A 1 2460 ? 171.874 114.737 145.449 1.00 1296.3 2460 GLN A O 1
ATOM 17234 N N . LEU A 1 2461 ? 173.468 114.077 146.907 1.00 1296.3 2461 LEU A N 1
ATOM 17235 C CA . LEU A 1 2461 ? 174.596 114.525 146.098 1.00 1296.3 2461 LEU A CA 1
ATOM 17236 C C . LEU A 1 2461 ? 175.318 113.303 145.551 1.00 1296.3 2461 LEU A C 1
ATOM 17237 O O . LEU A 1 2461 ? 175.984 112.584 146.303 1.00 1296.3 2461 LEU A O 1
ATOM 17242 N N . ASP A 1 2462 ? 175.185 113.071 144.248 1.00 1296.3 2462 ASP A N 1
ATOM 17243 C CA . ASP A 1 2462 ? 175.827 111.936 143.588 1.00 1296.3 2462 ASP A CA 1
ATOM 17244 C C . ASP A 1 2462 ? 177.251 112.339 143.227 1.00 1296.3 2462 ASP A C 1
ATOM 17245 O O . ASP A 1 2462 ? 177.512 112.824 142.124 1.00 1296.3 2462 ASP A O 1
ATOM 17250 N N . LEU A 1 2463 ? 178.179 112.137 144.163 1.00 1296.3 2463 LEU A N 1
ATOM 17251 C CA . LEU A 1 2463 ? 179.578 112.477 143.941 1.00 1296.3 2463 LEU A CA 1
ATOM 17252 C C . LEU A 1 2463 ? 180.278 111.288 143.298 1.00 1296.3 2463 LEU A C 1
ATOM 17253 O O . LEU A 1 2463 ? 180.409 110.237 143.945 1.00 1296.3 2463 LEU A O 1
ATOM 17258 N N . PRO A 1 2464 ? 180.737 111.393 142.055 1.00 1296.3 2464 PRO A N 1
ATOM 17259 C CA . PRO A 1 2464 ? 181.387 110.256 141.399 1.00 1296.3 2464 PRO A CA 1
ATOM 17260 C C . PRO A 1 2464 ? 182.855 110.145 141.790 1.00 1296.3 2464 PRO A C 1
ATOM 17261 O O . PRO A 1 2464 ? 183.390 110.937 142.567 1.00 1296.3 2464 PRO A O 1
ATOM 17265 N N . GLU A 1 2465 ? 183.503 109.127 141.230 1.00 1296.3 2465 GLU A N 1
ATOM 17266 C CA . GLU A 1 2465 ? 184.922 108.892 141.466 1.00 1296.3 2465 GLU A CA 1
ATOM 17267 C C . GLU A 1 2465 ? 185.747 109.907 140.684 1.00 1296.3 2465 GLU A C 1
ATOM 17268 O O . GLU A 1 2465 ? 185.406 110.250 139.547 1.00 1296.3 2465 GLU A O 1
ATOM 17274 N N . TYR A 1 2466 ? 186.826 110.388 141.291 1.00 1296.3 2466 TYR A N 1
ATOM 17275 C CA . TYR A 1 2466 ? 187.727 111.342 140.665 1.00 1296.3 2466 TYR A CA 1
ATOM 17276 C C . TYR A 1 2466 ? 189.176 110.928 140.891 1.00 1296.3 2466 TYR A C 1
ATOM 17277 O O . TYR A 1 2466 ? 189.490 110.108 141.758 1.00 1296.3 2466 TYR A O 1
ATOM 17286 N N . ASP A 1 2467 ? 190.064 111.512 140.090 1.00 1296.3 2467 ASP A N 1
ATOM 17287 C CA . ASP A 1 2467 ? 191.486 111.198 140.148 1.00 1296.3 2467 ASP A CA 1
ATOM 17288 C C . ASP A 1 2467 ? 192.318 112.278 140.823 1.00 1296.3 2467 ASP A C 1
ATOM 17289 O O . ASP A 1 2467 ? 193.377 111.970 141.377 1.00 1296.3 2467 ASP A O 1
ATOM 17294 N N . SER A 1 2468 ? 191.869 113.531 140.791 1.00 1296.3 2468 SER A N 1
ATOM 17295 C CA . SER A 1 2468 ? 192.624 114.625 141.382 1.00 1296.3 2468 SER A CA 1
ATOM 17296 C C . SER A 1 2468 ? 191.658 115.704 141.849 1.00 1296.3 2468 SER A C 1
ATOM 17297 O O . SER A 1 2468 ? 190.494 115.745 141.440 1.00 1296.3 2468 SER A O 1
ATOM 17300 N N . TYR A 1 2469 ? 192.161 116.580 142.723 1.00 1296.3 2469 TYR A N 1
ATOM 17301 C CA . TYR A 1 2469 ? 191.328 117.648 143.268 1.00 1296.3 2469 TYR A CA 1
ATOM 17302 C C . TYR A 1 2469 ? 190.934 118.654 142.193 1.00 1296.3 2469 TYR A C 1
ATOM 17303 O O . TYR A 1 2469 ? 189.823 119.198 142.225 1.00 1296.3 2469 TYR A O 1
ATOM 17312 N N . GLU A 1 2470 ? 191.834 118.928 141.246 1.00 1296.3 2470 GLU A N 1
ATOM 17313 C CA . GLU A 1 2470 ? 191.553 119.929 140.220 1.00 1296.3 2470 GLU A CA 1
ATOM 17314 C C . GLU A 1 2470 ? 190.367 119.516 139.356 1.00 1296.3 2470 GLU A C 1
ATOM 17315 O O . GLU A 1 2470 ? 189.473 120.325 139.080 1.00 1296.3 2470 GLU A O 1
ATOM 17321 N N . GLN A 1 2471 ? 190.339 118.255 138.920 1.00 1296.3 2471 GLN A N 1
ATOM 17322 C CA . GLN A 1 2471 ? 189.222 117.789 138.105 1.00 1296.3 2471 GLN A CA 1
ATOM 17323 C C . GLN A 1 2471 ? 187.916 117.848 138.886 1.00 1296.3 2471 GLN A C 1
ATOM 17324 O O . GLN A 1 2471 ? 186.877 118.246 138.346 1.00 1296.3 2471 GLN A O 1
ATOM 17330 N N . LEU A 1 2472 ? 187.956 117.468 140.165 1.00 1296.3 2472 LEU A N 1
ATOM 17331 C CA . LEU A 1 2472 ? 186.760 117.512 141.000 1.00 1296.3 2472 LEU A CA 1
ATOM 17332 C C . LEU A 1 2472 ? 186.233 118.936 141.139 1.00 1296.3 2472 LEU A C 1
ATOM 17333 O O . LEU A 1 2472 ? 185.026 119.179 141.010 1.00 1296.3 2472 LEU A O 1
ATOM 17338 N N . VAL A 1 2473 ? 187.122 119.895 141.411 1.00 1296.3 2473 VAL A N 1
ATOM 17339 C CA . VAL A 1 2473 ? 186.668 121.267 141.624 1.00 1296.3 2473 VAL A CA 1
ATOM 17340 C C . VAL A 1 2473 ? 186.167 121.876 140.318 1.00 1296.3 2473 VAL A C 1
ATOM 17341 O O . VAL A 1 2473 ? 185.186 122.629 140.312 1.00 1296.3 2473 VAL A O 1
ATOM 17345 N N . LYS A 1 2474 ? 186.814 121.558 139.190 1.00 1296.3 2474 LYS A N 1
ATOM 17346 C CA . LYS A 1 2474 ? 186.307 122.035 137.906 1.00 1296.3 2474 LYS A CA 1
ATOM 17347 C C . LYS A 1 2474 ? 184.932 121.452 137.600 1.00 1296.3 2474 LYS A C 1
ATOM 17348 O O . LYS A 1 2474 ? 184.045 122.162 137.112 1.00 1296.3 2474 LYS A O 1
ATOM 17354 N N . ALA A 1 2475 ? 184.736 120.160 137.879 1.00 1296.3 2475 ALA A N 1
ATOM 17355 C CA . ALA A 1 2475 ? 183.430 119.549 137.656 1.00 1296.3 2475 ALA A CA 1
ATOM 17356 C C . ALA A 1 2475 ? 182.364 120.186 138.538 1.00 1296.3 2475 ALA A C 1
ATOM 17357 O O . ALA A 1 2475 ? 181.248 120.456 138.079 1.00 1296.3 2475 ALA A O 1
ATOM 17359 N N . LEU A 1 2476 ? 182.691 120.438 139.808 1.00 1296.3 2476 LEU A N 1
ATOM 17360 C CA . LEU A 1 2476 ? 181.731 121.070 140.708 1.00 1296.3 2476 LEU A CA 1
ATOM 17361 C C . LEU A 1 2476 ? 181.396 122.487 140.256 1.00 1296.3 2476 LEU A C 1
ATOM 17362 O O . LEU A 1 2476 ? 180.231 122.905 140.307 1.00 1296.3 2476 LEU A O 1
ATOM 17367 N N . LEU A 1 2477 ? 182.405 123.245 139.817 1.00 1296.3 2477 LEU A N 1
ATOM 17368 C CA . LEU A 1 2477 ? 182.161 124.602 139.339 1.00 1296.3 2477 LEU A CA 1
ATOM 17369 C C . LEU A 1 2477 ? 181.298 124.599 138.085 1.00 1296.3 2477 LEU A C 1
ATOM 17370 O O . LEU A 1 2477 ? 180.402 125.437 137.938 1.00 1296.3 2477 LEU A O 1
ATOM 17375 N N . PHE A 1 2478 ? 181.557 123.667 137.165 1.00 1296.3 2478 PHE A N 1
ATOM 17376 C CA . PHE A 1 2478 ? 180.722 123.559 135.974 1.00 1296.3 2478 PHE A CA 1
ATOM 17377 C C . PHE A 1 2478 ? 179.292 123.183 136.338 1.00 1296.3 2478 PHE A C 1
ATOM 17378 O O . PHE A 1 2478 ? 178.337 123.706 135.752 1.00 1296.3 2478 PHE A O 1
ATOM 17386 N N . SER A 1 2479 ? 179.125 122.271 137.299 1.00 1296.3 2479 SER A N 1
ATOM 17387 C CA . SER A 1 2479 ? 177.785 121.862 137.709 1.00 1296.3 2479 SER A CA 1
ATOM 17388 C C . SER A 1 2479 ? 177.018 123.015 138.346 1.00 1296.3 2479 SER A C 1
ATOM 17389 O O . SER A 1 2479 ? 175.830 123.208 138.062 1.00 1296.3 2479 SER A O 1
ATOM 17392 N N . LEU A 1 2480 ? 177.675 123.793 139.211 1.00 1296.3 2480 LEU A N 1
ATOM 17393 C CA . LEU A 1 2480 ? 176.972 124.884 139.881 1.00 1296.3 2480 LEU A CA 1
ATOM 17394 C C . LEU A 1 2480 ? 176.701 126.042 138.927 1.00 1296.3 2480 LEU A C 1
ATOM 17395 O O . LEU A 1 2480 ? 175.606 126.615 138.936 1.00 1296.3 2480 LEU A O 1
ATOM 17400 N N . GLU A 1 2481 ? 177.682 126.402 138.095 1.00 1296.3 2481 GLU A N 1
ATOM 17401 C CA . GLU A 1 2481 ? 177.484 127.492 137.145 1.00 1296.3 2481 GLU A CA 1
ATOM 17402 C C . GLU A 1 2481 ? 176.529 127.081 136.032 1.00 1296.3 2481 GLU A C 1
ATOM 17403 O O . GLU A 1 2481 ? 175.635 127.847 135.652 1.00 1296.3 2481 GLU A O 1
ATOM 17409 N N . GLU A 1 2482 ? 176.705 125.872 135.500 1.00 1296.3 2482 GLU A N 1
ATOM 17410 C CA . GLU A 1 2482 ? 175.868 125.333 134.428 1.00 1296.3 2482 GLU A CA 1
ATOM 17411 C C . GLU A 1 2482 ? 175.813 126.265 133.220 1.00 1296.3 2482 GLU A C 1
ATOM 17412 O O . GLU A 1 2482 ? 174.777 126.867 132.935 1.00 1296.3 2482 GLU A O 1
#

Foldseek 3Di:
DDDVLLVVLVCLLPPDLLCNLVVLVVCDADPDAEEACPSNPSNLVVLLVVLVVQVVVQPLPQRQPPVDDPSVVSSLLSVLQVVQRNVVRYPPLLPRQSLLRQVCLCLPLDLSSNLSSLVSLLSVLQCCVPPVRNVVSVVSDDLVLLVLLLDAQDQQPDQWDWDDDPPVGDIGTDQQVCPVHSRPSVCSSSVSLNNSRHVDCPPRLSSNLSSLSSLLSSLSVDVVPHPDDPVCLVPVLVVLLVCCVDPDLPSVLSSLSSVLSVQVSPPPNVVNLVPQAQLALCGRLVVVLVCVQVPPDDPVSVVSSLVSLLSQLQDQVSLVSNVNNPVVVVLLCVLQPDPPGDLVSVVSVLVNVVRNCPNDLVSLVVCVVVVSVLSLLVVLVVLVVVVPPDDDDPSSQVSLLSSLQSLLVCLVDPSSVPNLPCCVVHCVLVSLQSCLLVVVRHDLSSVLSSLSSVLSSCVVPVVCVVVSVVSCSVVSPVNNLVDADDLDLSSLLCVLSSLVSLVVDVVSVVVCVVVVSCVNVLVCLPDPSSLVVVVVDVRLQSVLVSLVVCCQVPVPCVVVVLVSNLVSLVVLLPCQQVDDQVSNQSSLLSVLVNVLSNAPDPHPSSVVNDDLPSVLVSVLSSLLRHDHDCPDCSNVSSLVSVLVSCVVPVVVSVVVVLVVLVVLVPDDDAPSSVVSVVVVLVSVLVNLVPDDDDDVVNVVVCLPPSNLVSLVVVVVVLVVLVVDCVRPNPVNSLVVLVSNLVSLLSVLLVQLVPPPHDPVSSVVSLVVVVVVLLVVLPDPPVVCNVVSLVSVLVVLVRQAAPLVDPPGFAGDPCQVVVVVVVVLVSLVVVLVVLVVVVVVVPDDLVRSLLVLQSSLLSVLSNLRHYPCALPPDDPPCPPSVVSLVSVLVSCVSCLPRYDLSRLVSLVSSLCSLCVCPLVVVDPVPVVVVVCVGPSNVSSLVSLVSVLVSQLVDDPVSCVVPLDDPCLLPSCLPVVSVVVVVVSPSCSSLLNSVQAPPSSLVVVLVVLQVCVVCQEPVPDLSVLLSNLLSLLVVCVVCVVVNLPSQAPHAEEYDYDDDLDPSVLLSVLSSVVSVVLCVLPHPHRYDDDDCVVSLVVLLVNPVPDPPCPSSLLSSLVVVCSQFAHDVVLLVVLLVVLVVVQVVLDQQADVLVVCQVSVLSCSNDVVSVLVCCLVQNGQYNLVPRTDPHDPDDGDPGDLVVVVVLVPPPDDDQRSLVSSLLSVLQVCLVPVVSVVVDDPPPLVCLVVLLVLLLPADPVPHDPPDDLSSVVSSVSSLVSVLCCLAVHQDDVSVVVVVVVLLVQQLPDLSSLLVSLVSLQSSQADHPDLVSSLVVLVVVLVVLSLVSSVVSVVVPQDPDDCSVVSVVSSLFSLLLSLLLQQDDSVCSSVDHGPCVVVVVVVVVSVVSVVDDRDDDVVSSVVVCCVSSVPDSDGPVNVVVSVVSSVSNCLDQGAGDLSDDLVVVLVLLVVLLVDDPCPSVLSSQLSNLRHPVSLLSNVVSLLVLLLCLAPVHVDHSVSSNVSSLVSLLSNLVPSVVSLVSCLVPLVSLVSNLVRADLVRLQSVLVNLLSSLVCLLVPSRVCLPPNPCPSVLVCLPHDYDDVSLVSVLSSCLSCLQPPLPVSVVVLLVVLVVLVVVCQVCVVPDDLPVVVVSLVSNLSSLLSQQSNADDDVCVVSLLVVLPDCVLVCCLPPVVVVCVVPPDCVSVVSVVLSLQSSQLGWHWDHPPDSNDTDIHHDDHDPDCSVVSCVVVLVVVQVVCVVPVCCCVRRVVSDDCVSHFVVSLLVVLLVVLVVPLDAAAEDEAEAEPVDLLVRCLVVPVVDDLVHLLRYDYQYDYPPDDDDHSVVRVLVSQAVNLCVCADPVNQQWDDLAQATGGDFLVVQDPVCLLVLLVVQQSLQSCLSVVHAHSHKHFLVLLCVLLVNQDDCLRVCLVPVVVSVVLVVPLVDQCQVVQPAFLFDQDDDVVGTDGDHLDVVRRPPHQHNVCSVVSSSSCVCCVPCVSCVSSSVSSSNNNCSNGPSVSPSPDHSLVVLCSRNHQDDADLCLQLVFEDEEPAHCPGPLNVLVSVLCVVQGSSLVQLLCCQLAVISDADPSGLNQPAASVGTAHAYEYAQADDQQDAWHHRNRHSYTHQYDHDDSVSSSVSSSVSSVD

Solvent-accessible surface area: 105892 Å² total; per-residue (Å²): 103,33,184,115,36,54,57,19,21,101,34,7,41,91,34,71,62,159,91,0,23,78,54,1,85,96,45,141,82,57,137,84,77,135,17,53,2,101,77,13,65,60,6,10,86,45,8,18,89,24,5,108,51,25,6,94,100,31,43,81,41,86,17,63,42,102,98,37,121,115,79,29,37,86,16,4,64,6,0,3,86,19,10,15,31,32,0,70,31,10,48,75,18,38,64,5,64,5,21,46,2,2,29,4,6,8,0,12,43,43,12,44,11,0,38,6,1,1,63,4,19,2,40,14,9,16,20,40,118,116,62,163,48,12,118,87,12,36,71,105,29,123,52,90,9,16,89,27,6,49,118,123,7,120,135,128,55,127,50,81,15,71,72,154,31,125,117,78,89,91,79,152,180,48,59,6,146,115,51,117,95,96,18,113,40,124,80,82,25,64,33,8,6,11,10,10,16,26,68,74,27,171,79,64,88,68,9,61,16,2,23,10,4,0,19,1,12,8,5,12,87,54,104,89,82,21,56,31,72,71,114,14,17,57,132,39,3,47,65,3,33,45,4,8,43,103,72,64,69,131,15,24,47,5,0,12,26,4,22,37,1,9,38,111,37,174,77,93,35,93,48,8,35,74,44,45,80,1,114,38,146,128,2,27,9,11,43,14,26,54,57,4,29,126,72,133,18,64,76,99,22,1,62,48,8,25,88,22,7,47,39,11,26,76,26,27,70,13,0,49,19,2,42,84,16,26,26,0,83,62,21,4,55,10,35,95,98,58,105,124,17,56,84,89,32,38,20,28,15,13,84,14,15,34,39,12,8,64,43,47,96,50,0,9,74,87,15,41,77,55,78,1,27,107,26,28,1,125,29,2,26,107,13,1,75,71,11,24,78,92,156,129,53,121,31,12,24,61,7,0,20,1,4,1,57,8,18,6,61,15,19,124,64,89,46,15,21,60,11,7,157,23,12,64,113,3,92,19,20,127,0,8,15,25,2,6,80,58,5,85,60,16,52,45,37,0,10,8,60,2,8,45,6,18,4,50,8,0,82,71,63,63,89,19,6,60,126,10,45,142,50,16,4,16,76,0,4,26,72,9,6,112,82,119,42,48,126,8,39,88,5,12,51,24,4,2,80,6,1,45,1,13,6,53,37,80,57,4,6,131,77,10,43,105,84,76,5,28,60,40,11,30,68,8,25,86,62,72,93,13,17,87,33,20,99,121,112,103,6,6,124,34,7,0,63,13,24,16,61,5,7,101,102,34,47,130,25,20,136,46,11,44,95,71,14,21,77,29,26,85,70,18,33,53,77,6,92,126,47,64,67,80,74,11,80,96,24,8,15,32,12,16,91,15,16,46,42,4,13,38,68,186,70,85,32,2,99,76,10,27,42,75,15,84,35,3,54,55,18,29,39,11,23,21,86,32,134,40,52,84,155,52,116,20,42,54,10,1,8,46,24,19,46,68,17,9,96,90,40,20,41,81,13,13,53,27,27,22,108,8,10,46,130,9,36,149,81,151,61,37,93,93,6,13,72,37,18,67,40,18,7,98,32,23,30,61,18,25,134,56,28,142,130,30,57,82,90,13,12,76,50,27,19,43,140,27,37,46,45,19,12,85,56,14,16,99,26,12,47,68,10,30,158,67,76,97,73,9,64,60,60,56,1,52,59,3,10,81,44,26,29,58,13,0,61,4,26,2,82,28,12,49,123,45,97,197,39,97,50,132,20,16,62,86,34,20,23,74,28,26,82,52,5,57,64,40,5,87,67,176,37,88,100,6,34,20,56,6,11,73,2,45,47,53,6,25,61,14,6,79,1,76,42,157,146,103,121,80,49,41,30,92,67,7,28,99,49,10,52,53,86,75,31,12,88,30,32,36,86,31,4,100,68,10,19,60,57,43,152,75,132,150,47,76,130,97,22,2,52,100,17,10,7,19,20,22,67,10,14,7,39,9,6,78,1,17,125,36,21,10,40,52,50,186,106,24,24,162,66,12,23,66,13,0,75,26,20,16,86,24,21,98,67,16,68,119,63,24,60,136,51,0,12,82,18,4,12,79,12,3,52,22,7,14,68,45,24,48,100,157,102,42,100,142,91,70,21,175,109,57,101,84,23,40,14,15,114,21,24,90,74,4,12,51,46,4,14,49,17,20,23,119,24,83,132,135,34,28,104,73,42,32,90,18,93,0,19,31,61,23,14,94,82,111,111,23,1,99,54,8,42,109,98,81,19,17,16,30,2,22,55,4,9,9,51,54,49,92,5,6,51,22,8,25,75,40,12,52,117,8,18,152,98,1,27,64,31,98,44,41,30,19,6,85,6,12,2,20,6,10,16,8,5,3,19,62,0,42,27,189,101,93,62,4,16,71,137,18,130,33,83,21,96,30,55,130,20,111,61,30,32,20,10,36,2,9,4,24,10,10,13,10,12,25,36,12,69,107,61,53,139,26,38,9,78,36,88,79,16,51,101,29,6,62,49,6,16,61,32,8,77,106,11,106,98,63,75,34,2,11,15,12,3,13,20,11,7,20,25,45,0,18,21,122,83,3,10,44,74,20,3,26,70,48,2,83,100,80,27,123,37,175,72,150,28,150,37,17,120,58,5,6,57,78,7,26,38,4,11,18,7,14,19,36,2,12,48,70,11,9,54,73,78,46,8,18,18,17,28,67,197,163,94,62,209,35,202,221,79,150,30,64,47,32,53,28,113,45,18,110,83,29,15,47,87,82,19,127,16,65,60,18,28,12,19,22,14,4,16,12,1,21,6,4,48,20,9,36,70,4,12,63,84,43,73,115,114,8,63,47,65,24,110,51,1,10,81,32,17,30,70,24,7,129,47,98,135,58,95,113,84,82,32,24,43,61,18,16,4,106,12,1,1,19,7,7,22,3,11,16,13,36,4,94,79,51,70,11,4,74,60,9,29,70,75,18,49,89,73,8,78,91,56,88,52,12,12,12,5,5,9,17,9,28,26,45,19,4,41,78,85,125,41,64,109,20,9,48,57,19,22,62,27,24,59,111,52,86,19,13,50,56,18,24,96,13,10,42,137,86,18,86,208,147,160,89,30,38,47,37,22,86,48,11,7,64,4,8,9,7,11,17,21,8,16,18,47,80,113,137,78,6,38,135,26,78,88,107,92,176,102,92,49,93,75,62,109,66,37,116,34,27,132,52,28,56,68,36,74,60,57,118,9,10,25,70,8,17,62,82,28,20,47,114,20,180,78,5,19,10,14,107,76,8,17,33,30,22,76,79,72,65,176,178,71,88,62,101,40,67,71,34,18,47,124,81,17,18,117,32,16,18,76,38,7,14,73,28,36,138,62,133,34,14,14,81,9,10,29,10,16,0,4,6,107,69,6,4,58,77,12,11,57,39,4,8,75,31,4,58,88,9,51,90,113,64,202,72,43,53,103,46,18,11,119,71,0,9,68,7,3,29,58,4,6,87,53,32,33,0,4,2,18,4,9,11,130,39,19,73,34,15,5,75,10,18,88,6,26,45,124,141,11,29,49,71,4,14,69,0,15,4,33,3,0,54,5,7,76,72,70,127,13,93,78,37,129,95,14,56,17,145,63,28,3,20,47,27,94,90,128,54,76,92,71,11,20,129,37,8,18,59,15,6,112,30,2,11,54,44,27,26,67,102,2,6,84,57,6,37,27,2,5,44,74,2,25,74,78,5,49,114,54,34,81,152,22,44,5,137,89,41,48,133,2,11,62,70,15,28,52,20,17,32,3,8,21,63,0,0,6,28,97,105,35,72,102,25,17,98,87,12,31,90,40,82,16,24,35,75,3,14,74,72,7,3,65,90,7,95,153,71,64,145,48,77,16,4,36,17,12,17,33,6,10,12,8,12,28,21,6,42,20,48,100,19,76,126,52,128,147,86,18,103,77,68,155,51,140,45,120,90,36,103,22,148,46,5,5,109,112,27,80,106,53,31,19,76,23,1,111,74,59,35,58,26,5,70,141,16,5,65,37,13,58,34,160,11,7,43,4,16,4,18,39,55,31,2,36,60,86,33,104,102,100,62,109,142,55,58,95,60,62,1,94,0,86,128,70,36,4,0,73,40,0,15,125,44,4,110,185,44,70,9,109,83,2,43,4,2,102,15,61,2,94,13,28,81,76,137,80,85,99,43,47,22,18,20,118,47,0,1,34,24,0,1,111,6,0,28,62,94,118,32,41,0,4,49,86,40,28,24,1,42,24,8,25,67,67,81,122,9,76,127,120,46,45,73,18,0,83,8,0,0,20,3,0,0,2,0,8,39,51,121,26,69,11,60,1,6,1,18,39,14,3,4,7,58,2,18,88,43,97,14,48,74,55,18,13,18,21,77,54,69,108,66,45,145,41,4,39,145,21,70,143,51,98,18,77,114,125,15,148,80,76,8,27,54,180,94,98,150,204,71,123,57,87,99,112,43,16,92,150,81,2,109,121,76,52,6,58,70,153,80,30,169,74,19,12,73,25,1,4,62,56,105,48,7,115,42,12,26,166,1,7,46,16,0,12,93,0,0,56,48,0,15,80,72,106,27,1,132,67,12,41,30,21,10,1,1,0,12,2,15,13,30,33,125,8,77,4,66,37,0,74,116,30,15,82,38,89,39,45,83,78,106,22,76,19,0,95,53,0,2,127,0,0,109,105,5,44,57,9,42,59,2,1,0,4,1,47,0,14,8,18,3,58,36,24,177,100,9,1,55,22,11,123,10,72,98,34,100,54,100,0,15,0,54,85,32,96,20,41,44,97,115,73,7,65,8,49,36,12,101,2,31,1,17,0,0,96,18,113,49,26,130,76,0,18,126,12,0,42,113,6,5,81,141